Protein 2N9E (pdb70)

Organism: Homo sapiens (NCBI:txid9606)

CATH classification: 3.10.20.90

InterPro domains:
  IPR003903 Ubiquitin interacting motif [PS50330] (80-99)
  IPR003903 Ubiquitin interacting motif [SM00726] (80-99)
  IPR003903 Ubiquitin interacting motif [SM00726] (105-124)
  IPR006642 Rad18, zinc finger UBZ4-type [PS51908] (502-529)
  IPR038868 BRCA1-A complex subunit RAP80 [PTHR15932] (135-718)
  IPR040714 RAP80, N-terminal [PF18282] (72-128)

Solvent-accessible surface area: 8837 Å² total

Structure (mmCIF, N/CA/C/O backbone):
data_2N9E
#
_entry.id   2N9E
#
loop_
_entity.id
_entity.type
_entity.pdbx_description
1 polymer 'BRCA1-A complex subunit RAP80'
2 polymer 'Small ubiquitin-related modifier 2'
#
loop_
_atom_site.group_PDB
_atom_site.id
_atom_site.type_symbol
_atom_site.label_atom_id
_atom_site.label_alt_id
_atom_site.label_comp_id
_atom_site.label_asym_id
_atom_site.label_entity_id
_atom_site.label_seq_id
_atom_site.pdbx_PDB_ins_code
_atom_site.Cartn_x
_atom_site.Cartn_y
_atom_site.Cartn_z
_atom_site.occupancy
_atom_site.B_iso_or_equiv
_atom_site.auth_seq_id
_atom_site.auth_comp_id
_atom_site.auth_asym_id
_atom_site.auth_atom_id
_atom_site.pdbx_PDB_model_num
ATOM 7 N N . GLU A 1 2 ? 11.891 15.022 -46.223 1.00 0.00 37 GLU A N 1
ATOM 8 C CA . GLU A 1 2 ? 11.098 13.829 -46.498 1.00 0.00 37 GLU A CA 1
ATOM 9 C C . GLU A 1 2 ? 11.854 12.553 -45.957 1.00 0.00 37 GLU A C 1
ATOM 10 O O . GLU A 1 2 ? 11.306 11.616 -45.346 1.00 0.00 37 GLU A O 1
ATOM 22 N N . ASP A 1 3 ? 13.159 12.446 -46.143 1.00 0.00 38 ASP A N 1
ATOM 23 C CA . ASP A 1 3 ? 14.076 11.367 -45.796 1.00 0.00 38 ASP A CA 1
ATOM 24 C C . ASP A 1 3 ? 14.830 11.585 -44.384 1.00 0.00 38 ASP A C 1
ATOM 25 O O . ASP A 1 3 ? 15.964 11.131 -44.170 1.00 0.00 38 ASP A O 1
ATOM 34 N N . ALA A 1 4 ? 14.235 12.357 -43.439 1.00 0.00 39 ALA A N 1
ATOM 35 C CA . ALA A 1 4 ? 14.781 12.671 -42.102 1.00 0.00 39 ALA A CA 1
ATOM 36 C C . ALA A 1 4 ? 14.490 11.462 -41.154 1.00 0.00 39 ALA A C 1
ATOM 37 O O . ALA A 1 4 ? 13.852 11.571 -40.059 1.00 0.00 39 ALA A O 1
ATOM 44 N N . PHE A 1 5 ? 15.005 10.280 -41.485 1.00 0.00 40 PHE A N 1
ATOM 45 C CA . PHE A 1 5 ? 14.472 9.021 -40.920 1.00 0.00 40 PHE A CA 1
ATOM 46 C C . PHE A 1 5 ? 15.397 7.913 -41.267 1.00 0.00 40 PHE A C 1
ATOM 47 O O . PHE A 1 5 ? 15.755 7.846 -42.453 1.00 0.00 40 PHE A O 1
ATOM 64 N N . ILE A 1 6 ? 15.876 7.237 -40.278 1.00 0.00 41 ILE A N 1
ATOM 65 C CA . ILE A 1 6 ? 16.818 6.172 -40.417 1.00 0.00 41 ILE A CA 1
ATOM 66 C C . ILE A 1 6 ? 16.506 5.065 -39.355 1.00 0.00 41 ILE A C 1
ATOM 67 O O . ILE A 1 6 ? 16.311 5.476 -38.190 1.00 0.00 41 ILE A O 1
ATOM 83 N N . VAL A 1 7 ? 16.548 3.824 -39.681 1.00 0.00 42 VAL A N 1
ATOM 84 C CA . VAL A 1 7 ? 16.148 2.762 -38.751 1.00 0.00 42 VAL A CA 1
ATOM 85 C C . VAL A 1 7 ? 17.285 1.822 -38.465 1.00 0.00 42 VAL A C 1
ATOM 86 O O . VAL A 1 7 ? 18.018 1.348 -39.349 1.00 0.00 42 VAL A O 1
ATOM 99 N N . ILE A 1 8 ? 17.679 1.652 -37.182 1.00 0.00 43 ILE A N 1
ATOM 100 C CA . ILE A 1 8 ? 18.964 1.106 -36.736 1.00 0.00 43 ILE A CA 1
ATOM 101 C C . ILE A 1 8 ? 18.887 0.076 -35.611 1.00 0.00 43 ILE A C 1
ATOM 102 O O . ILE A 1 8 ? 18.186 0.372 -34.635 1.00 0.00 43 ILE A O 1
ATOM 132 N N . ASP A 1 10 ? 21.468 -3.455 -33.619 1.00 0.00 45 ASP A N 1
ATOM 133 C CA . ASP A 1 10 ? 22.919 -3.867 -33.411 1.00 0.00 45 ASP A CA 1
ATOM 134 C C . ASP A 1 10 ? 23.129 -5.278 -32.877 1.00 0.00 45 ASP A C 1
ATOM 135 O O . ASP A 1 10 ? 23.866 -5.489 -31.926 1.00 0.00 45 ASP A O 1
ATOM 158 N N . ASP A 1 12 ? 23.795 -8.976 -35.336 1.00 0.00 47 ASP A N 1
ATOM 159 C CA . ASP A 1 12 ? 23.933 -9.568 -36.624 1.00 0.00 47 ASP A CA 1
ATOM 160 C C . ASP A 1 12 ? 24.633 -10.970 -36.684 1.00 0.00 47 ASP A C 1
ATOM 161 O O . ASP A 1 12 ? 25.537 -11.280 -35.950 1.00 0.00 47 ASP A O 1
ATOM 170 N N . GLY A 1 13 ? 24.172 -11.831 -37.623 1.00 0.00 48 GLY A N 1
ATOM 171 C CA . GLY A 1 13 ? 24.829 -13.133 -37.732 1.00 0.00 48 GLY A CA 1
ATOM 172 C C . GLY A 1 13 ? 24.319 -13.993 -38.854 1.00 0.00 48 GLY A C 1
ATOM 173 O O . GLY A 1 13 ? 23.235 -13.850 -39.342 1.00 0.00 48 GLY A O 1
ATOM 177 N N . GLU A 1 14 ? 25.300 -14.785 -39.444 1.00 0.00 49 GLU A N 1
ATOM 178 C CA . GLU A 1 14 ? 25.037 -15.617 -40.631 1.00 0.00 49 GLU A CA 1
ATOM 179 C C . GLU A 1 14 ? 24.077 -16.829 -40.336 1.00 0.00 49 GLU A C 1
ATOM 180 O O . GLU A 1 14 ? 23.410 -17.251 -41.270 1.00 0.00 49 GLU A O 1
ATOM 195 N N . MET B 2 1 ? -8.793 -31.853 -43.309 1.00 0.00 1 MET B N 1
ATOM 196 C CA . MET B 2 1 ? -9.222 -31.268 -42.050 1.00 0.00 1 MET B CA 1
ATOM 197 C C . MET B 2 1 ? -8.136 -30.281 -41.642 1.00 0.00 1 MET B C 1
ATOM 198 O O . MET B 2 1 ? -6.985 -30.211 -42.133 1.00 0.00 1 MET B O 1
ATOM 214 N N . ALA B 2 2 ? -8.640 -29.361 -40.800 1.00 0.00 2 ALA B N 1
ATOM 215 C CA . ALA B 2 2 ? -7.846 -28.165 -40.317 1.00 0.00 2 ALA B CA 1
ATOM 216 C C . ALA B 2 2 ? -6.853 -28.527 -39.245 1.00 0.00 2 ALA B C 1
ATOM 217 O O . ALA B 2 2 ? -7.083 -29.396 -38.398 1.00 0.00 2 ALA B O 1
ATOM 224 N N . ASP B 2 3 ? -5.654 -27.995 -39.407 1.00 0.00 3 ASP B N 1
ATOM 225 C CA . ASP B 2 3 ? -4.527 -28.316 -38.571 1.00 0.00 3 ASP B CA 1
ATOM 226 C C . ASP B 2 3 ? -4.368 -27.335 -37.367 1.00 0.00 3 ASP B C 1
ATOM 227 O O . ASP B 2 3 ? -3.291 -27.039 -36.824 1.00 0.00 3 ASP B O 1
ATOM 236 N N . GLU B 2 4 ? -5.497 -26.750 -36.882 1.00 0.00 4 GLU B N 1
ATOM 237 C CA . GLU B 2 4 ? -5.589 -25.699 -35.864 1.00 0.00 4 GLU B CA 1
ATOM 238 C C . GLU B 2 4 ? -5.159 -26.116 -34.441 1.00 0.00 4 GLU B C 1
ATOM 239 O O . GLU B 2 4 ? -5.394 -27.265 -34.048 1.00 0.00 4 GLU B O 1
ATOM 251 N N . LYS B 2 5 ? -4.515 -25.188 -33.764 1.00 0.00 5 LYS B N 1
ATOM 252 C CA . LYS B 2 5 ? -4.032 -25.216 -32.365 1.00 0.00 5 LYS B CA 1
ATOM 253 C C . LYS B 2 5 ? -3.999 -23.790 -31.759 1.00 0.00 5 LYS B C 1
ATOM 254 O O . LYS B 2 5 ? -3.452 -22.891 -32.382 1.00 0.00 5 LYS B O 1
ATOM 273 N N . PRO B 2 6 ? -4.598 -23.563 -30.598 1.00 0.00 6 PRO B N 1
ATOM 274 C CA . PRO B 2 6 ? -4.238 -22.318 -29.803 1.00 0.00 6 PRO B CA 1
ATOM 275 C C . PRO B 2 6 ? -2.792 -22.159 -29.483 1.00 0.00 6 PRO B C 1
ATOM 276 O O . PRO B 2 6 ? -2.044 -23.145 -29.258 1.00 0.00 6 PRO B O 1
ATOM 287 N N . LYS B 2 7 ? -2.328 -20.885 -29.458 1.00 0.00 7 LYS B N 1
ATOM 288 C CA . LYS B 2 7 ? -0.930 -20.441 -29.217 1.00 0.00 7 LYS B CA 1
ATOM 289 C C . LYS B 2 7 ? -0.787 -19.721 -27.823 1.00 0.00 7 LYS B C 1
ATOM 290 O O . LYS B 2 7 ? -1.594 -18.831 -27.481 1.00 0.00 7 LYS B O 1
ATOM 309 N N . GLU B 2 8 ? 0.302 -20.047 -27.095 1.00 0.00 8 GLU B N 1
ATOM 310 C CA . GLU B 2 8 ? 0.395 -19.546 -25.696 1.00 0.00 8 GLU B CA 1
ATOM 311 C C . GLU B 2 8 ? 0.622 -18.013 -25.595 1.00 0.00 8 GLU B C 1
ATOM 312 O O . GLU B 2 8 ? 1.389 -17.427 -26.336 1.00 0.00 8 GLU B O 1
ATOM 324 N N . GLY B 2 9 ? -0.025 -17.329 -24.636 1.00 0.00 9 GLY B N 1
ATOM 325 C CA . GLY B 2 9 ? -0.053 -15.860 -24.527 1.00 0.00 9 GLY B CA 1
ATOM 326 C C . GLY B 2 9 ? 1.274 -15.163 -24.079 1.00 0.00 9 GLY B C 1
ATOM 327 O O . GLY B 2 9 ? 1.238 -14.114 -23.469 1.00 0.00 9 GLY B O 1
ATOM 331 N N . VAL B 2 10 ? 2.415 -15.798 -24.249 1.00 0.00 10 VAL B N 1
ATOM 332 C CA . VAL B 2 10 ? 3.824 -15.270 -24.026 1.00 0.00 10 VAL B CA 1
ATOM 333 C C . VAL B 2 10 ? 4.566 -15.030 -25.334 1.00 0.00 10 VAL B C 1
ATOM 334 O O . VAL B 2 10 ? 4.506 -15.767 -26.328 1.00 0.00 10 VAL B O 1
ATOM 347 N N . LYS B 2 11 ? 5.365 -13.948 -25.361 1.00 0.00 11 LYS B N 1
ATOM 348 C CA . LYS B 2 11 ? 6.276 -13.653 -26.469 1.00 0.00 11 LYS B CA 1
ATOM 349 C C . LYS B 2 11 ? 7.642 -13.198 -25.930 1.00 0.00 11 LYS B C 1
ATOM 350 O O . LYS B 2 11 ? 7.911 -12.008 -25.762 1.00 0.00 11 LYS B O 1
ATOM 369 N N . THR B 2 12 ? 8.513 -14.206 -25.619 1.00 0.00 12 THR B N 1
ATOM 370 C CA . THR B 2 12 ? 9.840 -13.947 -25.007 1.00 0.00 12 THR B CA 1
ATOM 371 C C . THR B 2 12 ? 10.865 -13.295 -25.950 1.00 0.00 12 THR B C 1
ATOM 372 O O . THR B 2 12 ? 11.711 -12.596 -25.402 1.00 0.00 12 THR B O 1
ATOM 383 N N . GLU B 2 13 ? 10.783 -13.411 -27.306 1.00 0.00 13 GLU B N 1
ATOM 384 C CA . GLU B 2 13 ? 11.782 -12.851 -28.137 1.00 0.00 13 GLU B CA 1
ATOM 385 C C . GLU B 2 13 ? 11.428 -11.353 -28.513 1.00 0.00 13 GLU B C 1
ATOM 386 O O . GLU B 2 13 ? 12.005 -10.873 -29.441 1.00 0.00 13 GLU B O 1
ATOM 398 N N . ASN B 2 14 ? 10.513 -10.620 -27.844 1.00 0.00 14 ASN B N 1
ATOM 399 C CA . ASN B 2 14 ? 10.488 -9.162 -27.878 1.00 0.00 14 ASN B CA 1
ATOM 400 C C . ASN B 2 14 ? 11.624 -8.341 -27.246 1.00 0.00 14 ASN B C 1
ATOM 401 O O . ASN B 2 14 ? 12.298 -8.819 -26.312 1.00 0.00 14 ASN B O 1
ATOM 412 N N . ASN B 2 15 ? 11.850 -7.103 -27.659 1.00 0.00 15 ASN B N 1
ATOM 413 C CA . ASN B 2 15 ? 12.707 -6.099 -26.991 1.00 0.00 15 ASN B CA 1
ATOM 414 C C . ASN B 2 15 ? 11.969 -4.762 -26.927 1.00 0.00 15 ASN B C 1
ATOM 415 O O . ASN B 2 15 ? 10.945 -4.562 -27.633 1.00 0.00 15 ASN B O 1
ATOM 426 N N . ASP B 2 16 ? 12.478 -3.835 -26.101 1.00 0.00 16 ASP B N 1
ATOM 427 C CA . ASP B 2 16 ? 12.057 -2.427 -26.078 1.00 0.00 16 ASP B CA 1
ATOM 428 C C . ASP B 2 16 ? 12.603 -1.542 -27.249 1.00 0.00 16 ASP B C 1
ATOM 429 O O . ASP B 2 16 ? 13.802 -1.599 -27.510 1.00 0.00 16 ASP B O 1
ATOM 438 N N . HIS B 2 17 ? 11.759 -0.717 -27.845 1.00 0.00 17 HIS B N 1
ATOM 439 C CA . HIS B 2 17 ? 12.152 0.436 -28.795 1.00 0.00 17 HIS B CA 1
ATOM 440 C C . HIS B 2 17 ? 12.061 1.876 -28.182 1.00 0.00 17 HIS B C 1
ATOM 441 O O . HIS B 2 17 ? 11.195 2.141 -27.335 1.00 0.00 17 HIS B O 1
ATOM 455 N N . ILE B 2 18 ? 12.993 2.730 -28.646 1.00 0.00 18 ILE B N 1
ATOM 456 C CA . ILE B 2 18 ? 12.995 4.169 -28.246 1.00 0.00 18 ILE B CA 1
ATOM 457 C C . ILE B 2 18 ? 13.213 5.145 -29.394 1.00 0.00 18 ILE B C 1
ATOM 458 O O . ILE B 2 18 ? 13.875 4.699 -30.347 1.00 0.00 18 ILE B O 1
ATOM 474 N N . ASN B 2 19 ? 12.628 6.321 -29.439 1.00 0.00 19 ASN B N 1
ATOM 475 C CA . ASN B 2 19 ? 12.714 7.237 -30.498 1.00 0.00 19 ASN B CA 1
ATOM 476 C C . ASN B 2 19 ? 13.737 8.368 -30.119 1.00 0.00 19 ASN B C 1
ATOM 477 O O . ASN B 2 19 ? 13.447 9.100 -29.167 1.00 0.00 19 ASN B O 1
ATOM 488 N N . LEU B 2 20 ? 14.921 8.437 -30.784 1.00 0.00 20 LEU B N 1
ATOM 489 C CA . LEU B 2 20 ? 15.891 9.541 -30.592 1.00 0.00 20 LEU B CA 1
ATOM 490 C C . LEU B 2 20 ? 16.155 10.386 -31.898 1.00 0.00 20 LEU B C 1
ATOM 491 O O . LEU B 2 20 ? 16.402 9.808 -32.975 1.00 0.00 20 LEU B O 1
ATOM 507 N N . LYS B 2 21 ? 16.251 11.703 -31.710 1.00 0.00 21 LYS B N 1
ATOM 508 C CA . LYS B 2 21 ? 16.772 12.704 -32.668 1.00 0.00 21 LYS B CA 1
ATOM 509 C C . LYS B 2 21 ? 18.274 12.948 -32.520 1.00 0.00 21 LYS B C 1
ATOM 510 O O . LYS B 2 21 ? 18.840 12.940 -31.412 1.00 0.00 21 LYS B O 1
ATOM 529 N N . VAL B 2 22 ? 18.904 13.493 -33.593 1.00 0.00 22 VAL B N 1
ATOM 530 C CA . VAL B 2 22 ? 20.222 14.080 -33.666 1.00 0.00 22 VAL B CA 1
ATOM 531 C C . VAL B 2 22 ? 20.163 15.321 -34.516 1.00 0.00 22 VAL B C 1
ATOM 532 O O . VAL B 2 22 ? 19.736 15.319 -35.671 1.00 0.00 22 VAL B O 1
ATOM 545 N N . ALA B 2 23 ? 20.486 16.379 -33.817 1.00 0.00 23 ALA B N 1
ATOM 546 C CA . ALA B 2 23 ? 20.167 17.746 -34.170 1.00 0.00 23 ALA B CA 1
ATOM 547 C C . ALA B 2 23 ? 21.340 18.650 -34.022 1.00 0.00 23 ALA B C 1
ATOM 548 O O . ALA B 2 23 ? 21.996 18.780 -32.973 1.00 0.00 23 ALA B O 1
ATOM 555 N N . GLY B 2 24 ? 21.599 19.347 -35.137 1.00 0.00 24 GLY B N 1
ATOM 556 C CA . GLY B 2 24 ? 22.548 20.426 -35.300 1.00 0.00 24 GLY B CA 1
ATOM 557 C C . GLY B 2 24 ? 21.999 21.845 -35.092 1.00 0.00 24 GLY B C 1
ATOM 558 O O . GLY B 2 24 ? 20.826 22.132 -35.012 1.00 0.00 24 GLY B O 1
ATOM 562 N N . GLN B 2 25 ? 22.891 22.804 -34.918 1.00 0.00 25 GLN B N 1
ATOM 563 C CA . GLN B 2 25 ? 22.543 24.161 -34.587 1.00 0.00 25 GLN B CA 1
ATOM 564 C C . GLN B 2 25 ? 22.346 25.057 -35.859 1.00 0.00 25 GLN B C 1
ATOM 565 O O . GLN B 2 25 ? 21.808 26.148 -35.685 1.00 0.00 25 GLN B O 1
ATOM 579 N N . ASP B 2 26 ? 22.649 24.549 -37.076 1.00 0.00 26 ASP B N 1
ATOM 580 C CA . ASP B 2 26 ? 21.969 24.902 -38.372 1.00 0.00 26 ASP B CA 1
ATOM 581 C C . ASP B 2 26 ? 20.517 24.445 -38.550 1.00 0.00 26 ASP B C 1
ATOM 582 O O . ASP B 2 26 ? 19.975 24.535 -39.681 1.00 0.00 26 ASP B O 1
ATOM 591 N N . GLY B 2 27 ? 19.921 23.785 -37.516 1.00 0.00 27 GLY B N 1
ATOM 592 C CA . GLY B 2 27 ? 18.541 23.305 -37.502 1.00 0.00 27 GLY B CA 1
ATOM 593 C C . GLY B 2 27 ? 18.304 22.053 -38.357 1.00 0.00 27 GLY B C 1
ATOM 594 O O . GLY B 2 27 ? 17.140 21.717 -38.564 1.00 0.00 27 GLY B O 1
ATOM 598 N N . SER B 2 28 ? 19.297 21.362 -38.807 1.00 0.00 28 SER B N 1
ATOM 599 C CA . SER B 2 28 ? 19.428 20.135 -39.522 1.00 0.00 28 SER B CA 1
ATOM 600 C C . SER B 2 28 ? 19.277 18.903 -38.571 1.00 0.00 28 SER B C 1
ATOM 601 O O . SER B 2 28 ? 19.657 19.024 -37.414 1.00 0.00 28 SER B O 1
ATOM 609 N N . VAL B 2 29 ? 18.464 17.824 -38.943 1.00 0.00 29 VAL B N 1
ATOM 610 C CA . VAL B 2 29 ? 17.810 16.869 -38.005 1.00 0.00 29 VAL B CA 1
ATOM 611 C C . VAL B 2 29 ? 17.693 15.521 -38.726 1.00 0.00 29 VAL B C 1
ATOM 612 O O . VAL B 2 29 ? 17.436 15.490 -39.921 1.00 0.00 29 VAL B O 1
ATOM 625 N N . VAL B 2 30 ? 17.758 14.381 -38.005 1.00 0.00 30 VAL B N 1
ATOM 626 C CA . VAL B 2 30 ? 17.283 13.024 -38.352 1.00 0.00 30 VAL B CA 1
ATOM 627 C C . VAL B 2 30 ? 16.515 12.330 -37.168 1.00 0.00 30 VAL B C 1
ATOM 628 O O . VAL B 2 30 ? 17.091 12.297 -36.134 1.00 0.00 30 VAL B O 1
ATOM 641 N N . GLN B 2 31 ? 15.264 11.889 -37.342 1.00 0.00 31 GLN B N 1
ATOM 642 C CA . GLN B 2 31 ? 14.538 11.013 -36.441 1.00 0.00 31 GLN B CA 1
ATOM 643 C C . GLN B 2 31 ? 15.079 9.565 -36.586 1.00 0.00 31 GLN B C 1
ATOM 644 O O . GLN B 2 31 ? 15.220 9.133 -37.745 1.00 0.00 31 GLN B O 1
ATOM 658 N N . PHE B 2 32 ? 15.205 8.795 -35.531 1.00 0.00 32 PHE B N 1
ATOM 659 C CA . PHE B 2 32 ? 15.599 7.321 -35.525 1.00 0.00 32 PHE B CA 1
ATOM 660 C C . PHE B 2 32 ? 14.759 6.651 -34.391 1.00 0.00 32 PHE B C 1
ATOM 661 O O . PHE B 2 32 ? 14.399 7.253 -33.354 1.00 0.00 32 PHE B O 1
ATOM 678 N N . LYS B 2 33 ? 14.643 5.348 -34.633 1.00 0.00 33 LYS B N 1
ATOM 679 C CA . LYS B 2 33 ? 14.017 4.381 -33.719 1.00 0.00 33 LYS B CA 1
ATOM 680 C C . LYS B 2 33 ? 14.737 3.023 -33.629 1.00 0.00 33 LYS B C 1
ATOM 681 O O . LYS B 2 33 ? 15.042 2.318 -34.579 1.00 0.00 33 LYS B O 1
ATOM 700 N N . ILE B 2 34 ? 15.243 2.832 -32.450 1.00 0.00 34 ILE B N 1
ATOM 701 C CA . ILE B 2 34 ? 16.344 1.854 -32.110 1.00 0.00 34 ILE B CA 1
ATOM 702 C C . ILE B 2 34 ? 15.980 1.028 -30.867 1.00 0.00 34 ILE B C 1
ATOM 703 O O . ILE B 2 34 ? 15.167 1.441 -30.051 1.00 0.00 34 ILE B O 1
ATOM 719 N N . LYS B 2 35 ? 16.585 -0.163 -30.737 1.00 0.00 35 LYS B N 1
ATOM 720 C CA . LYS B 2 35 ? 16.318 -0.996 -29.532 1.00 0.00 35 LYS B CA 1
ATOM 721 C C . LYS B 2 35 ? 16.984 -0.396 -28.269 1.00 0.00 35 LYS B C 1
ATOM 722 O O . LYS B 2 35 ? 18.020 0.339 -28.480 1.00 0.00 35 LYS B O 1
ATOM 741 N N . ARG B 2 36 ? 16.560 -0.554 -26.978 1.00 0.00 36 ARG B N 1
ATOM 742 C CA . ARG B 2 36 ? 17.094 0.270 -25.871 1.00 0.00 36 ARG B CA 1
ATOM 743 C C . ARG B 2 36 ? 18.609 0.052 -25.556 1.00 0.00 36 ARG B C 1
ATOM 744 O O . ARG B 2 36 ? 19.198 0.905 -24.867 1.00 0.00 36 ARG B O 1
ATOM 765 N N . HIS B 2 37 ? 19.222 -0.961 -26.059 1.00 0.00 37 HIS B N 1
ATOM 766 C CA . HIS B 2 37 ? 20.676 -1.202 -25.994 1.00 0.00 37 HIS B CA 1
ATOM 767 C C . HIS B 2 37 ? 21.407 -0.697 -27.254 1.00 0.00 37 HIS B C 1
ATOM 768 O O . HIS B 2 37 ? 22.651 -0.761 -27.229 1.00 0.00 37 HIS B O 1
ATOM 782 N N . THR B 2 38 ? 20.741 -0.221 -28.323 1.00 0.00 38 THR B N 1
ATOM 783 C CA . THR B 2 38 ? 21.509 -0.060 -29.573 1.00 0.00 38 THR B CA 1
ATOM 784 C C . THR B 2 38 ? 22.430 1.106 -29.456 1.00 0.00 38 THR B C 1
ATOM 785 O O . THR B 2 38 ? 21.940 2.168 -29.003 1.00 0.00 38 THR B O 1
ATOM 796 N N . PRO B 2 39 ? 23.751 1.081 -29.865 1.00 0.00 39 PRO B N 1
ATOM 797 C CA . PRO B 2 39 ? 24.667 2.157 -29.658 1.00 0.00 39 PRO B CA 1
ATOM 798 C C . PRO B 2 39 ? 24.311 3.414 -30.372 1.00 0.00 39 PRO B C 1
ATOM 799 O O . PRO B 2 39 ? 24.103 3.501 -31.560 1.00 0.00 39 PRO B O 1
ATOM 810 N N . LEU B 2 40 ? 24.492 4.508 -29.603 1.00 0.00 40 LEU B N 1
ATOM 811 C CA . LEU B 2 40 ? 24.225 5.840 -30.211 1.00 0.00 40 LEU B CA 1
ATOM 812 C C . LEU B 2 40 ? 25.125 6.272 -31.344 1.00 0.00 40 LEU B C 1
ATOM 813 O O . LEU B 2 40 ? 24.779 7.018 -32.305 1.00 0.00 40 LEU B O 1
ATOM 829 N N . SER B 2 41 ? 26.361 5.667 -31.385 1.00 0.00 41 SER B N 1
ATOM 830 C CA . SER B 2 41 ? 27.294 5.982 -32.461 1.00 0.00 41 SER B CA 1
ATOM 831 C C . SER B 2 41 ? 26.828 5.572 -33.838 1.00 0.00 41 SER B C 1
ATOM 832 O O . SER B 2 41 ? 27.191 6.114 -34.885 1.00 0.00 41 SER B O 1
ATOM 840 N N . LYS B 2 42 ? 25.907 4.550 -33.920 1.00 0.00 42 LYS B N 1
ATOM 841 C CA . LYS B 2 42 ? 25.383 4.169 -35.240 1.00 0.00 42 LYS B CA 1
ATOM 842 C C . LYS B 2 42 ? 24.480 5.290 -35.844 1.00 0.00 42 LYS B C 1
ATOM 843 O O . LYS B 2 42 ? 24.456 5.519 -37.048 1.00 0.00 42 LYS B O 1
ATOM 862 N N . LEU B 2 43 ? 23.833 6.052 -34.982 1.00 0.00 43 LEU B N 1
ATOM 863 C CA . LEU B 2 43 ? 23.035 7.199 -35.319 1.00 0.00 43 LEU B CA 1
ATOM 864 C C . LEU B 2 43 ? 23.878 8.457 -35.664 1.00 0.00 43 LEU B C 1
ATOM 865 O O . LEU B 2 43 ? 23.618 9.243 -36.604 1.00 0.00 43 LEU B O 1
ATOM 881 N N . MET B 2 44 ? 24.953 8.634 -34.883 1.00 0.00 44 MET B N 1
ATOM 882 C CA . MET B 2 44 ? 25.848 9.796 -35.013 1.00 0.00 44 MET B CA 1
ATOM 883 C C . MET B 2 44 ? 26.918 9.741 -36.137 1.00 0.00 44 MET B C 1
ATOM 884 O O . MET B 2 44 ? 27.255 10.750 -36.760 1.00 0.00 44 MET B O 1
ATOM 898 N N . LYS B 2 45 ? 27.361 8.527 -36.510 1.00 0.00 45 LYS B N 1
ATOM 899 C CA . LYS B 2 45 ? 28.048 8.284 -37.789 1.00 0.00 45 LYS B CA 1
ATOM 900 C C . LYS B 2 45 ? 27.066 8.664 -38.904 1.00 0.00 45 LYS B C 1
ATOM 901 O O . LYS B 2 45 ? 27.458 9.398 -39.805 1.00 0.00 45 LYS B O 1
ATOM 920 N N . ALA B 2 46 ? 25.825 8.125 -38.921 1.00 0.00 46 ALA B N 1
ATOM 921 C CA . ALA B 2 46 ? 24.922 8.419 -40.134 1.00 0.00 46 ALA B CA 1
ATOM 922 C C . ALA B 2 46 ? 24.535 9.899 -40.242 1.00 0.00 46 ALA B C 1
ATOM 923 O O . ALA B 2 46 ? 24.430 10.470 -41.321 1.00 0.00 46 ALA B O 1
ATOM 930 N N . TYR B 2 47 ? 24.392 10.624 -39.135 1.00 0.00 47 TYR B N 1
ATOM 931 C CA . TYR B 2 47 ? 24.147 12.052 -39.159 1.00 0.00 47 TYR B CA 1
ATOM 932 C C . TYR B 2 47 ? 25.317 12.813 -39.850 1.00 0.00 47 TYR B C 1
ATOM 933 O O . TYR B 2 47 ? 25.108 13.490 -40.851 1.00 0.00 47 TYR B O 1
ATOM 951 N N . CYS B 2 48 ? 26.527 12.465 -39.331 1.00 0.00 48 CYS B N 1
ATOM 952 C CA . CYS B 2 48 ? 27.776 13.128 -39.703 1.00 0.00 48 CYS B CA 1
ATOM 953 C C . CYS B 2 48 ? 27.986 12.884 -41.211 1.00 0.00 48 CYS B C 1
ATOM 954 O O . CYS B 2 48 ? 28.194 13.850 -41.935 1.00 0.00 48 CYS B O 1
ATOM 962 N N . GLU B 2 49 ? 27.748 11.683 -41.770 1.00 0.00 49 GLU B N 1
ATOM 963 C CA . GLU B 2 49 ? 27.842 11.386 -43.170 1.00 0.00 49 GLU B CA 1
ATOM 964 C C . GLU B 2 49 ? 26.878 12.153 -44.049 1.00 0.00 49 GLU B C 1
ATOM 965 O O . GLU B 2 49 ? 27.348 12.717 -45.043 1.00 0.00 49 GLU B O 1
ATOM 977 N N . ARG B 2 50 ? 25.610 12.310 -43.734 1.00 0.00 50 ARG B N 1
ATOM 978 C CA . ARG B 2 50 ? 24.601 13.008 -44.593 1.00 0.00 50 ARG B CA 1
ATOM 979 C C . ARG B 2 50 ? 24.916 14.488 -44.585 1.00 0.00 50 ARG B C 1
ATOM 980 O O . ARG B 2 50 ? 24.686 15.043 -45.668 1.00 0.00 50 ARG B O 1
ATOM 1001 N N . GLN B 2 51 ? 25.500 14.992 -43.453 1.00 0.00 51 GLN B N 1
ATOM 1002 C CA . GLN B 2 51 ? 26.074 16.387 -43.467 1.00 0.00 51 GLN B CA 1
ATOM 1003 C C . GLN B 2 51 ? 27.379 16.478 -44.256 1.00 0.00 51 GLN B C 1
ATOM 1004 O O . GLN B 2 51 ? 27.580 17.573 -44.767 1.00 0.00 51 GLN B O 1
ATOM 1018 N N . GLY B 2 52 ? 28.147 15.437 -44.556 1.00 0.00 52 GLY B N 1
ATOM 1019 C CA . GLY B 2 52 ? 29.400 15.496 -45.302 1.00 0.00 52 GLY B CA 1
ATOM 1020 C C . GLY B 2 52 ? 30.627 15.720 -44.504 1.00 0.00 52 GLY B C 1
ATOM 1021 O O . GLY B 2 52 ? 31.668 15.841 -45.117 1.00 0.00 52 GLY B O 1
ATOM 1025 N N . LEU B 2 53 ? 30.472 15.990 -43.174 1.00 0.00 53 LEU B N 1
ATOM 1026 C CA . LEU B 2 53 ? 31.603 16.371 -42.350 1.00 0.00 53 LEU B CA 1
ATOM 1027 C C . LEU B 2 53 ? 32.438 15.191 -41.876 1.00 0.00 53 LEU B C 1
ATOM 1028 O O . LEU B 2 53 ? 31.912 14.079 -41.961 1.00 0.00 53 LEU B O 1
ATOM 1044 N N . SER B 2 54 ? 33.664 15.392 -41.393 1.00 0.00 54 SER B N 1
ATOM 1045 C CA . SER B 2 54 ? 34.471 14.449 -40.580 1.00 0.00 54 SER B CA 1
ATOM 1046 C C . SER B 2 54 ? 34.047 14.346 -39.139 1.00 0.00 54 SER B C 1
ATOM 1047 O O . SER B 2 54 ? 33.977 15.379 -38.469 1.00 0.00 54 SER B O 1
ATOM 1055 N N . MET B 2 55 ? 33.695 13.187 -38.638 1.00 0.00 55 MET B N 1
ATOM 1056 C CA . MET B 2 55 ? 33.304 12.992 -37.231 1.00 0.00 55 MET B CA 1
ATOM 1057 C C . MET B 2 55 ? 34.274 13.591 -36.196 1.00 0.00 55 MET B C 1
ATOM 1058 O O . MET B 2 55 ? 33.844 13.926 -35.077 1.00 0.00 55 MET B O 1
ATOM 1072 N N . ARG B 2 56 ? 35.464 13.785 -36.612 1.00 0.00 56 ARG B N 1
ATOM 1073 C CA . ARG B 2 56 ? 36.538 14.440 -35.889 1.00 0.00 56 ARG B CA 1
ATOM 1074 C C . ARG B 2 56 ? 36.235 15.958 -35.573 1.00 0.00 56 ARG B C 1
ATOM 1075 O O . ARG B 2 56 ? 36.613 16.364 -34.464 1.00 0.00 56 ARG B O 1
ATOM 1096 N N . GLN B 2 57 ? 35.642 16.662 -36.517 1.00 0.00 57 GLN B N 1
ATOM 1097 C CA . GLN B 2 57 ? 35.421 18.101 -36.476 1.00 0.00 57 GLN B CA 1
ATOM 1098 C C . GLN B 2 57 ? 34.219 18.534 -35.543 1.00 0.00 57 GLN B C 1
ATOM 1099 O O . GLN B 2 57 ? 33.864 19.702 -35.461 1.00 0.00 57 GLN B O 1
ATOM 1113 N N . ILE B 2 58 ? 33.598 17.603 -34.941 1.00 0.00 58 ILE B N 1
ATOM 1114 C CA . ILE B 2 58 ? 32.319 17.723 -34.145 1.00 0.00 58 ILE B CA 1
ATOM 1115 C C . ILE B 2 58 ? 32.330 17.094 -32.754 1.00 0.00 58 ILE B C 1
ATOM 1116 O O . ILE B 2 58 ? 33.056 16.168 -32.521 1.00 0.00 58 ILE B O 1
ATOM 1132 N N . ARG B 2 59 ? 31.642 17.719 -31.794 1.00 0.00 59 ARG B N 1
ATOM 1133 C CA . ARG B 2 59 ? 31.345 17.276 -30.425 1.00 0.00 59 ARG B CA 1
ATOM 1134 C C . ARG B 2 59 ? 29.871 16.940 -30.421 1.00 0.00 59 ARG B C 1
ATOM 1135 O O . ARG B 2 59 ? 28.999 17.314 -31.264 1.00 0.00 59 ARG B O 1
ATOM 1156 N N . PHE B 2 60 ? 29.493 16.106 -29.432 1.00 0.00 60 PHE B N 1
ATOM 1157 C CA . PHE B 2 60 ? 28.086 15.624 -29.165 1.00 0.00 60 PHE B CA 1
ATOM 1158 C C . PHE B 2 60 ? 27.736 15.603 -27.679 1.00 0.00 60 PHE B C 1
ATOM 1159 O O . PHE B 2 60 ? 28.632 15.404 -26.815 1.00 0.00 60 PHE B O 1
ATOM 1176 N N . ARG B 2 61 ? 26.499 15.918 -27.332 1.00 0.00 61 ARG B N 1
ATOM 1177 C CA . ARG B 2 61 ? 26.005 16.061 -25.930 1.00 0.00 61 ARG B CA 1
ATOM 1178 C C . ARG B 2 61 ? 24.621 15.551 -25.687 1.00 0.00 61 ARG B C 1
ATOM 1179 O O . ARG B 2 61 ? 23.733 15.679 -26.605 1.00 0.00 61 ARG B O 1
ATOM 1200 N N . PHE B 2 62 ? 24.367 15.086 -24.491 1.00 0.00 62 PHE B N 1
ATOM 1201 C CA . PHE B 2 62 ? 22.998 14.827 -24.018 1.00 0.00 62 PHE B CA 1
ATOM 1202 C C . PHE B 2 62 ? 22.857 15.135 -22.523 1.00 0.00 62 PHE B C 1
ATOM 1203 O O . PHE B 2 62 ? 23.741 14.806 -21.764 1.00 0.00 62 PHE B O 1
ATOM 1220 N N . ASP B 2 63 ? 21.686 15.648 -22.129 1.00 0.00 63 ASP B N 1
ATOM 1221 C CA . ASP B 2 63 ? 21.255 15.891 -20.704 1.00 0.00 63 ASP B CA 1
ATOM 1222 C C . ASP B 2 63 ? 22.290 16.533 -19.721 1.00 0.00 63 ASP B C 1
ATOM 1223 O O . ASP B 2 63 ? 22.293 16.339 -18.540 1.00 0.00 63 ASP B O 1
ATOM 1232 N N . GLY B 2 64 ? 23.239 17.304 -20.283 1.00 0.00 64 GLY B N 1
ATOM 1233 C CA . GLY B 2 64 ? 24.399 17.898 -19.700 1.00 0.00 64 GLY B CA 1
ATOM 1234 C C . GLY B 2 64 ? 25.777 17.326 -19.872 1.00 0.00 64 GLY B C 1
ATOM 1235 O O . GLY B 2 64 ? 26.710 17.888 -19.260 1.00 0.00 64 GLY B O 1
ATOM 1239 N N . GLN B 2 65 ? 25.987 16.193 -20.589 1.00 0.00 65 GLN B N 1
ATOM 1240 C CA . GLN B 2 65 ? 27.257 15.463 -20.690 1.00 0.00 65 GLN B CA 1
ATOM 1241 C C . GLN B 2 65 ? 27.551 15.033 -22.118 1.00 0.00 65 GLN B C 1
ATOM 1242 O O . GLN B 2 65 ? 26.638 14.957 -22.923 1.00 0.00 65 GLN B O 1
ATOM 1256 N N . PRO B 2 66 ? 28.790 14.537 -22.380 1.00 0.00 66 PRO B N 1
ATOM 1257 C CA . PRO B 2 66 ? 29.179 13.967 -23.667 1.00 0.00 66 PRO B CA 1
ATOM 1258 C C . PRO B 2 66 ? 28.512 12.594 -23.881 1.00 0.00 66 PRO B C 1
ATOM 1259 O O . PRO B 2 66 ? 28.046 11.950 -22.937 1.00 0.00 66 PRO B O 1
ATOM 1270 N N . ILE B 2 67 ? 28.456 12.157 -25.139 1.00 0.00 67 ILE B N 1
ATOM 1271 C CA . ILE B 2 67 ? 28.221 10.797 -25.586 1.00 0.00 67 ILE B CA 1
ATOM 1272 C C . ILE B 2 67 ? 29.496 10.138 -26.053 1.00 0.00 67 ILE B C 1
ATOM 1273 O O . ILE B 2 67 ? 30.312 10.726 -26.798 1.00 0.00 67 ILE B O 1
ATOM 1289 N N . ASN B 2 68 ? 29.737 8.911 -25.594 1.00 0.00 68 ASN B N 1
ATOM 1290 C CA . ASN B 2 68 ? 30.859 8.007 -26.117 1.00 0.00 68 ASN B CA 1
ATOM 1291 C C . ASN B 2 68 ? 30.358 7.009 -27.189 1.00 0.00 68 ASN B C 1
ATOM 1292 O O . ASN B 2 68 ? 29.223 6.549 -27.137 1.00 0.00 68 ASN B O 1
ATOM 1303 N N . GLU B 2 69 ? 31.235 6.462 -28.071 1.00 0.00 69 GLU B N 1
ATOM 1304 C CA . GLU B 2 69 ? 30.986 5.530 -29.215 1.00 0.00 69 GLU B CA 1
ATOM 1305 C C . GLU B 2 69 ? 30.202 4.226 -28.837 1.00 0.00 69 GLU B C 1
ATOM 1306 O O . GLU B 2 69 ? 29.786 3.456 -29.728 1.00 0.00 69 GLU B O 1
ATOM 1318 N N . THR B 2 70 ? 29.909 4.019 -27.570 1.00 0.00 70 THR B N 1
ATOM 1319 C CA . THR B 2 70 ? 29.326 2.841 -26.878 1.00 0.00 70 THR B CA 1
ATOM 1320 C C . THR B 2 70 ? 28.142 3.205 -25.961 1.00 0.00 70 THR B C 1
ATOM 1321 O O . THR B 2 70 ? 27.490 2.306 -25.402 1.00 0.00 70 THR B O 1
ATOM 1332 N N . ASP B 2 71 ? 27.829 4.457 -25.679 1.00 0.00 71 ASP B N 1
ATOM 1333 C CA . ASP B 2 71 ? 26.650 4.737 -24.837 1.00 0.00 71 ASP B CA 1
ATOM 1334 C C . ASP B 2 71 ? 25.328 4.289 -25.465 1.00 0.00 71 ASP B C 1
ATOM 1335 O O . ASP B 2 71 ? 25.131 4.469 -26.649 1.00 0.00 71 ASP B O 1
ATOM 1344 N N . THR B 2 72 ? 24.397 3.815 -24.643 1.00 0.00 72 THR B N 1
ATOM 1345 C CA . THR B 2 72 ? 23.122 3.232 -25.099 1.00 0.00 72 THR B CA 1
ATOM 1346 C C . THR B 2 72 ? 21.935 3.958 -24.418 1.00 0.00 72 THR B C 1
ATOM 1347 O O . THR B 2 72 ? 22.113 4.800 -23.500 1.00 0.00 72 THR B O 1
ATOM 1358 N N . PRO B 2 73 ? 20.684 3.904 -24.936 1.00 0.00 73 PRO B N 1
ATOM 1359 C CA . PRO B 2 73 ? 19.503 4.496 -24.208 1.00 0.00 73 PRO B CA 1
ATOM 1360 C C . PRO B 2 73 ? 19.370 3.947 -22.751 1.00 0.00 73 PRO B C 1
ATOM 1361 O O . PRO B 2 73 ? 18.644 4.618 -22.007 1.00 0.00 73 PRO B O 1
ATOM 1372 N N . ALA B 2 74 ? 19.854 2.749 -22.405 1.00 0.00 74 ALA B N 1
ATOM 1373 C CA . ALA B 2 74 ? 20.064 2.233 -20.984 1.00 0.00 74 ALA B CA 1
ATOM 1374 C C . ALA B 2 74 ? 21.148 3.116 -20.333 1.00 0.00 74 ALA B C 1
ATOM 1375 O O . ALA B 2 74 ? 20.896 3.654 -19.238 1.00 0.00 74 ALA B O 1
ATOM 1382 N N . GLN B 2 75 ? 22.357 3.237 -20.877 1.00 0.00 75 GLN B N 1
ATOM 1383 C CA . GLN B 2 75 ? 23.498 3.884 -20.243 1.00 0.00 75 GLN B CA 1
ATOM 1384 C C . GLN B 2 75 ? 23.262 5.316 -19.850 1.00 0.00 75 GLN B C 1
ATOM 1385 O O . GLN B 2 75 ? 23.554 5.706 -18.704 1.00 0.00 75 GLN B O 1
ATOM 1399 N N . LEU B 2 76 ? 22.614 6.088 -20.783 1.00 0.00 76 LEU B N 1
ATOM 1400 C CA . LEU B 2 76 ? 22.253 7.481 -20.534 1.00 0.00 76 LEU B CA 1
ATOM 1401 C C . LEU B 2 76 ? 20.966 7.670 -19.666 1.00 0.00 76 LEU B C 1
ATOM 1402 O O . LEU B 2 76 ? 20.677 8.796 -19.306 1.00 0.00 76 LEU B O 1
ATOM 1418 N N . GLU B 2 77 ? 20.220 6.606 -19.320 1.00 0.00 77 GLU B N 1
ATOM 1419 C CA . GLU B 2 77 ? 18.904 6.594 -18.664 1.00 0.00 77 GLU B CA 1
ATOM 1420 C C . GLU B 2 77 ? 17.825 7.424 -19.419 1.00 0.00 77 GLU B C 1
ATOM 1421 O O . GLU B 2 77 ? 17.192 8.308 -18.828 1.00 0.00 77 GLU B O 1
ATOM 1433 N N . MET B 2 78 ? 17.665 7.169 -20.724 1.00 0.00 78 MET B N 1
ATOM 1434 C CA . MET B 2 78 ? 16.806 7.908 -21.554 1.00 0.00 78 MET B CA 1
ATOM 1435 C C . MET B 2 78 ? 15.316 7.448 -21.566 1.00 0.00 78 MET B C 1
ATOM 1436 O O . MET B 2 78 ? 15.032 6.273 -21.644 1.00 0.00 78 MET B O 1
ATOM 1450 N N . GLU B 2 79 ? 14.409 8.452 -21.376 1.00 0.00 79 GLU B N 1
ATOM 1451 C CA . GLU B 2 79 ? 12.994 8.466 -21.733 1.00 0.00 79 GLU B CA 1
ATOM 1452 C C . GLU B 2 79 ? 12.772 8.727 -23.222 1.00 0.00 79 GLU B C 1
ATOM 1453 O O . GLU B 2 79 ? 13.646 9.192 -23.978 1.00 0.00 79 GLU B O 1
ATOM 1465 N N . ASP B 2 80 ? 11.641 8.214 -23.737 1.00 0.00 80 ASP B N 1
ATOM 1466 C CA . ASP B 2 80 ? 11.367 8.261 -25.212 1.00 0.00 80 ASP B CA 1
ATOM 1467 C C . ASP B 2 80 ? 11.292 9.661 -25.830 1.00 0.00 80 ASP B C 1
ATOM 1468 O O . ASP B 2 80 ? 11.087 10.717 -25.253 1.00 0.00 80 ASP B O 1
ATOM 1477 N N . GLU B 2 81 ? 11.363 9.754 -27.197 1.00 0.00 81 GLU B N 1
ATOM 1478 C CA . GLU B 2 81 ? 11.262 10.939 -28.035 1.00 0.00 81 GLU B CA 1
ATOM 1479 C C . GLU B 2 81 ? 12.240 12.089 -27.659 1.00 0.00 81 GLU B C 1
ATOM 1480 O O . GLU B 2 81 ? 12.049 13.211 -28.172 1.00 0.00 81 GLU B O 1
ATOM 1492 N N . ASP B 2 82 ? 13.385 11.878 -27.018 1.00 0.00 82 ASP B N 1
ATOM 1493 C CA . ASP B 2 82 ? 14.375 12.964 -26.799 1.00 0.00 82 ASP B CA 1
ATOM 1494 C C . ASP B 2 82 ? 15.314 13.331 -27.941 1.00 0.00 82 ASP B C 1
ATOM 1495 O O . ASP B 2 82 ? 15.413 12.714 -29.006 1.00 0.00 82 ASP B O 1
ATOM 1504 N N . THR B 2 83 ? 16.107 14.410 -27.741 1.00 0.00 83 THR B N 1
ATOM 1505 C CA . THR B 2 83 ? 17.102 14.971 -28.691 1.00 0.00 83 THR B CA 1
ATOM 1506 C C . THR B 2 83 ? 18.538 14.760 -28.177 1.00 0.00 83 THR B C 1
ATOM 1507 O O . THR B 2 83 ? 18.778 15.116 -27.021 1.00 0.00 83 THR B O 1
ATOM 1518 N N . ILE B 2 84 ? 19.447 14.262 -28.961 1.00 0.00 84 ILE B N 1
ATOM 1519 C CA . ILE B 2 84 ? 20.903 14.479 -28.933 1.00 0.00 84 ILE B CA 1
ATOM 1520 C C . ILE B 2 84 ? 21.370 15.757 -29.705 1.00 0.00 84 ILE B C 1
ATOM 1521 O O . ILE B 2 84 ? 20.845 16.119 -30.803 1.00 0.00 84 ILE B O 1
ATOM 1537 N N . ASP B 2 85 ? 22.256 16.617 -29.052 1.00 0.00 85 ASP B N 1
ATOM 1538 C CA . ASP B 2 85 ? 22.820 17.755 -29.744 1.00 0.00 85 ASP B CA 1
ATOM 1539 C C . ASP B 2 85 ? 24.192 17.466 -30.291 1.00 0.00 85 ASP B C 1
ATOM 1540 O O . ASP B 2 85 ? 25.002 16.731 -29.704 1.00 0.00 85 ASP B O 1
ATOM 1549 N N . VAL B 2 86 ? 24.415 18.047 -31.457 1.00 0.00 86 VAL B N 1
ATOM 1550 C CA . VAL B 2 86 ? 25.649 18.183 -32.196 1.00 0.00 86 VAL B CA 1
ATOM 1551 C C . VAL B 2 86 ? 26.205 19.590 -32.163 1.00 0.00 86 VAL B C 1
ATOM 1552 O O . VAL B 2 86 ? 25.410 20.563 -32.137 1.00 0.00 86 VAL B O 1
ATOM 1565 N N . PHE B 2 87 ? 27.537 19.755 -32.235 1.00 0.00 87 PHE B N 1
ATOM 1566 C CA . PHE B 2 87 ? 28.294 21.039 -32.183 1.00 0.00 87 PHE B CA 1
ATOM 1567 C C . PHE B 2 87 ? 29.571 21.062 -33.006 1.00 0.00 87 PHE B C 1
ATOM 1568 O O . PHE B 2 87 ? 30.291 20.051 -33.097 1.00 0.00 87 PHE B O 1
ATOM 1585 N N . GLN B 2 88 ? 29.883 22.207 -33.638 1.00 0.00 88 GLN B N 1
ATOM 1586 C CA . GLN B 2 88 ? 31.118 22.545 -34.335 1.00 0.00 88 GLN B CA 1
ATOM 1587 C C . GLN B 2 88 ? 32.266 22.909 -33.388 1.00 0.00 88 GLN B C 1
ATOM 1588 O O . GLN B 2 88 ? 32.168 22.867 -32.155 1.00 0.00 88 GLN B O 1
ATOM 1602 N N . GLN B 2 89 ? 33.466 23.198 -33.886 1.00 0.00 89 GLN B N 1
ATOM 1603 C CA . GLN B 2 89 ? 34.745 23.536 -33.212 1.00 0.00 89 GLN B CA 1
ATOM 1604 C C . GLN B 2 89 ? 35.594 24.596 -34.011 1.00 0.00 89 GLN B C 1
ATOM 1605 O O . GLN B 2 89 ? 35.399 24.730 -35.191 1.00 0.00 89 GLN B O 1
ATOM 1619 N N . GLN B 2 90 ? 36.468 25.316 -33.366 1.00 0.00 90 GLN B N 1
ATOM 1620 C CA . GLN B 2 90 ? 37.120 26.504 -34.002 1.00 0.00 90 GLN B CA 1
ATOM 1621 C C . GLN B 2 90 ? 38.571 26.749 -33.542 1.00 0.00 90 GLN B C 1
ATOM 1622 O O . GLN B 2 90 ? 38.858 27.833 -33.021 1.00 0.00 90 GLN B O 1
ATOM 1636 N N . THR B 2 91 ? 39.443 25.742 -33.594 1.00 0.00 91 THR B N 1
ATOM 1637 C CA . THR B 2 91 ? 40.880 25.842 -33.297 1.00 0.00 91 T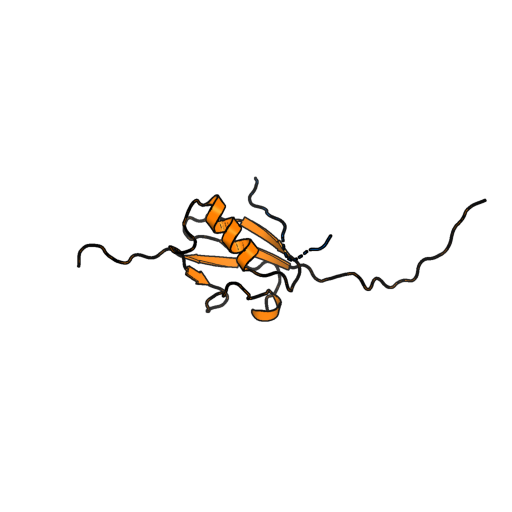HR B CA 1
ATOM 1638 C C . THR B 2 91 ? 41.638 26.435 -34.489 1.00 0.00 91 THR B C 1
ATOM 1639 O O . THR B 2 91 ? 41.127 26.625 -35.649 1.00 0.00 91 THR B O 1
ATOM 1650 N N . GLY B 2 92 ? 42.942 26.784 -34.211 1.00 0.00 92 GLY B N 1
ATOM 1651 C CA . GLY B 2 92 ? 43.808 27.458 -35.164 1.00 0.00 92 GLY B CA 1
ATOM 1652 C C . GLY B 2 92 ? 43.491 28.978 -35.350 1.00 0.00 92 GLY B C 1
ATOM 1653 O O . GLY B 2 92 ? 42.980 29.672 -34.418 1.00 0.00 92 GLY B O 1
ATOM 1657 N N . GLY B 2 93 ? 43.670 29.442 -36.561 1.00 0.00 93 GLY B N 1
ATOM 1658 C CA . GLY B 2 93 ? 43.370 30.856 -36.936 1.00 0.00 93 GLY B CA 1
ATOM 1659 C C . GLY B 2 93 ? 44.325 31.889 -36.283 1.00 0.00 93 GLY B C 1
ATOM 1660 O O . GLY B 2 93 ? 45.189 31.500 -35.435 1.00 0.00 93 GLY B O 1
ATOM 1664 N N . VAL B 2 94 ? 44.229 33.193 -36.656 1.00 0.00 94 VAL B N 1
ATOM 1665 C CA . VAL B 2 94 ? 44.977 34.351 -36.112 1.00 0.00 94 VAL B CA 1
ATOM 1666 C C . VAL B 2 94 ? 44.603 34.733 -34.682 1.00 0.00 94 VAL B C 1
ATOM 1667 O O . VAL B 2 94 ? 43.412 34.917 -34.472 1.00 0.00 94 VAL B O 1
ATOM 1680 N N . TYR B 2 95 ? 45.583 34.798 -33.754 1.00 0.00 95 TYR B N 1
ATOM 1681 C CA . TYR B 2 95 ? 45.449 35.262 -32.372 1.00 0.00 95 TYR B CA 1
ATOM 1682 C C . TYR B 2 95 ? 45.995 36.726 -32.260 1.00 0.00 95 TYR B C 1
ATOM 1683 O O . TYR B 2 95 ? 47.225 37.024 -32.158 1.00 0.00 95 TYR B O 1
ATOM 1708 N N . GLU A 1 2 ? 10.123 12.693 -46.753 1.00 0.00 37 GLU A N 2
ATOM 1709 C CA . GLU A 1 2 ? 10.090 11.477 -47.668 1.00 0.00 37 GLU A CA 2
ATOM 1710 C C . GLU A 1 2 ? 11.120 10.386 -47.259 1.00 0.00 37 GLU A C 2
ATOM 1711 O O . GLU A 1 2 ? 10.962 9.307 -47.753 1.00 0.00 37 GLU A O 2
ATOM 1723 N N . ASP A 1 3 ? 12.210 10.709 -46.530 1.00 0.00 38 ASP A N 2
ATOM 1724 C CA . ASP A 1 3 ? 13.301 9.835 -46.163 1.00 0.00 38 ASP A CA 2
ATOM 1725 C C . ASP A 1 3 ? 14.077 10.329 -44.898 1.00 0.00 38 ASP A C 2
ATOM 1726 O O . ASP A 1 3 ? 15.178 9.917 -44.631 1.00 0.00 38 ASP A O 2
ATOM 1735 N N . ALA A 1 4 ? 13.464 11.231 -44.134 1.00 0.00 39 ALA A N 2
ATOM 1736 C CA . ALA A 1 4 ? 13.923 11.831 -42.868 1.00 0.00 39 ALA A CA 2
ATOM 1737 C C . ALA A 1 4 ? 13.979 10.772 -41.663 1.00 0.00 39 ALA A C 2
ATOM 1738 O O . ALA A 1 4 ? 13.660 11.088 -40.493 1.00 0.00 39 ALA A O 2
ATOM 1745 N N . PHE A 1 5 ? 14.411 9.529 -41.946 1.00 0.00 40 PHE A N 2
ATOM 1746 C CA . PHE A 1 5 ? 14.387 8.350 -41.028 1.00 0.00 40 PHE A CA 2
ATOM 1747 C C . PHE A 1 5 ? 15.456 7.282 -41.301 1.00 0.00 40 PHE A C 2
ATOM 1748 O O . PHE A 1 5 ? 15.744 6.934 -42.458 1.00 0.00 40 PHE A O 2
ATOM 1765 N N . ILE A 1 6 ? 15.992 6.657 -40.258 1.00 0.00 41 ILE A N 2
ATOM 1766 C CA . ILE A 1 6 ? 17.118 5.681 -40.227 1.00 0.00 41 ILE A CA 2
ATOM 1767 C C . ILE A 1 6 ? 16.986 4.658 -39.093 1.00 0.00 41 ILE A C 2
ATOM 1768 O O . ILE A 1 6 ? 17.417 4.906 -37.945 1.00 0.00 41 ILE A O 2
ATOM 1784 N N . VAL A 1 7 ? 16.291 3.571 -39.354 1.00 0.00 42 VAL A N 2
ATOM 1785 C CA . VAL A 1 7 ? 15.918 2.553 -38.354 1.00 0.00 42 VAL A CA 2
ATOM 1786 C C . VAL A 1 7 ? 17.035 1.599 -38.074 1.00 0.00 42 VAL A C 2
ATOM 1787 O O . VAL A 1 7 ? 17.494 0.975 -39.094 1.00 0.00 42 VAL A O 2
ATOM 1800 N N . ILE A 1 8 ? 17.565 1.479 -36.854 1.00 0.00 43 ILE A N 2
ATOM 1801 C CA . ILE A 1 8 ? 18.854 0.752 -36.598 1.00 0.00 43 ILE A CA 2
ATOM 1802 C C . ILE A 1 8 ? 18.733 -0.187 -35.433 1.00 0.00 43 ILE A C 2
ATOM 1803 O O . ILE A 1 8 ? 17.999 0.070 -34.485 1.00 0.00 43 ILE A O 2
ATOM 1833 N N . ASP A 1 10 ? 21.361 -3.715 -33.351 1.00 0.00 45 ASP A N 2
ATOM 1834 C CA . ASP A 1 10 ? 22.720 -4.240 -33.156 1.00 0.00 45 ASP A CA 2
ATOM 1835 C C . ASP A 1 10 ? 22.970 -5.685 -33.081 1.00 0.00 45 ASP A C 2
ATOM 1836 O O . ASP A 1 10 ? 24.047 -6.176 -33.443 1.00 0.00 45 ASP A O 2
ATOM 1859 N N . ASP A 1 12 ? 23.011 -9.020 -34.505 1.00 0.00 47 ASP A N 2
ATOM 1860 C CA . ASP A 1 12 ? 23.220 -9.568 -35.878 1.00 0.00 47 ASP A CA 2
ATOM 1861 C C . ASP A 1 12 ? 24.117 -10.832 -35.885 1.00 0.00 47 ASP A C 2
ATOM 1862 O O . ASP A 1 12 ? 24.628 -11.292 -34.818 1.00 0.00 47 ASP A O 2
ATOM 1871 N N . GLY A 1 13 ? 24.292 -11.563 -37.059 1.00 0.00 48 GLY A N 2
ATOM 1872 C CA . GLY A 1 13 ? 24.870 -12.929 -37.141 1.00 0.00 48 GLY A CA 2
ATOM 1873 C C . GLY A 1 13 ? 25.353 -13.437 -38.507 1.00 0.00 48 GLY A C 2
ATOM 1874 O O . GLY A 1 13 ? 24.835 -12.974 -39.523 1.00 0.00 48 GLY A O 2
ATOM 1878 N N . GLU A 1 14 ? 26.089 -14.490 -38.568 1.00 0.00 49 GLU A N 2
ATOM 1879 C CA . GLU A 1 14 ? 26.442 -15.217 -39.779 1.00 0.00 49 GLU A CA 2
ATOM 1880 C C . GLU A 1 14 ? 26.715 -16.752 -39.405 1.00 0.00 49 GLU A C 2
ATOM 1881 O O . GLU A 1 14 ? 26.338 -17.675 -40.214 1.00 0.00 49 GLU A O 2
ATOM 1896 N N . MET B 2 1 ? -8.588 -26.718 -47.865 1.00 0.00 1 MET B N 2
ATOM 1897 C CA . MET B 2 1 ? -8.522 -27.586 -46.639 1.00 0.00 1 MET B CA 2
ATOM 1898 C C . MET B 2 1 ? -8.458 -26.741 -45.355 1.00 0.00 1 MET B C 2
ATOM 1899 O O . MET B 2 1 ? -8.270 -25.535 -45.466 1.00 0.00 1 MET B O 2
ATOM 1915 N N . ALA B 2 2 ? -8.662 -27.350 -44.192 1.00 0.00 2 ALA B N 2
ATOM 1916 C CA . ALA B 2 2 ? -8.884 -26.540 -42.997 1.00 0.00 2 ALA B CA 2
ATOM 1917 C C . ALA B 2 2 ? -7.535 -26.226 -42.379 1.00 0.00 2 ALA B C 2
ATOM 1918 O O . ALA B 2 2 ? -6.596 -27.005 -42.607 1.00 0.00 2 ALA B O 2
ATOM 1925 N N . ASP B 2 3 ? -7.446 -25.187 -41.555 1.00 0.00 3 ASP B N 2
ATOM 1926 C CA . ASP B 2 3 ? -6.218 -24.579 -41.014 1.00 0.00 3 ASP B CA 2
ATOM 1927 C C . ASP B 2 3 ? -6.241 -24.101 -39.553 1.00 0.00 3 ASP B C 2
ATOM 1928 O O . ASP B 2 3 ? -5.336 -23.342 -39.117 1.00 0.00 3 ASP B O 2
ATOM 1937 N N . GLU B 2 4 ? -7.227 -24.427 -38.700 1.00 0.00 4 GLU B N 2
ATOM 1938 C CA . GLU B 2 4 ? -7.331 -23.947 -37.303 1.00 0.00 4 GLU B CA 2
ATOM 1939 C C . GLU B 2 4 ? -6.388 -24.798 -36.417 1.00 0.00 4 GLU B C 2
ATOM 1940 O O . GLU B 2 4 ? -6.695 -25.969 -36.231 1.00 0.00 4 GLU B O 2
ATOM 1952 N N . LYS B 2 5 ? -5.381 -24.120 -35.828 1.00 0.00 5 LYS B N 2
ATOM 1953 C CA . LYS B 2 5 ? -4.286 -24.754 -35.018 1.00 0.00 5 LYS B CA 2
ATOM 1954 C C . LYS B 2 5 ? -4.087 -23.902 -33.708 1.00 0.00 5 LYS B C 2
ATOM 1955 O O . LYS B 2 5 ? -4.026 -22.665 -33.811 1.00 0.00 5 LYS B O 2
ATOM 1974 N N . PRO B 2 6 ? -4.049 -24.516 -32.475 1.00 0.00 6 PRO B N 2
ATOM 1975 C CA . PRO B 2 6 ? -3.683 -23.747 -31.296 1.00 0.00 6 PRO B CA 2
ATOM 1976 C C . PRO B 2 6 ? -2.179 -23.350 -31.355 1.00 0.00 6 PRO B C 2
ATOM 1977 O O . PRO B 2 6 ? -1.368 -23.822 -32.210 1.00 0.00 6 PRO B O 2
ATOM 1988 N N . LYS B 2 7 ? -1.842 -22.337 -30.544 1.00 0.00 7 LYS B N 2
ATOM 1989 C CA . LYS B 2 7 ? -0.470 -21.752 -30.533 1.00 0.00 7 LYS B CA 2
ATOM 1990 C C . LYS B 2 7 ? 0.249 -21.878 -29.226 1.00 0.00 7 LYS B C 2
ATOM 1991 O O . LYS B 2 7 ? -0.381 -21.915 -28.175 1.00 0.00 7 LYS B O 2
ATOM 2010 N N . GLU B 2 8 ? 1.579 -21.687 -29.240 1.00 0.00 8 GLU B N 2
ATOM 2011 C CA . GLU B 2 8 ? 2.477 -21.531 -28.132 1.00 0.00 8 GLU B CA 2
ATOM 2012 C C . GLU B 2 8 ? 2.365 -20.079 -27.524 1.00 0.00 8 GLU B C 2
ATOM 2013 O O . GLU B 2 8 ? 2.627 -19.102 -28.273 1.00 0.00 8 GLU B O 2
ATOM 2025 N N . GLY B 2 9 ? 2.198 -19.953 -26.231 1.00 0.00 9 GLY B N 2
ATOM 2026 C CA . GLY B 2 9 ? 2.166 -18.682 -25.503 1.00 0.00 9 GLY B CA 2
ATOM 2027 C C . GLY B 2 9 ? 3.503 -18.008 -25.252 1.00 0.00 9 GLY B C 2
ATOM 2028 O O . GLY B 2 9 ? 3.787 -17.592 -24.144 1.00 0.00 9 GLY B O 2
ATOM 2032 N N . VAL B 2 10 ? 4.381 -17.903 -26.289 1.00 0.00 10 VAL B N 2
ATOM 2033 C CA . VAL B 2 10 ? 5.658 -17.354 -26.149 1.00 0.00 10 VAL B CA 2
ATOM 2034 C C . VAL B 2 10 ? 6.090 -16.490 -27.323 1.00 0.00 10 VAL B C 2
ATOM 2035 O O . VAL B 2 10 ? 5.960 -16.915 -28.513 1.00 0.00 10 VAL B O 2
ATOM 2048 N N . LYS B 2 11 ? 6.704 -15.341 -27.092 1.00 0.00 11 LYS B N 2
ATOM 2049 C CA . LYS B 2 11 ? 7.319 -14.555 -28.165 1.00 0.00 11 LYS B CA 2
ATOM 2050 C C . LYS B 2 11 ? 8.397 -13.754 -27.573 1.00 0.00 11 LYS B C 2
ATOM 2051 O O . LYS B 2 11 ? 8.228 -12.562 -27.369 1.00 0.00 11 LYS B O 2
ATOM 2070 N N . THR B 2 12 ? 9.511 -14.382 -27.382 1.00 0.00 12 THR B N 2
ATOM 2071 C CA . THR B 2 12 ? 10.717 -13.672 -26.925 1.00 0.00 12 THR B CA 2
ATOM 2072 C C . THR B 2 12 ? 11.614 -13.104 -28.014 1.00 0.00 12 THR B C 2
ATOM 2073 O O . THR B 2 12 ? 12.634 -12.557 -27.687 1.00 0.00 12 THR B O 2
ATOM 2084 N N . GLU B 2 13 ? 11.175 -13.132 -29.298 1.00 0.00 13 GLU B N 2
ATOM 2085 C CA . GLU B 2 13 ? 11.613 -12.186 -30.332 1.00 0.00 13 GLU B CA 2
ATOM 2086 C C . GLU B 2 13 ? 11.253 -10.661 -30.135 1.00 0.00 13 GLU B C 2
ATOM 2087 O O . GLU B 2 13 ? 11.666 -9.834 -30.961 1.00 0.00 13 GLU B O 2
ATOM 2099 N N . ASN B 2 14 ? 10.377 -10.344 -29.115 1.00 0.00 14 ASN B N 2
ATOM 2100 C CA . ASN B 2 14 ? 9.919 -8.975 -28.838 1.00 0.00 14 ASN B CA 2
ATOM 2101 C C . ASN B 2 14 ? 11.037 -8.174 -28.151 1.00 0.00 14 ASN B C 2
ATOM 2102 O O . ASN B 2 14 ? 11.799 -8.762 -27.407 1.00 0.00 14 ASN B O 2
ATOM 2113 N N . ASN B 2 15 ? 11.045 -6.842 -28.442 1.00 0.00 15 ASN B N 2
ATOM 2114 C CA . ASN B 2 15 ? 11.714 -5.861 -27.589 1.00 0.00 15 ASN B CA 2
ATOM 2115 C C . ASN B 2 15 ? 11.166 -4.460 -27.679 1.00 0.00 15 ASN B C 2
ATOM 2116 O O . ASN B 2 15 ? 10.582 -4.163 -28.761 1.00 0.00 15 ASN B O 2
ATOM 2127 N N . ASP B 2 16 ? 11.293 -3.565 -26.659 1.00 0.00 16 ASP B N 2
ATOM 2128 C CA . ASP B 2 16 ? 10.831 -2.147 -26.707 1.00 0.00 16 ASP B CA 2
ATOM 2129 C C . ASP B 2 16 ? 11.703 -1.299 -27.678 1.00 0.00 16 ASP B C 2
ATOM 2130 O O . ASP B 2 16 ? 12.865 -1.692 -27.865 1.00 0.00 16 ASP B O 2
ATOM 2139 N N . HIS B 2 17 ? 11.250 -0.130 -28.099 1.00 0.00 17 HIS B N 2
ATOM 2140 C CA . HIS B 2 17 ? 12.004 0.794 -28.997 1.00 0.00 17 HIS B CA 2
ATOM 2141 C C . HIS B 2 17 ? 11.907 2.269 -28.558 1.00 0.00 17 HIS B C 2
ATOM 2142 O O . HIS B 2 17 ? 10.914 2.679 -28.001 1.00 0.00 17 HIS B O 2
ATOM 2156 N N . ILE B 2 18 ? 12.925 3.081 -28.861 1.00 0.00 18 ILE B N 2
ATOM 2157 C CA . ILE B 2 18 ? 12.967 4.553 -28.479 1.00 0.00 18 ILE B CA 2
ATOM 2158 C C . ILE B 2 18 ? 13.264 5.390 -29.691 1.00 0.00 18 ILE B C 2
ATOM 2159 O O . ILE B 2 18 ? 14.048 4.951 -30.495 1.00 0.00 18 ILE B O 2
ATOM 2175 N N . ASN B 2 19 ? 12.706 6.606 -29.735 1.00 0.00 19 ASN B N 2
ATOM 2176 C CA . ASN B 2 19 ? 12.831 7.517 -30.820 1.00 0.00 19 ASN B CA 2
ATOM 2177 C C . ASN B 2 19 ? 13.695 8.705 -30.398 1.00 0.00 19 ASN B C 2
ATOM 2178 O O . ASN B 2 19 ? 13.168 9.658 -29.845 1.00 0.00 19 ASN B O 2
ATOM 2189 N N . LEU B 2 20 ? 14.960 8.745 -30.906 1.00 0.00 20 LEU B N 2
ATOM 2190 C CA . LEU B 2 20 ? 15.917 9.894 -30.707 1.00 0.00 20 LEU B CA 2
ATOM 2191 C C . LEU B 2 20 ? 16.017 10.744 -31.948 1.00 0.00 20 LEU B C 2
ATOM 2192 O O . LEU B 2 20 ? 16.208 10.243 -33.036 1.00 0.00 20 LEU B O 2
ATOM 2208 N N . LYS B 2 21 ? 15.998 12.093 -31.733 1.00 0.00 21 LYS B N 2
ATOM 2209 C CA . LYS B 2 21 ? 16.471 13.002 -32.743 1.00 0.00 21 LYS B CA 2
ATOM 2210 C C . LYS B 2 21 ? 18.003 13.075 -32.597 1.00 0.00 21 LYS B C 2
ATOM 2211 O O . LYS B 2 21 ? 18.504 12.895 -31.478 1.00 0.00 21 LYS B O 2
ATOM 2230 N N . VAL B 2 22 ? 18.735 13.429 -33.640 1.00 0.00 22 VAL B N 2
ATOM 2231 C CA . VAL B 2 22 ? 20.027 14.108 -33.630 1.00 0.00 22 VAL B CA 2
ATOM 2232 C C . VAL B 2 22 ? 19.953 15.411 -34.382 1.00 0.00 22 VAL B C 2
ATOM 2233 O O . VAL B 2 22 ? 19.375 15.428 -35.463 1.00 0.00 22 VAL B O 2
ATOM 2246 N N . ALA B 2 23 ? 20.306 16.479 -33.619 1.00 0.00 23 ALA B N 2
ATOM 2247 C CA . ALA B 2 23 ? 20.230 17.842 -34.217 1.00 0.00 23 ALA B CA 2
ATOM 2248 C C . ALA B 2 23 ? 21.420 18.788 -34.330 1.00 0.00 23 ALA B C 2
ATOM 2249 O O . ALA B 2 23 ? 22.054 19.008 -33.338 1.00 0.00 23 ALA B O 2
ATOM 2256 N N . GLY B 2 24 ? 21.619 19.431 -35.425 1.00 0.00 24 GLY B N 2
ATOM 2257 C CA . GLY B 2 24 ? 22.644 20.534 -35.560 1.00 0.00 24 GLY B CA 2
ATOM 2258 C C . GLY B 2 24 ? 22.112 21.885 -35.084 1.00 0.00 24 GLY B C 2
ATOM 2259 O O . GLY B 2 24 ? 20.904 21.965 -35.044 1.00 0.00 24 GLY B O 2
ATOM 2263 N N . GLN B 2 25 ? 22.980 22.787 -34.675 1.00 0.00 25 GLN B N 2
ATOM 2264 C CA . GLN B 2 25 ? 22.513 24.152 -34.317 1.00 0.00 25 GLN B CA 2
ATOM 2265 C C . GLN B 2 25 ? 22.126 24.974 -35.560 1.00 0.00 25 GLN B C 2
ATOM 2266 O O . GLN B 2 25 ? 21.305 25.870 -35.371 1.00 0.00 25 GLN B O 2
ATOM 2280 N N . ASP B 2 26 ? 22.529 24.517 -36.737 1.00 0.00 26 ASP B N 2
ATOM 2281 C CA . ASP B 2 26 ? 21.885 24.968 -37.959 1.00 0.00 26 ASP B CA 2
ATOM 2282 C C . ASP B 2 26 ? 20.465 24.390 -38.296 1.00 0.00 26 ASP B C 2
ATOM 2283 O O . ASP B 2 26 ? 20.020 24.621 -39.407 1.00 0.00 26 ASP B O 2
ATOM 2292 N N . GLY B 2 27 ? 19.895 23.558 -37.429 1.00 0.00 27 GLY B N 2
ATOM 2293 C CA . GLY B 2 27 ? 18.517 23.155 -37.593 1.00 0.00 27 GLY B CA 2
ATOM 2294 C C . GLY B 2 27 ? 18.319 21.916 -38.558 1.00 0.00 27 GLY B C 2
ATOM 2295 O O . GLY B 2 27 ? 17.208 21.533 -38.794 1.00 0.00 27 GLY B O 2
ATOM 2299 N N . SER B 2 28 ? 19.394 21.269 -39.017 1.00 0.00 28 SER B N 2
ATOM 2300 C CA . SER B 2 28 ? 19.476 19.986 -39.679 1.00 0.00 28 SER B CA 2
ATOM 2301 C C . SER B 2 28 ? 19.314 18.815 -38.711 1.00 0.00 28 SER B C 2
ATOM 2302 O O . SER B 2 28 ? 19.836 18.788 -37.588 1.00 0.00 28 SER B O 2
ATOM 2310 N N . VAL B 2 29 ? 18.544 17.801 -39.100 1.00 0.00 29 VAL B N 2
ATOM 2311 C CA . VAL B 2 29 ? 18.045 16.727 -38.179 1.00 0.00 29 VAL B CA 2
ATOM 2312 C C . VAL B 2 29 ? 17.971 15.359 -38.854 1.00 0.00 29 VAL B C 2
ATOM 2313 O O . VAL B 2 29 ? 17.712 15.226 -40.063 1.00 0.00 29 VAL B O 2
ATOM 2326 N N . VAL B 2 30 ? 18.019 14.282 -38.014 1.00 0.00 30 VAL B N 2
ATOM 2327 C CA . VAL B 2 30 ? 17.569 12.878 -38.349 1.00 0.00 30 VAL B CA 2
ATOM 2328 C C . VAL B 2 30 ? 16.691 12.270 -37.232 1.00 0.00 30 VAL B C 2
ATOM 2329 O O . VAL B 2 30 ? 17.067 12.515 -36.065 1.00 0.00 30 VAL B O 2
ATOM 2342 N N . GLN B 2 31 ? 15.683 11.403 -37.409 1.00 0.00 31 GLN B N 2
ATOM 2343 C CA . GLN B 2 31 ? 14.986 10.605 -36.434 1.00 0.00 31 GLN B CA 2
ATOM 2344 C C . GLN B 2 31 ? 15.449 9.130 -36.572 1.00 0.00 31 GLN B C 2
ATOM 2345 O O . GLN B 2 31 ? 15.547 8.578 -37.688 1.00 0.00 31 GLN B O 2
ATOM 2359 N N . PHE B 2 32 ? 15.831 8.531 -35.398 1.00 0.00 32 PHE B N 2
ATOM 2360 C CA . PHE B 2 32 ? 16.351 7.212 -35.147 1.00 0.00 32 PHE B CA 2
ATOM 2361 C C . PHE B 2 32 ? 15.529 6.431 -34.107 1.00 0.00 32 PHE B C 2
ATOM 2362 O O . PHE B 2 32 ? 15.549 6.588 -32.905 1.00 0.00 32 PHE B O 2
ATOM 2379 N N . LYS B 2 33 ? 14.812 5.507 -34.739 1.00 0.00 33 LYS B N 2
ATOM 2380 C CA . LYS B 2 33 ? 14.143 4.412 -33.995 1.00 0.00 33 LYS B CA 2
ATOM 2381 C C . LYS B 2 33 ? 15.059 3.251 -33.795 1.00 0.00 33 LYS B C 2
ATOM 2382 O O . LYS B 2 33 ? 15.559 2.733 -34.774 1.00 0.00 33 LYS B O 2
ATOM 2401 N N . ILE B 2 34 ? 15.346 2.860 -32.512 1.00 0.00 34 ILE B N 2
ATOM 2402 C CA . ILE B 2 34 ? 16.416 1.925 -32.154 1.00 0.00 34 ILE B CA 2
ATOM 2403 C C . ILE B 2 34 ? 16.065 0.971 -31.008 1.00 0.00 34 ILE B C 2
ATOM 2404 O O . ILE B 2 34 ? 15.086 1.181 -30.337 1.00 0.00 34 ILE B O 2
ATOM 2420 N N . LYS B 2 35 ? 16.808 -0.176 -30.860 1.00 0.00 35 LYS B N 2
ATOM 2421 C CA . LYS B 2 35 ? 16.670 -0.992 -29.610 1.00 0.00 35 LYS B CA 2
ATOM 2422 C C . LYS B 2 35 ? 17.497 -0.348 -28.509 1.00 0.00 35 LYS B C 2
ATOM 2423 O O . LYS B 2 35 ? 18.374 0.480 -28.795 1.00 0.00 35 LYS B O 2
ATOM 2442 N N . ARG B 2 36 ? 17.249 -0.698 -27.248 1.00 0.00 36 ARG B N 2
ATOM 2443 C CA . ARG B 2 36 ? 17.682 0.143 -26.157 1.00 0.00 36 ARG B CA 2
ATOM 2444 C C . ARG B 2 36 ? 19.172 -0.123 -25.856 1.00 0.00 36 ARG B C 2
ATOM 2445 O O . ARG B 2 36 ? 19.711 0.788 -25.220 1.00 0.00 36 ARG B O 2
ATOM 2466 N N . HIS B 2 37 ? 19.774 -1.185 -26.325 1.00 0.00 37 HIS B N 2
ATOM 2467 C CA . HIS B 2 37 ? 21.152 -1.608 -26.090 1.00 0.00 37 HIS B CA 2
ATOM 2468 C C . HIS B 2 37 ? 22.058 -1.441 -27.322 1.00 0.00 37 HIS B C 2
ATOM 2469 O O . HIS B 2 37 ? 23.265 -1.725 -27.363 1.00 0.00 37 HIS B O 2
ATOM 2483 N N . THR B 2 38 ? 21.481 -0.767 -28.376 1.00 0.00 38 THR B N 2
ATOM 2484 C CA . THR B 2 38 ? 22.159 -0.259 -29.635 1.00 0.00 38 THR B CA 2
ATOM 2485 C C . THR B 2 38 ? 23.199 0.794 -29.309 1.00 0.00 38 THR B C 2
ATOM 2486 O O . THR B 2 38 ? 22.725 1.801 -28.764 1.00 0.00 38 THR B O 2
ATOM 2497 N N . PRO B 2 39 ? 24.515 0.678 -29.690 1.00 0.00 39 PRO B N 2
ATOM 2498 C CA . PRO B 2 39 ? 25.437 1.782 -29.506 1.00 0.00 39 PRO B CA 2
ATOM 2499 C C . PRO B 2 39 ? 25.096 3.120 -30.248 1.00 0.00 39 PRO B C 2
ATOM 2500 O O . PRO B 2 39 ? 24.693 3.156 -31.445 1.00 0.00 39 PRO B O 2
ATOM 2511 N N . LEU B 2 40 ? 25.164 4.180 -29.472 1.00 0.00 40 LEU B N 2
ATOM 2512 C CA . LEU B 2 40 ? 24.607 5.582 -29.842 1.00 0.00 40 LEU B CA 2
ATOM 2513 C C . LEU B 2 40 ? 25.515 6.244 -30.895 1.00 0.00 40 LEU B C 2
ATOM 2514 O O . LEU B 2 40 ? 25.077 7.073 -31.665 1.00 0.00 40 LEU B O 2
ATOM 2530 N N . SER B 2 41 ? 26.773 5.793 -31.022 1.00 0.00 41 SER B N 2
ATOM 2531 C CA . SER B 2 41 ? 27.635 6.047 -32.219 1.00 0.00 41 SER B CA 2
ATOM 2532 C C . SER B 2 41 ? 26.913 5.765 -33.555 1.00 0.00 41 SER B C 2
ATOM 2533 O O . SER B 2 41 ? 27.122 6.537 -34.492 1.00 0.00 41 SER B O 2
ATOM 2541 N N . LYS B 2 42 ? 26.073 4.760 -33.570 1.00 0.00 42 LYS B N 2
ATOM 2542 C CA . LYS B 2 42 ? 25.389 4.398 -34.870 1.00 0.00 42 LYS B CA 2
ATOM 2543 C C . LYS B 2 42 ? 24.561 5.545 -35.356 1.00 0.00 42 LYS B C 2
ATOM 2544 O O . LYS B 2 42 ? 24.522 5.753 -36.537 1.00 0.00 42 LYS B O 2
ATOM 2563 N N . LEU B 2 43 ? 23.960 6.350 -34.442 1.00 0.00 43 LEU B N 2
ATOM 2564 C CA . LEU B 2 43 ? 23.201 7.582 -34.741 1.00 0.00 43 LEU B CA 2
ATOM 2565 C C . LEU B 2 43 ? 24.195 8.730 -35.052 1.00 0.00 43 LEU B C 2
ATOM 2566 O O . LEU B 2 43 ? 24.124 9.374 -36.064 1.00 0.00 43 LEU B O 2
ATOM 2582 N N . MET B 2 44 ? 25.214 8.806 -34.221 1.00 0.00 44 MET B N 2
ATOM 2583 C CA . MET B 2 44 ? 26.219 9.832 -34.319 1.00 0.00 44 MET B CA 2
ATOM 2584 C C . MET B 2 44 ? 26.974 9.920 -35.668 1.00 0.00 44 MET B C 2
ATOM 2585 O O . MET B 2 44 ? 27.302 10.982 -36.224 1.00 0.00 44 MET B O 2
ATOM 2599 N N . LYS B 2 45 ? 27.285 8.765 -36.301 1.00 0.00 45 LYS B N 2
ATOM 2600 C CA . LYS B 2 45 ? 27.836 8.614 -37.621 1.00 0.00 45 LYS B CA 2
ATOM 2601 C C . LYS B 2 45 ? 26.757 8.812 -38.678 1.00 0.00 45 LYS B C 2
ATOM 2602 O O . LYS B 2 45 ? 27.079 9.422 -39.690 1.00 0.00 45 LYS B O 2
ATOM 2621 N N . ALA B 2 46 ? 25.582 8.179 -38.482 1.00 0.00 46 ALA B N 2
ATOM 2622 C CA . ALA B 2 46 ? 24.511 8.211 -39.511 1.00 0.00 46 ALA B CA 2
ATOM 2623 C C . ALA B 2 46 ? 24.082 9.628 -39.893 1.00 0.00 46 ALA B C 2
ATOM 2624 O O . ALA B 2 46 ? 24.029 9.802 -41.088 1.00 0.00 46 ALA B O 2
ATOM 2631 N N . TYR B 2 47 ? 23.864 10.539 -38.978 1.00 0.00 47 TYR B N 2
ATOM 2632 C CA . TYR B 2 47 ? 23.533 11.971 -39.179 1.00 0.00 47 TYR B CA 2
ATOM 2633 C C . TYR B 2 47 ? 24.763 12.692 -39.803 1.00 0.00 47 TYR B C 2
ATOM 2634 O O . TYR B 2 47 ? 24.650 13.349 -40.843 1.00 0.00 47 TYR B O 2
ATOM 2652 N N . CYS B 2 48 ? 25.945 12.405 -39.332 1.00 0.00 48 CYS B N 2
ATOM 2653 C CA . CYS B 2 48 ? 27.193 13.138 -39.770 1.00 0.00 48 CYS B CA 2
ATOM 2654 C C . CYS B 2 48 ? 27.481 12.918 -41.259 1.00 0.00 48 CYS B C 2
ATOM 2655 O O . CYS B 2 48 ? 27.681 13.898 -42.019 1.00 0.00 48 CYS B O 2
ATOM 2663 N N . GLU B 2 49 ? 27.285 11.676 -41.708 1.00 0.00 49 GLU B N 2
ATOM 2664 C CA . GLU B 2 49 ? 27.498 11.245 -43.063 1.00 0.00 49 GLU B CA 2
ATOM 2665 C C . GLU B 2 49 ? 26.438 11.915 -43.897 1.00 0.00 49 GLU B C 2
ATOM 2666 O O . GLU B 2 49 ? 26.787 12.330 -44.992 1.00 0.00 49 GLU B O 2
ATOM 2678 N N . ARG B 2 50 ? 25.177 12.017 -43.424 1.00 0.00 50 ARG B N 2
ATOM 2679 C CA . ARG B 2 50 ? 24.211 12.707 -44.182 1.00 0.00 50 ARG B CA 2
ATOM 2680 C C . ARG B 2 50 ? 24.425 14.241 -44.342 1.00 0.00 50 ARG B C 2
ATOM 2681 O O . ARG B 2 50 ? 24.107 14.746 -45.384 1.00 0.00 50 ARG B O 2
ATOM 2702 N N . GLN B 2 51 ? 24.996 14.918 -43.371 1.00 0.00 51 GLN B N 2
ATOM 2703 C CA . GLN B 2 51 ? 25.406 16.403 -43.500 1.00 0.00 51 GLN B CA 2
ATOM 2704 C C . GLN B 2 51 ? 26.722 16.556 -44.233 1.00 0.00 51 GLN B C 2
ATOM 2705 O O . GLN B 2 51 ? 26.978 17.656 -44.659 1.00 0.00 51 GLN B O 2
ATOM 2719 N N . GLY B 2 52 ? 27.492 15.449 -44.502 1.00 0.00 52 GLY B N 2
ATOM 2720 C CA . GLY B 2 52 ? 28.773 15.294 -45.237 1.00 0.00 52 GLY B CA 2
ATOM 2721 C C . GLY B 2 52 ? 30.106 15.679 -44.572 1.00 0.00 52 GLY B C 2
ATOM 2722 O O . GLY B 2 52 ? 31.154 15.739 -45.249 1.00 0.00 52 GLY B O 2
ATOM 2726 N N . LEU B 2 53 ? 30.019 15.839 -43.245 1.00 0.00 53 LEU B N 2
ATOM 2727 C CA . LEU B 2 53 ? 31.104 16.282 -42.423 1.00 0.00 53 LEU B CA 2
ATOM 2728 C C . LEU B 2 53 ? 32.073 15.143 -42.173 1.00 0.00 53 LEU B C 2
ATOM 2729 O O . LEU B 2 53 ? 31.811 13.993 -42.409 1.00 0.00 53 LEU B O 2
ATOM 2745 N N . SER B 2 54 ? 33.249 15.580 -41.710 1.00 0.00 54 SER B N 2
ATOM 2746 C CA . SER B 2 54 ? 34.203 14.710 -41.032 1.00 0.00 54 SER B CA 2
ATOM 2747 C C . SER B 2 54 ? 33.927 14.685 -39.455 1.00 0.00 54 SER B C 2
ATOM 2748 O O . SER B 2 54 ? 34.117 15.639 -38.725 1.00 0.00 54 SER B O 2
ATOM 2756 N N . MET B 2 55 ? 33.476 13.516 -38.989 1.00 0.00 55 MET B N 2
ATOM 2757 C CA . MET B 2 55 ? 33.055 13.278 -37.584 1.00 0.00 55 MET B CA 2
ATOM 2758 C C . MET B 2 55 ? 34.180 13.642 -36.547 1.00 0.00 55 MET B C 2
ATOM 2759 O O . MET B 2 55 ? 33.791 14.010 -35.450 1.00 0.00 55 MET B O 2
ATOM 2773 N N . ARG B 2 56 ? 35.457 13.709 -36.926 1.00 0.00 56 ARG B N 2
ATOM 2774 C CA . ARG B 2 56 ? 36.501 14.102 -35.980 1.00 0.00 56 ARG B CA 2
ATOM 2775 C C . ARG B 2 56 ? 36.491 15.575 -35.614 1.00 0.00 56 ARG B C 2
ATOM 2776 O O . ARG B 2 56 ? 37.037 15.902 -34.544 1.00 0.00 56 ARG B O 2
ATOM 2797 N N . GLN B 2 57 ? 35.759 16.461 -36.347 1.00 0.00 57 GLN B N 2
ATOM 2798 C CA . GLN B 2 57 ? 35.715 17.932 -36.151 1.00 0.00 57 GLN B CA 2
ATOM 2799 C C . GLN B 2 57 ? 34.562 18.447 -35.307 1.00 0.00 57 GLN B C 2
ATOM 2800 O O . GLN B 2 57 ? 34.488 19.670 -35.089 1.00 0.00 57 GLN B O 2
ATOM 2814 N N . ILE B 2 58 ? 33.716 17.564 -34.809 1.00 0.00 58 ILE B N 2
ATOM 2815 C CA . ILE B 2 58 ? 32.329 17.863 -34.117 1.00 0.00 58 ILE B CA 2
ATOM 2816 C C . ILE B 2 58 ? 32.163 17.067 -32.813 1.00 0.00 58 ILE B C 2
ATOM 2817 O O . ILE B 2 58 ? 32.696 15.988 -32.715 1.00 0.00 58 ILE B O 2
ATOM 2833 N N . ARG B 2 59 ? 31.295 17.586 -31.901 1.00 0.00 59 ARG B N 2
ATOM 2834 C CA . ARG B 2 59 ? 30.947 17.054 -30.558 1.00 0.00 59 ARG B CA 2
ATOM 2835 C C . ARG B 2 59 ? 29.442 16.729 -30.381 1.00 0.00 59 ARG B C 2
ATOM 2836 O O . ARG B 2 59 ? 28.544 17.438 -30.892 1.00 0.00 59 ARG B O 2
ATOM 2857 N N . PHE B 2 60 ? 29.072 15.700 -29.605 1.00 0.00 60 PHE B N 2
ATOM 2858 C CA . PHE B 2 60 ? 27.713 15.189 -29.350 1.00 0.00 60 PHE B CA 2
ATOM 2859 C C . PHE B 2 60 ? 27.383 15.352 -27.887 1.00 0.00 60 PHE B C 2
ATOM 2860 O O . PHE B 2 60 ? 28.128 14.799 -27.047 1.00 0.00 60 PHE B O 2
ATOM 2877 N N . ARG B 2 61 ? 26.199 15.935 -27.602 1.00 0.00 61 ARG B N 2
ATOM 2878 C CA . ARG B 2 61 ? 25.815 16.062 -26.182 1.00 0.00 61 ARG B CA 2
ATOM 2879 C C . ARG B 2 61 ? 24.373 15.691 -25.841 1.00 0.00 61 ARG B C 2
ATOM 2880 O O . ARG B 2 61 ? 23.451 15.993 -26.587 1.00 0.00 61 ARG B O 2
ATOM 2901 N N . PHE B 2 62 ? 24.172 15.079 -24.672 1.00 0.00 62 PHE B N 2
ATOM 2902 C CA . PHE B 2 62 ? 22.841 14.795 -24.136 1.00 0.00 62 PHE B CA 2
ATOM 2903 C C . PHE B 2 62 ? 22.833 15.037 -22.608 1.00 0.00 62 PHE B C 2
ATOM 2904 O O . PHE B 2 62 ? 23.814 14.724 -21.889 1.00 0.00 62 PHE B O 2
ATOM 2921 N N . ASP B 2 63 ? 21.707 15.611 -22.096 1.00 0.00 63 ASP B N 2
ATOM 2922 C CA . ASP B 2 63 ? 21.578 16.152 -20.695 1.00 0.00 63 ASP B CA 2
ATOM 2923 C C . ASP B 2 63 ? 22.625 17.213 -20.311 1.00 0.00 63 ASP B C 2
ATOM 2924 O O . ASP B 2 63 ? 22.966 17.344 -19.161 1.00 0.00 63 ASP B O 2
ATOM 2933 N N . GLY B 2 64 ? 23.168 17.899 -21.299 1.00 0.00 64 GLY B N 2
ATOM 2934 C CA . GLY B 2 64 ? 24.303 18.913 -21.144 1.00 0.00 64 GLY B CA 2
ATOM 2935 C C . GLY B 2 64 ? 25.687 18.319 -20.967 1.00 0.00 64 GLY B C 2
ATOM 2936 O O . GLY B 2 64 ? 26.596 19.061 -20.608 1.00 0.00 64 GLY B O 2
ATOM 2940 N N . GLN B 2 65 ? 25.862 17.027 -21.327 1.00 0.00 65 GLN B N 2
ATOM 2941 C CA . GLN B 2 65 ? 27.106 16.258 -21.087 1.00 0.00 65 GLN B CA 2
ATOM 2942 C C . GLN B 2 65 ? 27.591 15.375 -22.263 1.00 0.00 65 GLN B C 2
ATOM 2943 O O . GLN B 2 65 ? 26.883 15.297 -23.245 1.00 0.00 65 GLN B O 2
ATOM 2957 N N . PRO B 2 66 ? 28.898 14.945 -22.294 1.00 0.00 66 PRO B N 2
ATOM 2958 C CA . PRO B 2 66 ? 29.453 14.283 -23.519 1.00 0.00 66 PRO B CA 2
ATOM 2959 C C . PRO B 2 66 ? 29.003 12.830 -23.709 1.00 0.00 66 PRO B C 2
ATOM 2960 O O . PRO B 2 66 ? 28.262 12.314 -22.872 1.00 0.00 66 PRO B O 2
ATOM 2971 N N . ILE B 2 67 ? 29.405 12.217 -24.794 1.00 0.00 67 ILE B N 2
ATOM 2972 C CA . ILE B 2 67 ? 28.809 10.902 -25.155 1.00 0.00 67 ILE B CA 2
ATOM 2973 C C . ILE B 2 67 ? 29.976 10.022 -25.717 1.00 0.00 67 ILE B C 2
ATOM 2974 O O . ILE B 2 67 ? 30.681 10.562 -26.547 1.00 0.00 67 ILE B O 2
ATOM 2990 N N . ASN B 2 68 ? 30.144 8.802 -25.230 1.00 0.00 68 ASN B N 2
ATOM 2991 C CA . ASN B 2 68 ? 31.120 7.898 -25.723 1.00 0.00 68 ASN B CA 2
ATOM 2992 C C . ASN B 2 68 ? 30.546 7.061 -26.827 1.00 0.00 68 ASN B C 2
ATOM 2993 O O . ASN B 2 68 ? 29.394 6.725 -26.865 1.00 0.00 68 ASN B O 2
ATOM 3004 N N . GLU B 2 69 ? 31.452 6.550 -27.697 1.00 0.00 69 GLU B N 2
ATOM 3005 C CA . GLU B 2 69 ? 31.056 5.577 -28.722 1.00 0.00 69 GLU B CA 2
ATOM 3006 C C . GLU B 2 69 ? 30.209 4.308 -28.299 1.00 0.00 69 GLU B C 2
ATOM 3007 O O . GLU B 2 69 ? 29.254 3.906 -28.936 1.00 0.00 69 GLU B O 2
ATOM 3019 N N . THR B 2 70 ? 30.494 3.741 -27.113 1.00 0.00 70 THR B N 2
ATOM 3020 C CA . THR B 2 70 ? 29.756 2.611 -26.556 1.00 0.00 70 THR B CA 2
ATOM 3021 C C . THR B 2 70 ? 28.587 2.906 -25.672 1.00 0.00 70 THR B C 2
ATOM 3022 O O . THR B 2 70 ? 28.041 1.971 -25.153 1.00 0.00 70 THR B O 2
ATOM 3033 N N . ASP B 2 71 ? 28.218 4.161 -25.408 1.00 0.00 71 ASP B N 2
ATOM 3034 C CA . ASP B 2 71 ? 27.010 4.530 -24.596 1.00 0.00 71 ASP B CA 2
ATOM 3035 C C . ASP B 2 71 ? 25.652 4.165 -25.288 1.00 0.00 71 ASP B C 2
ATOM 3036 O O . A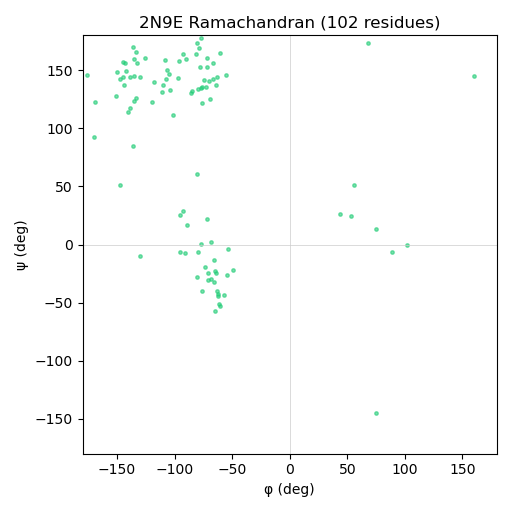SP B 2 71 ? 25.521 4.015 -26.474 1.00 0.00 71 ASP B O 2
ATOM 3045 N N . THR B 2 72 ? 24.619 3.942 -24.493 1.00 0.00 72 THR B N 2
ATOM 3046 C CA . THR B 2 72 ? 23.352 3.217 -24.801 1.00 0.00 72 THR B CA 2
ATOM 3047 C C . THR B 2 72 ? 22.162 3.849 -24.040 1.00 0.00 72 THR B C 2
ATOM 3048 O O . THR B 2 72 ? 22.425 4.332 -22.946 1.00 0.00 72 THR B O 2
ATOM 3059 N N . PRO B 2 73 ? 20.965 3.952 -24.627 1.00 0.00 73 PRO B N 2
ATOM 3060 C CA . PRO B 2 73 ? 19.744 4.330 -23.919 1.00 0.00 73 PRO B CA 2
ATOM 3061 C C . PRO B 2 73 ? 19.565 3.512 -22.652 1.00 0.00 73 PRO B C 2
ATOM 3062 O O . PRO B 2 73 ? 19.256 4.094 -21.681 1.00 0.00 73 PRO B O 2
ATOM 3073 N N . ALA B 2 74 ? 19.867 2.199 -22.590 1.00 0.00 74 ALA B N 2
ATOM 3074 C CA . ALA B 2 74 ? 19.776 1.315 -21.412 1.00 0.00 74 ALA B CA 2
ATOM 3075 C C . ALA B 2 74 ? 20.731 1.785 -20.344 1.00 0.00 74 ALA B C 2
ATOM 3076 O O . ALA B 2 74 ? 20.297 1.754 -19.185 1.00 0.00 74 ALA B O 2
ATOM 3083 N N . GLN B 2 75 ? 21.910 2.298 -20.679 1.00 0.00 75 GLN B N 2
ATOM 3084 C CA . GLN B 2 75 ? 22.831 2.609 -19.679 1.00 0.00 75 GLN B CA 2
ATOM 3085 C C . GLN B 2 75 ? 22.695 4.119 -19.229 1.00 0.00 75 GLN B C 2
ATOM 3086 O O . GLN B 2 75 ? 22.817 4.397 -18.017 1.00 0.00 75 GLN B O 2
ATOM 3100 N N . LEU B 2 76 ? 22.443 5.109 -20.139 1.00 0.00 76 LEU B N 2
ATOM 3101 C CA . LEU B 2 76 ? 22.158 6.480 -19.807 1.00 0.00 76 LEU B CA 2
ATOM 3102 C C . LEU B 2 76 ? 20.750 6.656 -19.209 1.00 0.00 76 LEU B C 2
ATOM 3103 O O . LEU B 2 76 ? 20.484 7.679 -18.522 1.00 0.00 76 LEU B O 2
ATOM 3119 N N . GLU B 2 77 ? 19.855 5.655 -19.456 1.00 0.00 77 GLU B N 2
ATOM 3120 C CA . GLU B 2 77 ? 18.485 5.723 -18.864 1.00 0.00 77 GLU B CA 2
ATOM 3121 C C . GLU B 2 77 ? 17.657 6.855 -19.503 1.00 0.00 77 GLU B C 2
ATOM 3122 O O . GLU B 2 77 ? 16.910 7.583 -18.838 1.00 0.00 77 GLU B O 2
ATOM 3134 N N . MET B 2 78 ? 17.693 7.039 -20.831 1.00 0.00 78 MET B N 2
ATOM 3135 C CA . MET B 2 78 ? 17.016 8.066 -21.636 1.00 0.00 78 MET B CA 2
ATOM 3136 C C . MET B 2 78 ? 15.519 7.757 -21.843 1.00 0.00 78 MET B C 2
ATOM 3137 O O . MET B 2 78 ? 15.061 6.603 -21.692 1.00 0.00 78 MET B O 2
ATOM 3151 N N . GLU B 2 79 ? 14.802 8.852 -21.916 1.00 0.00 79 GLU B N 2
ATOM 3152 C CA . GLU B 2 79 ? 13.374 8.864 -22.059 1.00 0.00 79 GLU B CA 2
ATOM 3153 C C . GLU B 2 79 ? 12.920 9.205 -23.485 1.00 0.00 79 GLU B C 2
ATOM 3154 O O . GLU B 2 79 ? 13.641 9.957 -24.223 1.00 0.00 79 GLU B O 2
ATOM 3166 N N . ASP B 2 80 ? 11.816 8.703 -23.971 1.00 0.00 80 ASP B N 2
ATOM 3167 C CA . ASP B 2 80 ? 11.525 8.666 -25.414 1.00 0.00 80 ASP B CA 2
ATOM 3168 C C . ASP B 2 80 ? 11.213 10.048 -26.010 1.00 0.00 80 ASP B C 2
ATOM 3169 O O . ASP B 2 80 ? 10.905 10.931 -25.205 1.00 0.00 80 ASP B O 2
ATOM 3178 N N . GLU B 2 81 ? 11.252 10.206 -27.307 1.00 0.00 81 GLU B N 2
ATOM 3179 C CA . GLU B 2 81 ? 11.130 11.488 -28.018 1.00 0.00 81 GLU B CA 2
ATOM 3180 C C . GLU B 2 81 ? 12.063 12.661 -27.443 1.00 0.00 81 GLU B C 2
ATOM 3181 O O . GLU B 2 81 ? 11.577 13.745 -27.064 1.00 0.00 81 GLU B O 2
ATOM 3193 N N . ASP B 2 82 ? 13.350 12.404 -27.207 1.00 0.00 82 ASP B N 2
ATOM 3194 C CA . ASP B 2 82 ? 14.348 13.414 -26.743 1.00 0.00 82 ASP B CA 2
ATOM 3195 C C . ASP B 2 82 ? 15.503 13.576 -27.787 1.00 0.00 82 ASP B C 2
ATOM 3196 O O . ASP B 2 82 ? 15.556 12.767 -28.793 1.00 0.00 82 ASP B O 2
ATOM 3205 N N . THR B 2 83 ? 16.284 14.660 -27.675 1.00 0.00 83 THR B N 2
ATOM 3206 C CA . THR B 2 83 ? 17.250 15.069 -28.705 1.00 0.00 83 THR B CA 2
ATOM 3207 C C . THR B 2 83 ? 18.694 15.075 -28.150 1.00 0.00 83 THR B C 2
ATOM 3208 O O . THR B 2 83 ? 18.934 15.636 -27.093 1.00 0.00 83 THR B O 2
ATOM 3219 N N . ILE B 2 84 ? 19.613 14.516 -28.988 1.00 0.00 84 ILE B N 2
ATOM 3220 C CA . ILE B 2 84 ? 21.074 14.717 -28.881 1.00 0.00 84 ILE B CA 2
ATOM 3221 C C . ILE B 2 84 ? 21.409 15.994 -29.659 1.00 0.00 84 ILE B C 2
ATOM 3222 O O . ILE B 2 84 ? 21.113 16.020 -30.845 1.00 0.00 84 ILE B O 2
ATOM 3238 N N . ASP B 2 85 ? 22.056 16.970 -29.117 1.00 0.00 85 ASP B N 2
ATOM 3239 C CA . ASP B 2 85 ? 22.705 18.027 -29.869 1.00 0.00 85 ASP B CA 2
ATOM 3240 C C . ASP B 2 85 ? 24.098 17.802 -30.381 1.00 0.00 85 ASP B C 2
ATOM 3241 O O . ASP B 2 85 ? 24.828 16.984 -29.851 1.00 0.00 85 ASP B O 2
ATOM 3250 N N . VAL B 2 86 ? 24.344 18.436 -31.526 1.00 0.00 86 VAL B N 2
ATOM 3251 C CA . VAL B 2 86 ? 25.567 18.410 -32.272 1.00 0.00 86 VAL B CA 2
ATOM 3252 C C . VAL B 2 86 ? 26.206 19.837 -32.229 1.00 0.00 86 VAL B C 2
ATOM 3253 O O . VAL B 2 86 ? 25.508 20.848 -32.337 1.00 0.00 86 VAL B O 2
ATOM 3266 N N . PHE B 2 87 ? 27.539 19.873 -32.017 1.00 0.00 87 PHE B N 2
ATOM 3267 C CA . PHE B 2 87 ? 28.305 21.123 -31.997 1.00 0.00 87 PHE B CA 2
ATOM 3268 C C . PHE B 2 87 ? 29.537 21.080 -33.017 1.00 0.00 87 PHE B C 2
ATOM 3269 O O . PHE B 2 87 ? 30.252 20.051 -33.042 1.00 0.00 87 PHE B O 2
ATOM 3286 N N . GLN B 2 88 ? 29.738 22.200 -33.708 1.00 0.00 88 GLN B N 2
ATOM 3287 C CA . GLN B 2 88 ? 31.010 22.593 -34.363 1.00 0.00 88 GLN B CA 2
ATOM 3288 C C . GLN B 2 88 ? 32.039 23.077 -33.259 1.00 0.00 88 GLN B C 2
ATOM 3289 O O . GLN B 2 88 ? 31.709 23.133 -32.102 1.00 0.00 88 GLN B O 2
ATOM 3303 N N . GLN B 2 89 ? 33.306 23.362 -33.671 1.00 0.00 89 GLN B N 2
ATOM 3304 C CA . GLN B 2 89 ? 34.472 23.658 -32.833 1.00 0.00 89 GLN B CA 2
ATOM 3305 C C . GLN B 2 89 ? 35.276 24.800 -33.389 1.00 0.00 89 GLN B C 2
ATOM 3306 O O . GLN B 2 89 ? 35.058 25.219 -34.568 1.00 0.00 89 GLN B O 2
ATOM 3320 N N . GLN B 2 90 ? 36.109 25.409 -32.571 1.00 0.00 90 GLN B N 2
ATOM 3321 C CA . GLN B 2 90 ? 36.886 26.644 -32.951 1.00 0.00 90 GLN B CA 2
ATOM 3322 C C . GLN B 2 90 ? 38.213 26.644 -32.161 1.00 0.00 90 GLN B C 2
ATOM 3323 O O . GLN B 2 90 ? 38.594 27.703 -31.596 1.00 0.00 90 GLN B O 2
ATOM 3337 N N . THR B 2 91 ? 38.825 25.535 -31.867 1.00 0.00 91 THR B N 2
ATOM 3338 C CA . THR B 2 91 ? 39.889 25.358 -30.858 1.00 0.00 91 THR B CA 2
ATOM 3339 C C . THR B 2 91 ? 41.200 26.093 -31.217 1.00 0.00 91 THR B C 2
ATOM 3340 O O . THR B 2 91 ? 41.581 26.293 -32.366 1.00 0.00 91 THR B O 2
ATOM 3351 N N . GLY B 2 92 ? 41.915 26.606 -30.204 1.00 0.00 92 GLY B N 2
ATOM 3352 C CA . GLY B 2 92 ? 42.964 27.561 -30.441 1.00 0.00 92 GLY B CA 2
ATOM 3353 C C . GLY B 2 92 ? 42.422 28.979 -30.666 1.00 0.00 92 GLY B C 2
ATOM 3354 O O . GLY B 2 92 ? 41.478 29.359 -29.947 1.00 0.00 92 GLY B O 2
ATOM 3358 N N . GLY B 2 93 ? 43.159 29.714 -31.447 1.00 0.00 93 GLY B N 2
ATOM 3359 C CA . GLY B 2 93 ? 42.794 31.138 -31.653 1.00 0.00 93 GLY B CA 2
ATOM 3360 C C . GLY B 2 93 ? 43.854 32.002 -32.309 1.00 0.00 93 GLY B C 2
ATOM 3361 O O . GLY B 2 93 ? 44.959 31.523 -32.588 1.00 0.00 93 GLY B O 2
ATOM 3365 N N . VAL B 2 94 ? 43.563 33.275 -32.386 1.00 0.00 94 VAL B N 2
ATOM 3366 C CA . VAL B 2 94 ? 44.493 34.420 -32.649 1.00 0.00 94 VAL B CA 2
ATOM 3367 C C . VAL B 2 94 ? 44.107 35.574 -31.716 1.00 0.00 94 VAL B C 2
ATOM 3368 O O . VAL B 2 94 ? 42.908 35.882 -31.545 1.00 0.00 94 VAL B O 2
ATOM 3381 N N . TYR B 2 95 ? 45.151 36.234 -31.215 1.00 0.00 95 TYR B N 2
ATOM 3382 C CA . TYR B 2 95 ? 45.058 37.327 -30.292 1.00 0.00 95 TYR B CA 2
ATOM 3383 C C . TYR B 2 95 ? 46.055 38.423 -30.613 1.00 0.00 95 TYR B C 2
ATOM 3384 O O . TYR B 2 95 ? 47.234 38.169 -30.875 1.00 0.00 95 TYR B O 2
ATOM 3409 N N . GLU A 1 2 ? 11.781 15.445 -47.093 1.00 0.00 37 GLU A N 3
ATOM 3410 C CA . GLU A 1 2 ? 11.216 14.183 -47.707 1.00 0.00 37 GLU A CA 3
ATOM 3411 C C . GLU A 1 2 ? 11.479 12.870 -46.903 1.00 0.00 37 GLU A C 3
ATOM 3412 O O . GLU A 1 2 ? 10.688 11.931 -46.863 1.00 0.00 37 GLU A O 3
ATOM 3424 N N . ASP A 1 3 ? 12.547 12.878 -46.095 1.00 0.00 38 ASP A N 3
ATOM 3425 C CA . ASP A 1 3 ? 13.046 11.642 -45.433 1.00 0.00 38 ASP A CA 3
ATOM 3426 C C . ASP A 1 3 ? 13.681 11.918 -44.056 1.00 0.00 38 ASP A C 3
ATOM 3427 O O . ASP A 1 3 ? 14.839 11.549 -43.923 1.00 0.00 38 ASP A O 3
ATOM 3436 N N . ALA A 1 4 ? 12.884 12.431 -43.193 1.00 0.00 39 ALA A N 3
ATOM 3437 C CA . ALA A 1 4 ? 13.290 12.740 -41.852 1.00 0.00 39 ALA A CA 3
ATOM 3438 C C . ALA A 1 4 ? 13.344 11.550 -40.913 1.00 0.00 39 ALA A C 3
ATOM 3439 O O . ALA A 1 4 ? 13.034 11.552 -39.744 1.00 0.00 39 ALA A O 3
ATOM 3446 N N . PHE A 1 5 ? 13.776 10.426 -41.429 1.00 0.00 40 PHE A N 3
ATOM 3447 C CA . PHE A 1 5 ? 13.810 9.106 -40.686 1.00 0.00 40 PHE A CA 3
ATOM 3448 C C . PHE A 1 5 ? 14.987 8.150 -41.129 1.00 0.00 40 PHE A C 3
ATOM 3449 O O . PHE A 1 5 ? 15.255 8.066 -42.341 1.00 0.00 40 PHE A O 3
ATOM 3466 N N . ILE A 1 6 ? 15.601 7.370 -40.240 1.00 0.00 41 ILE A N 3
ATOM 3467 C CA . ILE A 1 6 ? 16.585 6.302 -40.432 1.00 0.00 41 ILE A CA 3
ATOM 3468 C C . ILE A 1 6 ? 16.550 5.264 -39.294 1.00 0.00 41 ILE A C 3
ATOM 3469 O O . ILE A 1 6 ? 16.741 5.634 -38.133 1.00 0.00 41 ILE A O 3
ATOM 3485 N N . VAL A 1 7 ? 16.366 4.017 -39.720 1.00 0.00 42 VAL A N 3
ATOM 3486 C CA . VAL A 1 7 ? 15.952 2.979 -38.732 1.00 0.00 42 VAL A CA 3
ATOM 3487 C C . VAL A 1 7 ? 17.044 1.956 -38.556 1.00 0.00 42 VAL A C 3
ATOM 3488 O O . VAL A 1 7 ? 17.521 1.388 -39.555 1.00 0.00 42 VAL A O 3
ATOM 3501 N N . ILE A 1 8 ? 17.497 1.797 -37.303 1.00 0.00 43 ILE A N 3
ATOM 3502 C CA . ILE A 1 8 ? 18.819 1.232 -36.888 1.00 0.00 43 ILE A CA 3
ATOM 3503 C C . ILE A 1 8 ? 18.616 0.229 -35.711 1.00 0.00 43 ILE A C 3
ATOM 3504 O O . ILE A 1 8 ? 17.931 0.468 -34.723 1.00 0.00 43 ILE A O 3
ATOM 3534 N N . ASP A 1 10 ? 21.658 -3.052 -33.716 1.00 0.00 45 ASP A N 3
ATOM 3535 C CA . ASP A 1 10 ? 23.020 -3.561 -33.631 1.00 0.00 45 ASP A CA 3
ATOM 3536 C C . ASP A 1 10 ? 23.217 -5.079 -33.550 1.00 0.00 45 ASP A C 3
ATOM 3537 O O . ASP A 1 10 ? 24.098 -5.587 -32.807 1.00 0.00 45 ASP A O 3
ATOM 3560 N N . ASP A 1 12 ? 23.415 -8.440 -36.180 1.00 0.00 47 ASP A N 3
ATOM 3561 C CA . ASP A 1 12 ? 23.373 -8.778 -37.659 1.00 0.00 47 ASP A CA 3
ATOM 3562 C C . ASP A 1 12 ? 23.977 -10.161 -38.045 1.00 0.00 47 ASP A C 3
ATOM 3563 O O . ASP A 1 12 ? 24.797 -10.774 -37.289 1.00 0.00 47 ASP A O 3
ATOM 3572 N N . GLY A 1 13 ? 23.678 -10.670 -39.258 1.00 0.00 48 GLY A N 3
ATOM 3573 C CA . GLY A 1 13 ? 24.375 -11.874 -39.673 1.00 0.00 48 GLY A CA 3
ATOM 3574 C C . GLY A 1 13 ? 23.972 -12.363 -41.061 1.00 0.00 48 GLY A C 3
ATOM 3575 O O . GLY A 1 13 ? 23.145 -11.714 -41.684 1.00 0.00 48 GLY A O 3
ATOM 3579 N N . GLU A 1 14 ? 24.594 -13.487 -41.486 1.00 0.00 49 GLU A N 3
ATOM 3580 C CA . GLU A 1 14 ? 24.778 -13.956 -42.887 1.00 0.00 49 GLU A CA 3
ATOM 3581 C C . GLU A 1 14 ? 24.759 -15.510 -43.082 1.00 0.00 49 GLU A C 3
ATOM 3582 O O . GLU A 1 14 ? 23.846 -16.078 -43.734 1.00 0.00 49 GLU A O 3
ATOM 3597 N N . MET B 2 1 ? -7.421 -30.373 -46.689 1.00 0.00 1 MET B N 3
ATOM 3598 C CA . MET B 2 1 ? -7.653 -29.805 -45.348 1.00 0.00 1 MET B CA 3
ATOM 3599 C C . MET B 2 1 ? -7.363 -28.292 -45.384 1.00 0.00 1 MET B C 3
ATOM 3600 O O . MET B 2 1 ? -6.433 -27.890 -46.013 1.00 0.00 1 MET B O 3
ATOM 3616 N N . ALA B 2 2 ? -8.073 -27.435 -44.654 1.00 0.00 2 ALA B N 3
ATOM 3617 C CA . ALA B 2 2 ? -8.000 -25.974 -44.602 1.00 0.00 2 ALA B CA 3
ATOM 3618 C C . ALA B 2 2 ? -6.553 -25.500 -44.196 1.00 0.00 2 ALA B C 3
ATOM 3619 O O . ALA B 2 2 ? -5.711 -26.329 -43.746 1.00 0.00 2 ALA B O 3
ATOM 3626 N N . ASP B 2 3 ? -6.363 -24.204 -44.341 1.00 0.00 3 ASP B N 3
ATOM 3627 C CA . ASP B 2 3 ? -5.155 -23.510 -43.956 1.00 0.00 3 ASP B CA 3
ATOM 3628 C C . ASP B 2 3 ? -4.930 -23.408 -42.452 1.00 0.00 3 ASP B C 3
ATOM 3629 O O . ASP B 2 3 ? -3.795 -23.160 -41.968 1.00 0.00 3 ASP B O 3
ATOM 3638 N N . GLU B 2 4 ? -6.013 -23.537 -41.629 1.00 0.00 4 GLU B N 3
ATOM 3639 C CA . GLU B 2 4 ? -5.849 -23.484 -40.150 1.00 0.00 4 GLU B CA 3
ATOM 3640 C C . GLU B 2 4 ? -4.853 -24.396 -39.492 1.00 0.00 4 GLU B C 3
ATOM 3641 O O . GLU B 2 4 ? -4.689 -25.564 -39.800 1.00 0.00 4 GLU B O 3
ATOM 3653 N N . LYS B 2 5 ? -4.151 -23.898 -38.450 1.00 0.00 5 LYS B N 3
ATOM 3654 C CA . LYS B 2 5 ? -3.121 -24.697 -37.751 1.00 0.00 5 LYS B CA 3
ATOM 3655 C C . LYS B 2 5 ? -2.685 -24.014 -36.435 1.00 0.00 5 LYS B C 3
ATOM 3656 O O . LYS B 2 5 ? -2.460 -22.789 -36.376 1.00 0.00 5 LYS B O 3
ATOM 3675 N N . PRO B 2 6 ? -2.406 -24.827 -35.382 1.00 0.00 6 PRO B N 3
ATOM 3676 C CA . PRO B 2 6 ? -1.889 -24.258 -34.083 1.00 0.00 6 PRO B CA 3
ATOM 3677 C C . PRO B 2 6 ? -0.512 -23.558 -34.258 1.00 0.00 6 PRO B C 3
ATOM 3678 O O . PRO B 2 6 ? 0.327 -23.986 -35.073 1.00 0.00 6 PRO B O 3
ATOM 3689 N N . LYS B 2 7 ? -0.223 -22.484 -33.461 1.00 0.00 7 LYS B N 3
ATOM 3690 C CA . LYS B 2 7 ? 1.037 -21.695 -33.553 1.00 0.00 7 LYS B CA 3
ATOM 3691 C C . LYS B 2 7 ? 1.334 -21.061 -32.228 1.00 0.00 7 LYS B C 3
ATOM 3692 O O . LYS B 2 7 ? 0.501 -20.450 -31.537 1.00 0.00 7 LYS B O 3
ATOM 3711 N N . GLU B 2 8 ? 2.594 -21.165 -31.883 1.00 0.00 8 GLU B N 3
ATOM 3712 C CA . GLU B 2 8 ? 3.116 -20.551 -30.650 1.00 0.00 8 GLU B CA 3
ATOM 3713 C C . GLU B 2 8 ? 3.161 -19.016 -30.683 1.00 0.00 8 GLU B C 3
ATOM 3714 O O . GLU B 2 8 ? 3.319 -18.415 -31.738 1.00 0.00 8 GLU B O 3
ATOM 3726 N N . GLY B 2 9 ? 2.859 -18.369 -29.585 1.00 0.00 9 GLY B N 3
ATOM 3727 C CA . GLY B 2 9 ? 2.873 -16.934 -29.426 1.00 0.00 9 GLY B CA 3
ATOM 3728 C C . GLY B 2 9 ? 4.123 -16.211 -29.143 1.00 0.00 9 GLY B C 3
ATOM 3729 O O . GLY B 2 9 ? 4.076 -14.961 -29.343 1.00 0.00 9 GLY B O 3
ATOM 3733 N N . VAL B 2 10 ? 5.208 -16.881 -28.815 1.00 0.00 10 VAL B N 3
ATOM 3734 C CA . VAL B 2 10 ? 6.506 -16.292 -28.585 1.00 0.00 10 VAL B CA 3
ATOM 3735 C C . VAL B 2 10 ? 7.183 -15.849 -29.939 1.00 0.00 10 VAL B C 3
ATOM 3736 O O . VAL B 2 10 ? 7.097 -16.526 -30.970 1.00 0.00 10 VAL B O 3
ATOM 3749 N N . LYS B 2 11 ? 7.801 -14.671 -29.796 1.00 0.00 11 LYS B N 3
ATOM 3750 C CA . LYS B 2 11 ? 8.594 -13.954 -30.922 1.00 0.00 11 LYS B CA 3
ATOM 3751 C C . LYS B 2 11 ? 9.761 -13.336 -30.125 1.00 0.00 11 LYS B C 3
ATOM 3752 O O . LYS B 2 11 ? 9.661 -12.171 -29.654 1.00 0.00 11 LYS B O 3
ATOM 3771 N N . THR B 2 12 ? 10.898 -13.993 -30.218 1.00 0.00 12 THR B N 3
ATOM 3772 C CA . THR B 2 12 ? 12.196 -13.436 -29.922 1.00 0.00 12 THR B CA 3
ATOM 3773 C C . THR B 2 12 ? 12.670 -12.277 -30.748 1.00 0.00 12 THR B C 3
ATOM 3774 O O . THR B 2 12 ? 13.520 -11.442 -30.361 1.00 0.00 12 THR B O 3
ATOM 3785 N N . GLU B 2 13 ? 12.019 -12.089 -31.878 1.00 0.00 13 GLU B N 3
ATOM 3786 C CA . GLU B 2 13 ? 12.153 -10.771 -32.663 1.00 0.00 13 GLU B CA 3
ATOM 3787 C C . GLU B 2 13 ? 11.499 -9.551 -32.040 1.00 0.00 13 GLU B C 3
ATOM 3788 O O . GLU B 2 13 ? 11.670 -8.461 -32.533 1.00 0.00 13 GLU B O 3
ATOM 3800 N N . ASN B 2 14 ? 10.965 -9.668 -30.825 1.00 0.00 14 ASN B N 3
ATOM 3801 C CA . ASN B 2 14 ? 10.323 -8.583 -30.191 1.00 0.00 14 ASN B CA 3
ATOM 3802 C C . ASN B 2 14 ? 11.250 -7.882 -29.202 1.00 0.00 14 ASN B C 3
ATOM 3803 O O . ASN B 2 14 ? 11.817 -8.508 -28.275 1.00 0.00 14 ASN B O 3
ATOM 3814 N N . ASN B 2 15 ? 11.272 -6.538 -29.197 1.00 0.00 15 ASN B N 3
ATOM 3815 C CA . ASN B 2 15 ? 12.003 -5.634 -28.239 1.00 0.00 15 ASN B CA 3
ATOM 3816 C C . ASN B 2 15 ? 11.314 -4.240 -28.236 1.00 0.00 15 ASN B C 3
ATOM 3817 O O . ASN B 2 15 ? 11.138 -3.690 -29.354 1.00 0.00 15 ASN B O 3
ATOM 3828 N N . ASP B 2 16 ? 10.917 -3.745 -27.024 1.00 0.00 16 ASP B N 3
ATOM 3829 C CA . ASP B 2 16 ? 10.315 -2.377 -27.056 1.00 0.00 16 ASP B CA 3
ATOM 3830 C C . ASP B 2 16 ? 11.357 -1.206 -27.363 1.00 0.00 16 ASP B C 3
ATOM 3831 O O . ASP B 2 16 ? 12.303 -0.912 -26.710 1.00 0.00 16 ASP B O 3
ATOM 3840 N N . HIS B 2 17 ? 11.092 -0.538 -28.484 1.00 0.00 17 HIS B N 3
ATOM 3841 C CA . HIS B 2 17 ? 11.786 0.602 -29.044 1.00 0.00 17 HIS B CA 3
ATOM 3842 C C . HIS B 2 17 ? 11.685 1.931 -28.304 1.00 0.00 17 HIS B C 3
ATOM 3843 O O . HIS B 2 17 ? 10.640 2.301 -27.745 1.00 0.00 17 HIS B O 3
ATOM 3857 N N . ILE B 2 18 ? 12.721 2.759 -28.372 1.00 0.00 18 ILE B N 3
ATOM 3858 C CA . ILE B 2 18 ? 12.757 4.199 -28.015 1.00 0.00 18 ILE B CA 3
ATOM 3859 C C . ILE B 2 18 ? 12.961 5.007 -29.315 1.00 0.00 18 ILE B C 3
ATOM 3860 O O . ILE B 2 18 ? 13.661 4.538 -30.240 1.00 0.00 18 ILE B O 3
ATOM 3876 N N . ASN B 2 19 ? 12.405 6.210 -29.316 1.00 0.00 19 ASN B N 3
ATOM 3877 C CA . ASN B 2 19 ? 12.446 7.159 -30.421 1.00 0.00 19 ASN B CA 3
ATOM 3878 C C . ASN B 2 19 ? 13.493 8.183 -29.941 1.00 0.00 19 ASN B C 3
ATOM 3879 O O . ASN B 2 19 ? 13.537 8.699 -28.821 1.00 0.00 19 ASN B O 3
ATOM 3890 N N . LEU B 2 20 ? 14.373 8.543 -30.827 1.00 0.00 20 LEU B N 3
ATOM 3891 C CA . LEU B 2 20 ? 15.314 9.669 -30.666 1.00 0.00 20 LEU B CA 3
ATOM 3892 C C . LEU B 2 20 ? 15.510 10.551 -31.930 1.00 0.00 20 LEU B C 3
ATOM 3893 O O . LEU B 2 20 ? 15.068 10.197 -32.987 1.00 0.00 20 LEU B O 3
ATOM 3909 N N . LYS B 2 21 ? 16.267 11.623 -31.780 1.00 0.00 21 LYS B N 3
ATOM 3910 C CA . LYS B 2 21 ? 16.758 12.522 -32.927 1.00 0.00 21 LYS B CA 3
ATOM 3911 C C . LYS B 2 21 ? 18.132 12.870 -32.656 1.00 0.00 21 LYS B C 3
ATOM 3912 O O . LYS B 2 21 ? 18.608 12.860 -31.524 1.00 0.00 21 LYS B O 3
ATOM 3931 N N . VAL B 2 22 ? 18.814 13.375 -33.655 1.00 0.00 22 VAL B N 3
ATOM 3932 C CA . VAL B 2 22 ? 20.183 13.918 -33.611 1.00 0.00 22 VAL B CA 3
ATOM 3933 C C . VAL B 2 22 ? 20.056 15.224 -34.410 1.00 0.00 22 VAL B C 3
ATOM 3934 O O . VAL B 2 22 ? 19.671 15.192 -35.593 1.00 0.00 22 VAL B O 3
ATOM 3947 N N . ALA B 2 23 ? 20.226 16.400 -33.785 1.00 0.00 23 ALA B N 3
ATOM 3948 C CA . ALA B 2 23 ? 19.822 17.739 -34.344 1.00 0.00 23 ALA B CA 3
ATOM 3949 C C . ALA B 2 23 ? 20.980 18.720 -34.096 1.00 0.00 23 ALA B C 3
ATOM 3950 O O . ALA B 2 23 ? 21.531 18.969 -33.021 1.00 0.00 23 ALA B O 3
ATOM 3957 N N . GLY B 2 24 ? 21.456 19.351 -35.204 1.00 0.00 24 GLY B N 3
ATOM 3958 C CA . GLY B 2 24 ? 22.590 20.262 -35.187 1.00 0.00 24 GLY B CA 3
ATOM 3959 C C . GLY B 2 24 ? 22.140 21.684 -34.827 1.00 0.00 24 GLY B C 3
ATOM 3960 O O . GLY B 2 24 ? 20.995 22.122 -34.937 1.00 0.00 24 GLY B O 3
ATOM 3964 N N . GLN B 2 25 ? 23.058 22.467 -34.201 1.00 0.00 25 GLN B N 3
ATOM 3965 C CA . GLN B 2 25 ? 22.840 23.849 -33.855 1.00 0.00 25 GLN B CA 3
ATOM 3966 C C . GLN B 2 25 ? 22.670 24.692 -35.120 1.00 0.00 25 GLN B C 3
ATOM 3967 O O . GLN B 2 25 ? 21.935 25.673 -35.091 1.00 0.00 25 GLN B O 3
ATOM 3981 N N . ASP B 2 26 ? 23.113 24.249 -36.310 1.00 0.00 26 ASP B N 3
ATOM 3982 C CA . ASP B 2 26 ? 22.838 24.752 -37.650 1.00 0.00 26 ASP B CA 3
ATOM 3983 C C . ASP B 2 26 ? 21.488 24.390 -38.345 1.00 0.00 26 ASP B C 3
ATOM 3984 O O . ASP B 2 26 ? 21.244 24.821 -39.443 1.00 0.00 26 ASP B O 3
ATOM 3993 N N . GLY B 2 27 ? 20.599 23.757 -37.572 1.00 0.00 27 GLY B N 3
ATOM 3994 C CA . GLY B 2 27 ? 19.251 23.260 -37.861 1.00 0.00 27 GLY B CA 3
ATOM 3995 C C . GLY B 2 27 ? 19.020 21.990 -38.748 1.00 0.00 27 GLY B C 3
ATOM 3996 O O . GLY B 2 27 ? 17.904 21.688 -39.185 1.00 0.00 27 GLY B O 3
ATOM 4000 N N . SER B 2 28 ? 20.077 21.225 -38.908 1.00 0.00 28 SER B N 3
ATOM 4001 C CA . SER B 2 28 ? 19.979 19.840 -39.534 1.00 0.00 28 SER B CA 3
ATOM 4002 C C . SER B 2 28 ? 19.506 18.769 -38.544 1.00 0.00 28 SER B C 3
ATOM 4003 O O . SER B 2 28 ? 19.778 18.860 -37.324 1.00 0.00 28 SER B O 3
ATOM 4011 N N . VAL B 2 29 ? 18.799 17.810 -39.085 1.00 0.00 29 VAL B N 3
ATOM 4012 C CA . VAL B 2 29 ? 17.918 16.983 -38.235 1.00 0.00 29 VAL B CA 3
ATOM 4013 C C . VAL B 2 29 ? 17.702 15.591 -38.895 1.00 0.00 29 VAL B C 3
ATOM 4014 O O . VAL B 2 29 ? 17.409 15.498 -40.087 1.00 0.00 29 VAL B O 3
ATOM 4027 N N . VAL B 2 30 ? 17.630 14.487 -38.107 1.00 0.00 30 VAL B N 3
ATOM 4028 C CA . VAL B 2 30 ? 16.986 13.201 -38.443 1.00 0.00 30 VAL B CA 3
ATOM 4029 C C . VAL B 2 30 ? 16.412 12.510 -37.204 1.00 0.00 30 VAL B C 3
ATOM 4030 O O . VAL B 2 30 ? 17.019 12.509 -36.157 1.00 0.00 30 VAL B O 3
ATOM 4043 N N . GLN B 2 31 ? 15.280 11.771 -37.416 1.00 0.00 31 GLN B N 3
ATOM 4044 C CA . GLN B 2 31 ? 14.644 10.853 -36.439 1.00 0.00 31 GLN B CA 3
ATOM 4045 C C . GLN B 2 31 ? 15.037 9.370 -36.511 1.00 0.00 31 GLN B C 3
ATOM 4046 O O . GLN B 2 31 ? 15.025 8.762 -37.573 1.00 0.00 31 GLN B O 3
ATOM 4060 N N . PHE B 2 32 ? 15.211 8.715 -35.369 1.00 0.00 32 PHE B N 3
ATOM 4061 C CA . PHE B 2 32 ? 15.755 7.327 -35.212 1.00 0.00 32 PHE B CA 3
ATOM 4062 C C . PHE B 2 32 ? 14.949 6.500 -34.193 1.00 0.00 32 PHE B C 3
ATOM 4063 O O . PHE B 2 32 ? 15.037 6.720 -32.969 1.00 0.00 32 PHE B O 3
ATOM 4080 N N . LYS B 2 33 ? 14.002 5.689 -34.651 1.00 0.00 33 LYS B N 3
ATOM 4081 C CA . LYS B 2 33 ? 13.506 4.576 -33.809 1.00 0.00 33 LYS B CA 3
ATOM 4082 C C . LYS B 2 33 ? 14.640 3.521 -33.720 1.00 0.00 33 LYS B C 3
ATOM 4083 O O . LYS B 2 33 ? 14.985 2.976 -34.780 1.00 0.00 33 LYS B O 3
ATOM 4102 N N . ILE B 2 34 ? 15.067 3.157 -32.500 1.00 0.00 34 ILE B N 3
ATOM 4103 C CA . ILE B 2 34 ? 16.153 2.233 -32.177 1.00 0.00 34 ILE B CA 3
ATOM 4104 C C . ILE B 2 34 ? 15.812 1.309 -30.958 1.00 0.00 34 ILE B C 3
ATOM 4105 O O . ILE B 2 34 ? 14.978 1.687 -30.158 1.00 0.00 34 ILE B O 3
ATOM 4121 N N . LYS B 2 35 ? 16.532 0.194 -30.747 1.00 0.00 35 LYS B N 3
ATOM 4122 C CA . LYS B 2 35 ? 16.519 -0.615 -29.567 1.00 0.00 35 LYS B CA 3
ATOM 4123 C C . LYS B 2 35 ? 17.277 0.149 -28.442 1.00 0.00 35 LYS B C 3
ATOM 4124 O O . LYS B 2 35 ? 18.197 0.866 -28.771 1.00 0.00 35 LYS B O 3
ATOM 4143 N N . ARG B 2 36 ? 16.837 0.166 -27.161 1.00 0.00 36 ARG B N 3
ATOM 4144 C CA . ARG B 2 36 ? 17.489 1.003 -26.108 1.00 0.00 36 ARG B CA 3
ATOM 4145 C C . ARG B 2 36 ? 18.971 0.711 -25.801 1.00 0.00 36 ARG B C 3
ATOM 4146 O O . ARG B 2 36 ? 19.666 1.476 -25.246 1.00 0.00 36 ARG B O 3
ATOM 4167 N N . HIS B 2 37 ? 19.420 -0.456 -26.307 1.00 0.00 37 HIS B N 3
ATOM 4168 C CA . HIS B 2 37 ? 20.857 -0.831 -26.292 1.00 0.00 37 HIS B CA 3
ATOM 4169 C C . HIS B 2 37 ? 21.572 -0.566 -27.601 1.00 0.00 37 HIS B C 3
ATOM 4170 O O . HIS B 2 37 ? 22.782 -0.856 -27.745 1.00 0.00 37 HIS B O 3
ATOM 4184 N N . THR B 2 38 ? 21.050 -0.027 -28.679 1.00 0.00 38 THR B N 3
ATOM 4185 C CA . THR B 2 38 ? 21.840 0.342 -29.885 1.00 0.00 38 THR B CA 3
ATOM 4186 C C . THR B 2 38 ? 22.838 1.406 -29.531 1.00 0.00 38 THR B C 3
ATOM 4187 O O . THR B 2 38 ? 22.417 2.431 -29.060 1.00 0.00 38 THR B O 3
ATOM 4198 N N . PRO B 2 39 ? 24.130 1.213 -29.713 1.00 0.00 39 PRO B N 3
ATOM 4199 C CA . PRO B 2 39 ? 25.182 2.191 -29.457 1.00 0.00 39 PRO B CA 3
ATOM 4200 C C . PRO B 2 39 ? 24.987 3.499 -30.204 1.00 0.00 39 PRO B C 3
ATOM 4201 O O . PRO B 2 39 ? 24.768 3.504 -31.468 1.00 0.00 39 PRO B O 3
ATOM 4212 N N . LEU B 2 40 ? 25.105 4.660 -29.538 1.00 0.00 40 LEU B N 3
ATOM 4213 C CA . LEU B 2 40 ? 24.833 6.019 -30.077 1.00 0.00 40 LEU B CA 3
ATOM 4214 C C . LEU B 2 40 ? 25.883 6.378 -31.124 1.00 0.00 40 LEU B C 3
ATOM 4215 O O . LEU B 2 40 ? 25.647 7.226 -31.997 1.00 0.00 40 LEU B O 3
ATOM 4231 N N . SER B 2 41 ? 27.029 5.686 -31.220 1.00 0.00 41 SER B N 3
ATOM 4232 C CA . SER B 2 41 ? 28.010 5.644 -32.302 1.00 0.00 41 SER B CA 3
ATOM 4233 C C . SER B 2 41 ? 27.303 5.505 -33.637 1.00 0.00 41 SER B C 3
ATOM 4234 O O . SER B 2 41 ? 27.649 6.234 -34.583 1.00 0.00 41 SER B O 3
ATOM 4242 N N . LYS B 2 42 ? 26.257 4.660 -33.688 1.00 0.00 42 LYS B N 3
ATOM 4243 C CA . LYS B 2 42 ? 25.499 4.352 -34.982 1.00 0.00 42 LYS B CA 3
ATOM 4244 C C . LYS B 2 42 ? 24.803 5.617 -35.525 1.00 0.00 42 LYS B C 3
ATOM 4245 O O . LYS B 2 42 ? 24.980 5.931 -36.661 1.00 0.00 42 LYS B O 3
ATOM 4264 N N . LEU B 2 43 ? 23.994 6.233 -34.708 1.00 0.00 43 LEU B N 3
ATOM 4265 C CA . LEU B 2 43 ? 23.312 7.515 -35.004 1.00 0.00 43 LEU B CA 3
ATOM 4266 C C . LEU B 2 43 ? 24.398 8.655 -35.218 1.00 0.00 43 LEU B C 3
ATOM 4267 O O . LEU B 2 43 ? 24.229 9.535 -36.049 1.00 0.00 43 LEU B O 3
ATOM 4283 N N . MET B 2 44 ? 25.511 8.629 -34.512 1.00 0.00 44 MET B N 3
ATOM 4284 C CA . MET B 2 44 ? 26.593 9.595 -34.776 1.00 0.00 44 MET B CA 3
ATOM 4285 C C . MET B 2 44 ? 27.065 9.507 -36.241 1.00 0.00 44 MET B C 3
ATOM 4286 O O . MET B 2 44 ? 26.997 10.475 -36.966 1.00 0.00 44 MET B O 3
ATOM 4300 N N . LYS B 2 45 ? 27.379 8.252 -36.692 1.00 0.00 45 LYS B N 3
ATOM 4301 C CA . LYS B 2 45 ? 27.861 7.854 -38.032 1.00 0.00 45 LYS B CA 3
ATOM 4302 C C . LYS B 2 45 ? 26.870 8.067 -39.166 1.00 0.00 45 LYS B C 3
ATOM 4303 O O . LYS B 2 45 ? 27.229 8.463 -40.268 1.00 0.00 45 LYS B O 3
ATOM 4322 N N . ALA B 2 46 ? 25.569 7.764 -38.880 1.00 0.00 46 ALA B N 3
ATOM 4323 C CA . ALA B 2 46 ? 24.484 7.920 -39.821 1.00 0.00 46 ALA B CA 3
ATOM 4324 C C . ALA B 2 46 ? 24.384 9.432 -40.150 1.00 0.00 46 ALA B C 3
ATOM 4325 O O . ALA B 2 46 ? 24.612 9.863 -41.314 1.00 0.00 46 ALA B O 3
ATOM 4332 N N . TYR B 2 47 ? 24.126 10.298 -39.198 1.00 0.00 47 TYR B N 3
ATOM 4333 C CA . TYR B 2 47 ? 24.185 11.751 -39.250 1.00 0.00 47 TYR B CA 3
ATOM 4334 C C . TYR B 2 47 ? 25.410 12.345 -40.071 1.00 0.00 47 TYR B C 3
ATOM 4335 O O . TYR B 2 47 ? 25.242 13.120 -41.001 1.00 0.00 47 TYR B O 3
ATOM 4353 N N . CYS B 2 48 ? 26.590 11.927 -39.683 1.00 0.00 48 CYS B N 3
ATOM 4354 C CA . CYS B 2 48 ? 27.747 12.402 -40.342 1.00 0.00 48 CYS B CA 3
ATOM 4355 C C . CYS B 2 48 ? 27.933 12.106 -41.826 1.00 0.00 48 CYS B C 3
ATOM 4356 O O . CYS B 2 48 ? 28.534 12.894 -42.510 1.00 0.00 48 CYS B O 3
ATOM 4364 N N . GLU B 2 49 ? 27.491 11.002 -42.361 1.00 0.00 49 GLU B N 3
ATOM 4365 C CA . GLU B 2 49 ? 27.326 10.866 -43.827 1.00 0.00 49 GLU B CA 3
ATOM 4366 C C . GLU B 2 49 ? 26.250 11.747 -44.487 1.00 0.00 49 GLU B C 3
ATOM 4367 O O . GLU B 2 49 ? 26.634 12.472 -45.452 1.00 0.00 49 GLU B O 3
ATOM 4379 N N . ARG B 2 50 ? 25.027 11.900 -43.997 1.00 0.00 50 ARG B N 3
ATOM 4380 C CA . ARG B 2 50 ? 23.891 12.726 -44.553 1.00 0.00 50 ARG B CA 3
ATOM 4381 C C . ARG B 2 50 ? 24.169 14.269 -44.494 1.00 0.00 50 ARG B C 3
ATOM 4382 O O . ARG B 2 50 ? 23.430 15.028 -45.127 1.00 0.00 50 ARG B O 3
ATOM 4403 N N . GLN B 2 51 ? 25.183 14.630 -43.703 1.00 0.00 51 GLN B N 3
ATOM 4404 C CA . GLN B 2 51 ? 25.781 16.014 -43.710 1.00 0.00 51 GLN B CA 3
ATOM 4405 C C . GLN B 2 51 ? 27.211 16.269 -44.413 1.00 0.00 51 GLN B C 3
ATOM 4406 O O . GLN B 2 51 ? 27.609 17.443 -44.435 1.00 0.00 51 GLN B O 3
ATOM 4420 N N . GLY B 2 52 ? 27.832 15.262 -44.976 1.00 0.00 52 GLY B N 3
ATOM 4421 C CA . GLY B 2 52 ? 29.180 15.402 -45.595 1.00 0.00 52 GLY B CA 3
ATOM 4422 C C . GLY B 2 52 ? 30.209 15.967 -44.695 1.00 0.00 52 GLY B C 3
ATOM 4423 O O . GLY B 2 52 ? 30.942 16.871 -45.090 1.00 0.00 52 GLY B O 3
ATOM 4427 N N . LEU B 2 53 ? 30.279 15.585 -43.448 1.00 0.00 53 LEU B N 3
ATOM 4428 C CA . LEU B 2 53 ? 31.149 16.085 -42.406 1.00 0.00 53 LEU B CA 3
ATOM 4429 C C . LEU B 2 53 ? 32.375 15.214 -42.203 1.00 0.00 53 LEU B C 3
ATOM 4430 O O . LEU B 2 53 ? 32.249 14.018 -42.318 1.00 0.00 53 LEU B O 3
ATOM 4446 N N . SER B 2 54 ? 33.544 15.744 -41.729 1.00 0.00 54 SER B N 3
ATOM 4447 C CA . SER B 2 54 ? 34.454 14.984 -40.856 1.00 0.00 54 SER B CA 3
ATOM 4448 C C . SER B 2 54 ? 33.747 14.879 -39.443 1.00 0.00 54 SER B C 3
ATOM 4449 O O . SER B 2 54 ? 33.360 15.867 -38.799 1.00 0.00 54 SER B O 3
ATOM 4457 N N . MET B 2 55 ? 33.833 13.663 -38.811 1.00 0.00 55 MET B N 3
ATOM 4458 C CA . MET B 2 55 ? 33.212 13.436 -37.505 1.00 0.00 55 MET B CA 3
ATOM 4459 C C . MET B 2 55 ? 34.109 13.951 -36.421 1.00 0.00 55 MET B C 3
ATOM 4460 O O . MET B 2 55 ? 33.637 14.113 -35.289 1.00 0.00 55 MET B O 3
ATOM 4474 N N . ARG B 2 56 ? 35.395 14.219 -36.656 1.00 0.00 56 ARG B N 3
ATOM 4475 C CA . ARG B 2 56 ? 36.412 14.703 -35.776 1.00 0.00 56 ARG B CA 3
ATOM 4476 C C . ARG B 2 56 ? 36.232 16.192 -35.391 1.00 0.00 56 ARG B C 3
ATOM 4477 O O . ARG B 2 56 ? 36.494 16.473 -34.257 1.00 0.00 56 ARG B O 3
ATOM 4498 N N . GLN B 2 57 ? 35.506 17.067 -36.140 1.00 0.00 57 GLN B N 3
ATOM 4499 C CA . GLN B 2 57 ? 35.368 18.497 -35.772 1.00 0.00 57 GLN B CA 3
ATOM 4500 C C . GLN B 2 57 ? 34.101 18.876 -35.031 1.00 0.00 57 GLN B C 3
ATOM 4501 O O . GLN B 2 57 ? 33.792 20.008 -34.774 1.00 0.00 57 GLN B O 3
ATOM 4515 N N . ILE B 2 58 ? 33.291 17.850 -34.673 1.00 0.00 58 ILE B N 3
ATOM 4516 C CA . ILE B 2 58 ? 32.018 17.988 -33.945 1.00 0.00 58 ILE B CA 3
ATOM 4517 C C . ILE B 2 58 ? 32.083 17.223 -32.586 1.00 0.00 58 ILE B C 3
ATOM 4518 O O . ILE B 2 58 ? 32.899 16.307 -32.332 1.00 0.00 58 ILE B O 3
ATOM 4534 N N . ARG B 2 59 ? 31.147 17.584 -31.671 1.00 0.00 59 ARG B N 3
ATOM 4535 C CA . ARG B 2 59 ? 30.949 17.035 -30.309 1.00 0.00 59 ARG B CA 3
ATOM 4536 C C . ARG B 2 59 ? 29.463 16.739 -30.254 1.00 0.00 59 ARG B C 3
ATOM 4537 O O . ARG B 2 59 ? 28.635 17.648 -30.441 1.00 0.00 59 ARG B O 3
ATOM 4558 N N . PHE B 2 60 ? 29.119 15.434 -29.990 1.00 0.00 60 PHE B N 3
ATOM 4559 C CA . PHE B 2 60 ? 27.712 15.043 -29.751 1.00 0.00 60 PHE B CA 3
ATOM 4560 C C . PHE B 2 60 ? 27.571 15.035 -28.164 1.00 0.00 60 PHE B C 3
ATOM 4561 O O . PHE B 2 60 ? 28.334 14.419 -27.388 1.00 0.00 60 PHE B O 3
ATOM 4578 N N . ARG B 2 61 ? 26.528 15.725 -27.697 1.00 0.00 61 ARG B N 3
ATOM 4579 C CA . ARG B 2 61 ? 26.046 15.812 -26.263 1.00 0.00 61 ARG B CA 3
ATOM 4580 C C . ARG B 2 61 ? 24.639 15.302 -26.072 1.00 0.00 61 ARG B C 3
ATOM 4581 O O . ARG B 2 61 ? 23.763 15.338 -26.935 1.00 0.00 61 ARG B O 3
ATOM 4602 N N . PHE B 2 62 ? 24.441 14.908 -24.811 1.00 0.00 62 PHE B N 3
ATOM 4603 C CA . PHE B 2 62 ? 23.147 14.604 -24.202 1.00 0.00 62 PHE B CA 3
ATOM 4604 C C . PHE B 2 62 ? 22.982 15.073 -22.783 1.00 0.00 62 PHE B C 3
ATOM 4605 O O . PHE B 2 62 ? 23.810 14.716 -21.939 1.00 0.00 62 PHE B O 3
ATOM 4622 N N . ASP B 2 63 ? 21.945 15.861 -22.543 1.00 0.00 63 ASP B N 3
ATOM 4623 C CA . ASP B 2 63 ? 21.623 16.385 -21.178 1.00 0.00 63 ASP B CA 3
ATOM 4624 C C . ASP B 2 63 ? 22.683 17.289 -20.575 1.00 0.00 63 ASP B C 3
ATOM 4625 O O . ASP B 2 63 ? 22.925 17.352 -19.379 1.00 0.00 63 ASP B O 3
ATOM 4634 N N . GLY B 2 64 ? 23.382 17.998 -21.468 1.00 0.00 64 GLY B N 3
ATOM 4635 C CA . GLY B 2 64 ? 24.467 18.855 -21.078 1.00 0.00 64 GLY B CA 3
ATOM 4636 C C . GLY B 2 64 ? 25.730 18.119 -20.729 1.00 0.00 64 GLY B C 3
ATOM 4637 O O . GLY B 2 64 ? 26.675 18.765 -20.313 1.00 0.00 64 GLY B O 3
ATOM 4641 N N . GLN B 2 65 ? 25.745 16.791 -20.895 1.00 0.00 65 GLN B N 3
ATOM 4642 C CA . GLN B 2 65 ? 26.960 16.016 -20.820 1.00 0.00 65 GLN B CA 3
ATOM 4643 C C . GLN B 2 65 ? 27.470 15.509 -22.158 1.00 0.00 65 GLN B C 3
ATOM 4644 O O . GLN B 2 65 ? 26.675 15.429 -23.078 1.00 0.00 65 GLN B O 3
ATOM 4658 N N . PRO B 2 66 ? 28.764 15.137 -22.328 1.00 0.00 66 PRO B N 3
ATOM 4659 C CA . PRO B 2 66 ? 29.203 14.470 -23.535 1.00 0.00 66 PRO B CA 3
ATOM 4660 C C . PRO B 2 66 ? 28.530 13.085 -23.705 1.00 0.00 66 PRO B C 3
ATOM 4661 O O . PRO B 2 66 ? 27.982 12.511 -22.729 1.00 0.00 66 PRO B O 3
ATOM 4672 N N . ILE B 2 67 ? 28.524 12.539 -24.912 1.00 0.00 67 ILE B N 3
ATOM 4673 C CA . ILE B 2 67 ? 28.339 11.132 -25.214 1.00 0.00 67 ILE B CA 3
ATOM 4674 C C . ILE B 2 67 ? 29.727 10.400 -25.334 1.00 0.00 67 ILE B C 3
ATOM 4675 O O . ILE B 2 67 ? 30.634 10.905 -25.993 1.00 0.00 67 ILE B O 3
ATOM 4691 N N . ASN B 2 68 ? 29.850 9.189 -24.836 1.00 0.00 68 ASN B N 3
ATOM 4692 C CA . ASN B 2 68 ? 30.957 8.282 -25.129 1.00 0.00 68 ASN B CA 3
ATOM 4693 C C . ASN B 2 68 ? 30.552 7.419 -26.329 1.00 0.00 68 ASN B C 3
ATOM 4694 O O . ASN B 2 68 ? 29.409 7.051 -26.472 1.00 0.00 68 ASN B O 3
ATOM 4705 N N . GLU B 2 69 ? 31.532 6.917 -27.075 1.00 0.00 69 GLU B N 3
ATOM 4706 C CA . GLU B 2 69 ? 31.315 5.875 -28.181 1.00 0.00 69 GLU B CA 3
ATOM 4707 C C . GLU B 2 69 ? 30.646 4.547 -27.754 1.00 0.00 69 GLU B C 3
ATOM 4708 O O . GLU B 2 69 ? 30.051 3.899 -28.619 1.00 0.00 69 GLU B O 3
ATOM 4720 N N . THR B 2 70 ? 30.937 4.120 -26.477 1.00 0.00 70 THR B N 3
ATOM 4721 C CA . THR B 2 70 ? 30.229 3.009 -25.831 1.00 0.00 70 THR B CA 3
ATOM 4722 C C . THR B 2 70 ? 28.792 3.276 -25.274 1.00 0.00 70 THR B C 3
ATOM 4723 O O . THR B 2 70 ? 28.201 2.342 -24.860 1.00 0.00 70 THR B O 3
ATOM 4734 N N . ASP B 2 71 ? 28.292 4.548 -25.166 1.00 0.00 71 ASP B N 3
ATOM 4735 C CA . ASP B 2 71 ? 26.989 4.913 -24.642 1.00 0.00 71 ASP B CA 3
ATOM 4736 C C . ASP B 2 71 ? 25.767 4.411 -25.443 1.00 0.00 71 ASP B C 3
ATOM 4737 O O . ASP B 2 71 ? 25.586 4.684 -26.592 1.00 0.00 71 ASP B O 3
ATOM 4746 N N . THR B 2 72 ? 24.862 3.709 -24.772 1.00 0.00 72 THR B N 3
ATOM 4747 C CA . THR B 2 72 ? 23.616 3.247 -25.192 1.00 0.00 72 THR B CA 3
ATOM 4748 C C . THR B 2 72 ? 22.517 4.100 -24.559 1.00 0.00 72 THR B C 3
ATOM 4749 O O . THR B 2 72 ? 22.720 4.575 -23.382 1.00 0.00 72 THR B O 3
ATOM 4760 N N . PRO B 2 73 ? 21.328 4.247 -25.168 1.00 0.00 73 PRO B N 3
ATOM 4761 C CA . PRO B 2 73 ? 20.090 4.710 -24.400 1.00 0.00 73 PRO B CA 3
ATOM 4762 C C . PRO B 2 73 ? 19.839 4.112 -22.995 1.00 0.00 73 PRO B C 3
ATOM 4763 O O . PRO B 2 73 ? 19.222 4.733 -22.104 1.00 0.00 73 PRO B O 3
ATOM 4774 N N . ALA B 2 74 ? 20.283 2.837 -22.780 1.00 0.00 74 ALA B N 3
ATOM 4775 C CA . ALA B 2 74 ? 20.054 2.134 -21.531 1.00 0.00 74 ALA B CA 3
ATOM 4776 C C . ALA B 2 74 ? 21.218 2.325 -20.553 1.00 0.00 74 ALA B C 3
ATOM 4777 O O . ALA B 2 74 ? 20.930 2.474 -19.315 1.00 0.00 74 ALA B O 3
ATOM 4784 N N . GLN B 2 75 ? 22.442 2.509 -21.092 1.00 0.00 75 GLN B N 3
ATOM 4785 C CA . GLN B 2 75 ? 23.533 3.070 -20.293 1.00 0.00 75 GLN B CA 3
ATOM 4786 C C . GLN B 2 75 ? 23.289 4.477 -19.745 1.00 0.00 75 GLN B C 3
ATOM 4787 O O . GLN B 2 75 ? 23.604 4.666 -18.607 1.00 0.00 75 GLN B O 3
ATOM 4801 N N . LEU B 2 76 ? 22.640 5.371 -20.525 1.00 0.00 76 LEU B N 3
ATOM 4802 C CA . LEU B 2 76 ? 22.143 6.674 -20.021 1.00 0.00 76 LEU B CA 3
ATOM 4803 C C . LEU B 2 76 ? 20.779 6.610 -19.262 1.00 0.00 76 LEU B C 3
ATOM 4804 O O . LEU B 2 76 ? 20.320 7.581 -18.635 1.00 0.00 76 LEU B O 3
ATOM 4820 N N . GLU B 2 77 ? 20.091 5.445 -19.328 1.00 0.00 77 GLU B N 3
ATOM 4821 C CA . GLU B 2 77 ? 18.703 5.221 -18.720 1.00 0.00 77 GLU B CA 3
ATOM 4822 C C . GLU B 2 77 ? 17.785 6.297 -19.301 1.00 0.00 77 GLU B C 3
ATOM 4823 O O . GLU B 2 77 ? 17.075 6.970 -18.563 1.00 0.00 77 GLU B O 3
ATOM 4835 N N . MET B 2 78 ? 17.797 6.554 -20.606 1.00 0.00 78 MET B N 3
ATOM 4836 C CA . MET B 2 78 ? 16.911 7.515 -21.368 1.00 0.00 78 MET B CA 3
ATOM 4837 C C . MET B 2 78 ? 15.454 7.181 -21.106 1.00 0.00 78 MET B C 3
ATOM 4838 O O . MET B 2 78 ? 14.958 6.076 -21.215 1.00 0.00 78 MET B O 3
ATOM 4852 N N . GLU B 2 79 ? 14.729 8.266 -21.051 1.00 0.00 79 GLU B N 3
ATOM 4853 C CA . GLU B 2 79 ? 13.256 8.436 -21.279 1.00 0.00 79 GLU B CA 3
ATOM 4854 C C . GLU B 2 79 ? 13.022 8.618 -22.836 1.00 0.00 79 GLU B C 3
ATOM 4855 O O . GLU B 2 79 ? 13.781 9.226 -23.568 1.00 0.00 79 GLU B O 3
ATOM 4867 N N . ASP B 2 80 ? 11.820 8.148 -23.282 1.00 0.00 80 ASP B N 3
ATOM 4868 C CA . ASP B 2 80 ? 11.451 8.232 -24.659 1.00 0.00 80 ASP B CA 3
ATOM 4869 C C . ASP B 2 80 ? 11.210 9.614 -25.220 1.00 0.00 80 ASP B C 3
ATOM 4870 O O . ASP B 2 80 ? 11.066 10.562 -24.415 1.00 0.00 80 ASP B O 3
ATOM 4879 N N . GLU B 2 81 ? 11.193 9.823 -26.513 1.00 0.00 81 GLU B N 3
ATOM 4880 C CA . GLU B 2 81 ? 10.924 11.069 -27.311 1.00 0.00 81 GLU B CA 3
ATOM 4881 C C . GLU B 2 81 ? 11.864 12.283 -27.153 1.00 0.00 81 GLU B C 3
ATOM 4882 O O . GLU B 2 81 ? 11.491 13.468 -27.374 1.00 0.00 81 GLU B O 3
ATOM 4894 N N . ASP B 2 82 ? 13.076 12.154 -26.662 1.00 0.00 82 ASP B N 3
ATOM 4895 C CA . ASP B 2 82 ? 14.075 13.166 -26.501 1.00 0.00 82 ASP B CA 3
ATOM 4896 C C . ASP B 2 82 ? 14.849 13.470 -27.843 1.00 0.00 82 ASP B C 3
ATOM 4897 O O . ASP B 2 82 ? 14.587 12.873 -28.864 1.00 0.00 82 ASP B O 3
ATOM 4906 N N . THR B 2 83 ? 15.900 14.254 -27.718 1.00 0.00 83 THR B N 3
ATOM 4907 C CA . THR B 2 83 ? 16.898 14.672 -28.707 1.00 0.00 83 THR B CA 3
ATOM 4908 C C . THR B 2 83 ? 18.298 14.552 -28.135 1.00 0.00 83 THR B C 3
ATOM 4909 O O . THR B 2 83 ? 18.471 14.645 -26.926 1.00 0.00 83 THR B O 3
ATOM 4920 N N . ILE B 2 84 ? 19.198 14.108 -29.004 1.00 0.00 84 ILE B N 3
ATOM 4921 C CA . ILE B 2 84 ? 20.661 14.246 -28.977 1.00 0.00 84 ILE B CA 3
ATOM 4922 C C . ILE B 2 84 ? 21.112 15.629 -29.603 1.00 0.00 84 ILE B C 3
ATOM 4923 O O . ILE B 2 84 ? 20.722 15.936 -30.764 1.00 0.00 84 ILE B O 3
ATOM 4939 N N . ASP B 2 85 ? 21.923 16.459 -28.890 1.00 0.00 85 ASP B N 3
ATOM 4940 C CA . ASP B 2 85 ? 22.407 17.796 -29.407 1.00 0.00 85 ASP B CA 3
ATOM 4941 C C . ASP B 2 85 ? 23.775 17.661 -30.061 1.00 0.00 85 ASP B C 3
ATOM 4942 O O . ASP B 2 85 ? 24.817 17.181 -29.539 1.00 0.00 85 ASP B O 3
ATOM 4951 N N . VAL B 2 86 ? 23.894 18.368 -31.246 1.00 0.00 86 VAL B N 3
ATOM 4952 C CA . VAL B 2 86 ? 25.267 18.343 -32.029 1.00 0.00 86 VAL B CA 3
ATOM 4953 C C . VAL B 2 86 ? 25.899 19.779 -32.128 1.00 0.00 86 VAL B C 3
ATOM 4954 O O . VAL B 2 86 ? 25.425 20.662 -32.810 1.00 0.00 86 VAL B O 3
ATOM 4967 N N . PHE B 2 87 ? 27.101 19.947 -31.610 1.00 0.00 87 PHE B N 3
ATOM 4968 C CA . PHE B 2 87 ? 27.911 21.103 -31.725 1.00 0.00 87 PHE B CA 3
ATOM 4969 C C . PHE B 2 87 ? 29.148 20.965 -32.628 1.00 0.00 87 PHE B C 3
ATOM 4970 O O . PHE B 2 87 ? 29.856 19.850 -32.538 1.00 0.00 87 PHE B O 3
ATOM 4987 N N . GLN B 2 88 ? 29.449 22.000 -33.394 1.00 0.00 88 GLN B N 3
ATOM 4988 C CA . GLN B 2 88 ? 30.801 22.229 -33.924 1.00 0.00 88 GLN B CA 3
ATOM 4989 C C . GLN B 2 88 ? 31.801 22.767 -32.988 1.00 0.00 88 GLN B C 3
ATOM 4990 O O . GLN B 2 88 ? 31.418 23.551 -32.121 1.00 0.00 88 GLN B O 3
ATOM 5004 N N . GLN B 2 89 ? 33.059 22.352 -33.076 1.00 0.00 89 GLN B N 3
ATOM 5005 C CA . GLN B 2 89 ? 34.135 22.920 -32.317 1.00 0.00 89 GLN B CA 3
ATOM 5006 C C . GLN B 2 89 ? 34.802 24.007 -33.167 1.00 0.00 89 GLN B C 3
ATOM 5007 O O . GLN B 2 89 ? 34.788 24.017 -34.410 1.00 0.00 89 GLN B O 3
ATOM 5021 N N . GLN B 2 90 ? 35.478 24.953 -32.469 1.00 0.00 90 GLN B N 3
ATOM 5022 C CA . GLN B 2 90 ? 36.230 26.048 -32.978 1.00 0.00 90 GLN B CA 3
ATOM 5023 C C . GLN B 2 90 ? 37.653 26.239 -32.365 1.00 0.00 90 GLN B C 3
ATOM 5024 O O . GLN B 2 90 ? 38.077 27.329 -31.835 1.00 0.00 90 GLN B O 3
ATOM 5038 N N . THR B 2 91 ? 38.421 25.150 -32.355 1.00 0.00 91 THR B N 3
ATOM 5039 C CA . THR B 2 91 ? 39.823 25.132 -31.786 1.00 0.00 91 THR B CA 3
ATOM 5040 C C . THR B 2 91 ? 40.858 25.778 -32.695 1.00 0.00 91 THR B C 3
ATOM 5041 O O . THR B 2 91 ? 40.675 26.037 -33.922 1.00 0.00 91 THR B O 3
ATOM 5052 N N . GLY B 2 92 ? 41.980 26.203 -32.056 1.00 0.00 92 GLY B N 3
ATOM 5053 C CA . GLY B 2 92 ? 43.082 27.030 -32.721 1.00 0.00 92 GLY B CA 3
ATOM 5054 C C . GLY B 2 92 ? 42.706 28.507 -32.702 1.00 0.00 92 GLY B C 3
ATOM 5055 O O . GLY B 2 92 ? 41.969 28.923 -31.744 1.00 0.00 92 GLY B O 3
ATOM 5059 N N . GLY B 2 93 ? 43.097 29.326 -33.735 1.00 0.00 93 GLY B N 3
ATOM 5060 C CA . GLY B 2 93 ? 42.581 30.645 -33.817 1.00 0.00 93 GLY B CA 3
ATOM 5061 C C . GLY B 2 93 ? 43.596 31.698 -33.315 1.00 0.00 93 GLY B C 3
ATOM 5062 O O . GLY B 2 93 ? 44.364 31.426 -32.391 1.00 0.00 93 GLY B O 3
ATOM 5066 N N . VAL B 2 94 ? 43.609 32.886 -33.851 1.00 0.00 94 VAL B N 3
ATOM 5067 C CA . VAL B 2 94 ? 44.648 33.878 -33.452 1.00 0.00 94 VAL B CA 3
ATOM 5068 C C . VAL B 2 94 ? 44.268 34.665 -32.191 1.00 0.00 94 VAL B C 3
ATOM 5069 O O . VAL B 2 94 ? 43.232 35.285 -32.306 1.00 0.00 94 VAL B O 3
ATOM 5082 N N . TYR B 2 95 ? 45.036 34.456 -31.065 1.00 0.00 95 TYR B N 3
ATOM 5083 C CA . TYR B 2 95 ? 44.842 35.166 -29.783 1.00 0.00 95 TYR B CA 3
ATOM 5084 C C . TYR B 2 95 ? 45.995 36.076 -29.541 1.00 0.00 95 TYR B C 3
ATOM 5085 O O . TYR B 2 95 ? 47.162 35.615 -29.657 1.00 0.00 95 TYR B O 3
ATOM 5110 N N . GLU A 1 2 ? 13.810 14.902 -46.406 1.00 0.00 37 GLU A N 4
ATOM 5111 C CA . GLU A 1 2 ? 13.130 14.006 -47.358 1.00 0.00 37 GLU A CA 4
ATOM 5112 C C . GLU A 1 2 ? 13.024 12.547 -46.955 1.00 0.00 37 GLU A C 4
ATOM 5113 O O . GLU A 1 2 ? 12.114 11.771 -47.255 1.00 0.00 37 GLU A O 4
ATOM 5125 N N . ASP A 1 3 ? 13.952 12.145 -46.180 1.00 0.00 38 ASP A N 4
ATOM 5126 C CA . ASP A 1 3 ? 14.197 10.758 -45.755 1.00 0.00 38 ASP A CA 4
ATOM 5127 C C . ASP A 1 3 ? 14.507 10.670 -44.275 1.00 0.00 38 ASP A C 4
ATOM 5128 O O . ASP A 1 3 ? 15.536 10.099 -43.889 1.00 0.00 38 ASP A O 4
ATOM 5137 N N . ALA A 1 4 ? 13.762 11.403 -43.397 1.00 0.00 39 ALA A N 4
ATOM 5138 C CA . ALA A 1 4 ? 14.236 11.771 -42.055 1.00 0.00 39 ALA A CA 4
ATOM 5139 C C . ALA A 1 4 ? 14.155 10.632 -41.004 1.00 0.00 39 ALA A C 4
ATOM 5140 O O . ALA A 1 4 ? 13.673 10.890 -39.864 1.00 0.00 39 ALA A O 4
ATOM 5147 N N . PHE A 1 5 ? 14.448 9.415 -41.410 1.00 0.00 40 PHE A N 4
ATOM 5148 C CA . PHE A 1 5 ? 14.176 8.231 -40.655 1.00 0.00 40 PHE A CA 4
ATOM 5149 C C . PHE A 1 5 ? 15.261 7.170 -40.879 1.00 0.00 40 PHE A C 4
ATOM 5150 O O . PHE A 1 5 ? 15.583 6.866 -42.030 1.00 0.00 40 PHE A O 4
ATOM 5167 N N . ILE A 1 6 ? 15.784 6.489 -39.833 1.00 0.00 41 ILE A N 4
ATOM 5168 C CA . ILE A 1 6 ? 16.793 5.442 -39.864 1.00 0.00 41 ILE A CA 4
ATOM 5169 C C . ILE A 1 6 ? 16.672 4.437 -38.698 1.00 0.00 41 ILE A C 4
ATOM 5170 O O . ILE A 1 6 ? 16.683 4.912 -37.547 1.00 0.00 41 ILE A O 4
ATOM 5186 N N . VAL A 1 7 ? 16.479 3.182 -38.984 1.00 0.00 42 VAL A N 4
ATOM 5187 C CA . VAL A 1 7 ? 15.740 2.214 -38.121 1.00 0.00 42 VAL A CA 4
ATOM 5188 C C . VAL A 1 7 ? 16.716 1.174 -37.606 1.00 0.00 42 VAL A C 4
ATOM 5189 O O . VAL A 1 7 ? 16.591 -0.076 -37.644 1.00 0.00 42 VAL A O 4
ATOM 5202 N N . ILE A 1 8 ? 17.837 1.712 -37.038 1.00 0.00 43 ILE A N 4
ATOM 5203 C CA . ILE A 1 8 ? 19.083 0.996 -36.517 1.00 0.00 43 ILE A CA 4
ATOM 5204 C C . ILE A 1 8 ? 18.839 -0.047 -35.398 1.00 0.00 43 ILE A C 4
ATOM 5205 O O . ILE A 1 8 ? 18.124 0.174 -34.412 1.00 0.00 43 ILE A O 4
ATOM 5235 N N . ASP A 1 10 ? 21.271 -3.740 -33.061 1.00 0.00 45 ASP A N 4
ATOM 5236 C CA . ASP A 1 10 ? 22.560 -4.309 -32.820 1.00 0.00 45 ASP A CA 4
ATOM 5237 C C . ASP A 1 10 ? 22.711 -5.774 -32.558 1.00 0.00 45 ASP A C 4
ATOM 5238 O O . ASP A 1 10 ? 23.876 -6.207 -32.624 1.00 0.00 45 ASP A O 4
ATOM 5261 N N . ASP A 1 12 ? 22.338 -9.747 -33.753 1.00 0.00 47 ASP A N 4
ATOM 5262 C CA . ASP A 1 12 ? 22.557 -10.597 -34.927 1.00 0.00 47 ASP A CA 4
ATOM 5263 C C . ASP A 1 12 ? 23.558 -11.708 -34.710 1.00 0.00 47 ASP A C 4
ATOM 5264 O O . ASP A 1 12 ? 24.161 -11.806 -33.684 1.00 0.00 47 ASP A O 4
ATOM 5273 N N . GLY A 1 13 ? 23.665 -12.575 -35.736 1.00 0.00 48 GLY A N 4
ATOM 5274 C CA . GLY A 1 13 ? 24.503 -13.775 -35.787 1.00 0.00 48 GLY A CA 4
ATOM 5275 C C . GLY A 1 13 ? 24.435 -14.522 -37.074 1.00 0.00 48 GLY A C 4
ATOM 5276 O O . GLY A 1 13 ? 23.842 -13.978 -38.046 1.00 0.00 48 GLY A O 4
ATOM 5280 N N . GLU A 1 14 ? 25.177 -15.607 -37.212 1.00 0.00 49 GLU A N 4
ATOM 5281 C CA . GLU A 1 14 ? 25.258 -16.379 -38.399 1.00 0.00 49 GLU A CA 4
ATOM 5282 C C . GLU A 1 14 ? 24.879 -17.861 -38.363 1.00 0.00 49 GLU A C 4
ATOM 5283 O O . GLU A 1 14 ? 24.532 -18.445 -39.372 1.00 0.00 49 GLU A O 4
ATOM 5298 N N . MET B 2 1 ? -7.485 -35.310 -40.965 1.00 0.00 1 MET B N 4
ATOM 5299 C CA . MET B 2 1 ? -7.530 -34.686 -39.627 1.00 0.00 1 MET B CA 4
ATOM 5300 C C . MET B 2 1 ? -6.767 -33.345 -39.647 1.00 0.00 1 MET B C 4
ATOM 5301 O O . MET B 2 1 ? -5.680 -33.200 -40.203 1.00 0.00 1 MET B O 4
ATOM 5317 N N . ALA B 2 2 ? -7.269 -32.378 -38.937 1.00 0.00 2 ALA B N 4
ATOM 5318 C CA . ALA B 2 2 ? -6.811 -30.903 -38.992 1.00 0.00 2 ALA B CA 4
ATOM 5319 C C . ALA B 2 2 ? -5.322 -30.642 -38.656 1.00 0.00 2 ALA B C 4
ATOM 5320 O O . ALA B 2 2 ? -4.774 -31.142 -37.657 1.00 0.00 2 ALA B O 4
ATOM 5327 N N . ASP B 2 3 ? -4.735 -29.747 -39.462 1.00 0.00 3 ASP B N 4
ATOM 5328 C CA . ASP B 2 3 ? -3.330 -29.325 -39.350 1.00 0.00 3 ASP B CA 4
ATOM 5329 C C . ASP B 2 3 ? -3.035 -28.390 -38.108 1.00 0.00 3 ASP B C 4
ATOM 5330 O O . ASP B 2 3 ? -1.915 -27.820 -37.970 1.00 0.00 3 ASP B O 4
ATOM 5339 N N . GLU B 2 4 ? -4.030 -28.229 -37.236 1.00 0.00 4 GLU B N 4
ATOM 5340 C CA . GLU B 2 4 ? -4.095 -27.538 -35.959 1.00 0.00 4 GLU B CA 4
ATOM 5341 C C . GLU B 2 4 ? -2.935 -27.809 -35.005 1.00 0.00 4 GLU B C 4
ATOM 5342 O O . GLU B 2 4 ? -2.647 -28.948 -34.680 1.00 0.00 4 GLU B O 4
ATOM 5354 N N . LYS B 2 5 ? -2.134 -26.766 -34.737 1.00 0.00 5 LYS B N 4
ATOM 5355 C CA . LYS B 2 5 ? -0.843 -26.879 -34.008 1.00 0.00 5 LYS B CA 4
ATOM 5356 C C . LYS B 2 5 ? -0.643 -25.754 -33.050 1.00 0.00 5 LYS B C 4
ATOM 5357 O O . LYS B 2 5 ? -1.019 -24.644 -33.396 1.00 0.00 5 LYS B O 4
ATOM 5376 N N . PRO B 2 6 ? -0.034 -25.866 -31.869 1.00 0.00 6 PRO B N 4
ATOM 5377 C CA . PRO B 2 6 ? 0.126 -24.770 -30.926 1.00 0.00 6 PRO B CA 4
ATOM 5378 C C . PRO B 2 6 ? 1.190 -23.756 -31.400 1.00 0.00 6 PRO B C 4
ATOM 5379 O O . PRO B 2 6 ? 1.971 -24.087 -32.286 1.00 0.00 6 PRO B O 4
ATOM 5390 N N . LYS B 2 7 ? 1.072 -22.498 -30.926 1.00 0.00 7 LYS B N 4
ATOM 5391 C CA . LYS B 2 7 ? 2.073 -21.465 -31.200 1.00 0.00 7 LYS B CA 4
ATOM 5392 C C . LYS B 2 7 ? 2.244 -20.598 -29.913 1.00 0.00 7 LYS B C 4
ATOM 5393 O O . LYS B 2 7 ? 1.270 -20.141 -29.290 1.00 0.00 7 LYS B O 4
ATOM 5412 N N . GLU B 2 8 ? 3.502 -20.397 -29.419 1.00 0.00 8 GLU B N 4
ATOM 5413 C CA . GLU B 2 8 ? 3.820 -19.901 -28.067 1.00 0.00 8 GLU B CA 4
ATOM 5414 C C . GLU B 2 8 ? 3.347 -18.374 -27.829 1.00 0.00 8 GLU B C 4
ATOM 5415 O O . GLU B 2 8 ? 3.433 -17.555 -28.758 1.00 0.00 8 GLU B O 4
ATOM 5427 N N . GLY B 2 9 ? 3.032 -18.020 -26.596 1.00 0.00 9 GLY B N 4
ATOM 5428 C CA . GLY B 2 9 ? 2.513 -16.690 -26.169 1.00 0.00 9 GLY B CA 4
ATOM 5429 C C . GLY B 2 9 ? 3.443 -15.580 -25.995 1.00 0.00 9 GLY B C 4
ATOM 5430 O O . GLY B 2 9 ? 3.162 -14.493 -25.547 1.00 0.00 9 GLY B O 4
ATOM 5434 N N . VAL B 2 10 ? 4.703 -15.828 -26.235 1.00 0.00 10 VAL B N 4
ATOM 5435 C CA . VAL B 2 10 ? 5.896 -14.952 -26.021 1.00 0.00 10 VAL B CA 4
ATOM 5436 C C . VAL B 2 10 ? 6.737 -14.947 -27.286 1.00 0.00 10 VAL B C 4
ATOM 5437 O O . VAL B 2 10 ? 6.892 -15.989 -27.940 1.00 0.00 10 VAL B O 4
ATOM 5450 N N . LYS B 2 11 ? 7.241 -13.743 -27.602 1.00 0.00 11 LYS B N 4
ATOM 5451 C CA . LYS B 2 11 ? 8.199 -13.585 -28.634 1.00 0.00 11 LYS B CA 4
ATOM 5452 C C . LYS B 2 11 ? 9.201 -12.462 -28.268 1.00 0.00 11 LYS B C 4
ATOM 5453 O O . LYS B 2 11 ? 8.841 -11.367 -27.756 1.00 0.00 11 LYS B O 4
ATOM 5472 N N . THR B 2 12 ? 10.497 -12.685 -28.571 1.00 0.00 12 THR B N 4
ATOM 5473 C CA . THR B 2 12 ? 11.398 -11.554 -28.331 1.00 0.00 12 THR B CA 4
ATOM 5474 C C . THR B 2 12 ? 10.976 -10.323 -29.168 1.00 0.00 12 THR B C 4
ATOM 5475 O O . THR B 2 12 ? 11.511 -9.237 -28.937 1.00 0.00 12 THR B O 4
ATOM 5486 N N . GLU B 2 13 ? 10.249 -10.479 -30.263 1.00 0.00 13 GLU B N 4
ATOM 5487 C CA . GLU B 2 13 ? 9.814 -9.415 -31.209 1.00 0.00 13 GLU B CA 4
ATOM 5488 C C . GLU B 2 13 ? 8.682 -8.599 -30.563 1.00 0.00 13 GLU B C 4
ATOM 5489 O O . GLU B 2 13 ? 8.486 -7.496 -31.053 1.00 0.00 13 GLU B O 4
ATOM 5501 N N . ASN B 2 14 ? 8.044 -9.035 -29.443 1.00 0.00 14 ASN B N 4
ATOM 5502 C CA . ASN B 2 14 ? 7.112 -8.112 -28.685 1.00 0.00 14 ASN B CA 4
ATOM 5503 C C . ASN B 2 14 ? 7.797 -6.945 -27.955 1.00 0.00 14 ASN B C 4
ATOM 5504 O O . ASN B 2 14 ? 7.219 -6.179 -27.197 1.00 0.00 14 ASN B O 4
ATOM 5515 N N . ASN B 2 15 ? 9.124 -6.849 -27.935 1.00 0.00 15 ASN B N 4
ATOM 5516 C CA . ASN B 2 15 ? 9.982 -5.897 -27.198 1.00 0.00 15 ASN B CA 4
ATOM 5517 C C . ASN B 2 15 ? 9.848 -4.429 -27.772 1.00 0.00 15 ASN B C 4
ATOM 5518 O O . ASN B 2 15 ? 9.949 -4.131 -29.000 1.00 0.00 15 ASN B O 4
ATOM 5529 N N . ASP B 2 16 ? 9.674 -3.460 -26.874 1.00 0.00 16 ASP B N 4
ATOM 5530 C CA . ASP B 2 16 ? 9.548 -2.029 -27.073 1.00 0.00 16 ASP B CA 4
ATOM 5531 C C . ASP B 2 16 ? 10.816 -1.244 -27.616 1.00 0.00 16 ASP B C 4
ATOM 5532 O O . ASP B 2 16 ? 11.869 -1.380 -27.070 1.00 0.00 16 ASP B O 4
ATOM 5541 N N . HIS B 2 17 ? 10.598 -0.465 -28.680 1.00 0.00 17 HIS B N 4
ATOM 5542 C CA . HIS B 2 17 ? 11.587 0.458 -29.237 1.00 0.00 17 HIS B CA 4
ATOM 5543 C C . HIS B 2 17 ? 11.751 1.832 -28.543 1.00 0.00 17 HIS B C 4
ATOM 5544 O O . HIS B 2 17 ? 11.084 2.117 -27.584 1.00 0.00 17 HIS B O 4
ATOM 5558 N N . ILE B 2 18 ? 12.710 2.602 -28.982 1.00 0.00 18 ILE B N 4
ATOM 5559 C CA . ILE B 2 18 ? 12.938 4.009 -28.516 1.00 0.00 18 ILE B CA 4
ATOM 5560 C C . ILE B 2 18 ? 13.323 4.975 -29.692 1.00 0.00 18 ILE B C 4
ATOM 5561 O O . ILE B 2 18 ? 13.892 4.651 -30.697 1.00 0.00 18 ILE B O 4
ATOM 5577 N N . ASN B 2 19 ? 12.766 6.226 -29.645 1.00 0.00 19 ASN B N 4
ATOM 5578 C CA . ASN B 2 19 ? 12.767 7.206 -30.677 1.00 0.00 19 ASN B CA 4
ATOM 5579 C C . ASN B 2 19 ? 13.662 8.441 -30.306 1.00 0.00 19 ASN B C 4
ATOM 5580 O O . ASN B 2 19 ? 13.371 8.996 -29.236 1.00 0.00 19 ASN B O 4
ATOM 5591 N N . LEU B 2 20 ? 14.757 8.740 -31.020 1.00 0.00 20 LEU B N 4
ATOM 5592 C CA . LEU B 2 20 ? 15.561 9.901 -30.769 1.00 0.00 20 LEU B CA 4
ATOM 5593 C C . LEU B 2 20 ? 15.733 10.768 -32.008 1.00 0.00 20 LEU B C 4
ATOM 5594 O O . LEU B 2 20 ? 15.875 10.245 -33.102 1.00 0.00 20 LEU B O 4
ATOM 5610 N N . LYS B 2 21 ? 15.800 12.064 -31.927 1.00 0.00 21 LYS B N 4
ATOM 5611 C CA . LYS B 2 21 ? 16.318 12.986 -32.923 1.00 0.00 21 LYS B CA 4
ATOM 5612 C C . LYS B 2 21 ? 17.781 13.136 -32.621 1.00 0.00 21 LYS B C 4
ATOM 5613 O O . LYS B 2 21 ? 18.128 13.367 -31.472 1.00 0.00 21 LYS B O 4
ATOM 5632 N N . VAL B 2 22 ? 18.622 13.216 -33.663 1.00 0.00 22 VAL B N 4
ATOM 5633 C CA . VAL B 2 22 ? 19.980 13.703 -33.662 1.00 0.00 22 VAL B CA 4
ATOM 5634 C C . VAL B 2 22 ? 20.093 15.027 -34.510 1.00 0.00 22 VAL B C 4
ATOM 5635 O O . VAL B 2 22 ? 19.753 14.973 -35.694 1.00 0.00 22 VAL B O 4
ATOM 5648 N N . ALA B 2 23 ? 20.377 16.110 -33.775 1.00 0.00 23 ALA B N 4
ATOM 5649 C CA . ALA B 2 23 ? 20.202 17.459 -34.367 1.00 0.00 23 ALA B CA 4
ATOM 5650 C C . ALA B 2 23 ? 21.324 18.407 -34.053 1.00 0.00 23 ALA B C 4
ATOM 5651 O O . ALA B 2 23 ? 21.922 18.286 -32.971 1.00 0.00 23 ALA B O 4
ATOM 5658 N N . GLY B 2 24 ? 21.718 19.300 -34.987 1.00 0.00 24 GLY B N 4
ATOM 5659 C CA . GLY B 2 24 ? 22.644 20.357 -34.713 1.00 0.00 24 GLY B CA 4
ATOM 5660 C C . GLY B 2 24 ? 21.920 21.717 -34.534 1.00 0.00 24 GLY B C 4
ATOM 5661 O O . GLY B 2 24 ? 20.800 21.898 -34.935 1.00 0.00 24 GLY B O 4
ATOM 5665 N N . GLN B 2 25 ? 22.627 22.671 -33.883 1.00 0.00 25 GLN B N 4
ATOM 5666 C CA . GLN B 2 25 ? 22.093 24.024 -33.524 1.00 0.00 25 GLN B CA 4
ATOM 5667 C C . GLN B 2 25 ? 21.778 24.904 -34.724 1.00 0.00 25 GLN B C 4
ATOM 5668 O O . GLN B 2 25 ? 21.022 25.856 -34.589 1.00 0.00 25 GLN B O 4
ATOM 5682 N N . ASP B 2 26 ? 22.311 24.523 -35.923 1.00 0.00 26 ASP B N 4
ATOM 5683 C CA . ASP B 2 26 ? 21.960 25.108 -37.214 1.00 0.00 26 ASP B CA 4
ATOM 5684 C C . ASP B 2 26 ? 20.660 24.669 -37.758 1.00 0.00 26 ASP B C 4
ATOM 5685 O O . ASP B 2 26 ? 20.245 25.152 -38.840 1.00 0.00 26 ASP B O 4
ATOM 5694 N N . GLY B 2 27 ? 20.017 23.624 -37.175 1.00 0.00 27 GLY B N 4
ATOM 5695 C CA . GLY B 2 27 ? 18.642 23.292 -37.552 1.00 0.00 27 GLY B CA 4
ATOM 5696 C C . GLY B 2 27 ? 18.603 21.965 -38.461 1.00 0.00 27 GLY B C 4
ATOM 5697 O O . GLY B 2 27 ? 17.555 21.607 -39.007 1.00 0.00 27 GLY B O 4
ATOM 5701 N N . SER B 2 28 ? 19.803 21.311 -38.582 1.00 0.00 28 SER B N 4
ATOM 5702 C CA . SER B 2 28 ? 19.914 19.972 -39.284 1.00 0.00 28 SER B CA 4
ATOM 5703 C C . SER B 2 28 ? 19.708 18.675 -38.428 1.00 0.00 28 SER B C 4
ATOM 5704 O O . SER B 2 28 ? 20.169 18.692 -37.265 1.00 0.00 28 SER B O 4
ATOM 5712 N N . VAL B 2 29 ? 18.896 17.701 -38.979 1.00 0.00 29 VAL B N 4
ATOM 5713 C CA . VAL B 2 29 ? 18.366 16.554 -38.132 1.00 0.00 29 VAL B CA 4
ATOM 5714 C C . VAL B 2 29 ? 18.273 15.259 -38.939 1.00 0.00 29 VAL B C 4
ATOM 5715 O O . VAL B 2 29 ? 18.067 15.169 -40.160 1.00 0.00 29 VAL B O 4
ATOM 5728 N N . VAL B 2 30 ? 18.403 14.149 -38.206 1.00 0.00 30 VAL B N 4
ATOM 5729 C CA . VAL B 2 30 ? 17.729 12.855 -38.486 1.00 0.00 30 VAL B CA 4
ATOM 5730 C C . VAL B 2 30 ? 17.053 12.340 -37.114 1.00 0.00 30 VAL B C 4
ATOM 5731 O O . VAL B 2 30 ? 17.579 12.590 -36.022 1.00 0.00 30 VAL B O 4
ATOM 5744 N N . GLN B 2 31 ? 15.895 11.734 -37.250 1.00 0.00 31 GLN B N 4
ATOM 5745 C CA . GLN B 2 31 ? 15.264 10.942 -36.225 1.00 0.00 31 GLN B CA 4
ATOM 5746 C C . GLN B 2 31 ? 15.523 9.415 -36.494 1.00 0.00 31 GLN B C 4
ATOM 5747 O O . GLN B 2 31 ? 15.319 8.880 -37.572 1.00 0.00 31 GLN B O 4
ATOM 5761 N N . PHE B 2 32 ? 15.823 8.717 -35.425 1.00 0.00 32 PHE B N 4
ATOM 5762 C CA . PHE B 2 32 ? 16.179 7.300 -35.296 1.00 0.00 32 PHE B CA 4
ATOM 5763 C C . PHE B 2 32 ? 15.236 6.522 -34.352 1.00 0.00 32 PHE B C 4
ATOM 5764 O O . PHE B 2 32 ? 15.255 6.750 -33.116 1.00 0.00 32 PHE B O 4
ATOM 5781 N N . LYS B 2 33 ? 14.666 5.399 -34.810 1.00 0.00 33 LYS B N 4
ATOM 5782 C CA . LYS B 2 33 ? 13.974 4.395 -34.042 1.00 0.00 33 LYS B CA 4
ATOM 5783 C C . LYS B 2 33 ? 14.944 3.217 -33.861 1.00 0.00 33 LYS B C 4
ATOM 5784 O O . LYS B 2 33 ? 15.245 2.507 -34.854 1.00 0.00 33 LYS B O 4
ATOM 5803 N N . ILE B 2 34 ? 15.264 3.004 -32.590 1.00 0.00 34 ILE B N 4
ATOM 5804 C CA . ILE B 2 34 ? 16.257 2.028 -32.221 1.00 0.00 34 ILE B CA 4
ATOM 5805 C C . ILE B 2 34 ? 15.716 1.139 -31.097 1.00 0.00 34 ILE B C 4
ATOM 5806 O O . ILE B 2 34 ? 14.574 1.288 -30.599 1.00 0.00 34 ILE B O 4
ATOM 5822 N N . LYS B 2 35 ? 16.539 0.196 -30.612 1.00 0.00 35 LYS B N 4
ATOM 5823 C CA . LYS B 2 35 ? 16.323 -0.495 -29.352 1.00 0.00 35 LYS B CA 4
ATOM 5824 C C . LYS B 2 35 ? 17.050 0.164 -28.129 1.00 0.00 35 LYS B C 4
ATOM 5825 O O . LYS B 2 35 ? 17.883 1.029 -28.364 1.00 0.00 35 LYS B O 4
ATOM 5844 N N . ARG B 2 36 ? 16.644 -0.181 -26.944 1.00 0.00 36 ARG B N 4
ATOM 5845 C CA . ARG B 2 36 ? 17.320 0.412 -25.749 1.00 0.00 36 ARG B CA 4
ATOM 5846 C C . ARG B 2 36 ? 18.785 0.172 -25.546 1.00 0.00 36 ARG B C 4
ATOM 5847 O O . ARG B 2 36 ? 19.427 1.087 -24.933 1.00 0.00 36 ARG B O 4
ATOM 5868 N N . HIS B 2 37 ? 19.313 -0.930 -26.033 1.00 0.00 37 HIS B N 4
ATOM 5869 C CA . HIS B 2 37 ? 20.699 -1.376 -26.127 1.00 0.00 37 HIS B CA 4
ATOM 5870 C C . HIS B 2 37 ? 21.334 -1.046 -27.478 1.00 0.00 37 HIS B C 4
ATOM 5871 O O . HIS B 2 37 ? 22.517 -1.390 -27.650 1.00 0.00 37 HIS B O 4
ATOM 5885 N N . THR B 2 38 ? 20.767 -0.357 -28.471 1.00 0.00 38 THR B N 4
ATOM 5886 C CA . THR B 2 38 ? 21.485 0.003 -29.675 1.00 0.00 38 THR B CA 4
ATOM 5887 C C . THR B 2 38 ? 22.406 1.158 -29.328 1.00 0.00 38 THR B C 4
ATOM 5888 O O . THR B 2 38 ? 21.973 2.153 -28.708 1.00 0.00 38 THR B O 4
ATOM 5899 N N . PRO B 2 39 ? 23.644 1.220 -29.683 1.00 0.00 39 PRO B N 4
ATOM 5900 C CA . PRO B 2 39 ? 24.641 2.240 -29.221 1.00 0.00 39 PRO B CA 4
ATOM 5901 C C . PRO B 2 39 ? 24.528 3.495 -30.029 1.00 0.00 39 PRO B C 4
ATOM 5902 O O . PRO B 2 39 ? 24.326 3.399 -31.253 1.00 0.00 39 PRO B O 4
ATOM 5913 N N . LEU B 2 40 ? 24.718 4.709 -29.420 1.00 0.00 40 LEU B N 4
ATOM 5914 C CA . LEU B 2 40 ? 24.579 5.939 -30.151 1.00 0.00 40 LEU B CA 4
ATOM 5915 C C . LEU B 2 40 ? 25.706 6.309 -31.080 1.00 0.00 40 LEU B C 4
ATOM 5916 O O . LEU B 2 40 ? 25.573 7.091 -32.051 1.00 0.00 40 LEU B O 4
ATOM 5932 N N . SER B 2 41 ? 26.897 5.776 -30.888 1.00 0.00 41 SER B N 4
ATOM 5933 C CA . SER B 2 41 ? 28.030 5.890 -31.771 1.00 0.00 41 SER B CA 4
ATOM 5934 C C . SER B 2 41 ? 27.752 5.397 -33.233 1.00 0.00 41 SER B C 4
ATOM 5935 O O . SER B 2 41 ? 28.514 5.784 -34.142 1.00 0.00 41 SER B O 4
ATOM 5943 N N . LYS B 2 42 ? 26.681 4.599 -33.484 1.00 0.00 42 LYS B N 4
ATOM 5944 C CA . LYS B 2 42 ? 26.222 4.364 -34.851 1.00 0.00 42 LYS B CA 4
ATOM 5945 C C . LYS B 2 42 ? 25.483 5.543 -35.430 1.00 0.00 42 LYS B C 4
ATOM 5946 O O . LYS B 2 42 ? 25.538 5.830 -36.628 1.00 0.00 42 LYS B O 4
ATOM 5965 N N . LEU B 2 43 ? 24.759 6.272 -34.552 1.00 0.00 43 LEU B N 4
ATOM 5966 C CA . LEU B 2 43 ? 23.853 7.321 -34.958 1.00 0.00 43 LEU B CA 4
ATOM 5967 C C . LEU B 2 43 ? 24.648 8.620 -35.283 1.00 0.00 43 LEU B C 4
ATOM 5968 O O . LEU B 2 43 ? 24.371 9.210 -36.327 1.00 0.00 43 LEU B O 4
ATOM 5984 N N . MET B 2 44 ? 25.711 8.833 -34.487 1.00 0.00 44 MET B N 4
ATOM 5985 C CA . MET B 2 44 ? 26.885 9.705 -34.790 1.00 0.00 44 MET B CA 4
ATOM 5986 C C . MET B 2 44 ? 27.212 9.570 -36.308 1.00 0.00 44 MET B C 4
ATOM 5987 O O . MET B 2 44 ? 26.931 10.497 -37.084 1.00 0.00 44 MET B O 4
ATOM 6001 N N . LYS B 2 45 ? 27.718 8.440 -36.704 1.00 0.00 45 LYS B N 4
ATOM 6002 C CA . LYS B 2 45 ? 28.183 8.229 -38.009 1.00 0.00 45 LYS B CA 4
ATOM 6003 C C . LYS B 2 45 ? 27.035 8.295 -39.058 1.00 0.00 45 LYS B C 4
ATOM 6004 O O . LYS B 2 45 ? 27.234 8.967 -40.062 1.00 0.00 45 LYS B O 4
ATOM 6023 N N . ALA B 2 46 ? 25.866 7.672 -38.899 1.00 0.00 46 ALA B N 4
ATOM 6024 C CA . ALA B 2 46 ? 24.782 7.851 -39.898 1.00 0.00 46 ALA B CA 4
ATOM 6025 C C . ALA B 2 46 ? 24.211 9.305 -40.001 1.00 0.00 46 ALA B C 4
ATOM 6026 O O . ALA B 2 46 ? 23.769 9.690 -41.088 1.00 0.00 46 ALA B O 4
ATOM 6033 N N . TYR B 2 47 ? 24.417 10.165 -38.998 1.00 0.00 47 TYR B N 4
ATOM 6034 C CA . TYR B 2 47 ? 24.142 11.622 -39.092 1.00 0.00 47 TYR B CA 4
ATOM 6035 C C . TYR B 2 47 ? 25.241 12.255 -39.892 1.00 0.00 47 TYR B C 4
ATOM 6036 O O . TYR B 2 47 ? 24.987 12.968 -40.881 1.00 0.00 47 TYR B O 4
ATOM 6054 N N . CYS B 2 48 ? 26.508 12.051 -39.525 1.00 0.00 48 CYS B N 4
ATOM 6055 C CA . CYS B 2 48 ? 27.728 12.624 -40.064 1.00 0.00 48 CYS B CA 4
ATOM 6056 C C . CYS B 2 48 ? 27.860 12.378 -41.539 1.00 0.00 48 CYS B C 4
ATOM 6057 O O . CYS B 2 48 ? 28.268 13.245 -42.299 1.00 0.00 48 CYS B O 4
ATOM 6065 N N . GLU B 2 49 ? 27.561 11.160 -41.987 1.00 0.00 49 GLU B N 4
ATOM 6066 C CA . GLU B 2 49 ? 27.475 10.703 -43.433 1.00 0.00 49 GLU B CA 4
ATOM 6067 C C . GLU B 2 49 ? 26.491 11.543 -44.241 1.00 0.00 49 GLU B C 4
ATOM 6068 O O . GLU B 2 49 ? 26.985 12.206 -45.145 1.00 0.00 49 GLU B O 4
ATOM 6080 N N . ARG B 2 50 ? 25.232 11.638 -43.855 1.00 0.00 50 ARG B N 4
ATOM 6081 C CA . ARG B 2 50 ? 24.171 12.488 -44.559 1.00 0.00 50 ARG B CA 4
ATOM 6082 C C . ARG B 2 50 ? 24.562 13.972 -44.577 1.00 0.00 50 ARG B C 4
ATOM 6083 O O . ARG B 2 50 ? 24.457 14.543 -45.603 1.00 0.00 50 ARG B O 4
ATOM 6104 N N . GLN B 2 51 ? 25.242 14.409 -43.508 1.00 0.00 51 GLN B N 4
ATOM 6105 C CA . GLN B 2 51 ? 25.824 15.828 -43.451 1.00 0.00 51 GLN B CA 4
ATOM 6106 C C . GLN B 2 51 ? 27.138 16.047 -44.243 1.00 0.00 51 GLN B C 4
ATOM 6107 O O . GLN B 2 51 ? 27.481 17.182 -44.651 1.00 0.00 51 GLN B O 4
ATOM 6121 N N . GLY B 2 52 ? 27.910 14.970 -44.543 1.00 0.00 52 GLY B N 4
ATOM 6122 C CA . GLY B 2 52 ? 29.122 15.057 -45.345 1.00 0.00 52 GLY B CA 4
ATOM 6123 C C . GLY B 2 52 ? 30.310 15.694 -44.652 1.00 0.00 52 GLY B C 4
ATOM 6124 O O . GLY B 2 52 ? 31.116 16.401 -45.326 1.00 0.00 52 GLY B O 4
ATOM 6128 N N . LEU B 2 53 ? 30.289 15.739 -43.292 1.00 0.00 53 LEU B N 4
ATOM 6129 C CA . LEU B 2 53 ? 31.062 16.671 -42.441 1.00 0.00 53 LEU B CA 4
ATOM 6130 C C . LEU B 2 53 ? 32.154 15.796 -41.853 1.00 0.00 53 LEU B C 4
ATOM 6131 O O . LEU B 2 53 ? 31.986 14.588 -41.752 1.00 0.00 53 LEU B O 4
ATOM 6147 N N . SER B 2 54 ? 33.251 16.423 -41.384 1.00 0.00 54 SER B N 4
ATOM 6148 C CA . SER B 2 54 ? 34.210 15.610 -40.620 1.00 0.00 54 SER B CA 4
ATOM 6149 C C . SER B 2 54 ? 33.701 15.363 -39.172 1.00 0.00 54 SER B C 4
ATOM 6150 O O . SER B 2 54 ? 33.392 16.334 -38.454 1.00 0.00 54 SER B O 4
ATOM 6158 N N . MET B 2 55 ? 33.488 14.128 -38.738 1.00 0.00 55 MET B N 4
ATOM 6159 C CA . MET B 2 55 ? 33.015 13.797 -37.422 1.00 0.00 55 MET B CA 4
ATOM 6160 C C . MET B 2 55 ? 33.896 14.404 -36.293 1.00 0.00 55 MET B C 4
ATOM 6161 O O . MET B 2 55 ? 33.527 14.494 -35.132 1.00 0.00 55 MET B O 4
ATOM 6175 N N . ARG B 2 56 ? 35.159 14.769 -36.584 1.00 0.00 56 ARG B N 4
ATOM 6176 C CA . ARG B 2 56 ? 36.174 15.428 -35.770 1.00 0.00 56 ARG B CA 4
ATOM 6177 C C . ARG B 2 56 ? 35.769 16.839 -35.421 1.00 0.00 56 ARG B C 4
ATOM 6178 O O . ARG B 2 56 ? 36.198 17.415 -34.412 1.00 0.00 56 ARG B O 4
ATOM 6199 N N . GLN B 2 57 ? 34.941 17.449 -36.208 1.00 0.00 57 GLN B N 4
ATOM 6200 C CA . GLN B 2 57 ? 34.657 18.893 -36.089 1.00 0.00 57 GLN B CA 4
ATOM 6201 C C . GLN B 2 57 ? 33.438 19.164 -35.215 1.00 0.00 57 GLN B C 4
ATOM 6202 O O . GLN B 2 57 ? 33.088 20.313 -34.967 1.00 0.00 57 GLN B O 4
ATOM 6216 N N . ILE B 2 58 ? 32.724 18.112 -34.720 1.00 0.00 58 ILE B N 4
ATOM 6217 C CA . ILE B 2 58 ? 31.378 18.238 -33.992 1.00 0.00 58 ILE B CA 4
ATOM 6218 C C . ILE B 2 58 ? 31.410 17.530 -32.650 1.00 0.00 58 ILE B C 4
ATOM 6219 O O . ILE B 2 58 ? 32.115 16.527 -32.508 1.00 0.00 58 ILE B O 4
ATOM 6235 N N . ARG B 2 59 ? 30.684 18.041 -31.628 1.00 0.00 59 ARG B N 4
ATOM 6236 C CA . ARG B 2 59 ? 30.500 17.452 -30.270 1.00 0.00 59 ARG B CA 4
ATOM 6237 C C . ARG B 2 59 ? 29.043 16.941 -30.163 1.00 0.00 59 ARG B C 4
ATOM 6238 O O . ARG B 2 59 ? 28.113 17.738 -30.059 1.00 0.00 59 ARG B O 4
ATOM 6259 N N . PHE B 2 60 ? 28.944 15.656 -30.200 1.00 0.00 60 PHE B N 4
ATOM 6260 C CA . PHE B 2 60 ? 27.649 14.995 -29.966 1.00 0.00 60 PHE B CA 4
ATOM 6261 C C . PHE B 2 60 ? 27.411 14.937 -28.359 1.00 0.00 60 PHE B C 4
ATOM 6262 O O . PHE B 2 60 ? 28.343 14.492 -27.671 1.00 0.00 60 PHE B O 4
ATOM 6279 N N . ARG B 2 61 ? 26.225 15.329 -27.853 1.00 0.00 61 ARG B N 4
ATOM 6280 C CA . ARG B 2 61 ? 25.974 15.365 -26.409 1.00 0.00 61 ARG B CA 4
ATOM 6281 C C . ARG B 2 61 ? 24.580 14.984 -25.911 1.00 0.00 61 ARG B C 4
ATOM 6282 O O . ARG B 2 61 ? 23.575 14.909 -26.629 1.00 0.00 61 ARG B O 4
ATOM 6303 N N . PHE B 2 62 ? 24.512 14.786 -24.601 1.00 0.00 62 PHE B N 4
ATOM 6304 C CA . PHE B 2 62 ? 23.336 14.384 -23.820 1.00 0.00 62 PHE B CA 4
ATOM 6305 C C . PHE B 2 62 ? 23.556 14.761 -22.346 1.00 0.00 62 PHE B C 4
ATOM 6306 O O . PHE B 2 62 ? 24.624 14.543 -21.771 1.00 0.00 62 PHE B O 4
ATOM 6323 N N . ASP B 2 63 ? 22.502 15.320 -21.706 1.00 0.00 63 ASP B N 4
ATOM 6324 C CA . ASP B 2 63 ? 22.630 15.922 -20.401 1.00 0.00 63 ASP B CA 4
ATOM 6325 C C . ASP B 2 63 ? 23.711 17.083 -20.312 1.00 0.00 63 ASP B C 4
ATOM 6326 O O . ASP B 2 63 ? 24.373 17.269 -19.300 1.00 0.00 63 ASP B O 4
ATOM 6335 N N . GLY B 2 64 ? 24.009 17.778 -21.432 1.00 0.00 64 GLY B N 4
ATOM 6336 C CA . GLY B 2 64 ? 25.137 18.764 -21.498 1.00 0.00 64 GLY B CA 4
ATOM 6337 C C . GLY B 2 64 ? 26.566 18.139 -21.541 1.00 0.00 64 GLY B C 4
ATOM 6338 O O . GLY B 2 64 ? 27.555 18.757 -21.875 1.00 0.00 64 GLY B O 4
ATOM 6342 N N . GLN B 2 65 ? 26.628 16.791 -21.276 1.00 0.00 65 GLN B N 4
ATOM 6343 C CA . GLN B 2 65 ? 27.874 16.040 -21.290 1.00 0.00 65 GLN B CA 4
ATOM 6344 C C . GLN B 2 65 ? 28.139 15.345 -22.648 1.00 0.00 65 GLN B C 4
ATOM 6345 O O . GLN B 2 65 ? 27.203 15.007 -23.393 1.00 0.00 65 GLN B O 4
ATOM 6359 N N . PRO B 2 66 ? 29.403 15.133 -23.162 1.00 0.00 66 PRO B N 4
ATOM 6360 C CA . PRO B 2 66 ? 29.765 14.373 -24.368 1.00 0.00 66 PRO B CA 4
ATOM 6361 C C . PRO B 2 66 ? 29.402 12.920 -24.293 1.00 0.00 66 PRO B C 4
ATOM 6362 O O . PRO B 2 66 ? 29.435 12.306 -23.158 1.00 0.00 66 PRO B O 4
ATOM 6373 N N . ILE B 2 67 ? 29.074 12.370 -25.481 1.00 0.00 67 ILE B N 4
ATOM 6374 C CA . ILE B 2 67 ? 28.840 10.917 -25.719 1.00 0.00 67 ILE B CA 4
ATOM 6375 C C . ILE B 2 67 ? 30.145 10.209 -25.918 1.00 0.00 67 ILE B C 4
ATOM 6376 O O . ILE B 2 67 ? 31.158 10.765 -26.291 1.00 0.00 67 ILE B O 4
ATOM 6392 N N . ASN B 2 68 ? 30.135 8.958 -25.530 1.00 0.00 68 ASN B N 4
ATOM 6393 C CA . ASN B 2 68 ? 31.152 7.923 -25.789 1.00 0.00 68 ASN B CA 4
ATOM 6394 C C . ASN B 2 68 ? 30.845 6.809 -26.810 1.00 0.00 68 ASN B C 4
ATOM 6395 O O . ASN B 2 68 ? 29.623 6.516 -26.919 1.00 0.00 68 ASN B O 4
ATOM 6406 N N . GLU B 2 69 ? 31.850 6.133 -27.345 1.00 0.00 69 GLU B N 4
ATOM 6407 C CA . GLU B 2 69 ? 31.643 5.040 -28.317 1.00 0.00 69 GLU B CA 4
ATOM 6408 C C . GLU B 2 69 ? 30.809 3.847 -27.852 1.00 0.00 69 GLU B C 4
ATOM 6409 O O . GLU B 2 69 ? 30.301 3.069 -28.679 1.00 0.00 69 GLU B O 4
ATOM 6421 N N . THR B 2 70 ? 30.789 3.665 -26.520 1.00 0.00 70 THR B N 4
ATOM 6422 C CA . THR B 2 70 ? 30.040 2.566 -25.854 1.00 0.00 70 THR B CA 4
ATOM 6423 C C . THR B 2 70 ? 28.624 2.895 -25.378 1.00 0.00 70 THR B C 4
ATOM 6424 O O . THR B 2 70 ? 27.894 2.048 -24.881 1.00 0.00 70 THR B O 4
ATOM 6435 N N . ASP B 2 71 ? 28.334 4.181 -25.275 1.00 0.00 71 ASP B N 4
ATOM 6436 C CA . ASP B 2 71 ? 26.987 4.656 -24.728 1.00 0.00 71 ASP B CA 4
ATOM 6437 C C . ASP B 2 71 ? 25.735 4.149 -25.539 1.00 0.00 71 ASP B C 4
ATOM 6438 O O . ASP B 2 71 ? 25.614 4.297 -26.774 1.00 0.00 71 ASP B O 4
ATOM 6447 N N . THR B 2 72 ? 24.801 3.628 -24.744 1.00 0.00 72 THR B N 4
ATOM 6448 C CA . THR B 2 72 ? 23.429 3.272 -25.050 1.00 0.00 72 THR B CA 4
ATOM 6449 C C . THR B 2 72 ? 22.382 4.105 -24.291 1.00 0.00 72 THR B C 4
ATOM 6450 O O . THR B 2 72 ? 22.685 4.662 -23.225 1.00 0.00 72 THR B O 4
ATOM 6461 N N . PRO B 2 73 ? 21.124 4.180 -24.759 1.00 0.00 73 PRO B N 4
ATOM 6462 C CA . PRO B 2 73 ? 20.018 4.693 -24.022 1.00 0.00 73 PRO B CA 4
ATOM 6463 C C . PRO B 2 73 ? 19.740 4.049 -22.615 1.00 0.00 73 PRO B C 4
ATOM 6464 O O . PRO B 2 73 ? 19.308 4.788 -21.694 1.00 0.00 73 PRO B O 4
ATOM 6475 N N . ALA B 2 74 ? 20.047 2.782 -22.438 1.00 0.00 74 ALA B N 4
ATOM 6476 C CA . ALA B 2 74 ? 20.157 2.197 -21.094 1.00 0.00 74 ALA B CA 4
ATOM 6477 C C . ALA B 2 74 ? 21.156 2.967 -20.265 1.00 0.00 74 ALA B C 4
ATOM 6478 O O . ALA B 2 74 ? 20.799 3.560 -19.245 1.00 0.00 74 ALA B O 4
ATOM 6485 N N . GLN B 2 75 ? 22.452 2.956 -20.599 1.00 0.00 75 GLN B N 4
ATOM 6486 C CA . GLN B 2 75 ? 23.606 3.604 -19.916 1.00 0.00 75 GLN B CA 4
ATOM 6487 C C . GLN B 2 75 ? 23.413 5.044 -19.525 1.00 0.00 75 GLN B C 4
ATOM 6488 O O . GLN B 2 75 ? 23.880 5.433 -18.458 1.00 0.00 75 GLN B O 4
ATOM 6502 N N . LEU B 2 76 ? 22.674 5.792 -20.415 1.00 0.00 76 LEU B N 4
ATOM 6503 C CA . LEU B 2 76 ? 22.263 7.218 -20.212 1.00 0.00 76 LEU B CA 4
ATOM 6504 C C . LEU B 2 76 ? 20.857 7.333 -19.572 1.00 0.00 76 LEU B C 4
ATOM 6505 O O . LEU B 2 76 ? 20.354 8.428 -19.450 1.00 0.00 76 LEU B O 4
ATOM 6521 N N . GLU B 2 77 ? 20.245 6.228 -19.195 1.00 0.00 77 GLU B N 4
ATOM 6522 C CA . GLU B 2 77 ? 18.831 6.181 -18.669 1.00 0.00 77 GLU B CA 4
ATOM 6523 C C . GLU B 2 77 ? 17.756 6.918 -19.482 1.00 0.00 77 GLU B C 4
ATOM 6524 O O . GLU B 2 77 ? 16.698 7.321 -18.956 1.00 0.00 77 GLU B O 4
ATOM 6536 N N . MET B 2 78 ? 18.059 7.166 -20.777 1.00 0.00 78 MET B N 4
ATOM 6537 C CA . MET B 2 78 ? 17.106 7.893 -21.599 1.00 0.00 78 MET B CA 4
ATOM 6538 C C . MET B 2 78 ? 15.614 7.527 -21.556 1.00 0.00 78 MET B C 4
ATOM 6539 O O . MET B 2 78 ? 15.214 6.368 -21.446 1.00 0.00 78 MET B O 4
ATOM 6553 N N . GLU B 2 79 ? 14.795 8.527 -21.779 1.00 0.00 79 GLU B N 4
ATOM 6554 C CA . GLU B 2 79 ? 13.391 8.441 -22.015 1.00 0.00 79 GLU B CA 4
ATOM 6555 C C . GLU B 2 79 ? 13.100 8.383 -23.561 1.00 0.00 79 GLU B C 4
ATOM 6556 O O . GLU B 2 79 ? 13.832 8.951 -24.339 1.00 0.00 79 GLU B O 4
ATOM 6568 N N . ASP B 2 80 ? 11.891 7.987 -23.938 1.00 0.00 80 ASP B N 4
ATOM 6569 C CA . ASP B 2 80 ? 11.449 8.074 -25.339 1.00 0.00 80 ASP B CA 4
ATOM 6570 C C . ASP B 2 80 ? 11.279 9.553 -25.881 1.00 0.00 80 ASP B C 4
ATOM 6571 O O . ASP B 2 80 ? 11.024 10.533 -25.203 1.00 0.00 80 ASP B O 4
ATOM 6580 N N . GLU B 2 81 ? 11.285 9.662 -27.217 1.00 0.00 81 GLU B N 4
ATOM 6581 C CA . GLU B 2 81 ? 10.819 10.812 -27.956 1.00 0.00 81 GLU B CA 4
ATOM 6582 C C . GLU B 2 81 ? 11.451 12.111 -27.714 1.00 0.00 81 GLU B C 4
ATOM 6583 O O . GLU B 2 81 ? 10.937 13.212 -27.679 1.00 0.00 81 GLU B O 4
ATOM 6595 N N . ASP B 2 82 ? 12.788 12.096 -27.659 1.00 0.00 82 ASP B N 4
ATOM 6596 C CA . ASP B 2 82 ? 13.727 13.090 -27.109 1.00 0.00 82 ASP B CA 4
ATOM 6597 C C . ASP B 2 82 ? 14.882 13.403 -28.152 1.00 0.00 82 ASP B C 4
ATOM 6598 O O . ASP B 2 82 ? 14.962 12.783 -29.202 1.00 0.00 82 ASP B O 4
ATOM 6607 N N . THR B 2 83 ? 15.755 14.356 -27.873 1.00 0.00 83 THR B N 4
ATOM 6608 C CA . THR B 2 83 ? 16.799 14.868 -28.760 1.00 0.00 83 THR B CA 4
ATOM 6609 C C . THR B 2 83 ? 18.216 14.638 -28.171 1.00 0.00 83 THR B C 4
ATOM 6610 O O . THR B 2 83 ? 18.466 15.081 -27.060 1.00 0.00 83 THR B O 4
ATOM 6621 N N . ILE B 2 84 ? 19.130 14.295 -29.079 1.00 0.00 84 ILE B N 4
ATOM 6622 C CA . ILE B 2 84 ? 20.563 14.493 -28.994 1.00 0.00 84 ILE B CA 4
ATOM 6623 C C . ILE B 2 84 ? 21.043 15.738 -29.727 1.00 0.00 84 ILE B C 4
ATOM 6624 O O . ILE B 2 84 ? 20.809 15.926 -30.902 1.00 0.00 84 ILE B O 4
ATOM 6640 N N . ASP B 2 85 ? 21.892 16.559 -29.041 1.00 0.00 85 ASP B N 4
ATOM 6641 C CA . ASP B 2 85 ? 22.465 17.811 -29.565 1.00 0.00 85 ASP B CA 4
ATOM 6642 C C . ASP B 2 85 ? 23.895 17.677 -30.121 1.00 0.00 85 ASP B C 4
ATOM 6643 O O . ASP B 2 85 ? 24.664 16.899 -29.551 1.00 0.00 85 ASP B O 4
ATOM 6652 N N . VAL B 2 86 ? 24.181 18.393 -31.225 1.00 0.00 86 VAL B N 4
ATOM 6653 C CA . VAL B 2 86 ? 25.454 18.428 -31.969 1.00 0.00 86 VAL B CA 4
ATOM 6654 C C . VAL B 2 86 ? 25.871 19.900 -32.105 1.00 0.00 86 VAL B C 4
ATOM 6655 O O . VAL B 2 86 ? 25.052 20.756 -32.335 1.00 0.00 86 VAL B O 4
ATOM 6668 N N . PHE B 2 87 ? 27.161 20.241 -31.977 1.00 0.00 87 PHE B N 4
ATOM 6669 C CA . PHE B 2 87 ? 27.672 21.616 -31.823 1.00 0.00 87 PHE B CA 4
ATOM 6670 C C . PHE B 2 87 ? 28.898 21.723 -32.853 1.00 0.00 87 PHE B C 4
ATOM 6671 O O . PHE B 2 87 ? 29.799 20.876 -32.819 1.00 0.00 87 PHE B O 4
ATOM 6688 N N . GLN B 2 88 ? 28.993 22.748 -33.674 1.00 0.00 88 GLN B N 4
ATOM 6689 C CA . GLN B 2 88 ? 30.106 22.980 -34.551 1.00 0.00 88 GLN B CA 4
ATOM 6690 C C . GLN B 2 88 ? 31.319 23.507 -33.730 1.00 0.00 88 GLN B C 4
ATOM 6691 O O . GLN B 2 88 ? 31.113 24.135 -32.719 1.00 0.00 88 GLN B O 4
ATOM 6705 N N . GLN B 2 89 ? 32.600 23.303 -34.078 1.00 0.00 89 GLN B N 4
ATOM 6706 C CA . GLN B 2 89 ? 33.798 23.656 -33.325 1.00 0.00 89 GLN B CA 4
ATOM 6707 C C . GLN B 2 89 ? 34.627 24.676 -34.029 1.00 0.00 89 GLN B C 4
ATOM 6708 O O . GLN B 2 89 ? 35.646 24.306 -34.665 1.00 0.00 89 GLN B O 4
ATOM 6722 N N . GLN B 2 90 ? 34.396 26.009 -33.839 1.00 0.00 90 GLN B N 4
ATOM 6723 C CA . GLN B 2 90 ? 35.157 27.046 -34.578 1.00 0.00 90 GLN B CA 4
ATOM 6724 C C . GLN B 2 90 ? 36.515 27.377 -33.979 1.00 0.00 90 GLN B C 4
ATOM 6725 O O . GLN B 2 90 ? 36.777 28.515 -33.586 1.00 0.00 90 GLN B O 4
ATOM 6739 N N . THR B 2 91 ? 37.323 26.380 -33.687 1.00 0.00 91 THR B N 4
ATOM 6740 C CA . THR B 2 91 ? 38.616 26.519 -32.988 1.00 0.00 91 THR B CA 4
ATOM 6741 C C . THR B 2 91 ? 39.526 27.517 -33.625 1.00 0.00 91 THR B C 4
ATOM 6742 O O . THR B 2 91 ? 39.508 27.723 -34.779 1.00 0.00 91 THR B O 4
ATOM 6753 N N . GLY B 2 92 ? 40.422 28.106 -32.821 1.00 0.00 92 GLY B N 4
ATOM 6754 C CA . GLY B 2 92 ? 41.352 29.160 -33.239 1.00 0.00 92 GLY B CA 4
ATOM 6755 C C . GLY B 2 92 ? 40.649 30.513 -33.580 1.00 0.00 92 GLY B C 4
ATOM 6756 O O . GLY B 2 92 ? 39.468 30.711 -33.368 1.00 0.00 92 GLY B O 4
ATOM 6760 N N . GLY B 2 93 ? 41.407 31.411 -34.185 1.00 0.00 93 GLY B N 4
ATOM 6761 C CA . GLY B 2 93 ? 40.946 32.683 -34.759 1.00 0.00 93 GLY B CA 4
ATOM 6762 C C . GLY B 2 93 ? 41.971 33.488 -35.638 1.00 0.00 93 GLY B C 4
ATOM 6763 O O . GLY B 2 93 ? 43.173 33.163 -35.592 1.00 0.00 93 GLY B O 4
ATOM 6767 N N . VAL B 2 94 ? 41.452 34.585 -36.234 1.00 0.00 94 VAL B N 4
ATOM 6768 C CA . VAL B 2 94 ? 42.183 35.724 -36.763 1.00 0.00 94 VAL B CA 4
ATOM 6769 C C . VAL B 2 94 ? 42.942 36.521 -35.661 1.00 0.00 94 VAL B C 4
ATOM 6770 O O . VAL B 2 94 ? 42.564 37.644 -35.275 1.00 0.00 94 VAL B O 4
ATOM 6783 N N . TYR B 2 95 ? 43.997 35.826 -35.138 1.00 0.00 95 TYR B N 4
ATOM 6784 C CA . TYR B 2 95 ? 44.700 36.173 -33.871 1.00 0.00 95 TYR B CA 4
ATOM 6785 C C . TYR B 2 95 ? 46.229 36.198 -34.003 1.00 0.00 95 TYR B C 4
ATOM 6786 O O . TYR B 2 95 ? 46.796 35.412 -34.791 1.00 0.00 95 TYR B O 4
ATOM 6811 N N . GLU A 1 2 ? 12.423 16.198 -45.503 1.00 0.00 37 GLU A N 5
ATOM 6812 C CA . GLU A 1 2 ? 11.441 15.126 -45.640 1.00 0.00 37 GLU A CA 5
ATOM 6813 C C . GLU A 1 2 ? 11.897 13.799 -45.133 1.00 0.00 37 GLU A C 5
ATOM 6814 O O . GLU A 1 2 ? 11.092 13.119 -44.536 1.00 0.00 37 GLU A O 5
ATOM 6826 N N . ASP A 1 3 ? 13.121 13.489 -45.460 1.00 0.00 38 ASP A N 5
ATOM 6827 C CA . ASP A 1 3 ? 13.743 12.209 -45.183 1.00 0.00 38 ASP A CA 5
ATOM 6828 C C . ASP A 1 3 ? 14.304 12.087 -43.733 1.00 0.00 38 ASP A C 5
ATOM 6829 O O . ASP A 1 3 ? 15.310 11.369 -43.422 1.00 0.00 38 ASP A O 5
ATOM 6838 N N . ALA A 1 4 ? 13.602 12.703 -42.810 1.00 0.00 39 ALA A N 5
ATOM 6839 C CA . ALA A 1 4 ? 14.150 12.853 -41.431 1.00 0.00 39 ALA A CA 5
ATOM 6840 C C . ALA A 1 4 ? 14.021 11.600 -40.560 1.00 0.00 39 ALA A C 5
ATOM 6841 O O . ALA A 1 4 ? 13.755 11.727 -39.369 1.00 0.00 39 ALA A O 5
ATOM 6848 N N . PHE A 1 5 ? 14.268 10.433 -41.087 1.00 0.00 40 PHE A N 5
ATOM 6849 C CA . PHE A 1 5 ? 14.024 9.135 -40.427 1.00 0.00 40 PHE A CA 5
ATOM 6850 C C . PHE A 1 5 ? 15.200 8.175 -40.688 1.00 0.00 40 PHE A C 5
ATOM 6851 O O . PHE A 1 5 ? 15.516 8.007 -41.889 1.00 0.00 40 PHE A O 5
ATOM 6868 N N . ILE A 1 6 ? 15.810 7.528 -39.669 1.00 0.00 41 ILE A N 5
ATOM 6869 C CA . ILE A 1 6 ? 16.773 6.443 -39.759 1.00 0.00 41 ILE A CA 5
ATOM 6870 C C . ILE A 1 6 ? 16.459 5.372 -38.678 1.00 0.00 41 ILE A C 5
ATOM 6871 O O . ILE A 1 6 ? 15.958 5.714 -37.586 1.00 0.00 41 ILE A O 5
ATOM 6887 N N . VAL A 1 7 ? 16.695 4.116 -39.007 1.00 0.00 42 VAL A N 5
ATOM 6888 C CA . VAL A 1 7 ? 16.183 2.914 -38.310 1.00 0.00 42 VAL A CA 5
ATOM 6889 C C . VAL A 1 7 ? 17.339 1.980 -38.221 1.00 0.00 42 VAL A C 5
ATOM 6890 O O . VAL A 1 7 ? 17.772 1.479 -39.283 1.00 0.00 42 VAL A O 5
ATOM 6903 N N . ILE A 1 8 ? 17.981 1.819 -37.042 1.00 0.00 43 ILE A N 5
ATOM 6904 C CA . ILE A 1 8 ? 19.269 1.148 -36.879 1.00 0.00 43 ILE A CA 5
ATOM 6905 C C . ILE A 1 8 ? 19.130 0.052 -35.786 1.00 0.00 43 ILE A C 5
ATOM 6906 O O . ILE A 1 8 ? 18.470 0.377 -34.787 1.00 0.00 43 ILE A O 5
ATOM 6936 N N . ASP A 1 10 ? 22.096 -3.150 -33.579 1.00 0.00 45 ASP A N 5
ATOM 6937 C CA . ASP A 1 10 ? 23.520 -3.511 -33.270 1.00 0.00 45 ASP A CA 5
ATOM 6938 C C . ASP A 1 10 ? 23.907 -4.986 -33.785 1.00 0.00 45 ASP A C 5
ATOM 6939 O O . ASP A 1 10 ? 25.112 -5.178 -33.997 1.00 0.00 45 ASP A O 5
ATOM 6962 N N . ASP A 1 12 ? 23.677 -8.939 -35.763 1.00 0.00 47 ASP A N 5
ATOM 6963 C CA . ASP A 1 12 ? 23.410 -9.671 -36.951 1.00 0.00 47 ASP A CA 5
ATOM 6964 C C . ASP A 1 12 ? 24.059 -11.034 -36.774 1.00 0.00 47 ASP A C 5
ATOM 6965 O O . ASP A 1 12 ? 25.244 -11.187 -36.357 1.00 0.00 47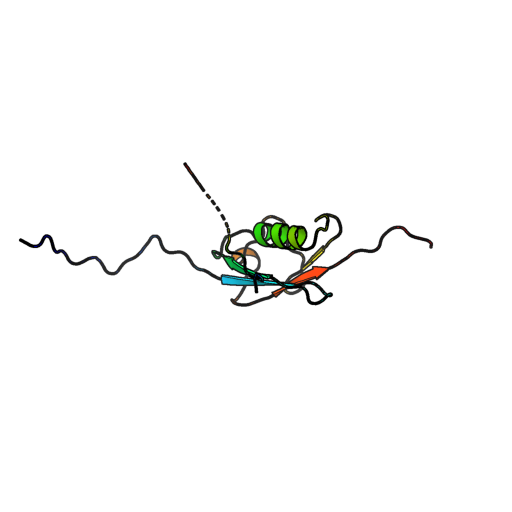 ASP A O 5
ATOM 6974 N N . GLY A 1 13 ? 23.342 -12.152 -37.152 1.00 0.00 48 GLY A N 5
ATOM 6975 C CA . GLY A 1 13 ? 23.813 -13.522 -36.892 1.00 0.00 48 GLY A CA 5
ATOM 6976 C C . GLY A 1 13 ? 24.281 -14.323 -38.157 1.00 0.00 48 GLY A C 5
ATOM 6977 O O . GLY A 1 13 ? 23.960 -13.957 -39.234 1.00 0.00 48 GLY A O 5
ATOM 6981 N N . GLU A 1 14 ? 25.113 -15.416 -37.972 1.00 0.00 49 GLU A N 5
ATOM 6982 C CA . GLU A 1 14 ? 25.694 -16.279 -39.008 1.00 0.00 49 GLU A CA 5
ATOM 6983 C C . GLU A 1 14 ? 25.154 -17.710 -38.924 1.00 0.00 49 GLU A C 5
ATOM 6984 O O . GLU A 1 14 ? 25.076 -18.317 -37.866 1.00 0.00 49 GLU A O 5
ATOM 6999 N N . MET B 2 1 ? -5.365 -36.521 -39.451 1.00 0.00 1 MET B N 5
ATOM 7000 C CA . MET B 2 1 ? -4.463 -36.047 -38.326 1.00 0.00 1 MET B CA 5
ATOM 7001 C C . MET B 2 1 ? -3.901 -34.692 -38.694 1.00 0.00 1 MET B C 5
ATOM 7002 O O . MET B 2 1 ? -2.808 -34.531 -39.250 1.00 0.00 1 MET B O 5
ATOM 7018 N N . ALA B 2 2 ? -4.634 -33.651 -38.471 1.00 0.00 2 ALA B N 5
ATOM 7019 C CA . ALA B 2 2 ? -4.368 -32.315 -39.062 1.00 0.00 2 ALA B CA 5
ATOM 7020 C C . ALA B 2 2 ? -3.218 -31.576 -38.368 1.00 0.00 2 ALA B C 5
ATOM 7021 O O . ALA B 2 2 ? -2.912 -31.837 -37.176 1.00 0.00 2 ALA B O 5
ATOM 7028 N N . ASP B 2 3 ? -2.468 -30.776 -39.134 1.00 0.00 3 ASP B N 5
ATOM 7029 C CA . ASP B 2 3 ? -1.189 -30.130 -38.756 1.00 0.00 3 ASP B CA 5
ATOM 7030 C C . ASP B 2 3 ? -1.293 -29.151 -37.643 1.00 0.00 3 ASP B C 5
ATOM 7031 O O . ASP B 2 3 ? -2.015 -28.156 -37.802 1.00 0.00 3 ASP B O 5
ATOM 7040 N N . GLU B 2 4 ? -0.683 -29.450 -36.508 1.00 0.00 4 GLU B N 5
ATOM 7041 C CA . GLU B 2 4 ? -0.881 -28.694 -35.252 1.00 0.00 4 GLU B CA 5
ATOM 7042 C C . GLU B 2 4 ? 0.144 -29.019 -34.112 1.00 0.00 4 GLU B C 5
ATOM 7043 O O . GLU B 2 4 ? 0.587 -30.124 -33.986 1.00 0.00 4 GLU B O 5
ATOM 7055 N N . LYS B 2 5 ? 0.609 -28.086 -33.287 1.00 0.00 5 LYS B N 5
ATOM 7056 C CA . LYS B 2 5 ? 1.668 -28.177 -32.197 1.00 0.00 5 LYS B CA 5
ATOM 7057 C C . LYS B 2 5 ? 1.540 -27.027 -31.195 1.00 0.00 5 LYS B C 5
ATOM 7058 O O . LYS B 2 5 ? 1.287 -25.901 -31.637 1.00 0.00 5 LYS B O 5
ATOM 7077 N N . PRO B 2 6 ? 1.819 -27.164 -29.888 1.00 0.00 6 PRO B N 5
ATOM 7078 C CA . PRO B 2 6 ? 1.770 -25.986 -29.092 1.00 0.00 6 PRO B CA 5
ATOM 7079 C C . PRO B 2 6 ? 2.710 -24.847 -29.429 1.00 0.00 6 PRO B C 5
ATOM 7080 O O . PRO B 2 6 ? 3.536 -25.081 -30.326 1.00 0.00 6 PRO B O 5
ATOM 7091 N N . LYS B 2 7 ? 2.490 -23.677 -28.818 1.00 0.00 7 LYS B N 5
ATOM 7092 C CA . LYS B 2 7 ? 3.238 -22.460 -29.201 1.00 0.00 7 LYS B CA 5
ATOM 7093 C C . LYS B 2 7 ? 3.753 -21.880 -27.775 1.00 0.00 7 LYS B C 5
ATOM 7094 O O . LYS B 2 7 ? 3.021 -21.966 -26.793 1.00 0.00 7 LYS B O 5
ATOM 7113 N N . GLU B 2 8 ? 4.901 -21.245 -27.710 1.00 0.00 8 GLU B N 5
ATOM 7114 C CA . GLU B 2 8 ? 5.239 -20.316 -26.712 1.00 0.00 8 GLU B CA 5
ATOM 7115 C C . GLU B 2 8 ? 4.921 -18.854 -27.285 1.00 0.00 8 GLU B C 5
ATOM 7116 O O . GLU B 2 8 ? 5.373 -18.562 -28.412 1.00 0.00 8 GLU B O 5
ATOM 7128 N N . GLY B 2 9 ? 4.143 -18.067 -26.544 1.00 0.00 9 GLY B N 5
ATOM 7129 C CA . GLY B 2 9 ? 3.554 -16.795 -27.013 1.00 0.00 9 GLY B CA 5
ATOM 7130 C C . GLY B 2 9 ? 4.571 -15.600 -26.924 1.00 0.00 9 GLY B C 5
ATOM 7131 O O . GLY B 2 9 ? 4.603 -14.713 -27.835 1.00 0.00 9 GLY B O 5
ATOM 7135 N N . VAL B 2 10 ? 5.283 -15.571 -25.809 1.00 0.00 10 VAL B N 5
ATOM 7136 C CA . VAL B 2 10 ? 6.392 -14.629 -25.543 1.00 0.00 10 VAL B CA 5
ATOM 7137 C C . VAL B 2 10 ? 7.437 -14.798 -26.691 1.00 0.00 10 VAL B C 5
ATOM 7138 O O . VAL B 2 10 ? 7.739 -15.932 -27.144 1.00 0.00 10 VAL B O 5
ATOM 7151 N N . LYS B 2 11 ? 8.070 -13.673 -27.160 1.00 0.00 11 LYS B N 5
ATOM 7152 C CA . LYS B 2 11 ? 9.074 -13.890 -28.248 1.00 0.00 11 LYS B CA 5
ATOM 7153 C C . LYS B 2 11 ? 10.028 -12.657 -28.359 1.00 0.00 11 LYS B C 5
ATOM 7154 O O . LYS B 2 11 ? 9.676 -11.515 -28.136 1.00 0.00 11 LYS B O 5
ATOM 7173 N N . THR B 2 12 ? 11.319 -12.903 -28.701 1.00 0.00 12 THR B N 5
ATOM 7174 C CA . THR B 2 12 ? 12.440 -11.932 -28.963 1.00 0.00 12 THR B CA 5
ATOM 7175 C C . THR B 2 12 ? 12.003 -10.820 -29.945 1.00 0.00 12 THR B C 5
ATOM 7176 O O . THR B 2 12 ? 12.574 -9.754 -29.953 1.00 0.00 12 THR B O 5
ATOM 7187 N N . GLU B 2 13 ? 10.976 -11.087 -30.778 1.00 0.00 13 GLU B N 5
ATOM 7188 C CA . GLU B 2 13 ? 10.530 -10.097 -31.799 1.00 0.00 13 GLU B CA 5
ATOM 7189 C C . GLU B 2 13 ? 9.381 -9.216 -31.405 1.00 0.00 13 GLU B C 5
ATOM 7190 O O . GLU B 2 13 ? 8.745 -8.600 -32.283 1.00 0.00 13 GLU B O 5
ATOM 7202 N N . ASN B 2 14 ? 8.956 -9.259 -30.148 1.00 0.00 14 ASN B N 5
ATOM 7203 C CA . ASN B 2 14 ? 8.017 -8.345 -29.458 1.00 0.00 14 ASN B CA 5
ATOM 7204 C C . ASN B 2 14 ? 8.665 -7.084 -28.989 1.00 0.00 14 ASN B C 5
ATOM 7205 O O . ASN B 2 14 ? 7.978 -6.216 -28.385 1.00 0.00 14 ASN B O 5
ATOM 7216 N N . ASN B 2 15 ? 9.946 -6.775 -29.184 1.00 0.00 15 ASN B N 5
ATOM 7217 C CA . ASN B 2 15 ? 10.682 -5.657 -28.476 1.00 0.00 15 ASN B CA 5
ATOM 7218 C C . ASN B 2 15 ? 10.226 -4.285 -29.057 1.00 0.00 15 ASN B C 5
ATOM 7219 O O . ASN B 2 15 ? 10.138 -4.269 -30.252 1.00 0.00 15 ASN B O 5
ATOM 7230 N N . ASP B 2 16 ? 10.153 -3.163 -28.272 1.00 0.00 16 ASP B N 5
ATOM 7231 C CA . ASP B 2 16 ? 9.761 -1.854 -28.786 1.00 0.00 16 ASP B CA 5
ATOM 7232 C C . ASP B 2 16 ? 10.937 -0.938 -28.802 1.00 0.00 16 ASP B C 5
ATOM 7233 O O . ASP B 2 16 ? 11.586 -0.776 -27.757 1.00 0.00 16 ASP B O 5
ATOM 7242 N N . HIS B 2 17 ? 11.118 -0.259 -29.932 1.00 0.00 17 HIS B N 5
ATOM 7243 C CA . HIS B 2 17 ? 12.163 0.767 -30.140 1.00 0.00 17 HIS B CA 5
ATOM 7244 C C . HIS B 2 17 ? 11.862 2.016 -29.334 1.00 0.00 17 HIS B C 5
ATOM 7245 O O . HIS B 2 17 ? 10.744 2.507 -29.049 1.00 0.00 17 HIS B O 5
ATOM 7259 N N . ILE B 2 18 ? 12.993 2.671 -28.988 1.00 0.00 18 ILE B N 5
ATOM 7260 C CA . ILE B 2 18 ? 13.095 4.021 -28.415 1.00 0.00 18 ILE B CA 5
ATOM 7261 C C . ILE B 2 18 ? 13.379 4.978 -29.546 1.00 0.00 18 ILE B C 5
ATOM 7262 O O . ILE B 2 18 ? 14.083 4.650 -30.499 1.00 0.00 18 ILE B O 5
ATOM 7278 N N . ASN B 2 19 ? 12.833 6.203 -29.514 1.00 0.00 19 ASN B N 5
ATOM 7279 C CA . ASN B 2 19 ? 12.947 7.074 -30.714 1.00 0.00 19 ASN B CA 5
ATOM 7280 C C . ASN B 2 19 ? 13.655 8.381 -30.315 1.00 0.00 19 ASN B C 5
ATOM 7281 O O . ASN B 2 19 ? 13.160 9.137 -29.524 1.00 0.00 19 ASN B O 5
ATOM 7292 N N . LEU B 2 20 ? 14.859 8.571 -30.842 1.00 0.00 20 LEU B N 5
ATOM 7293 C CA . LEU B 2 20 ? 15.844 9.508 -30.390 1.00 0.00 20 LEU B CA 5
ATOM 7294 C C . LEU B 2 20 ? 16.180 10.524 -31.590 1.00 0.00 20 LEU B C 5
ATOM 7295 O O . LEU B 2 20 ? 16.838 10.199 -32.585 1.00 0.00 20 LEU B O 5
ATOM 7311 N N . LYS B 2 21 ? 15.720 11.735 -31.446 1.00 0.00 21 LYS B N 5
ATOM 7312 C CA . LYS B 2 21 ? 16.062 12.835 -32.363 1.00 0.00 21 LYS B CA 5
ATOM 7313 C C . LYS B 2 21 ? 17.521 13.317 -32.098 1.00 0.00 21 LYS B C 5
ATOM 7314 O O . LYS B 2 21 ? 17.981 13.314 -30.956 1.00 0.00 21 LYS B O 5
ATOM 7333 N N . VAL B 2 22 ? 18.146 13.760 -33.168 1.00 0.00 22 VAL B N 5
ATOM 7334 C CA . VAL B 2 22 ? 19.520 14.293 -33.353 1.00 0.00 22 VAL B CA 5
ATOM 7335 C C . VAL B 2 22 ? 19.484 15.590 -34.172 1.00 0.00 22 VAL B C 5
ATOM 7336 O O . VAL B 2 22 ? 19.154 15.563 -35.379 1.00 0.00 22 VAL B O 5
ATOM 7349 N N . ALA B 2 23 ? 19.961 16.723 -33.528 1.00 0.00 23 ALA B N 5
ATOM 7350 C CA . ALA B 2 23 ? 19.701 18.035 -34.118 1.00 0.00 23 ALA B CA 5
ATOM 7351 C C . ALA B 2 23 ? 20.928 18.934 -34.000 1.00 0.00 23 ALA B C 5
ATOM 7352 O O . ALA B 2 23 ? 21.431 19.383 -32.943 1.00 0.00 23 ALA B O 5
ATOM 7359 N N . GLY B 2 24 ? 21.396 19.345 -35.107 1.00 0.00 24 GLY B N 5
ATOM 7360 C CA . GLY B 2 24 ? 22.466 20.395 -35.275 1.00 0.00 24 GLY B CA 5
ATOM 7361 C C . GLY B 2 24 ? 21.993 21.817 -35.101 1.00 0.00 24 GLY B C 5
ATOM 7362 O O . GLY B 2 24 ? 20.831 22.113 -35.471 1.00 0.00 24 GLY B O 5
ATOM 7366 N N . GLN B 2 25 ? 22.860 22.715 -34.768 1.00 0.00 25 GLN B N 5
ATOM 7367 C CA . GLN B 2 25 ? 22.487 24.101 -34.502 1.00 0.00 25 GLN B CA 5
ATOM 7368 C C . GLN B 2 25 ? 22.238 24.900 -35.821 1.00 0.00 25 GLN B C 5
ATOM 7369 O O . GLN B 2 25 ? 21.760 26.034 -35.776 1.00 0.00 25 GLN B O 5
ATOM 7383 N N . ASP B 2 26 ? 22.466 24.339 -36.975 1.00 0.00 26 ASP B N 5
ATOM 7384 C CA . ASP B 2 26 ? 22.324 24.744 -38.358 1.00 0.00 26 ASP B CA 5
ATOM 7385 C C . ASP B 2 26 ? 20.871 24.484 -38.823 1.00 0.00 26 ASP B C 5
ATOM 7386 O O . ASP B 2 26 ? 20.542 24.919 -39.890 1.00 0.00 26 ASP B O 5
ATOM 7395 N N . GLY B 2 27 ? 20.051 23.691 -38.160 1.00 0.00 27 GLY B N 5
ATOM 7396 C CA . GLY B 2 27 ? 18.699 23.335 -38.564 1.00 0.00 27 GLY B CA 5
ATOM 7397 C C . GLY B 2 27 ? 18.632 21.965 -39.238 1.00 0.00 27 GLY B C 5
ATOM 7398 O O . GLY B 2 27 ? 17.532 21.483 -39.421 1.00 0.00 27 GLY B O 5
ATOM 7402 N N . SER B 2 28 ? 19.670 21.238 -39.391 1.00 0.00 28 SER B N 5
ATOM 7403 C CA . SER B 2 28 ? 19.667 19.769 -39.673 1.00 0.00 28 SER B CA 5
ATOM 7404 C C . SER B 2 28 ? 18.972 19.047 -38.493 1.00 0.00 28 SER B C 5
ATOM 7405 O O . SER B 2 28 ? 19.264 19.257 -37.341 1.00 0.00 28 SER B O 5
ATOM 7413 N N . VAL B 2 29 ? 18.057 18.082 -38.812 1.00 0.00 29 VAL B N 5
ATOM 7414 C CA . VAL B 2 29 ? 17.300 17.220 -37.899 1.00 0.00 29 VAL B CA 5
ATOM 7415 C C . VAL B 2 29 ? 16.990 15.895 -38.539 1.00 0.00 29 VAL B C 5
ATOM 7416 O O . VAL B 2 29 ? 16.437 15.757 -39.621 1.00 0.00 29 VAL B O 5
ATOM 7429 N N . VAL B 2 30 ? 17.260 14.779 -37.768 1.00 0.00 30 VAL B N 5
ATOM 7430 C CA . VAL B 2 30 ? 16.843 13.422 -37.975 1.00 0.00 30 VAL B CA 5
ATOM 7431 C C . VAL B 2 30 ? 16.358 12.805 -36.668 1.00 0.00 30 VAL B C 5
ATOM 7432 O O . VAL B 2 30 ? 16.780 13.166 -35.581 1.00 0.00 30 VAL B O 5
ATOM 7445 N N . GLN B 2 31 ? 15.500 11.747 -36.822 1.00 0.00 31 GLN B N 5
ATOM 7446 C CA . GLN B 2 31 ? 14.877 11.055 -35.749 1.00 0.00 31 GLN B CA 5
ATOM 7447 C C . GLN B 2 31 ? 15.303 9.542 -35.919 1.00 0.00 31 GLN B C 5
ATOM 7448 O O . GLN B 2 31 ? 14.963 8.949 -36.936 1.00 0.00 31 GLN B O 5
ATOM 7462 N N . PHE B 2 32 ? 16.023 8.943 -34.974 1.00 0.00 32 PHE B N 5
ATOM 7463 C CA . PHE B 2 32 ? 16.413 7.483 -34.955 1.00 0.00 32 PHE B CA 5
ATOM 7464 C C . PHE B 2 32 ? 15.445 6.577 -34.258 1.00 0.00 32 PHE B C 5
ATOM 7465 O O . PHE B 2 32 ? 15.117 6.749 -33.053 1.00 0.00 32 PHE B O 5
ATOM 7482 N N . LYS B 2 33 ? 15.026 5.502 -34.937 1.00 0.00 33 LYS B N 5
ATOM 7483 C CA . LYS B 2 33 ? 14.192 4.399 -34.368 1.00 0.00 33 LYS B CA 5
ATOM 7484 C C . LYS B 2 33 ? 15.104 3.183 -34.080 1.00 0.00 33 LYS B C 5
ATOM 7485 O O . LYS B 2 33 ? 15.462 2.404 -34.953 1.00 0.00 33 LYS B O 5
ATOM 7504 N N . ILE B 2 34 ? 15.650 3.157 -32.871 1.00 0.00 34 ILE B N 5
ATOM 7505 C CA . ILE B 2 34 ? 16.587 2.121 -32.404 1.00 0.00 34 ILE B CA 5
ATOM 7506 C C . ILE B 2 34 ? 16.057 1.317 -31.189 1.00 0.00 34 ILE B C 5
ATOM 7507 O O . ILE B 2 34 ? 14.957 1.512 -30.833 1.00 0.00 34 ILE B O 5
ATOM 7523 N N . LYS B 2 35 ? 16.735 0.335 -30.615 1.00 0.00 35 LYS B N 5
ATOM 7524 C CA . LYS B 2 35 ? 16.321 -0.481 -29.487 1.00 0.00 35 LYS B CA 5
ATOM 7525 C C . LYS B 2 35 ? 17.103 0.001 -28.288 1.00 0.00 35 LYS B C 5
ATOM 7526 O O . LYS B 2 35 ? 18.128 0.663 -28.442 1.00 0.00 35 LYS B O 5
ATOM 7545 N N . ARG B 2 36 ? 16.600 -0.234 -27.105 1.00 0.00 36 ARG B N 5
ATOM 7546 C CA . ARG B 2 36 ? 17.092 0.469 -25.830 1.00 0.00 36 ARG B CA 5
ATOM 7547 C C . ARG B 2 36 ? 18.595 0.153 -25.477 1.00 0.00 36 ARG B C 5
ATOM 7548 O O . ARG B 2 36 ? 19.251 0.978 -24.847 1.00 0.00 36 ARG B O 5
ATOM 7569 N N . HIS B 2 37 ? 19.146 -0.959 -26.061 1.00 0.00 37 HIS B N 5
ATOM 7570 C CA . HIS B 2 37 ? 20.556 -1.425 -26.060 1.00 0.00 37 HIS B CA 5
ATOM 7571 C C . HIS B 2 37 ? 21.425 -1.129 -27.347 1.00 0.00 37 HIS B C 5
ATOM 7572 O O . HIS B 2 37 ? 22.569 -1.544 -27.445 1.00 0.00 37 HIS B O 5
ATOM 7586 N N . THR B 2 38 ? 20.860 -0.549 -28.373 1.00 0.00 38 THR B N 5
ATOM 7587 C CA . THR B 2 38 ? 21.634 -0.096 -29.615 1.00 0.00 38 THR B CA 5
ATOM 7588 C C . THR B 2 38 ? 22.485 1.037 -29.226 1.00 0.00 38 THR B C 5
ATOM 7589 O O . THR B 2 38 ? 22.016 1.835 -28.415 1.00 0.00 38 THR B O 5
ATOM 7600 N N . PRO B 2 39 ? 23.761 1.121 -29.587 1.00 0.00 39 PRO B N 5
ATOM 7601 C CA . PRO B 2 39 ? 24.730 2.189 -29.137 1.00 0.00 39 PRO B CA 5
ATOM 7602 C C . PRO B 2 39 ? 24.591 3.525 -29.922 1.00 0.00 39 PRO B C 5
ATOM 7603 O O . PRO B 2 39 ? 24.303 3.451 -31.116 1.00 0.00 39 PRO B O 5
ATOM 7614 N N . LEU B 2 40 ? 24.956 4.670 -29.346 1.00 0.00 40 LEU B N 5
ATOM 7615 C CA . LEU B 2 40 ? 24.727 6.030 -29.881 1.00 0.00 40 LEU B CA 5
ATOM 7616 C C . LEU B 2 40 ? 25.828 6.464 -30.899 1.00 0.00 40 LEU B C 5
ATOM 7617 O O . LEU B 2 40 ? 25.527 7.224 -31.780 1.00 0.00 40 LEU B O 5
ATOM 7633 N N . SER B 2 41 ? 27.026 5.918 -30.913 1.00 0.00 41 SER B N 5
ATOM 7634 C CA . SER B 2 41 ? 28.017 5.958 -31.995 1.00 0.00 41 SER B CA 5
ATOM 7635 C C . SER B 2 41 ? 27.407 5.769 -33.373 1.00 0.00 41 SER B C 5
ATOM 7636 O O . SER B 2 41 ? 27.803 6.565 -34.287 1.00 0.00 41 SER B O 5
ATOM 7644 N N . LYS B 2 42 ? 26.569 4.790 -33.455 1.00 0.00 42 LYS B N 5
ATOM 7645 C CA . LYS B 2 42 ? 25.861 4.453 -34.695 1.00 0.00 42 LYS B CA 5
ATOM 7646 C C . LYS B 2 42 ? 24.980 5.525 -35.292 1.00 0.00 42 LYS B C 5
ATOM 7647 O O . LYS B 2 42 ? 24.858 5.631 -36.520 1.00 0.00 42 LYS B O 5
ATOM 7666 N N . LEU B 2 43 ? 24.272 6.262 -34.417 1.00 0.00 43 LEU B N 5
ATOM 7667 C CA . LEU B 2 43 ? 23.392 7.384 -34.665 1.00 0.00 43 LEU B CA 5
ATOM 7668 C C . LEU B 2 43 ? 24.251 8.607 -35.018 1.00 0.00 43 LEU B C 5
ATOM 7669 O O . LEU B 2 43 ? 24.063 9.217 -36.042 1.00 0.00 43 LEU B O 5
ATOM 7685 N N . MET B 2 44 ? 25.302 8.869 -34.169 1.00 0.00 44 MET B N 5
ATOM 7686 C CA . MET B 2 44 ? 26.226 10.012 -34.301 1.00 0.00 44 MET B CA 5
ATOM 7687 C C . MET B 2 44 ? 27.029 9.910 -35.659 1.00 0.00 44 MET B C 5
ATOM 7688 O O . MET B 2 44 ? 27.072 10.905 -36.446 1.00 0.00 44 MET B O 5
ATOM 7702 N N . LYS B 2 45 ? 27.606 8.749 -35.948 1.00 0.00 45 LYS B N 5
ATOM 7703 C CA . LYS B 2 45 ? 28.193 8.458 -37.260 1.00 0.00 45 LYS B CA 5
ATOM 7704 C C . LYS B 2 45 ? 27.143 8.588 -38.403 1.00 0.00 45 LYS B C 5
ATOM 7705 O O . LYS B 2 45 ? 27.419 9.183 -39.411 1.00 0.00 45 LYS B O 5
ATOM 7724 N N . ALA B 2 46 ? 25.910 8.052 -38.263 1.00 0.00 46 ALA B N 5
ATOM 7725 C CA . ALA B 2 46 ? 24.850 8.045 -39.328 1.00 0.00 46 ALA B CA 5
ATOM 7726 C C . ALA B 2 46 ? 24.363 9.423 -39.696 1.00 0.00 46 ALA B C 5
ATOM 7727 O O . ALA B 2 46 ? 24.375 9.822 -40.882 1.00 0.00 46 ALA B O 5
ATOM 7734 N N . TYR B 2 47 ? 24.190 10.278 -38.740 1.00 0.00 47 TYR B N 5
ATOM 7735 C CA . TYR B 2 47 ? 24.040 11.729 -38.991 1.00 0.00 47 TYR B CA 5
ATOM 7736 C C . TYR B 2 47 ? 25.162 12.409 -39.816 1.00 0.00 47 TYR B C 5
ATOM 7737 O O . TYR B 2 47 ? 24.940 13.111 -40.826 1.00 0.00 47 TYR B O 5
ATOM 7755 N N . CYS B 2 48 ? 26.339 12.153 -39.352 1.00 0.00 48 CYS B N 5
ATOM 7756 C CA . CYS B 2 48 ? 27.580 12.736 -39.861 1.00 0.00 48 CYS B CA 5
ATOM 7757 C C . CYS B 2 48 ? 27.882 12.280 -41.289 1.00 0.00 48 CYS B C 5
ATOM 7758 O O . CYS B 2 48 ? 28.371 13.049 -42.095 1.00 0.00 48 CYS B O 5
ATOM 7766 N N . GLU B 2 49 ? 27.696 10.959 -41.568 1.00 0.00 49 GLU B N 5
ATOM 7767 C CA . GLU B 2 49 ? 27.778 10.407 -42.914 1.00 0.00 49 GLU B CA 5
ATOM 7768 C C . GLU B 2 49 ? 26.789 11.110 -43.887 1.00 0.00 49 GLU B C 5
ATOM 7769 O O . GLU B 2 49 ? 27.181 11.503 -45.002 1.00 0.00 49 GLU B O 5
ATOM 7781 N N . ARG B 2 50 ? 25.522 11.215 -43.494 1.00 0.00 50 ARG B N 5
ATOM 7782 C CA . ARG B 2 50 ? 24.473 11.922 -44.296 1.00 0.00 50 ARG B CA 5
ATOM 7783 C C . ARG B 2 50 ? 24.698 13.357 -44.725 1.00 0.00 50 ARG B C 5
ATOM 7784 O O . ARG B 2 50 ? 24.500 13.755 -45.871 1.00 0.00 50 ARG B O 5
ATOM 7805 N N . GLN B 2 51 ? 25.301 14.061 -43.725 1.00 0.00 51 GLN B N 5
ATOM 7806 C CA . GLN B 2 51 ? 25.648 15.472 -43.834 1.00 0.00 51 GLN B CA 5
ATOM 7807 C C . GLN B 2 51 ? 26.941 15.795 -44.523 1.00 0.00 51 GLN B C 5
ATOM 7808 O O . GLN B 2 51 ? 27.292 16.914 -44.791 1.00 0.00 51 GLN B O 5
ATOM 7822 N N . GLY B 2 52 ? 27.751 14.751 -44.850 1.00 0.00 52 GLY B N 5
ATOM 7823 C CA . GLY B 2 52 ? 29.103 14.772 -45.381 1.00 0.00 52 GLY B CA 5
ATOM 7824 C C . GLY B 2 52 ? 30.171 15.480 -44.451 1.00 0.00 52 GLY B C 5
ATOM 7825 O O . GLY B 2 52 ? 30.968 16.291 -44.981 1.00 0.00 52 GLY B O 5
ATOM 7829 N N . LEU B 2 53 ? 30.097 15.285 -43.077 1.00 0.00 53 LEU B N 5
ATOM 7830 C CA . LEU B 2 53 ? 30.972 16.009 -42.089 1.00 0.00 53 LEU B CA 5
ATOM 7831 C C . LEU B 2 53 ? 32.137 15.120 -41.810 1.00 0.00 53 LEU B C 5
ATOM 7832 O O . LEU B 2 53 ? 31.996 13.903 -41.811 1.00 0.00 53 LEU B O 5
ATOM 7848 N N . SER B 2 54 ? 33.330 15.726 -41.559 1.00 0.00 54 SER B N 5
ATOM 7849 C CA . SER B 2 54 ? 34.312 14.952 -40.849 1.00 0.00 54 SER B CA 5
ATOM 7850 C C . SER B 2 54 ? 33.994 14.884 -39.387 1.00 0.00 54 SER B C 5
ATOM 7851 O O . SER B 2 54 ? 33.724 15.945 -38.737 1.00 0.00 54 SER B O 5
ATOM 7859 N N . MET B 2 55 ? 34.070 13.703 -38.825 1.00 0.00 55 MET B N 5
ATOM 7860 C CA . MET B 2 55 ? 33.567 13.569 -37.457 1.00 0.00 55 MET B CA 5
ATOM 7861 C C . MET B 2 55 ? 34.413 14.306 -36.391 1.00 0.00 55 MET B C 5
ATOM 7862 O O . MET B 2 55 ? 33.872 14.729 -35.362 1.00 0.00 55 MET B O 5
ATOM 7876 N N . ARG B 2 56 ? 35.732 14.364 -36.665 1.00 0.00 56 ARG B N 5
ATOM 7877 C CA . ARG B 2 56 ? 36.627 15.135 -35.790 1.00 0.00 56 ARG B CA 5
ATOM 7878 C C . ARG B 2 56 ? 36.106 16.585 -35.561 1.00 0.00 56 ARG B C 5
ATOM 7879 O O . ARG B 2 56 ? 36.418 17.206 -34.513 1.00 0.00 56 ARG B O 5
ATOM 7900 N N . GLN B 2 57 ? 35.453 17.201 -36.523 1.00 0.00 57 GLN B N 5
ATOM 7901 C CA . GLN B 2 57 ? 35.190 18.733 -36.463 1.00 0.00 57 GLN B CA 5
ATOM 7902 C C . GLN B 2 57 ? 33.919 19.023 -35.616 1.00 0.00 57 GLN B C 5
ATOM 7903 O O . GLN B 2 57 ? 33.703 20.187 -35.262 1.00 0.00 57 GLN B O 5
ATOM 7917 N N . ILE B 2 58 ? 33.038 18.058 -35.254 1.00 0.00 58 ILE B N 5
ATOM 7918 C CA . ILE B 2 58 ? 31.930 18.203 -34.366 1.00 0.00 58 ILE B CA 5
ATOM 7919 C C . ILE B 2 58 ? 32.127 17.447 -32.987 1.00 0.00 58 ILE B C 5
ATOM 7920 O O . ILE B 2 58 ? 33.085 16.735 -32.818 1.00 0.00 58 ILE B O 5
ATOM 7936 N N . ARG B 2 59 ? 31.153 17.621 -32.078 1.00 0.00 59 ARG B N 5
ATOM 7937 C CA . ARG B 2 59 ? 30.991 16.978 -30.787 1.00 0.00 59 ARG B CA 5
ATOM 7938 C C . ARG B 2 59 ? 29.503 16.853 -30.577 1.00 0.00 59 ARG B C 5
ATOM 7939 O O . ARG B 2 59 ? 28.733 17.638 -31.181 1.00 0.00 59 ARG B O 5
ATOM 7960 N N . PHE B 2 60 ? 29.180 15.903 -29.762 1.00 0.00 60 PHE B N 5
ATOM 7961 C CA . PHE B 2 60 ? 27.786 15.492 -29.533 1.00 0.00 60 PHE B CA 5
ATOM 7962 C C . PHE B 2 60 ? 27.641 15.730 -28.022 1.00 0.00 60 PHE B C 5
ATOM 7963 O O . PHE B 2 60 ? 28.541 15.309 -27.283 1.00 0.00 60 PHE B O 5
ATOM 7980 N N . ARG B 2 61 ? 26.427 16.259 -27.666 1.00 0.00 61 ARG B N 5
ATOM 7981 C CA . ARG B 2 61 ? 26.093 16.379 -26.224 1.00 0.00 61 ARG B CA 5
ATOM 7982 C C . ARG B 2 61 ? 24.755 15.675 -25.994 1.00 0.00 61 ARG B C 5
ATOM 7983 O O . ARG B 2 61 ? 23.825 15.696 -26.818 1.00 0.00 61 ARG B O 5
ATOM 8004 N N . PHE B 2 62 ? 24.585 15.221 -24.777 1.00 0.00 62 PHE B N 5
ATOM 8005 C CA . PHE B 2 62 ? 23.351 15.012 -24.172 1.00 0.00 62 PHE B CA 5
ATOM 8006 C C . PHE B 2 62 ? 23.350 15.324 -22.617 1.00 0.00 62 PHE B C 5
ATOM 8007 O O . PHE B 2 62 ? 24.389 15.025 -22.034 1.00 0.00 62 PHE B O 5
ATOM 8024 N N . ASP B 2 63 ? 22.262 15.867 -21.941 1.00 0.00 63 ASP B N 5
ATOM 8025 C CA . ASP B 2 63 ? 22.181 16.348 -20.530 1.00 0.00 63 ASP B CA 5
ATOM 8026 C C . ASP B 2 63 ? 23.306 17.364 -20.179 1.00 0.00 63 ASP B C 5
ATOM 8027 O O . ASP B 2 63 ? 23.832 17.303 -19.093 1.00 0.00 63 ASP B O 5
ATOM 8036 N N . GLY B 2 64 ? 23.873 18.110 -21.139 1.00 0.00 64 GLY B N 5
ATOM 8037 C CA . GLY B 2 64 ? 24.987 19.017 -21.027 1.00 0.00 64 GLY B CA 5
ATOM 8038 C C . GLY B 2 64 ? 26.339 18.272 -21.254 1.00 0.00 64 GLY B C 5
ATOM 8039 O O . GLY B 2 64 ? 27.338 19.004 -21.335 1.00 0.00 64 GLY B O 5
ATOM 8043 N N . GLN B 2 65 ? 26.381 16.931 -21.292 1.00 0.00 65 GLN B N 5
ATOM 8044 C CA . GLN B 2 65 ? 27.576 16.051 -21.155 1.00 0.00 65 GLN B CA 5
ATOM 8045 C C . GLN B 2 65 ? 27.948 15.161 -22.430 1.00 0.00 65 GLN B C 5
ATOM 8046 O O . GLN B 2 65 ? 27.037 14.865 -23.219 1.00 0.00 65 GLN B O 5
ATOM 8060 N N . PRO B 2 66 ? 29.251 14.890 -22.697 1.00 0.00 66 PRO B N 5
ATOM 8061 C CA . PRO B 2 66 ? 29.731 14.300 -23.933 1.00 0.00 66 PRO B CA 5
ATOM 8062 C C . PRO B 2 66 ? 29.461 12.760 -24.081 1.00 0.00 66 PRO B C 5
ATOM 8063 O O . PRO B 2 66 ? 29.595 12.003 -23.124 1.00 0.00 66 PRO B O 5
ATOM 8074 N N . ILE B 2 67 ? 29.116 12.383 -25.344 1.00 0.00 67 ILE B N 5
ATOM 8075 C CA . ILE B 2 67 ? 28.653 10.977 -25.616 1.00 0.00 67 ILE B CA 5
ATOM 8076 C C . ILE B 2 67 ? 29.934 10.093 -25.876 1.00 0.00 67 ILE B C 5
ATOM 8077 O O . ILE B 2 67 ? 30.822 10.493 -26.673 1.00 0.00 67 ILE B O 5
ATOM 8093 N N . ASN B 2 68 ? 30.015 8.954 -25.337 1.00 0.00 68 ASN B N 5
ATOM 8094 C CA . ASN B 2 68 ? 30.987 7.892 -25.652 1.00 0.00 68 ASN B CA 5
ATOM 8095 C C . ASN B 2 68 ? 30.609 7.036 -26.917 1.00 0.00 68 ASN B C 5
ATOM 8096 O O . ASN B 2 68 ? 29.442 6.730 -27.200 1.00 0.00 68 ASN B O 5
ATOM 8107 N N . GLU B 2 69 ? 31.627 6.466 -27.521 1.00 0.00 69 GLU B N 5
ATOM 8108 C CA . GLU B 2 69 ? 31.536 5.406 -28.548 1.00 0.00 69 GLU B CA 5
ATOM 8109 C C . GLU B 2 69 ? 30.934 4.082 -28.078 1.00 0.00 69 GLU B C 5
ATOM 8110 O O . GLU B 2 69 ? 30.576 3.240 -28.918 1.00 0.00 69 GLU B O 5
ATOM 8122 N N . THR B 2 70 ? 30.724 3.936 -26.794 1.00 0.00 70 THR B N 5
ATOM 8123 C CA . THR B 2 70 ? 29.941 2.761 -26.222 1.00 0.00 70 THR B CA 5
ATOM 8124 C C . THR B 2 70 ? 28.535 3.034 -25.693 1.00 0.00 70 THR B C 5
ATOM 8125 O O . THR B 2 70 ? 27.825 2.064 -25.379 1.00 0.00 70 THR B O 5
ATOM 8136 N N . ASP B 2 71 ? 28.053 4.260 -25.620 1.00 0.00 71 ASP B N 5
ATOM 8137 C CA . ASP B 2 71 ? 26.863 4.537 -24.854 1.00 0.00 71 ASP B CA 5
ATOM 8138 C C . ASP B 2 71 ? 25.612 3.915 -25.483 1.00 0.00 71 ASP B C 5
ATOM 8139 O O . ASP B 2 71 ? 25.328 4.103 -26.662 1.00 0.00 71 ASP B O 5
ATOM 8148 N N . THR B 2 72 ? 24.881 3.244 -24.690 1.00 0.00 72 THR B N 5
ATOM 8149 C CA . THR B 2 72 ? 23.525 2.825 -24.925 1.00 0.00 72 THR B CA 5
ATOM 8150 C C . THR B 2 72 ? 22.528 3.681 -24.275 1.00 0.00 72 THR B C 5
ATOM 8151 O O . THR B 2 72 ? 22.817 4.224 -23.185 1.00 0.00 72 THR B O 5
ATOM 8162 N N . PRO B 2 73 ? 21.257 3.743 -24.855 1.00 0.00 73 PRO B N 5
ATOM 8163 C CA . PRO B 2 73 ? 20.125 4.407 -24.238 1.00 0.00 73 PRO B CA 5
ATOM 8164 C C . PRO B 2 73 ? 19.826 3.796 -22.905 1.00 0.00 73 PRO B C 5
ATOM 8165 O O . PRO B 2 73 ? 19.348 4.592 -22.034 1.00 0.00 73 PRO B O 5
ATOM 8176 N N . ALA B 2 74 ? 20.050 2.520 -22.532 1.00 0.00 74 ALA B N 5
ATOM 8177 C CA . ALA B 2 74 ? 20.004 1.938 -21.141 1.00 0.00 74 ALA B CA 5
ATOM 8178 C C . ALA B 2 74 ? 20.996 2.649 -20.252 1.00 0.00 74 ALA B C 5
ATOM 8179 O O . ALA B 2 74 ? 20.589 3.229 -19.212 1.00 0.00 74 ALA B O 5
ATOM 8186 N N . GLN B 2 75 ? 22.241 2.777 -20.654 1.00 0.00 75 GLN B N 5
ATOM 8187 C CA . GLN B 2 75 ? 23.337 3.265 -19.811 1.00 0.00 75 GLN B CA 5
ATOM 8188 C C . GLN B 2 75 ? 23.165 4.775 -19.423 1.00 0.00 75 GLN B C 5
ATOM 8189 O O . GLN B 2 75 ? 23.375 5.150 -18.267 1.00 0.00 75 GLN B O 5
ATOM 8203 N N . LEU B 2 76 ? 22.590 5.611 -20.286 1.00 0.00 76 LEU B N 5
ATOM 8204 C CA . LEU B 2 76 ? 22.298 7.077 -20.058 1.00 0.00 76 LEU B CA 5
ATOM 8205 C C . LEU B 2 76 ? 20.949 7.277 -19.394 1.00 0.00 76 LEU B C 5
ATOM 8206 O O . LEU B 2 76 ? 20.715 8.299 -18.836 1.00 0.00 76 LEU B O 5
ATOM 8222 N N . GLU B 2 77 ? 20.183 6.140 -19.257 1.00 0.00 77 GLU B N 5
ATOM 8223 C CA . GLU B 2 77 ? 18.822 5.956 -18.696 1.00 0.00 77 GLU B CA 5
ATOM 8224 C C . GLU B 2 77 ? 17.815 6.825 -19.478 1.00 0.00 77 GLU B C 5
ATOM 8225 O O . GLU B 2 77 ? 16.797 7.337 -18.958 1.00 0.00 77 GLU B O 5
ATOM 8237 N N . MET B 2 78 ? 17.970 6.999 -20.805 1.00 0.00 78 MET B N 5
ATOM 8238 C CA . MET B 2 78 ? 17.190 7.808 -21.688 1.00 0.00 78 MET B CA 5
ATOM 8239 C C . MET B 2 78 ? 15.727 7.292 -21.727 1.00 0.00 78 MET B C 5
ATOM 8240 O O . MET B 2 78 ? 15.477 6.076 -21.801 1.00 0.00 78 MET B O 5
ATOM 8254 N N . GLU B 2 79 ? 14.747 8.195 -21.885 1.00 0.00 79 GLU B N 5
ATOM 8255 C CA . GLU B 2 79 ? 13.339 7.777 -22.202 1.00 0.00 79 GLU B CA 5
ATOM 8256 C C . GLU B 2 79 ? 13.067 8.061 -23.645 1.00 0.00 79 GLU B C 5
ATOM 8257 O O . GLU B 2 79 ? 13.814 8.743 -24.352 1.00 0.00 79 GLU B O 5
ATOM 8269 N N . ASP B 2 80 ? 11.932 7.529 -24.109 1.00 0.00 80 ASP B N 5
ATOM 8270 C CA . ASP B 2 80 ? 11.371 7.818 -25.440 1.00 0.00 80 ASP B CA 5
ATOM 8271 C C . ASP B 2 80 ? 10.947 9.236 -25.699 1.00 0.00 80 ASP B C 5
ATOM 8272 O O . ASP B 2 80 ? 10.461 9.793 -24.723 1.00 0.00 80 ASP B O 5
ATOM 8281 N N . GLU B 2 81 ? 11.209 9.746 -26.848 1.00 0.00 81 GLU B N 5
ATOM 8282 C CA . GLU B 2 81 ? 11.073 11.203 -27.198 1.00 0.00 81 GLU B CA 5
ATOM 8283 C C . GLU B 2 81 ? 12.146 12.218 -26.664 1.00 0.00 81 GLU B C 5
ATOM 8284 O O . GLU B 2 81 ? 12.109 13.408 -27.100 1.00 0.00 81 GLU B O 5
ATOM 8296 N N . ASP B 2 82 ? 13.085 11.790 -25.853 1.00 0.00 82 ASP B N 5
ATOM 8297 C CA . ASP B 2 82 ? 14.283 12.575 -25.493 1.00 0.00 82 ASP B CA 5
ATOM 8298 C C . ASP B 2 82 ? 15.212 12.827 -26.714 1.00 0.00 82 ASP B C 5
ATOM 8299 O O . ASP B 2 82 ? 15.192 12.104 -27.725 1.00 0.00 82 ASP B O 5
ATOM 8308 N N . THR B 2 83 ? 15.951 13.925 -26.626 1.00 0.00 83 THR B N 5
ATOM 8309 C CA . THR B 2 83 ? 16.617 14.586 -27.809 1.00 0.00 83 THR B CA 5
ATOM 8310 C C . THR B 2 83 ? 18.160 14.946 -27.636 1.00 0.00 83 THR B C 5
ATOM 8311 O O . THR B 2 83 ? 18.544 15.629 -26.738 1.00 0.00 83 THR B O 5
ATOM 8322 N N . ILE B 2 84 ? 18.966 14.551 -28.566 1.00 0.00 84 ILE B N 5
ATOM 8323 C CA . ILE B 2 84 ? 20.388 14.516 -28.670 1.00 0.00 84 ILE B CA 5
ATOM 8324 C C . ILE B 2 84 ? 20.819 15.735 -29.508 1.00 0.00 84 ILE B C 5
ATOM 8325 O O . ILE B 2 84 ? 20.199 16.027 -30.547 1.00 0.00 84 ILE B O 5
ATOM 8341 N N . ASP B 2 85 ? 21.922 16.386 -29.171 1.00 0.00 85 ASP B N 5
ATOM 8342 C CA . ASP B 2 85 ? 22.323 17.614 -29.929 1.00 0.00 85 ASP B CA 5
ATOM 8343 C C . ASP B 2 85 ? 23.728 17.524 -30.629 1.00 0.00 85 ASP B C 5
ATOM 8344 O O . ASP B 2 85 ? 24.595 16.800 -30.128 1.00 0.00 85 ASP B O 5
ATOM 8353 N N . VAL B 2 86 ? 23.975 18.320 -31.689 1.00 0.00 86 VAL B N 5
ATOM 8354 C CA . VAL B 2 86 ? 25.215 18.332 -32.401 1.00 0.00 86 VAL B CA 5
ATOM 8355 C C . VAL B 2 86 ? 25.831 19.685 -32.447 1.00 0.00 86 VAL B C 5
ATOM 8356 O O . VAL B 2 86 ? 25.136 20.635 -32.695 1.00 0.00 86 VAL B O 5
ATOM 8369 N N . PHE B 2 87 ? 27.157 19.783 -32.286 1.00 0.00 87 PHE B N 5
ATOM 8370 C CA . PHE B 2 87 ? 27.880 21.069 -32.048 1.00 0.00 87 PHE B CA 5
ATOM 8371 C C . PHE B 2 87 ? 29.248 21.124 -32.790 1.00 0.00 87 PHE B C 5
ATOM 8372 O O . PHE B 2 87 ? 30.018 20.107 -32.631 1.00 0.00 87 PHE B O 5
ATOM 8389 N N . GLN B 2 88 ? 29.421 22.147 -33.605 1.00 0.00 88 GLN B N 5
ATOM 8390 C CA . GLN B 2 88 ? 30.666 22.575 -34.261 1.00 0.00 88 GLN B CA 5
ATOM 8391 C C . GLN B 2 88 ? 31.747 23.146 -33.411 1.00 0.00 88 GLN B C 5
ATOM 8392 O O . GLN B 2 88 ? 31.503 23.403 -32.218 1.00 0.00 88 GLN B O 5
ATOM 8406 N N . GLN B 2 89 ? 32.999 23.251 -33.872 1.00 0.00 89 GLN B N 5
ATOM 8407 C CA . GLN B 2 89 ? 34.196 23.614 -33.019 1.00 0.00 89 GLN B CA 5
ATOM 8408 C C . GLN B 2 89 ? 35.212 24.573 -33.610 1.00 0.00 89 GLN B C 5
ATOM 8409 O O . GLN B 2 89 ? 35.745 24.362 -34.671 1.00 0.00 89 GLN B O 5
ATOM 8423 N N . GLN B 2 90 ? 35.388 25.696 -32.972 1.00 0.00 90 GLN B N 5
ATOM 8424 C CA . GLN B 2 90 ? 35.977 26.920 -33.570 1.00 0.00 90 GLN B CA 5
ATOM 8425 C C . GLN B 2 90 ? 37.512 26.930 -33.249 1.00 0.00 90 GLN B C 5
ATOM 8426 O O . GLN B 2 90 ? 38.054 27.918 -32.814 1.00 0.00 90 GLN B O 5
ATOM 8440 N N . THR B 2 91 ? 38.198 25.854 -33.561 1.00 0.00 91 THR B N 5
ATOM 8441 C CA . THR B 2 91 ? 39.621 25.666 -33.692 1.00 0.00 91 THR B CA 5
ATOM 8442 C C . THR B 2 91 ? 40.100 26.549 -34.892 1.00 0.00 91 THR B C 5
ATOM 8443 O O . THR B 2 91 ? 39.419 26.770 -35.906 1.00 0.00 91 THR B O 5
ATOM 8454 N N . GLY B 2 92 ? 41.315 27.097 -34.756 1.00 0.00 92 GLY B N 5
ATOM 8455 C CA . GLY B 2 92 ? 41.876 28.082 -35.658 1.00 0.00 92 GLY B CA 5
ATOM 8456 C C . GLY B 2 92 ? 41.304 29.494 -35.627 1.00 0.00 92 GLY B C 5
ATOM 8457 O O . GLY B 2 92 ? 40.414 29.827 -34.840 1.00 0.00 92 GLY B O 5
ATOM 8461 N N . GLY B 2 93 ? 41.852 30.232 -36.575 1.00 0.00 93 GLY B N 5
ATOM 8462 C CA . GLY B 2 93 ? 41.435 31.545 -36.836 1.00 0.00 93 GLY B CA 5
ATOM 8463 C C . GLY B 2 93 ? 42.547 32.406 -37.549 1.00 0.00 93 GLY B C 5
ATOM 8464 O O . GLY B 2 93 ? 43.510 31.767 -38.095 1.00 0.00 93 GLY B O 5
ATOM 8468 N N . VAL B 2 94 ? 42.462 33.736 -37.545 1.00 0.00 94 VAL B N 5
ATOM 8469 C CA . VAL B 2 94 ? 43.482 34.671 -38.010 1.00 0.00 94 VAL B CA 5
ATOM 8470 C C . VAL B 2 94 ? 44.327 35.228 -36.884 1.00 0.00 94 VAL B C 5
ATOM 8471 O O . VAL B 2 94 ? 44.104 36.258 -36.334 1.00 0.00 94 VAL B O 5
ATOM 8484 N N . TYR B 2 95 ? 45.433 34.540 -36.449 1.00 0.00 95 TYR B N 5
ATOM 8485 C CA . TYR B 2 95 ? 46.027 34.765 -35.153 1.00 0.00 95 TYR B CA 5
ATOM 8486 C C . TYR B 2 95 ? 47.500 34.988 -35.261 1.00 0.00 95 TYR B C 5
ATOM 8487 O O . TYR B 2 95 ? 48.075 34.382 -36.177 1.00 0.00 95 TYR B O 5
ATOM 8512 N N . GLU A 1 2 ? 12.417 16.985 -44.370 1.00 0.00 37 GLU A N 6
ATOM 8513 C CA . GLU A 1 2 ? 11.413 16.086 -44.919 1.00 0.00 37 GLU A CA 6
ATOM 8514 C C . GLU A 1 2 ? 11.711 14.625 -44.646 1.00 0.00 37 GLU A C 6
ATOM 8515 O O . GLU A 1 2 ? 10.826 13.881 -44.347 1.00 0.00 37 GLU A O 6
ATOM 8527 N N . ASP A 1 3 ? 13.018 14.342 -44.698 1.00 0.00 38 ASP A N 6
ATOM 8528 C CA . ASP A 1 3 ? 13.556 12.971 -44.622 1.00 0.00 38 ASP A CA 6
ATOM 8529 C C . ASP A 1 3 ? 13.711 12.547 -43.194 1.00 0.00 38 ASP A C 6
ATOM 8530 O O . ASP A 1 3 ? 14.754 12.017 -42.837 1.00 0.00 38 ASP A O 6
ATOM 8539 N N . ALA A 1 4 ? 12.721 12.811 -42.358 1.00 0.00 39 ALA A N 6
ATOM 8540 C CA . ALA A 1 4 ? 12.716 12.597 -40.871 1.00 0.00 39 ALA A CA 6
ATOM 8541 C C . ALA A 1 4 ? 12.648 11.155 -40.351 1.00 0.00 39 ALA A C 6
ATOM 8542 O O . ALA A 1 4 ? 11.787 10.809 -39.526 1.00 0.00 39 ALA A O 6
ATOM 8549 N N . PHE A 1 5 ? 13.579 10.301 -40.811 1.00 0.00 40 PHE A N 6
ATOM 8550 C CA . PHE A 1 5 ? 13.552 8.893 -40.339 1.00 0.00 40 PHE A CA 6
ATOM 8551 C C . PHE A 1 5 ? 14.941 8.109 -40.622 1.00 0.00 40 PHE A C 6
ATOM 8552 O O . PHE A 1 5 ? 15.431 8.136 -41.728 1.00 0.00 40 PHE A O 6
ATOM 8569 N N . ILE A 1 6 ? 15.424 7.361 -39.649 1.00 0.00 41 ILE A N 6
ATOM 8570 C CA . ILE A 1 6 ? 16.595 6.458 -39.685 1.00 0.00 41 ILE A CA 6
ATOM 8571 C C . ILE A 1 6 ? 16.225 5.270 -38.760 1.00 0.00 41 ILE A C 6
ATOM 8572 O O . ILE A 1 6 ? 15.559 5.437 -37.722 1.00 0.00 41 ILE A O 6
ATOM 8588 N N . VAL A 1 7 ? 16.709 4.041 -39.013 1.00 0.00 42 VAL A N 6
ATOM 8589 C CA . VAL A 1 7 ? 16.202 2.771 -38.392 1.00 0.00 42 VAL A CA 6
ATOM 8590 C C . VAL A 1 7 ? 17.348 1.795 -38.335 1.00 0.00 42 VAL A C 6
ATOM 8591 O O . VAL A 1 7 ? 17.883 1.401 -39.400 1.00 0.00 42 VAL A O 6
ATOM 8604 N N . ILE A 1 8 ? 17.905 1.537 -37.150 1.00 0.00 43 ILE A N 6
ATOM 8605 C CA . ILE A 1 8 ? 19.160 0.800 -36.820 1.00 0.00 43 ILE A CA 6
ATOM 8606 C C . ILE A 1 8 ? 18.866 -0.222 -35.706 1.00 0.00 43 ILE A C 6
ATOM 8607 O O . ILE A 1 8 ? 18.254 0.045 -34.695 1.00 0.00 43 ILE A O 6
ATOM 8637 N N . ASP A 1 10 ? 21.615 -3.268 -33.589 1.00 0.00 45 ASP A N 6
ATOM 8638 C CA . ASP A 1 10 ? 23.046 -3.535 -33.560 1.00 0.00 45 ASP A CA 6
ATOM 8639 C C . ASP A 1 10 ? 23.399 -4.826 -34.270 1.00 0.00 45 ASP A C 6
ATOM 8640 O O . ASP A 1 10 ? 24.392 -4.852 -35.016 1.00 0.00 45 ASP A O 6
ATOM 8663 N N . ASP A 1 12 ? 23.656 -8.704 -35.893 1.00 0.00 47 ASP A N 6
ATOM 8664 C CA . ASP A 1 12 ? 23.569 -9.242 -37.279 1.00 0.00 47 ASP A CA 6
ATOM 8665 C C . ASP A 1 12 ? 24.645 -10.395 -37.408 1.00 0.00 47 ASP A C 6
ATOM 8666 O O . ASP A 1 12 ? 25.624 -10.479 -36.625 1.00 0.00 47 ASP A O 6
ATOM 8675 N N . GLY A 1 13 ? 24.395 -11.381 -38.282 1.00 0.00 48 GLY A N 6
ATOM 8676 C CA . GLY A 1 13 ? 25.168 -12.620 -38.392 1.00 0.00 48 GLY A CA 6
ATOM 8677 C C . GLY A 1 13 ? 24.428 -13.864 -38.869 1.00 0.00 48 GLY A C 6
ATOM 8678 O O . GLY A 1 13 ? 23.307 -13.788 -39.353 1.00 0.00 48 GLY A O 6
ATOM 8682 N N . GLU A 1 14 ? 25.050 -15.016 -38.707 1.00 0.00 49 GLU A N 6
ATOM 8683 C CA . GLU A 1 14 ? 24.642 -16.384 -39.072 1.00 0.00 49 GLU A CA 6
ATOM 8684 C C . GLU A 1 14 ? 23.153 -16.710 -38.848 1.00 0.00 49 GLU A C 6
ATOM 8685 O O . GLU A 1 14 ? 22.676 -17.066 -37.771 1.00 0.00 49 GLU A O 6
ATOM 8700 N N . MET B 2 1 ? -3.197 -36.825 -39.831 1.00 0.00 1 MET B N 6
ATOM 8701 C CA . MET B 2 1 ? -3.046 -35.703 -38.827 1.00 0.00 1 MET B CA 6
ATOM 8702 C C . MET B 2 1 ? -2.461 -34.513 -39.548 1.00 0.00 1 MET B C 6
ATOM 8703 O O . MET B 2 1 ? -1.241 -34.478 -39.863 1.00 0.00 1 MET B O 6
ATOM 8719 N N . ALA B 2 2 ? -3.207 -33.446 -39.652 1.00 0.00 2 ALA B N 6
ATOM 8720 C CA . ALA B 2 2 ? -2.744 -32.016 -39.792 1.00 0.00 2 ALA B CA 6
ATOM 8721 C C . ALA B 2 2 ? -1.687 -31.609 -38.789 1.00 0.00 2 ALA B C 6
ATOM 8722 O O . ALA B 2 2 ? -1.542 -32.228 -37.750 1.00 0.00 2 ALA B O 6
ATOM 8729 N N . ASP B 2 3 ? -0.956 -30.583 -39.131 1.00 0.00 3 ASP B N 6
ATOM 8730 C CA . ASP B 2 3 ? 0.192 -29.965 -38.373 1.00 0.00 3 ASP B CA 6
ATOM 8731 C C . ASP B 2 3 ? -0.358 -29.113 -37.189 1.00 0.00 3 ASP B C 6
ATOM 8732 O O . ASP B 2 3 ? -1.405 -28.488 -37.239 1.00 0.00 3 ASP B O 6
ATOM 8741 N N . GLU B 2 4 ? 0.446 -29.006 -36.137 1.00 0.00 4 GLU B N 6
ATOM 8742 C CA . GLU B 2 4 ? 0.142 -28.373 -34.869 1.00 0.00 4 GLU B CA 6
ATOM 8743 C C . GLU B 2 4 ? 1.349 -27.846 -34.153 1.00 0.00 4 GLU B C 6
ATOM 8744 O O . GLU B 2 4 ? 2.274 -28.601 -33.783 1.00 0.00 4 GLU B O 6
ATOM 8756 N N . LYS B 2 5 ? 1.249 -26.549 -33.855 1.00 0.00 5 LYS B N 6
ATOM 8757 C CA . LYS B 2 5 ? 2.142 -25.734 -33.017 1.00 0.00 5 LYS B CA 6
ATOM 8758 C C . LYS B 2 5 ? 1.512 -24.586 -32.197 1.00 0.00 5 LYS B C 6
ATOM 8759 O O . LYS B 2 5 ? 1.064 -23.593 -32.785 1.00 0.00 5 LYS B O 6
ATOM 8778 N N . PRO B 2 6 ? 1.523 -24.559 -30.816 1.00 0.00 6 PRO B N 6
ATOM 8779 C CA . PRO B 2 6 ? 1.072 -23.439 -29.971 1.00 0.00 6 PRO B CA 6
ATOM 8780 C C . PRO B 2 6 ? 2.065 -22.192 -29.986 1.00 0.00 6 PRO B C 6
ATOM 8781 O O . PRO B 2 6 ? 3.237 -22.344 -30.265 1.00 0.00 6 PRO B O 6
ATOM 8792 N N . LYS B 2 7 ? 1.544 -20.987 -29.562 1.00 0.00 7 LYS B N 6
ATOM 8793 C CA . LYS B 2 7 ? 2.372 -19.745 -29.462 1.00 0.00 7 LYS B CA 6
ATOM 8794 C C . LYS B 2 7 ? 3.324 -19.689 -28.255 1.00 0.00 7 LYS B C 6
ATOM 8795 O O . LYS B 2 7 ? 2.969 -19.978 -27.129 1.00 0.00 7 LYS B O 6
ATOM 8814 N N . GLU B 2 8 ? 4.529 -19.245 -28.556 1.00 0.00 8 GLU B N 6
ATOM 8815 C CA . GLU B 2 8 ? 5.695 -19.090 -27.708 1.00 0.00 8 GLU B CA 6
ATOM 8816 C C . GLU B 2 8 ? 5.723 -17.926 -26.663 1.00 0.00 8 GLU B C 6
ATOM 8817 O O . GLU B 2 8 ? 5.029 -16.946 -26.900 1.00 0.00 8 GLU B O 6
ATOM 8829 N N . GLY B 2 9 ? 6.416 -18.113 -25.519 1.00 0.00 9 GLY B N 6
ATOM 8830 C CA . GLY B 2 9 ? 6.182 -17.479 -24.219 1.00 0.00 9 GLY B CA 6
ATOM 8831 C C . GLY B 2 9 ? 6.513 -16.040 -24.317 1.00 0.00 9 GLY B C 6
ATOM 8832 O O . GLY B 2 9 ? 5.648 -15.220 -23.995 1.00 0.00 9 GLY B O 6
ATOM 8836 N N . VAL B 2 10 ? 7.727 -15.720 -24.816 1.00 0.00 10 VAL B N 6
ATOM 8837 C CA . VAL B 2 10 ? 8.356 -14.403 -25.109 1.00 0.00 10 VAL B CA 6
ATOM 8838 C C . VAL B 2 10 ? 9.174 -14.387 -26.360 1.00 0.00 10 VAL B C 6
ATOM 8839 O O . VAL B 2 10 ? 10.000 -15.243 -26.560 1.00 0.00 10 VAL B O 6
ATOM 8852 N N . LYS B 2 11 ? 8.834 -13.485 -27.295 1.00 0.00 11 LYS B N 6
ATOM 8853 C CA . LYS B 2 11 ? 9.549 -13.244 -28.553 1.00 0.00 11 LYS B CA 6
ATOM 8854 C C . LYS B 2 11 ? 10.845 -12.441 -28.338 1.00 0.00 11 LYS B C 6
ATOM 8855 O O . LYS B 2 11 ? 10.854 -11.563 -27.459 1.00 0.00 11 LYS B O 6
ATOM 8874 N N . THR B 2 12 ? 11.901 -12.749 -29.128 1.00 0.00 12 THR B N 6
ATOM 8875 C CA . THR B 2 12 ? 13.128 -11.934 -29.191 1.00 0.00 12 THR B CA 6
ATOM 8876 C C . THR B 2 12 ? 12.884 -10.423 -29.338 1.00 0.00 12 THR B C 6
ATOM 8877 O O . THR B 2 12 ? 13.712 -9.575 -28.958 1.00 0.00 12 THR B O 6
ATOM 8888 N N . GLU B 2 13 ? 11.699 -10.068 -29.898 1.00 0.00 13 GLU B N 6
ATOM 8889 C CA . GLU B 2 13 ? 11.327 -8.701 -30.189 1.00 0.00 13 GLU B CA 6
ATOM 8890 C C . GLU B 2 13 ? 10.601 -8.007 -29.068 1.00 0.00 13 GLU B C 6
ATOM 8891 O O . GLU B 2 13 ? 10.261 -6.823 -29.200 1.00 0.00 13 GLU B O 6
ATOM 8903 N N . ASN B 2 14 ? 10.245 -8.710 -27.963 1.00 0.00 14 ASN B N 6
ATOM 8904 C CA . ASN B 2 14 ? 9.333 -8.300 -26.872 1.00 0.00 14 ASN B CA 6
ATOM 8905 C C . ASN B 2 14 ? 9.864 -7.123 -26.106 1.00 0.00 14 ASN B C 6
ATOM 8906 O O . ASN B 2 14 ? 9.011 -6.381 -25.684 1.00 0.00 14 ASN B O 6
ATOM 8917 N N . ASN B 2 15 ? 11.172 -6.892 -26.034 1.00 0.00 15 ASN B N 6
ATOM 8918 C CA . ASN B 2 15 ? 12.042 -5.747 -25.671 1.00 0.00 15 ASN B CA 6
ATOM 8919 C C . ASN B 2 15 ? 11.885 -4.562 -26.703 1.00 0.00 15 ASN B C 6
ATOM 8920 O O . ASN B 2 15 ? 12.745 -4.377 -27.588 1.00 0.00 15 ASN B O 6
ATOM 8931 N N . ASP B 2 16 ? 10.871 -3.728 -26.621 1.00 0.00 16 ASP B N 6
ATOM 8932 C CA . ASP B 2 16 ? 10.409 -2.767 -27.686 1.00 0.00 16 ASP B CA 6
ATOM 8933 C C . ASP B 2 16 ? 11.365 -1.553 -28.058 1.00 0.00 16 ASP B C 6
ATOM 8934 O O . ASP B 2 16 ? 12.168 -1.102 -27.261 1.00 0.00 16 ASP B O 6
ATOM 8943 N N . HIS B 2 17 ? 11.246 -0.924 -29.254 1.00 0.00 17 HIS B N 6
ATOM 8944 C CA . HIS B 2 17 ? 12.008 0.260 -29.661 1.00 0.00 17 HIS B CA 6
ATOM 8945 C C . HIS B 2 17 ? 11.885 1.578 -28.892 1.00 0.00 17 HIS B C 6
ATOM 8946 O O . HIS B 2 17 ? 10.979 1.882 -28.101 1.00 0.00 17 HIS B O 6
ATOM 8960 N N . ILE B 2 18 ? 12.859 2.421 -29.096 1.00 0.00 18 ILE B N 6
ATOM 8961 C CA . ILE B 2 18 ? 12.958 3.784 -28.632 1.00 0.00 18 ILE B CA 6
ATOM 8962 C C . ILE B 2 18 ? 13.115 4.794 -29.779 1.00 0.00 18 ILE B C 6
ATOM 8963 O O . ILE B 2 18 ? 13.593 4.472 -30.897 1.00 0.00 18 ILE B O 6
ATOM 8979 N N . ASN B 2 19 ? 12.553 5.971 -29.641 1.00 0.00 19 ASN B N 6
ATOM 8980 C CA . ASN B 2 19 ? 12.271 6.857 -30.736 1.00 0.00 19 ASN B CA 6
ATOM 8981 C C . ASN B 2 19 ? 12.971 8.238 -30.470 1.00 0.00 19 ASN B C 6
ATOM 8982 O O . ASN B 2 19 ? 12.323 9.231 -30.111 1.00 0.00 19 ASN B O 6
ATOM 8993 N N . LEU B 2 20 ? 14.319 8.221 -30.675 1.00 0.00 20 LEU B N 6
ATOM 8994 C CA . LEU B 2 20 ? 15.186 9.397 -30.323 1.00 0.00 20 LEU B CA 6
ATOM 8995 C C . LEU B 2 20 ? 15.271 10.406 -31.464 1.00 0.00 20 LEU B C 6
ATOM 8996 O O . LEU B 2 20 ? 14.742 10.193 -32.562 1.00 0.00 20 LEU B O 6
ATOM 9012 N N . LYS B 2 21 ? 16.012 11.467 -31.279 1.00 0.00 21 LYS B N 6
ATOM 9013 C CA . LYS B 2 21 ? 16.239 12.531 -32.287 1.00 0.00 21 LYS B CA 6
ATOM 9014 C C . LYS B 2 21 ? 17.708 12.909 -32.213 1.00 0.00 21 LYS B C 6
ATOM 9015 O O . LYS B 2 21 ? 18.278 12.883 -31.119 1.00 0.00 21 LYS B O 6
ATOM 9034 N N . VAL B 2 22 ? 18.207 13.487 -33.268 1.00 0.00 22 VAL B N 6
ATOM 9035 C CA . VAL B 2 22 ? 19.577 14.057 -33.397 1.00 0.00 22 VAL B CA 6
ATOM 9036 C C . VAL B 2 22 ? 19.458 15.402 -34.118 1.00 0.00 22 VAL B C 6
ATOM 9037 O O . VAL B 2 22 ? 19.073 15.519 -35.261 1.00 0.00 22 VAL B O 6
ATOM 9050 N N . ALA B 2 23 ? 20.062 16.429 -33.467 1.00 0.00 23 ALA B N 6
ATOM 9051 C CA . ALA B 2 23 ? 19.876 17.841 -33.872 1.00 0.00 23 ALA B CA 6
ATOM 9052 C C . ALA B 2 23 ? 21.070 18.872 -33.728 1.00 0.00 23 ALA B C 6
ATOM 9053 O O . ALA B 2 23 ? 21.833 18.708 -32.759 1.00 0.00 23 ALA B O 6
ATOM 9060 N N . GLY B 2 24 ? 21.184 19.842 -34.647 1.00 0.00 24 GLY B N 6
ATOM 9061 C CA . GLY B 2 24 ? 22.253 20.814 -34.685 1.00 0.00 24 GLY B CA 6
ATOM 9062 C C . GLY B 2 24 ? 22.050 22.282 -35.213 1.00 0.00 24 GLY B C 6
ATOM 9063 O O . GLY B 2 24 ? 20.888 22.750 -35.478 1.00 0.00 24 GLY B O 6
ATOM 9067 N N . GLN B 2 25 ? 23.146 23.061 -35.096 1.00 0.00 25 GLN B N 6
ATOM 9068 C CA . GLN B 2 25 ? 23.107 24.489 -35.057 1.00 0.00 25 GLN B CA 6
ATOM 9069 C C . GLN B 2 25 ? 22.838 25.227 -36.410 1.00 0.00 25 GLN B C 6
ATOM 9070 O O . GLN B 2 25 ? 22.435 26.399 -36.523 1.00 0.00 25 GLN B O 6
ATOM 9084 N N . ASP B 2 26 ? 22.948 24.499 -37.548 1.00 0.00 26 ASP B N 6
ATOM 9085 C CA . ASP B 2 26 ? 22.496 24.957 -38.811 1.00 0.00 26 ASP B CA 6
ATOM 9086 C C . ASP B 2 26 ? 20.943 24.869 -38.943 1.00 0.00 26 ASP B C 6
ATOM 9087 O O . ASP B 2 26 ? 20.466 25.337 -39.956 1.00 0.00 26 ASP B O 6
ATOM 9096 N N . GLY B 2 27 ? 20.234 24.230 -38.007 1.00 0.00 27 GLY B N 6
ATOM 9097 C CA . GLY B 2 27 ? 18.821 24.096 -38.065 1.00 0.00 27 GLY B CA 6
ATOM 9098 C C . GLY B 2 27 ? 18.356 22.688 -38.466 1.00 0.00 27 GLY B C 6
ATOM 9099 O O . GLY B 2 27 ? 17.165 22.389 -38.378 1.00 0.00 27 GLY B O 6
ATOM 9103 N N . SER B 2 28 ? 19.339 21.811 -38.880 1.00 0.00 28 SER B N 6
ATOM 9104 C CA . SER B 2 28 ? 19.049 20.409 -39.205 1.00 0.00 28 SER B CA 6
ATOM 9105 C C . SER B 2 28 ? 18.582 19.678 -37.912 1.00 0.00 28 SER B C 6
ATOM 9106 O O . SER B 2 28 ? 19.104 20.026 -36.792 1.00 0.00 28 SER B O 6
ATOM 9114 N N . VAL B 2 29 ? 17.720 18.643 -38.068 1.00 0.00 29 VAL B N 6
ATOM 9115 C CA . VAL B 2 29 ? 17.181 17.641 -37.102 1.00 0.00 29 VAL B CA 6
ATOM 9116 C C . VAL B 2 29 ? 16.663 16.337 -37.794 1.00 0.00 29 VAL B C 6
ATOM 9117 O O . VAL B 2 29 ? 16.130 16.405 -38.860 1.00 0.00 29 VAL B O 6
ATOM 9130 N N . VAL B 2 30 ? 16.804 15.127 -37.162 1.00 0.00 30 VAL B N 6
ATOM 9131 C CA . VAL B 2 30 ? 16.278 13.794 -37.659 1.00 0.00 30 VAL B CA 6
ATOM 9132 C C . VAL B 2 30 ? 15.882 12.870 -36.554 1.00 0.00 30 VAL B C 6
ATOM 9133 O O . VAL B 2 30 ? 16.447 12.903 -35.490 1.00 0.00 30 VAL B O 6
ATOM 9146 N N . GLN B 2 31 ? 14.927 11.932 -36.812 1.00 0.00 31 GLN B N 6
ATOM 9147 C CA . GLN B 2 31 ? 14.536 10.904 -35.899 1.00 0.00 31 GLN B CA 6
ATOM 9148 C C . GLN B 2 31 ? 15.219 9.556 -36.158 1.00 0.00 31 GLN B C 6
ATOM 9149 O O . GLN B 2 31 ? 15.229 9.056 -37.316 1.00 0.00 31 GLN B O 6
ATOM 9163 N N . PHE B 2 32 ? 15.769 8.876 -35.130 1.00 0.00 32 PHE B N 6
ATOM 9164 C CA . PHE B 2 32 ? 16.206 7.460 -35.133 1.00 0.00 32 PHE B CA 6
ATOM 9165 C C . PHE B 2 32 ? 15.238 6.531 -34.362 1.00 0.00 32 PHE B C 6
ATOM 9166 O O . PHE B 2 32 ? 14.843 6.811 -33.223 1.00 0.00 32 PHE B O 6
ATOM 9183 N N . LYS B 2 33 ? 15.039 5.255 -34.851 1.00 0.00 33 LYS B N 6
ATOM 9184 C CA . LYS B 2 33 ? 14.407 4.083 -34.188 1.00 0.00 33 LYS B CA 6
ATOM 9185 C C . LYS B 2 33 ? 15.428 2.908 -33.944 1.00 0.00 33 LYS B C 6
ATOM 9186 O O . LYS B 2 33 ? 16.037 2.377 -34.814 1.00 0.00 33 LYS B O 6
ATOM 9205 N N . ILE B 2 34 ? 15.629 2.601 -32.660 1.00 0.00 34 ILE B N 6
ATOM 9206 C CA . ILE B 2 34 ? 16.665 1.770 -32.108 1.00 0.00 34 ILE B CA 6
ATOM 9207 C C . ILE B 2 34 ? 16.080 0.874 -30.944 1.00 0.00 34 ILE B C 6
ATOM 9208 O O . ILE B 2 34 ? 14.932 1.078 -30.539 1.00 0.00 34 ILE B O 6
ATOM 9224 N N . LYS B 2 35 ? 16.890 0.050 -30.341 1.00 0.00 35 LYS B N 6
ATOM 9225 C CA . LYS B 2 35 ? 16.627 -0.784 -29.203 1.00 0.00 35 LYS B CA 6
ATOM 9226 C C . LYS B 2 35 ? 17.383 -0.125 -27.992 1.00 0.00 35 LYS B C 6
ATOM 9227 O O . LYS B 2 35 ? 18.340 0.598 -28.210 1.00 0.00 35 LYS B O 6
ATOM 9246 N N . ARG B 2 36 ? 16.980 -0.389 -26.738 1.00 0.00 36 ARG B N 6
ATOM 9247 C CA . ARG B 2 36 ? 17.661 0.081 -25.502 1.00 0.00 36 ARG B CA 6
ATOM 9248 C C . ARG B 2 36 ? 19.184 -0.148 -25.613 1.00 0.00 36 ARG B C 6
ATOM 9249 O O . ARG B 2 36 ? 19.857 0.664 -25.018 1.00 0.00 36 ARG B O 6
ATOM 9270 N N . HIS B 2 37 ? 19.667 -1.182 -26.271 1.00 0.00 37 HIS B N 6
ATOM 9271 C CA . HIS B 2 37 ? 21.083 -1.633 -26.172 1.00 0.00 37 HIS B CA 6
ATOM 9272 C C . HIS B 2 37 ? 21.897 -1.374 -27.409 1.00 0.00 37 HIS B C 6
ATOM 9273 O O . HIS B 2 37 ? 23.055 -1.867 -27.530 1.00 0.00 37 HIS B O 6
ATOM 9287 N N . THR B 2 38 ? 21.390 -0.507 -28.282 1.00 0.00 38 THR B N 6
ATOM 9288 C CA . THR B 2 38 ? 22.072 -0.059 -29.523 1.00 0.00 38 THR B CA 6
ATOM 9289 C C . THR B 2 38 ? 22.936 1.131 -29.143 1.00 0.00 38 THR B C 6
ATOM 9290 O O . THR B 2 38 ? 22.406 2.080 -28.528 1.00 0.00 38 THR B O 6
ATOM 9301 N N . PRO B 2 39 ? 24.263 1.151 -29.404 1.00 0.00 39 PRO B N 6
ATOM 9302 C CA . PRO B 2 39 ? 25.089 2.296 -28.949 1.00 0.00 39 PRO B CA 6
ATOM 9303 C C . PRO B 2 39 ? 24.915 3.488 -29.832 1.00 0.00 39 PRO B C 6
ATOM 9304 O O . PRO B 2 39 ? 24.516 3.387 -31.015 1.00 0.00 39 PRO B O 6
ATOM 9315 N N . LEU B 2 40 ? 25.228 4.622 -29.212 1.00 0.00 40 LEU B N 6
ATOM 9316 C CA . LEU B 2 40 ? 24.889 5.919 -29.783 1.00 0.00 40 LEU B CA 6
ATOM 9317 C C . LEU B 2 40 ? 25.946 6.325 -30.859 1.00 0.00 40 LEU B C 6
ATOM 9318 O O . LEU B 2 40 ? 25.681 7.139 -31.773 1.00 0.00 40 LEU B O 6
ATOM 9334 N N . SER B 2 41 ? 27.133 5.701 -30.873 1.00 0.00 41 SER B N 6
ATOM 9335 C CA . SER B 2 41 ? 28.089 5.652 -32.012 1.00 0.00 41 SER B CA 6
ATOM 9336 C C . SER B 2 41 ? 27.615 5.399 -33.411 1.00 0.00 41 SER B C 6
ATOM 9337 O O . SER B 2 41 ? 28.065 6.078 -34.355 1.00 0.00 41 SER B O 6
ATOM 9345 N N . LYS B 2 42 ? 26.584 4.478 -33.530 1.00 0.00 42 LYS B N 6
ATOM 9346 C CA . LYS B 2 42 ? 25.847 4.264 -34.797 1.00 0.00 42 LYS B CA 6
ATOM 9347 C C . LYS B 2 42 ? 25.104 5.493 -35.184 1.00 0.00 42 LYS B C 6
ATOM 9348 O O . LYS B 2 42 ? 25.061 5.778 -36.438 1.00 0.00 42 LYS B O 6
ATOM 9367 N N . LEU B 2 43 ? 24.509 6.150 -34.192 1.00 0.00 43 LEU B N 6
ATOM 9368 C CA . LEU B 2 43 ? 23.808 7.390 -34.469 1.00 0.00 43 LEU B CA 6
ATOM 9369 C C . LEU B 2 43 ? 24.751 8.593 -34.827 1.00 0.00 43 LEU B C 6
ATOM 9370 O O . LEU B 2 43 ? 24.482 9.275 -35.777 1.00 0.00 43 LEU B O 6
ATOM 9386 N N . MET B 2 44 ? 25.817 8.741 -34.071 1.00 0.00 44 MET B N 6
ATOM 9387 C CA . MET B 2 44 ? 26.836 9.767 -34.317 1.00 0.00 44 MET B CA 6
ATOM 9388 C C . MET B 2 44 ? 27.429 9.544 -35.749 1.00 0.00 44 MET B C 6
ATOM 9389 O O . MET B 2 44 ? 27.588 10.478 -36.532 1.00 0.00 44 MET B O 6
ATOM 9403 N N . LYS B 2 45 ? 27.601 8.273 -36.191 1.00 0.00 45 LYS B N 6
ATOM 9404 C CA . LYS B 2 45 ? 28.139 8.001 -37.580 1.00 0.00 45 LYS B CA 6
ATOM 9405 C C . LYS B 2 45 ? 27.230 8.467 -38.703 1.00 0.00 45 LYS B C 6
ATOM 9406 O O . LYS B 2 45 ? 27.681 9.217 -39.609 1.00 0.00 45 LYS B O 6
ATOM 9425 N N . ALA B 2 46 ? 26.065 7.940 -38.574 1.00 0.00 46 ALA B N 6
ATOM 9426 C CA . ALA B 2 46 ? 25.055 8.153 -39.564 1.00 0.00 46 ALA B CA 6
ATOM 9427 C C . ALA B 2 46 ? 24.684 9.638 -39.836 1.00 0.00 46 ALA B C 6
ATOM 9428 O O . ALA B 2 46 ? 24.419 10.069 -40.947 1.00 0.00 46 ALA B O 6
ATOM 9435 N N . TYR B 2 47 ? 24.628 10.416 -38.764 1.00 0.00 47 TYR B N 6
ATOM 9436 C CA . TYR B 2 47 ? 24.399 11.853 -38.735 1.00 0.00 47 TYR B CA 6
ATOM 9437 C C . TYR B 2 47 ? 25.534 12.637 -39.448 1.00 0.00 47 TYR B C 6
ATOM 9438 O O . TYR B 2 47 ? 25.256 13.544 -40.194 1.00 0.00 47 TYR B O 6
ATOM 9456 N N . CYS B 2 48 ? 26.796 12.178 -39.280 1.00 0.00 48 CYS B N 6
ATOM 9457 C CA . CYS B 2 48 ? 27.877 12.847 -39.888 1.00 0.00 48 CYS B CA 6
ATOM 9458 C C . CYS B 2 48 ? 27.930 12.586 -41.438 1.00 0.00 48 CYS B C 6
ATOM 9459 O O . CYS B 2 48 ? 28.184 13.444 -42.269 1.00 0.00 48 CYS B O 6
ATOM 9467 N N . GLU B 2 49 ? 27.621 11.395 -41.899 1.00 0.00 49 GLU B N 6
ATOM 9468 C CA . GLU B 2 49 ? 27.436 11.057 -43.316 1.00 0.00 49 GLU B CA 6
ATOM 9469 C C . GLU B 2 49 ? 26.254 11.840 -43.854 1.00 0.00 49 GLU B C 6
ATOM 9470 O O . GLU B 2 49 ? 26.402 12.457 -44.893 1.00 0.00 49 GLU B O 6
ATOM 9482 N N . ARG B 2 50 ? 25.066 11.868 -43.174 1.00 0.00 50 ARG B N 6
ATOM 9483 C CA . ARG B 2 50 ? 23.891 12.630 -43.656 1.00 0.00 50 ARG B CA 6
ATOM 9484 C C . ARG B 2 50 ? 24.263 14.116 -43.928 1.00 0.00 50 ARG B C 6
ATOM 9485 O O . ARG B 2 50 ? 23.740 14.731 -44.849 1.00 0.00 50 ARG B O 6
ATOM 9506 N N . GLN B 2 51 ? 25.055 14.700 -42.973 1.00 0.00 51 GLN B N 6
ATOM 9507 C CA . GLN B 2 51 ? 25.429 16.134 -43.138 1.00 0.00 51 GLN B CA 6
ATOM 9508 C C . GLN B 2 51 ? 26.623 16.371 -44.149 1.00 0.00 51 GLN B C 6
ATOM 9509 O O . GLN B 2 51 ? 26.844 17.509 -44.485 1.00 0.00 51 GLN B O 6
ATOM 9523 N N . GLY B 2 52 ? 27.287 15.323 -44.645 1.00 0.00 52 GLY B N 6
ATOM 9524 C CA . GLY B 2 52 ? 28.396 15.470 -45.553 1.00 0.00 52 GLY B CA 6
ATOM 9525 C C . GLY B 2 52 ? 29.818 15.888 -44.957 1.00 0.00 52 GLY B C 6
ATOM 9526 O O . GLY B 2 52 ? 30.604 16.438 -45.675 1.00 0.00 52 GLY B O 6
ATOM 9530 N N . LEU B 2 53 ? 30.149 15.542 -43.716 1.00 0.00 53 LEU B N 6
ATOM 9531 C CA . LEU B 2 53 ? 31.154 16.153 -42.917 1.00 0.00 53 LEU B CA 6
ATOM 9532 C C . LEU B 2 53 ? 32.199 15.122 -42.343 1.00 0.00 53 LEU B C 6
ATOM 9533 O O . LEU B 2 53 ? 31.964 13.875 -42.363 1.00 0.00 53 LEU B O 6
ATOM 9549 N N . SER B 2 54 ? 33.396 15.479 -41.951 1.00 0.00 54 SER B N 6
ATOM 9550 C CA . SER B 2 54 ? 34.220 14.708 -41.059 1.00 0.00 54 SER B CA 6
ATOM 9551 C C . SER B 2 54 ? 33.730 14.764 -39.560 1.00 0.00 54 SER B C 6
ATOM 9552 O O . SER B 2 54 ? 33.471 15.799 -38.955 1.00 0.00 54 SER B O 6
ATOM 9560 N N . MET B 2 55 ? 33.795 13.575 -38.857 1.00 0.00 55 MET B N 6
ATOM 9561 C CA . MET B 2 55 ? 33.385 13.398 -37.403 1.00 0.00 55 MET B CA 6
ATOM 9562 C C . MET B 2 55 ? 34.178 14.336 -36.490 1.00 0.00 55 MET B C 6
ATOM 9563 O O . MET B 2 55 ? 33.663 14.855 -35.504 1.00 0.00 55 MET B O 6
ATOM 9577 N N . ARG B 2 56 ? 35.491 14.486 -36.794 1.00 0.00 56 ARG B N 6
ATOM 9578 C CA . ARG B 2 56 ? 36.517 15.146 -36.011 1.00 0.00 56 ARG B CA 6
ATOM 9579 C C . ARG B 2 56 ? 36.195 16.681 -35.849 1.00 0.00 56 ARG B C 6
ATOM 9580 O O . ARG B 2 56 ? 36.552 17.242 -34.794 1.00 0.00 56 ARG B O 6
ATOM 9601 N N . GLN B 2 57 ? 35.426 17.268 -36.717 1.00 0.00 57 GLN B N 6
ATOM 9602 C CA . GLN B 2 57 ? 35.075 18.722 -36.596 1.00 0.00 57 GLN B CA 6
ATOM 9603 C C . GLN B 2 57 ? 33.767 19.092 -35.790 1.00 0.00 57 GLN B C 6
ATOM 9604 O O . GLN B 2 57 ? 33.353 20.256 -35.637 1.00 0.00 57 GLN B O 6
ATOM 9618 N N . ILE B 2 58 ? 33.054 18.104 -35.194 1.00 0.00 58 ILE B N 6
ATOM 9619 C CA . ILE B 2 58 ? 31.850 18.252 -34.395 1.00 0.00 58 ILE B CA 6
ATOM 9620 C C . ILE B 2 58 ? 31.900 17.417 -33.074 1.00 0.00 58 ILE B C 6
ATOM 9621 O O . ILE B 2 58 ? 32.661 16.438 -32.970 1.00 0.00 58 ILE B O 6
ATOM 9637 N N . ARG B 2 59 ? 31.088 17.764 -32.062 1.00 0.00 59 ARG B N 6
ATOM 9638 C CA . ARG B 2 59 ? 30.913 17.074 -30.787 1.00 0.00 59 ARG B CA 6
ATOM 9639 C C . ARG B 2 59 ? 29.426 16.855 -30.472 1.00 0.00 59 ARG B C 6
ATOM 9640 O O . ARG B 2 59 ? 28.704 17.857 -30.394 1.00 0.00 59 ARG B O 6
ATOM 9661 N N . PHE B 2 60 ? 29.067 15.602 -30.311 1.00 0.00 60 PHE B N 6
ATOM 9662 C CA . PHE B 2 60 ? 27.723 15.077 -29.997 1.00 0.00 60 PHE B CA 6
ATOM 9663 C C . PHE B 2 60 ? 27.533 14.900 -28.458 1.00 0.00 60 PHE B C 6
ATOM 9664 O O . PHE B 2 60 ? 28.276 14.241 -27.696 1.00 0.00 60 PHE B O 6
ATOM 9681 N N . ARG B 2 61 ? 26.441 15.488 -27.944 1.00 0.00 61 ARG B N 6
ATOM 9682 C CA . ARG B 2 61 ? 26.126 15.715 -26.513 1.00 0.00 61 ARG B CA 6
ATOM 9683 C C . ARG B 2 61 ? 24.766 15.193 -26.129 1.00 0.00 61 ARG B C 6
ATOM 9684 O O . ARG B 2 61 ? 23.793 15.270 -26.877 1.00 0.00 61 ARG B O 6
ATOM 9705 N N . PHE B 2 62 ? 24.712 14.766 -24.874 1.00 0.00 62 PHE B N 6
ATOM 9706 C CA . PHE B 2 62 ? 23.500 14.541 -24.097 1.00 0.00 62 PHE B CA 6
ATOM 9707 C C . PHE B 2 62 ? 23.685 14.728 -22.589 1.00 0.00 62 PHE B C 6
ATOM 9708 O O . PHE B 2 62 ? 24.711 14.307 -22.058 1.00 0.00 62 PHE B O 6
ATOM 9725 N N . ASP B 2 63 ? 22.653 15.142 -21.919 1.00 0.00 63 ASP B N 6
ATOM 9726 C CA . ASP B 2 63 ? 22.694 15.364 -20.437 1.00 0.00 63 ASP B CA 6
ATOM 9727 C C . ASP B 2 63 ? 23.729 16.388 -19.903 1.00 0.00 63 ASP B C 6
ATOM 9728 O O . ASP B 2 63 ? 24.121 16.397 -18.735 1.00 0.00 63 ASP B O 6
ATOM 9737 N N . GLY B 2 64 ? 24.243 17.256 -20.815 1.00 0.00 64 GLY B N 6
ATOM 9738 C CA . GLY B 2 64 ? 25.377 18.155 -20.585 1.00 0.00 64 GLY B CA 6
ATOM 9739 C C . GLY B 2 64 ? 26.775 17.579 -20.782 1.00 0.00 64 GLY B C 6
ATOM 9740 O O . GLY B 2 64 ? 27.798 18.210 -20.351 1.00 0.00 64 GLY B O 6
ATOM 9744 N N . GLN B 2 65 ? 26.792 16.427 -21.433 1.00 0.00 65 GLN B N 6
ATOM 9745 C CA . GLN B 2 65 ? 27.994 15.576 -21.378 1.00 0.00 65 GLN B CA 6
ATOM 9746 C C . GLN B 2 65 ? 28.322 15.034 -22.769 1.00 0.00 65 GLN B C 6
ATOM 9747 O O . GLN B 2 65 ? 27.379 14.735 -23.499 1.00 0.00 65 GLN B O 6
ATOM 9761 N N . PRO B 2 66 ? 29.602 14.804 -23.080 1.00 0.00 66 PRO B N 6
ATOM 9762 C CA . PRO B 2 66 ? 29.997 13.973 -24.209 1.00 0.00 66 PRO B CA 6
ATOM 9763 C C . PRO B 2 66 ? 29.481 12.462 -24.207 1.00 0.00 66 PRO B C 6
ATOM 9764 O O . PRO B 2 66 ? 29.364 11.888 -23.097 1.00 0.00 66 PRO B O 6
ATOM 9775 N N . ILE B 2 67 ? 29.102 11.935 -25.365 1.00 0.00 67 ILE B N 6
ATOM 9776 C CA . ILE B 2 67 ? 28.704 10.510 -25.603 1.00 0.00 67 ILE B CA 6
ATOM 9777 C C . ILE B 2 67 ? 30.035 9.712 -25.682 1.00 0.00 67 ILE B C 6
ATOM 9778 O O . ILE B 2 67 ? 30.970 10.137 -26.387 1.00 0.00 67 ILE B O 6
ATOM 9794 N N . ASN B 2 68 ? 30.160 8.566 -25.022 1.00 0.00 68 ASN B N 6
ATOM 9795 C CA . ASN B 2 68 ? 31.250 7.591 -25.270 1.00 0.00 68 ASN B CA 6
ATOM 9796 C C . ASN B 2 68 ? 30.880 6.436 -26.247 1.00 0.00 68 ASN B C 6
ATOM 9797 O O . ASN B 2 68 ? 29.691 6.034 -26.110 1.00 0.00 68 ASN B O 6
ATOM 9808 N N . GLU B 2 69 ? 31.730 5.890 -27.115 1.00 0.00 69 GLU B N 6
ATOM 9809 C CA . GLU B 2 69 ? 31.290 4.827 -28.080 1.00 0.00 69 GLU B CA 6
ATOM 9810 C C . GLU B 2 69 ? 30.684 3.589 -27.430 1.00 0.00 69 GLU B C 6
ATOM 9811 O O . GLU B 2 69 ? 30.048 2.849 -28.207 1.00 0.00 69 GLU B O 6
ATOM 9823 N N . THR B 2 70 ? 30.722 3.374 -26.130 1.00 0.00 70 THR B N 6
ATOM 9824 C CA . THR B 2 70 ? 29.986 2.309 -25.408 1.00 0.00 70 THR B CA 6
ATOM 9825 C C . THR B 2 70 ? 28.659 2.748 -24.757 1.00 0.00 70 THR B C 6
ATOM 9826 O O . THR B 2 70 ? 27.923 1.956 -24.125 1.00 0.00 70 THR B O 6
ATOM 9837 N N . ASP B 2 71 ? 28.293 4.021 -24.688 1.00 0.00 71 ASP B N 6
ATOM 9838 C CA . ASP B 2 71 ? 26.990 4.456 -24.230 1.00 0.00 71 ASP B CA 6
ATOM 9839 C C . ASP B 2 71 ? 25.731 4.032 -25.092 1.00 0.00 71 ASP B C 6
ATOM 9840 O O . ASP B 2 71 ? 25.764 4.025 -26.335 1.00 0.00 71 ASP B O 6
ATOM 9849 N N . THR B 2 72 ? 24.553 3.730 -24.561 1.00 0.00 72 THR B N 6
ATOM 9850 C CA . THR B 2 72 ? 23.314 3.265 -25.183 1.00 0.00 72 THR B CA 6
ATOM 9851 C C . THR B 2 72 ? 22.150 4.005 -24.530 1.00 0.00 72 THR B C 6
ATOM 9852 O O . THR B 2 72 ? 22.275 4.584 -23.427 1.00 0.00 72 THR B O 6
ATOM 9863 N N . PRO B 2 73 ? 20.957 4.079 -25.184 1.00 0.00 73 PRO B N 6
ATOM 9864 C CA . PRO B 2 73 ? 19.726 4.696 -24.687 1.00 0.00 73 PRO B CA 6
ATOM 9865 C C . PRO B 2 73 ? 19.361 4.164 -23.283 1.00 0.00 73 PRO B C 6
ATOM 9866 O O . PRO B 2 73 ? 19.000 4.960 -22.397 1.00 0.00 73 PRO B O 6
ATOM 9877 N N . ALA B 2 74 ? 19.563 2.870 -22.963 1.00 0.00 74 ALA B N 6
ATOM 9878 C CA . ALA B 2 74 ? 19.468 2.308 -21.629 1.00 0.00 74 ALA B CA 6
ATOM 9879 C C . ALA B 2 74 ? 20.552 2.885 -20.632 1.00 0.00 74 ALA B C 6
ATOM 9880 O O . ALA B 2 74 ? 20.138 3.099 -19.490 1.00 0.00 74 ALA B O 6
ATOM 9887 N N . GLN B 2 75 ? 21.794 3.061 -21.059 1.00 0.00 75 GLN B N 6
ATOM 9888 C CA . GLN B 2 75 ? 22.843 3.529 -20.189 1.00 0.00 75 GLN B CA 6
ATOM 9889 C C . GLN B 2 75 ? 22.519 4.950 -19.672 1.00 0.00 75 GLN B C 6
ATOM 9890 O O . GLN B 2 75 ? 22.876 5.330 -18.600 1.00 0.00 75 GLN B O 6
ATOM 9904 N N . LEU B 2 76 ? 21.810 5.714 -20.533 1.00 0.00 76 LEU B N 6
ATOM 9905 C CA . LEU B 2 76 ? 21.581 7.199 -20.150 1.00 0.00 76 LEU B CA 6
ATOM 9906 C C . LEU B 2 76 ? 20.088 7.507 -20.012 1.00 0.00 76 LEU B C 6
ATOM 9907 O O . LEU B 2 76 ? 19.692 8.621 -20.126 1.00 0.00 76 LEU B O 6
ATOM 9923 N N . GLU B 2 77 ? 19.216 6.543 -19.739 1.00 0.00 77 GLU B N 6
ATOM 9924 C CA . GLU B 2 77 ? 17.822 6.692 -19.246 1.00 0.00 77 GLU B CA 6
ATOM 9925 C C . GLU B 2 77 ? 16.792 7.316 -20.188 1.00 0.00 77 GLU B C 6
ATOM 9926 O O . GLU B 2 77 ? 15.822 7.935 -19.784 1.00 0.00 77 GLU B O 6
ATOM 9938 N N . MET B 2 78 ? 16.983 7.137 -21.469 1.00 0.00 78 MET B N 6
ATOM 9939 C CA . MET B 2 78 ? 16.312 7.860 -22.500 1.00 0.00 78 MET B CA 6
ATOM 9940 C C . MET B 2 78 ? 14.916 7.367 -22.777 1.00 0.00 78 MET B C 6
ATOM 9941 O O . MET B 2 78 ? 14.529 6.231 -22.505 1.00 0.00 78 MET B O 6
ATOM 9955 N N . GLU B 2 79 ? 14.098 8.260 -23.311 1.00 0.00 79 GLU B N 6
ATOM 9956 C CA . GLU B 2 79 ? 12.707 8.017 -23.728 1.00 0.00 79 GLU B CA 6
ATOM 9957 C C . GLU B 2 79 ? 12.473 8.473 -25.236 1.00 0.00 79 GLU B C 6
ATOM 9958 O O . GLU B 2 79 ? 13.291 9.203 -25.856 1.00 0.00 79 GLU B O 6
ATOM 9970 N N . ASP B 2 80 ? 11.316 8.199 -25.781 1.00 0.00 80 ASP B N 6
ATOM 9971 C CA . ASP B 2 80 ? 10.833 8.762 -27.029 1.00 0.00 80 ASP B CA 6
ATOM 9972 C C . ASP B 2 80 ? 10.841 10.288 -27.016 1.00 0.00 80 ASP B C 6
ATOM 9973 O O . ASP B 2 80 ? 10.442 10.952 -26.101 1.00 0.00 80 ASP B O 6
ATOM 9982 N N . GLU B 2 81 ? 11.070 10.880 -28.161 1.00 0.00 81 GLU B N 6
ATOM 9983 C CA . GLU B 2 81 ? 11.270 12.335 -28.325 1.00 0.00 81 GLU B CA 6
ATOM 9984 C C . GLU B 2 81 ? 12.461 12.979 -27.622 1.00 0.00 81 GLU B C 6
ATOM 9985 O O . GLU B 2 81 ? 12.611 14.224 -27.684 1.00 0.00 81 GLU B O 6
ATOM 9997 N N . ASP B 2 82 ? 13.307 12.212 -26.953 1.00 0.00 82 ASP B N 6
ATOM 9998 C CA . ASP B 2 82 ? 14.509 12.787 -26.322 1.00 0.00 82 ASP B CA 6
ATOM 9999 C C . ASP B 2 82 ? 15.548 13.078 -27.387 1.00 0.00 82 ASP B C 6
ATOM 10000 O O . ASP B 2 82 ? 15.623 12.333 -28.343 1.00 0.00 82 ASP B O 6
ATOM 10009 N N . THR B 2 83 ? 16.334 14.150 -27.215 1.00 0.00 83 THR B N 6
ATOM 10010 C CA . THR B 2 83 ? 17.028 14.809 -28.369 1.00 0.00 83 THR B CA 6
ATOM 10011 C C . THR B 2 83 ? 18.443 15.098 -27.929 1.00 0.00 83 THR B C 6
ATOM 10012 O O . THR B 2 83 ? 18.790 15.798 -26.976 1.00 0.00 83 THR B O 6
ATOM 10023 N N . ILE B 2 84 ? 19.325 14.475 -28.649 1.00 0.00 84 ILE B N 6
ATOM 10024 C CA . ILE B 2 84 ? 20.799 14.630 -28.610 1.00 0.00 84 ILE B CA 6
ATOM 10025 C C . ILE B 2 84 ? 21.215 15.996 -29.379 1.00 0.00 84 ILE B C 6
ATOM 10026 O O . ILE B 2 84 ? 20.803 16.204 -30.531 1.00 0.00 84 ILE B O 6
ATOM 10042 N N . ASP B 2 85 ? 22.045 16.794 -28.764 1.00 0.00 85 ASP B N 6
ATOM 10043 C CA . ASP B 2 85 ? 22.543 18.041 -29.365 1.00 0.00 85 ASP B CA 6
ATOM 10044 C C . ASP B 2 85 ? 23.960 17.896 -29.934 1.00 0.00 85 ASP B C 6
ATOM 10045 O O . ASP B 2 85 ? 24.874 17.591 -29.236 1.00 0.00 85 ASP B O 6
ATOM 10054 N N . VAL B 2 86 ? 24.091 18.229 -31.226 1.00 0.00 86 VAL B N 6
ATOM 10055 C CA . VAL B 2 86 ? 25.423 18.567 -31.938 1.00 0.00 86 VAL B CA 6
ATOM 10056 C C . VAL B 2 86 ? 25.795 20.001 -31.728 1.00 0.00 86 VAL B C 6
ATOM 10057 O O . VAL B 2 86 ? 25.153 20.945 -32.124 1.00 0.00 86 VAL B O 6
ATOM 10070 N N . PHE B 2 87 ? 26.989 20.139 -31.185 1.00 0.00 87 PHE B N 6
ATOM 10071 C CA . PHE B 2 87 ? 27.798 21.399 -31.112 1.00 0.00 87 PHE B CA 6
ATOM 10072 C C . PHE B 2 87 ? 28.995 21.435 -32.058 1.00 0.00 87 PHE B C 6
ATOM 10073 O O . PHE B 2 87 ? 29.653 20.350 -32.290 1.00 0.00 87 PHE B O 6
ATOM 10090 N N . GLN B 2 88 ? 29.307 22.660 -32.528 1.00 0.00 88 GLN B N 6
ATOM 10091 C CA . GLN B 2 88 ? 30.523 22.946 -33.242 1.00 0.00 88 GLN B CA 6
ATOM 10092 C C . GLN B 2 88 ? 31.824 23.055 -32.453 1.00 0.00 88 GLN B C 6
ATOM 10093 O O . GLN B 2 88 ? 31.902 23.103 -31.264 1.00 0.00 88 GLN B O 6
ATOM 10107 N N . GLN B 2 89 ? 32.973 22.953 -33.131 1.00 0.00 89 GLN B N 6
ATOM 10108 C CA . GLN B 2 89 ? 34.283 23.246 -32.524 1.00 0.00 89 GLN B CA 6
ATOM 10109 C C . GLN B 2 89 ? 34.920 24.330 -33.422 1.00 0.00 89 GLN B C 6
ATOM 10110 O O . GLN B 2 89 ? 34.608 24.383 -34.636 1.00 0.00 89 GLN B O 6
ATOM 10124 N N . GLN B 2 90 ? 35.679 25.215 -32.762 1.00 0.00 90 GLN B N 6
ATOM 10125 C CA . GLN B 2 90 ? 35.996 26.541 -33.279 1.00 0.00 90 GLN B CA 6
ATOM 10126 C C . GLN B 2 90 ? 37.522 26.739 -33.603 1.00 0.00 90 GLN B C 6
ATOM 10127 O O . GLN B 2 90 ? 38.075 27.856 -33.579 1.00 0.00 90 GLN B O 6
ATOM 10141 N N . THR B 2 91 ? 38.222 25.618 -33.880 1.00 0.00 91 THR B N 6
ATOM 10142 C CA . THR B 2 91 ? 39.660 25.650 -34.253 1.00 0.00 91 THR B CA 6
ATOM 10143 C C . THR B 2 91 ? 39.993 26.683 -35.317 1.00 0.00 91 THR B C 6
ATOM 10144 O O . THR B 2 91 ? 39.202 26.989 -36.157 1.00 0.00 91 THR B O 6
ATOM 10155 N N . GLY B 2 92 ? 41.164 27.265 -35.178 1.00 0.00 92 GLY B N 6
ATOM 10156 C CA . GLY B 2 92 ? 41.720 28.351 -36.009 1.00 0.00 92 GLY B CA 6
ATOM 10157 C C . GLY B 2 92 ? 41.614 29.704 -35.317 1.00 0.00 92 GLY B C 6
ATOM 10158 O O . GLY B 2 92 ? 41.449 29.777 -34.096 1.00 0.00 92 GLY B O 6
ATOM 10162 N N . GLY B 2 93 ? 41.627 30.777 -36.092 1.00 0.00 93 GLY B N 6
ATOM 10163 C CA . GLY B 2 93 ? 41.515 32.157 -35.679 1.00 0.00 93 GLY B CA 6
ATOM 10164 C C . GLY B 2 93 ? 42.371 33.134 -36.522 1.00 0.00 93 GLY B C 6
ATOM 10165 O O . GLY B 2 93 ? 43.370 32.734 -37.225 1.00 0.00 93 GLY B O 6
ATOM 10169 N N . VAL B 2 94 ? 41.988 34.425 -36.462 1.00 0.00 94 VAL B N 6
ATOM 10170 C CA . VAL B 2 94 ? 42.602 35.532 -37.224 1.00 0.00 94 VAL B CA 6
ATOM 10171 C C . VAL B 2 94 ? 43.812 35.999 -36.486 1.00 0.00 94 VAL B C 6
ATOM 10172 O O . VAL B 2 94 ? 43.639 36.676 -35.500 1.00 0.00 94 VAL B O 6
ATOM 10185 N N . TYR B 2 95 ? 45.007 35.602 -37.039 1.00 0.00 95 TYR B N 6
ATOM 10186 C CA . TYR B 2 95 ? 46.230 35.779 -36.296 1.00 0.00 95 TYR B CA 6
ATOM 10187 C C . TYR B 2 95 ? 47.457 36.097 -37.145 1.00 0.00 95 TYR B C 6
ATOM 10188 O O . TYR B 2 95 ? 47.851 35.191 -37.927 1.00 0.00 95 TYR B O 6
ATOM 10213 N N . GLU A 1 2 ? 12.585 14.902 -47.392 1.00 0.00 37 GLU A N 7
ATOM 10214 C CA . GLU A 1 2 ? 11.441 14.039 -46.758 1.00 0.00 37 GLU A CA 7
ATOM 10215 C C . GLU A 1 2 ? 11.952 12.737 -46.022 1.00 0.00 37 GLU A C 7
ATOM 10216 O O . GLU A 1 2 ? 11.070 12.025 -45.491 1.00 0.00 37 GLU A O 7
ATOM 10228 N N . ASP A 1 3 ? 13.258 12.427 -46.076 1.00 0.00 38 ASP A N 7
ATOM 10229 C CA . ASP A 1 3 ? 13.863 11.155 -45.658 1.00 0.00 38 ASP A CA 7
ATOM 10230 C C . ASP A 1 3 ? 14.252 11.094 -44.121 1.00 0.00 38 ASP A C 7
ATOM 10231 O O . ASP A 1 3 ? 15.385 10.739 -43.669 1.00 0.00 38 ASP A O 7
ATOM 10240 N N . ALA A 1 4 ? 13.305 11.607 -43.284 1.00 0.00 39 ALA A N 7
ATOM 10241 C CA . ALA A 1 4 ? 13.550 11.867 -41.924 1.00 0.00 39 ALA A CA 7
ATOM 10242 C C . ALA A 1 4 ? 13.431 10.670 -40.946 1.00 0.00 39 ALA A C 7
ATOM 10243 O O . ALA A 1 4 ? 12.826 10.697 -39.873 1.00 0.00 39 ALA A O 7
ATOM 10250 N N . PHE A 1 5 ? 14.158 9.585 -41.295 1.00 0.00 40 PHE A N 7
ATOM 10251 C CA . PHE A 1 5 ? 13.973 8.339 -40.661 1.00 0.00 40 PHE A CA 7
ATOM 10252 C C . PHE A 1 5 ? 15.254 7.534 -40.869 1.00 0.00 40 PHE A C 7
ATOM 10253 O O . PHE A 1 5 ? 15.867 7.497 -41.935 1.00 0.00 40 PHE A O 7
ATOM 10270 N N . ILE A 1 6 ? 15.750 6.896 -39.853 1.00 0.00 41 ILE A N 7
ATOM 10271 C CA . ILE A 1 6 ? 16.946 6.048 -39.848 1.00 0.00 41 ILE A CA 7
ATOM 10272 C C . ILE A 1 6 ? 16.642 4.887 -38.859 1.00 0.00 41 ILE A C 7
ATOM 10273 O O . ILE A 1 6 ? 16.007 5.117 -37.804 1.00 0.00 41 ILE A O 7
ATOM 10289 N N . VAL A 1 7 ? 17.011 3.721 -39.291 1.00 0.00 42 VAL A N 7
ATOM 10290 C CA . VAL A 1 7 ? 16.596 2.489 -38.622 1.00 0.00 42 VAL A CA 7
ATOM 10291 C C . VAL A 1 7 ? 17.717 1.519 -38.397 1.00 0.00 42 VAL A C 7
ATOM 10292 O O . VAL A 1 7 ? 18.337 1.011 -39.364 1.00 0.00 42 VAL A O 7
ATOM 10305 N N . ILE A 1 8 ? 18.068 1.378 -37.143 1.00 0.00 43 ILE A N 7
ATOM 10306 C CA . ILE A 1 8 ? 19.354 0.709 -36.715 1.00 0.00 43 ILE A CA 7
ATOM 10307 C C . ILE A 1 8 ? 19.137 -0.201 -35.506 1.00 0.00 43 ILE A C 7
ATOM 10308 O O . ILE A 1 8 ? 18.440 0.221 -34.548 1.00 0.00 43 ILE A O 7
ATOM 10338 N N . ASP A 1 10 ? 21.402 -3.604 -32.908 1.00 0.00 45 ASP A N 7
ATOM 10339 C CA . ASP A 1 10 ? 22.729 -4.102 -32.581 1.00 0.00 45 ASP A CA 7
ATOM 10340 C C . ASP A 1 10 ? 22.927 -5.594 -33.047 1.00 0.00 45 ASP A C 7
ATOM 10341 O O . ASP A 1 10 ? 23.943 -5.910 -33.729 1.00 0.00 45 ASP A O 7
ATOM 10364 N N . ASP A 1 12 ? 22.947 -9.734 -34.400 1.00 0.00 47 ASP A N 7
ATOM 10365 C CA . ASP A 1 12 ? 23.096 -10.349 -35.686 1.00 0.00 47 ASP A CA 7
ATOM 10366 C C . ASP A 1 12 ? 23.670 -11.737 -35.441 1.00 0.00 47 ASP A C 7
ATOM 10367 O O . ASP A 1 12 ? 24.521 -11.938 -34.585 1.00 0.00 47 ASP A O 7
ATOM 10376 N N . GLY A 1 13 ? 23.091 -12.680 -36.270 1.00 0.00 48 GLY A N 7
ATOM 10377 C CA . GLY A 1 13 ? 23.318 -14.124 -36.232 1.00 0.00 48 GLY A CA 7
ATOM 10378 C C . GLY A 1 13 ? 22.119 -15.025 -36.513 1.00 0.00 48 GLY A C 7
ATOM 10379 O O . GLY A 1 13 ? 21.184 -14.540 -37.214 1.00 0.00 48 GLY A O 7
ATOM 10383 N N . GLU A 1 14 ? 22.059 -16.273 -35.977 1.00 0.00 49 GLU A N 7
ATOM 10384 C CA . GLU A 1 14 ? 20.980 -17.288 -36.324 1.00 0.00 49 GLU A CA 7
ATOM 10385 C C . GLU A 1 14 ? 19.514 -16.695 -36.145 1.00 0.00 49 GLU A C 7
ATOM 10386 O O . GLU A 1 14 ? 19.206 -16.064 -35.127 1.00 0.00 49 GLU A O 7
ATOM 10401 N N . MET B 2 1 ? -8.351 -33.325 -38.574 1.00 0.00 1 MET B N 7
ATOM 10402 C CA . MET B 2 1 ? -8.706 -31.990 -38.063 1.00 0.00 1 MET B CA 7
ATOM 10403 C C . MET B 2 1 ? -8.040 -31.125 -39.088 1.00 0.00 1 MET B C 7
ATOM 10404 O O . MET B 2 1 ? -6.858 -31.227 -39.383 1.00 0.00 1 MET B O 7
ATOM 10420 N N . ALA B 2 2 ? -8.690 -30.079 -39.623 1.00 0.00 2 ALA B N 7
ATOM 10421 C CA . ALA B 2 2 ? -8.115 -29.037 -40.443 1.00 0.00 2 ALA B CA 7
ATOM 10422 C C . ALA B 2 2 ? -7.458 -27.897 -39.622 1.00 0.00 2 ALA B C 7
ATOM 10423 O O . ALA B 2 2 ? -7.745 -27.792 -38.361 1.00 0.00 2 ALA B O 7
ATOM 10430 N N . ASP B 2 3 ? -6.624 -27.104 -40.289 1.00 0.00 3 ASP B N 7
ATOM 10431 C CA . ASP B 2 3 ? -5.636 -26.237 -39.658 1.00 0.00 3 ASP B CA 7
ATOM 10432 C C . ASP B 2 3 ? -6.196 -24.942 -39.046 1.00 0.00 3 ASP B C 7
ATOM 10433 O O . ASP B 2 3 ? -6.555 -24.013 -39.753 1.00 0.00 3 ASP B O 7
ATOM 10442 N N . GLU B 2 4 ? -6.168 -24.876 -37.705 1.00 0.00 4 GLU B N 7
ATOM 10443 C CA . GLU B 2 4 ? -6.448 -23.767 -36.871 1.00 0.00 4 GLU B CA 7
ATOM 10444 C C . GLU B 2 4 ? -5.356 -23.697 -35.743 1.00 0.00 4 GLU B C 7
ATOM 10445 O O . GLU B 2 4 ? -5.656 -23.728 -34.539 1.00 0.00 4 GLU B O 7
ATOM 10457 N N . LYS B 2 5 ? -4.052 -23.705 -36.125 1.00 0.00 5 LYS B N 7
ATOM 10458 C CA . LYS B 2 5 ? -2.946 -23.788 -35.210 1.00 0.00 5 LYS B CA 7
ATOM 10459 C C . LYS B 2 5 ? -3.019 -22.666 -34.179 1.00 0.00 5 LYS B C 7
ATOM 10460 O O . LYS B 2 5 ? -3.217 -21.537 -34.666 1.00 0.00 5 LYS B O 7
ATOM 10479 N N . PRO B 2 6 ? -2.745 -22.875 -32.859 1.00 0.00 6 PRO B N 7
ATOM 10480 C CA . PRO B 2 6 ? -2.451 -21.803 -31.875 1.00 0.00 6 PRO B CA 7
ATOM 10481 C C . PRO B 2 6 ? -1.278 -20.901 -32.239 1.00 0.00 6 PRO B C 7
ATOM 10482 O O . PRO B 2 6 ? -0.198 -21.294 -32.555 1.00 0.00 6 PRO B O 7
ATOM 10493 N N . LYS B 2 7 ? -1.442 -19.586 -32.032 1.00 0.00 7 LYS B N 7
ATOM 10494 C CA . LYS B 2 7 ? -0.394 -18.536 -32.190 1.00 0.00 7 LYS B CA 7
ATOM 10495 C C . LYS B 2 7 ? 0.712 -18.696 -31.124 1.00 0.00 7 LYS B C 7
ATOM 10496 O O . LYS B 2 7 ? 0.324 -19.214 -30.117 1.00 0.00 7 LYS B O 7
ATOM 10515 N N . GLU B 2 8 ? 1.971 -18.315 -31.380 1.00 0.00 8 GLU B N 7
ATOM 10516 C CA . GLU B 2 8 ? 3.055 -18.628 -30.400 1.00 0.00 8 GLU B CA 7
ATOM 10517 C C . GLU B 2 8 ? 2.939 -17.756 -29.034 1.00 0.00 8 GLU B C 7
ATOM 10518 O O . GLU B 2 8 ? 2.468 -16.605 -29.069 1.00 0.00 8 GLU B O 7
ATOM 10530 N N . GLY B 2 9 ? 3.234 -18.384 -27.909 1.00 0.00 9 GLY B N 7
ATOM 10531 C CA . GLY B 2 9 ? 3.105 -17.662 -26.646 1.00 0.00 9 GLY B CA 7
ATOM 10532 C C . GLY B 2 9 ? 4.346 -16.819 -26.313 1.00 0.00 9 GLY B C 7
ATOM 10533 O O . GLY B 2 9 ? 4.231 -15.571 -26.354 1.00 0.00 9 GLY B O 7
ATOM 10537 N N . VAL B 2 10 ? 5.542 -17.480 -26.107 1.00 0.00 10 VAL B N 7
ATOM 10538 C CA . VAL B 2 10 ? 6.794 -16.771 -25.897 1.00 0.00 10 VAL B CA 7
ATOM 10539 C C . VAL B 2 10 ? 7.706 -16.955 -27.089 1.00 0.00 10 VAL B C 7
ATOM 10540 O O . VAL B 2 10 ? 7.629 -18.014 -27.679 1.00 0.00 10 VAL B O 7
ATOM 10553 N N . LYS B 2 11 ? 8.443 -15.924 -27.492 1.00 0.00 11 LYS B N 7
ATOM 10554 C CA . LYS B 2 11 ? 9.124 -15.859 -28.807 1.00 0.00 11 LYS B CA 7
ATOM 10555 C C . LYS B 2 11 ? 10.437 -15.107 -28.798 1.00 0.00 11 LYS B C 7
ATOM 10556 O O . LYS B 2 11 ? 11.115 -15.004 -27.817 1.00 0.00 11 LYS B O 7
ATOM 10575 N N . THR B 2 12 ? 10.954 -14.564 -29.863 1.00 0.00 12 THR B N 7
ATOM 10576 C CA . THR B 2 12 ? 12.177 -13.671 -29.927 1.00 0.00 12 THR B CA 7
ATOM 10577 C C . THR B 2 12 ? 11.938 -12.294 -30.413 1.00 0.00 12 THR B C 7
ATOM 10578 O O . THR B 2 12 ? 12.920 -11.574 -30.613 1.00 0.00 12 THR B O 7
ATOM 10589 N N . GLU B 2 13 ? 10.724 -11.740 -30.677 1.00 0.00 13 GLU B N 7
ATOM 10590 C CA . GLU B 2 13 ? 10.389 -10.375 -31.320 1.00 0.00 13 GLU B CA 7
ATOM 10591 C C . GLU B 2 13 ? 9.748 -9.309 -30.333 1.00 0.00 13 GLU B C 7
ATOM 10592 O O . GLU B 2 13 ? 9.088 -8.360 -30.816 1.00 0.00 13 GLU B O 7
ATOM 10604 N N . ASN B 2 14 ? 9.998 -9.455 -29.045 1.00 0.00 14 ASN B N 7
ATOM 10605 C CA . ASN B 2 14 ? 9.272 -8.762 -28.032 1.00 0.00 14 ASN B CA 7
ATOM 10606 C C . ASN B 2 14 ? 9.910 -7.478 -27.517 1.00 0.00 14 ASN B C 7
ATOM 10607 O O . ASN B 2 14 ? 9.355 -6.768 -26.678 1.00 0.00 14 ASN B O 7
ATOM 10618 N N . ASN B 2 15 ? 10.981 -7.052 -28.111 1.00 0.00 15 ASN B N 7
ATOM 10619 C CA . ASN B 2 15 ? 11.522 -5.694 -27.792 1.00 0.00 15 ASN B CA 7
ATOM 10620 C C . ASN B 2 15 ? 10.654 -4.676 -28.478 1.00 0.00 15 ASN B C 7
ATOM 10621 O O . ASN B 2 15 ? 10.340 -4.829 -29.645 1.00 0.00 15 ASN B O 7
ATOM 10632 N N . ASP B 2 16 ? 10.411 -3.578 -27.821 1.00 0.00 16 ASP B N 7
ATOM 10633 C CA . ASP B 2 16 ? 9.689 -2.394 -28.274 1.00 0.00 16 ASP B CA 7
ATOM 10634 C C . ASP B 2 16 ? 10.545 -1.189 -28.509 1.00 0.00 16 ASP B C 7
ATOM 10635 O O . ASP B 2 16 ? 11.204 -0.777 -27.551 1.00 0.00 16 ASP B O 7
ATOM 10644 N N . HIS B 2 17 ? 10.607 -0.541 -29.666 1.00 0.00 17 HIS B N 7
ATOM 10645 C CA . HIS B 2 17 ? 11.631 0.399 -30.073 1.00 0.00 17 HIS B CA 7
ATOM 10646 C C . HIS B 2 17 ? 11.649 1.713 -29.302 1.00 0.00 17 HIS B C 7
ATOM 10647 O O . HIS B 2 17 ? 10.597 2.213 -28.894 1.00 0.00 17 HIS B O 7
ATOM 10661 N N . ILE B 2 18 ? 12.830 2.197 -28.956 1.00 0.00 18 ILE B N 7
ATOM 10662 C CA . ILE B 2 18 ? 13.015 3.570 -28.439 1.00 0.00 18 ILE B CA 7
ATOM 10663 C C . ILE B 2 18 ? 13.460 4.504 -29.598 1.00 0.00 18 ILE B C 7
ATOM 10664 O O . ILE B 2 18 ? 14.098 4.145 -30.574 1.00 0.00 18 ILE B O 7
ATOM 10680 N N . ASN B 2 19 ? 12.895 5.713 -29.500 1.00 0.00 19 ASN B N 7
ATOM 10681 C CA . ASN B 2 19 ? 12.879 6.667 -30.671 1.00 0.00 19 ASN B CA 7
ATOM 10682 C C . ASN B 2 19 ? 13.445 7.989 -30.212 1.00 0.00 19 ASN B C 7
ATOM 10683 O O . ASN B 2 19 ? 12.743 8.903 -29.685 1.00 0.00 19 ASN B O 7
ATOM 10694 N N . LEU B 2 20 ? 14.701 8.148 -30.612 1.00 0.00 20 LEU B N 7
ATOM 10695 C CA . LEU B 2 20 ? 15.504 9.258 -30.172 1.00 0.00 20 LEU B CA 7
ATOM 10696 C C . LEU B 2 20 ? 15.624 10.221 -31.374 1.00 0.00 20 LEU B C 7
ATOM 10697 O O . LEU B 2 20 ? 15.409 9.878 -32.536 1.00 0.00 20 LEU B O 7
ATOM 10713 N N . LYS B 2 21 ? 16.062 11.405 -31.051 1.00 0.00 21 LYS B N 7
ATOM 10714 C CA . LYS B 2 21 ? 16.136 12.453 -32.066 1.00 0.00 21 LYS B CA 7
ATOM 10715 C C . LYS B 2 21 ? 17.615 12.968 -32.095 1.00 0.00 21 LYS B C 7
ATOM 10716 O O . LYS B 2 21 ? 18.328 12.804 -31.064 1.00 0.00 21 LYS B O 7
ATOM 10735 N N . VAL B 2 22 ? 18.009 13.575 -33.196 1.00 0.00 22 VAL B N 7
ATOM 10736 C CA . VAL B 2 22 ? 19.302 14.181 -33.334 1.00 0.00 22 VAL B CA 7
ATOM 10737 C C . VAL B 2 22 ? 19.258 15.550 -34.071 1.00 0.00 22 VAL B C 7
ATOM 10738 O O . VAL B 2 22 ? 18.609 15.604 -35.161 1.00 0.00 22 VAL B O 7
ATOM 10751 N N . ALA B 2 23 ? 19.830 16.591 -33.518 1.00 0.00 23 ALA B N 7
ATOM 10752 C CA . ALA B 2 23 ? 19.557 18.006 -33.891 1.00 0.00 23 ALA B CA 7
ATOM 10753 C C . ALA B 2 23 ? 20.830 18.778 -34.047 1.00 0.00 23 ALA B C 7
ATOM 10754 O O . ALA B 2 23 ? 21.587 18.872 -33.074 1.00 0.00 23 ALA B O 7
ATOM 10761 N N . GLY B 2 24 ? 20.922 19.563 -35.128 1.00 0.00 24 GLY B N 7
ATOM 10762 C CA . GLY B 2 24 ? 22.029 20.513 -35.243 1.00 0.00 24 GLY B CA 7
ATOM 10763 C C . GLY B 2 24 ? 22.003 21.750 -34.267 1.00 0.00 24 GLY B C 7
ATOM 10764 O O . GLY B 2 24 ? 20.946 22.031 -33.703 1.00 0.00 24 GLY B O 7
ATOM 10768 N N . GLN B 2 25 ? 22.951 22.681 -34.483 1.00 0.00 25 GLN B N 7
ATOM 10769 C CA . GLN B 2 25 ? 22.961 24.117 -34.173 1.00 0.00 25 GLN B CA 7
ATOM 10770 C C . GLN B 2 25 ? 22.266 24.929 -35.336 1.00 0.00 25 GLN B C 7
ATOM 10771 O O . GLN B 2 25 ? 21.761 26.050 -35.023 1.00 0.00 25 GLN B O 7
ATOM 10785 N N . ASP B 2 26 ? 22.029 24.440 -36.562 1.00 0.00 26 ASP B N 7
ATOM 10786 C CA . ASP B 2 26 ? 21.264 25.233 -37.527 1.00 0.00 26 ASP B CA 7
ATOM 10787 C C . ASP B 2 26 ? 19.712 25.187 -37.239 1.00 0.00 26 ASP B C 7
ATOM 10788 O O . ASP B 2 26 ? 18.877 26.050 -37.524 1.00 0.00 26 ASP B O 7
ATOM 10797 N N . GLY B 2 27 ? 19.206 24.086 -36.686 1.00 0.00 27 GLY B N 7
ATOM 10798 C CA . GLY B 2 27 ? 17.827 23.824 -36.304 1.00 0.00 27 GLY B CA 7
ATOM 10799 C C . GLY B 2 27 ? 17.222 22.675 -37.166 1.00 0.00 27 GLY B C 7
ATOM 10800 O O . GLY B 2 27 ? 16.021 22.482 -37.032 1.00 0.00 27 GLY B O 7
ATOM 10804 N N . SER B 2 28 ? 18.050 21.990 -37.989 1.00 0.00 28 SER B N 7
ATOM 10805 C CA . SER B 2 28 ? 17.514 20.694 -38.644 1.00 0.00 28 SER B CA 7
ATOM 10806 C C . SER B 2 28 ? 17.494 19.501 -37.733 1.00 0.00 28 SER B C 7
ATOM 10807 O O . SER B 2 28 ? 18.471 19.286 -37.033 1.00 0.00 28 SER B O 7
ATOM 10815 N N . VAL B 2 29 ? 16.459 18.651 -37.758 1.00 0.00 29 VAL B N 7
ATOM 10816 C CA . VAL B 2 29 ? 16.334 17.494 -36.804 1.00 0.00 29 VAL B CA 7
ATOM 10817 C C . VAL B 2 29 ? 15.826 16.223 -37.548 1.00 0.00 29 VAL B C 7
ATOM 10818 O O . VAL B 2 29 ? 14.942 16.301 -38.408 1.00 0.00 29 VAL B O 7
ATOM 10831 N N . VAL B 2 30 ? 16.407 15.065 -37.256 1.00 0.00 30 VAL B N 7
ATOM 10832 C CA . VAL B 2 30 ? 15.830 13.771 -37.633 1.00 0.00 30 VAL B CA 7
ATOM 10833 C C . VAL B 2 30 ? 15.353 12.926 -36.423 1.00 0.00 30 VAL B C 7
ATOM 10834 O O . VAL B 2 30 ? 15.867 13.149 -35.282 1.00 0.00 30 VAL B O 7
ATOM 10847 N N . GLN B 2 31 ? 14.723 11.851 -36.675 1.00 0.00 31 GLN B N 7
ATOM 10848 C CA . GLN B 2 31 ? 14.282 10.829 -35.764 1.00 0.00 31 GLN B CA 7
ATOM 10849 C C . GLN B 2 31 ? 14.889 9.444 -36.140 1.00 0.00 31 GLN B C 7
ATOM 10850 O O . GLN B 2 31 ? 14.953 9.111 -37.288 1.00 0.00 31 GLN B O 7
ATOM 10864 N N . PHE B 2 32 ? 15.324 8.823 -35.089 1.00 0.00 32 PHE B N 7
ATOM 10865 C CA . PHE B 2 32 ? 15.978 7.506 -35.023 1.00 0.00 32 PHE B CA 7
ATOM 10866 C C . PHE B 2 32 ? 15.147 6.477 -34.374 1.00 0.00 32 PHE B C 7
ATOM 10867 O O . PHE B 2 32 ? 14.952 6.495 -33.205 1.00 0.00 32 PHE B O 7
ATOM 10884 N N . LYS B 2 33 ? 14.733 5.462 -35.178 1.00 0.00 33 LYS B N 7
ATOM 10885 C CA . LYS B 2 33 ? 14.168 4.248 -34.592 1.00 0.00 33 LYS B CA 7
ATOM 10886 C C . LYS B 2 33 ? 15.265 3.215 -34.246 1.00 0.00 33 LYS B C 7
ATOM 10887 O O . LYS B 2 33 ? 15.991 2.723 -35.117 1.00 0.00 33 LYS B O 7
ATOM 10906 N N . ILE B 2 34 ? 15.486 2.903 -32.971 1.00 0.00 34 ILE B N 7
ATOM 10907 C CA . ILE B 2 34 ? 16.493 2.087 -32.360 1.00 0.00 34 ILE B CA 7
ATOM 10908 C C . ILE B 2 34 ? 15.929 1.270 -31.159 1.00 0.00 34 ILE B C 7
ATOM 10909 O O . ILE B 2 34 ? 14.699 1.263 -30.893 1.00 0.00 34 ILE B O 7
ATOM 10925 N N . LYS B 2 35 ? 16.760 0.466 -30.494 1.00 0.00 35 LYS B N 7
ATOM 10926 C CA . LYS B 2 35 ? 16.346 -0.262 -29.318 1.00 0.00 35 LYS B CA 7
ATOM 10927 C C . LYS B 2 35 ? 17.122 0.311 -28.146 1.00 0.00 35 LYS B C 7
ATOM 10928 O O . LYS B 2 35 ? 18.145 0.963 -28.307 1.00 0.00 35 LYS B O 7
ATOM 10947 N N . ARG B 2 36 ? 16.629 0.081 -26.927 1.00 0.00 36 ARG B N 7
ATOM 10948 C CA . ARG B 2 36 ? 17.256 0.562 -25.619 1.00 0.00 36 ARG B CA 7
ATOM 10949 C C . ARG B 2 36 ? 18.724 0.273 -25.518 1.00 0.00 36 ARG B C 7
ATOM 10950 O O . ARG B 2 36 ? 19.507 1.104 -25.017 1.00 0.00 36 ARG B O 7
ATOM 10971 N N . HIS B 2 37 ? 19.211 -0.890 -26.035 1.00 0.00 37 HIS B N 7
ATOM 10972 C CA . HIS B 2 37 ? 20.564 -1.328 -26.154 1.00 0.00 37 HIS B CA 7
ATOM 10973 C C . HIS B 2 37 ? 21.257 -1.215 -27.567 1.00 0.00 37 HIS B C 7
ATOM 10974 O O . HIS B 2 37 ? 22.354 -1.772 -27.702 1.00 0.00 37 HIS B O 7
ATOM 10988 N N . THR B 2 38 ? 20.803 -0.409 -28.512 1.00 0.00 38 THR B N 7
ATOM 10989 C CA . THR B 2 38 ? 21.647 0.092 -29.670 1.00 0.00 38 THR B CA 7
ATOM 10990 C C . THR B 2 38 ? 22.837 1.011 -29.368 1.00 0.00 38 THR B C 7
ATOM 10991 O O . THR B 2 38 ? 22.636 2.056 -28.785 1.00 0.00 38 THR B O 7
ATOM 11002 N N . PRO B 2 39 ? 24.160 0.683 -29.626 1.00 0.00 39 PRO B N 7
ATOM 11003 C CA . PRO B 2 39 ? 25.219 1.645 -29.365 1.00 0.00 39 PRO B CA 7
ATOM 11004 C C . PRO B 2 39 ? 25.065 2.876 -30.202 1.00 0.00 39 PRO B C 7
ATOM 11005 O O . PRO B 2 39 ? 24.909 2.765 -31.423 1.00 0.00 39 PRO B O 7
ATOM 11016 N N . LEU B 2 40 ? 25.308 4.069 -29.581 1.00 0.00 40 LEU B N 7
ATOM 11017 C CA . LEU B 2 40 ? 25.167 5.406 -30.206 1.00 0.00 40 LEU B CA 7
ATOM 11018 C C . LEU B 2 40 ? 26.280 5.610 -31.311 1.00 0.00 40 LEU B C 7
ATOM 11019 O O . LEU B 2 40 ? 26.136 6.439 -32.230 1.00 0.00 40 LEU B O 7
ATOM 11035 N N . SER B 2 41 ? 27.333 4.845 -31.334 1.00 0.00 41 SER B N 7
ATOM 11036 C CA . SER B 2 41 ? 28.392 4.984 -32.371 1.00 0.00 41 SER B CA 7
ATOM 11037 C C . SER B 2 41 ? 27.800 4.941 -33.780 1.00 0.00 41 SER B C 7
ATOM 11038 O O . SER B 2 41 ? 28.246 5.677 -34.679 1.00 0.00 41 SER B O 7
ATOM 11046 N N . LYS B 2 42 ? 26.825 4.057 -33.980 1.00 0.00 42 LYS B N 7
ATOM 11047 C CA . LYS B 2 42 ? 26.160 3.793 -35.245 1.00 0.00 42 LYS B CA 7
ATOM 11048 C C . LYS B 2 42 ? 25.271 5.052 -35.650 1.00 0.00 42 LYS B C 7
ATOM 11049 O O . LYS B 2 42 ? 25.184 5.326 -36.824 1.00 0.00 42 LYS B O 7
ATOM 11068 N N . LEU B 2 43 ? 24.705 5.780 -34.669 1.00 0.00 43 LEU B N 7
ATOM 11069 C CA . LEU B 2 43 ? 23.952 7.014 -34.785 1.00 0.00 43 LEU B CA 7
ATOM 11070 C C . LEU B 2 43 ? 24.887 8.170 -35.083 1.00 0.00 43 LEU B C 7
ATOM 11071 O O . LEU B 2 43 ? 24.634 9.097 -35.862 1.00 0.00 43 LEU B O 7
ATOM 11087 N N . MET B 2 44 ? 25.975 8.276 -34.308 1.00 0.00 44 MET B N 7
ATOM 11088 C CA . MET B 2 44 ? 27.083 9.280 -34.584 1.00 0.00 44 MET B CA 7
ATOM 11089 C C . MET B 2 44 ? 27.600 9.170 -36.013 1.00 0.00 44 MET B C 7
ATOM 11090 O O . MET B 2 44 ? 27.500 10.128 -36.807 1.00 0.00 44 MET B O 7
ATOM 11104 N N . LYS B 2 45 ? 28.055 7.980 -36.400 1.00 0.00 45 LYS B N 7
ATOM 11105 C CA . LYS B 2 45 ? 28.354 7.552 -37.813 1.00 0.00 45 LYS B CA 7
ATOM 11106 C C . LYS B 2 45 ? 27.252 8.016 -38.787 1.00 0.00 45 LYS B C 7
ATOM 11107 O O . LYS B 2 45 ? 27.494 8.681 -39.815 1.00 0.00 45 LYS B O 7
ATOM 11126 N N . ALA B 2 46 ? 26.003 7.585 -38.461 1.00 0.00 46 ALA B N 7
ATOM 11127 C CA . ALA B 2 46 ? 24.821 7.858 -39.342 1.00 0.00 46 ALA B CA 7
ATOM 11128 C C . ALA B 2 46 ? 24.508 9.359 -39.560 1.00 0.00 46 ALA B C 7
ATOM 11129 O O . ALA B 2 46 ? 24.228 9.762 -40.716 1.00 0.00 46 ALA B O 7
ATOM 11136 N N . TYR B 2 47 ? 24.436 10.192 -38.500 1.00 0.00 47 TYR B N 7
ATOM 11137 C CA . TYR B 2 47 ? 24.273 11.659 -38.777 1.00 0.00 47 TYR B CA 7
ATOM 11138 C C . TYR B 2 47 ? 25.427 12.394 -39.342 1.00 0.00 47 TYR B C 7
ATOM 11139 O O . TYR B 2 47 ? 25.281 13.250 -40.142 1.00 0.00 47 TYR B O 7
ATOM 11157 N N . CYS B 2 48 ? 26.635 12.031 -39.000 1.00 0.00 48 CYS B N 7
ATOM 11158 C CA . CYS B 2 48 ? 27.824 12.751 -39.470 1.00 0.00 48 CYS B CA 7
ATOM 11159 C C . CYS B 2 48 ? 27.976 12.527 -40.955 1.00 0.00 48 CYS B C 7
ATOM 11160 O O . CYS B 2 48 ? 28.529 13.386 -41.625 1.00 0.00 48 CYS B O 7
ATOM 11168 N N . GLU B 2 49 ? 27.508 11.367 -41.506 1.00 0.00 49 GLU B N 7
ATOM 11169 C CA . GLU B 2 49 ? 27.518 10.957 -42.898 1.00 0.00 49 GLU B CA 7
ATOM 11170 C C . GLU B 2 49 ? 26.427 11.708 -43.684 1.00 0.00 49 GLU B C 7
ATOM 11171 O O . GLU B 2 49 ? 26.701 12.264 -44.733 1.00 0.00 49 GLU B O 7
ATOM 11183 N N . ARG B 2 50 ? 25.276 12.023 -43.066 1.00 0.00 50 ARG B N 7
ATOM 11184 C CA . ARG B 2 50 ? 24.216 12.891 -43.625 1.00 0.00 50 ARG B CA 7
ATOM 11185 C C . ARG B 2 50 ? 24.645 14.321 -43.730 1.00 0.00 50 ARG B C 7
ATOM 11186 O O . ARG B 2 50 ? 24.105 15.086 -44.518 1.00 0.00 50 ARG B O 7
ATOM 11207 N N . GLN B 2 51 ? 25.686 14.755 -42.944 1.00 0.00 51 GLN B N 7
ATOM 11208 C CA . GLN B 2 51 ? 26.415 16.041 -43.134 1.00 0.00 51 GLN B CA 7
ATOM 11209 C C . GLN B 2 51 ? 27.627 15.976 -43.996 1.00 0.00 51 GLN B C 7
ATOM 11210 O O . GLN B 2 51 ? 27.931 16.907 -44.687 1.00 0.00 51 GLN B O 7
ATOM 11224 N N . GLY B 2 52 ? 28.294 14.829 -44.052 1.00 0.00 52 GLY B N 7
ATOM 11225 C CA . GLY B 2 52 ? 29.424 14.514 -44.972 1.00 0.00 52 GLY B CA 7
ATOM 11226 C C . GLY B 2 52 ? 30.733 15.089 -44.463 1.00 0.00 52 GLY B C 7
ATOM 11227 O O . GLY B 2 52 ? 31.558 15.718 -45.162 1.00 0.00 52 GLY B O 7
ATOM 11231 N N . LEU B 2 53 ? 30.905 14.942 -43.114 1.00 0.00 53 LEU B N 7
ATOM 11232 C CA . LEU B 2 53 ? 32.005 15.483 -42.300 1.00 0.00 53 LEU B CA 7
ATOM 11233 C C . LEU B 2 53 ? 32.906 14.328 -41.768 1.00 0.00 53 LEU B C 7
ATOM 11234 O O . LEU B 2 53 ? 32.480 13.161 -41.744 1.00 0.00 53 LEU B O 7
ATOM 11250 N N . SER B 2 54 ? 34.080 14.670 -41.195 1.00 0.00 54 SER B N 7
ATOM 11251 C CA . SER B 2 54 ? 34.874 13.757 -40.386 1.00 0.00 54 SER B CA 7
ATOM 11252 C C . SER B 2 54 ? 34.330 13.933 -38.941 1.00 0.00 54 SER B C 7
ATOM 11253 O O . SER B 2 54 ? 33.838 14.992 -38.516 1.00 0.00 54 SER B O 7
ATOM 11261 N N . MET B 2 55 ? 34.314 12.878 -38.140 1.00 0.00 55 MET B N 7
ATOM 11262 C CA . MET B 2 55 ? 33.756 12.931 -36.788 1.00 0.00 55 MET B CA 7
ATOM 11263 C C . MET B 2 55 ? 34.692 13.758 -35.886 1.00 0.00 55 MET B C 7
ATOM 11264 O O . MET B 2 55 ? 34.268 14.250 -34.903 1.00 0.00 55 MET B O 7
ATOM 11278 N N . ARG B 2 56 ? 35.954 14.022 -36.307 1.00 0.00 56 ARG B N 7
ATOM 11279 C CA . ARG B 2 56 ? 36.873 14.881 -35.597 1.00 0.00 56 ARG B CA 7
ATOM 11280 C C . ARG B 2 56 ? 36.376 16.278 -35.384 1.00 0.00 56 ARG B C 7
ATOM 11281 O O . ARG B 2 56 ? 36.633 16.882 -34.312 1.00 0.00 56 ARG B O 7
ATOM 11302 N N . GLN B 2 57 ? 35.629 16.771 -36.347 1.00 0.00 57 GLN B N 7
ATOM 11303 C CA . GLN B 2 57 ? 35.302 18.198 -36.390 1.00 0.00 57 GLN B CA 7
ATOM 11304 C C . GLN B 2 57 ? 33.898 18.541 -35.856 1.00 0.00 57 GLN B C 7
ATOM 11305 O O . GLN B 2 57 ? 33.438 19.704 -35.923 1.00 0.00 57 GLN B O 7
ATOM 11319 N N . ILE B 2 58 ? 33.230 17.549 -35.301 1.00 0.00 58 ILE B N 7
ATOM 11320 C CA . ILE B 2 58 ? 31.909 17.718 -34.578 1.00 0.00 58 ILE B CA 7
ATOM 11321 C C . ILE B 2 58 ? 31.934 16.990 -33.230 1.00 0.00 58 ILE B C 7
ATOM 11322 O O . ILE B 2 58 ? 32.957 16.377 -32.891 1.00 0.00 58 ILE B O 7
ATOM 11338 N N . ARG B 2 59 ? 30.846 17.248 -32.422 1.00 0.00 59 ARG B N 7
ATOM 11339 C CA . ARG B 2 59 ? 30.461 16.500 -31.150 1.00 0.00 59 ARG B CA 7
ATOM 11340 C C . ARG B 2 59 ? 28.965 16.296 -31.023 1.00 0.00 59 ARG B C 7
ATOM 11341 O O . ARG B 2 59 ? 28.191 17.165 -31.382 1.00 0.00 59 ARG B O 7
ATOM 11362 N N . PHE B 2 60 ? 28.630 15.166 -30.413 1.00 0.00 60 PHE B N 7
ATOM 11363 C CA . PHE B 2 60 ? 27.295 14.837 -29.963 1.00 0.00 60 PHE B CA 7
ATOM 11364 C C . PHE B 2 60 ? 27.166 14.953 -28.489 1.00 0.00 60 PHE B C 7
ATOM 11365 O O . PHE B 2 60 ? 27.967 14.278 -27.852 1.00 0.00 60 PHE B O 7
ATOM 11382 N N . ARG B 2 61 ? 26.143 15.640 -27.956 1.00 0.00 61 ARG B N 7
ATOM 11383 C CA . ARG B 2 61 ? 25.972 16.053 -26.512 1.00 0.00 61 ARG B CA 7
ATOM 11384 C C . ARG B 2 61 ? 24.597 15.704 -26.081 1.00 0.00 61 ARG B C 7
ATOM 11385 O O . ARG B 2 61 ? 23.636 15.728 -26.868 1.00 0.00 61 ARG B O 7
ATOM 11406 N N . PHE B 2 62 ? 24.480 15.448 -24.773 1.00 0.00 62 PHE B N 7
ATOM 11407 C CA . PHE B 2 62 ? 23.153 15.381 -24.144 1.00 0.00 62 PHE B CA 7
ATOM 11408 C C . PHE B 2 62 ? 23.352 15.732 -22.685 1.00 0.00 62 PHE B C 7
ATOM 11409 O O . PHE B 2 62 ? 23.973 14.980 -21.953 1.00 0.00 62 PHE B O 7
ATOM 11426 N N . ASP B 2 63 ? 22.542 16.684 -22.113 1.00 0.00 63 ASP B N 7
ATOM 11427 C CA . ASP B 2 63 ? 22.595 17.155 -20.701 1.00 0.00 63 ASP B CA 7
ATOM 11428 C C . ASP B 2 63 ? 23.916 17.935 -20.405 1.00 0.00 63 ASP B C 7
ATOM 11429 O O . ASP B 2 63 ? 24.557 17.819 -19.396 1.00 0.00 63 ASP B O 7
ATOM 11438 N N . GLY B 2 64 ? 24.393 18.570 -21.478 1.00 0.00 64 GLY B N 7
ATOM 11439 C CA . GLY B 2 64 ? 25.736 19.101 -21.576 1.00 0.00 64 GLY B CA 7
ATOM 11440 C C . GLY B 2 64 ? 26.831 18.061 -21.509 1.00 0.00 64 GLY B C 7
ATOM 11441 O O . GLY B 2 64 ? 27.927 18.418 -21.786 1.00 0.00 64 GLY B O 7
ATOM 11445 N N . GLN B 2 65 ? 26.597 16.794 -21.159 1.00 0.00 65 GLN B N 7
ATOM 11446 C CA . GLN B 2 65 ? 27.591 15.681 -21.143 1.00 0.00 65 GLN B CA 7
ATOM 11447 C C . GLN B 2 65 ? 27.860 15.223 -22.525 1.00 0.00 65 GLN B C 7
ATOM 11448 O O . GLN B 2 65 ? 26.897 14.802 -23.174 1.00 0.00 65 GLN B O 7
ATOM 11462 N N . PRO B 2 66 ? 29.053 15.293 -23.113 1.00 0.00 66 PRO B N 7
ATOM 11463 C CA . PRO B 2 66 ? 29.304 14.742 -24.431 1.00 0.00 66 PRO B CA 7
ATOM 11464 C C . PRO B 2 66 ? 29.126 13.205 -24.436 1.00 0.00 66 PRO B C 7
ATOM 11465 O O . PRO B 2 66 ? 29.276 12.509 -23.430 1.00 0.00 66 PRO B O 7
ATOM 11476 N N . ILE B 2 67 ? 28.821 12.671 -25.628 1.00 0.00 67 ILE B N 7
ATOM 11477 C CA . ILE B 2 67 ? 28.482 11.248 -25.808 1.00 0.00 67 ILE B CA 7
ATOM 11478 C C . ILE B 2 67 ? 29.784 10.466 -26.159 1.00 0.00 67 ILE B C 7
ATOM 11479 O O . ILE B 2 67 ? 30.402 10.808 -27.180 1.00 0.00 67 ILE B O 7
ATOM 11495 N N . ASN B 2 68 ? 30.016 9.309 -25.534 1.00 0.00 68 ASN B N 7
ATOM 11496 C CA . ASN B 2 68 ? 31.059 8.333 -25.895 1.00 0.00 68 ASN B CA 7
ATOM 11497 C C . ASN B 2 68 ? 30.584 7.206 -26.818 1.00 0.00 68 ASN B C 7
ATOM 11498 O O . ASN B 2 68 ? 29.418 6.916 -26.936 1.00 0.00 68 ASN B O 7
ATOM 11509 N N . GLU B 2 69 ? 31.482 6.586 -27.543 1.00 0.00 69 GLU B N 7
ATOM 11510 C CA . GLU B 2 69 ? 31.000 5.598 -28.540 1.00 0.00 69 GLU B CA 7
ATOM 11511 C C . GLU B 2 69 ? 30.315 4.402 -27.746 1.00 0.00 69 GLU B C 7
ATOM 11512 O O . GLU B 2 69 ? 29.308 3.866 -28.201 1.00 0.00 69 GLU B O 7
ATOM 11524 N N . THR B 2 70 ? 30.935 4.015 -26.592 1.00 0.00 70 THR B N 7
ATOM 11525 C CA . THR B 2 70 ? 30.407 3.048 -25.550 1.00 0.00 70 THR B CA 7
ATOM 11526 C C . THR B 2 70 ? 29.102 3.495 -24.972 1.00 0.00 70 THR B C 7
ATOM 11527 O O . THR B 2 70 ? 28.515 2.668 -24.269 1.00 0.00 70 THR B O 7
ATOM 11538 N N . ASP B 2 71 ? 28.533 4.700 -25.139 1.00 0.00 71 ASP B N 7
ATOM 11539 C CA . ASP B 2 71 ? 27.187 4.931 -24.530 1.00 0.00 71 ASP B CA 7
ATOM 11540 C C . ASP B 2 71 ? 25.986 4.305 -25.405 1.00 0.00 71 ASP B C 7
ATOM 11541 O O . ASP B 2 71 ? 26.080 4.201 -26.620 1.00 0.00 71 ASP B O 7
ATOM 11550 N N . THR B 2 72 ? 24.904 3.990 -24.684 1.00 0.00 72 THR B N 7
ATOM 11551 C CA . THR B 2 72 ? 23.590 3.526 -25.278 1.00 0.00 72 THR B CA 7
ATOM 11552 C C . THR B 2 72 ? 22.446 4.363 -24.645 1.00 0.00 72 THR B C 7
ATOM 11553 O O . THR B 2 72 ? 22.662 5.062 -23.636 1.00 0.00 72 THR B O 7
ATOM 11564 N N . PRO B 2 73 ? 21.219 4.277 -25.101 1.00 0.00 73 PRO B N 7
ATOM 11565 C CA . PRO B 2 73 ? 20.035 4.763 -24.456 1.00 0.00 73 PRO B CA 7
ATOM 11566 C C . PRO B 2 73 ? 19.860 4.199 -23.019 1.00 0.00 73 PRO B C 7
ATOM 11567 O O . PRO B 2 73 ? 19.502 4.903 -22.091 1.00 0.00 73 PRO B O 7
ATOM 11578 N N . ALA B 2 74 ? 20.323 2.898 -22.815 1.00 0.00 74 ALA B N 7
ATOM 11579 C CA . ALA B 2 74 ? 20.318 2.297 -21.511 1.00 0.00 74 ALA B CA 7
ATOM 11580 C C . ALA B 2 74 ? 21.280 3.064 -20.506 1.00 0.00 74 ALA B C 7
ATOM 11581 O O . ALA B 2 74 ? 20.873 3.459 -19.398 1.00 0.00 74 ALA B O 7
ATOM 11588 N N . GLN B 2 75 ? 22.529 3.322 -20.888 1.00 0.00 75 GLN B N 7
ATOM 11589 C CA . GLN B 2 75 ? 23.508 4.048 -20.080 1.00 0.00 75 GLN B CA 7
ATOM 11590 C C . GLN B 2 75 ? 23.085 5.469 -19.786 1.00 0.00 75 GLN B C 7
ATOM 11591 O O . GLN B 2 75 ? 23.515 5.970 -18.751 1.00 0.00 75 GLN B O 7
ATOM 11605 N N . LEU B 2 76 ? 22.452 6.174 -20.694 1.00 0.00 76 LEU B N 7
ATOM 11606 C CA . LEU B 2 76 ? 22.082 7.587 -20.514 1.00 0.00 76 LEU B CA 7
ATOM 11607 C C . LEU B 2 76 ? 20.707 7.735 -19.776 1.00 0.00 76 LEU B C 7
ATOM 11608 O O . LEU B 2 76 ? 20.494 8.926 -19.347 1.00 0.00 76 LEU B O 7
ATOM 11624 N N . GLU B 2 77 ? 19.903 6.693 -19.655 1.00 0.00 77 GLU B N 7
ATOM 11625 C CA . GLU B 2 77 ? 18.517 6.735 -19.213 1.00 0.00 77 GLU B CA 7
ATOM 11626 C C . GLU B 2 77 ? 17.668 7.788 -20.050 1.00 0.00 77 GLU B C 7
ATOM 11627 O O . GLU B 2 77 ? 16.994 8.632 -19.511 1.00 0.00 77 GLU B O 7
ATOM 11639 N N . MET B 2 78 ? 17.796 7.605 -21.400 1.00 0.00 78 MET B N 7
ATOM 11640 C CA . MET B 2 78 ? 16.992 8.368 -22.447 1.00 0.00 78 MET B CA 7
ATOM 11641 C C . MET B 2 78 ? 15.644 7.677 -22.682 1.00 0.00 78 MET B C 7
ATOM 11642 O O . MET B 2 78 ? 15.510 6.514 -22.368 1.00 0.00 78 MET B O 7
ATOM 11656 N N . GLU B 2 79 ? 14.579 8.388 -23.186 1.00 0.00 79 GLU B N 7
ATOM 11657 C CA . GLU B 2 79 ? 13.291 7.760 -23.490 1.00 0.00 79 GLU B CA 7
ATOM 11658 C C . GLU B 2 79 ? 12.818 8.309 -24.842 1.00 0.00 79 GLU B C 7
ATOM 11659 O O . GLU B 2 79 ? 13.506 9.122 -25.457 1.00 0.00 79 GLU B O 7
ATOM 11671 N N . ASP B 2 80 ? 11.651 7.815 -25.405 1.00 0.00 80 ASP B N 7
ATOM 11672 C CA . ASP B 2 80 ? 11.104 8.331 -26.672 1.00 0.00 80 ASP B CA 7
ATOM 11673 C C . ASP B 2 80 ? 10.898 9.924 -26.611 1.00 0.00 80 ASP B C 7
ATOM 11674 O O . ASP B 2 80 ? 10.446 10.467 -25.616 1.00 0.00 80 ASP B O 7
ATOM 11683 N N . GLU B 2 81 ? 11.318 10.526 -27.715 1.00 0.00 81 GLU B N 7
ATOM 11684 C CA . GLU B 2 81 ? 11.469 11.961 -27.872 1.00 0.00 81 GLU B CA 7
ATOM 11685 C C . GLU B 2 81 ? 12.645 12.696 -27.181 1.00 0.00 81 GLU B C 7
ATOM 11686 O O . GLU B 2 81 ? 12.681 13.951 -27.362 1.00 0.00 81 GLU B O 7
ATOM 11698 N N . ASP B 2 82 ? 13.565 12.021 -26.522 1.00 0.00 82 ASP B N 7
ATOM 11699 C CA . ASP B 2 82 ? 14.829 12.707 -26.092 1.00 0.00 82 ASP B CA 7
ATOM 11700 C C . ASP B 2 82 ? 15.767 12.927 -27.330 1.00 0.00 82 ASP B C 7
ATOM 11701 O O . ASP B 2 82 ? 15.882 12.148 -28.265 1.00 0.00 82 ASP B O 7
ATOM 11710 N N . THR B 2 83 ? 16.450 14.085 -27.364 1.00 0.00 83 THR B N 7
ATOM 11711 C CA . THR B 2 83 ? 17.233 14.663 -28.476 1.00 0.00 83 THR B CA 7
ATOM 11712 C C . THR B 2 83 ? 18.728 14.710 -28.195 1.00 0.00 83 THR B C 7
ATOM 11713 O O . THR B 2 83 ? 19.092 15.458 -27.294 1.00 0.00 83 THR B O 7
ATOM 11724 N N . ILE B 2 84 ? 19.534 14.118 -29.015 1.00 0.00 84 ILE B N 7
ATOM 11725 C CA . ILE B 2 84 ? 20.953 14.335 -29.139 1.00 0.00 84 ILE B CA 7
ATOM 11726 C C . ILE B 2 84 ? 21.345 15.602 -29.914 1.00 0.00 84 ILE B C 7
ATOM 11727 O O . ILE B 2 84 ? 20.889 15.772 -31.019 1.00 0.00 84 ILE B O 7
ATOM 11743 N N . ASP B 2 85 ? 22.005 16.520 -29.174 1.00 0.00 85 ASP B N 7
ATOM 11744 C CA . ASP B 2 85 ? 22.485 17.852 -29.705 1.00 0.00 85 ASP B CA 7
ATOM 11745 C C . ASP B 2 85 ? 23.908 17.732 -30.396 1.00 0.00 85 ASP B C 7
ATOM 11746 O O . ASP B 2 85 ? 24.838 17.240 -29.775 1.00 0.00 85 ASP B O 7
ATOM 11755 N N . VAL B 2 86 ? 23.962 18.171 -31.627 1.00 0.00 86 VAL B N 7
ATOM 11756 C CA . VAL B 2 86 ? 25.209 18.104 -32.366 1.00 0.00 86 VAL B CA 7
ATOM 11757 C C . VAL B 2 86 ? 25.830 19.440 -32.615 1.00 0.00 86 VAL B C 7
ATOM 11758 O O . VAL B 2 86 ? 25.149 20.332 -33.146 1.00 0.00 86 VAL B O 7
ATOM 11771 N N . PHE B 2 87 ? 27.126 19.696 -32.267 1.00 0.00 87 PHE B N 7
ATOM 11772 C CA . PHE B 2 87 ? 27.888 20.910 -32.428 1.00 0.00 87 PHE B CA 7
ATOM 11773 C C . PHE B 2 87 ? 29.031 20.795 -33.348 1.00 0.00 87 PHE B C 7
ATOM 11774 O O . PHE B 2 87 ? 29.542 19.655 -33.475 1.00 0.00 87 PHE B O 7
ATOM 11791 N N . GLN B 2 88 ? 29.428 21.852 -34.035 1.00 0.00 88 GLN B N 7
ATOM 11792 C CA . GLN B 2 88 ? 30.728 21.997 -34.710 1.00 0.00 88 GLN B CA 7
ATOM 11793 C C . GLN B 2 88 ? 31.870 22.095 -33.709 1.00 0.00 88 GLN B C 7
ATOM 11794 O O . GLN B 2 88 ? 31.649 22.398 -32.499 1.00 0.00 88 GLN B O 7
ATOM 11808 N N . GLN B 2 89 ? 33.091 21.846 -34.149 1.00 0.00 89 GLN B N 7
ATOM 11809 C CA . GLN B 2 89 ? 34.384 22.018 -33.414 1.00 0.00 89 GLN B CA 7
ATOM 11810 C C . GLN B 2 89 ? 35.428 22.792 -34.182 1.00 0.00 89 GLN B C 7
ATOM 11811 O O . GLN B 2 89 ? 35.568 22.758 -35.374 1.00 0.00 89 GLN B O 7
ATOM 11825 N N . GLN B 2 90 ? 36.275 23.529 -33.462 1.00 0.00 90 GLN B N 7
ATOM 11826 C CA . GLN B 2 90 ? 37.223 24.510 -34.028 1.00 0.00 90 GLN B CA 7
ATOM 11827 C C . GLN B 2 90 ? 38.641 24.425 -33.463 1.00 0.00 90 GLN B C 7
ATOM 11828 O O . GLN B 2 90 ? 38.857 24.284 -32.244 1.00 0.00 90 GLN B O 7
ATOM 11842 N N . THR B 2 91 ? 39.619 24.234 -34.316 1.00 0.00 91 THR B N 7
ATOM 11843 C CA . THR B 2 91 ? 40.980 23.709 -33.977 1.00 0.00 91 THR B CA 7
ATOM 11844 C C . THR B 2 91 ? 41.935 24.611 -34.619 1.00 0.00 91 THR B C 7
ATOM 11845 O O . THR B 2 91 ? 41.740 24.944 -35.787 1.00 0.00 91 THR B O 7
ATOM 11856 N N . GLY B 2 92 ? 42.977 25.088 -33.859 1.00 0.00 92 GLY B N 7
ATOM 11857 C CA . GLY B 2 92 ? 43.917 26.096 -34.417 1.00 0.00 92 GLY B CA 7
ATOM 11858 C C . GLY B 2 92 ? 43.326 27.452 -34.913 1.00 0.00 92 GLY B C 7
ATOM 11859 O O . GLY B 2 92 ? 42.202 27.867 -34.596 1.00 0.00 92 GLY B O 7
ATOM 11863 N N . GLY B 2 93 ? 44.120 28.211 -35.741 1.00 0.00 93 GLY B N 7
ATOM 11864 C CA . GLY B 2 93 ? 43.716 29.500 -36.223 1.00 0.00 93 GLY B CA 7
ATOM 11865 C C . GLY B 2 93 ? 44.872 30.147 -37.003 1.00 0.00 93 GLY B C 7
ATOM 11866 O O . GLY B 2 93 ? 45.836 29.480 -37.342 1.00 0.00 93 GLY B O 7
ATOM 11870 N N . VAL B 2 94 ? 44.712 31.447 -37.212 1.00 0.00 94 VAL B N 7
ATOM 11871 C CA . VAL B 2 94 ? 45.773 32.269 -37.988 1.00 0.00 94 VAL B CA 7
ATOM 11872 C C . VAL B 2 94 ? 46.934 32.618 -37.023 1.00 0.00 94 VAL B C 7
ATOM 11873 O O . VAL B 2 94 ? 46.647 33.021 -35.893 1.00 0.00 94 VAL B O 7
ATOM 11886 N N . TYR B 2 95 ? 48.226 32.458 -37.374 1.00 0.00 95 TYR B N 7
ATOM 11887 C CA . TYR B 2 95 ? 49.391 32.511 -36.585 1.00 0.00 95 TYR B CA 7
ATOM 11888 C C . TYR B 2 95 ? 50.251 33.536 -37.275 1.00 0.00 95 TYR B C 7
ATOM 11889 O O . TYR B 2 95 ? 50.543 33.355 -38.487 1.00 0.00 95 TYR B O 7
ATOM 11914 N N . GLU A 1 2 ? 11.064 13.695 -46.549 1.00 0.00 37 GLU A N 8
ATOM 11915 C CA . GLU A 1 2 ? 10.680 12.365 -46.032 1.00 0.00 37 GLU A CA 8
ATOM 11916 C C . GLU A 1 2 ? 11.909 11.562 -45.492 1.00 0.00 37 GLU A C 8
ATOM 11917 O O . GLU A 1 2 ? 11.679 10.734 -44.620 1.00 0.00 37 GLU A O 8
ATOM 11929 N N . ASP A 1 3 ? 13.137 11.871 -45.859 1.00 0.00 38 ASP A N 8
ATOM 11930 C CA . ASP A 1 3 ? 14.436 11.279 -45.539 1.00 0.00 38 ASP A CA 8
ATOM 11931 C C . ASP A 1 3 ? 14.861 11.598 -44.109 1.00 0.00 38 ASP A C 8
ATOM 11932 O O . ASP A 1 3 ? 16.042 11.467 -43.802 1.00 0.00 38 ASP A O 8
ATOM 11941 N N . ALA A 1 4 ? 13.965 12.015 -43.242 1.00 0.00 39 ALA A N 8
ATOM 11942 C CA . ALA A 1 4 ? 14.299 12.367 -41.872 1.00 0.00 39 ALA A CA 8
ATOM 11943 C C . ALA A 1 4 ? 14.248 11.164 -40.954 1.00 0.00 39 ALA A C 8
ATOM 11944 O O . ALA A 1 4 ? 13.939 11.344 -39.773 1.00 0.00 39 ALA A O 8
ATOM 11951 N N . PHE A 1 5 ? 14.593 9.975 -41.483 1.00 0.00 40 PHE A N 8
ATOM 11952 C CA . PHE A 1 5 ? 14.256 8.669 -40.896 1.00 0.00 40 PHE A CA 8
ATOM 11953 C C . PHE A 1 5 ? 15.427 7.679 -41.043 1.00 0.00 40 PHE A C 8
ATOM 11954 O O . PHE A 1 5 ? 15.717 7.238 -42.185 1.00 0.00 40 PHE A O 8
ATOM 11971 N N . ILE A 1 6 ? 16.008 7.294 -39.931 1.00 0.00 41 ILE A N 8
ATOM 11972 C CA . ILE A 1 6 ? 17.119 6.325 -39.840 1.00 0.00 41 ILE A CA 8
ATOM 11973 C C . ILE A 1 6 ? 16.736 5.248 -38.821 1.00 0.00 41 ILE A C 8
ATOM 11974 O O . ILE A 1 6 ? 15.939 5.620 -37.940 1.00 0.00 41 ILE A O 8
ATOM 11990 N N . VAL A 1 7 ? 17.272 4.013 -38.881 1.00 0.00 42 VAL A N 8
ATOM 11991 C CA . VAL A 1 7 ? 16.711 2.915 -38.081 1.00 0.00 42 VAL A CA 8
ATOM 11992 C C . VAL A 1 7 ? 17.827 1.867 -37.756 1.00 0.00 42 VAL A C 8
ATOM 11993 O O . VAL A 1 7 ? 18.421 1.256 -38.695 1.00 0.00 42 VAL A O 8
ATOM 12006 N N . ILE A 1 8 ? 18.239 1.798 -36.501 1.00 0.00 43 ILE A N 8
ATOM 12007 C CA . ILE A 1 8 ? 19.506 1.154 -36.096 1.00 0.00 43 ILE A CA 8
ATOM 12008 C C . ILE A 1 8 ? 19.386 0.085 -34.963 1.00 0.00 43 ILE A C 8
ATOM 12009 O O . ILE A 1 8 ? 18.823 0.247 -33.888 1.00 0.00 43 ILE A O 8
ATOM 12039 N N . ASP A 1 10 ? 22.240 -3.456 -33.406 1.00 0.00 45 ASP A N 8
ATOM 12040 C CA . ASP A 1 10 ? 23.704 -3.870 -33.338 1.00 0.00 45 ASP A CA 8
ATOM 12041 C C . ASP A 1 10 ? 23.853 -5.402 -33.493 1.00 0.00 45 ASP A C 8
ATOM 12042 O O . ASP A 1 10 ? 24.978 -5.916 -33.583 1.00 0.00 45 ASP A O 8
ATOM 12065 N N . ASP A 1 12 ? 23.761 -9.263 -35.089 1.00 0.00 47 ASP A N 8
ATOM 12066 C CA . ASP A 1 12 ? 23.617 -10.158 -36.267 1.00 0.00 47 ASP A CA 8
ATOM 12067 C C . ASP A 1 12 ? 23.991 -11.650 -36.026 1.00 0.00 47 ASP A C 8
ATOM 12068 O O . ASP A 1 12 ? 25.020 -12.000 -35.369 1.00 0.00 47 ASP A O 8
ATOM 12077 N N . GLY A 1 13 ? 23.127 -12.624 -36.336 1.00 0.00 48 GLY A N 8
ATOM 12078 C CA . GLY A 1 13 ? 23.013 -13.940 -35.609 1.00 0.00 48 GLY A CA 8
ATOM 12079 C C . GLY A 1 13 ? 21.726 -14.743 -35.992 1.00 0.00 48 GLY A C 8
ATOM 12080 O O . GLY A 1 13 ? 21.272 -14.457 -37.112 1.00 0.00 48 GLY A O 8
ATOM 12084 N N . GLU A 1 14 ? 21.118 -15.655 -35.229 1.00 0.00 49 GLU A N 8
ATOM 12085 C CA . GLU A 1 14 ? 19.801 -16.282 -35.517 1.00 0.00 49 GLU A CA 8
ATOM 12086 C C . GLU A 1 14 ? 18.646 -15.377 -35.041 1.00 0.00 49 GLU A C 8
ATOM 12087 O O . GLU A 1 14 ? 18.831 -14.400 -34.420 1.00 0.00 49 GLU A O 8
ATOM 12102 N N . MET B 2 1 ? -14.023 -31.586 -34.911 1.00 0.00 1 MET B N 8
ATOM 12103 C CA . MET B 2 1 ? -12.691 -31.101 -34.464 1.00 0.00 1 MET B CA 8
ATOM 12104 C C . MET B 2 1 ? -12.115 -30.266 -35.553 1.00 0.00 1 MET B C 8
ATOM 12105 O O . MET B 2 1 ? -11.423 -30.661 -36.481 1.00 0.00 1 MET B O 8
ATOM 12121 N N . ALA B 2 2 ? -12.344 -28.986 -35.349 1.00 0.00 2 ALA B N 8
ATOM 12122 C CA . ALA B 2 2 ? -11.758 -27.897 -36.112 1.00 0.00 2 ALA B CA 8
ATOM 12123 C C . ALA B 2 2 ? -10.272 -27.755 -35.856 1.00 0.00 2 ALA B C 8
ATOM 12124 O O . ALA B 2 2 ? -9.786 -28.187 -34.825 1.00 0.00 2 ALA B O 8
ATOM 12131 N N . ASP B 2 3 ? -9.574 -26.986 -36.708 1.00 0.00 3 ASP B N 8
ATOM 12132 C CA . ASP B 2 3 ? -8.198 -26.490 -36.452 1.00 0.00 3 ASP B CA 8
ATOM 12133 C C . ASP B 2 3 ? -8.165 -25.267 -35.654 1.00 0.00 3 ASP B C 8
ATOM 12134 O O . ASP B 2 3 ? -8.936 -24.356 -35.843 1.00 0.00 3 ASP B O 8
ATOM 12143 N N . GLU B 2 4 ? -7.276 -25.217 -34.639 1.00 0.00 4 GLU B N 8
ATOM 12144 C CA . GLU B 2 4 ? -7.224 -24.078 -33.694 1.00 0.00 4 GLU B CA 8
ATOM 12145 C C . GLU B 2 4 ? -5.792 -23.869 -33.247 1.00 0.00 4 GLU B C 8
ATOM 12146 O O . GLU B 2 4 ? -5.120 -24.730 -32.694 1.00 0.00 4 GLU B O 8
ATOM 12158 N N . LYS B 2 5 ? -5.418 -22.595 -33.379 1.00 0.00 5 LYS B N 8
ATOM 12159 C CA . LYS B 2 5 ? -4.256 -21.926 -32.722 1.00 0.00 5 LYS B CA 8
ATOM 12160 C C . LYS B 2 5 ? -4.561 -20.643 -31.912 1.00 0.00 5 LYS B C 8
ATOM 12161 O O . LYS B 2 5 ? -4.830 -19.640 -32.594 1.00 0.00 5 LYS B O 8
ATOM 12180 N N . PRO B 2 6 ? -4.350 -20.642 -30.589 1.00 0.00 6 PRO B N 8
ATOM 12181 C CA . PRO B 2 6 ? -4.290 -19.376 -29.820 1.00 0.00 6 PRO B CA 8
ATOM 12182 C C . PRO B 2 6 ? -3.156 -18.500 -30.267 1.00 0.00 6 PRO B C 8
ATOM 12183 O O . PRO B 2 6 ? -2.084 -18.992 -30.607 1.00 0.00 6 PRO B O 8
ATOM 12194 N N . LYS B 2 7 ? -3.226 -17.160 -30.061 1.00 0.00 7 LYS B N 8
ATOM 12195 C CA . LYS B 2 7 ? -2.159 -16.120 -30.378 1.00 0.00 7 LYS B CA 8
ATOM 12196 C C . LYS B 2 7 ? -0.741 -16.593 -29.935 1.00 0.00 7 LYS B C 8
ATOM 12197 O O . LYS B 2 7 ? -0.536 -17.113 -28.826 1.00 0.00 7 LYS B O 8
ATOM 12216 N N . GLU B 2 8 ? 0.255 -16.244 -30.777 1.00 0.00 8 GLU B N 8
ATOM 12217 C CA . GLU B 2 8 ? 1.676 -16.318 -30.299 1.00 0.00 8 GLU B CA 8
ATOM 12218 C C . GLU B 2 8 ? 1.939 -15.401 -29.048 1.00 0.00 8 GLU B C 8
ATOM 12219 O O . GLU B 2 8 ? 1.724 -14.185 -28.990 1.00 0.00 8 GLU B O 8
ATOM 12231 N N . GLY B 2 9 ? 2.494 -16.064 -28.049 1.00 0.00 9 GLY B N 8
ATOM 12232 C CA . GLY B 2 9 ? 2.813 -15.424 -26.754 1.00 0.00 9 GLY B CA 8
ATOM 12233 C C . GLY B 2 9 ? 4.273 -14.992 -26.632 1.00 0.00 9 GLY B C 8
ATOM 12234 O O . GLY B 2 9 ? 4.446 -13.868 -26.158 1.00 0.00 9 GLY B O 8
ATOM 12238 N N . VAL B 2 10 ? 5.264 -15.611 -27.274 1.00 0.00 10 VAL B N 8
ATOM 12239 C CA . VAL B 2 10 ? 6.685 -15.232 -27.083 1.00 0.00 10 VAL B CA 8
ATOM 12240 C C . VAL B 2 10 ? 7.454 -15.282 -28.412 1.00 0.00 10 VAL B C 8
ATOM 12241 O O . VAL B 2 10 ? 7.597 -16.373 -28.991 1.00 0.00 10 VAL B O 8
ATOM 12254 N N . LYS B 2 11 ? 8.115 -14.168 -28.733 1.00 0.00 11 LYS B N 8
ATOM 12255 C CA . LYS B 2 11 ? 9.119 -14.122 -29.786 1.00 0.00 11 LYS B CA 8
ATOM 12256 C C . LYS B 2 11 ? 10.137 -12.985 -29.491 1.00 0.00 11 LYS B C 8
ATOM 12257 O O . LYS B 2 11 ? 9.754 -11.882 -29.026 1.00 0.00 11 LYS B O 8
ATOM 12276 N N . THR B 2 12 ? 11.408 -13.105 -29.951 1.00 0.00 12 THR B N 8
ATOM 12277 C CA . THR B 2 12 ? 12.411 -11.986 -30.029 1.00 0.00 12 THR B CA 8
ATOM 12278 C C . THR B 2 12 ? 11.972 -10.616 -30.516 1.00 0.00 12 THR B C 8
ATOM 12279 O O . THR B 2 12 ? 12.308 -9.570 -29.954 1.00 0.00 12 THR B O 8
ATOM 12290 N N . GLU B 2 13 ? 11.141 -10.557 -31.535 1.00 0.00 13 GLU B N 8
ATOM 12291 C CA . GLU B 2 13 ? 10.620 -9.335 -32.085 1.00 0.00 13 GLU B CA 8
ATOM 12292 C C . GLU B 2 13 ? 9.523 -8.568 -31.187 1.00 0.00 13 GLU B C 8
ATOM 12293 O O . GLU B 2 13 ? 9.372 -7.375 -31.444 1.00 0.00 13 GLU B O 8
ATOM 12305 N N . ASN B 2 14 ? 9.012 -9.140 -30.099 1.00 0.00 14 ASN B N 8
ATOM 12306 C CA . ASN B 2 14 ? 7.992 -8.458 -29.209 1.00 0.00 14 ASN B CA 8
ATOM 12307 C C . ASN B 2 14 ? 8.674 -7.334 -28.333 1.00 0.00 14 ASN B C 8
ATOM 12308 O O . ASN B 2 14 ? 8.024 -6.612 -27.564 1.00 0.00 14 ASN B O 8
ATOM 12319 N N . ASN B 2 15 ? 9.962 -7.203 -28.577 1.00 0.00 15 ASN B N 8
ATOM 12320 C CA . ASN B 2 15 ? 10.756 -6.190 -27.777 1.00 0.00 15 ASN B CA 8
ATOM 12321 C C . ASN B 2 15 ? 10.560 -4.709 -28.235 1.00 0.00 15 ASN B C 8
ATOM 12322 O O . ASN B 2 15 ? 10.532 -4.451 -29.441 1.00 0.00 15 ASN B O 8
ATOM 12333 N N . ASP B 2 16 ? 10.368 -3.752 -27.311 1.00 0.00 16 ASP B N 8
ATOM 12334 C CA . ASP B 2 16 ? 10.018 -2.381 -27.637 1.00 0.00 16 ASP B CA 8
ATOM 12335 C C . ASP B 2 16 ? 11.190 -1.558 -28.269 1.00 0.00 16 ASP B C 8
ATOM 12336 O O . ASP B 2 16 ? 12.293 -1.509 -27.744 1.00 0.00 16 ASP B O 8
ATOM 12345 N N . HIS B 2 17 ? 10.892 -0.853 -29.350 1.00 0.00 17 HIS B N 8
ATOM 12346 C CA . HIS B 2 17 ? 11.705 0.219 -29.824 1.00 0.00 17 HIS B CA 8
ATOM 12347 C C . HIS B 2 17 ? 11.602 1.502 -28.962 1.00 0.00 17 HIS B C 8
ATOM 12348 O O . HIS B 2 17 ? 10.543 1.816 -28.337 1.00 0.00 17 HIS B O 8
ATOM 12362 N N . ILE B 2 18 ? 12.736 2.278 -28.963 1.00 0.00 18 ILE B N 8
ATOM 12363 C CA . ILE B 2 18 ? 12.683 3.695 -28.573 1.00 0.00 18 ILE B CA 8
ATOM 12364 C C . ILE B 2 18 ? 12.982 4.652 -29.829 1.00 0.00 18 ILE B C 8
ATOM 12365 O O . ILE B 2 18 ? 13.810 4.302 -30.672 1.00 0.00 18 ILE B O 8
ATOM 12381 N N . ASN B 2 19 ? 12.253 5.771 -29.881 1.00 0.00 19 ASN B N 8
ATOM 12382 C CA . ASN B 2 19 ? 12.536 6.839 -30.848 1.00 0.00 19 ASN B CA 8
ATOM 12383 C C . ASN B 2 19 ? 13.199 8.077 -30.201 1.00 0.00 19 ASN B C 8
ATOM 12384 O O . ASN B 2 19 ? 12.641 8.680 -29.272 1.00 0.00 19 ASN B O 8
ATOM 12395 N N . LEU B 2 20 ? 14.345 8.469 -30.735 1.00 0.00 20 LEU B N 8
ATOM 12396 C CA . LEU B 2 20 ? 15.238 9.559 -30.318 1.00 0.00 20 LEU B CA 8
ATOM 12397 C C . LEU B 2 20 ? 15.542 10.520 -31.485 1.00 0.00 20 LEU B C 8
ATOM 12398 O O . LEU B 2 20 ? 15.504 10.113 -32.650 1.00 0.00 20 LEU B O 8
ATOM 12414 N N . LYS B 2 21 ? 15.872 11.773 -31.238 1.00 0.00 21 LYS B N 8
ATOM 12415 C CA . LYS B 2 21 ? 16.185 12.850 -32.270 1.00 0.00 21 LYS B CA 8
ATOM 12416 C C . LYS B 2 21 ? 17.644 13.340 -32.110 1.00 0.00 21 LYS B C 8
ATOM 12417 O O . LYS B 2 21 ? 18.283 13.194 -31.076 1.00 0.00 21 LYS B O 8
ATOM 12436 N N . VAL B 2 22 ? 18.123 13.926 -33.164 1.00 0.00 22 VAL B N 8
ATOM 12437 C CA . VAL B 2 22 ? 19.396 14.579 -33.262 1.00 0.00 22 VAL B CA 8
ATOM 12438 C C . VAL B 2 22 ? 19.231 15.936 -33.961 1.00 0.00 22 VAL B C 8
ATOM 12439 O O . VAL B 2 22 ? 18.530 16.007 -34.961 1.00 0.00 22 VAL B O 8
ATOM 12452 N N . ALA B 2 23 ? 19.771 17.041 -33.398 1.00 0.00 23 ALA B N 8
ATOM 12453 C CA . ALA B 2 23 ? 19.508 18.461 -33.866 1.00 0.00 23 ALA B CA 8
ATOM 12454 C C . ALA B 2 23 ? 20.768 19.190 -34.281 1.00 0.00 23 ALA B C 8
ATOM 12455 O O . ALA B 2 23 ? 21.783 19.156 -33.565 1.00 0.00 23 ALA B O 8
ATOM 12462 N N . GLY B 2 24 ? 20.789 19.930 -35.465 1.00 0.00 24 GLY B N 8
ATOM 12463 C CA . GLY B 2 24 ? 21.804 20.897 -35.886 1.00 0.00 24 GLY B CA 8
ATOM 12464 C C . GLY B 2 24 ? 21.518 22.305 -35.368 1.00 0.00 24 GLY B C 8
ATOM 12465 O O . GLY B 2 24 ? 20.475 22.641 -34.771 1.00 0.00 24 GLY B O 8
ATOM 12469 N N . GLN B 2 25 ? 22.541 23.143 -35.562 1.00 0.00 25 GLN B N 8
ATOM 12470 C CA . GLN B 2 25 ? 22.691 24.600 -35.244 1.00 0.00 25 GLN B CA 8
ATOM 12471 C C . GLN B 2 25 ? 22.199 25.492 -36.352 1.00 0.00 25 GLN B C 8
ATOM 12472 O O . GLN B 2 25 ? 22.128 26.706 -36.185 1.00 0.00 25 GLN B O 8
ATOM 12486 N N . ASP B 2 26 ? 21.825 24.893 -37.485 1.00 0.00 26 ASP B N 8
ATOM 12487 C CA . ASP B 2 26 ? 20.847 25.437 -38.391 1.00 0.00 26 ASP B CA 8
ATOM 12488 C C . ASP B 2 26 ? 19.369 25.345 -37.980 1.00 0.00 26 ASP B C 8
ATOM 12489 O O . ASP B 2 26 ? 18.502 25.681 -38.742 1.00 0.00 26 ASP B O 8
ATOM 12498 N N . GLY B 2 27 ? 19.104 24.730 -36.853 1.00 0.00 27 GLY B N 8
ATOM 12499 C CA . GLY B 2 27 ? 17.786 24.453 -36.389 1.00 0.00 27 GLY B CA 8
ATOM 12500 C C . GLY B 2 27 ? 17.210 23.142 -36.977 1.00 0.00 27 GLY B C 8
ATOM 12501 O O . GLY B 2 27 ? 16.161 22.673 -36.492 1.00 0.00 27 GLY B O 8
ATOM 12505 N N . SER B 2 28 ? 17.763 22.558 -38.045 1.00 0.00 28 SER B N 8
ATOM 12506 C CA . SER B 2 28 ? 17.358 21.271 -38.701 1.00 0.00 28 SER B CA 8
ATOM 12507 C C . SER B 2 28 ? 17.475 20.061 -37.841 1.00 0.00 28 SER B C 8
ATOM 12508 O O . SER B 2 28 ? 18.187 19.994 -36.863 1.00 0.00 28 SER B O 8
ATOM 12516 N N . VAL B 2 29 ? 16.739 19.022 -38.108 1.00 0.00 29 VAL B N 8
ATOM 12517 C CA . VAL B 2 29 ? 16.528 17.879 -37.143 1.00 0.00 29 VAL B CA 8
ATOM 12518 C C . VAL B 2 29 ? 16.321 16.516 -37.855 1.00 0.00 29 VAL B C 8
ATOM 12519 O O . VAL B 2 29 ? 15.716 16.420 -38.887 1.00 0.00 29 VAL B O 8
ATOM 12532 N N . VAL B 2 30 ? 16.820 15.296 -37.326 1.00 0.00 30 VAL B N 8
ATOM 12533 C CA . VAL B 2 30 ? 16.374 13.937 -37.766 1.00 0.00 30 VAL B CA 8
ATOM 12534 C C . VAL B 2 30 ? 15.931 13.093 -36.505 1.00 0.00 30 VAL B C 8
ATOM 12535 O O . VAL B 2 30 ? 16.483 13.258 -35.395 1.00 0.00 30 VAL B O 8
ATOM 12548 N N . GLN B 2 31 ? 15.173 12.019 -36.724 1.00 0.00 31 GLN B N 8
ATOM 12549 C CA . GLN B 2 31 ? 14.558 10.979 -35.915 1.00 0.00 31 GLN B CA 8
ATOM 12550 C C . GLN B 2 31 ? 15.302 9.617 -36.181 1.00 0.00 31 GLN B C 8
ATOM 12551 O O . GLN B 2 31 ? 15.313 9.133 -37.306 1.00 0.00 31 GLN B O 8
ATOM 12565 N N . PHE B 2 32 ? 15.691 8.979 -35.110 1.00 0.00 32 PHE B N 8
ATOM 12566 C CA . PHE B 2 32 ? 16.170 7.543 -35.074 1.00 0.00 32 PHE B CA 8
ATOM 12567 C C . PHE B 2 32 ? 15.167 6.650 -34.377 1.00 0.00 32 PHE B C 8
ATOM 12568 O O . PHE B 2 32 ? 14.732 6.895 -33.208 1.00 0.00 32 PHE B O 8
ATOM 12585 N N . LYS B 2 33 ? 14.899 5.524 -34.981 1.00 0.00 33 LYS B N 8
ATOM 12586 C CA . LYS B 2 33 ? 14.216 4.349 -34.429 1.00 0.00 33 LYS B CA 8
ATOM 12587 C C . LYS B 2 33 ? 15.253 3.250 -34.142 1.00 0.00 33 LYS B C 8
ATOM 12588 O O . LYS B 2 33 ? 15.976 2.905 -35.062 1.00 0.00 33 LYS B O 8
ATOM 12607 N N . ILE B 2 34 ? 15.470 2.873 -32.857 1.00 0.00 34 ILE B N 8
ATOM 12608 C CA . ILE B 2 34 ? 16.609 2.063 -32.294 1.00 0.00 34 ILE B CA 8
ATOM 12609 C C . ILE B 2 34 ? 16.284 1.153 -31.106 1.00 0.00 34 ILE B C 8
ATOM 12610 O O . ILE B 2 34 ? 15.279 1.339 -30.366 1.00 0.00 34 ILE B O 8
ATOM 12626 N N . LYS B 2 35 ? 17.095 0.117 -30.997 1.00 0.00 35 LYS B N 8
ATOM 12627 C CA . LYS B 2 35 ? 16.967 -0.746 -29.808 1.00 0.00 35 LYS B CA 8
ATOM 12628 C C . LYS B 2 35 ? 17.708 -0.045 -28.624 1.00 0.00 35 LYS B C 8
ATOM 12629 O O . LYS B 2 35 ? 18.757 0.626 -28.729 1.00 0.00 35 LYS B O 8
ATOM 12648 N N . ARG B 2 36 ? 17.122 -0.232 -27.463 1.00 0.00 36 ARG B N 8
ATOM 12649 C CA . ARG B 2 36 ? 17.418 0.545 -26.186 1.00 0.00 36 ARG B CA 8
ATOM 12650 C C . ARG B 2 36 ? 18.857 0.360 -25.723 1.00 0.00 36 ARG B C 8
ATOM 12651 O O . ARG B 2 36 ? 19.420 1.266 -25.160 1.00 0.00 36 ARG B O 8
ATOM 12672 N N . HIS B 2 37 ? 19.472 -0.780 -26.014 1.00 0.00 37 HIS B N 8
ATOM 12673 C CA . HIS B 2 37 ? 20.896 -1.189 -25.738 1.00 0.00 37 HIS B CA 8
ATOM 12674 C C . HIS B 2 37 ? 21.888 -1.078 -26.917 1.00 0.00 37 HIS B C 8
ATOM 12675 O O . HIS B 2 37 ? 23.088 -1.360 -26.730 1.00 0.00 37 HIS B O 8
ATOM 12689 N N . THR B 2 38 ? 21.441 -0.650 -28.102 1.00 0.00 38 THR B N 8
ATOM 12690 C CA . THR B 2 38 ? 22.355 -0.250 -29.185 1.00 0.00 38 THR B CA 8
ATOM 12691 C C . THR B 2 38 ? 23.350 0.841 -28.709 1.00 0.00 38 THR B C 8
ATOM 12692 O O . THR B 2 38 ? 22.861 1.812 -28.055 1.00 0.00 38 THR B O 8
ATOM 12703 N N . PRO B 2 39 ? 24.646 0.811 -29.027 1.00 0.00 39 PRO B N 8
ATOM 12704 C CA . PRO B 2 39 ? 25.611 1.949 -28.794 1.00 0.00 39 PRO B CA 8
ATOM 12705 C C . PRO B 2 39 ? 25.327 3.159 -29.707 1.00 0.00 39 PRO B C 8
ATOM 12706 O O . PRO B 2 39 ? 25.031 3.001 -30.848 1.00 0.00 39 PRO B O 8
ATOM 12717 N N . LEU B 2 40 ? 25.438 4.369 -29.101 1.00 0.00 40 LEU B N 8
ATOM 12718 C CA . LEU B 2 40 ? 25.163 5.614 -29.823 1.00 0.00 40 LEU B CA 8
ATOM 12719 C C . LEU B 2 40 ? 26.216 5.987 -30.886 1.00 0.00 40 LEU B C 8
ATOM 12720 O O . LEU B 2 40 ? 26.003 6.886 -31.607 1.00 0.00 40 LEU B O 8
ATOM 12736 N N . SER B 2 41 ? 27.259 5.134 -31.117 1.00 0.00 41 SER B N 8
ATOM 12737 C CA . SER B 2 41 ? 28.350 5.280 -32.1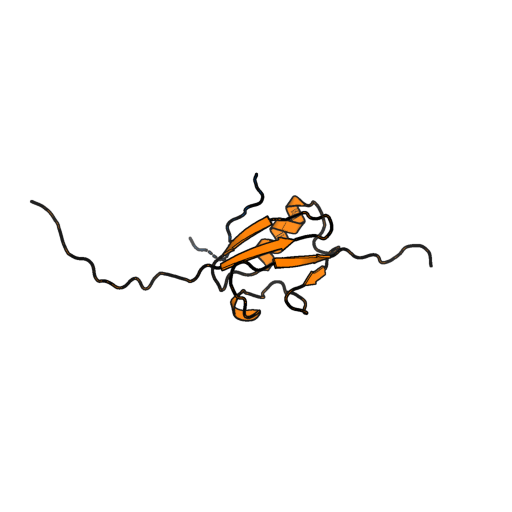25 1.00 0.00 41 SER B CA 8
ATOM 12738 C C . SER B 2 41 ? 27.724 5.151 -33.518 1.00 0.00 41 SER B C 8
ATOM 12739 O O . SER B 2 41 ? 27.858 6.068 -34.319 1.00 0.00 41 SER B O 8
ATOM 12747 N N . LYS B 2 42 ? 26.830 4.119 -33.741 1.00 0.00 42 LYS B N 8
ATOM 12748 C CA . LYS B 2 42 ? 26.052 3.827 -35.004 1.00 0.00 42 LYS B CA 8
ATOM 12749 C C . LYS B 2 42 ? 25.317 5.025 -35.435 1.00 0.00 42 LYS B C 8
ATOM 12750 O O . LYS B 2 42 ? 25.349 5.355 -36.632 1.00 0.00 42 LYS B O 8
ATOM 12769 N N . LEU B 2 43 ? 24.679 5.742 -34.502 1.00 0.00 43 LEU B N 8
ATOM 12770 C CA . LEU B 2 43 ? 23.839 6.951 -34.793 1.00 0.00 43 LEU B CA 8
ATOM 12771 C C . LEU B 2 43 ? 24.713 8.107 -35.176 1.00 0.00 43 LEU B C 8
ATOM 12772 O O . LEU B 2 43 ? 24.514 8.911 -36.117 1.00 0.00 43 LEU B O 8
ATOM 12788 N N . MET B 2 44 ? 25.745 8.296 -34.385 1.00 0.00 44 MET B N 8
ATOM 12789 C CA . MET B 2 44 ? 26.671 9.397 -34.497 1.00 0.00 44 MET B CA 8
ATOM 12790 C C . MET B 2 44 ? 27.395 9.443 -35.852 1.00 0.00 44 MET B C 8
ATOM 12791 O O . MET B 2 44 ? 27.727 10.467 -36.450 1.00 0.00 44 MET B O 8
ATOM 12805 N N . LYS B 2 45 ? 27.683 8.224 -36.375 1.00 0.00 45 LYS B N 8
ATOM 12806 C CA . LYS B 2 45 ? 28.340 8.032 -37.677 1.00 0.00 45 LYS B CA 8
ATOM 12807 C C . LYS B 2 45 ? 27.337 8.292 -38.801 1.00 0.00 45 LYS B C 8
ATOM 12808 O O . LYS B 2 45 ? 27.627 9.054 -39.708 1.00 0.00 45 LYS B O 8
ATOM 12827 N N . ALA B 2 46 ? 26.129 7.645 -38.662 1.00 0.00 46 ALA B N 8
ATOM 12828 C CA . ALA B 2 46 ? 25.139 7.663 -39.802 1.00 0.00 46 ALA B CA 8
ATOM 12829 C C . ALA B 2 46 ? 24.688 9.071 -40.174 1.00 0.00 46 ALA B C 8
ATOM 12830 O O . ALA B 2 46 ? 24.504 9.464 -41.307 1.00 0.00 46 ALA B O 8
ATOM 12837 N N . TYR B 2 47 ? 24.629 9.899 -39.114 1.00 0.00 47 TYR B N 8
ATOM 12838 C CA . TYR B 2 47 ? 24.510 11.378 -39.217 1.00 0.00 47 TYR B CA 8
ATOM 12839 C C . TYR B 2 47 ? 25.742 12.097 -39.785 1.00 0.00 47 TYR B C 8
ATOM 12840 O O . TYR B 2 47 ? 25.551 12.946 -40.682 1.00 0.00 47 TYR B O 8
ATOM 12858 N N . CYS B 2 48 ? 26.941 11.735 -39.372 1.00 0.00 48 CYS B N 8
ATOM 12859 C CA . CYS B 2 48 ? 28.197 12.311 -39.915 1.00 0.00 48 CYS B CA 8
ATOM 12860 C C . CYS B 2 48 ? 28.365 12.021 -41.377 1.00 0.00 48 CYS B C 8
ATOM 12861 O O . CYS B 2 48 ? 28.559 12.942 -42.154 1.00 0.00 48 CYS B O 8
ATOM 12869 N N . GLU B 2 49 ? 28.235 10.769 -41.789 1.00 0.00 49 GLU B N 8
ATOM 12870 C CA . GLU B 2 49 ? 28.106 10.280 -43.192 1.00 0.00 49 GLU B CA 8
ATOM 12871 C C . GLU B 2 49 ? 27.053 11.070 -43.897 1.00 0.00 49 GLU B C 8
ATOM 12872 O O . GLU B 2 49 ? 27.396 11.604 -44.968 1.00 0.00 49 GLU B O 8
ATOM 12884 N N . ARG B 2 50 ? 25.779 11.198 -43.438 1.00 0.00 50 ARG B N 8
ATOM 12885 C CA . ARG B 2 50 ? 24.798 12.095 -44.148 1.00 0.00 50 ARG B CA 8
ATOM 12886 C C . ARG B 2 50 ? 25.246 13.570 -44.372 1.00 0.00 50 ARG B C 8
ATOM 12887 O O . ARG B 2 50 ? 25.219 13.976 -45.497 1.00 0.00 50 ARG B O 8
ATOM 12908 N N . GLN B 2 51 ? 25.784 14.165 -43.328 1.00 0.00 51 GLN B N 8
ATOM 12909 C CA . GLN B 2 51 ? 26.284 15.561 -43.461 1.00 0.00 51 GLN B CA 8
ATOM 12910 C C . GLN B 2 51 ? 27.574 15.657 -44.180 1.00 0.00 51 GLN B C 8
ATOM 12911 O O . GLN B 2 51 ? 27.955 16.715 -44.695 1.00 0.00 51 GLN B O 8
ATOM 12925 N N . GLY B 2 52 ? 28.260 14.498 -44.377 1.00 0.00 52 GLY B N 8
ATOM 12926 C CA . GLY B 2 52 ? 29.465 14.467 -45.153 1.00 0.00 52 GLY B CA 8
ATOM 12927 C C . GLY B 2 52 ? 30.606 15.171 -44.415 1.00 0.00 52 GLY B C 8
ATOM 12928 O O . GLY B 2 52 ? 31.695 15.233 -44.979 1.00 0.00 52 GLY B O 8
ATOM 12932 N N . LEU B 2 53 ? 30.454 15.594 -43.154 1.00 0.00 53 LEU B N 8
ATOM 12933 C CA . LEU B 2 53 ? 31.356 16.242 -42.195 1.00 0.00 53 LEU B CA 8
ATOM 12934 C C . LEU B 2 53 ? 32.445 15.139 -41.741 1.00 0.00 53 LEU B C 8
ATOM 12935 O O . LEU B 2 53 ? 32.143 13.940 -41.720 1.00 0.00 53 LEU B O 8
ATOM 12951 N N . SER B 2 54 ? 33.564 15.517 -41.258 1.00 0.00 54 SER B N 8
ATOM 12952 C CA . SER B 2 54 ? 34.468 14.686 -40.448 1.00 0.00 54 SER B CA 8
ATOM 12953 C C . SER B 2 54 ? 33.997 14.610 -38.991 1.00 0.00 54 SER B C 8
ATOM 12954 O O . SER B 2 54 ? 33.690 15.605 -38.416 1.00 0.00 54 SER B O 8
ATOM 12962 N N . MET B 2 55 ? 34.111 13.482 -38.241 1.00 0.00 55 MET B N 8
ATOM 12963 C CA . MET B 2 55 ? 33.896 13.434 -36.754 1.00 0.00 55 MET B CA 8
ATOM 12964 C C . MET B 2 55 ? 34.902 14.290 -36.064 1.00 0.00 55 MET B C 8
ATOM 12965 O O . MET B 2 55 ? 34.698 14.759 -34.968 1.00 0.00 55 MET B O 8
ATOM 12979 N N . ARG B 2 56 ? 36.032 14.550 -36.689 1.00 0.00 56 ARG B N 8
ATOM 12980 C CA . ARG B 2 56 ? 37.061 15.457 -36.117 1.00 0.00 56 ARG B CA 8
ATOM 12981 C C . ARG B 2 56 ? 36.537 16.857 -36.024 1.00 0.00 56 ARG B C 8
ATOM 12982 O O . ARG B 2 56 ? 37.203 17.608 -35.299 1.00 0.00 56 ARG B O 8
ATOM 13003 N N . GLN B 2 57 ? 35.451 17.171 -36.738 1.00 0.00 57 GLN B N 8
ATOM 13004 C CA . GLN B 2 57 ? 34.898 18.485 -36.795 1.00 0.00 57 GLN B CA 8
ATOM 13005 C C . GLN B 2 57 ? 33.860 18.736 -35.687 1.00 0.00 57 GLN B C 8
ATOM 13006 O O . GLN B 2 57 ? 33.580 19.894 -35.426 1.00 0.00 57 GLN B O 8
ATOM 13020 N N . ILE B 2 58 ? 33.199 17.670 -35.331 1.00 0.00 58 ILE B N 8
ATOM 13021 C CA . ILE B 2 58 ? 31.977 17.744 -34.451 1.00 0.00 58 ILE B CA 8
ATOM 13022 C C . ILE B 2 58 ? 32.112 16.976 -33.149 1.00 0.00 58 ILE B C 8
ATOM 13023 O O . ILE B 2 58 ? 33.061 16.299 -32.896 1.00 0.00 58 ILE B O 8
ATOM 13039 N N . ARG B 2 59 ? 31.071 17.091 -32.264 1.00 0.00 59 ARG B N 8
ATOM 13040 C CA . ARG B 2 59 ? 30.828 16.241 -31.150 1.00 0.00 59 ARG B CA 8
ATOM 13041 C C . ARG B 2 59 ? 29.276 16.150 -30.968 1.00 0.00 59 ARG B C 8
ATOM 13042 O O . ARG B 2 59 ? 28.566 17.104 -31.263 1.00 0.00 59 ARG B O 8
ATOM 13063 N N . PHE B 2 60 ? 28.786 15.069 -30.379 1.00 0.00 60 PHE B N 8
ATOM 13064 C CA . PHE B 2 60 ? 27.363 14.920 -30.030 1.00 0.00 60 PHE B CA 8
ATOM 13065 C C . PHE B 2 60 ? 27.238 14.929 -28.513 1.00 0.00 60 PHE B C 8
ATOM 13066 O O . PHE B 2 60 ? 28.217 14.716 -27.771 1.00 0.00 60 PHE B O 8
ATOM 13083 N N . ARG B 2 61 ? 26.129 15.388 -27.992 1.00 0.00 61 ARG B N 8
ATOM 13084 C CA . ARG B 2 61 ? 26.004 15.865 -26.586 1.00 0.00 61 ARG B CA 8
ATOM 13085 C C . ARG B 2 61 ? 24.579 15.674 -25.994 1.00 0.00 61 ARG B C 8
ATOM 13086 O O . ARG B 2 61 ? 23.538 15.974 -26.630 1.00 0.00 61 ARG B O 8
ATOM 13107 N N . PHE B 2 62 ? 24.509 15.010 -24.828 1.00 0.00 62 PHE B N 8
ATOM 13108 C CA . PHE B 2 62 ? 23.265 14.712 -24.043 1.00 0.00 62 PHE B CA 8
ATOM 13109 C C . PHE B 2 62 ? 23.630 14.876 -22.572 1.00 0.00 62 PHE B C 8
ATOM 13110 O O . PHE B 2 62 ? 24.652 14.482 -22.065 1.00 0.00 62 PHE B O 8
ATOM 13127 N N . ASP B 2 63 ? 22.693 15.614 -21.859 1.00 0.00 63 ASP B N 8
ATOM 13128 C CA . ASP B 2 63 ? 22.849 15.858 -20.369 1.00 0.00 63 ASP B CA 8
ATOM 13129 C C . ASP B 2 63 ? 24.029 16.775 -20.062 1.00 0.00 63 ASP B C 8
ATOM 13130 O O . ASP B 2 63 ? 24.721 16.685 -19.097 1.00 0.00 63 ASP B O 8
ATOM 13139 N N . GLY B 2 64 ? 24.345 17.668 -21.034 1.00 0.00 64 GLY B N 8
ATOM 13140 C CA . GLY B 2 64 ? 25.571 18.470 -20.978 1.00 0.00 64 GLY B CA 8
ATOM 13141 C C . GLY B 2 64 ? 26.890 17.758 -21.170 1.00 0.00 64 GLY B C 8
ATOM 13142 O O . GLY B 2 64 ? 27.909 18.445 -21.458 1.00 0.00 64 GLY B O 8
ATOM 13146 N N . GLN B 2 65 ? 26.900 16.433 -21.212 1.00 0.00 65 GLN B N 8
ATOM 13147 C CA . GLN B 2 65 ? 28.132 15.623 -21.376 1.00 0.00 65 GLN B CA 8
ATOM 13148 C C . GLN B 2 65 ? 28.349 15.151 -22.860 1.00 0.00 65 GLN B C 8
ATOM 13149 O O . GLN B 2 65 ? 27.364 14.757 -23.522 1.00 0.00 65 GLN B O 8
ATOM 13163 N N . PRO B 2 66 ? 29.618 15.118 -23.378 1.00 0.00 66 PRO B N 8
ATOM 13164 C CA . PRO B 2 66 ? 29.915 14.454 -24.637 1.00 0.00 66 PRO B CA 8
ATOM 13165 C C . PRO B 2 66 ? 29.416 13.027 -24.512 1.00 0.00 66 PRO B C 8
ATOM 13166 O O . PRO B 2 66 ? 29.491 12.376 -23.477 1.00 0.00 66 PRO B O 8
ATOM 13177 N N . ILE B 2 67 ? 28.903 12.471 -25.655 1.00 0.00 67 ILE B N 8
ATOM 13178 C CA . ILE B 2 67 ? 28.540 11.010 -25.909 1.00 0.00 67 ILE B CA 8
ATOM 13179 C C . ILE B 2 67 ? 29.653 10.183 -26.388 1.00 0.00 67 ILE B C 8
ATOM 13180 O O . ILE B 2 67 ? 30.368 10.506 -27.318 1.00 0.00 67 ILE B O 8
ATOM 13196 N N . ASN B 2 68 ? 29.851 9.056 -25.697 1.00 0.00 68 ASN B N 8
ATOM 13197 C CA . ASN B 2 68 ? 30.884 8.086 -25.915 1.00 0.00 68 ASN B CA 8
ATOM 13198 C C . ASN B 2 68 ? 30.435 6.881 -26.790 1.00 0.00 68 ASN B C 8
ATOM 13199 O O . ASN B 2 68 ? 29.260 6.522 -26.785 1.00 0.00 68 ASN B O 8
ATOM 13210 N N . GLU B 2 69 ? 31.348 6.167 -27.458 1.00 0.00 69 GLU B N 8
ATOM 13211 C CA . GLU B 2 69 ? 31.004 5.037 -28.382 1.00 0.00 69 GLU B CA 8
ATOM 13212 C C . GLU B 2 69 ? 30.345 3.773 -27.629 1.00 0.00 69 GLU B C 8
ATOM 13213 O O . GLU B 2 69 ? 29.648 3.013 -28.259 1.00 0.00 69 GLU B O 8
ATOM 13225 N N . THR B 2 70 ? 30.702 3.606 -26.328 1.00 0.00 70 THR B N 8
ATOM 13226 C CA . THR B 2 70 ? 30.076 2.711 -25.390 1.00 0.00 70 THR B CA 8
ATOM 13227 C C . THR B 2 70 ? 28.743 3.124 -24.787 1.00 0.00 70 THR B C 8
ATOM 13228 O O . THR B 2 70 ? 28.068 2.254 -24.176 1.00 0.00 70 THR B O 8
ATOM 13239 N N . ASP B 2 71 ? 28.316 4.368 -24.779 1.00 0.00 71 ASP B N 8
ATOM 13240 C CA . ASP B 2 71 ? 27.039 4.779 -24.107 1.00 0.00 71 ASP B CA 8
ATOM 13241 C C . ASP B 2 71 ? 25.877 4.314 -24.994 1.00 0.00 71 ASP B C 8
ATOM 13242 O O . ASP B 2 71 ? 25.842 4.455 -26.245 1.00 0.00 71 ASP B O 8
ATOM 13251 N N . THR B 2 72 ? 24.911 3.721 -24.370 1.00 0.00 72 THR B N 8
ATOM 13252 C CA . THR B 2 72 ? 23.572 3.297 -24.963 1.00 0.00 72 THR B CA 8
ATOM 13253 C C . THR B 2 72 ? 22.384 4.106 -24.305 1.00 0.00 72 THR B C 8
ATOM 13254 O O . THR B 2 72 ? 22.605 4.638 -23.174 1.00 0.00 72 THR B O 8
ATOM 13265 N N . PRO B 2 73 ? 21.162 4.228 -24.854 1.00 0.00 73 PRO B N 8
ATOM 13266 C CA . PRO B 2 73 ? 20.035 4.834 -24.155 1.00 0.00 73 PRO B CA 8
ATOM 13267 C C . PRO B 2 73 ? 19.754 4.161 -22.808 1.00 0.00 73 PRO B C 8
ATOM 13268 O O . PRO B 2 73 ? 19.494 4.753 -21.774 1.00 0.00 73 PRO B O 8
ATOM 13279 N N . ALA B 2 74 ? 19.734 2.780 -22.789 1.00 0.00 74 ALA B N 8
ATOM 13280 C CA . ALA B 2 74 ? 19.702 1.947 -21.571 1.00 0.00 74 ALA B CA 8
ATOM 13281 C C . ALA B 2 74 ? 20.885 2.329 -20.594 1.00 0.00 74 ALA B C 8
ATOM 13282 O O . ALA B 2 74 ? 20.720 2.339 -19.363 1.00 0.00 74 ALA B O 8
ATOM 13289 N N . GLN B 2 75 ? 22.041 2.819 -21.021 1.00 0.00 75 GLN B N 8
ATOM 13290 C CA . GLN B 2 75 ? 23.089 3.466 -20.249 1.00 0.00 75 GLN B CA 8
ATOM 13291 C C . GLN B 2 75 ? 22.702 4.879 -19.794 1.00 0.00 75 GLN B C 8
ATOM 13292 O O . GLN B 2 75 ? 23.075 5.145 -18.657 1.00 0.00 75 GLN B O 8
ATOM 13306 N N . LEU B 2 76 ? 21.967 5.715 -20.529 1.00 0.00 76 LEU B N 8
ATOM 13307 C CA . LEU B 2 76 ? 21.677 7.143 -20.189 1.00 0.00 76 LEU B CA 8
ATOM 13308 C C . LEU B 2 76 ? 20.318 7.283 -19.572 1.00 0.00 76 LEU B C 8
ATOM 13309 O O . LEU B 2 76 ? 19.896 8.364 -19.197 1.00 0.00 76 LEU B O 8
ATOM 13325 N N . GLU B 2 77 ? 19.502 6.243 -19.344 1.00 0.00 77 GLU B N 8
ATOM 13326 C CA . GLU B 2 77 ? 18.129 6.301 -18.721 1.00 0.00 77 GLU B CA 8
ATOM 13327 C C . GLU B 2 77 ? 17.055 7.101 -19.488 1.00 0.00 77 GLU B C 8
ATOM 13328 O O . GLU B 2 77 ? 16.283 7.844 -18.953 1.00 0.00 77 GLU B O 8
ATOM 13340 N N . MET B 2 78 ? 17.294 7.217 -20.759 1.00 0.00 78 MET B N 8
ATOM 13341 C CA . MET B 2 78 ? 16.680 8.161 -21.703 1.00 0.00 78 MET B CA 8
ATOM 13342 C C . MET B 2 78 ? 15.264 7.716 -21.953 1.00 0.00 78 MET B C 8
ATOM 13343 O O . MET B 2 78 ? 14.906 6.532 -21.864 1.00 0.00 78 MET B O 8
ATOM 13357 N N . GLU B 2 79 ? 14.372 8.615 -22.348 1.00 0.00 79 GLU B N 8
ATOM 13358 C CA . GLU B 2 79 ? 12.953 8.343 -22.733 1.00 0.00 79 GLU B CA 8
ATOM 13359 C C . GLU B 2 79 ? 12.818 8.585 -24.278 1.00 0.00 79 GLU B C 8
ATOM 13360 O O . GLU B 2 79 ? 13.746 9.100 -24.900 1.00 0.00 79 GLU B O 8
ATOM 13372 N N . ASP B 2 80 ? 11.656 8.200 -24.904 1.00 0.00 80 ASP B N 8
ATOM 13373 C CA . ASP B 2 80 ? 11.222 8.631 -26.236 1.00 0.00 80 ASP B CA 8
ATOM 13374 C C . ASP B 2 80 ? 11.101 10.131 -26.355 1.00 0.00 80 ASP B C 8
ATOM 13375 O O . ASP B 2 80 ? 10.989 10.906 -25.340 1.00 0.00 80 ASP B O 8
ATOM 13384 N N . GLU B 2 81 ? 11.268 10.643 -27.578 1.00 0.00 81 GLU B N 8
ATOM 13385 C CA . GLU B 2 81 ? 11.427 12.049 -27.905 1.00 0.00 81 GLU B CA 8
ATOM 13386 C C . GLU B 2 81 ? 12.596 12.814 -27.303 1.00 0.00 81 GLU B C 8
ATOM 13387 O O . GLU B 2 81 ? 12.743 13.954 -27.663 1.00 0.00 81 GLU B O 8
ATOM 13399 N N . ASP B 2 82 ? 13.509 12.248 -26.522 1.00 0.00 82 ASP B N 8
ATOM 13400 C CA . ASP B 2 82 ? 14.774 12.890 -26.109 1.00 0.00 82 ASP B CA 8
ATOM 13401 C C . ASP B 2 82 ? 15.682 13.267 -27.315 1.00 0.00 82 ASP B C 8
ATOM 13402 O O . ASP B 2 82 ? 15.855 12.523 -28.295 1.00 0.00 82 ASP B O 8
ATOM 13411 N N . THR B 2 83 ? 16.267 14.539 -27.293 1.00 0.00 83 THR B N 8
ATOM 13412 C CA . THR B 2 83 ? 16.941 15.175 -28.443 1.00 0.00 83 THR B CA 8
ATOM 13413 C C . THR B 2 83 ? 18.416 15.316 -28.120 1.00 0.00 83 THR B C 8
ATOM 13414 O O . THR B 2 83 ? 18.714 16.166 -27.258 1.00 0.00 83 THR B O 8
ATOM 13425 N N . ILE B 2 84 ? 19.327 14.595 -28.764 1.00 0.00 84 ILE B N 8
ATOM 13426 C CA . ILE B 2 84 ? 20.794 14.716 -28.746 1.00 0.00 84 ILE B CA 8
ATOM 13427 C C . ILE B 2 84 ? 21.208 15.955 -29.546 1.00 0.00 84 ILE B C 8
ATOM 13428 O O . ILE B 2 84 ? 20.892 16.125 -30.714 1.00 0.00 84 ILE B O 8
ATOM 13444 N N . ASP B 2 85 ? 21.931 16.743 -28.834 1.00 0.00 85 ASP B N 8
ATOM 13445 C CA . ASP B 2 85 ? 22.507 17.984 -29.393 1.00 0.00 85 ASP B CA 8
ATOM 13446 C C . ASP B 2 85 ? 23.757 17.696 -30.276 1.00 0.00 85 ASP B C 8
ATOM 13447 O O . ASP B 2 85 ? 24.434 16.674 -30.157 1.00 0.00 85 ASP B O 8
ATOM 13456 N N . VAL B 2 86 ? 24.087 18.700 -31.098 1.00 0.00 86 VAL B N 8
ATOM 13457 C CA . VAL B 2 86 ? 25.356 18.726 -31.860 1.00 0.00 86 VAL B CA 8
ATOM 13458 C C . VAL B 2 86 ? 26.030 20.066 -31.967 1.00 0.00 86 VAL B C 8
ATOM 13459 O O . VAL B 2 86 ? 25.365 21.043 -32.265 1.00 0.00 86 VAL B O 8
ATOM 13472 N N . PHE B 2 87 ? 27.364 20.085 -31.735 1.00 0.00 87 PHE B N 8
ATOM 13473 C CA . PHE B 2 87 ? 28.273 21.247 -31.900 1.00 0.00 87 PHE B CA 8
ATOM 13474 C C . PHE B 2 87 ? 29.544 20.849 -32.689 1.00 0.00 87 PHE B C 8
ATOM 13475 O O . PHE B 2 87 ? 29.929 19.658 -32.852 1.00 0.00 87 PHE B O 8
ATOM 13492 N N . GLN B 2 88 ? 30.254 21.874 -33.197 1.00 0.00 88 GLN B N 8
ATOM 13493 C CA . GLN B 2 88 ? 31.623 21.840 -33.778 1.00 0.00 88 GLN B CA 8
ATOM 13494 C C . GLN B 2 88 ? 32.803 21.898 -32.769 1.00 0.00 88 GLN B C 8
ATOM 13495 O O . GLN B 2 88 ? 32.633 22.109 -31.561 1.00 0.00 88 GLN B O 8
ATOM 13509 N N . GLN B 2 89 ? 34.011 21.669 -33.183 1.00 0.00 89 GLN B N 8
ATOM 13510 C CA . GLN B 2 89 ? 35.295 21.743 -32.446 1.00 0.00 89 GLN B CA 8
ATOM 13511 C C . GLN B 2 89 ? 36.307 22.513 -33.313 1.00 0.00 89 GLN B C 8
ATOM 13512 O O . GLN B 2 89 ? 36.434 22.391 -34.544 1.00 0.00 89 GLN B O 8
ATOM 13526 N N . GLN B 2 90 ? 37.204 23.241 -32.637 1.00 0.00 90 GLN B N 8
ATOM 13527 C CA . GLN B 2 90 ? 38.339 23.876 -33.262 1.00 0.00 90 GLN B CA 8
ATOM 13528 C C . GLN B 2 90 ? 39.539 23.589 -32.383 1.00 0.00 90 GLN B C 8
ATOM 13529 O O . GLN B 2 90 ? 39.452 23.422 -31.134 1.00 0.00 90 GLN B O 8
ATOM 13543 N N . THR B 2 91 ? 40.664 23.563 -33.084 1.00 0.00 91 THR B N 8
ATOM 13544 C CA . THR B 2 91 ? 42.038 23.468 -32.531 1.00 0.00 91 THR B CA 8
ATOM 13545 C C . THR B 2 91 ? 42.894 24.670 -33.026 1.00 0.00 91 THR B C 8
ATOM 13546 O O . THR B 2 91 ? 42.852 25.089 -34.193 1.00 0.00 91 THR B O 8
ATOM 13557 N N . GLY B 2 92 ? 43.640 25.269 -32.113 1.00 0.00 92 GLY B N 8
ATOM 13558 C CA . GLY B 2 92 ? 44.250 26.558 -32.216 1.00 0.00 92 GLY B CA 8
ATOM 13559 C C . GLY B 2 92 ? 43.320 27.697 -32.785 1.00 0.00 92 GLY B C 8
ATOM 13560 O O . GLY B 2 92 ? 42.225 27.952 -32.251 1.00 0.00 92 GLY B O 8
ATOM 13564 N N . GLY B 2 93 ? 43.816 28.515 -33.792 1.00 0.00 93 GLY B N 8
ATOM 13565 C CA . GLY B 2 93 ? 43.014 29.645 -34.250 1.00 0.00 93 GLY B CA 8
ATOM 13566 C C . GLY B 2 93 ? 43.856 30.485 -35.248 1.00 0.00 93 GLY B C 8
ATOM 13567 O O . GLY B 2 93 ? 44.917 30.171 -35.762 1.00 0.00 93 GLY B O 8
ATOM 13571 N N . VAL B 2 94 ? 43.369 31.722 -35.484 1.00 0.00 94 VAL B N 8
ATOM 13572 C CA . VAL B 2 94 ? 44.134 32.673 -36.298 1.00 0.00 94 VAL B CA 8
ATOM 13573 C C . VAL B 2 94 ? 44.703 33.743 -35.391 1.00 0.00 94 VAL B C 8
ATOM 13574 O O . VAL B 2 94 ? 43.965 34.689 -35.087 1.00 0.00 94 VAL B O 8
ATOM 13587 N N . TYR B 2 95 ? 45.878 33.573 -34.803 1.00 0.00 95 TYR B N 8
ATOM 13588 C CA . TYR B 2 95 ? 46.548 34.516 -33.859 1.00 0.00 95 TYR B CA 8
ATOM 13589 C C . TYR B 2 95 ? 47.326 35.659 -34.511 1.00 0.00 95 TYR B C 8
ATOM 13590 O O . TYR B 2 95 ? 48.158 35.328 -35.414 1.00 0.00 95 TYR B O 8
ATOM 13615 N N . GLU A 1 2 ? 10.480 13.015 -45.594 1.00 0.00 37 GLU A N 9
ATOM 13616 C CA . GLU A 1 2 ? 10.293 11.545 -45.577 1.00 0.00 37 GLU A CA 9
ATOM 13617 C C . GLU A 1 2 ? 11.647 10.827 -45.347 1.00 0.00 37 GLU A C 9
ATOM 13618 O O . GLU A 1 2 ? 11.732 9.800 -44.729 1.00 0.00 37 GLU A O 9
ATOM 13630 N N . ASP A 1 3 ? 12.739 11.538 -45.762 1.00 0.00 38 ASP A N 9
ATOM 13631 C CA . ASP A 1 3 ? 14.132 11.282 -45.325 1.00 0.00 38 ASP A CA 9
ATOM 13632 C C . ASP A 1 3 ? 14.601 11.587 -43.863 1.00 0.00 38 ASP A C 9
ATOM 13633 O O . ASP A 1 3 ? 15.697 11.243 -43.420 1.00 0.00 38 ASP A O 9
ATOM 13642 N N . ALA A 1 4 ? 13.711 12.065 -43.054 1.00 0.00 39 ALA A N 9
ATOM 13643 C CA . ALA A 1 4 ? 13.889 12.384 -41.642 1.00 0.00 39 ALA A CA 9
ATOM 13644 C C . ALA A 1 4 ? 14.088 11.207 -40.635 1.00 0.00 39 ALA A C 9
ATOM 13645 O O . ALA A 1 4 ? 13.717 11.267 -39.485 1.00 0.00 39 ALA A O 9
ATOM 13652 N N . PHE A 1 5 ? 14.566 10.109 -41.131 1.00 0.00 40 PHE A N 9
ATOM 13653 C CA . PHE A 1 5 ? 14.401 8.718 -40.548 1.00 0.00 40 PHE A CA 9
ATOM 13654 C C . PHE A 1 5 ? 15.593 7.753 -40.900 1.00 0.00 40 PHE A C 9
ATOM 13655 O O . PHE A 1 5 ? 16.070 7.721 -42.000 1.00 0.00 40 PHE A O 9
ATOM 13672 N N . ILE A 1 6 ? 16.022 7.026 -39.915 1.00 0.00 41 ILE A N 9
ATOM 13673 C CA . ILE A 1 6 ? 17.184 6.127 -39.950 1.00 0.00 41 ILE A CA 9
ATOM 13674 C C . ILE A 1 6 ? 16.943 4.896 -39.002 1.00 0.00 41 ILE A C 9
ATOM 13675 O O . ILE A 1 6 ? 16.578 5.214 -37.862 1.00 0.00 41 ILE A O 9
ATOM 13691 N N . VAL A 1 7 ? 17.111 3.602 -39.392 1.00 0.00 42 VAL A N 9
ATOM 13692 C CA . VAL A 1 7 ? 16.558 2.478 -38.544 1.00 0.00 42 VAL A CA 9
ATOM 13693 C C . VAL A 1 7 ? 17.740 1.553 -38.329 1.00 0.00 42 VAL A C 9
ATOM 13694 O O . VAL A 1 7 ? 18.517 1.233 -39.254 1.00 0.00 42 VAL A O 9
ATOM 13707 N N . ILE A 1 8 ? 18.063 1.088 -37.089 1.00 0.00 43 ILE A N 9
ATOM 13708 C CA . ILE A 1 8 ? 19.368 0.494 -36.632 1.00 0.00 43 ILE A CA 9
ATOM 13709 C C . ILE A 1 8 ? 19.162 -0.570 -35.544 1.00 0.00 43 ILE A C 9
ATOM 13710 O O . ILE A 1 8 ? 18.236 -0.502 -34.754 1.00 0.00 43 ILE A O 9
ATOM 13740 N N . ASP A 1 10 ? 21.891 -4.022 -33.311 1.00 0.00 45 ASP A N 9
ATOM 13741 C CA . ASP A 1 10 ? 23.236 -4.563 -33.091 1.00 0.00 45 ASP A CA 9
ATOM 13742 C C . ASP A 1 10 ? 23.067 -5.962 -32.526 1.00 0.00 45 ASP A C 9
ATOM 13743 O O . ASP A 1 10 ? 23.374 -6.298 -31.424 1.00 0.00 45 ASP A O 9
ATOM 13766 N N . ASP A 1 12 ? 23.029 -10.267 -34.300 1.00 0.00 47 ASP A N 9
ATOM 13767 C CA . ASP A 1 12 ? 23.292 -11.214 -35.358 1.00 0.00 47 ASP A CA 9
ATOM 13768 C C . ASP A 1 12 ? 23.372 -12.648 -34.863 1.00 0.00 47 ASP A C 9
ATOM 13769 O O . ASP A 1 12 ? 23.588 -12.875 -33.655 1.00 0.00 47 ASP A O 9
ATOM 13778 N N . GLY A 1 13 ? 23.317 -13.610 -35.727 1.00 0.00 48 GLY A N 9
ATOM 13779 C CA . GLY A 1 13 ? 22.945 -14.986 -35.410 1.00 0.00 48 GLY A CA 9
ATOM 13780 C C . GLY A 1 13 ? 21.446 -15.204 -35.532 1.00 0.00 48 GLY A C 9
ATOM 13781 O O . GLY A 1 13 ? 20.542 -14.436 -35.202 1.00 0.00 48 GLY A O 9
ATOM 13785 N N . GLU A 1 14 ? 21.118 -16.474 -35.865 1.00 0.00 49 GLU A N 9
ATOM 13786 C CA . GLU A 1 14 ? 19.728 -16.930 -35.981 1.00 0.00 49 GLU A CA 9
ATOM 13787 C C . GLU A 1 14 ? 19.220 -17.115 -34.551 1.00 0.00 49 GLU A C 9
ATOM 13788 O O . GLU A 1 14 ? 19.918 -17.564 -33.596 1.00 0.00 49 GLU A O 9
ATOM 13803 N N . MET B 2 1 ? -12.986 -26.803 -39.453 1.00 0.00 1 MET B N 9
ATOM 13804 C CA . MET B 2 1 ? -12.055 -26.115 -38.536 1.00 0.00 1 MET B CA 9
ATOM 13805 C C . MET B 2 1 ? -11.140 -25.254 -39.384 1.00 0.00 1 MET B C 9
ATOM 13806 O O . MET B 2 1 ? -10.802 -25.596 -40.490 1.00 0.00 1 MET B O 9
ATOM 13822 N N . ALA B 2 2 ? -10.744 -24.181 -38.752 1.00 0.00 2 ALA B N 9
ATOM 13823 C CA . ALA B 2 2 ? -9.701 -23.294 -39.133 1.00 0.00 2 ALA B CA 9
ATOM 13824 C C . ALA B 2 2 ? -8.352 -23.963 -38.996 1.00 0.00 2 ALA B C 9
ATOM 13825 O O . ALA B 2 2 ? -8.132 -24.857 -38.150 1.00 0.00 2 ALA B O 9
ATOM 13832 N N . ASP B 2 3 ? -7.387 -23.573 -39.857 1.00 0.00 3 ASP B N 9
ATOM 13833 C CA . ASP B 2 3 ? -5.961 -23.809 -39.558 1.00 0.00 3 ASP B CA 9
ATOM 13834 C C . ASP B 2 3 ? -5.534 -22.697 -38.478 1.00 0.00 3 ASP B C 9
ATOM 13835 O O . ASP B 2 3 ? -5.483 -21.493 -38.669 1.00 0.00 3 ASP B O 9
ATOM 13844 N N . GLU B 2 4 ? -5.175 -23.130 -37.246 1.00 0.00 4 GLU B N 9
ATOM 13845 C CA . GLU B 2 4 ? -5.055 -22.176 -36.100 1.00 0.00 4 GLU B CA 9
ATOM 13846 C C . GLU B 2 4 ? -3.841 -22.531 -35.196 1.00 0.00 4 GLU B C 9
ATOM 13847 O O . GLU B 2 4 ? -3.823 -23.705 -34.815 1.00 0.00 4 GLU B O 9
ATOM 13859 N N . LYS B 2 5 ? -3.006 -21.665 -34.756 1.00 0.00 5 LYS B N 9
ATOM 13860 C CA . LYS B 2 5 ? -2.013 -21.792 -33.691 1.00 0.00 5 LYS B CA 9
ATOM 13861 C C . LYS B 2 5 ? -1.684 -20.370 -33.109 1.00 0.00 5 LYS B C 9
ATOM 13862 O O . LYS B 2 5 ? -1.054 -19.594 -33.815 1.00 0.00 5 LYS B O 9
ATOM 13881 N N . PRO B 2 6 ? -2.190 -20.031 -31.934 1.00 0.00 6 PRO B N 9
ATOM 13882 C CA . PRO B 2 6 ? -2.314 -18.657 -31.465 1.00 0.00 6 PRO B CA 9
ATOM 13883 C C . PRO B 2 6 ? -1.013 -17.883 -31.255 1.00 0.00 6 PRO B C 9
ATOM 13884 O O . PRO B 2 6 ? 0.047 -18.507 -31.001 1.00 0.00 6 PRO B O 9
ATOM 13895 N N . LYS B 2 7 ? -0.986 -16.531 -31.294 1.00 0.00 7 LYS B N 9
ATOM 13896 C CA . LYS B 2 7 ? 0.201 -15.655 -31.000 1.00 0.00 7 LYS B CA 9
ATOM 13897 C C . LYS B 2 7 ? 0.360 -15.497 -29.512 1.00 0.00 7 LYS B C 9
ATOM 13898 O O . LYS B 2 7 ? -0.552 -15.106 -28.788 1.00 0.00 7 LYS B O 9
ATOM 13917 N N . GLU B 2 8 ? 1.512 -15.871 -28.967 1.00 0.00 8 GLU B N 9
ATOM 13918 C CA . GLU B 2 8 ? 1.783 -15.693 -27.530 1.00 0.00 8 GLU B CA 9
ATOM 13919 C C . GLU B 2 8 ? 2.312 -14.263 -27.289 1.00 0.00 8 GLU B C 9
ATOM 13920 O O . GLU B 2 8 ? 3.029 -13.703 -28.129 1.00 0.00 8 GLU B O 9
ATOM 13932 N N . GLY B 2 9 ? 2.098 -13.739 -26.057 1.00 0.00 9 GLY B N 9
ATOM 13933 C CA . GLY B 2 9 ? 2.374 -12.268 -25.845 1.00 0.00 9 GLY B CA 9
ATOM 13934 C C . GLY B 2 9 ? 3.875 -11.847 -25.790 1.00 0.00 9 GLY B C 9
ATOM 13935 O O . GLY B 2 9 ? 4.134 -10.745 -25.291 1.00 0.00 9 GLY B O 9
ATOM 13939 N N . VAL B 2 10 ? 4.847 -12.727 -26.126 1.00 0.00 10 VAL B N 9
ATOM 13940 C CA . VAL B 2 10 ? 6.297 -12.505 -26.122 1.00 0.00 10 VAL B CA 9
ATOM 13941 C C . VAL B 2 10 ? 6.999 -12.949 -27.378 1.00 0.00 10 VAL B C 9
ATOM 13942 O O . VAL B 2 10 ? 7.181 -14.126 -27.654 1.00 0.00 10 VAL B O 9
ATOM 13955 N N . LYS B 2 11 ? 7.550 -12.018 -28.142 1.00 0.00 11 LYS B N 9
ATOM 13956 C CA . LYS B 2 11 ? 8.355 -12.105 -29.425 1.00 0.00 11 LYS B CA 9
ATOM 13957 C C . LYS B 2 11 ? 9.236 -10.897 -29.660 1.00 0.00 11 LYS B C 9
ATOM 13958 O O . LYS B 2 11 ? 8.723 -9.822 -29.646 1.00 0.00 11 LYS B O 9
ATOM 13977 N N . THR B 2 12 ? 10.520 -11.017 -30.103 1.00 0.00 12 THR B N 9
ATOM 13978 C CA . THR B 2 12 ? 11.521 -9.910 -30.079 1.00 0.00 12 THR B CA 9
ATOM 13979 C C . THR B 2 12 ? 11.109 -8.835 -31.062 1.00 0.00 12 THR B C 9
ATOM 13980 O O . THR B 2 12 ? 11.424 -7.689 -30.821 1.00 0.00 12 THR B O 9
ATOM 13991 N N . GLU B 2 13 ? 10.453 -9.227 -32.106 1.00 0.00 13 GLU B N 9
ATOM 13992 C CA . GLU B 2 13 ? 10.197 -8.422 -33.297 1.00 0.00 13 GLU B CA 9
ATOM 13993 C C . GLU B 2 13 ? 9.154 -7.330 -32.988 1.00 0.00 13 GLU B C 9
ATOM 13994 O O . GLU B 2 13 ? 9.265 -6.265 -33.577 1.00 0.00 13 GLU B O 9
ATOM 14006 N N . ASN B 2 14 ? 8.115 -7.633 -32.210 1.00 0.00 14 ASN B N 9
ATOM 14007 C CA . ASN B 2 14 ? 6.958 -6.813 -31.976 1.00 0.00 14 ASN B CA 9
ATOM 14008 C C . ASN B 2 14 ? 7.048 -5.842 -30.728 1.00 0.00 14 ASN B C 9
ATOM 14009 O O . ASN B 2 14 ? 6.152 -5.052 -30.360 1.00 0.00 14 ASN B O 9
ATOM 14020 N N . ASN B 2 15 ? 8.193 -5.864 -30.047 1.00 0.00 15 ASN B N 9
ATOM 14021 C CA . ASN B 2 15 ? 8.629 -5.024 -28.955 1.00 0.00 15 ASN B CA 9
ATOM 14022 C C . ASN B 2 15 ? 8.798 -3.560 -29.418 1.00 0.00 15 ASN B C 9
ATOM 14023 O O . ASN B 2 15 ? 9.174 -3.358 -30.559 1.00 0.00 15 ASN B O 9
ATOM 14034 N N . ASP B 2 16 ? 8.630 -2.576 -28.538 1.00 0.00 16 ASP B N 9
ATOM 14035 C CA . ASP B 2 16 ? 8.719 -1.165 -28.828 1.00 0.00 16 ASP B CA 9
ATOM 14036 C C . ASP B 2 16 ? 10.169 -0.676 -29.037 1.00 0.00 16 ASP B C 9
ATOM 14037 O O . ASP B 2 16 ? 10.974 -0.883 -28.136 1.00 0.00 16 ASP B O 9
ATOM 14046 N N . HIS B 2 17 ? 10.535 -0.129 -30.210 1.00 0.00 17 HIS B N 9
ATOM 14047 C CA . HIS B 2 17 ? 11.815 0.647 -30.294 1.00 0.00 17 HIS B CA 9
ATOM 14048 C C . HIS B 2 17 ? 11.783 1.806 -29.364 1.00 0.00 17 HIS B C 9
ATOM 14049 O O . HIS B 2 17 ? 10.750 2.301 -28.981 1.00 0.00 17 HIS B O 9
ATOM 14063 N N . ILE B 2 18 ? 12.955 2.407 -29.027 1.00 0.00 18 ILE B N 9
ATOM 14064 C CA . ILE B 2 18 ? 13.198 3.773 -28.493 1.00 0.00 18 ILE B CA 9
ATOM 14065 C C . ILE B 2 18 ? 13.417 4.681 -29.686 1.00 0.00 18 ILE B C 9
ATOM 14066 O O . ILE B 2 18 ? 14.262 4.402 -30.544 1.00 0.00 18 ILE B O 9
ATOM 14082 N N . ASN B 2 19 ? 12.646 5.797 -29.859 1.00 0.00 19 ASN B N 9
ATOM 14083 C CA . ASN B 2 19 ? 12.799 6.896 -30.852 1.00 0.00 19 ASN B CA 9
ATOM 14084 C C . ASN B 2 19 ? 13.498 8.104 -30.204 1.00 0.00 19 ASN B C 9
ATOM 14085 O O . ASN B 2 19 ? 12.908 8.749 -29.346 1.00 0.00 19 ASN B O 9
ATOM 14096 N N . LEU B 2 20 ? 14.634 8.521 -30.823 1.00 0.00 20 LEU B N 9
ATOM 14097 C CA . LEU B 2 20 ? 15.575 9.511 -30.401 1.00 0.00 20 LEU B CA 9
ATOM 14098 C C . LEU B 2 20 ? 15.752 10.522 -31.624 1.00 0.00 20 LEU B C 9
ATOM 14099 O O . LEU B 2 20 ? 15.754 10.072 -32.814 1.00 0.00 20 LEU B O 9
ATOM 14115 N N . LYS B 2 21 ? 15.814 11.850 -31.410 1.00 0.00 21 LYS B N 9
ATOM 14116 C CA . LYS B 2 21 ? 16.267 12.792 -32.451 1.00 0.00 21 LYS B CA 9
ATOM 14117 C C . LYS B 2 21 ? 17.677 13.229 -32.303 1.00 0.00 21 LYS B C 9
ATOM 14118 O O . LYS B 2 21 ? 18.305 13.129 -31.261 1.00 0.00 21 LYS B O 9
ATOM 14137 N N . VAL B 2 22 ? 18.325 13.806 -33.345 1.00 0.00 22 VAL B N 9
ATOM 14138 C CA . VAL B 2 22 ? 19.668 14.328 -33.349 1.00 0.00 22 VAL B CA 9
ATOM 14139 C C . VAL B 2 22 ? 19.660 15.536 -34.250 1.00 0.00 22 VAL B C 9
ATOM 14140 O O . VAL B 2 22 ? 19.194 15.516 -35.398 1.00 0.00 22 VAL B O 9
ATOM 14153 N N . ALA B 2 23 ? 20.161 16.668 -33.682 1.00 0.00 23 ALA B N 9
ATOM 14154 C CA . ALA B 2 23 ? 19.764 17.997 -34.025 1.00 0.00 23 ALA B CA 9
ATOM 14155 C C . ALA B 2 23 ? 20.975 19.010 -34.102 1.00 0.00 23 ALA B C 9
ATOM 14156 O O . ALA B 2 23 ? 21.608 19.263 -33.105 1.00 0.00 23 ALA B O 9
ATOM 14163 N N . GLY B 2 24 ? 21.168 19.639 -35.244 1.00 0.00 24 GLY B N 9
ATOM 14164 C CA . GLY B 2 24 ? 22.191 20.633 -35.585 1.00 0.00 24 GLY B CA 9
ATOM 14165 C C . GLY B 2 24 ? 21.575 21.930 -35.053 1.00 0.00 24 GLY B C 9
ATOM 14166 O O . GLY B 2 24 ? 20.433 22.003 -34.568 1.00 0.00 24 GLY B O 9
ATOM 14170 N N . GLN B 2 25 ? 22.420 22.981 -35.036 1.00 0.00 25 GLN B N 9
ATOM 14171 C CA . GLN B 2 25 ? 22.117 24.298 -34.383 1.00 0.00 25 GLN B CA 9
ATOM 14172 C C . GLN B 2 25 ? 21.336 25.262 -35.250 1.00 0.00 25 GLN B C 9
ATOM 14173 O O . GLN B 2 25 ? 20.839 26.301 -34.794 1.00 0.00 25 GLN B O 9
ATOM 14187 N N . ASP B 2 26 ? 21.115 24.951 -36.507 1.00 0.00 26 ASP B N 9
ATOM 14188 C CA . ASP B 2 26 ? 20.102 25.594 -37.310 1.00 0.00 26 ASP B CA 9
ATOM 14189 C C . ASP B 2 26 ? 18.643 25.263 -36.992 1.00 0.00 26 ASP B C 9
ATOM 14190 O O . ASP B 2 26 ? 17.743 25.805 -37.635 1.00 0.00 26 ASP B O 9
ATOM 14199 N N . GLY B 2 27 ? 18.432 24.198 -36.194 1.00 0.00 27 GLY B N 9
ATOM 14200 C CA . GLY B 2 27 ? 17.155 23.397 -36.053 1.00 0.00 27 GLY B CA 9
ATOM 14201 C C . GLY B 2 27 ? 16.713 22.462 -37.205 1.00 0.00 27 GLY B C 9
ATOM 14202 O O . GLY B 2 27 ? 15.559 21.966 -37.228 1.00 0.00 27 GLY B O 9
ATOM 14206 N N . SER B 2 28 ? 17.654 22.100 -38.052 1.00 0.00 28 SER B N 9
ATOM 14207 C CA . SER B 2 28 ? 17.516 20.875 -38.954 1.00 0.00 28 SER B CA 9
ATOM 14208 C C . SER B 2 28 ? 17.892 19.607 -38.251 1.00 0.00 28 SER B C 9
ATOM 14209 O O . SER B 2 28 ? 18.885 19.499 -37.531 1.00 0.00 28 SER B O 9
ATOM 14217 N N . VAL B 2 29 ? 17.002 18.604 -38.313 1.00 0.00 29 VAL B N 9
ATOM 14218 C CA . VAL B 2 29 ? 16.916 17.507 -37.292 1.00 0.00 29 VAL B CA 9
ATOM 14219 C C . VAL B 2 29 ? 16.461 16.230 -37.967 1.00 0.00 29 VAL B C 9
ATOM 14220 O O . VAL B 2 29 ? 15.545 16.183 -38.807 1.00 0.00 29 VAL B O 9
ATOM 14233 N N . VAL B 2 30 ? 17.201 15.174 -37.652 1.00 0.00 30 VAL B N 9
ATOM 14234 C CA . VAL B 2 30 ? 16.889 13.818 -38.116 1.00 0.00 30 VAL B CA 9
ATOM 14235 C C . VAL B 2 30 ? 16.446 12.938 -36.934 1.00 0.00 30 VAL B C 9
ATOM 14236 O O . VAL B 2 30 ? 16.719 13.246 -35.776 1.00 0.00 30 VAL B O 9
ATOM 14249 N N . GLN B 2 31 ? 15.828 11.785 -37.263 1.00 0.00 31 GLN B N 9
ATOM 14250 C CA . GLN B 2 31 ? 15.273 10.889 -36.208 1.00 0.00 31 GLN B CA 9
ATOM 14251 C C . GLN B 2 31 ? 15.762 9.430 -36.440 1.00 0.00 31 GLN B C 9
ATOM 14252 O O . GLN B 2 31 ? 15.911 8.935 -37.559 1.00 0.00 31 GLN B O 9
ATOM 14266 N N . PHE B 2 32 ? 16.149 8.832 -35.317 1.00 0.00 32 PHE B N 9
ATOM 14267 C CA . PHE B 2 32 ? 16.708 7.523 -35.164 1.00 0.00 32 PHE B CA 9
ATOM 14268 C C . PHE B 2 32 ? 15.843 6.593 -34.220 1.00 0.00 32 PHE B C 9
ATOM 14269 O O . PHE B 2 32 ? 15.604 6.855 -33.088 1.00 0.00 32 PHE B O 9
ATOM 14286 N N . LYS B 2 33 ? 15.424 5.462 -34.819 1.00 0.00 33 LYS B N 9
ATOM 14287 C CA . LYS B 2 33 ? 14.562 4.433 -34.199 1.00 0.00 33 LYS B CA 9
ATOM 14288 C C . LYS B 2 33 ? 15.354 3.131 -33.947 1.00 0.00 33 LYS B C 9
ATOM 14289 O O . LYS B 2 33 ? 15.810 2.509 -34.902 1.00 0.00 33 LYS B O 9
ATOM 14308 N N . ILE B 2 34 ? 15.523 2.779 -32.678 1.00 0.00 34 ILE B N 9
ATOM 14309 C CA . ILE B 2 34 ? 16.571 1.800 -32.288 1.00 0.00 34 ILE B CA 9
ATOM 14310 C C . ILE B 2 34 ? 16.142 0.913 -31.069 1.00 0.00 34 ILE B C 9
ATOM 14311 O O . ILE B 2 34 ? 15.094 1.166 -30.490 1.00 0.00 34 ILE B O 9
ATOM 14327 N N . LYS B 2 35 ? 16.867 -0.226 -30.775 1.00 0.00 35 LYS B N 9
ATOM 14328 C CA . LYS B 2 35 ? 16.664 -0.974 -29.547 1.00 0.00 35 LYS B CA 9
ATOM 14329 C C . LYS B 2 35 ? 17.383 -0.281 -28.399 1.00 0.00 35 LYS B C 9
ATOM 14330 O O . LYS B 2 35 ? 18.460 0.207 -28.551 1.00 0.00 35 LYS B O 9
ATOM 14349 N N . ARG B 2 36 ? 16.797 -0.258 -27.165 1.00 0.00 36 ARG B N 9
ATOM 14350 C CA . ARG B 2 36 ? 17.344 0.627 -26.120 1.00 0.00 36 ARG B CA 9
ATOM 14351 C C . ARG B 2 36 ? 18.829 0.358 -25.760 1.00 0.00 36 ARG B C 9
ATOM 14352 O O . ARG B 2 36 ? 19.436 1.404 -25.442 1.00 0.00 36 ARG B O 9
ATOM 14373 N N . HIS B 2 37 ? 19.326 -0.880 -25.964 1.00 0.00 37 HIS B N 9
ATOM 14374 C CA . HIS B 2 37 ? 20.779 -1.170 -25.830 1.00 0.00 37 HIS B CA 9
ATOM 14375 C C . HIS B 2 37 ? 21.632 -1.004 -27.060 1.00 0.00 37 HIS B C 9
ATOM 14376 O O . HIS B 2 37 ? 22.810 -1.450 -26.995 1.00 0.00 37 HIS B O 9
ATOM 14390 N N . THR B 2 38 ? 21.115 -0.469 -28.168 1.00 0.00 38 THR B N 9
ATOM 14391 C CA . THR B 2 38 ? 21.893 -0.085 -29.379 1.00 0.00 38 THR B CA 9
ATOM 14392 C C . THR B 2 38 ? 22.980 1.026 -29.141 1.00 0.00 38 THR B C 9
ATOM 14393 O O . THR B 2 38 ? 22.634 2.148 -28.679 1.00 0.00 38 THR B O 9
ATOM 14404 N N . PRO B 2 39 ? 24.298 0.791 -29.404 1.00 0.00 39 PRO B N 9
ATOM 14405 C CA . PRO B 2 39 ? 25.302 1.718 -29.026 1.00 0.00 39 PRO B CA 9
ATOM 14406 C C . PRO B 2 39 ? 25.220 3.029 -29.873 1.00 0.00 39 PRO B C 9
ATOM 14407 O O . PRO B 2 39 ? 24.889 3.018 -31.074 1.00 0.00 39 PRO B O 9
ATOM 14418 N N . LEU B 2 40 ? 25.551 4.174 -29.228 1.00 0.00 40 LEU B N 9
ATOM 14419 C CA . LEU B 2 40 ? 25.457 5.554 -29.887 1.00 0.00 40 LEU B CA 9
ATOM 14420 C C . LEU B 2 40 ? 26.538 5.757 -30.954 1.00 0.00 40 LEU B C 9
ATOM 14421 O O . LEU B 2 40 ? 26.314 6.581 -31.850 1.00 0.00 40 LEU B O 9
ATOM 14437 N N . SER B 2 41 ? 27.589 4.932 -31.034 1.00 0.00 41 SER B N 9
ATOM 14438 C CA . SER B 2 41 ? 28.539 4.850 -32.127 1.00 0.00 41 SER B CA 9
ATOM 14439 C C . SER B 2 41 ? 27.867 4.627 -33.474 1.00 0.00 41 SER B C 9
ATOM 14440 O O . SER B 2 41 ? 28.148 5.407 -34.383 1.00 0.00 41 SER B O 9
ATOM 14448 N N . LYS B 2 42 ? 26.828 3.773 -33.588 1.00 0.00 42 LYS B N 9
ATOM 14449 C CA . LYS B 2 42 ? 26.181 3.687 -34.874 1.00 0.00 42 LYS B CA 9
ATOM 14450 C C . LYS B 2 42 ? 25.397 5.007 -35.278 1.00 0.00 42 LYS B C 9
ATOM 14451 O O . LYS B 2 42 ? 25.550 5.442 -36.447 1.00 0.00 42 LYS B O 9
ATOM 14470 N N . LEU B 2 43 ? 24.888 5.748 -34.313 1.00 0.00 43 LEU B N 9
ATOM 14471 C CA . LEU B 2 43 ? 24.051 6.855 -34.568 1.00 0.00 43 LEU B CA 9
ATOM 14472 C C . LEU B 2 43 ? 24.930 8.038 -34.948 1.00 0.00 43 LEU B C 9
ATOM 14473 O O . LEU B 2 43 ? 24.535 8.775 -35.868 1.00 0.00 43 LEU B O 9
ATOM 14489 N N . MET B 2 44 ? 26.010 8.380 -34.230 1.00 0.00 44 MET B N 9
ATOM 14490 C CA . MET B 2 44 ? 27.028 9.447 -34.630 1.00 0.00 44 MET B CA 9
ATOM 14491 C C . MET B 2 44 ? 27.532 9.239 -36.051 1.00 0.00 44 MET B C 9
ATOM 14492 O O . MET B 2 44 ? 27.403 10.122 -36.892 1.00 0.00 44 MET B O 9
ATOM 14506 N N . LYS B 2 45 ? 27.996 8.086 -36.415 1.00 0.00 45 LYS B N 9
ATOM 14507 C CA . LYS B 2 45 ? 28.374 7.729 -37.818 1.00 0.00 45 LYS B CA 9
ATOM 14508 C C . LYS B 2 45 ? 27.284 8.118 -38.862 1.00 0.00 45 LYS B C 9
ATOM 14509 O O . LYS B 2 45 ? 27.498 9.027 -39.717 1.00 0.00 45 LYS B O 9
ATOM 14528 N N . ALA B 2 46 ? 26.045 7.538 -38.790 1.00 0.00 46 ALA B N 9
ATOM 14529 C CA . ALA B 2 46 ? 24.908 7.816 -39.702 1.00 0.00 46 ALA B CA 9
ATOM 14530 C C . ALA B 2 46 ? 24.572 9.238 -39.792 1.00 0.00 46 ALA B C 9
ATOM 14531 O O . ALA B 2 46 ? 24.224 9.704 -40.887 1.00 0.00 46 ALA B O 9
ATOM 14538 N N . TYR B 2 47 ? 24.617 10.036 -38.702 1.00 0.00 47 TYR B N 9
ATOM 14539 C CA . TYR B 2 47 ? 24.285 11.438 -38.715 1.00 0.00 47 TYR B CA 9
ATOM 14540 C C . TYR B 2 47 ? 25.494 12.114 -39.494 1.00 0.00 47 TYR B C 9
ATOM 14541 O O . TYR B 2 47 ? 25.342 12.691 -40.554 1.00 0.00 47 TYR B O 9
ATOM 14559 N N . CYS B 2 48 ? 26.701 11.858 -39.097 1.00 0.00 48 CYS B N 9
ATOM 14560 C CA . CYS B 2 48 ? 27.902 12.436 -39.703 1.00 0.00 48 CYS B CA 9
ATOM 14561 C C . CYS B 2 48 ? 28.133 12.166 -41.162 1.00 0.00 48 CYS B C 9
ATOM 14562 O O . CYS B 2 48 ? 28.441 13.079 -41.857 1.00 0.00 48 CYS B O 9
ATOM 14570 N N . GLU B 2 49 ? 27.712 11.048 -41.640 1.00 0.00 49 GLU B N 9
ATOM 14571 C CA . GLU B 2 49 ? 27.595 10.633 -43.060 1.00 0.00 49 GLU B CA 9
ATOM 14572 C C . GLU B 2 49 ? 26.566 11.348 -43.983 1.00 0.00 49 GLU B C 9
ATOM 14573 O O . GLU B 2 49 ? 26.816 11.697 -45.137 1.00 0.00 49 GLU B O 9
ATOM 14585 N N . ARG B 2 50 ? 25.418 11.630 -43.361 1.00 0.00 50 ARG B N 9
ATOM 14586 C CA . ARG B 2 50 ? 24.345 12.473 -43.920 1.00 0.00 50 ARG B CA 9
ATOM 14587 C C . ARG B 2 50 ? 24.818 13.980 -43.951 1.00 0.00 50 ARG B C 9
ATOM 14588 O O . ARG B 2 50 ? 24.506 14.629 -44.948 1.00 0.00 50 ARG B O 9
ATOM 14609 N N . GLN B 2 51 ? 25.539 14.426 -42.981 1.00 0.00 51 GLN B N 9
ATOM 14610 C CA . GLN B 2 51 ? 26.270 15.700 -43.028 1.00 0.00 51 GLN B CA 9
ATOM 14611 C C . GLN B 2 51 ? 27.350 15.656 -44.050 1.00 0.00 51 GLN B C 9
ATOM 14612 O O . GLN B 2 51 ? 27.495 16.663 -44.758 1.00 0.00 51 GLN B O 9
ATOM 14626 N N . GLY B 2 52 ? 28.040 14.506 -44.200 1.00 0.00 52 GLY B N 9
ATOM 14627 C CA . GLY B 2 52 ? 29.203 14.331 -45.096 1.00 0.00 52 GLY B CA 9
ATOM 14628 C C . GLY B 2 52 ? 30.489 14.786 -44.560 1.00 0.00 52 GLY B C 9
ATOM 14629 O O . GLY B 2 52 ? 31.405 15.150 -45.267 1.00 0.00 52 GLY B O 9
ATOM 14633 N N . LEU B 2 53 ? 30.600 14.808 -43.205 1.00 0.00 53 LEU B N 9
ATOM 14634 C CA . LEU B 2 53 ? 31.764 15.272 -42.379 1.00 0.00 53 LEU B CA 9
ATOM 14635 C C . LEU B 2 53 ? 32.547 14.100 -41.681 1.00 0.00 53 LEU B C 9
ATOM 14636 O O . LEU B 2 53 ? 32.145 12.928 -41.719 1.00 0.00 53 LEU B O 9
ATOM 14652 N N . SER B 2 54 ? 33.604 14.421 -40.873 1.00 0.00 54 SER B N 9
ATOM 14653 C CA . SER B 2 54 ? 34.170 13.462 -39.898 1.00 0.00 54 SER B CA 9
ATOM 14654 C C . SER B 2 54 ? 33.785 13.754 -38.479 1.00 0.00 54 SER B C 9
ATOM 14655 O O . SER B 2 54 ? 33.676 14.902 -38.093 1.00 0.00 54 SER B O 9
ATOM 14663 N N . MET B 2 55 ? 33.570 12.712 -37.672 1.00 0.00 55 MET B N 9
ATOM 14664 C CA . MET B 2 55 ? 33.256 12.766 -36.230 1.00 0.00 55 MET B CA 9
ATOM 14665 C C . MET B 2 55 ? 34.350 13.535 -35.376 1.00 0.00 55 MET B C 9
ATOM 14666 O O . MET B 2 55 ? 34.030 13.767 -34.192 1.00 0.00 55 MET B O 9
ATOM 14680 N N . ARG B 2 56 ? 35.578 13.900 -35.968 1.00 0.00 56 ARG B N 9
ATOM 14681 C CA . ARG B 2 56 ? 36.494 14.853 -35.482 1.00 0.00 56 ARG B CA 9
ATOM 14682 C C . ARG B 2 56 ? 36.061 16.333 -35.650 1.00 0.00 56 ARG B C 9
ATOM 14683 O O . ARG B 2 56 ? 36.285 17.098 -34.737 1.00 0.00 56 ARG B O 9
ATOM 14704 N N . GLN B 2 57 ? 35.429 16.753 -36.766 1.00 0.00 57 GLN B N 9
ATOM 14705 C CA . GLN B 2 57 ? 34.838 18.129 -36.958 1.00 0.00 57 GLN B CA 9
ATOM 14706 C C . GLN B 2 57 ? 33.567 18.399 -36.137 1.00 0.00 57 GLN B C 9
ATOM 14707 O O . GLN B 2 57 ? 33.245 19.562 -35.910 1.00 0.00 57 GLN B O 9
ATOM 14721 N N . ILE B 2 58 ? 32.879 17.480 -35.520 1.00 0.00 58 ILE B N 9
ATOM 14722 C CA . ILE B 2 58 ? 31.610 17.668 -34.831 1.00 0.00 58 ILE B CA 9
ATOM 14723 C C . ILE B 2 58 ? 31.550 16.834 -33.591 1.00 0.00 58 ILE B C 9
ATOM 14724 O O . ILE B 2 58 ? 32.344 15.932 -33.343 1.00 0.00 58 ILE B O 9
ATOM 14740 N N . ARG B 2 59 ? 30.665 17.213 -32.661 1.00 0.00 59 ARG B N 9
ATOM 14741 C CA . ARG B 2 59 ? 30.488 16.526 -31.369 1.00 0.00 59 ARG B CA 9
ATOM 14742 C C . ARG B 2 59 ? 29.042 16.533 -30.985 1.00 0.00 59 ARG B C 9
ATOM 14743 O O . ARG B 2 59 ? 28.346 17.443 -31.293 1.00 0.00 59 ARG B O 9
ATOM 14764 N N . PHE B 2 60 ? 28.574 15.423 -30.381 1.00 0.00 60 PHE B N 9
ATOM 14765 C CA . PHE B 2 60 ? 27.225 15.003 -29.995 1.00 0.00 60 PHE B CA 9
ATOM 14766 C C . PHE B 2 60 ? 27.103 15.133 -28.451 1.00 0.00 60 PHE B C 9
ATOM 14767 O O . PHE B 2 60 ? 28.013 14.649 -27.731 1.00 0.00 60 PHE B O 9
ATOM 14784 N N . ARG B 2 61 ? 26.027 15.812 -27.987 1.00 0.00 61 ARG B N 9
ATOM 14785 C CA . ARG B 2 61 ? 25.798 16.166 -26.611 1.00 0.00 61 ARG B CA 9
ATOM 14786 C C . ARG B 2 61 ? 24.296 15.772 -26.182 1.00 0.00 61 ARG B C 9
ATOM 14787 O O . ARG B 2 61 ? 23.353 15.785 -26.978 1.00 0.00 61 ARG B O 9
ATOM 14808 N N . PHE B 2 62 ? 24.112 15.449 -24.895 1.00 0.00 62 PHE B N 9
ATOM 14809 C CA . PHE B 2 62 ? 22.925 15.188 -24.176 1.00 0.00 62 PHE B CA 9
ATOM 14810 C C . PHE B 2 62 ? 23.034 15.536 -22.761 1.00 0.00 62 PHE B C 9
ATOM 14811 O O . PHE B 2 62 ? 24.022 15.280 -22.098 1.00 0.00 62 PHE B O 9
ATOM 14828 N N . ASP B 2 63 ? 21.971 16.100 -22.252 1.00 0.00 63 ASP B N 9
ATOM 14829 C CA . ASP B 2 63 ? 21.746 16.551 -20.843 1.00 0.00 63 ASP B CA 9
ATOM 14830 C C . ASP B 2 63 ? 22.872 17.547 -20.369 1.00 0.00 63 ASP B C 9
ATOM 14831 O O . ASP B 2 63 ? 23.179 17.566 -19.177 1.00 0.00 63 ASP B O 9
ATOM 14840 N N . GLY B 2 64 ? 23.596 18.211 -21.335 1.00 0.00 64 GLY B N 9
ATOM 14841 C CA . GLY B 2 64 ? 24.760 19.048 -21.043 1.00 0.00 64 GLY B CA 9
ATOM 14842 C C . GLY B 2 64 ? 26.089 18.329 -20.786 1.00 0.00 64 GLY B C 9
ATOM 14843 O O . GLY B 2 64 ? 27.041 19.009 -20.489 1.00 0.00 64 GLY B O 9
ATOM 14847 N N . GLN B 2 65 ? 26.199 17.041 -21.061 1.00 0.00 65 GLN B N 9
ATOM 14848 C CA . GLN B 2 65 ? 27.440 16.175 -21.082 1.00 0.00 65 GLN B CA 9
ATOM 14849 C C . GLN B 2 65 ? 27.823 15.652 -22.539 1.00 0.00 65 GLN B C 9
ATOM 14850 O O . GLN B 2 65 ? 26.942 15.491 -23.405 1.00 0.00 65 GLN B O 9
ATOM 14864 N N . PRO B 2 66 ? 29.128 15.438 -22.874 1.00 0.00 66 PRO B N 9
ATOM 14865 C CA . PRO B 2 66 ? 29.628 14.745 -24.103 1.00 0.00 66 PRO B CA 9
ATOM 14866 C C . PRO B 2 66 ? 29.224 13.234 -24.072 1.00 0.00 66 PRO B C 9
ATOM 14867 O O . PRO B 2 66 ? 29.417 12.535 -23.081 1.00 0.00 66 PRO B O 9
ATOM 14878 N N . ILE B 2 67 ? 28.654 12.804 -25.243 1.00 0.00 67 ILE B N 9
ATOM 14879 C CA . ILE B 2 67 ? 28.351 11.356 -25.535 1.00 0.00 67 ILE B CA 9
ATOM 14880 C C . ILE B 2 67 ? 29.643 10.649 -26.031 1.00 0.00 67 ILE B C 9
ATOM 14881 O O . ILE B 2 67 ? 30.330 11.064 -26.947 1.00 0.00 67 ILE B O 9
ATOM 14897 N N . ASN B 2 68 ? 29.918 9.462 -25.503 1.00 0.00 68 ASN B N 9
ATOM 14898 C CA . ASN B 2 68 ? 31.048 8.598 -25.887 1.00 0.00 68 ASN B CA 9
ATOM 14899 C C . ASN B 2 68 ? 30.511 7.515 -26.844 1.00 0.00 68 ASN B C 9
ATOM 14900 O O . ASN B 2 68 ? 29.327 7.272 -26.903 1.00 0.00 68 ASN B O 9
ATOM 14911 N N . GLU B 2 69 ? 31.464 6.896 -27.585 1.00 0.00 69 GLU B N 9
ATOM 14912 C CA . GLU B 2 69 ? 31.235 5.800 -28.489 1.00 0.00 69 GLU B CA 9
ATOM 14913 C C . GLU B 2 69 ? 30.893 4.386 -27.787 1.00 0.00 69 GLU B C 9
ATOM 14914 O O . GLU B 2 69 ? 30.352 3.473 -28.361 1.00 0.00 69 GLU B O 9
ATOM 14926 N N . THR B 2 70 ? 31.190 4.226 -26.420 1.00 0.00 70 THR B N 9
ATOM 14927 C CA . THR B 2 70 ? 30.790 3.091 -25.553 1.00 0.00 70 THR B CA 9
ATOM 14928 C C . THR B 2 70 ? 29.424 3.289 -24.843 1.00 0.00 70 THR B C 9
ATOM 14929 O O . THR B 2 70 ? 28.934 2.326 -24.325 1.00 0.00 70 THR B O 9
ATOM 14940 N N . ASP B 2 71 ? 28.866 4.503 -24.930 1.00 0.00 71 ASP B N 9
ATOM 14941 C CA . ASP B 2 71 ? 27.509 4.796 -24.364 1.00 0.00 71 ASP B CA 9
ATOM 14942 C C . ASP B 2 71 ? 26.411 4.099 -25.208 1.00 0.00 71 ASP B C 9
ATOM 14943 O O . ASP B 2 71 ? 26.581 4.072 -26.452 1.00 0.00 71 ASP B O 9
ATOM 14952 N N . THR B 2 72 ? 25.299 3.600 -24.573 1.00 0.00 72 THR B N 9
ATOM 14953 C CA . THR B 2 72 ? 24.115 3.182 -25.285 1.00 0.00 72 THR B CA 9
ATOM 14954 C C . THR B 2 72 ? 23.033 4.158 -24.735 1.00 0.00 72 THR B C 9
ATOM 14955 O O . THR B 2 72 ? 23.228 4.874 -23.758 1.00 0.00 72 THR B O 9
ATOM 14966 N N . PRO B 2 73 ? 21.797 4.221 -25.295 1.00 0.00 73 PRO B N 9
ATOM 14967 C CA . PRO B 2 73 ? 20.659 4.820 -24.601 1.00 0.00 73 PRO B CA 9
ATOM 14968 C C . PRO B 2 73 ? 20.349 4.177 -23.280 1.00 0.00 73 PRO B C 9
ATOM 14969 O O . PRO B 2 73 ? 20.010 4.855 -22.284 1.00 0.00 73 PRO B O 9
ATOM 14980 N N . ALA B 2 74 ? 20.555 2.879 -23.200 1.00 0.00 74 ALA B N 9
ATOM 14981 C CA . ALA B 2 74 ? 20.291 2.072 -21.926 1.00 0.00 74 ALA B CA 9
ATOM 14982 C C . ALA B 2 74 ? 21.259 2.397 -20.765 1.00 0.00 74 ALA B C 9
ATOM 14983 O O . ALA B 2 74 ? 20.905 2.568 -19.608 1.00 0.00 74 ALA B O 9
ATOM 14990 N N . GLN B 2 75 ? 22.544 2.531 -21.131 1.00 0.00 75 GLN B N 9
ATOM 14991 C CA . GLN B 2 75 ? 23.601 3.081 -20.273 1.00 0.00 75 GLN B CA 9
ATOM 14992 C C . GLN B 2 75 ? 23.220 4.540 -19.774 1.00 0.00 75 GLN B C 9
ATOM 14993 O O . GLN B 2 75 ? 23.184 4.739 -18.551 1.00 0.00 75 GLN B O 9
ATOM 15007 N N . LEU B 2 76 ? 22.948 5.508 -20.656 1.00 0.00 76 LEU B N 9
ATOM 15008 C CA . LEU B 2 76 ? 22.544 6.861 -20.249 1.00 0.00 76 LEU B CA 9
ATOM 15009 C C . LEU B 2 76 ? 21.089 6.998 -19.747 1.00 0.00 76 LEU B C 9
ATOM 15010 O O . LEU B 2 76 ? 20.740 8.089 -19.312 1.00 0.00 76 LEU B O 9
ATOM 15026 N N . GLU B 2 77 ? 20.273 5.943 -19.696 1.00 0.00 77 GLU B N 9
ATOM 15027 C CA . GLU B 2 77 ? 18.865 5.963 -19.244 1.00 0.00 77 GLU B CA 9
ATOM 15028 C C . GLU B 2 77 ? 17.977 7.051 -19.900 1.00 0.00 77 GLU B C 9
ATOM 15029 O O . GLU B 2 77 ? 16.970 7.519 -19.275 1.00 0.00 77 GLU B O 9
ATOM 15041 N N . MET B 2 78 ? 18.252 7.377 -21.169 1.00 0.00 78 MET B N 9
ATOM 15042 C CA . MET B 2 78 ? 17.484 8.371 -21.977 1.00 0.00 78 MET B CA 9
ATOM 15043 C C . MET B 2 78 ? 16.011 7.911 -21.962 1.00 0.00 78 MET B C 9
ATOM 15044 O O . MET B 2 78 ? 15.684 6.737 -22.037 1.00 0.00 78 MET B O 9
ATOM 15058 N N . GLU B 2 79 ? 15.110 8.899 -21.882 1.00 0.00 79 GLU B N 9
ATOM 15059 C CA . GLU B 2 79 ? 13.722 8.573 -22.210 1.00 0.00 79 GLU B CA 9
ATOM 15060 C C . GLU B 2 79 ? 13.388 8.681 -23.625 1.00 0.00 79 GLU B C 9
ATOM 15061 O O . GLU B 2 79 ? 14.005 9.276 -24.426 1.00 0.00 79 GLU B O 9
ATOM 15073 N N . ASP B 2 80 ? 12.327 7.981 -24.018 1.00 0.00 80 ASP B N 9
ATOM 15074 C CA . ASP B 2 80 ? 11.802 8.207 -25.405 1.00 0.00 80 ASP B CA 9
ATOM 15075 C C . ASP B 2 80 ? 11.561 9.718 -25.644 1.00 0.00 80 ASP B C 9
ATOM 15076 O O . ASP B 2 80 ? 11.141 10.500 -24.806 1.00 0.00 80 ASP B O 9
ATOM 15085 N N . GLU B 2 81 ? 11.763 10.112 -26.888 1.00 0.00 81 GLU B N 9
ATOM 15086 C CA . GLU B 2 81 ? 11.624 11.545 -27.460 1.00 0.00 81 GLU B CA 9
ATOM 15087 C C . GLU B 2 81 ? 12.697 12.545 -26.829 1.00 0.00 81 GLU B C 9
ATOM 15088 O O . GLU B 2 81 ? 12.470 13.769 -26.975 1.00 0.00 81 GLU B O 9
ATOM 15100 N N . ASP B 2 82 ? 13.754 12.040 -26.279 1.00 0.00 82 ASP B N 9
ATOM 15101 C CA . ASP B 2 82 ? 14.969 12.816 -25.940 1.00 0.00 82 ASP B CA 9
ATOM 15102 C C . ASP B 2 82 ? 15.747 13.279 -27.260 1.00 0.00 82 ASP B C 9
ATOM 15103 O O . ASP B 2 82 ? 15.790 12.535 -28.253 1.00 0.00 82 ASP B O 9
ATOM 15112 N N . THR B 2 83 ? 16.435 14.425 -27.197 1.00 0.00 83 THR B N 9
ATOM 15113 C CA . THR B 2 83 ? 17.157 14.995 -28.382 1.00 0.00 83 THR B CA 9
ATOM 15114 C C . THR B 2 83 ? 18.622 15.258 -28.082 1.00 0.00 83 THR B C 9
ATOM 15115 O O . THR B 2 83 ? 19.041 15.807 -27.094 1.00 0.00 83 THR B O 9
ATOM 15126 N N . ILE B 2 84 ? 19.525 14.795 -28.969 1.00 0.00 84 ILE B N 9
ATOM 15127 C CA . ILE B 2 84 ? 20.988 14.934 -29.011 1.00 0.00 84 ILE B CA 9
ATOM 15128 C C . ILE B 2 84 ? 21.416 16.140 -29.817 1.00 0.00 84 ILE B C 9
ATOM 15129 O O . ILE B 2 84 ? 21.185 16.210 -30.989 1.00 0.00 84 ILE B O 9
ATOM 15145 N N . ASP B 2 85 ? 22.010 17.163 -29.210 1.00 0.00 85 ASP B N 9
ATOM 15146 C CA . ASP B 2 85 ? 22.517 18.330 -29.952 1.00 0.00 85 ASP B CA 9
ATOM 15147 C C . ASP B 2 85 ? 23.861 17.982 -30.624 1.00 0.00 85 ASP B C 9
ATOM 15148 O O . ASP B 2 85 ? 24.641 17.213 -30.058 1.00 0.00 85 ASP B O 9
ATOM 15157 N N . VAL B 2 86 ? 24.185 18.672 -31.745 1.00 0.00 86 VAL B N 9
ATOM 15158 C CA . VAL B 2 86 ? 25.427 18.497 -32.385 1.00 0.00 86 VAL B CA 9
ATOM 15159 C C . VAL B 2 86 ? 26.145 19.834 -32.677 1.00 0.00 86 VAL B C 9
ATOM 15160 O O . VAL B 2 86 ? 25.453 20.766 -33.114 1.00 0.00 86 VAL B O 9
ATOM 15173 N N . PHE B 2 87 ? 27.446 19.867 -32.427 1.00 0.00 87 PHE B N 9
ATOM 15174 C CA . PHE B 2 87 ? 28.287 21.044 -32.377 1.00 0.00 87 PHE B CA 9
ATOM 15175 C C . PHE B 2 87 ? 29.580 20.952 -33.127 1.00 0.00 87 PHE B C 9
ATOM 15176 O O . PHE B 2 87 ? 30.256 19.950 -32.976 1.00 0.00 87 PHE B O 9
ATOM 15193 N N . GLN B 2 88 ? 29.959 21.989 -33.894 1.00 0.00 88 GLN B N 9
ATOM 15194 C CA . GLN B 2 88 ? 31.200 21.952 -34.661 1.00 0.00 88 GLN B CA 9
ATOM 15195 C C . GLN B 2 88 ? 32.445 22.106 -33.711 1.00 0.00 88 GLN B C 9
ATOM 15196 O O . GLN B 2 88 ? 32.284 22.561 -32.576 1.00 0.00 88 GLN B O 9
ATOM 15210 N N . GLN B 2 89 ? 33.648 21.676 -34.099 1.00 0.00 89 GLN B N 9
ATOM 15211 C CA . GLN B 2 89 ? 34.902 21.995 -33.408 1.00 0.00 89 GLN B CA 9
ATOM 15212 C C . GLN B 2 89 ? 35.565 23.217 -34.101 1.00 0.00 89 GLN B C 9
ATOM 15213 O O . GLN B 2 89 ? 35.276 23.488 -35.298 1.00 0.00 89 GLN B O 9
ATOM 15227 N N . GLN B 2 90 ? 36.448 23.931 -33.395 1.00 0.00 90 GLN B N 9
ATOM 15228 C CA . GLN B 2 90 ? 37.406 24.954 -33.881 1.00 0.00 90 GLN B CA 9
ATOM 15229 C C . GLN B 2 90 ? 38.737 25.012 -33.080 1.00 0.00 90 GLN B C 9
ATOM 15230 O O . GLN B 2 90 ? 38.802 24.856 -31.841 1.00 0.00 90 GLN B O 9
ATOM 15244 N N . THR B 2 91 ? 39.840 25.264 -33.816 1.00 0.00 91 THR B N 9
ATOM 15245 C CA . THR B 2 91 ? 41.124 25.594 -33.245 1.00 0.00 91 THR B CA 9
ATOM 15246 C C . THR B 2 91 ? 41.916 26.542 -34.154 1.00 0.00 91 THR B C 9
ATOM 15247 O O . THR B 2 91 ? 41.846 26.383 -35.395 1.00 0.00 91 THR B O 9
ATOM 15258 N N . GLY B 2 92 ? 42.709 27.399 -33.563 1.00 0.00 92 GLY B N 9
ATOM 15259 C CA . GLY B 2 92 ? 43.444 28.481 -34.174 1.00 0.00 92 GLY B CA 9
ATOM 15260 C C . GLY B 2 92 ? 42.676 29.796 -34.024 1.00 0.00 92 GLY B C 9
ATOM 15261 O O . GLY B 2 92 ? 41.486 29.856 -34.363 1.00 0.00 92 GLY B O 9
ATOM 15265 N N . GLY B 2 93 ? 43.350 30.897 -33.743 1.00 0.00 93 GLY B N 9
ATOM 15266 C CA . GLY B 2 93 ? 43.038 32.225 -34.131 1.00 0.00 93 GLY B CA 9
ATOM 15267 C C . GLY B 2 93 ? 44.242 33.112 -34.072 1.00 0.00 93 GLY B C 9
ATOM 15268 O O . GLY B 2 93 ? 45.338 32.691 -33.747 1.00 0.00 93 GLY B O 9
ATOM 15272 N N . VAL B 2 94 ? 44.106 34.442 -34.358 1.00 0.00 94 VAL B N 9
ATOM 15273 C CA . VAL B 2 94 ? 45.121 35.491 -34.171 1.00 0.00 94 VAL B CA 9
ATOM 15274 C C . VAL B 2 94 ? 45.090 36.047 -32.722 1.00 0.00 94 VAL B C 9
ATOM 15275 O O . VAL B 2 94 ? 44.013 36.136 -32.167 1.00 0.00 94 VAL B O 9
ATOM 15288 N N . TYR B 2 95 ? 46.230 36.301 -32.113 1.00 0.00 95 TYR B N 9
ATOM 15289 C CA . TYR B 2 95 ? 46.391 36.992 -30.774 1.00 0.00 95 TYR B CA 9
ATOM 15290 C C . TYR B 2 95 ? 47.515 38.003 -30.773 1.00 0.00 95 TYR B C 9
ATOM 15291 O O . TYR B 2 95 ? 48.699 37.639 -30.770 1.00 0.00 95 TYR B O 9
ATOM 15316 N N . GLU A 1 2 ? 9.994 11.924 -45.218 1.00 0.00 37 GLU A N 10
ATOM 15317 C CA . GLU A 1 2 ? 10.200 10.449 -45.189 1.00 0.00 37 GLU A CA 10
ATOM 15318 C C . GLU A 1 2 ? 11.647 10.083 -44.819 1.00 0.00 37 GLU A C 10
ATOM 15319 O O . GLU A 1 2 ? 11.860 9.100 -44.148 1.00 0.00 37 GLU A O 10
ATOM 15331 N N . ASP A 1 3 ? 12.588 10.892 -45.250 1.00 0.00 38 ASP A N 10
ATOM 15332 C CA . ASP A 1 3 ? 13.995 10.688 -44.935 1.00 0.00 38 ASP A CA 10
ATOM 15333 C C . ASP A 1 3 ? 14.431 11.194 -43.545 1.00 0.00 38 ASP A C 10
ATOM 15334 O O . ASP A 1 3 ? 15.639 11.172 -43.233 1.00 0.00 38 ASP A O 10
ATOM 15343 N N . ALA A 1 4 ? 13.523 11.909 -42.830 1.00 0.00 39 ALA A N 10
ATOM 15344 C CA . ALA A 1 4 ? 13.810 12.417 -41.432 1.00 0.00 39 ALA A CA 10
ATOM 15345 C C . ALA A 1 4 ? 13.687 11.326 -40.363 1.00 0.00 39 ALA A C 10
ATOM 15346 O O . ALA A 1 4 ? 13.120 11.503 -39.271 1.00 0.00 39 ALA A O 10
ATOM 15353 N N . PHE A 1 5 ? 14.089 10.072 -40.714 1.00 0.00 40 PHE A N 10
ATOM 15354 C CA . PHE A 1 5 ? 13.739 8.749 -40.149 1.00 0.00 40 PHE A CA 10
ATOM 15355 C C . PHE A 1 5 ? 14.871 7.724 -40.496 1.00 0.00 40 PHE A C 10
ATOM 15356 O O . PHE A 1 5 ? 15.008 7.387 -41.681 1.00 0.00 40 PHE A O 10
ATOM 15373 N N . ILE A 1 6 ? 15.662 7.396 -39.471 1.00 0.00 41 ILE A N 10
ATOM 15374 C CA . ILE A 1 6 ? 16.806 6.472 -39.565 1.00 0.00 41 ILE A CA 10
ATOM 15375 C C . ILE A 1 6 ? 16.369 5.207 -38.717 1.00 0.00 41 ILE A C 10
ATOM 15376 O O . ILE A 1 6 ? 15.958 5.297 -37.535 1.00 0.00 41 ILE A O 10
ATOM 15392 N N . VAL A 1 7 ? 16.601 3.989 -39.181 1.00 0.00 42 VAL A N 10
ATOM 15393 C CA . VAL A 1 7 ? 16.104 2.756 -38.542 1.00 0.00 42 VAL A CA 10
ATOM 15394 C C . VAL A 1 7 ? 17.215 1.692 -38.579 1.00 0.00 42 VAL A C 10
ATOM 15395 O O . VAL A 1 7 ? 17.783 1.317 -39.607 1.00 0.00 42 VAL A O 10
ATOM 15408 N N . ILE A 1 8 ? 17.672 1.264 -37.408 1.00 0.00 43 ILE A N 10
ATOM 15409 C CA . ILE A 1 8 ? 18.926 0.482 -37.121 1.00 0.00 43 ILE A CA 10
ATOM 15410 C C . ILE A 1 8 ? 18.609 -0.456 -36.011 1.00 0.00 43 ILE A C 10
ATOM 15411 O O . ILE A 1 8 ? 17.844 -0.092 -35.143 1.00 0.00 43 ILE A O 10
ATOM 15441 N N . ASP A 1 10 ? 21.188 -4.151 -34.184 1.00 0.00 45 ASP A N 10
ATOM 15442 C CA . ASP A 1 10 ? 22.557 -4.590 -34.045 1.00 0.00 45 ASP A CA 10
ATOM 15443 C C . ASP A 1 10 ? 22.806 -6.030 -33.591 1.00 0.00 45 ASP A C 10
ATOM 15444 O O . ASP A 1 10 ? 23.846 -6.301 -33.055 1.00 0.00 45 ASP A O 10
ATOM 15467 N N . ASP A 1 12 ? 22.692 -10.493 -35.289 1.00 0.00 47 ASP A N 10
ATOM 15468 C CA . ASP A 1 12 ? 22.735 -11.375 -36.392 1.00 0.00 47 ASP A CA 10
ATOM 15469 C C . ASP A 1 12 ? 22.357 -12.808 -35.881 1.00 0.00 47 ASP A C 10
ATOM 15470 O O . ASP A 1 12 ? 22.893 -13.333 -34.903 1.00 0.00 47 ASP A O 10
ATOM 15479 N N . GLY A 1 13 ? 21.367 -13.419 -36.542 1.00 0.00 48 GLY A N 10
ATOM 15480 C CA . GLY A 1 13 ? 20.889 -14.777 -36.108 1.00 0.00 48 GLY A CA 10
ATOM 15481 C C . GLY A 1 13 ? 19.754 -15.312 -36.998 1.00 0.00 48 GLY A C 10
ATOM 15482 O O . GLY A 1 13 ? 19.172 -14.605 -37.830 1.00 0.00 48 GLY A O 10
ATOM 15486 N N . GLU A 1 14 ? 19.461 -16.547 -36.822 1.00 0.00 49 GLU A N 10
ATOM 15487 C CA . GLU A 1 14 ? 18.136 -17.138 -36.862 1.00 0.00 49 GLU A CA 10
ATOM 15488 C C . GLU A 1 14 ? 17.927 -17.937 -35.599 1.00 0.00 49 GLU A C 10
ATOM 15489 O O . GLU A 1 14 ? 18.853 -18.279 -34.830 1.00 0.00 49 GLU A O 10
ATOM 15504 N N . MET B 2 1 ? -10.608 -27.883 -37.355 1.00 0.00 1 MET B N 10
ATOM 15505 C CA . MET B 2 1 ? -10.310 -26.525 -36.889 1.00 0.00 1 MET B CA 10
ATOM 15506 C C . MET B 2 1 ? -9.232 -25.885 -37.696 1.00 0.00 1 MET B C 10
ATOM 15507 O O . MET B 2 1 ? -8.300 -26.525 -38.015 1.00 0.00 1 MET B O 10
ATOM 15523 N N . ALA B 2 2 ? -9.304 -24.608 -38.077 1.00 0.00 2 ALA B N 10
ATOM 15524 C CA . ALA B 2 2 ? -8.205 -23.899 -38.809 1.00 0.00 2 ALA B CA 10
ATOM 15525 C C . ALA B 2 2 ? -6.928 -23.805 -37.976 1.00 0.00 2 ALA B C 10
ATOM 15526 O O . ALA B 2 2 ? -6.995 -23.887 -36.749 1.00 0.00 2 ALA B O 10
ATOM 15533 N N . ASP B 2 3 ? -5.720 -23.654 -38.536 1.00 0.00 3 ASP B N 10
ATOM 15534 C CA . ASP B 2 3 ? -4.425 -23.354 -37.947 1.00 0.00 3 ASP B CA 10
ATOM 15535 C C . ASP B 2 3 ? -4.351 -22.078 -37.056 1.00 0.00 3 ASP B C 10
ATOM 15536 O O . ASP B 2 3 ? -3.268 -21.475 -37.019 1.00 0.00 3 ASP B O 10
ATOM 15545 N N . GLU B 2 4 ? -5.335 -21.690 -36.347 1.00 0.00 4 GLU B N 10
ATOM 15546 C CA . GLU B 2 4 ? -5.534 -20.442 -35.597 1.00 0.00 4 GLU B CA 10
ATOM 15547 C C . GLU B 2 4 ? -4.767 -20.540 -34.243 1.00 0.00 4 GLU B C 10
ATOM 15548 O O . GLU B 2 4 ? -4.777 -21.566 -33.590 1.00 0.00 4 GLU B O 10
ATOM 15560 N N . LYS B 2 5 ? -4.125 -19.388 -33.866 1.00 0.00 5 LYS B N 10
ATOM 15561 C CA . LYS B 2 5 ? -3.441 -19.217 -32.553 1.00 0.00 5 LYS B CA 10
ATOM 15562 C C . LYS B 2 5 ? -3.393 -17.828 -31.880 1.00 0.00 5 LYS B C 10
ATOM 15563 O O . LYS B 2 5 ? -3.273 -16.879 -32.632 1.00 0.00 5 LYS B O 10
ATOM 15582 N N . PRO B 2 6 ? -3.432 -17.648 -30.564 1.00 0.00 6 PRO B N 10
ATOM 15583 C CA . PRO B 2 6 ? -3.413 -16.325 -29.969 1.00 0.00 6 PRO B CA 10
ATOM 15584 C C . PRO B 2 6 ? -2.035 -15.718 -30.032 1.00 0.00 6 PRO B C 10
ATOM 15585 O O . PRO B 2 6 ? -1.119 -16.481 -29.664 1.00 0.00 6 PRO B O 10
ATOM 15596 N N . LYS B 2 7 ? -1.816 -14.501 -30.357 1.00 0.00 7 LYS B N 10
ATOM 15597 C CA . LYS B 2 7 ? -0.650 -13.636 -30.390 1.00 0.00 7 LYS B CA 10
ATOM 15598 C C . LYS B 2 7 ? -0.588 -12.580 -29.257 1.00 0.00 7 LYS B C 10
ATOM 15599 O O . LYS B 2 7 ? -1.660 -12.213 -28.794 1.00 0.00 7 LYS B O 10
ATOM 15618 N N . GLU B 2 8 ? 0.552 -12.353 -28.684 1.00 0.00 8 GLU B N 10
ATOM 15619 C CA . GLU B 2 8 ? 0.768 -11.317 -27.602 1.00 0.00 8 GLU B CA 10
ATOM 15620 C C . GLU B 2 8 ? 2.093 -10.552 -27.703 1.00 0.00 8 GLU B C 10
ATOM 15621 O O . GLU B 2 8 ? 3.024 -11.109 -28.344 1.00 0.00 8 GLU B O 10
ATOM 15633 N N . GLY B 2 9 ? 2.233 -9.361 -27.096 1.00 0.00 9 GLY B N 10
ATOM 15634 C CA . GLY B 2 9 ? 3.526 -8.651 -27.135 1.00 0.00 9 GLY B CA 10
ATOM 15635 C C . GLY B 2 9 ? 4.727 -9.247 -26.481 1.00 0.00 9 GLY B C 10
ATOM 15636 O O . GLY B 2 9 ? 5.813 -8.702 -26.443 1.00 0.00 9 GLY B O 10
ATOM 15640 N N . VAL B 2 10 ? 4.508 -10.421 -25.951 1.00 0.00 10 VAL B N 10
ATOM 15641 C CA . VAL B 2 10 ? 5.540 -11.307 -25.381 1.00 0.00 10 VAL B CA 10
ATOM 15642 C C . VAL B 2 10 ? 6.490 -11.989 -26.388 1.00 0.00 10 VAL B C 10
ATOM 15643 O O . VAL B 2 10 ? 6.558 -13.245 -26.503 1.00 0.00 10 VAL B O 10
ATOM 15656 N N . LYS B 2 11 ? 7.058 -11.144 -27.354 1.00 0.00 11 LYS B N 10
ATOM 15657 C CA . LYS B 2 11 ? 7.886 -11.725 -28.335 1.00 0.00 11 LYS B CA 10
ATOM 15658 C C . LYS B 2 11 ? 9.011 -10.772 -28.696 1.00 0.00 11 LYS B C 10
ATOM 15659 O O . LYS B 2 11 ? 8.864 -9.520 -28.717 1.00 0.00 11 LYS B O 10
ATOM 15678 N N . THR B 2 12 ? 10.155 -11.347 -29.086 1.00 0.00 12 THR B N 10
ATOM 15679 C CA . THR B 2 12 ? 11.287 -10.558 -29.702 1.00 0.00 12 THR B CA 10
ATOM 15680 C C . THR B 2 12 ? 10.819 -9.682 -30.947 1.00 0.00 12 THR B C 10
ATOM 15681 O O . THR B 2 12 ? 11.002 -8.436 -31.074 1.00 0.00 12 THR B O 10
ATOM 15692 N N . GLU B 2 13 ? 10.130 -10.384 -31.858 1.00 0.00 13 GLU B N 10
ATOM 15693 C CA . GLU B 2 13 ? 9.672 -9.830 -33.122 1.00 0.00 13 GLU B CA 10
ATOM 15694 C C . GLU B 2 13 ? 8.527 -8.826 -32.999 1.00 0.00 13 GLU B C 10
ATOM 15695 O O . GLU B 2 13 ? 7.862 -8.525 -34.008 1.00 0.00 13 GLU B O 10
ATOM 15707 N N . ASN B 2 14 ? 8.144 -8.451 -31.719 1.00 0.00 14 ASN B N 10
ATOM 15708 C CA . ASN B 2 14 ? 7.173 -7.417 -31.316 1.00 0.00 14 ASN B CA 10
ATOM 15709 C C . ASN B 2 14 ? 7.654 -6.578 -30.105 1.00 0.00 14 ASN B C 10
ATOM 15710 O O . ASN B 2 14 ? 6.840 -5.937 -29.463 1.00 0.00 14 ASN B O 10
ATOM 15721 N N . ASN B 2 15 ? 8.957 -6.453 -29.751 1.00 0.00 15 ASN B N 10
ATOM 15722 C CA . ASN B 2 15 ? 9.489 -5.709 -28.624 1.00 0.00 15 ASN B CA 10
ATOM 15723 C C . ASN B 2 15 ? 9.773 -4.237 -29.038 1.00 0.00 15 ASN B C 10
ATOM 15724 O O . ASN B 2 15 ? 10.129 -3.890 -30.171 1.00 0.00 15 ASN B O 10
ATOM 15735 N N . ASP B 2 16 ? 9.697 -3.408 -27.978 1.00 0.00 16 ASP B N 10
ATOM 15736 C CA . ASP B 2 16 ? 9.699 -1.915 -28.147 1.00 0.00 16 ASP B CA 10
ATOM 15737 C C . ASP B 2 16 ? 11.135 -1.410 -28.570 1.00 0.00 16 ASP B C 10
ATOM 15738 O O . ASP B 2 16 ? 12.097 -1.675 -27.829 1.00 0.00 16 ASP B O 10
ATOM 15747 N N . HIS B 2 17 ? 11.239 -0.653 -29.621 1.00 0.00 17 HIS B N 10
ATOM 15748 C CA . HIS B 2 17 ? 12.302 0.358 -29.888 1.00 0.00 17 HIS B CA 10
ATOM 15749 C C . HIS B 2 17 ? 12.174 1.703 -29.133 1.00 0.00 17 HIS B C 10
ATOM 15750 O O . HIS B 2 17 ? 11.081 1.945 -28.654 1.00 0.00 17 HIS B O 10
ATOM 15764 N N . ILE B 2 18 ? 13.327 2.442 -29.063 1.00 0.00 18 ILE B N 10
ATOM 15765 C CA . ILE B 2 18 ? 13.329 3.863 -28.472 1.00 0.00 18 ILE B CA 10
ATOM 15766 C C . ILE B 2 18 ? 13.266 4.912 -29.590 1.00 0.00 18 ILE B C 10
ATOM 15767 O O . ILE B 2 18 ? 13.852 4.681 -30.635 1.00 0.00 18 ILE B O 10
ATOM 15783 N N . ASN B 2 19 ? 12.662 6.056 -29.380 1.00 0.00 19 ASN B N 10
ATOM 15784 C CA . ASN B 2 19 ? 12.347 7.064 -30.420 1.00 0.00 19 ASN B CA 10
ATOM 15785 C C . ASN B 2 19 ? 13.055 8.371 -29.977 1.00 0.00 19 ASN B C 10
ATOM 15786 O O . ASN B 2 19 ? 12.563 9.257 -29.254 1.00 0.00 19 ASN B O 10
ATOM 15797 N N . LEU B 2 20 ? 14.252 8.499 -30.572 1.00 0.00 20 LEU B N 10
ATOM 15798 C CA . LEU B 2 20 ? 15.138 9.673 -30.312 1.00 0.00 20 LEU B CA 10
ATOM 15799 C C . LEU B 2 20 ? 15.256 10.656 -31.546 1.00 0.00 20 LEU B C 10
ATOM 15800 O O . LEU B 2 20 ? 15.027 10.204 -32.660 1.00 0.00 20 LEU B O 10
ATOM 15816 N N . LYS B 2 21 ? 15.696 11.913 -31.366 1.00 0.00 21 LYS B N 10
ATOM 15817 C CA . LYS B 2 21 ? 16.035 12.829 -32.417 1.00 0.00 21 LYS B CA 10
ATOM 15818 C C . LYS B 2 21 ? 17.398 13.392 -32.348 1.00 0.00 21 LYS B C 10
ATOM 15819 O O . LYS B 2 21 ? 18.046 13.456 -31.291 1.00 0.00 21 LYS B O 10
ATOM 15838 N N . VAL B 2 22 ? 17.944 13.971 -33.455 1.00 0.00 22 VAL B N 10
ATOM 15839 C CA . VAL B 2 22 ? 19.282 14.555 -33.569 1.00 0.00 22 VAL B CA 10
ATOM 15840 C C . VAL B 2 22 ? 19.218 15.956 -34.198 1.00 0.00 22 VAL B C 10
ATOM 15841 O O . VAL B 2 22 ? 19.170 16.057 -35.446 1.00 0.00 22 VAL B O 10
ATOM 15854 N N . ALA B 2 23 ? 19.247 16.986 -33.302 1.00 0.00 23 ALA B N 10
ATOM 15855 C CA . ALA B 2 23 ? 19.122 18.438 -33.619 1.00 0.00 23 ALA B CA 10
ATOM 15856 C C . ALA B 2 23 ? 20.297 19.386 -33.323 1.00 0.00 23 ALA B C 10
ATOM 15857 O O . ALA B 2 23 ? 21.096 19.135 -32.465 1.00 0.00 23 ALA B O 10
ATOM 15864 N N . GLY B 2 24 ? 20.288 20.552 -34.004 1.00 0.00 24 GLY B N 10
ATOM 15865 C CA . GLY B 2 24 ? 21.503 21.361 -34.077 1.00 0.00 24 GLY B CA 10
ATOM 15866 C C . GLY B 2 24 ? 21.283 22.858 -34.020 1.00 0.00 24 GLY B C 10
ATOM 15867 O O . GLY B 2 24 ? 20.208 23.333 -33.844 1.00 0.00 24 GLY B O 10
ATOM 15871 N N . GLN B 2 25 ? 22.393 23.567 -34.029 1.00 0.00 25 GLN B N 10
ATOM 15872 C CA . GLN B 2 25 ? 22.375 25.039 -33.849 1.00 0.00 25 GLN B CA 10
ATOM 15873 C C . GLN B 2 25 ? 21.955 25.746 -35.152 1.00 0.00 25 GLN B C 10
ATOM 15874 O O . GLN B 2 25 ? 21.578 26.940 -35.171 1.00 0.00 25 GLN B O 10
ATOM 15888 N N . ASP B 2 26 ? 21.955 24.973 -36.273 1.00 0.00 26 ASP B N 10
ATOM 15889 C CA . ASP B 2 26 ? 21.414 25.322 -37.574 1.00 0.00 26 ASP B CA 10
ATOM 15890 C C . ASP B 2 26 ? 19.859 25.187 -37.700 1.00 0.00 26 ASP B C 10
ATOM 15891 O O . ASP B 2 26 ? 19.262 25.500 -38.705 1.00 0.00 26 ASP B O 10
ATOM 15900 N N . GLY B 2 27 ? 19.287 24.616 -36.660 1.00 0.00 27 GLY B N 10
ATOM 15901 C CA . GLY B 2 27 ? 17.819 24.295 -36.670 1.00 0.00 27 GLY B CA 10
ATOM 15902 C C . GLY B 2 27 ? 17.466 22.971 -37.360 1.00 0.00 27 GLY B C 10
ATOM 15903 O O . GLY B 2 27 ? 16.289 22.663 -37.574 1.00 0.00 27 GLY B O 10
ATOM 15907 N N . SER B 2 28 ? 18.409 22.112 -37.674 1.00 0.00 28 SER B N 10
ATOM 15908 C CA . SER B 2 28 ? 18.141 20.882 -38.337 1.00 0.00 28 SER B CA 10
ATOM 15909 C C . SER B 2 28 ? 17.402 19.896 -37.405 1.00 0.00 28 SER B C 10
ATOM 15910 O O . SER B 2 28 ? 17.706 19.878 -36.188 1.00 0.00 28 SER B O 10
ATOM 15918 N N . VAL B 2 29 ? 16.608 18.912 -37.936 1.00 0.00 29 VAL B N 10
ATOM 15919 C CA . VAL B 2 29 ? 16.034 17.756 -37.222 1.00 0.00 29 VAL B CA 10
ATOM 15920 C C . VAL B 2 29 ? 16.017 16.447 -38.005 1.00 0.00 29 VAL B C 10
ATOM 15921 O O . VAL B 2 29 ? 15.743 16.464 -39.165 1.00 0.00 29 VAL B O 10
ATOM 15934 N N . VAL B 2 30 ? 16.325 15.331 -37.369 1.00 0.00 30 VAL B N 10
ATOM 15935 C CA . VAL B 2 30 ? 16.014 13.965 -37.864 1.00 0.00 30 VAL B CA 10
ATOM 15936 C C . VAL B 2 30 ? 15.472 13.086 -36.708 1.00 0.00 30 VAL B C 10
ATOM 15937 O O . VAL B 2 30 ? 15.983 13.237 -35.606 1.00 0.00 30 VAL B O 10
ATOM 15950 N N . GLN B 2 31 ? 14.599 12.103 -36.988 1.00 0.00 31 GLN B N 10
ATOM 15951 C CA . GLN B 2 31 ? 14.219 11.043 -36.029 1.00 0.00 31 GLN B CA 10
ATOM 15952 C C . GLN B 2 31 ? 14.925 9.662 -36.248 1.00 0.00 31 GLN B C 10
ATOM 15953 O O . GLN B 2 31 ? 15.434 9.235 -37.289 1.00 0.00 31 GLN B O 10
ATOM 15967 N N . PHE B 2 32 ? 15.128 8.878 -35.189 1.00 0.00 32 PHE B N 10
ATOM 15968 C CA . PHE B 2 32 ? 15.648 7.525 -35.059 1.00 0.00 32 PHE B CA 10
ATOM 15969 C C . PHE B 2 32 ? 14.615 6.612 -34.424 1.00 0.00 32 PHE B C 10
ATOM 15970 O O . PHE B 2 32 ? 13.720 7.028 -33.671 1.00 0.00 32 PHE B O 10
ATOM 15987 N N . LYS B 2 33 ? 14.897 5.343 -34.660 1.00 0.00 33 LYS B N 10
ATOM 15988 C CA . LYS B 2 33 ? 14.165 4.162 -34.038 1.00 0.00 33 LYS B CA 10
ATOM 15989 C C . LYS B 2 33 ? 15.072 2.940 -33.955 1.00 0.00 33 LYS B C 10
ATOM 15990 O O . LYS B 2 33 ? 15.517 2.330 -34.963 1.00 0.00 33 LYS B O 10
ATOM 16009 N N . ILE B 2 34 ? 15.382 2.599 -32.690 1.00 0.00 34 ILE B N 10
ATOM 16010 C CA . ILE B 2 34 ? 16.515 1.695 -32.435 1.00 0.00 34 ILE B CA 10
ATOM 16011 C C . ILE B 2 34 ? 16.202 0.762 -31.231 1.00 0.00 34 ILE B C 10
ATOM 16012 O O . ILE B 2 34 ? 15.271 0.962 -30.472 1.00 0.00 34 ILE B O 10
ATOM 16028 N N . LYS B 2 35 ? 16.930 -0.393 -31.115 1.00 0.00 35 LYS B N 10
ATOM 16029 C CA . LYS B 2 35 ? 17.036 -1.205 -29.912 1.00 0.00 35 LYS B CA 10
ATOM 16030 C C . LYS B 2 35 ? 17.641 -0.289 -28.823 1.00 0.00 35 LYS B C 10
ATOM 16031 O O . LYS B 2 35 ? 18.591 0.457 -29.094 1.00 0.00 35 LYS B O 10
ATOM 16050 N N . ARG B 2 36 ? 17.154 -0.254 -27.603 1.00 0.00 36 ARG B N 10
ATOM 16051 C CA . ARG B 2 36 ? 17.636 0.602 -26.473 1.00 0.00 36 ARG B CA 10
ATOM 16052 C C . ARG B 2 36 ? 19.100 0.312 -26.088 1.00 0.00 36 ARG B C 10
ATOM 16053 O O . ARG B 2 36 ? 19.605 1.163 -25.364 1.00 0.00 36 ARG B O 10
ATOM 16074 N N . HIS B 2 37 ? 19.720 -0.793 -26.436 1.00 0.00 37 HIS B N 10
ATOM 16075 C CA . HIS B 2 37 ? 21.127 -1.128 -26.110 1.00 0.00 37 HIS B CA 10
ATOM 16076 C C . HIS B 2 37 ? 22.131 -1.088 -27.265 1.00 0.00 37 HIS B C 10
ATOM 16077 O O . HIS B 2 37 ? 23.284 -1.275 -27.034 1.00 0.00 37 HIS B O 10
ATOM 16091 N N . THR B 2 38 ? 21.693 -0.652 -28.481 1.00 0.00 38 THR B N 10
ATOM 16092 C CA . THR B 2 38 ? 22.578 -0.202 -29.620 1.00 0.00 38 THR B CA 10
ATOM 16093 C C . THR B 2 38 ? 23.598 0.952 -29.220 1.00 0.00 38 THR B C 10
ATOM 16094 O O . THR B 2 38 ? 23.153 1.908 -28.561 1.00 0.00 38 THR B O 10
ATOM 16105 N N . PRO B 2 39 ? 24.926 0.863 -29.527 1.00 0.00 39 PRO B N 10
ATOM 16106 C CA . PRO B 2 39 ? 25.842 1.997 -29.204 1.00 0.00 39 PRO B CA 10
ATOM 16107 C C . PRO B 2 39 ? 25.566 3.303 -30.027 1.00 0.00 39 PRO B C 10
ATOM 16108 O O . PRO B 2 39 ? 25.245 3.358 -31.217 1.00 0.00 39 PRO B O 10
ATOM 16119 N N . LEU B 2 40 ? 25.796 4.415 -29.282 1.00 0.00 40 LEU B N 10
ATOM 16120 C CA . LEU B 2 40 ? 25.598 5.716 -29.825 1.00 0.00 40 LEU B CA 10
ATOM 16121 C C . LEU B 2 40 ? 26.544 5.937 -30.918 1.00 0.00 40 LEU B C 10
ATOM 16122 O O . LEU B 2 40 ? 26.249 6.740 -31.850 1.00 0.00 40 LEU B O 10
ATOM 16138 N N . SER B 2 41 ? 27.696 5.287 -31.017 1.00 0.00 41 SER B N 10
ATOM 16139 C CA . SER B 2 41 ? 28.558 5.194 -32.226 1.00 0.00 41 SER B CA 10
ATOM 16140 C C . SER B 2 41 ? 27.873 5.092 -33.598 1.00 0.00 41 SER B C 10
ATOM 16141 O O . SER B 2 41 ? 28.158 5.933 -34.466 1.00 0.00 41 SER B O 10
ATOM 16149 N N . LYS B 2 42 ? 26.965 4.096 -33.734 1.00 0.00 42 LYS B N 10
ATOM 16150 C CA . LYS B 2 42 ? 26.168 3.831 -34.877 1.00 0.00 42 LYS B CA 10
ATOM 16151 C C . LYS B 2 42 ? 25.265 5.082 -35.187 1.00 0.00 42 LYS B C 10
ATOM 16152 O O . LYS B 2 42 ? 25.074 5.359 -36.339 1.00 0.00 42 LYS B O 10
ATOM 16171 N N . LEU B 2 43 ? 24.742 5.805 -34.186 1.00 0.00 43 LEU B N 10
ATOM 16172 C CA . LEU B 2 43 ? 23.945 7.043 -34.388 1.00 0.00 43 LEU B CA 10
ATOM 16173 C C . LEU B 2 43 ? 24.782 8.228 -34.780 1.00 0.00 43 LEU B C 10
ATOM 16174 O O . LEU B 2 43 ? 24.562 8.877 -35.799 1.00 0.00 43 LEU B O 10
ATOM 16190 N N . MET B 2 44 ? 25.905 8.436 -34.090 1.00 0.00 44 MET B N 10
ATOM 16191 C CA . MET B 2 44 ? 26.925 9.407 -34.488 1.00 0.00 44 MET B CA 10
ATOM 16192 C C . MET B 2 44 ? 27.426 9.176 -35.923 1.00 0.00 44 MET B C 10
ATOM 16193 O O . MET B 2 44 ? 27.462 10.134 -36.730 1.00 0.00 44 MET B O 10
ATOM 16207 N N . LYS B 2 45 ? 27.778 7.936 -36.344 1.00 0.00 45 LYS B N 10
ATOM 16208 C CA . LYS B 2 45 ? 28.208 7.625 -37.721 1.00 0.00 45 LYS B CA 10
ATOM 16209 C C . LYS B 2 45 ? 27.088 7.802 -38.803 1.00 0.00 45 LYS B C 10
ATOM 16210 O O . LYS B 2 45 ? 27.350 8.350 -39.872 1.00 0.00 45 LYS B O 10
ATOM 16229 N N . ALA B 2 46 ? 25.830 7.429 -38.546 1.00 0.00 46 ALA B N 10
ATOM 16230 C CA . ALA B 2 46 ? 24.815 7.807 -39.520 1.00 0.00 46 ALA B CA 10
ATOM 16231 C C . ALA B 2 46 ? 24.663 9.290 -39.714 1.00 0.00 46 ALA B C 10
ATOM 16232 O O . ALA B 2 46 ? 24.409 9.742 -40.849 1.00 0.00 46 ALA B O 10
ATOM 16239 N N . TYR B 2 47 ? 24.722 10.039 -38.658 1.00 0.00 47 TYR B N 10
ATOM 16240 C CA . TYR B 2 47 ? 24.556 11.495 -38.752 1.00 0.00 47 TYR B CA 10
ATOM 16241 C C . TYR B 2 47 ? 25.716 12.149 -39.567 1.00 0.00 47 TYR B C 10
ATOM 16242 O O . TYR B 2 47 ? 25.466 12.925 -40.503 1.00 0.00 47 TYR B O 10
ATOM 16260 N N . CYS B 2 48 ? 26.958 11.782 -39.245 1.00 0.00 48 CYS B N 10
ATOM 16261 C CA . CYS B 2 48 ? 28.178 12.246 -39.842 1.00 0.00 48 CYS B CA 10
ATOM 16262 C C . CYS B 2 48 ? 28.315 11.848 -41.318 1.00 0.00 48 CYS B C 10
ATOM 16263 O O . CYS B 2 48 ? 28.843 12.643 -42.077 1.00 0.00 48 CYS B O 10
ATOM 16271 N N . GLU B 2 49 ? 27.788 10.663 -41.749 1.00 0.00 49 GLU B N 10
ATOM 16272 C CA . GLU B 2 49 ? 27.694 10.212 -43.197 1.00 0.00 49 GLU B CA 10
ATOM 16273 C C . GLU B 2 49 ? 26.589 10.896 -43.937 1.00 0.00 49 GLU B C 10
ATOM 16274 O O . GLU B 2 49 ? 26.815 11.186 -45.104 1.00 0.00 49 GLU B O 10
ATOM 16286 N N . ARG B 2 50 ? 25.429 11.108 -43.341 1.00 0.00 50 ARG B N 10
ATOM 16287 C CA . ARG B 2 50 ? 24.386 11.950 -44.009 1.00 0.00 50 ARG B CA 10
ATOM 16288 C C . ARG B 2 50 ? 24.828 13.370 -44.179 1.00 0.00 50 ARG B C 10
ATOM 16289 O O . ARG B 2 50 ? 24.371 14.022 -45.131 1.00 0.00 50 ARG B O 10
ATOM 16310 N N . GLN B 2 51 ? 25.721 13.899 -43.323 1.00 0.00 51 GLN B N 10
ATOM 16311 C CA . GLN B 2 51 ? 26.356 15.221 -43.471 1.00 0.00 51 GLN B CA 10
ATOM 16312 C C . GLN B 2 51 ? 27.607 15.140 -44.408 1.00 0.00 51 GLN B C 10
ATOM 16313 O O . GLN B 2 51 ? 28.002 16.167 -44.977 1.00 0.00 51 GLN B O 10
ATOM 16327 N N . GLY B 2 52 ? 28.345 14.001 -44.491 1.00 0.00 52 GLY B N 10
ATOM 16328 C CA . GLY B 2 52 ? 29.518 13.715 -45.284 1.00 0.00 52 GLY B CA 10
ATOM 16329 C C . GLY B 2 52 ? 30.749 14.424 -44.692 1.00 0.00 52 GLY B C 10
ATOM 16330 O O . GLY B 2 52 ? 31.462 15.120 -45.372 1.00 0.00 52 GLY B O 10
ATOM 16334 N N . LEU B 2 53 ? 30.954 14.224 -43.409 1.00 0.00 53 LEU B N 10
ATOM 16335 C CA . LEU B 2 53 ? 31.913 14.942 -42.604 1.00 0.00 53 LEU B CA 10
ATOM 16336 C C . LEU B 2 53 ? 32.787 13.896 -41.796 1.00 0.00 53 LEU B C 10
ATOM 16337 O O . LEU B 2 53 ? 32.680 12.651 -42.043 1.00 0.00 53 LEU B O 10
ATOM 16353 N N . SER B 2 54 ? 33.509 14.287 -40.772 1.00 0.00 54 SER B N 10
ATOM 16354 C CA . SER B 2 54 ? 34.106 13.298 -39.775 1.00 0.00 54 SER B CA 10
ATOM 16355 C C . SER B 2 54 ? 33.724 13.643 -38.330 1.00 0.00 54 SER B C 10
ATOM 16356 O O . SER B 2 54 ? 33.771 14.828 -37.946 1.00 0.00 54 SER B O 10
ATOM 16364 N N . MET B 2 55 ? 33.450 12.640 -37.526 1.00 0.00 55 MET B N 10
ATOM 16365 C CA . MET B 2 55 ? 33.211 12.837 -36.054 1.00 0.00 55 MET B CA 10
ATOM 16366 C C . MET B 2 55 ? 34.382 13.470 -35.331 1.00 0.00 55 MET B C 10
ATOM 16367 O O . MET B 2 55 ? 34.147 14.055 -34.289 1.00 0.00 55 MET B O 10
ATOM 16381 N N . ARG B 2 56 ? 35.571 13.402 -35.924 1.00 0.00 56 ARG B N 10
ATOM 16382 C CA . ARG B 2 56 ? 36.807 14.011 -35.452 1.00 0.00 56 ARG B CA 10
ATOM 16383 C C . ARG B 2 56 ? 36.747 15.552 -35.314 1.00 0.00 56 ARG B C 10
ATOM 16384 O O . ARG B 2 56 ? 37.187 16.048 -34.245 1.00 0.00 56 ARG B O 10
ATOM 16405 N N . GLN B 2 57 ? 36.080 16.247 -36.261 1.00 0.00 57 GLN B N 10
ATOM 16406 C CA . GLN B 2 57 ? 35.766 17.724 -36.184 1.00 0.00 57 GLN B CA 10
ATOM 16407 C C . GLN B 2 57 ? 34.546 18.055 -35.416 1.00 0.00 57 GLN B C 10
ATOM 16408 O O . GLN B 2 57 ? 34.508 19.045 -34.684 1.00 0.00 57 GLN B O 10
ATOM 16422 N N . ILE B 2 58 ? 33.447 17.284 -35.520 1.00 0.00 58 ILE B N 10
ATOM 16423 C CA . ILE B 2 58 ? 32.153 17.598 -34.926 1.00 0.00 58 ILE B CA 10
ATOM 16424 C C . ILE B 2 58 ? 32.028 16.963 -33.568 1.00 0.00 58 ILE B C 10
ATOM 16425 O O . ILE B 2 58 ? 32.798 16.187 -33.083 1.00 0.00 58 ILE B O 10
ATOM 16441 N N . ARG B 2 59 ? 30.992 17.420 -32.860 1.00 0.00 59 ARG B N 10
ATOM 16442 C CA . ARG B 2 59 ? 30.743 17.052 -31.441 1.00 0.00 59 ARG B CA 10
ATOM 16443 C C . ARG B 2 59 ? 29.243 16.745 -31.158 1.00 0.00 59 ARG B C 10
ATOM 16444 O O . ARG B 2 59 ? 28.367 17.390 -31.714 1.00 0.00 59 ARG B O 10
ATOM 16465 N N . PHE B 2 60 ? 28.865 15.835 -30.180 1.00 0.00 60 PHE B N 10
ATOM 16466 C CA . PHE B 2 60 ? 27.496 15.365 -30.001 1.00 0.00 60 PHE B CA 10
ATOM 16467 C C . PHE B 2 60 ? 27.202 15.333 -28.485 1.00 0.00 60 PHE B C 10
ATOM 16468 O O . PHE B 2 60 ? 28.026 14.965 -27.604 1.00 0.00 60 PHE B O 10
ATOM 16485 N N . ARG B 2 61 ? 26.024 15.798 -28.107 1.00 0.00 61 ARG B N 10
ATOM 16486 C CA . ARG B 2 61 ? 25.627 16.056 -26.689 1.00 0.00 61 ARG B CA 10
ATOM 16487 C C . ARG B 2 61 ? 24.228 15.545 -26.271 1.00 0.00 61 ARG B C 10
ATOM 16488 O O . ARG B 2 61 ? 23.282 15.583 -27.006 1.00 0.00 61 ARG B O 10
ATOM 16509 N N . PHE B 2 62 ? 24.086 15.438 -24.959 1.00 0.00 62 PHE B N 10
ATOM 16510 C CA . PHE B 2 62 ? 22.897 15.310 -24.162 1.00 0.00 62 PHE B CA 10
ATOM 16511 C C . PHE B 2 62 ? 23.090 15.795 -22.746 1.00 0.00 62 PHE B C 10
ATOM 16512 O O . PHE B 2 62 ? 24.071 15.519 -22.137 1.00 0.00 62 PHE B O 10
ATOM 16529 N N . ASP B 2 63 ? 22.078 16.558 -22.252 1.00 0.00 63 ASP B N 10
ATOM 16530 C CA . ASP B 2 63 ? 22.044 17.098 -20.851 1.00 0.00 63 ASP B CA 10
ATOM 16531 C C . ASP B 2 63 ? 23.353 17.789 -20.430 1.00 0.00 63 ASP B C 10
ATOM 16532 O O . ASP B 2 63 ? 23.746 17.714 -19.229 1.00 0.00 63 ASP B O 10
ATOM 16541 N N . GLY B 2 64 ? 23.980 18.550 -21.352 1.00 0.00 64 GLY B N 10
ATOM 16542 C CA . GLY B 2 64 ? 25.114 19.372 -21.082 1.00 0.00 64 GLY B CA 10
ATOM 16543 C C . GLY B 2 64 ? 26.454 18.567 -21.064 1.00 0.00 64 GLY B C 10
ATOM 16544 O O . GLY B 2 64 ? 27.487 19.202 -20.987 1.00 0.00 64 GLY B O 10
ATOM 16548 N N . GLN B 2 65 ? 26.437 17.260 -21.268 1.00 0.00 65 GLN B N 10
ATOM 16549 C CA . GLN B 2 65 ? 27.519 16.346 -21.392 1.00 0.00 65 GLN B CA 10
ATOM 16550 C C . GLN B 2 65 ? 27.906 15.913 -22.792 1.00 0.00 65 GLN B C 10
ATOM 16551 O O . GLN B 2 65 ? 27.064 15.849 -23.641 1.00 0.00 65 GLN B O 10
ATOM 16565 N N . PRO B 2 66 ? 29.174 15.626 -23.036 1.00 0.00 66 PRO B N 10
ATOM 16566 C CA . PRO B 2 66 ? 29.666 14.870 -24.283 1.00 0.00 66 PRO B CA 10
ATOM 16567 C C . PRO B 2 66 ? 29.174 13.448 -24.433 1.00 0.00 66 PRO B C 10
ATOM 16568 O O . PRO B 2 66 ? 29.337 12.726 -23.463 1.00 0.00 66 PRO B O 10
ATOM 16579 N N . ILE B 2 67 ? 28.682 12.994 -25.588 1.00 0.00 67 ILE B N 10
ATOM 16580 C CA . ILE B 2 67 ? 28.361 11.586 -25.923 1.00 0.00 67 ILE B CA 10
ATOM 16581 C C . ILE B 2 67 ? 29.565 10.709 -26.352 1.00 0.00 67 ILE B C 10
ATOM 16582 O O . ILE B 2 67 ? 30.362 11.160 -27.113 1.00 0.00 67 ILE B O 10
ATOM 16598 N N . ASN B 2 68 ? 29.684 9.481 -25.853 1.00 0.00 68 ASN B N 10
ATOM 16599 C CA . ASN B 2 68 ? 30.773 8.508 -26.113 1.00 0.00 68 ASN B CA 10
ATOM 16600 C C . ASN B 2 68 ? 30.294 7.418 -27.093 1.00 0.00 68 ASN B C 10
ATOM 16601 O O . ASN B 2 68 ? 29.188 6.937 -27.023 1.00 0.00 68 ASN B O 10
ATOM 16612 N N . GLU B 2 69 ? 31.234 6.927 -27.897 1.00 0.00 69 GLU B N 10
ATOM 16613 C CA . GLU B 2 69 ? 31.138 5.696 -28.752 1.00 0.00 69 GLU B CA 10
ATOM 16614 C C . GLU B 2 69 ? 30.658 4.420 -27.942 1.00 0.00 69 GLU B C 10
ATOM 16615 O O . GLU B 2 69 ? 29.861 3.652 -28.491 1.00 0.00 69 GLU B O 10
ATOM 16627 N N . THR B 2 70 ? 31.108 4.319 -26.684 1.00 0.00 70 THR B N 10
ATOM 16628 C CA . THR B 2 70 ? 30.714 3.241 -25.809 1.00 0.00 70 THR B CA 10
ATOM 16629 C C . THR B 2 70 ? 29.361 3.497 -25.061 1.00 0.00 70 THR B C 10
ATOM 16630 O O . THR B 2 70 ? 28.905 2.600 -24.356 1.00 0.00 70 THR B O 10
ATOM 16641 N N . ASP B 2 71 ? 28.753 4.678 -25.111 1.00 0.00 71 ASP B N 10
ATOM 16642 C CA . ASP B 2 71 ? 27.484 4.906 -24.493 1.00 0.00 71 ASP B CA 10
ATOM 16643 C C . ASP B 2 71 ? 26.407 4.155 -25.262 1.00 0.00 71 ASP B C 10
ATOM 16644 O O . ASP B 2 71 ? 26.503 3.902 -26.487 1.00 0.00 71 ASP B O 10
ATOM 16653 N N . THR B 2 72 ? 25.375 3.857 -24.526 1.00 0.00 72 THR B N 10
ATOM 16654 C CA . THR B 2 72 ? 24.119 3.377 -25.072 1.00 0.00 72 THR B CA 10
ATOM 16655 C C . THR B 2 72 ? 22.932 4.116 -24.462 1.00 0.00 72 THR B C 10
ATOM 16656 O O . THR B 2 72 ? 23.030 4.647 -23.291 1.00 0.00 72 THR B O 10
ATOM 16667 N N . PRO B 2 73 ? 21.748 4.047 -25.232 1.00 0.00 73 PRO B N 10
ATOM 16668 C CA . PRO B 2 73 ? 20.559 4.675 -24.742 1.00 0.00 73 PRO B CA 10
ATOM 16669 C C . PRO B 2 73 ? 20.156 4.008 -23.383 1.00 0.00 73 PRO B C 10
ATOM 16670 O O . PRO B 2 73 ? 19.484 4.722 -22.626 1.00 0.00 73 PRO B O 10
ATOM 16681 N N . ALA B 2 74 ? 20.615 2.815 -23.039 1.00 0.00 74 ALA B N 10
ATOM 16682 C CA . ALA B 2 74 ? 20.419 2.231 -21.688 1.00 0.00 74 ALA B CA 10
ATOM 16683 C C . ALA B 2 74 ? 21.496 2.668 -20.687 1.00 0.00 74 ALA B C 10
ATOM 16684 O O . ALA B 2 74 ? 21.123 2.913 -19.555 1.00 0.00 74 ALA B O 10
ATOM 16691 N N . GLN B 2 75 ? 22.786 2.969 -21.019 1.00 0.00 75 GLN B N 10
ATOM 16692 C CA . GLN B 2 75 ? 23.716 3.508 -19.982 1.00 0.00 75 GLN B CA 10
ATOM 16693 C C . GLN B 2 75 ? 23.306 4.870 -19.545 1.00 0.00 75 GLN B C 10
ATOM 16694 O O . GLN B 2 75 ? 23.546 5.224 -18.343 1.00 0.00 75 GLN B O 10
ATOM 16708 N N . LEU B 2 76 ? 22.724 5.647 -20.508 1.00 0.00 76 LEU B N 10
ATOM 16709 C CA . LEU B 2 76 ? 22.061 6.952 -20.238 1.00 0.00 76 LEU B CA 10
ATOM 16710 C C . LEU B 2 76 ? 20.601 6.882 -19.849 1.00 0.00 76 LEU B C 10
ATOM 16711 O O . LEU B 2 76 ? 20.016 7.889 -19.583 1.00 0.00 76 LEU B O 10
ATOM 16727 N N . GLU B 2 77 ? 19.976 5.669 -19.812 1.00 0.00 77 GLU B N 10
ATOM 16728 C CA . GLU B 2 77 ? 18.606 5.360 -19.350 1.00 0.00 77 GLU B CA 10
ATOM 16729 C C . GLU B 2 77 ? 17.636 6.296 -20.097 1.00 0.00 77 GLU B C 10
ATOM 16730 O O . GLU B 2 77 ? 16.770 6.898 -19.439 1.00 0.00 77 GLU B O 10
ATOM 16742 N N . MET B 2 78 ? 17.900 6.585 -21.357 1.00 0.00 78 MET B N 10
ATOM 16743 C CA . MET B 2 78 ? 17.141 7.482 -22.272 1.00 0.00 78 MET B CA 10
ATOM 16744 C C . MET B 2 78 ? 15.660 7.182 -22.400 1.00 0.00 78 MET B C 10
ATOM 16745 O O . MET B 2 78 ? 15.284 5.991 -22.364 1.00 0.00 78 MET B O 10
ATOM 16759 N N . GLU B 2 79 ? 14.912 8.207 -22.755 1.00 0.00 79 GLU B N 10
ATOM 16760 C CA . GLU B 2 79 ? 13.429 8.146 -23.068 1.00 0.00 79 GLU B CA 10
ATOM 16761 C C . GLU B 2 79 ? 13.016 8.426 -24.527 1.00 0.00 79 GLU B C 10
ATOM 16762 O O . GLU B 2 79 ? 13.801 8.996 -25.338 1.00 0.00 79 GLU B O 10
ATOM 16774 N N . ASP B 2 80 ? 11.729 8.035 -24.853 1.00 0.00 80 ASP B N 10
ATOM 16775 C CA . ASP B 2 80 ? 11.199 8.496 -26.105 1.00 0.00 80 ASP B CA 10
ATOM 16776 C C . ASP B 2 80 ? 10.912 10.065 -26.168 1.00 0.00 80 ASP B C 10
ATOM 16777 O O . ASP B 2 80 ? 10.426 10.565 -25.165 1.00 0.00 80 ASP B O 10
ATOM 16786 N N . GLU B 2 81 ? 11.130 10.719 -27.283 1.00 0.00 81 GLU B N 10
ATOM 16787 C CA . GLU B 2 81 ? 11.025 12.175 -27.373 1.00 0.00 81 GLU B CA 10
ATOM 16788 C C . GLU B 2 81 ? 12.189 12.957 -26.623 1.00 0.00 81 GLU B C 10
ATOM 16789 O O . GLU B 2 81 ? 12.118 14.191 -26.349 1.00 0.00 81 GLU B O 10
ATOM 16801 N N . ASP B 2 82 ? 13.280 12.319 -26.259 1.00 0.00 82 ASP B N 10
ATOM 16802 C CA . ASP B 2 82 ? 14.556 12.999 -25.988 1.00 0.00 82 ASP B CA 10
ATOM 16803 C C . ASP B 2 82 ? 15.331 13.280 -27.269 1.00 0.00 82 ASP B C 10
ATOM 16804 O O . ASP B 2 82 ? 15.221 12.633 -28.276 1.00 0.00 82 ASP B O 10
ATOM 16813 N N . THR B 2 83 ? 16.183 14.360 -27.095 1.00 0.00 83 THR B N 10
ATOM 16814 C CA . THR B 2 83 ? 16.867 14.937 -28.314 1.00 0.00 83 THR B CA 10
ATOM 16815 C C . THR B 2 83 ? 18.379 15.114 -28.095 1.00 0.00 83 THR B C 10
ATOM 16816 O O . THR B 2 83 ? 18.743 15.830 -27.177 1.00 0.00 83 THR B O 10
ATOM 16827 N N . ILE B 2 84 ? 19.194 14.608 -29.027 1.00 0.00 84 ILE B N 10
ATOM 16828 C CA . ILE B 2 84 ? 20.632 14.856 -29.112 1.00 0.00 84 ILE B CA 10
ATOM 16829 C C . ILE B 2 84 ? 20.992 16.152 -29.907 1.00 0.00 84 ILE B C 10
ATOM 16830 O O . ILE B 2 84 ? 20.339 16.520 -30.845 1.00 0.00 84 ILE B O 10
ATOM 16846 N N . ASP B 2 85 ? 21.995 16.857 -29.330 1.00 0.00 85 ASP B N 10
ATOM 16847 C CA . ASP B 2 85 ? 22.579 18.121 -29.809 1.00 0.00 85 ASP B CA 10
ATOM 16848 C C . ASP B 2 85 ? 23.821 17.838 -30.606 1.00 0.00 85 ASP B C 10
ATOM 16849 O O . ASP B 2 85 ? 24.605 16.872 -30.344 1.00 0.00 85 ASP B O 10
ATOM 16858 N N . VAL B 2 86 ? 24.035 18.723 -31.617 1.00 0.00 86 VAL B N 10
ATOM 16859 C CA . VAL B 2 86 ? 25.194 18.825 -32.533 1.00 0.00 86 VAL B CA 10
ATOM 16860 C C . VAL B 2 86 ? 25.895 20.223 -32.505 1.00 0.00 86 VAL B C 10
ATOM 16861 O O . VAL B 2 86 ? 25.162 21.245 -32.501 1.00 0.00 86 VAL B O 10
ATOM 16874 N N . PHE B 2 87 ? 27.232 20.178 -32.495 1.00 0.00 87 PHE B N 10
ATOM 16875 C CA . PHE B 2 87 ? 28.199 21.262 -32.381 1.00 0.00 87 PHE B CA 10
ATOM 16876 C C . PHE B 2 87 ? 29.440 20.989 -33.177 1.00 0.00 87 PHE B C 10
ATOM 16877 O O . PHE B 2 87 ? 29.749 19.838 -33.410 1.00 0.00 87 PHE B O 10
ATOM 16894 N N . GLN B 2 88 ? 30.318 21.978 -33.511 1.00 0.00 88 GLN B N 10
ATOM 16895 C CA . GLN B 2 88 ? 31.642 21.809 -34.004 1.00 0.00 88 GLN B CA 10
ATOM 16896 C C . GLN B 2 88 ? 32.776 22.226 -33.092 1.00 0.00 88 GLN B C 10
ATOM 16897 O O . GLN B 2 88 ? 32.563 23.121 -32.209 1.00 0.00 88 GLN B O 10
ATOM 16911 N N . GLN B 2 89 ? 33.963 21.709 -33.313 1.00 0.00 89 GLN B N 10
ATOM 16912 C CA . GLN B 2 89 ? 35.213 22.315 -32.871 1.00 0.00 89 GLN B CA 10
ATOM 16913 C C . GLN B 2 89 ? 36.205 22.563 -34.013 1.00 0.00 89 GLN B C 10
ATOM 16914 O O . GLN B 2 89 ? 36.130 21.819 -34.986 1.00 0.00 89 GLN B O 10
ATOM 16928 N N . GLN B 2 90 ? 37.092 23.533 -33.966 1.00 0.00 90 GLN B N 10
ATOM 16929 C CA . GLN B 2 90 ? 38.086 23.789 -35.021 1.00 0.00 90 GLN B CA 10
ATOM 16930 C C . GLN B 2 90 ? 39.513 23.190 -34.718 1.00 0.00 90 GLN B C 10
ATOM 16931 O O . GLN B 2 90 ? 39.821 22.771 -33.659 1.00 0.00 90 GLN B O 10
ATOM 16945 N N . THR B 2 91 ? 40.414 23.164 -35.692 1.00 0.00 91 THR B N 10
ATOM 16946 C CA . THR B 2 91 ? 41.847 22.997 -35.505 1.00 0.00 91 THR B CA 10
ATOM 16947 C C . THR B 2 91 ? 42.659 24.344 -35.495 1.00 0.00 91 THR B C 10
ATOM 16948 O O . THR B 2 91 ? 43.700 24.343 -35.003 1.00 0.00 91 THR B O 10
ATOM 16959 N N . GLY B 2 92 ? 42.100 25.442 -36.054 1.00 0.00 92 GLY B N 10
ATOM 16960 C CA . GLY B 2 92 ? 42.487 26.812 -35.732 1.00 0.00 92 GLY B CA 10
ATOM 16961 C C . GLY B 2 92 ? 43.294 27.581 -36.797 1.00 0.00 92 GLY B C 10
ATOM 16962 O O . GLY B 2 92 ? 43.651 26.993 -37.804 1.00 0.00 92 GLY B O 10
ATOM 16966 N N . GLY B 2 93 ? 43.639 28.850 -36.579 1.00 0.00 93 GLY B N 10
ATOM 16967 C CA . GLY B 2 93 ? 44.127 29.718 -37.627 1.00 0.00 93 GLY B CA 10
ATOM 16968 C C . GLY B 2 93 ? 45.286 30.581 -37.118 1.00 0.00 93 GLY B C 10
ATOM 16969 O O . GLY B 2 93 ? 46.276 30.029 -36.693 1.00 0.00 93 GLY B O 10
ATOM 16973 N N . VAL B 2 94 ? 45.209 31.911 -37.162 1.00 0.00 94 VAL B N 10
ATOM 16974 C CA . VAL B 2 94 ? 46.295 32.672 -36.621 1.00 0.00 94 VAL B CA 10
ATOM 16975 C C . VAL B 2 94 ? 46.305 32.697 -35.098 1.00 0.00 94 VAL B C 10
ATOM 16976 O O . VAL B 2 94 ? 45.198 32.820 -34.473 1.00 0.00 94 VAL B O 10
ATOM 16989 N N . TYR B 2 95 ? 47.554 32.596 -34.492 1.00 0.00 95 TYR B N 10
ATOM 16990 C CA . TYR B 2 95 ? 47.800 32.676 -33.035 1.00 0.00 95 TYR B CA 10
ATOM 16991 C C . TYR B 2 95 ? 48.639 33.917 -32.693 1.00 0.00 95 TYR B C 10
ATOM 16992 O O . TYR B 2 95 ? 49.825 34.009 -33.092 1.00 0.00 95 TYR B O 10
ATOM 17017 N N . GLU A 1 2 ? 10.446 11.892 -45.955 1.00 0.00 37 GLU A N 11
ATOM 17018 C CA . GLU A 1 2 ? 10.526 10.470 -46.219 1.00 0.00 37 GLU A CA 11
ATOM 17019 C C . GLU A 1 2 ? 11.846 9.780 -45.798 1.00 0.00 37 GLU A C 11
ATOM 17020 O O . GLU A 1 2 ? 11.879 8.680 -45.252 1.00 0.00 37 GLU A O 11
ATOM 17032 N N . ASP A 1 3 ? 12.946 10.513 -45.930 1.00 0.00 38 ASP A N 11
ATOM 17033 C CA . ASP A 1 3 ? 14.334 10.108 -45.718 1.00 0.00 38 ASP A CA 11
ATOM 17034 C C . ASP A 1 3 ? 14.903 10.793 -44.469 1.00 0.00 38 ASP A C 11
ATOM 17035 O O . ASP A 1 3 ? 16.122 10.828 -44.193 1.00 0.00 38 ASP A O 11
ATOM 17044 N N . ALA A 1 4 ? 14.084 11.387 -43.555 1.00 0.00 39 ALA A N 11
ATOM 17045 C CA . ALA A 1 4 ? 14.467 12.025 -42.324 1.00 0.00 39 ALA A CA 11
ATOM 17046 C C . ALA A 1 4 ? 14.624 11.034 -41.244 1.00 0.00 39 ALA A C 11
ATOM 17047 O O . ALA A 1 4 ? 14.464 11.311 -40.054 1.00 0.00 39 ALA A O 11
ATOM 17054 N N . PHE A 1 5 ? 14.825 9.763 -41.602 1.00 0.00 40 PHE A N 11
ATOM 17055 C CA . PHE A 1 5 ? 14.409 8.621 -40.750 1.00 0.00 40 PHE A CA 11
ATOM 17056 C C . PHE A 1 5 ? 15.467 7.535 -40.886 1.00 0.00 40 PHE A C 11
ATOM 17057 O O . PHE A 1 5 ? 15.453 6.768 -41.877 1.00 0.00 40 PHE A O 11
ATOM 17074 N N . ILE A 1 6 ? 16.345 7.403 -39.884 1.00 0.00 41 ILE A N 11
ATOM 17075 C CA . ILE A 1 6 ? 17.467 6.512 -39.825 1.00 0.00 41 ILE A CA 11
ATOM 17076 C C . ILE A 1 6 ? 17.258 5.325 -38.887 1.00 0.00 41 ILE A C 11
ATOM 17077 O O . ILE A 1 6 ? 16.705 5.542 -37.827 1.00 0.00 41 ILE A O 11
ATOM 17093 N N . VAL A 1 7 ? 17.479 4.061 -39.297 1.00 0.00 42 VAL A N 11
ATOM 17094 C CA . VAL A 1 7 ? 16.840 2.874 -38.660 1.00 0.00 42 VAL A CA 11
ATOM 17095 C C . VAL A 1 7 ? 17.863 1.759 -38.315 1.00 0.00 42 VAL A C 11
ATOM 17096 O O . VAL A 1 7 ? 18.327 1.020 -39.208 1.00 0.00 42 VAL A O 11
ATOM 17109 N N . ILE A 1 8 ? 18.237 1.632 -37.021 1.00 0.00 43 ILE A N 11
ATOM 17110 C CA . ILE A 1 8 ? 19.512 1.011 -36.676 1.00 0.00 43 ILE A CA 11
ATOM 17111 C C . ILE A 1 8 ? 19.419 0.091 -35.493 1.00 0.00 43 ILE A C 11
ATOM 17112 O O . ILE A 1 8 ? 18.582 0.375 -34.598 1.00 0.00 43 ILE A O 11
ATOM 17142 N N . ASP A 1 10 ? 21.510 -3.675 -33.052 1.00 0.00 45 ASP A N 11
ATOM 17143 C CA . ASP A 1 10 ? 22.759 -4.313 -32.620 1.00 0.00 45 ASP A CA 11
ATOM 17144 C C . ASP A 1 10 ? 22.684 -5.859 -32.658 1.00 0.00 45 ASP A C 11
ATOM 17145 O O . ASP A 1 10 ? 23.652 -6.382 -33.249 1.00 0.00 45 ASP A O 11
ATOM 17168 N N . ASP A 1 12 ? 22.971 -9.598 -33.445 1.00 0.00 47 ASP A N 11
ATOM 17169 C CA . ASP A 1 12 ? 23.139 -10.483 -34.605 1.00 0.00 47 ASP A CA 11
ATOM 17170 C C . ASP A 1 12 ? 23.687 -11.852 -34.013 1.00 0.00 47 ASP A C 11
ATOM 17171 O O . ASP A 1 12 ? 24.630 -11.839 -33.218 1.00 0.00 47 ASP A O 11
ATOM 17180 N N . GLY A 1 13 ? 23.046 -12.950 -34.492 1.00 0.00 48 GLY A N 11
ATOM 17181 C CA . GLY A 1 13 ? 23.552 -14.285 -34.279 1.00 0.00 48 GLY A CA 11
ATOM 17182 C C . GLY A 1 13 ? 22.381 -15.232 -34.307 1.00 0.00 48 GLY A C 11
ATOM 17183 O O . GLY A 1 13 ? 21.388 -15.058 -35.029 1.00 0.00 48 GLY A O 11
ATOM 17187 N N . GLU A 1 14 ? 22.759 -16.370 -33.746 1.00 0.00 49 GLU A N 11
ATOM 17188 C CA . GLU A 1 14 ? 22.035 -17.629 -33.767 1.00 0.00 49 GLU A CA 11
ATOM 17189 C C . GLU A 1 14 ? 22.344 -18.535 -32.578 1.00 0.00 49 GLU A C 11
ATOM 17190 O O . GLU A 1 14 ? 23.473 -19.061 -32.413 1.00 0.00 49 GLU A O 11
ATOM 17205 N N . MET B 2 1 ? -10.203 -28.951 -39.266 1.00 0.00 1 MET B N 11
ATOM 17206 C CA . MET B 2 1 ? -10.008 -27.498 -38.949 1.00 0.00 1 MET B CA 11
ATOM 17207 C C . MET B 2 1 ? -8.652 -26.974 -39.374 1.00 0.00 1 MET B C 11
ATOM 17208 O O . MET B 2 1 ? -7.672 -27.742 -39.458 1.00 0.00 1 MET B O 11
ATOM 17224 N N . ALA B 2 2 ? -8.575 -25.635 -39.578 1.00 0.00 2 ALA B N 11
ATOM 17225 C CA . ALA B 2 2 ? -7.250 -24.992 -39.823 1.00 0.00 2 ALA B CA 11
ATOM 17226 C C . ALA B 2 2 ? -6.322 -25.085 -38.615 1.00 0.00 2 ALA B C 11
ATOM 17227 O O . ALA B 2 2 ? -6.594 -25.400 -37.429 1.00 0.00 2 ALA B O 11
ATOM 17234 N N . ASP B 2 3 ? -5.074 -24.787 -38.908 1.00 0.00 3 ASP B N 11
ATOM 17235 C CA . ASP B 2 3 ? -4.021 -24.457 -37.994 1.00 0.00 3 ASP B CA 11
ATOM 17236 C C . ASP B 2 3 ? -4.125 -22.969 -37.479 1.00 0.00 3 ASP B C 11
ATOM 17237 O O . ASP B 2 3 ? -3.922 -22.028 -38.248 1.00 0.00 3 ASP B O 11
ATOM 17246 N N . GLU B 2 4 ? -4.345 -22.832 -36.159 1.00 0.00 4 GLU B N 11
ATOM 17247 C CA . GLU B 2 4 ? -4.592 -21.576 -35.456 1.00 0.00 4 GLU B CA 11
ATOM 17248 C C . GLU B 2 4 ? -3.971 -21.599 -34.031 1.00 0.00 4 GLU B C 11
ATOM 17249 O O . GLU B 2 4 ? -3.657 -22.604 -33.427 1.00 0.00 4 GLU B O 11
ATOM 17261 N N . LYS B 2 5 ? -3.744 -20.408 -33.460 1.00 0.00 5 LYS B N 11
ATOM 17262 C CA . LYS B 2 5 ? -3.191 -19.975 -32.178 1.00 0.00 5 LYS B CA 11
ATOM 17263 C C . LYS B 2 5 ? -3.941 -18.763 -31.617 1.00 0.00 5 LYS B C 11
ATOM 17264 O O . LYS B 2 5 ? -4.051 -17.838 -32.387 1.00 0.00 5 LYS B O 11
ATOM 17283 N N . PRO B 2 6 ? -4.130 -18.616 -30.300 1.00 0.00 6 PRO B N 11
ATOM 17284 C CA . PRO B 2 6 ? -4.506 -17.322 -29.687 1.00 0.00 6 PRO B CA 11
ATOM 17285 C C . PRO B 2 6 ? -3.517 -16.235 -30.021 1.00 0.00 6 PRO B C 11
ATOM 17286 O O . PRO B 2 6 ? -2.259 -16.422 -29.900 1.00 0.00 6 PRO B O 11
ATOM 17297 N N . LYS B 2 7 ? -3.925 -15.022 -30.359 1.00 0.00 7 LYS B N 11
ATOM 17298 C CA . LYS B 2 7 ? -3.133 -13.829 -30.834 1.00 0.00 7 LYS B CA 11
ATOM 17299 C C . LYS B 2 7 ? -2.614 -13.065 -29.706 1.00 0.00 7 LYS B C 11
ATOM 17300 O O . LYS B 2 7 ? -3.396 -12.572 -28.897 1.00 0.00 7 LYS B O 11
ATOM 17319 N N . GLU B 2 8 ? -1.318 -12.962 -29.478 1.00 0.00 8 GLU B N 11
ATOM 17320 C CA . GLU B 2 8 ? -0.737 -12.130 -28.385 1.00 0.00 8 GLU B CA 11
ATOM 17321 C C . GLU B 2 8 ? 0.739 -11.819 -28.579 1.00 0.00 8 GLU B C 11
ATOM 17322 O O . GLU B 2 8 ? 1.604 -12.669 -28.829 1.00 0.00 8 GLU B O 11
ATOM 17334 N N . GLY B 2 9 ? 1.043 -10.550 -28.314 1.00 0.00 9 GLY B N 11
ATOM 17335 C CA . GLY B 2 9 ? 2.373 -10.074 -28.538 1.00 0.00 9 GLY B CA 11
ATOM 17336 C C . GLY B 2 9 ? 3.494 -10.348 -27.484 1.00 0.00 9 GLY B C 11
ATOM 17337 O O . GLY B 2 9 ? 4.468 -9.553 -27.340 1.00 0.00 9 GLY B O 11
ATOM 17341 N N . VAL B 2 10 ? 3.338 -11.442 -26.756 1.00 0.00 10 VAL B N 11
ATOM 17342 C CA . VAL B 2 10 ? 4.165 -11.776 -25.597 1.00 0.00 10 VAL B CA 11
ATOM 17343 C C . VAL B 2 10 ? 5.555 -12.366 -25.978 1.00 0.00 10 VAL B C 11
ATOM 17344 O O . VAL B 2 10 ? 5.763 -13.533 -25.837 1.00 0.00 10 VAL B O 11
ATOM 17357 N N . LYS B 2 11 ? 6.309 -11.565 -26.664 1.00 0.00 11 LYS B N 11
ATOM 17358 C CA . LYS B 2 11 ? 7.606 -11.936 -27.313 1.00 0.00 11 LYS B CA 11
ATOM 17359 C C . LYS B 2 11 ? 8.540 -10.709 -27.458 1.00 0.00 11 LYS B C 11
ATOM 17360 O O . LYS B 2 11 ? 8.003 -9.709 -27.884 1.00 0.00 11 LYS B O 11
ATOM 17379 N N . THR B 2 12 ? 9.872 -10.847 -27.352 1.00 0.00 12 THR B N 11
ATOM 17380 C CA . THR B 2 12 ? 10.924 -9.788 -27.534 1.00 0.00 12 THR B CA 11
ATOM 17381 C C . THR B 2 12 ? 10.883 -9.043 -28.899 1.00 0.00 12 THR B C 11
ATOM 17382 O O . THR B 2 12 ? 11.218 -7.889 -29.074 1.00 0.00 12 THR B O 11
ATOM 17393 N N . GLU B 2 13 ? 10.439 -9.771 -29.959 1.00 0.00 13 GLU B N 11
ATOM 17394 C CA . GLU B 2 13 ? 10.341 -9.374 -31.336 1.00 0.00 13 GLU B CA 11
ATOM 17395 C C . GLU B 2 13 ? 9.243 -8.357 -31.505 1.00 0.00 13 GLU B C 11
ATOM 17396 O O . GLU B 2 13 ? 9.080 -7.741 -32.552 1.00 0.00 13 GLU B O 11
ATOM 17408 N N . ASN B 2 14 ? 8.369 -8.211 -30.525 1.00 0.00 14 ASN B N 11
ATOM 17409 C CA . ASN B 2 14 ? 7.305 -7.212 -30.588 1.00 0.00 14 ASN B CA 11
ATOM 17410 C C . ASN B 2 14 ? 7.566 -5.966 -29.671 1.00 0.00 14 ASN B C 11
ATOM 17411 O O . ASN B 2 14 ? 6.860 -4.976 -29.799 1.00 0.00 14 ASN B O 11
ATOM 17422 N N . ASN B 2 15 ? 8.582 -5.910 -28.733 1.00 0.00 15 ASN B N 11
ATOM 17423 C CA . ASN B 2 15 ? 8.734 -4.805 -27.824 1.00 0.00 15 ASN B CA 11
ATOM 17424 C C . ASN B 2 15 ? 9.114 -3.488 -28.515 1.00 0.00 15 ASN B C 11
ATOM 17425 O O . ASN B 2 15 ? 9.631 -3.569 -29.650 1.00 0.00 15 ASN B O 11
ATOM 17436 N N . ASP B 2 16 ? 8.784 -2.327 -27.929 1.00 0.00 16 ASP B N 11
ATOM 17437 C CA . ASP B 2 16 ? 8.923 -1.018 -28.567 1.00 0.00 16 ASP B CA 11
ATOM 17438 C C . ASP B 2 16 ? 10.406 -0.780 -28.782 1.00 0.00 16 ASP B C 11
ATOM 17439 O O . ASP B 2 16 ? 11.178 -0.929 -27.831 1.00 0.00 16 ASP B O 11
ATOM 17448 N N . HIS B 2 17 ? 10.703 -0.289 -29.952 1.00 0.00 17 HIS B N 11
ATOM 17449 C CA . HIS B 2 17 ? 11.939 0.456 -30.151 1.00 0.00 17 HIS B CA 11
ATOM 17450 C C . HIS B 2 17 ? 11.825 1.835 -29.325 1.00 0.00 17 HIS B C 11
ATOM 17451 O O . HIS B 2 17 ? 10.809 2.258 -28.818 1.00 0.00 17 HIS B O 11
ATOM 17465 N N . ILE B 2 18 ? 12.985 2.508 -29.242 1.00 0.00 18 ILE B N 11
ATOM 17466 C CA . ILE B 2 18 ? 13.127 3.825 -28.481 1.00 0.00 18 ILE B CA 11
ATOM 17467 C C . ILE B 2 18 ? 13.281 5.008 -29.398 1.00 0.00 18 ILE B C 11
ATOM 17468 O O . ILE B 2 18 ? 14.232 5.130 -30.234 1.00 0.00 18 ILE B O 11
ATOM 17484 N N . ASN B 2 19 ? 12.445 6.023 -29.184 1.00 0.00 19 ASN B N 11
ATOM 17485 C CA . ASN B 2 19 ? 12.310 7.140 -30.132 1.00 0.00 19 ASN B CA 11
ATOM 17486 C C . ASN B 2 19 ? 13.180 8.383 -29.912 1.00 0.00 19 ASN B C 11
ATOM 17487 O O . ASN B 2 19 ? 12.737 9.320 -29.307 1.00 0.00 19 ASN B O 11
ATOM 17498 N N . LEU B 2 20 ? 14.405 8.362 -30.462 1.00 0.00 20 LEU B N 11
ATOM 17499 C CA . LEU B 2 20 ? 15.389 9.490 -30.349 1.00 0.00 20 LEU B CA 11
ATOM 17500 C C . LEU B 2 20 ? 15.388 10.392 -31.648 1.00 0.00 20 LEU B C 11
ATOM 17501 O O . LEU B 2 20 ? 15.022 9.901 -32.699 1.00 0.00 20 LEU B O 11
ATOM 17517 N N . LYS B 2 21 ? 15.751 11.671 -31.503 1.00 0.00 21 LYS B N 11
ATOM 17518 C CA . LYS B 2 21 ? 16.125 12.495 -32.679 1.00 0.00 21 LYS B CA 11
ATOM 17519 C C . LYS B 2 21 ? 17.551 13.026 -32.458 1.00 0.00 21 LYS B C 11
ATOM 17520 O O . LYS B 2 21 ? 18.206 12.990 -31.354 1.00 0.00 21 LYS B O 11
ATOM 17539 N N . VAL B 2 22 ? 18.122 13.582 -33.563 1.00 0.00 22 VAL B N 11
ATOM 17540 C CA . VAL B 2 22 ? 19.437 14.240 -33.514 1.00 0.00 22 VAL B CA 11
ATOM 17541 C C . VAL B 2 22 ? 19.297 15.588 -34.256 1.00 0.00 22 VAL B C 11
ATOM 17542 O O . VAL B 2 22 ? 18.707 15.659 -35.337 1.00 0.00 22 VAL B O 11
ATOM 17555 N N . ALA B 2 23 ? 19.760 16.659 -33.624 1.00 0.00 23 ALA B N 11
ATOM 17556 C CA . ALA B 2 23 ? 19.584 18.016 -34.212 1.00 0.00 23 ALA B CA 11
ATOM 17557 C C . ALA B 2 23 ? 20.893 18.872 -34.138 1.00 0.00 23 ALA B C 11
ATOM 17558 O O . ALA B 2 23 ? 21.692 18.838 -33.161 1.00 0.00 23 ALA B O 11
ATOM 17565 N N . GLY B 2 24 ? 21.122 19.653 -35.193 1.00 0.00 24 GLY B N 11
ATOM 17566 C CA . GLY B 2 24 ? 22.117 20.755 -35.244 1.00 0.00 24 GLY B CA 11
ATOM 17567 C C . GLY B 2 24 ? 21.673 22.139 -34.707 1.00 0.00 24 GLY B C 11
ATOM 17568 O O . GLY B 2 24 ? 20.478 22.447 -34.509 1.00 0.00 24 GLY B O 11
ATOM 17572 N N . GLN B 2 25 ? 22.631 23.043 -34.600 1.00 0.00 25 GLN B N 11
ATOM 17573 C CA . GLN B 2 25 ? 22.364 24.434 -34.111 1.00 0.00 25 GLN B CA 11
ATOM 17574 C C . GLN B 2 25 ? 21.672 25.256 -35.191 1.00 0.00 25 GLN B C 11
ATOM 17575 O O . GLN B 2 25 ? 21.168 26.371 -34.902 1.00 0.00 25 GLN B O 11
ATOM 17589 N N . ASP B 2 26 ? 21.663 24.716 -36.444 1.00 0.00 26 ASP B N 11
ATOM 17590 C CA . ASP B 2 26 ? 21.064 25.304 -37.639 1.00 0.00 26 ASP B CA 11
ATOM 17591 C C . ASP B 2 26 ? 19.557 25.099 -37.611 1.00 0.00 26 ASP B C 11
ATOM 17592 O O . ASP B 2 26 ? 18.875 25.723 -38.420 1.00 0.00 26 ASP B O 11
ATOM 17601 N N . GLY B 2 27 ? 19.055 24.193 -36.782 1.00 0.00 27 GLY B N 11
ATOM 17602 C CA . GLY B 2 27 ? 17.676 23.870 -36.546 1.00 0.00 27 GLY B CA 11
ATOM 17603 C C . GLY B 2 27 ? 17.153 22.680 -37.311 1.00 0.00 27 GLY B C 11
ATOM 17604 O O . GLY B 2 27 ? 15.970 22.520 -37.409 1.00 0.00 27 GLY B O 11
ATOM 17608 N N . SER B 2 28 ? 18.027 21.984 -38.075 1.00 0.00 28 SER B N 11
ATOM 17609 C CA . SER B 2 28 ? 17.649 20.771 -38.795 1.00 0.00 28 SER B CA 11
ATOM 17610 C C . SER B 2 28 ? 17.328 19.621 -37.872 1.00 0.00 28 SER B C 11
ATOM 17611 O O . SER B 2 28 ? 18.060 19.437 -36.920 1.00 0.00 28 SER B O 11
ATOM 17619 N N . VAL B 2 29 ? 16.422 18.703 -38.320 1.00 0.00 29 VAL B N 11
ATOM 17620 C CA . VAL B 2 29 ? 15.906 17.656 -37.444 1.00 0.00 29 VAL B CA 11
ATOM 17621 C C . VAL B 2 29 ? 15.645 16.360 -38.211 1.00 0.00 29 VAL B C 11
ATOM 17622 O O . VAL B 2 29 ? 14.986 16.404 -39.238 1.00 0.00 29 VAL B O 11
ATOM 17635 N N . VAL B 2 30 ? 16.070 15.192 -37.683 1.00 0.00 30 VAL B N 11
ATOM 17636 C CA . VAL B 2 30 ? 15.824 13.819 -38.155 1.00 0.00 30 VAL B CA 11
ATOM 17637 C C . VAL B 2 30 ? 15.586 12.805 -36.990 1.00 0.00 30 VAL B C 11
ATOM 17638 O O . VAL B 2 30 ? 16.159 12.947 -35.897 1.00 0.00 30 VAL B O 11
ATOM 17651 N N . GLN B 2 31 ? 14.723 11.829 -37.301 1.00 0.00 31 GLN B N 11
ATOM 17652 C CA . GLN B 2 31 ? 14.288 10.719 -36.366 1.00 0.00 31 GLN B CA 11
ATOM 17653 C C . GLN B 2 31 ? 15.109 9.400 -36.489 1.00 0.00 31 GLN B C 11
ATOM 17654 O O . GLN B 2 31 ? 15.414 8.943 -37.633 1.00 0.00 31 GLN B O 11
ATOM 17668 N N . PHE B 2 32 ? 15.513 8.842 -35.329 1.00 0.00 32 PHE B N 11
ATOM 17669 C CA . PHE B 2 32 ? 16.409 7.669 -35.263 1.00 0.00 32 PHE B CA 11
ATOM 17670 C C . PHE B 2 32 ? 15.683 6.594 -34.542 1.00 0.00 32 PHE B C 11
ATOM 17671 O O . PHE B 2 32 ? 15.270 6.779 -33.371 1.00 0.00 32 PHE B O 11
ATOM 17688 N N . LYS B 2 33 ? 15.431 5.441 -35.165 1.00 0.00 33 LYS B N 11
ATOM 17689 C CA . LYS B 2 33 ? 14.633 4.261 -34.538 1.00 0.00 33 LYS B CA 11
ATOM 17690 C C . LYS B 2 33 ? 15.718 3.213 -34.124 1.00 0.00 33 LYS B C 11
ATOM 17691 O O . LYS B 2 33 ? 16.399 2.685 -34.993 1.00 0.00 33 LYS B O 11
ATOM 17710 N N . ILE B 2 34 ? 15.820 3.019 -32.830 1.00 0.00 34 ILE B N 11
ATOM 17711 C CA . ILE B 2 34 ? 16.813 2.150 -32.230 1.00 0.00 34 ILE B CA 11
ATOM 17712 C C . ILE B 2 34 ? 16.233 1.356 -31.063 1.00 0.00 34 ILE B C 11
ATOM 17713 O O . ILE B 2 34 ? 15.083 1.490 -30.642 1.00 0.00 34 ILE B O 11
ATOM 17729 N N . LYS B 2 35 ? 17.027 0.427 -30.548 1.00 0.00 35 LYS B N 11
ATOM 17730 C CA . LYS B 2 35 ? 16.625 -0.314 -29.337 1.00 0.00 35 LYS B CA 11
ATOM 17731 C C . LYS B 2 35 ? 17.457 0.182 -28.131 1.00 0.00 35 LYS B C 11
ATOM 17732 O O . LYS B 2 35 ? 18.448 0.887 -28.294 1.00 0.00 35 LYS B O 11
ATOM 17751 N N . ARG B 2 36 ? 17.141 -0.192 -26.883 1.00 0.00 36 ARG B N 11
ATOM 17752 C CA . ARG B 2 36 ? 17.633 0.387 -25.591 1.00 0.00 36 ARG B CA 11
ATOM 17753 C C . ARG B 2 36 ? 19.171 0.103 -25.334 1.00 0.00 36 ARG B C 11
ATOM 17754 O O . ARG B 2 36 ? 19.815 0.910 -24.701 1.00 0.00 36 ARG B O 11
ATOM 17775 N N . HIS B 2 37 ? 19.653 -0.975 -25.900 1.00 0.00 37 HIS B N 11
ATOM 17776 C CA . HIS B 2 37 ? 21.024 -1.487 -25.893 1.00 0.00 37 HIS B CA 11
ATOM 17777 C C . HIS B 2 37 ? 21.856 -1.015 -27.110 1.00 0.00 37 HIS B C 11
ATOM 17778 O O . HIS B 2 37 ? 23.047 -1.365 -27.220 1.00 0.00 37 HIS B O 11
ATOM 17792 N N . THR B 2 38 ? 21.250 -0.287 -28.092 1.00 0.00 38 THR B N 11
ATOM 17793 C CA . THR B 2 38 ? 21.906 0.083 -29.347 1.00 0.00 38 THR B CA 11
ATOM 17794 C C . THR B 2 38 ? 23.131 0.912 -29.114 1.00 0.00 38 THR B C 11
ATOM 17795 O O . THR B 2 38 ? 23.034 2.079 -28.693 1.00 0.00 38 THR B O 11
ATOM 17806 N N . PRO B 2 39 ? 24.332 0.458 -29.479 1.00 0.00 39 PRO B N 11
ATOM 17807 C CA . PRO B 2 39 ? 25.535 1.317 -29.254 1.00 0.00 39 PRO B CA 11
ATOM 17808 C C . PRO B 2 39 ? 25.450 2.628 -30.076 1.00 0.00 39 PRO B C 11
ATOM 17809 O O . PRO B 2 39 ? 25.348 2.523 -31.339 1.00 0.00 39 PRO B O 11
ATOM 17820 N N . LEU B 2 40 ? 25.516 3.751 -29.414 1.00 0.00 40 LEU B N 11
ATOM 17821 C CA . LEU B 2 40 ? 25.350 5.080 -30.037 1.00 0.00 40 LEU B CA 11
ATOM 17822 C C . LEU B 2 40 ? 26.361 5.458 -31.123 1.00 0.00 40 LEU B C 11
ATOM 17823 O O . LEU B 2 40 ? 26.138 6.405 -31.871 1.00 0.00 40 LEU B O 11
ATOM 17839 N N . SER B 2 41 ? 27.528 4.758 -31.222 1.00 0.00 41 SER B N 11
ATOM 17840 C CA . SER B 2 41 ? 28.507 4.912 -32.316 1.00 0.00 41 SER B CA 11
ATOM 17841 C C . SER B 2 41 ? 27.924 4.594 -33.750 1.00 0.00 41 SER B C 11
ATOM 17842 O O . SER B 2 41 ? 28.337 5.178 -34.755 1.00 0.00 41 SER B O 11
ATOM 17850 N N . LYS B 2 42 ? 26.976 3.626 -33.756 1.00 0.00 42 LYS B N 11
ATOM 17851 C CA . LYS B 2 42 ? 26.216 3.316 -34.926 1.00 0.00 42 LYS B CA 11
ATOM 17852 C C . LYS B 2 42 ? 25.355 4.509 -35.445 1.00 0.00 42 LYS B C 11
ATOM 17853 O O . LYS B 2 42 ? 25.216 4.548 -36.667 1.00 0.00 42 LYS B O 11
ATOM 17872 N N . LEU B 2 43 ? 24.920 5.433 -34.513 1.00 0.00 43 LEU B N 11
ATOM 17873 C CA . LEU B 2 43 ? 24.287 6.677 -34.872 1.00 0.00 43 LEU B CA 11
ATOM 17874 C C . LEU B 2 43 ? 25.263 7.740 -35.319 1.00 0.00 43 LEU B C 11
ATOM 17875 O O . LEU B 2 43 ? 25.075 8.415 -36.384 1.00 0.00 43 LEU B O 11
ATOM 17891 N N . MET B 2 44 ? 26.348 7.906 -34.532 1.00 0.00 44 MET B N 11
ATOM 17892 C CA . MET B 2 44 ? 27.255 8.975 -34.782 1.00 0.00 44 MET B CA 11
ATOM 17893 C C . MET B 2 44 ? 27.935 8.973 -36.132 1.00 0.00 44 MET B C 11
ATOM 17894 O O . MET B 2 44 ? 27.926 9.883 -36.945 1.00 0.00 44 MET B O 11
ATOM 17908 N N . LYS B 2 45 ? 28.535 7.833 -36.516 1.00 0.00 45 LYS B N 11
ATOM 17909 C CA . LYS B 2 45 ? 29.092 7.533 -37.848 1.00 0.00 45 LYS B CA 11
ATOM 17910 C C . LYS B 2 45 ? 27.983 7.586 -38.978 1.00 0.00 45 LYS B C 11
ATOM 17911 O O . LYS B 2 45 ? 28.393 7.718 -40.089 1.00 0.00 45 LYS B O 11
ATOM 17930 N N . ALA B 2 46 ? 26.690 7.459 -38.665 1.00 0.00 46 ALA B N 11
ATOM 17931 C CA . ALA B 2 46 ? 25.678 7.545 -39.676 1.00 0.00 46 ALA B CA 11
ATOM 17932 C C . ALA B 2 46 ? 25.294 8.991 -39.953 1.00 0.00 46 ALA B C 11
ATOM 17933 O O . ALA B 2 46 ? 25.154 9.361 -41.103 1.00 0.00 46 ALA B O 11
ATOM 17940 N N . TYR B 2 47 ? 25.290 9.772 -38.927 1.00 0.00 47 TYR B N 11
ATOM 17941 C CA . TYR B 2 47 ? 25.145 11.168 -39.127 1.00 0.00 47 TYR B CA 11
ATOM 17942 C C . TYR B 2 47 ? 26.302 11.834 -39.976 1.00 0.00 47 TYR B C 11
ATOM 17943 O O . TYR B 2 47 ? 26.039 12.685 -40.772 1.00 0.00 47 TYR B O 11
ATOM 17961 N N . CYS B 2 48 ? 27.546 11.394 -39.709 1.00 0.00 48 CYS B N 11
ATOM 17962 C CA . CYS B 2 48 ? 28.671 11.767 -40.545 1.00 0.00 48 CYS B CA 11
ATOM 17963 C C . CYS B 2 48 ? 28.375 11.776 -42.066 1.00 0.00 48 CYS B C 11
ATOM 17964 O O . CYS B 2 48 ? 28.534 12.753 -42.828 1.00 0.00 48 CYS B O 11
ATOM 17972 N N . GLU B 2 49 ? 27.960 10.578 -42.581 1.00 0.00 49 GLU B N 11
ATOM 17973 C CA . GLU B 2 49 ? 27.604 10.364 -44.001 1.00 0.00 49 GLU B CA 11
ATOM 17974 C C . GLU B 2 49 ? 26.437 11.242 -44.455 1.00 0.00 49 GLU B C 11
ATOM 17975 O O . GLU B 2 49 ? 26.503 11.714 -45.611 1.00 0.00 49 GLU B O 11
ATOM 17987 N N . ARG B 2 50 ? 25.441 11.442 -43.584 1.00 0.00 50 ARG B N 11
ATOM 17988 C CA . ARG B 2 50 ? 24.329 12.376 -43.910 1.00 0.00 50 ARG B CA 11
ATOM 17989 C C . ARG B 2 50 ? 24.750 13.862 -43.867 1.00 0.00 50 ARG B C 11
ATOM 17990 O O . ARG B 2 50 ? 24.120 14.663 -44.586 1.00 0.00 50 ARG B O 11
ATOM 18011 N N . GLN B 2 51 ? 25.696 14.304 -43.041 1.00 0.00 51 GLN B N 11
ATOM 18012 C CA . GLN B 2 51 ? 26.225 15.704 -43.048 1.00 0.00 51 GLN B CA 11
ATOM 18013 C C . GLN B 2 51 ? 27.118 16.017 -44.216 1.00 0.00 51 GLN B C 11
ATOM 18014 O O . GLN B 2 51 ? 27.037 17.096 -44.799 1.00 0.00 51 GLN B O 11
ATOM 18028 N N . GLY B 2 52 ? 28.079 15.135 -44.517 1.00 0.00 52 GLY B N 11
ATOM 18029 C CA . GLY B 2 52 ? 29.268 15.437 -45.363 1.00 0.00 52 GLY B CA 11
ATOM 18030 C C . GLY B 2 52 ? 30.299 16.233 -44.531 1.00 0.00 52 GLY B C 11
ATOM 18031 O O . GLY B 2 52 ? 31.297 16.694 -45.126 1.00 0.00 52 GLY B O 11
ATOM 18035 N N . LEU B 2 53 ? 30.136 16.387 -43.221 1.00 0.00 53 LEU B N 11
ATOM 18036 C CA . LEU B 2 53 ? 31.129 16.803 -42.246 1.00 0.00 53 LEU B CA 11
ATOM 18037 C C . LEU B 2 53 ? 31.844 15.705 -41.468 1.00 0.00 53 LEU B C 11
ATOM 18038 O O . LEU B 2 53 ? 31.221 14.645 -41.252 1.00 0.00 53 LEU B O 11
ATOM 18054 N N . SER B 2 54 ? 33.026 16.025 -40.911 1.00 0.00 54 SER B N 11
ATOM 18055 C CA . SER B 2 54 ? 33.929 15.126 -40.285 1.00 0.00 54 SER B CA 11
ATOM 18056 C C . SER B 2 54 ? 33.639 14.858 -38.770 1.00 0.00 54 SER B C 11
ATOM 18057 O O . SER B 2 54 ? 33.450 15.822 -38.053 1.00 0.00 54 SER B O 11
ATOM 18065 N N . MET B 2 55 ? 33.627 13.680 -38.238 1.00 0.00 55 MET B N 11
ATOM 18066 C CA . MET B 2 55 ? 33.611 13.358 -36.768 1.00 0.00 55 MET B CA 11
ATOM 18067 C C . MET B 2 55 ? 34.762 13.956 -36.059 1.00 0.00 55 MET B C 11
ATOM 18068 O O . MET B 2 55 ? 34.683 14.131 -34.803 1.00 0.00 55 MET B O 11
ATOM 18082 N N . ARG B 2 56 ? 35.928 14.246 -36.654 1.00 0.00 56 ARG B N 11
ATOM 18083 C CA . ARG B 2 56 ? 37.069 14.842 -35.925 1.00 0.00 56 ARG B CA 11
ATOM 18084 C C . ARG B 2 56 ? 36.802 16.308 -35.465 1.00 0.00 56 ARG B C 11
ATOM 18085 O O . ARG B 2 56 ? 37.405 16.927 -34.606 1.00 0.00 56 ARG B O 11
ATOM 18106 N N . GLN B 2 57 ? 35.750 16.934 -36.073 1.00 0.00 57 GLN B N 11
ATOM 18107 C CA . GLN B 2 57 ? 35.252 18.318 -36.056 1.00 0.00 57 GLN B CA 11
ATOM 18108 C C . GLN B 2 57 ? 33.954 18.381 -35.339 1.00 0.00 57 GLN B C 11
ATOM 18109 O O . GLN B 2 57 ? 33.764 19.249 -34.480 1.00 0.00 57 GLN B O 11
ATOM 18123 N N . ILE B 2 58 ? 32.915 17.527 -35.598 1.00 0.00 58 ILE B N 11
ATOM 18124 C CA . ILE B 2 58 ? 31.587 17.502 -34.881 1.00 0.00 58 ILE B CA 11
ATOM 18125 C C . ILE B 2 58 ? 31.695 16.781 -33.527 1.00 0.00 58 ILE B C 11
ATOM 18126 O O . ILE B 2 58 ? 32.475 15.898 -33.301 1.00 0.00 58 ILE B O 11
ATOM 18142 N N . ARG B 2 59 ? 30.797 17.142 -32.568 1.00 0.00 59 ARG B N 11
ATOM 18143 C CA . ARG B 2 59 ? 30.682 16.637 -31.141 1.00 0.00 59 ARG B CA 11
ATOM 18144 C C . ARG B 2 59 ? 29.229 16.399 -30.781 1.00 0.00 59 ARG B C 11
ATOM 18145 O O . ARG B 2 59 ? 28.475 17.357 -31.093 1.00 0.00 59 ARG B O 11
ATOM 18166 N N . PHE B 2 60 ? 28.884 15.275 -30.288 1.00 0.00 60 PHE B N 11
ATOM 18167 C CA . PHE B 2 60 ? 27.501 14.949 -29.796 1.00 0.00 60 PHE B CA 11
ATOM 18168 C C . PHE B 2 60 ? 27.388 14.912 -28.264 1.00 0.00 60 PHE B C 11
ATOM 18169 O O . PHE B 2 60 ? 28.272 14.350 -27.586 1.00 0.00 60 PHE B O 11
ATOM 18186 N N . ARG B 2 61 ? 26.361 15.604 -27.711 1.00 0.00 61 ARG B N 11
ATOM 18187 C CA . ARG B 2 61 ? 26.112 15.637 -26.261 1.00 0.00 61 ARG B CA 11
ATOM 18188 C C . ARG B 2 61 ? 24.718 15.235 -25.881 1.00 0.00 61 ARG B C 11
ATOM 18189 O O . ARG B 2 61 ? 23.809 15.209 -26.705 1.00 0.00 61 ARG B O 11
ATOM 18210 N N . PHE B 2 62 ? 24.401 15.064 -24.592 1.00 0.00 62 PHE B N 11
ATOM 18211 C CA . PHE B 2 62 ? 23.045 14.910 -24.091 1.00 0.00 62 PHE B CA 11
ATOM 18212 C C . PHE B 2 62 ? 22.980 15.264 -22.609 1.00 0.00 62 PHE B C 11
ATOM 18213 O O . PHE B 2 62 ? 23.934 15.017 -21.892 1.00 0.00 62 PHE B O 11
ATOM 18230 N N . ASP B 2 63 ? 21.921 15.873 -22.040 1.00 0.00 63 ASP B N 11
ATOM 18231 C CA . ASP B 2 63 ? 21.900 16.301 -20.652 1.00 0.00 63 ASP B CA 11
ATOM 18232 C C . ASP B 2 63 ? 23.025 17.225 -20.190 1.00 0.00 63 ASP B C 11
ATOM 18233 O O . ASP B 2 63 ? 23.409 17.038 -19.033 1.00 0.00 63 ASP B O 11
ATOM 18242 N N . GLY B 2 64 ? 23.669 17.976 -21.064 1.00 0.00 64 GLY B N 11
ATOM 18243 C CA . GLY B 2 64 ? 24.919 18.719 -20.864 1.00 0.00 64 GLY B CA 11
ATOM 18244 C C . GLY B 2 64 ? 26.249 17.870 -21.073 1.00 0.00 64 GLY B C 11
ATOM 18245 O O . GLY B 2 64 ? 27.294 18.455 -21.316 1.00 0.00 64 GLY B O 11
ATOM 18249 N N . GLN B 2 65 ? 26.184 16.549 -20.937 1.00 0.00 65 GLN B N 11
ATOM 18250 C CA . GLN B 2 65 ? 27.275 15.647 -21.051 1.00 0.00 65 GLN B CA 11
ATOM 18251 C C . GLN B 2 65 ? 27.667 15.206 -22.487 1.00 0.00 65 GLN B C 11
ATOM 18252 O O . GLN B 2 65 ? 26.803 14.858 -23.279 1.00 0.00 65 GLN B O 11
ATOM 18266 N N . PRO B 2 66 ? 29.014 15.186 -22.802 1.00 0.00 66 PRO B N 11
ATOM 18267 C CA . PRO B 2 66 ? 29.564 14.534 -23.947 1.00 0.00 66 PRO B CA 11
ATOM 18268 C C . PRO B 2 66 ? 29.218 13.055 -23.892 1.00 0.00 66 PRO B C 11
ATOM 18269 O O . PRO B 2 66 ? 29.278 12.350 -22.858 1.00 0.00 66 PRO B O 11
ATOM 18280 N N . ILE B 2 67 ? 28.942 12.469 -25.079 1.00 0.00 67 ILE B N 11
ATOM 18281 C CA . ILE B 2 67 ? 28.613 11.106 -25.289 1.00 0.00 67 ILE B CA 11
ATOM 18282 C C . ILE B 2 67 ? 29.752 10.246 -25.790 1.00 0.00 67 ILE B C 11
ATOM 18283 O O . ILE B 2 67 ? 30.520 10.806 -26.608 1.00 0.00 67 ILE B O 11
ATOM 18299 N N . ASN B 2 68 ? 29.966 9.055 -25.338 1.00 0.00 68 ASN B N 11
ATOM 18300 C CA . ASN B 2 68 ? 31.088 8.172 -25.729 1.00 0.00 68 ASN B CA 11
ATOM 18301 C C . ASN B 2 68 ? 30.629 7.299 -26.888 1.00 0.00 68 ASN B C 11
ATOM 18302 O O . ASN B 2 68 ? 29.428 7.156 -27.044 1.00 0.00 68 ASN B O 11
ATOM 18313 N N . GLU B 2 69 ? 31.502 6.608 -27.640 1.00 0.00 69 GLU B N 11
ATOM 18314 C CA . GLU B 2 69 ? 31.199 5.558 -28.690 1.00 0.00 69 GLU B CA 11
ATOM 18315 C C . GLU B 2 69 ? 30.576 4.263 -28.046 1.00 0.00 69 GLU B C 11
ATOM 18316 O O . GLU B 2 69 ? 29.790 3.574 -28.758 1.00 0.00 69 GLU B O 11
ATOM 18328 N N . THR B 2 70 ? 30.899 3.882 -26.785 1.00 0.00 70 THR B N 11
ATOM 18329 C CA . THR B 2 70 ? 30.437 2.709 -26.100 1.00 0.00 70 THR B CA 11
ATOM 18330 C C . THR B 2 70 ? 29.095 2.943 -25.350 1.00 0.00 70 THR B C 11
ATOM 18331 O O . THR B 2 70 ? 28.504 2.003 -24.834 1.00 0.00 70 THR B O 11
ATOM 18342 N N . ASP B 2 71 ? 28.686 4.207 -25.243 1.00 0.00 71 ASP B N 11
ATOM 18343 C CA . ASP B 2 71 ? 27.445 4.645 -24.591 1.00 0.00 71 ASP B CA 11
ATOM 18344 C C . ASP B 2 71 ? 26.145 4.071 -25.349 1.00 0.00 71 ASP B C 11
ATOM 18345 O O . ASP B 2 71 ? 26.080 3.804 -26.521 1.00 0.00 71 ASP B O 11
ATOM 18354 N N . THR B 2 72 ? 25.048 3.843 -24.623 1.00 0.00 72 THR B N 11
ATOM 18355 C CA . THR B 2 72 ? 23.745 3.367 -25.167 1.00 0.00 72 THR B CA 11
ATOM 18356 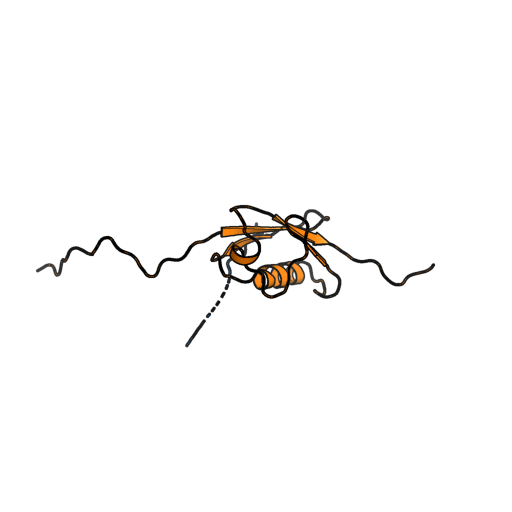C C . THR B 2 72 ? 22.613 4.080 -24.491 1.00 0.00 72 THR B C 11
ATOM 18357 O O . THR B 2 72 ? 22.857 4.851 -23.546 1.00 0.00 72 THR B O 11
ATOM 18368 N N . PRO B 2 73 ? 21.397 3.918 -25.029 1.00 0.00 73 PRO B N 11
ATOM 18369 C CA . PRO B 2 73 ? 20.346 4.605 -24.285 1.00 0.00 73 PRO B CA 11
ATOM 18370 C C . PRO B 2 73 ? 20.220 4.176 -22.798 1.00 0.00 73 PRO B C 11
ATOM 18371 O O . PRO B 2 73 ? 19.988 4.985 -21.914 1.00 0.00 73 PRO B O 11
ATOM 18382 N N . ALA B 2 74 ? 20.455 2.905 -22.519 1.00 0.00 74 ALA B N 11
ATOM 18383 C CA . ALA B 2 74 ? 20.390 2.394 -21.139 1.00 0.00 74 ALA B CA 11
ATOM 18384 C C . ALA B 2 74 ? 21.416 2.946 -20.138 1.00 0.00 74 ALA B C 11
ATOM 18385 O O . ALA B 2 74 ? 21.008 3.371 -19.068 1.00 0.00 74 ALA B O 11
ATOM 18392 N N . GLN B 2 75 ? 22.607 3.154 -20.610 1.00 0.00 75 GLN B N 11
ATOM 18393 C CA . GLN B 2 75 ? 23.625 3.914 -19.868 1.00 0.00 75 GLN B CA 11
ATOM 18394 C C . GLN B 2 75 ? 23.219 5.337 -19.633 1.00 0.00 75 GLN B C 11
ATOM 18395 O O . GLN B 2 75 ? 23.600 5.845 -18.549 1.00 0.00 75 GLN B O 11
ATOM 18409 N N . LEU B 2 76 ? 22.535 6.039 -20.516 1.00 0.00 76 LEU B N 11
ATOM 18410 C CA . LEU B 2 76 ? 22.314 7.490 -20.310 1.00 0.00 76 LEU B CA 11
ATOM 18411 C C . LEU B 2 76 ? 20.929 7.901 -19.840 1.00 0.00 76 LEU B C 11
ATOM 18412 O O . LEU B 2 76 ? 20.691 9.085 -19.777 1.00 0.00 76 LEU B O 11
ATOM 18428 N N . GLU B 2 77 ? 20.062 7.018 -19.299 1.00 0.00 77 GLU B N 11
ATOM 18429 C CA . GLU B 2 77 ? 18.817 7.498 -18.598 1.00 0.00 77 GLU B CA 11
ATOM 18430 C C . GLU B 2 77 ? 17.846 8.260 -19.559 1.00 0.00 77 GLU B C 11
ATOM 18431 O O . GLU B 2 77 ? 17.023 9.124 -19.178 1.00 0.00 77 GLU B O 11
ATOM 18443 N N . MET B 2 78 ? 17.748 7.869 -20.829 1.00 0.00 78 MET B N 11
ATOM 18444 C CA . MET B 2 78 ? 16.926 8.372 -21.958 1.00 0.00 78 MET B CA 11
ATOM 18445 C C . MET B 2 78 ? 15.552 7.737 -22.039 1.00 0.00 78 MET B C 11
ATOM 18446 O O . MET B 2 78 ? 15.369 6.581 -21.765 1.00 0.00 78 MET B O 11
ATOM 18460 N N . GLU B 2 79 ? 14.491 8.511 -22.447 1.00 0.00 79 GLU B N 11
ATOM 18461 C CA . GLU B 2 79 ? 13.182 8.004 -22.916 1.00 0.00 79 GLU B CA 11
ATOM 18462 C C . GLU B 2 79 ? 12.926 8.410 -24.359 1.00 0.00 79 GLU B C 11
ATOM 18463 O O . GLU B 2 79 ? 13.612 9.166 -24.980 1.00 0.00 79 GLU B O 11
ATOM 18475 N N . ASP B 2 80 ? 11.710 7.948 -24.898 1.00 0.00 80 ASP B N 11
ATOM 18476 C CA . ASP B 2 80 ? 11.141 8.428 -26.173 1.00 0.00 80 ASP B CA 11
ATOM 18477 C C . ASP B 2 80 ? 11.103 9.969 -26.083 1.00 0.00 80 ASP B C 11
ATOM 18478 O O . ASP B 2 80 ? 10.773 10.552 -25.023 1.00 0.00 80 ASP B O 11
ATOM 18487 N N . GLU B 2 81 ? 11.404 10.584 -27.158 1.00 0.00 81 GLU B N 11
ATOM 18488 C CA . GLU B 2 81 ? 11.428 12.066 -27.457 1.00 0.00 81 GLU B CA 11
ATOM 18489 C C . GLU B 2 81 ? 12.523 12.803 -26.658 1.00 0.00 81 GLU B C 11
ATOM 18490 O O . GLU B 2 81 ? 12.537 13.966 -26.712 1.00 0.00 81 GLU B O 11
ATOM 18502 N N . ASP B 2 82 ? 13.541 12.145 -26.117 1.00 0.00 82 ASP B N 11
ATOM 18503 C CA . ASP B 2 82 ? 14.861 12.703 -25.990 1.00 0.00 82 ASP B CA 11
ATOM 18504 C C . ASP B 2 82 ? 15.600 12.977 -27.282 1.00 0.00 82 ASP B C 11
ATOM 18505 O O . ASP B 2 82 ? 15.318 12.404 -28.293 1.00 0.00 82 ASP B O 11
ATOM 18514 N N . THR B 2 83 ? 16.397 14.052 -27.226 1.00 0.00 83 THR B N 11
ATOM 18515 C CA . THR B 2 83 ? 17.043 14.597 -28.418 1.00 0.00 83 THR B CA 11
ATOM 18516 C C . THR B 2 83 ? 18.550 14.722 -28.142 1.00 0.00 83 THR B C 11
ATOM 18517 O O . THR B 2 83 ? 19.008 15.321 -27.161 1.00 0.00 83 THR B O 11
ATOM 18528 N N . ILE B 2 84 ? 19.373 13.958 -28.855 1.00 0.00 84 ILE B N 11
ATOM 18529 C CA . ILE B 2 84 ? 20.851 14.262 -28.944 1.00 0.00 84 ILE B CA 11
ATOM 18530 C C . ILE B 2 84 ? 21.189 15.531 -29.758 1.00 0.00 84 ILE B C 11
ATOM 18531 O O . ILE B 2 84 ? 20.771 15.853 -30.940 1.00 0.00 84 ILE B O 11
ATOM 18547 N N . ASP B 2 85 ? 21.984 16.278 -29.040 1.00 0.00 85 ASP B N 11
ATOM 18548 C CA . ASP B 2 85 ? 22.471 17.585 -29.459 1.00 0.00 85 ASP B CA 11
ATOM 18549 C C . ASP B 2 85 ? 23.824 17.540 -30.239 1.00 0.00 85 ASP B C 11
ATOM 18550 O O . ASP B 2 85 ? 24.872 17.214 -29.616 1.00 0.00 85 ASP B O 11
ATOM 18559 N N . VAL B 2 86 ? 23.907 18.058 -31.513 1.00 0.00 86 VAL B N 11
ATOM 18560 C CA . VAL B 2 86 ? 25.185 18.185 -32.377 1.00 0.00 86 VAL B CA 11
ATOM 18561 C C . VAL B 2 86 ? 25.671 19.586 -32.309 1.00 0.00 86 VAL B C 11
ATOM 18562 O O . VAL B 2 86 ? 25.100 20.533 -32.871 1.00 0.00 86 VAL B O 11
ATOM 18575 N N . PHE B 2 87 ? 26.878 19.689 -31.778 1.00 0.00 87 PHE B N 11
ATOM 18576 C CA . PHE B 2 87 ? 27.811 20.851 -31.736 1.00 0.00 87 PHE B CA 11
ATOM 18577 C C . PHE B 2 87 ? 29.026 20.508 -32.654 1.00 0.00 87 PHE B C 11
ATOM 18578 O O . PHE B 2 87 ? 29.092 19.414 -33.275 1.00 0.00 87 PHE B O 11
ATOM 18595 N N . GLN B 2 88 ? 30.012 21.375 -32.664 1.00 0.00 88 GLN B N 11
ATOM 18596 C CA . GLN B 2 88 ? 31.344 21.191 -33.217 1.00 0.00 88 GLN B CA 11
ATOM 18597 C C . GLN B 2 88 ? 32.548 21.666 -32.323 1.00 0.00 88 GLN B C 11
ATOM 18598 O O . GLN B 2 88 ? 32.319 22.341 -31.362 1.00 0.00 88 GLN B O 11
ATOM 18612 N N . GLN B 2 89 ? 33.792 21.308 -32.5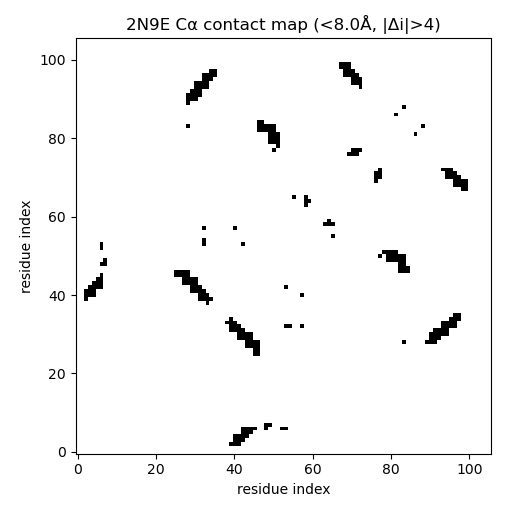97 1.00 0.00 89 GLN B N 11
ATOM 18613 C CA . GLN B 2 89 ? 34.995 22.025 -32.019 1.00 0.00 89 GLN B CA 11
ATOM 18614 C C . GLN B 2 89 ? 35.869 22.478 -33.127 1.00 0.00 89 GLN B C 11
ATOM 18615 O O . GLN B 2 89 ? 36.002 21.683 -34.074 1.00 0.00 89 GLN B O 11
ATOM 18629 N N . GLN B 2 90 ? 36.361 23.667 -33.016 1.00 0.00 90 GLN B N 11
ATOM 18630 C CA . GLN B 2 90 ? 37.281 24.365 -33.897 1.00 0.00 90 GLN B CA 11
ATOM 18631 C C . GLN B 2 90 ? 38.716 24.139 -33.365 1.00 0.00 90 GLN B C 11
ATOM 18632 O O . GLN B 2 90 ? 38.870 23.841 -32.134 1.00 0.00 90 GLN B O 11
ATOM 18646 N N . THR B 2 91 ? 39.744 24.297 -34.208 1.00 0.00 91 THR B N 11
ATOM 18647 C CA . THR B 2 91 ? 41.149 24.012 -33.805 1.00 0.00 91 THR B CA 11
ATOM 18648 C C . THR B 2 91 ? 41.896 25.339 -33.417 1.00 0.00 91 THR B C 11
ATOM 18649 O O . THR B 2 91 ? 43.144 25.344 -33.435 1.00 0.00 91 THR B O 11
ATOM 18660 N N . GLY B 2 92 ? 41.181 26.442 -33.103 1.00 0.00 92 GLY B N 11
ATOM 18661 C CA . GLY B 2 92 ? 41.824 27.664 -32.598 1.00 0.00 92 GLY B CA 11
ATOM 18662 C C . GLY B 2 92 ? 42.011 28.743 -33.678 1.00 0.00 92 GLY B C 11
ATOM 18663 O O . GLY B 2 92 ? 41.279 28.637 -34.667 1.00 0.00 92 GLY B O 11
ATOM 18667 N N . GLY B 2 93 ? 42.770 29.763 -33.371 1.00 0.00 93 GLY B N 11
ATOM 18668 C CA . GLY B 2 93 ? 42.769 30.981 -34.096 1.00 0.00 93 GLY B CA 11
ATOM 18669 C C . GLY B 2 93 ? 44.061 31.150 -34.874 1.00 0.00 93 GLY B C 11
ATOM 18670 O O . GLY B 2 93 ? 45.043 30.521 -34.486 1.00 0.00 93 GLY B O 11
ATOM 18674 N N . VAL B 2 94 ? 44.089 32.090 -35.813 1.00 0.00 94 VAL B N 11
ATOM 18675 C CA . VAL B 2 94 ? 45.308 32.562 -36.495 1.00 0.00 94 VAL B CA 11
ATOM 18676 C C . VAL B 2 94 ? 46.137 33.509 -35.527 1.00 0.00 94 VAL B C 11
ATOM 18677 O O . VAL B 2 94 ? 45.668 34.578 -35.149 1.00 0.00 94 VAL B O 11
ATOM 18690 N N . TYR B 2 95 ? 47.277 33.019 -35.168 1.00 0.00 95 TYR B N 11
ATOM 18691 C CA . TYR B 2 95 ? 48.229 33.636 -34.176 1.00 0.00 95 TYR B CA 11
ATOM 18692 C C . TYR B 2 95 ? 49.393 34.366 -34.871 1.00 0.00 95 TYR B C 11
ATOM 18693 O O . TYR B 2 95 ? 50.045 33.683 -35.620 1.00 0.00 95 TYR B O 11
ATOM 18718 N N . GLU A 1 2 ? 10.965 13.575 -46.331 1.00 0.00 37 GLU A N 12
ATOM 18719 C CA . GLU A 1 2 ? 11.232 12.906 -47.592 1.00 0.00 37 GLU A CA 12
ATOM 18720 C C . GLU A 1 2 ? 12.347 11.840 -47.382 1.00 0.00 37 GLU A C 12
ATOM 18721 O O . GLU A 1 2 ? 12.162 10.703 -47.781 1.00 0.00 37 GLU A O 12
ATOM 18733 N N . ASP A 1 3 ? 13.401 12.241 -46.609 1.00 0.00 38 ASP A N 12
ATOM 18734 C CA . ASP A 1 3 ? 14.574 11.436 -46.182 1.00 0.00 38 ASP A CA 12
ATOM 18735 C C . ASP A 1 3 ? 15.013 11.595 -44.684 1.00 0.00 38 ASP A C 12
ATOM 18736 O O . ASP A 1 3 ? 16.184 11.861 -44.517 1.00 0.00 38 ASP A O 12
ATOM 18745 N N . ALA A 1 4 ? 14.189 11.121 -43.715 1.00 0.00 39 ALA A N 12
ATOM 18746 C CA . ALA A 1 4 ? 14.482 11.314 -42.286 1.00 0.00 39 ALA A CA 12
ATOM 18747 C C . ALA A 1 4 ? 13.992 10.211 -41.334 1.00 0.00 39 ALA A C 12
ATOM 18748 O O . ALA A 1 4 ? 13.490 10.483 -40.159 1.00 0.00 39 ALA A O 12
ATOM 18755 N N . PHE A 1 5 ? 14.249 8.989 -41.791 1.00 0.00 40 PHE A N 12
ATOM 18756 C CA . PHE A 1 5 ? 14.061 7.837 -40.905 1.00 0.00 40 PHE A CA 12
ATOM 18757 C C . PHE A 1 5 ? 15.165 6.774 -41.111 1.00 0.00 40 PHE A C 12
ATOM 18758 O O . PHE A 1 5 ? 15.418 6.214 -42.195 1.00 0.00 40 PHE A O 12
ATOM 18775 N N . ILE A 1 6 ? 15.887 6.406 -40.007 1.00 0.00 41 ILE A N 12
ATOM 18776 C CA . ILE A 1 6 ? 17.038 5.482 -39.935 1.00 0.00 41 ILE A CA 12
ATOM 18777 C C . ILE A 1 6 ? 16.801 4.388 -38.888 1.00 0.00 41 ILE A C 12
ATOM 18778 O O . ILE A 1 6 ? 17.170 4.473 -37.723 1.00 0.00 41 ILE A O 12
ATOM 18794 N N . VAL A 1 7 ? 16.280 3.173 -39.363 1.00 0.00 42 VAL A N 12
ATOM 18795 C CA . VAL A 1 7 ? 15.879 2.033 -38.485 1.00 0.00 42 VAL A CA 12
ATOM 18796 C C . VAL A 1 7 ? 16.967 1.010 -38.222 1.00 0.00 42 VAL A C 12
ATOM 18797 O O . VAL A 1 7 ? 17.357 0.337 -39.134 1.00 0.00 42 VAL A O 12
ATOM 18810 N N . ILE A 1 8 ? 17.418 0.877 -36.955 1.00 0.00 43 ILE A N 12
ATOM 18811 C CA . ILE A 1 8 ? 18.651 0.165 -36.543 1.00 0.00 43 ILE A CA 12
ATOM 18812 C C . ILE A 1 8 ? 18.388 -0.856 -35.422 1.00 0.00 43 ILE A C 12
ATOM 18813 O O . ILE A 1 8 ? 17.692 -0.426 -34.436 1.00 0.00 43 ILE A O 12
ATOM 18843 N N . ASP A 1 10 ? 20.971 -4.051 -33.061 1.00 0.00 45 ASP A N 12
ATOM 18844 C CA . ASP A 1 10 ? 22.354 -4.496 -33.002 1.00 0.00 45 ASP A CA 12
ATOM 18845 C C . ASP A 1 10 ? 22.546 -5.988 -33.412 1.00 0.00 45 ASP A C 12
ATOM 18846 O O . ASP A 1 10 ? 23.629 -6.529 -33.368 1.00 0.00 45 ASP A O 12
ATOM 18869 N N . ASP A 1 12 ? 21.417 -9.630 -35.614 1.00 0.00 47 ASP A N 12
ATOM 18870 C CA . ASP A 1 12 ? 20.933 -10.252 -36.817 1.00 0.00 47 ASP A CA 12
ATOM 18871 C C . ASP A 1 12 ? 20.720 -11.754 -36.647 1.00 0.00 47 ASP A C 12
ATOM 18872 O O . ASP A 1 12 ? 21.293 -12.341 -35.715 1.00 0.00 47 ASP A O 12
ATOM 18881 N N . GLY A 1 13 ? 20.019 -12.408 -37.545 1.00 0.00 48 GLY A N 12
ATOM 18882 C CA . GLY A 1 13 ? 19.725 -13.789 -37.415 1.00 0.00 48 GLY A CA 12
ATOM 18883 C C . GLY A 1 13 ? 18.563 -14.154 -36.492 1.00 0.00 48 GLY A C 12
ATOM 18884 O O . GLY A 1 13 ? 17.912 -13.269 -35.935 1.00 0.00 48 GLY A O 12
ATOM 18888 N N . GLU A 1 14 ? 18.381 -15.453 -36.270 1.00 0.00 49 GLU A N 12
ATOM 18889 C CA . GLU A 1 14 ? 17.393 -15.989 -35.341 1.00 0.00 49 GLU A CA 12
ATOM 18890 C C . GLU A 1 14 ? 17.858 -15.889 -33.881 1.00 0.00 49 GLU A C 12
ATOM 18891 O O . GLU A 1 14 ? 19.008 -15.739 -33.485 1.00 0.00 49 GLU A O 12
ATOM 18906 N N . MET B 2 1 ? -11.973 -26.811 -35.344 1.00 0.00 1 MET B N 12
ATOM 18907 C CA . MET B 2 1 ? -11.590 -25.542 -34.656 1.00 0.00 1 MET B CA 12
ATOM 18908 C C . MET B 2 1 ? -10.184 -25.133 -35.084 1.00 0.00 1 MET B C 12
ATOM 18909 O O . MET B 2 1 ? -9.399 -26.002 -35.428 1.00 0.00 1 MET B O 12
ATOM 18925 N N . ALA B 2 2 ? -9.816 -23.875 -35.123 1.00 0.00 2 ALA B N 12
ATOM 18926 C CA . ALA B 2 2 ? -8.544 -23.591 -35.727 1.00 0.00 2 ALA B CA 12
ATOM 18927 C C . ALA B 2 2 ? -7.260 -23.938 -34.887 1.00 0.00 2 ALA B C 12
ATOM 18928 O O . ALA B 2 2 ? -7.330 -23.953 -33.608 1.00 0.00 2 ALA B O 12
ATOM 18935 N N . ASP B 2 3 ? -6.173 -24.120 -35.555 1.00 0.00 3 ASP B N 12
ATOM 18936 C CA . ASP B 2 3 ? -4.866 -24.031 -34.979 1.00 0.00 3 ASP B CA 12
ATOM 18937 C C . ASP B 2 3 ? -4.434 -22.574 -34.796 1.00 0.00 3 ASP B C 12
ATOM 18938 O O . ASP B 2 3 ? -3.434 -22.156 -35.379 1.00 0.00 3 ASP B O 12
ATOM 18947 N N . GLU B 2 4 ? -5.132 -21.869 -33.875 1.00 0.00 4 GLU B N 12
ATOM 18948 C CA . GLU B 2 4 ? -4.830 -20.543 -33.511 1.00 0.00 4 GLU B CA 12
ATOM 18949 C C . GLU B 2 4 ? -4.948 -20.337 -31.948 1.00 0.00 4 GLU B C 12
ATOM 18950 O O . GLU B 2 4 ? -6.028 -20.398 -31.309 1.00 0.00 4 GLU B O 12
ATOM 18962 N N . LYS B 2 5 ? -3.751 -20.071 -31.293 1.00 0.00 5 LYS B N 12
ATOM 18963 C CA . LYS B 2 5 ? -3.537 -19.782 -29.879 1.00 0.00 5 LYS B CA 12
ATOM 18964 C C . LYS B 2 5 ? -4.053 -18.389 -29.635 1.00 0.00 5 LYS B C 12
ATOM 18965 O O . LYS B 2 5 ? -3.536 -17.394 -30.212 1.00 0.00 5 LYS B O 12
ATOM 18984 N N . PRO B 2 6 ? -4.984 -18.180 -28.655 1.00 0.00 6 PRO B N 12
ATOM 18985 C CA . PRO B 2 6 ? -5.424 -16.882 -28.304 1.00 0.00 6 PRO B CA 12
ATOM 18986 C C . PRO B 2 6 ? -4.286 -15.970 -27.704 1.00 0.00 6 PRO B C 12
ATOM 18987 O O . PRO B 2 6 ? -3.289 -16.463 -27.128 1.00 0.00 6 PRO B O 12
ATOM 18998 N N . LYS B 2 7 ? -4.396 -14.669 -27.947 1.00 0.00 7 LYS B N 12
ATOM 18999 C CA . LYS B 2 7 ? -3.375 -13.680 -27.787 1.00 0.00 7 LYS B CA 12
ATOM 19000 C C . LYS B 2 7 ? -3.086 -13.517 -26.332 1.00 0.00 7 LYS B C 12
ATOM 19001 O O . LYS B 2 7 ? -3.995 -13.274 -25.534 1.00 0.00 7 LYS B O 12
ATOM 19020 N N . GLU B 2 8 ? -1.791 -13.516 -26.019 1.00 0.00 8 GLU B N 12
ATOM 19021 C CA . GLU B 2 8 ? -1.017 -13.367 -24.736 1.00 0.00 8 GLU B CA 12
ATOM 19022 C C . GLU B 2 8 ? 0.380 -12.782 -24.997 1.00 0.00 8 GLU B C 12
ATOM 19023 O O . GLU B 2 8 ? 1.049 -13.279 -25.918 1.00 0.00 8 GLU B O 12
ATOM 19035 N N . GLY B 2 9 ? 0.837 -11.764 -24.282 1.00 0.00 9 GLY B N 12
ATOM 19036 C CA . GLY B 2 9 ? 1.915 -11.009 -24.787 1.00 0.00 9 GLY B CA 12
ATOM 19037 C C . GLY B 2 9 ? 3.274 -11.630 -24.586 1.00 0.00 9 GLY B C 12
ATOM 19038 O O . GLY B 2 9 ? 4.284 -10.949 -24.707 1.00 0.00 9 GLY B O 12
ATOM 19042 N N . VAL B 2 10 ? 3.344 -12.972 -24.255 1.00 0.00 10 VAL B N 12
ATOM 19043 C CA . VAL B 2 10 ? 4.575 -13.581 -23.609 1.00 0.00 10 VAL B CA 12
ATOM 19044 C C . VAL B 2 10 ? 5.638 -13.860 -24.628 1.00 0.00 10 VAL B C 12
ATOM 19045 O O . VAL B 2 10 ? 5.883 -15.036 -24.907 1.00 0.00 10 VAL B O 12
ATOM 19058 N N . LYS B 2 11 ? 6.380 -12.791 -25.075 1.00 0.00 11 LYS B N 12
ATOM 19059 C CA . LYS B 2 11 ? 7.623 -12.891 -25.828 1.00 0.00 11 LYS B CA 12
ATOM 19060 C C . LYS B 2 11 ? 8.478 -11.690 -25.599 1.00 0.00 11 LYS B C 12
ATOM 19061 O O . LYS B 2 11 ? 7.989 -10.563 -25.450 1.00 0.00 11 LYS B O 12
ATOM 19080 N N . THR B 2 12 ? 9.811 -11.826 -25.676 1.00 0.00 12 THR B N 12
ATOM 19081 C CA . THR B 2 12 ? 10.879 -10.840 -25.638 1.00 0.00 12 THR B CA 12
ATOM 19082 C C . THR B 2 12 ? 11.061 -9.971 -26.878 1.00 0.00 12 THR B C 12
ATOM 19083 O O . THR B 2 12 ? 11.293 -8.755 -26.738 1.00 0.00 12 THR B O 12
ATOM 19094 N N . GLU B 2 13 ? 10.650 -10.515 -28.033 1.00 0.00 13 GLU B N 12
ATOM 19095 C CA . GLU B 2 13 ? 10.510 -9.753 -29.293 1.00 0.00 13 GLU B CA 12
ATOM 19096 C C . GLU B 2 13 ? 9.459 -8.575 -29.144 1.00 0.00 13 GLU B C 12
ATOM 19097 O O . GLU B 2 13 ? 9.615 -7.476 -29.745 1.00 0.00 13 GLU B O 12
ATOM 19109 N N . ASN B 2 14 ? 8.506 -8.766 -28.245 1.00 0.00 14 ASN B N 12
ATOM 19110 C CA . ASN B 2 14 ? 7.363 -7.819 -28.120 1.00 0.00 14 ASN B CA 12
ATOM 19111 C C . ASN B 2 14 ? 7.638 -6.480 -27.342 1.00 0.00 14 ASN B C 12
ATOM 19112 O O . ASN B 2 14 ? 6.779 -5.580 -27.186 1.00 0.00 14 ASN B O 12
ATOM 19123 N N . ASN B 2 15 ? 8.836 -6.331 -26.766 1.00 0.00 15 ASN B N 12
ATOM 19124 C CA . ASN B 2 15 ? 9.246 -5.192 -25.939 1.00 0.00 15 ASN B CA 12
ATOM 19125 C C . ASN B 2 15 ? 9.295 -3.888 -26.860 1.00 0.00 15 ASN B C 12
ATOM 19126 O O . ASN B 2 15 ? 9.797 -3.969 -27.979 1.00 0.00 15 ASN B O 12
ATOM 19137 N N . ASP B 2 16 ? 8.773 -2.717 -26.471 1.00 0.00 16 ASP B N 12
ATOM 19138 C CA . ASP B 2 16 ? 8.754 -1.493 -27.352 1.00 0.00 16 ASP B CA 12
ATOM 19139 C C . ASP B 2 16 ? 10.110 -0.969 -27.649 1.00 0.00 16 ASP B C 12
ATOM 19140 O O . ASP B 2 16 ? 10.884 -0.762 -26.733 1.00 0.00 16 ASP B O 12
ATOM 19149 N N . HIS B 2 17 ? 10.317 -0.571 -28.947 1.00 0.00 17 HIS B N 12
ATOM 19150 C CA . HIS B 2 17 ? 11.460 0.305 -29.299 1.00 0.00 17 HIS B CA 12
ATOM 19151 C C . HIS B 2 17 ? 11.519 1.653 -28.528 1.00 0.00 17 HIS B C 12
ATOM 19152 O O . HIS B 2 17 ? 10.559 2.187 -27.986 1.00 0.00 17 HIS B O 12
ATOM 19166 N N . ILE B 2 18 ? 12.721 2.267 -28.645 1.00 0.00 18 ILE B N 12
ATOM 19167 C CA . ILE B 2 18 ? 12.993 3.676 -28.328 1.00 0.00 18 ILE B CA 12
ATOM 19168 C C . ILE B 2 18 ? 13.173 4.627 -29.588 1.00 0.00 18 ILE B C 12
ATOM 19169 O O . ILE B 2 18 ? 13.682 4.222 -30.642 1.00 0.00 18 ILE B O 12
ATOM 19185 N N . ASN B 2 19 ? 12.805 5.951 -29.422 1.00 0.00 19 ASN B N 12
ATOM 19186 C CA . ASN B 2 19 ? 12.656 6.968 -30.518 1.00 0.00 19 ASN B CA 12
ATOM 19187 C C . ASN B 2 19 ? 13.494 8.222 -30.184 1.00 0.00 19 ASN B C 12
ATOM 19188 O O . ASN B 2 19 ? 13.103 8.957 -29.301 1.00 0.00 19 ASN B O 12
ATOM 19199 N N . LEU B 2 20 ? 14.600 8.482 -30.920 1.00 0.00 20 LEU B N 12
ATOM 19200 C CA . LEU B 2 20 ? 15.571 9.489 -30.583 1.00 0.00 20 LEU B CA 12
ATOM 19201 C C . LEU B 2 20 ? 15.972 10.333 -31.807 1.00 0.00 20 LEU B C 12
ATOM 19202 O O . LEU B 2 20 ? 16.212 9.786 -32.848 1.00 0.00 20 LEU B O 12
ATOM 19218 N N . LYS B 2 21 ? 16.102 11.602 -31.655 1.00 0.00 21 LYS B N 12
ATOM 19219 C CA . LYS B 2 21 ? 16.469 12.610 -32.641 1.00 0.00 21 LYS B CA 12
ATOM 19220 C C . LYS B 2 21 ? 17.886 13.008 -32.477 1.00 0.00 21 LYS B C 12
ATOM 19221 O O . LYS B 2 21 ? 18.476 12.895 -31.424 1.00 0.00 21 LYS B O 12
ATOM 19240 N N . VAL B 2 22 ? 18.472 13.540 -33.580 1.00 0.00 22 VAL B N 12
ATOM 19241 C CA . VAL B 2 22 ? 19.762 14.242 -33.584 1.00 0.00 22 VAL B CA 12
ATOM 19242 C C . VAL B 2 22 ? 19.479 15.587 -34.252 1.00 0.00 22 VAL B C 12
ATOM 19243 O O . VAL B 2 22 ? 18.880 15.563 -35.311 1.00 0.00 22 VAL B O 12
ATOM 19256 N N . ALA B 2 23 ? 20.016 16.668 -33.698 1.00 0.00 23 ALA B N 12
ATOM 19257 C CA . ALA B 2 23 ? 19.545 18.007 -34.100 1.00 0.00 23 ALA B CA 12
ATOM 19258 C C . ALA B 2 23 ? 20.557 19.084 -34.059 1.00 0.00 23 ALA B C 12
ATOM 19259 O O . ALA B 2 23 ? 21.293 19.215 -33.080 1.00 0.00 23 ALA B O 12
ATOM 19266 N N . GLY B 2 24 ? 20.619 19.809 -35.196 1.00 0.00 24 GLY B N 12
ATOM 19267 C CA . GLY B 2 24 ? 21.827 20.633 -35.485 1.00 0.00 24 GLY B CA 12
ATOM 19268 C C . GLY B 2 24 ? 21.465 22.189 -35.442 1.00 0.00 24 GLY B C 12
ATOM 19269 O O . GLY B 2 24 ? 20.245 22.601 -35.458 1.00 0.00 24 GLY B O 12
ATOM 19273 N N . GLN B 2 25 ? 22.528 22.971 -35.472 1.00 0.00 25 GLN B N 12
ATOM 19274 C CA . GLN B 2 25 ? 22.501 24.427 -35.377 1.00 0.00 25 GLN B CA 12
ATOM 19275 C C . GLN B 2 25 ? 21.898 25.228 -36.567 1.00 0.00 25 GLN B C 12
ATOM 19276 O O . GLN B 2 25 ? 21.240 26.246 -36.352 1.00 0.00 25 GLN B O 12
ATOM 19290 N N . ASP B 2 26 ? 21.979 24.629 -37.753 1.00 0.00 26 ASP B N 12
ATOM 19291 C CA . ASP B 2 26 ? 21.196 25.008 -38.942 1.00 0.00 26 ASP B CA 12
ATOM 19292 C C . ASP B 2 26 ? 19.633 24.941 -38.898 1.00 0.00 26 ASP B C 12
ATOM 19293 O O . ASP B 2 26 ? 19.011 25.492 -39.763 1.00 0.00 26 ASP B O 12
ATOM 19302 N N . GLY B 2 27 ? 19.045 24.250 -37.925 1.00 0.00 27 GLY B N 12
ATOM 19303 C CA . GLY B 2 27 ? 17.645 24.046 -37.656 1.00 0.00 27 GLY B CA 12
ATOM 19304 C C . GLY B 2 27 ? 17.063 22.682 -38.051 1.00 0.00 27 GLY B C 12
ATOM 19305 O O . GLY B 2 27 ? 15.834 22.549 -38.179 1.00 0.00 27 GLY B O 12
ATOM 19309 N N . SER B 2 28 ? 17.940 21.654 -38.329 1.00 0.00 28 SER B N 12
ATOM 19310 C CA . SER B 2 28 ? 17.438 20.362 -38.948 1.00 0.00 28 SER B CA 12
ATOM 19311 C C . SER B 2 28 ? 17.282 19.290 -37.856 1.00 0.00 28 SER B C 12
ATOM 19312 O O . SER B 2 28 ? 17.886 19.313 -36.815 1.00 0.00 28 SER B O 12
ATOM 19320 N N . VAL B 2 29 ? 16.499 18.294 -38.194 1.00 0.00 29 VAL B N 12
ATOM 19321 C CA . VAL B 2 29 ? 16.244 17.052 -37.412 1.00 0.00 29 VAL B CA 12
ATOM 19322 C C . VAL B 2 29 ? 16.158 15.797 -38.340 1.00 0.00 29 VAL B C 12
ATOM 19323 O O . VAL B 2 29 ? 15.437 15.803 -39.288 1.00 0.00 29 VAL B O 12
ATOM 19336 N N . VAL B 2 30 ? 16.842 14.728 -37.917 1.00 0.00 30 VAL B N 12
ATOM 19337 C CA . VAL B 2 30 ? 16.424 13.269 -38.249 1.00 0.00 30 VAL B CA 12
ATOM 19338 C C . VAL B 2 30 ? 16.058 12.450 -36.937 1.00 0.00 30 VAL B C 12
ATOM 19339 O O . VAL B 2 30 ? 16.516 12.793 -35.836 1.00 0.00 30 VAL B O 12
ATOM 19352 N N . GLN B 2 31 ? 15.276 11.383 -37.148 1.00 0.00 31 GLN B N 12
ATOM 19353 C CA . GLN B 2 31 ? 14.817 10.550 -36.053 1.00 0.00 31 GLN B CA 12
ATOM 19354 C C . GLN B 2 31 ? 15.237 9.031 -36.271 1.00 0.00 31 GLN B C 12
ATOM 19355 O O . GLN B 2 31 ? 15.087 8.452 -37.357 1.00 0.00 31 GLN B O 12
ATOM 19369 N N . PHE B 2 32 ? 15.667 8.295 -35.225 1.00 0.00 32 PHE B N 12
ATOM 19370 C CA . PHE B 2 32 ? 15.992 6.832 -35.223 1.00 0.00 32 PHE B CA 12
ATOM 19371 C C . PHE B 2 32 ? 15.053 6.070 -34.358 1.00 0.00 32 PHE B C 12
ATOM 19372 O O . PHE B 2 32 ? 14.626 6.535 -33.338 1.00 0.00 32 PHE B O 12
ATOM 19389 N N . LYS B 2 33 ? 14.660 4.889 -34.814 1.00 0.00 33 LYS B N 12
ATOM 19390 C CA . LYS B 2 33 ? 13.847 3.903 -33.977 1.00 0.00 33 LYS B CA 12
ATOM 19391 C C . LYS B 2 33 ? 14.719 2.709 -33.759 1.00 0.00 33 LYS B C 12
ATOM 19392 O O . LYS B 2 33 ? 15.107 2.097 -34.727 1.00 0.00 33 LYS B O 12
ATOM 19411 N N . ILE B 2 34 ? 15.152 2.478 -32.535 1.00 0.00 34 ILE B N 12
ATOM 19412 C CA . ILE B 2 34 ? 16.136 1.498 -32.080 1.00 0.00 34 ILE B CA 12
ATOM 19413 C C . ILE B 2 34 ? 15.625 0.811 -30.756 1.00 0.00 34 ILE B C 12
ATOM 19414 O O . ILE B 2 34 ? 14.493 1.028 -30.334 1.00 0.00 34 ILE B O 12
ATOM 19430 N N . LYS B 2 35 ? 16.464 -0.066 -30.228 1.00 0.00 35 LYS B N 12
ATOM 19431 C CA . LYS B 2 35 ? 16.365 -0.880 -29.042 1.00 0.00 35 LYS B CA 12
ATOM 19432 C C . LYS B 2 35 ? 17.202 -0.286 -27.893 1.00 0.00 35 LYS B C 12
ATOM 19433 O O . LYS B 2 35 ? 17.980 0.607 -28.103 1.00 0.00 35 LYS B O 12
ATOM 19452 N N . ARG B 2 36 ? 17.016 -0.812 -26.696 1.00 0.00 36 ARG B N 12
ATOM 19453 C CA . ARG B 2 36 ? 17.644 -0.181 -25.487 1.00 0.00 36 ARG B CA 12
ATOM 19454 C C . ARG B 2 36 ? 19.160 -0.174 -25.319 1.00 0.00 36 ARG B C 12
ATOM 19455 O O . ARG B 2 36 ? 19.623 0.767 -24.645 1.00 0.00 36 ARG B O 12
ATOM 19476 N N . HIS B 2 37 ? 19.804 -1.210 -25.847 1.00 0.00 37 HIS B N 12
ATOM 19477 C CA . HIS B 2 37 ? 21.172 -1.580 -25.673 1.00 0.00 37 HIS B CA 12
ATOM 19478 C C . HIS B 2 37 ? 22.028 -1.333 -26.972 1.00 0.00 37 HIS B C 12
ATOM 19479 O O . HIS B 2 37 ? 23.178 -1.742 -27.097 1.00 0.00 37 HIS B O 12
ATOM 19493 N N . THR B 2 38 ? 21.481 -0.638 -27.990 1.00 0.00 38 THR B N 12
ATOM 19494 C CA . THR B 2 38 ? 22.073 -0.293 -29.265 1.00 0.00 38 THR B CA 12
ATOM 19495 C C . THR B 2 38 ? 23.179 0.703 -29.149 1.00 0.00 38 THR B C 12
ATOM 19496 O O . THR B 2 38 ? 23.008 1.788 -28.577 1.00 0.00 38 THR B O 12
ATOM 19507 N N . PRO B 2 39 ? 24.382 0.396 -29.624 1.00 0.00 39 PRO B N 12
ATOM 19508 C CA . PRO B 2 39 ? 25.547 1.251 -29.483 1.00 0.00 39 PRO B CA 12
ATOM 19509 C C . PRO B 2 39 ? 25.502 2.533 -30.283 1.00 0.00 39 PRO B C 12
ATOM 19510 O O . PRO B 2 39 ? 25.377 2.502 -31.538 1.00 0.00 39 PRO B O 12
ATOM 19521 N N . LEU B 2 40 ? 25.426 3.655 -29.558 1.00 0.00 40 LEU B N 12
ATOM 19522 C CA . LEU B 2 40 ? 25.206 5.029 -30.133 1.00 0.00 40 LEU B CA 12
ATOM 19523 C C . LEU B 2 40 ? 26.257 5.411 -31.177 1.00 0.00 40 LEU B C 12
ATOM 19524 O O . LEU B 2 40 ? 25.951 6.355 -31.945 1.00 0.00 40 LEU B O 12
ATOM 19540 N N . SER B 2 41 ? 27.367 4.714 -31.293 1.00 0.00 41 SER B N 12
ATOM 19541 C CA . SER B 2 41 ? 28.351 5.024 -32.301 1.00 0.00 41 SER B CA 12
ATOM 19542 C C . SER B 2 41 ? 27.841 4.864 -33.712 1.00 0.00 41 SER B C 12
ATOM 19543 O O . SER B 2 41 ? 28.245 5.591 -34.589 1.00 0.00 41 SER B O 12
ATOM 19551 N N . LYS B 2 42 ? 26.942 3.884 -33.863 1.00 0.00 42 LYS B N 12
ATOM 19552 C CA . LYS B 2 42 ? 26.167 3.595 -35.089 1.00 0.00 42 LYS B CA 12
ATOM 19553 C C . LYS B 2 42 ? 25.323 4.723 -35.628 1.00 0.00 42 LYS B C 12
ATOM 19554 O O . LYS B 2 42 ? 25.249 4.941 -36.877 1.00 0.00 42 LYS B O 12
ATOM 19573 N N . LEU B 2 43 ? 24.645 5.417 -34.738 1.00 0.00 43 LEU B N 12
ATOM 19574 C CA . LEU B 2 43 ? 23.892 6.681 -34.935 1.00 0.00 43 LEU B CA 12
ATOM 19575 C C . LEU B 2 43 ? 24.845 7.840 -35.322 1.00 0.00 43 LEU B C 12
ATOM 19576 O O . LEU B 2 43 ? 24.506 8.571 -36.294 1.00 0.00 43 LEU B O 12
ATOM 19592 N N . MET B 2 44 ? 25.848 8.100 -34.571 1.00 0.00 44 MET B N 12
ATOM 19593 C CA . MET B 2 44 ? 26.692 9.321 -34.688 1.00 0.00 44 MET B CA 12
ATOM 19594 C C . MET B 2 44 ? 27.444 9.376 -36.029 1.00 0.00 44 MET B C 12
ATOM 19595 O O . MET B 2 44 ? 27.312 10.349 -36.779 1.00 0.00 44 MET B O 12
ATOM 19609 N N . LYS B 2 45 ? 28.064 8.243 -36.463 1.00 0.00 45 LYS B N 12
ATOM 19610 C CA . LYS B 2 45 ? 28.559 8.093 -37.807 1.00 0.00 45 LYS B CA 12
ATOM 19611 C C . LYS B 2 45 ? 27.584 8.279 -38.947 1.00 0.00 45 LYS B C 12
ATOM 19612 O O . LYS B 2 45 ? 27.857 8.972 -39.970 1.00 0.00 45 LYS B O 12
ATOM 19631 N N . ALA B 2 46 ? 26.392 7.800 -38.707 1.00 0.00 46 ALA B N 12
ATOM 19632 C CA . ALA B 2 46 ? 25.248 7.972 -39.654 1.00 0.00 46 ALA B CA 12
ATOM 19633 C C . ALA B 2 46 ? 24.840 9.432 -39.808 1.00 0.00 46 ALA B C 12
ATOM 19634 O O . ALA B 2 46 ? 24.438 9.819 -40.946 1.00 0.00 46 ALA B O 12
ATOM 19641 N N . TYR B 2 47 ? 24.945 10.264 -38.745 1.00 0.00 47 TYR B N 12
ATOM 19642 C CA . TYR B 2 47 ? 24.567 11.602 -38.736 1.00 0.00 47 TYR B CA 12
ATOM 19643 C C . TYR B 2 47 ? 25.735 12.518 -39.125 1.00 0.00 47 TYR B C 12
ATOM 19644 O O . TYR B 2 47 ? 25.492 13.540 -39.843 1.00 0.00 47 TYR B O 12
ATOM 19662 N N . CYS B 2 48 ? 26.977 12.087 -38.928 1.00 0.00 48 CYS B N 12
ATOM 19663 C CA . CYS B 2 48 ? 28.156 12.871 -39.365 1.00 0.00 48 CYS B CA 12
ATOM 19664 C C . CYS B 2 48 ? 28.227 12.952 -40.914 1.00 0.00 48 CYS B C 12
ATOM 19665 O O . CYS B 2 48 ? 28.489 14.017 -41.426 1.00 0.00 48 CYS B O 12
ATOM 19673 N N . GLU B 2 49 ? 27.822 11.904 -41.632 1.00 0.00 49 GLU B N 12
ATOM 19674 C CA . GLU B 2 49 ? 27.859 11.949 -43.149 1.00 0.00 49 GLU B CA 12
ATOM 19675 C C . GLU B 2 49 ? 26.646 12.703 -43.750 1.00 0.00 49 GLU B C 12
ATOM 19676 O O . GLU B 2 49 ? 26.604 13.206 -44.873 1.00 0.00 49 GLU B O 12
ATOM 19688 N N . ARG B 2 50 ? 25.663 12.902 -42.880 1.00 0.00 50 ARG B N 12
ATOM 19689 C CA . ARG B 2 50 ? 24.544 13.805 -43.141 1.00 0.00 50 ARG B CA 12
ATOM 19690 C C . ARG B 2 50 ? 24.705 15.336 -42.948 1.00 0.00 50 ARG B C 12
ATOM 19691 O O . ARG B 2 50 ? 23.948 16.097 -43.563 1.00 0.00 50 ARG B O 12
ATOM 19712 N N . GLN B 2 51 ? 25.727 15.761 -42.280 1.00 0.00 51 GLN B N 12
ATOM 19713 C CA . GLN B 2 51 ? 26.377 17.111 -42.227 1.00 0.00 51 GLN B CA 12
ATOM 19714 C C . GLN B 2 51 ? 27.490 17.237 -43.279 1.00 0.00 51 GLN B C 12
ATOM 19715 O O . GLN B 2 51 ? 27.869 18.309 -43.705 1.00 0.00 51 GLN B O 12
ATOM 19729 N N . GLY B 2 52 ? 28.024 16.150 -43.838 1.00 0.00 52 GLY B N 12
ATOM 19730 C CA . GLY B 2 52 ? 29.233 16.055 -44.711 1.00 0.00 52 GLY B CA 12
ATOM 19731 C C . GLY B 2 52 ? 30.573 16.493 -44.070 1.00 0.00 52 GLY B C 12
ATOM 19732 O O . GLY B 2 52 ? 31.578 16.615 -44.768 1.00 0.00 52 GLY B O 12
ATOM 19736 N N . LEU B 2 53 ? 30.520 16.771 -42.766 1.00 0.00 53 LEU B N 12
ATOM 19737 C CA . LEU B 2 53 ? 31.658 17.086 -41.843 1.00 0.00 53 LEU B CA 12
ATOM 19738 C C . LEU B 2 53 ? 32.297 15.759 -41.472 1.00 0.00 53 LEU B C 12
ATOM 19739 O O . LEU B 2 53 ? 31.848 14.673 -41.881 1.00 0.00 53 LEU B O 12
ATOM 19755 N N . SER B 2 54 ? 33.323 15.847 -40.631 1.00 0.00 54 SER B N 12
ATOM 19756 C CA . SER B 2 54 ? 34.047 14.782 -39.966 1.00 0.00 54 SER B CA 12
ATOM 19757 C C . SER B 2 54 ? 33.819 14.696 -38.421 1.00 0.00 54 SER B C 12
ATOM 19758 O O . SER B 2 54 ? 33.764 15.802 -37.858 1.00 0.00 54 SER B O 12
ATOM 19766 N N . MET B 2 55 ? 33.750 13.547 -37.704 1.00 0.00 55 MET B N 12
ATOM 19767 C CA . MET B 2 55 ? 33.706 13.476 -36.281 1.00 0.00 55 MET B CA 12
ATOM 19768 C C . MET B 2 55 ? 35.015 14.028 -35.608 1.00 0.00 55 MET B C 12
ATOM 19769 O O . MET B 2 55 ? 35.061 14.197 -34.455 1.00 0.00 55 MET B O 12
ATOM 19783 N N . ARG B 2 56 ? 36.040 14.322 -36.384 1.00 0.00 56 ARG B N 12
ATOM 19784 C CA . ARG B 2 56 ? 37.242 15.126 -35.961 1.00 0.00 56 ARG B CA 12
ATOM 19785 C C . ARG B 2 56 ? 36.913 16.519 -35.392 1.00 0.00 56 ARG B C 12
ATOM 19786 O O . ARG B 2 56 ? 37.516 16.921 -34.391 1.00 0.00 56 ARG B O 12
ATOM 19807 N N . GLN B 2 57 ? 35.982 17.259 -36.044 1.00 0.00 57 GLN B N 12
ATOM 19808 C CA . GLN B 2 57 ? 35.565 18.611 -35.839 1.00 0.00 57 GLN B CA 12
ATOM 19809 C C . GLN B 2 57 ? 34.217 18.782 -35.229 1.00 0.00 57 GLN B C 12
ATOM 19810 O O . GLN B 2 57 ? 34.089 19.656 -34.361 1.00 0.00 57 GLN B O 12
ATOM 19824 N N . ILE B 2 58 ? 33.282 17.871 -35.510 1.00 0.00 58 ILE B N 12
ATOM 19825 C CA . ILE B 2 58 ? 31.998 17.931 -34.775 1.00 0.00 58 ILE B CA 12
ATOM 19826 C C . ILE B 2 58 ? 32.017 17.080 -33.468 1.00 0.00 58 ILE B C 12
ATOM 19827 O O . ILE B 2 58 ? 32.971 16.311 -33.281 1.00 0.00 58 ILE B O 12
ATOM 19843 N N . ARG B 2 59 ? 31.035 17.289 -32.613 1.00 0.00 59 ARG B N 12
ATOM 19844 C CA . ARG B 2 59 ? 30.830 16.697 -31.264 1.00 0.00 59 ARG B CA 12
ATOM 19845 C C . ARG B 2 59 ? 29.353 16.332 -31.042 1.00 0.00 59 ARG B C 12
ATOM 19846 O O . ARG B 2 59 ? 28.524 17.064 -31.482 1.00 0.00 59 ARG B O 12
ATOM 19867 N N . PHE B 2 60 ? 28.988 15.380 -30.230 1.00 0.00 60 PHE B N 12
ATOM 19868 C CA . PHE B 2 60 ? 27.579 14.957 -29.871 1.00 0.00 60 PHE B CA 12
ATOM 19869 C C . PHE B 2 60 ? 27.449 14.785 -28.381 1.00 0.00 60 PHE B C 12
ATOM 19870 O O . PHE B 2 60 ? 28.359 14.385 -27.633 1.00 0.00 60 PHE B O 12
ATOM 19887 N N . ARG B 2 61 ? 26.331 15.353 -27.879 1.00 0.00 61 ARG B N 12
ATOM 19888 C CA . ARG B 2 61 ? 25.992 15.437 -26.465 1.00 0.00 61 ARG B CA 12
ATOM 19889 C C . ARG B 2 61 ? 24.478 15.332 -26.135 1.00 0.00 61 ARG B C 12
ATOM 19890 O O . ARG B 2 61 ? 23.682 15.643 -26.999 1.00 0.00 61 ARG B O 12
ATOM 19911 N N . PHE B 2 62 ? 24.197 14.830 -24.959 1.00 0.00 62 PHE B N 12
ATOM 19912 C CA . PHE B 2 62 ? 22.812 14.718 -24.448 1.00 0.00 62 PHE B CA 12
ATOM 19913 C C . PHE B 2 62 ? 22.824 15.063 -22.947 1.00 0.00 62 PHE B C 12
ATOM 19914 O O . PHE B 2 62 ? 23.569 14.379 -22.208 1.00 0.00 62 PHE B O 12
ATOM 19931 N N . ASP B 2 63 ? 22.036 16.063 -22.520 1.00 0.00 63 ASP B N 12
ATOM 19932 C CA . ASP B 2 63 ? 22.061 16.805 -21.323 1.00 0.00 63 ASP B CA 12
ATOM 19933 C C . ASP B 2 63 ? 23.394 17.512 -21.149 1.00 0.00 63 ASP B C 12
ATOM 19934 O O . ASP B 2 63 ? 23.941 17.588 -20.037 1.00 0.00 63 ASP B O 12
ATOM 19943 N N . GLY B 2 64 ? 23.940 17.936 -22.266 1.00 0.00 64 GLY B N 12
ATOM 19944 C CA . GLY B 2 64 ? 25.327 18.483 -22.364 1.00 0.00 64 GLY B CA 12
ATOM 19945 C C . GLY B 2 64 ? 26.456 17.518 -22.019 1.00 0.00 64 GLY B C 12
ATOM 19946 O O . GLY B 2 64 ? 27.649 17.897 -22.088 1.00 0.00 64 GLY B O 12
ATOM 19950 N N . GLN B 2 65 ? 26.239 16.311 -21.639 1.00 0.00 65 GLN B N 12
ATOM 19951 C CA . GLN B 2 65 ? 27.287 15.282 -21.404 1.00 0.00 65 GLN B CA 12
ATOM 19952 C C . GLN B 2 65 ? 27.924 14.789 -22.690 1.00 0.00 65 GLN B C 12
ATOM 19953 O O . GLN B 2 65 ? 27.119 14.661 -23.626 1.00 0.00 65 GLN B O 12
ATOM 19967 N N . PRO B 2 66 ? 29.200 14.472 -22.823 1.00 0.00 66 PRO B N 12
ATOM 19968 C CA . PRO B 2 66 ? 29.812 13.913 -24.056 1.00 0.00 66 PRO B CA 12
ATOM 19969 C C . PRO B 2 66 ? 29.504 12.447 -24.173 1.00 0.00 66 PRO B C 12
ATOM 19970 O O . PRO B 2 66 ? 29.392 11.741 -23.181 1.00 0.00 66 PRO B O 12
ATOM 19981 N N . ILE B 2 67 ? 29.102 12.087 -25.362 1.00 0.00 67 ILE B N 12
ATOM 19982 C CA . ILE B 2 67 ? 28.693 10.737 -25.802 1.00 0.00 67 ILE B CA 12
ATOM 19983 C C . ILE B 2 67 ? 29.874 9.856 -26.222 1.00 0.00 67 ILE B C 12
ATOM 19984 O O . ILE B 2 67 ? 30.467 10.279 -27.247 1.00 0.00 67 ILE B O 12
ATOM 20000 N N . ASN B 2 68 ? 30.055 8.766 -25.485 1.00 0.00 68 ASN B N 12
ATOM 20001 C CA . ASN B 2 68 ? 31.035 7.720 -25.764 1.00 0.00 68 ASN B CA 12
ATOM 20002 C C . ASN B 2 68 ? 30.589 6.790 -26.903 1.00 0.00 68 ASN B C 12
ATOM 20003 O O . ASN B 2 68 ? 29.409 6.638 -27.039 1.00 0.00 68 ASN B O 12
ATOM 20014 N N . GLU B 2 69 ? 31.474 6.019 -27.551 1.00 0.00 69 GLU B N 12
ATOM 20015 C CA . GLU B 2 69 ? 31.016 5.069 -28.610 1.00 0.00 69 GLU B CA 12
ATOM 20016 C C . GLU B 2 69 ? 30.240 3.843 -28.019 1.00 0.00 69 GLU B C 12
ATOM 20017 O O . GLU B 2 69 ? 29.489 3.109 -28.707 1.00 0.00 69 GLU B O 12
ATOM 20029 N N . THR B 2 70 ? 30.564 3.549 -26.739 1.00 0.00 70 THR B N 12
ATOM 20030 C CA . THR B 2 70 ? 30.036 2.479 -25.906 1.00 0.00 70 THR B CA 12
ATOM 20031 C C . THR B 2 70 ? 28.738 2.797 -25.140 1.00 0.00 70 THR B C 12
ATOM 20032 O O . THR B 2 70 ? 28.224 1.873 -24.544 1.00 0.00 70 THR B O 12
ATOM 20043 N N . ASP B 2 71 ? 28.252 4.004 -25.232 1.00 0.00 71 ASP B N 12
ATOM 20044 C CA . ASP B 2 71 ? 26.984 4.416 -24.579 1.00 0.00 71 ASP B CA 12
ATOM 20045 C C . ASP B 2 71 ? 25.798 3.861 -25.410 1.00 0.00 71 ASP B C 12
ATOM 20046 O O . ASP B 2 71 ? 25.765 3.768 -26.674 1.00 0.00 71 ASP B O 12
ATOM 20055 N N . THR B 2 72 ? 24.730 3.571 -24.632 1.00 0.00 72 THR B N 12
ATOM 20056 C CA . THR B 2 72 ? 23.422 3.062 -25.113 1.00 0.00 72 THR B CA 12
ATOM 20057 C C . THR B 2 72 ? 22.263 3.871 -24.505 1.00 0.00 72 THR B C 12
ATOM 20058 O O . THR B 2 72 ? 22.434 4.438 -23.403 1.00 0.00 72 THR B O 12
ATOM 20069 N N . PRO B 2 73 ? 21.058 3.868 -25.126 1.00 0.00 73 PRO B N 12
ATOM 20070 C CA . PRO B 2 73 ? 19.927 4.516 -24.492 1.00 0.00 73 PRO B CA 12
ATOM 20071 C C . PRO B 2 73 ? 19.694 4.108 -23.014 1.00 0.00 73 PRO B C 12
ATOM 20072 O O . PRO B 2 73 ? 19.340 4.903 -22.142 1.00 0.00 73 PRO B O 12
ATOM 20083 N N . ALA B 2 74 ? 20.032 2.814 -22.656 1.00 0.00 74 ALA B N 12
ATOM 20084 C CA . ALA B 2 74 ? 20.100 2.395 -21.264 1.00 0.00 74 ALA B CA 12
ATOM 20085 C C . ALA B 2 74 ? 21.140 3.054 -20.335 1.00 0.00 74 ALA B C 12
ATOM 20086 O O . ALA B 2 74 ? 20.780 3.604 -19.293 1.00 0.00 74 ALA B O 12
ATOM 20093 N N . GLN B 2 75 ? 22.392 3.072 -20.776 1.00 0.00 75 GLN B N 12
ATOM 20094 C CA . GLN B 2 75 ? 23.457 3.759 -20.105 1.00 0.00 75 GLN B CA 12
ATOM 20095 C C . GLN B 2 75 ? 23.226 5.261 -20.026 1.00 0.00 75 GLN B C 12
ATOM 20096 O O . GLN B 2 75 ? 23.469 5.863 -18.987 1.00 0.00 75 GLN B O 12
ATOM 20110 N N . LEU B 2 76 ? 22.520 5.870 -20.945 1.00 0.00 76 LEU B N 12
ATOM 20111 C CA . LEU B 2 76 ? 22.185 7.294 -20.853 1.00 0.00 76 LEU B CA 12
ATOM 20112 C C . LEU B 2 76 ? 20.918 7.652 -20.098 1.00 0.00 76 LEU B C 12
ATOM 20113 O O . LEU B 2 76 ? 20.583 8.837 -19.795 1.00 0.00 76 LEU B O 12
ATOM 20129 N N . GLU B 2 77 ? 20.063 6.686 -19.825 1.00 0.00 77 GLU B N 12
ATOM 20130 C CA . GLU B 2 77 ? 18.693 6.874 -19.245 1.00 0.00 77 GLU B CA 12
ATOM 20131 C C . GLU B 2 77 ? 17.721 7.623 -20.184 1.00 0.00 77 GLU B C 12
ATOM 20132 O O . GLU B 2 77 ? 16.854 8.264 -19.636 1.00 0.00 77 GLU B O 12
ATOM 20144 N N . MET B 2 78 ? 18.046 7.639 -21.493 1.00 0.00 78 MET B N 12
ATOM 20145 C CA . MET B 2 78 ? 17.192 8.253 -22.437 1.00 0.00 78 MET B CA 12
ATOM 20146 C C . MET B 2 78 ? 15.788 7.652 -22.438 1.00 0.00 78 MET B C 12
ATOM 20147 O O . MET B 2 78 ? 15.584 6.486 -22.034 1.00 0.00 78 MET B O 12
ATOM 20161 N N . GLU B 2 79 ? 14.888 8.383 -23.085 1.00 0.00 79 GLU B N 12
ATOM 20162 C CA . GLU B 2 79 ? 13.480 8.005 -23.395 1.00 0.00 79 GLU B CA 12
ATOM 20163 C C . GLU B 2 79 ? 13.027 8.520 -24.761 1.00 0.00 79 GLU B C 12
ATOM 20164 O O . GLU B 2 79 ? 13.792 9.212 -25.360 1.00 0.00 79 GLU B O 12
ATOM 20176 N N . ASP B 2 80 ? 11.781 8.283 -25.237 1.00 0.00 80 ASP B N 12
ATOM 20177 C CA . ASP B 2 80 ? 11.285 8.840 -26.429 1.00 0.00 80 ASP B CA 12
ATOM 20178 C C . ASP B 2 80 ? 11.305 10.404 -26.320 1.00 0.00 80 ASP B C 12
ATOM 20179 O O . ASP B 2 80 ? 10.987 10.909 -25.268 1.00 0.00 80 ASP B O 12
ATOM 20188 N N . GLU B 2 81 ? 11.591 11.104 -27.435 1.00 0.00 81 GLU B N 12
ATOM 20189 C CA . GLU B 2 81 ? 11.733 12.590 -27.523 1.00 0.00 81 GLU B CA 12
ATOM 20190 C C . GLU B 2 81 ? 13.012 13.183 -26.867 1.00 0.00 81 GLU B C 12
ATOM 20191 O O . GLU B 2 81 ? 13.298 14.332 -27.066 1.00 0.00 81 GLU B O 12
ATOM 20203 N N . ASP B 2 82 ? 13.857 12.383 -26.193 1.00 0.00 82 ASP B N 12
ATOM 20204 C CA . ASP B 2 82 ? 15.192 12.862 -25.761 1.00 0.00 82 ASP B CA 12
ATOM 20205 C C . ASP B 2 82 ? 16.104 13.103 -27.043 1.00 0.00 82 ASP B C 12
ATOM 20206 O O . ASP B 2 82 ? 16.159 12.267 -27.992 1.00 0.00 82 ASP B O 12
ATOM 20215 N N . THR B 2 83 ? 16.826 14.161 -27.085 1.00 0.00 83 THR B N 12
ATOM 20216 C CA . THR B 2 83 ? 17.358 14.619 -28.349 1.00 0.00 83 THR B CA 12
ATOM 20217 C C . THR B 2 83 ? 18.829 14.928 -28.201 1.00 0.00 83 THR B C 12
ATOM 20218 O O . THR B 2 83 ? 19.195 15.940 -27.580 1.00 0.00 83 THR B O 12
ATOM 20229 N N . ILE B 2 84 ? 19.610 14.265 -28.962 1.00 0.00 84 ILE B N 12
ATOM 20230 C CA . ILE B 2 84 ? 21.086 14.500 -28.986 1.00 0.00 84 ILE B CA 12
ATOM 20231 C C . ILE B 2 84 ? 21.397 15.719 -29.703 1.00 0.00 84 ILE B C 12
ATOM 20232 O O . ILE B 2 84 ? 20.926 15.868 -30.811 1.00 0.00 84 ILE B O 12
ATOM 20248 N N . ASP B 2 85 ? 22.323 16.548 -29.148 1.00 0.00 85 ASP B N 12
ATOM 20249 C CA . ASP B 2 85 ? 22.692 17.820 -29.845 1.00 0.00 85 ASP B CA 12
ATOM 20250 C C . ASP B 2 85 ? 23.989 17.606 -30.598 1.00 0.00 85 ASP B C 12
ATOM 20251 O O . ASP B 2 85 ? 24.871 16.894 -30.044 1.00 0.00 85 ASP B O 12
ATOM 20260 N N . VAL B 2 86 ? 24.188 18.365 -31.680 1.00 0.00 86 VAL B N 12
ATOM 20261 C CA . VAL B 2 86 ? 25.490 18.434 -32.339 1.00 0.00 86 VAL B CA 12
ATOM 20262 C C . VAL B 2 86 ? 26.097 19.814 -32.151 1.00 0.00 86 VAL B C 12
ATOM 20263 O O . VAL B 2 86 ? 25.326 20.713 -32.460 1.00 0.00 86 VAL B O 12
ATOM 20276 N N . PHE B 2 87 ? 27.427 19.955 -31.938 1.00 0.00 87 PHE B N 12
ATOM 20277 C CA . PHE B 2 87 ? 28.164 21.170 -32.097 1.00 0.00 87 PHE B CA 12
ATOM 20278 C C . PHE B 2 87 ? 29.548 20.952 -32.728 1.00 0.00 87 PHE B C 12
ATOM 20279 O O . PHE B 2 87 ? 29.938 19.797 -33.010 1.00 0.00 87 PHE B O 12
ATOM 20296 N N . GLN B 2 88 ? 30.406 21.990 -32.786 1.00 0.00 88 GLN B N 12
ATOM 20297 C CA . GLN B 2 88 ? 31.782 21.865 -33.144 1.00 0.00 88 GLN B CA 12
ATOM 20298 C C . GLN B 2 88 ? 32.757 22.222 -32.014 1.00 0.00 88 GLN B C 12
ATOM 20299 O O . GLN B 2 88 ? 32.444 22.974 -31.092 1.00 0.00 88 GLN B O 12
ATOM 20313 N N . GLN B 2 89 ? 34.009 21.686 -32.105 1.00 0.00 89 GLN B N 12
ATOM 20314 C CA . GLN B 2 89 ? 35.233 22.168 -31.418 1.00 0.00 89 GLN B CA 12
ATOM 20315 C C . GLN B 2 89 ? 36.312 22.319 -32.449 1.00 0.00 89 GLN B C 12
ATOM 20316 O O . GLN B 2 89 ? 36.425 21.450 -33.352 1.00 0.00 89 GLN B O 12
ATOM 20330 N N . GLN B 2 90 ? 37.128 23.276 -32.164 1.00 0.00 90 GLN B N 12
ATOM 20331 C CA . GLN B 2 90 ? 38.336 23.556 -32.915 1.00 0.00 90 GLN B CA 12
ATOM 20332 C C . GLN B 2 90 ? 39.511 23.336 -32.036 1.00 0.00 90 GLN B C 12
ATOM 20333 O O . GLN B 2 90 ? 39.454 23.378 -30.821 1.00 0.00 90 GLN B O 12
ATOM 20347 N N . THR B 2 91 ? 40.682 23.321 -32.614 1.00 0.00 91 THR B N 12
ATOM 20348 C CA . THR B 2 91 ? 42.051 23.146 -31.972 1.00 0.00 91 THR B CA 12
ATOM 20349 C C . THR B 2 91 ? 42.420 24.413 -31.155 1.00 0.00 91 THR B C 12
ATOM 20350 O O . THR B 2 91 ? 42.943 24.243 -30.016 1.00 0.00 91 THR B O 12
ATOM 20361 N N . GLY B 2 92 ? 42.211 25.647 -31.674 1.00 0.00 92 GLY B N 12
ATOM 20362 C CA . GLY B 2 92 ? 42.763 26.833 -30.995 1.00 0.00 92 GLY B CA 12
ATOM 20363 C C . GLY B 2 92 ? 43.002 28.080 -31.891 1.00 0.00 92 GLY B C 12
ATOM 20364 O O . GLY B 2 92 ? 42.544 28.071 -33.014 1.00 0.00 92 GLY B O 12
ATOM 20368 N N . GLY B 2 93 ? 43.660 29.165 -31.422 1.00 0.00 93 GLY B N 12
ATOM 20369 C CA . GLY B 2 93 ? 44.027 30.407 -32.226 1.00 0.00 93 GLY B CA 12
ATOM 20370 C C . GLY B 2 93 ? 45.015 30.129 -33.339 1.00 0.00 93 GLY B C 12
ATOM 20371 O O . GLY B 2 93 ? 45.700 29.128 -33.407 1.00 0.00 93 GLY B O 12
ATOM 20375 N N . VAL B 2 94 ? 45.017 31.063 -34.357 1.00 0.00 94 VAL B N 12
ATOM 20376 C CA . VAL B 2 94 ? 45.816 30.925 -35.636 1.00 0.00 94 VAL B CA 12
ATOM 20377 C C . VAL B 2 94 ? 47.261 31.240 -35.400 1.00 0.00 94 VAL B C 12
ATOM 20378 O O . VAL B 2 94 ? 47.607 32.329 -34.998 1.00 0.00 94 VAL B O 12
ATOM 20391 N N . TYR B 2 95 ? 48.203 30.321 -35.629 1.00 0.00 95 TYR B N 12
ATOM 20392 C CA . TYR B 2 95 ? 49.568 30.478 -35.108 1.00 0.00 95 TYR B CA 12
ATOM 20393 C C . TYR B 2 95 ? 50.384 31.405 -36.043 1.00 0.00 95 TYR B C 12
ATOM 20394 O O . TYR B 2 95 ? 50.167 31.437 -37.220 1.00 0.00 95 TYR B O 12
ATOM 20419 N N . GLU A 1 2 ? 10.078 13.882 -45.267 1.00 0.00 37 GLU A N 13
ATOM 20420 C CA . GLU A 1 2 ? 9.989 12.730 -46.213 1.00 0.00 37 GLU A CA 13
ATOM 20421 C C . GLU A 1 2 ? 11.163 11.765 -46.280 1.00 0.00 37 GLU A C 13
ATOM 20422 O O . GLU A 1 2 ? 10.990 10.560 -46.494 1.00 0.00 37 GLU A O 13
ATOM 20434 N N . ASP A 1 3 ? 12.362 12.210 -45.863 1.00 0.00 38 ASP A N 13
ATOM 20435 C CA . ASP A 1 3 ? 13.594 11.448 -45.717 1.00 0.00 38 ASP A CA 13
ATOM 20436 C C . ASP A 1 3 ? 14.155 11.475 -44.241 1.00 0.00 38 ASP A C 13
ATOM 20437 O O . ASP A 1 3 ? 15.188 10.881 -43.884 1.00 0.00 38 ASP A O 13
ATOM 20446 N N . ALA A 1 4 ? 13.417 12.089 -43.259 1.00 0.00 39 ALA A N 13
ATOM 20447 C CA . ALA A 1 4 ? 13.928 12.278 -41.873 1.00 0.00 39 ALA A CA 13
ATOM 20448 C C . ALA A 1 4 ? 13.974 11.038 -40.906 1.00 0.00 39 ALA A C 13
ATOM 20449 O O . ALA A 1 4 ? 13.719 11.185 -39.693 1.00 0.00 39 ALA A O 13
ATOM 20456 N N . PHE A 1 5 ? 14.279 9.899 -41.480 1.00 0.00 40 PHE A N 13
ATOM 20457 C CA . PHE A 1 5 ? 14.217 8.641 -40.785 1.00 0.00 40 PHE A CA 13
ATOM 20458 C C . PHE A 1 5 ? 15.370 7.652 -41.173 1.00 0.00 40 PHE A C 13
ATOM 20459 O O . PHE A 1 5 ? 15.716 7.494 -42.389 1.00 0.00 40 PHE A O 13
ATOM 20476 N N . ILE A 1 6 ? 15.877 6.990 -40.131 1.00 0.00 41 ILE A N 13
ATOM 20477 C CA . ILE A 1 6 ? 16.958 5.986 -40.060 1.00 0.00 41 ILE A CA 13
ATOM 20478 C C . ILE A 1 6 ? 16.557 4.983 -39.006 1.00 0.00 41 ILE A C 13
ATOM 20479 O O . ILE A 1 6 ? 15.813 5.371 -38.089 1.00 0.00 41 ILE A O 13
ATOM 20495 N N . VAL A 1 7 ? 16.894 3.747 -39.236 1.00 0.00 42 VAL A N 13
ATOM 20496 C CA . VAL A 1 7 ? 16.620 2.591 -38.351 1.00 0.00 42 VAL A CA 13
ATOM 20497 C C . VAL A 1 7 ? 17.876 1.798 -38.159 1.00 0.00 42 VAL A C 13
ATOM 20498 O O . VAL A 1 7 ? 18.535 1.389 -39.111 1.00 0.00 42 VAL A O 13
ATOM 20511 N N . ILE A 1 8 ? 18.233 1.347 -36.966 1.00 0.00 43 ILE A N 13
ATOM 20512 C CA . ILE A 1 8 ? 19.367 0.380 -36.656 1.00 0.00 43 ILE A CA 13
ATOM 20513 C C . ILE A 1 8 ? 18.909 -0.704 -35.666 1.00 0.00 43 ILE A C 13
ATOM 20514 O O . ILE A 1 8 ? 18.209 -0.321 -34.726 1.00 0.00 43 ILE A O 13
ATOM 20544 N N . ASP A 1 10 ? 21.269 -3.877 -33.562 1.00 0.00 45 ASP A N 13
ATOM 20545 C CA . ASP A 1 10 ? 22.727 -4.201 -33.350 1.00 0.00 45 ASP A CA 13
ATOM 20546 C C . ASP A 1 10 ? 22.954 -5.672 -33.516 1.00 0.00 45 ASP A C 13
ATOM 20547 O O . ASP A 1 10 ? 24.077 -6.186 -33.261 1.00 0.00 45 ASP A O 13
ATOM 20570 N N . ASP A 1 12 ? 22.607 -9.329 -35.958 1.00 0.00 47 ASP A N 13
ATOM 20571 C CA . ASP A 1 12 ? 22.375 -10.041 -37.144 1.00 0.00 47 ASP A CA 13
ATOM 20572 C C . ASP A 1 12 ? 22.525 -11.544 -36.863 1.00 0.00 47 ASP A C 13
ATOM 20573 O O . ASP A 1 12 ? 23.220 -11.932 -35.881 1.00 0.00 47 ASP A O 13
ATOM 20582 N N . GLY A 1 13 ? 21.977 -12.461 -37.701 1.00 0.00 48 GLY A N 13
ATOM 20583 C CA . GLY A 1 13 ? 22.162 -13.941 -37.666 1.00 0.00 48 GLY A CA 13
ATOM 20584 C C . GLY A 1 13 ? 21.209 -14.585 -36.705 1.00 0.00 48 GLY A C 13
ATOM 20585 O O . GLY A 1 13 ? 20.087 -14.195 -36.565 1.00 0.00 48 GLY A O 13
ATOM 20589 N N . GLU A 1 14 ? 21.615 -15.675 -36.071 1.00 0.00 49 GLU A N 13
ATOM 20590 C CA . GLU A 1 14 ? 20.933 -16.379 -34.975 1.00 0.00 49 GLU A CA 13
ATOM 20591 C C . GLU A 1 14 ? 20.605 -15.576 -33.780 1.00 0.00 49 GLU A C 13
ATOM 20592 O O . GLU A 1 14 ? 21.481 -14.933 -33.177 1.00 0.00 49 GLU A O 13
ATOM 20607 N N . MET B 2 1 ? -10.313 -29.917 -39.993 1.00 0.00 1 MET B N 13
ATOM 20608 C CA . MET B 2 1 ? -10.024 -28.494 -39.705 1.00 0.00 1 MET B CA 13
ATOM 20609 C C . MET B 2 1 ? -8.612 -28.386 -39.194 1.00 0.00 1 MET B C 13
ATOM 20610 O O . MET B 2 1 ? -8.165 -29.208 -38.428 1.00 0.00 1 MET B O 13
ATOM 20626 N N . ALA B 2 2 ? -7.886 -27.308 -39.562 1.00 0.00 2 ALA B N 13
ATOM 20627 C CA . ALA B 2 2 ? -6.512 -27.009 -39.139 1.00 0.00 2 ALA B CA 13
ATOM 20628 C C . ALA B 2 2 ? -6.387 -26.851 -37.629 1.00 0.00 2 ALA B C 13
ATOM 20629 O O . ALA B 2 2 ? -7.220 -26.260 -36.869 1.00 0.00 2 ALA B O 13
ATOM 20636 N N . ASP B 2 3 ? -5.262 -27.293 -37.138 1.00 0.00 3 ASP B N 13
ATOM 20637 C CA . ASP B 2 3 ? -4.931 -27.347 -35.710 1.00 0.00 3 ASP B CA 13
ATOM 20638 C C . ASP B 2 3 ? -4.108 -26.098 -35.311 1.00 0.00 3 ASP B C 13
ATOM 20639 O O . ASP B 2 3 ? -3.044 -26.139 -34.832 1.00 0.00 3 ASP B O 13
ATOM 20648 N N . GLU B 2 4 ? -4.680 -24.961 -35.703 1.00 0.00 4 GLU B N 13
ATOM 20649 C CA . GLU B 2 4 ? -3.906 -23.717 -35.668 1.00 0.00 4 GLU B CA 13
ATOM 20650 C C . GLU B 2 4 ? -3.716 -23.189 -34.292 1.00 0.00 4 GLU B C 13
ATOM 20651 O O . GLU B 2 4 ? -4.735 -22.972 -33.661 1.00 0.00 4 GLU B O 13
ATOM 20663 N N . LYS B 2 5 ? -2.493 -22.912 -33.850 1.00 0.00 5 LYS B N 13
ATOM 20664 C CA . LYS B 2 5 ? -2.254 -22.190 -32.616 1.00 0.00 5 LYS B CA 13
ATOM 20665 C C . LYS B 2 5 ? -2.724 -20.697 -32.745 1.00 0.00 5 LYS B C 13
ATOM 20666 O O . LYS B 2 5 ? -2.419 -20.116 -33.810 1.00 0.00 5 LYS B O 13
ATOM 20685 N N . PRO B 2 6 ? -3.419 -20.126 -31.773 1.00 0.00 6 PRO B N 13
ATOM 20686 C CA . PRO B 2 6 ? -3.700 -18.644 -31.705 1.00 0.00 6 PRO B CA 13
ATOM 20687 C C . PRO B 2 6 ? -2.404 -17.854 -31.456 1.00 0.00 6 PRO B C 13
ATOM 20688 O O . PRO B 2 6 ? -1.651 -18.089 -30.538 1.00 0.00 6 PRO B O 13
ATOM 20699 N N . LYS B 2 7 ? -2.176 -16.871 -32.259 1.00 0.00 7 LYS B N 13
ATOM 20700 C CA . LYS B 2 7 ? -1.111 -15.853 -32.149 1.00 0.00 7 LYS B CA 13
ATOM 20701 C C . LYS B 2 7 ? -1.320 -14.829 -30.995 1.00 0.00 7 LYS B C 13
ATOM 20702 O O . LYS B 2 7 ? -2.434 -14.271 -30.833 1.00 0.00 7 LYS B O 13
ATOM 20721 N N . GLU B 2 8 ? -0.277 -14.753 -30.203 1.00 0.00 8 GLU B N 13
ATOM 20722 C CA . GLU B 2 8 ? -0.067 -13.821 -29.103 1.00 0.00 8 GLU B CA 13
ATOM 20723 C C . GLU B 2 8 ? 1.280 -13.147 -29.096 1.00 0.00 8 GLU B C 13
ATOM 20724 O O . GLU B 2 8 ? 2.259 -13.669 -29.535 1.00 0.00 8 GLU B O 13
ATOM 20736 N N . GLY B 2 9 ? 1.374 -12.033 -28.471 1.00 0.00 9 GLY B N 13
ATOM 20737 C CA . GLY B 2 9 ? 2.494 -11.059 -28.430 1.00 0.00 9 GLY B CA 13
ATOM 20738 C C . GLY B 2 9 ? 3.625 -11.487 -27.635 1.00 0.00 9 GLY B C 13
ATOM 20739 O O . GLY B 2 9 ? 4.596 -10.658 -27.605 1.00 0.00 9 GLY B O 13
ATOM 20743 N N . VAL B 2 10 ? 3.637 -12.709 -27.089 1.00 0.00 10 VAL B N 13
ATOM 20744 C CA . VAL B 2 10 ? 4.613 -13.132 -26.108 1.00 0.00 10 VAL B CA 13
ATOM 20745 C C . VAL B 2 10 ? 5.848 -13.636 -26.868 1.00 0.00 10 VAL B C 13
ATOM 20746 O O . VAL B 2 10 ? 6.223 -14.786 -26.681 1.00 0.00 10 VAL B O 13
ATOM 20759 N N . LYS B 2 11 ? 6.414 -12.790 -27.741 1.00 0.00 11 LYS B N 13
ATOM 20760 C CA . LYS B 2 11 ? 7.664 -12.956 -28.550 1.00 0.00 11 LYS B CA 13
ATOM 20761 C C . LYS B 2 11 ? 8.520 -11.753 -28.574 1.00 0.00 11 LYS B C 13
ATOM 20762 O O . LYS B 2 11 ? 8.021 -10.655 -28.809 1.00 0.00 11 LYS B O 13
ATOM 20781 N N . THR B 2 12 ? 9.819 -11.822 -28.123 1.00 0.00 12 THR B N 13
ATOM 20782 C CA . THR B 2 12 ? 10.723 -10.710 -27.904 1.00 0.00 12 THR B CA 13
ATOM 20783 C C . THR B 2 12 ? 10.757 -9.655 -29.052 1.00 0.00 12 THR B C 13
ATOM 20784 O O . THR B 2 12 ? 10.963 -8.485 -28.751 1.00 0.00 12 THR B O 13
ATOM 20795 N N . GLU B 2 13 ? 10.490 -9.932 -30.332 1.00 0.00 13 GLU B N 13
ATOM 20796 C CA . GLU B 2 13 ? 10.389 -8.792 -31.288 1.00 0.00 13 GLU B CA 13
ATOM 20797 C C . GLU B 2 13 ? 9.242 -7.743 -31.012 1.00 0.00 13 GLU B C 13
ATOM 20798 O O . GLU B 2 13 ? 9.178 -6.775 -31.791 1.00 0.00 13 GLU B O 13
ATOM 20810 N N . ASN B 2 14 ? 8.372 -7.984 -30.043 1.00 0.00 14 ASN B N 13
ATOM 20811 C CA . ASN B 2 14 ? 7.178 -7.136 -29.737 1.00 0.00 14 ASN B CA 13
ATOM 20812 C C . ASN B 2 14 ? 7.420 -6.117 -28.626 1.00 0.00 14 ASN B C 13
ATOM 20813 O O . ASN B 2 14 ? 6.538 -5.456 -28.119 1.00 0.00 14 ASN B O 13
ATOM 20824 N N . ASN B 2 15 ? 8.685 -6.054 -28.158 1.00 0.00 15 ASN B N 13
ATOM 20825 C CA . ASN B 2 15 ? 9.165 -5.019 -27.147 1.00 0.00 15 ASN B CA 13
ATOM 20826 C C . ASN B 2 15 ? 9.362 -3.683 -27.917 1.00 0.00 15 ASN B C 13
ATOM 20827 O O . ASN B 2 15 ? 9.877 -3.575 -29.017 1.00 0.00 15 ASN B O 13
ATOM 20838 N N . ASP B 2 16 ? 9.054 -2.603 -27.252 1.00 0.00 16 ASP B N 13
ATOM 20839 C CA . ASP B 2 16 ? 8.915 -1.330 -27.932 1.00 0.00 16 ASP B CA 13
ATOM 20840 C C . ASP B 2 16 ? 10.282 -0.839 -28.287 1.00 0.00 16 ASP B C 13
ATOM 20841 O O . ASP B 2 16 ? 11.167 -0.737 -27.442 1.00 0.00 16 ASP B O 13
ATOM 20850 N N . HIS B 2 17 ? 10.434 -0.352 -29.548 1.00 0.00 17 HIS B N 13
ATOM 20851 C CA . HIS B 2 17 ? 11.598 0.426 -29.916 1.00 0.00 17 HIS B CA 13
ATOM 20852 C C . HIS B 2 17 ? 11.533 1.847 -29.225 1.00 0.00 17 HIS B C 13
ATOM 20853 O O . HIS B 2 17 ? 10.448 2.346 -28.984 1.00 0.00 17 HIS B O 13
ATOM 20867 N N . ILE B 2 18 ? 12.705 2.361 -28.826 1.00 0.00 18 ILE B N 13
ATOM 20868 C CA . ILE B 2 18 ? 12.896 3.711 -28.363 1.00 0.00 18 ILE B CA 13
ATOM 20869 C C . ILE B 2 18 ? 13.115 4.640 -29.607 1.00 0.00 18 ILE B C 13
ATOM 20870 O O . ILE B 2 18 ? 13.902 4.362 -30.540 1.00 0.00 18 ILE B O 13
ATOM 20886 N N . ASN B 2 19 ? 12.416 5.770 -29.643 1.00 0.00 19 ASN B N 13
ATOM 20887 C CA . ASN B 2 19 ? 12.450 6.677 -30.801 1.00 0.00 19 ASN B CA 13
ATOM 20888 C C . ASN B 2 19 ? 13.234 7.892 -30.368 1.00 0.00 19 ASN B C 13
ATOM 20889 O O . ASN B 2 19 ? 12.878 8.573 -29.410 1.00 0.00 19 ASN B O 13
ATOM 20900 N N . LEU B 2 20 ? 14.322 8.220 -31.071 1.00 0.00 20 LEU B N 13
ATOM 20901 C CA . LEU B 2 20 ? 15.322 9.305 -30.700 1.00 0.00 20 LEU B CA 13
ATOM 20902 C C . LEU B 2 20 ? 15.598 10.205 -31.858 1.00 0.00 20 LEU B C 13
ATOM 20903 O O . LEU B 2 20 ? 15.506 9.834 -33.022 1.00 0.00 20 LEU B O 13
ATOM 20919 N N . LYS B 2 21 ? 15.908 11.450 -31.528 1.00 0.00 21 LYS B N 13
ATOM 20920 C CA . LYS B 2 21 ? 16.507 12.443 -32.461 1.00 0.00 21 LYS B CA 13
ATOM 20921 C C . LYS B 2 21 ? 17.978 12.763 -32.168 1.00 0.00 21 LYS B C 13
ATOM 20922 O O . LYS B 2 21 ? 18.449 12.820 -31.019 1.00 0.00 21 LYS B O 13
ATOM 20941 N N . VAL B 2 22 ? 18.621 13.219 -33.307 1.00 0.00 22 VAL B N 13
ATOM 20942 C CA . VAL B 2 22 ? 19.800 14.086 -33.352 1.00 0.00 22 VAL B CA 13
ATOM 20943 C C . VAL B 2 22 ? 19.350 15.461 -33.878 1.00 0.00 22 VAL B C 13
ATOM 20944 O O . VAL B 2 22 ? 18.705 15.504 -34.929 1.00 0.00 22 VAL B O 13
ATOM 20957 N N . ALA B 2 23 ? 19.808 16.538 -33.318 1.00 0.00 23 ALA B N 13
ATOM 20958 C CA . ALA B 2 23 ? 19.572 17.901 -33.814 1.00 0.00 23 ALA B CA 13
ATOM 20959 C C . ALA B 2 23 ? 20.858 18.771 -33.682 1.00 0.00 23 ALA B C 13
ATOM 20960 O O . ALA B 2 23 ? 21.718 18.850 -32.818 1.00 0.00 23 ALA B O 13
ATOM 20967 N N . GLY B 2 24 ? 20.921 19.694 -34.695 1.00 0.00 24 GLY B N 13
ATOM 20968 C CA . GLY B 2 24 ? 22.003 20.597 -34.896 1.00 0.00 24 GLY B CA 13
ATOM 20969 C C . GLY B 2 24 ? 21.521 22.003 -34.419 1.00 0.00 24 GLY B C 13
ATOM 20970 O O . GLY B 2 24 ? 20.289 22.299 -34.312 1.00 0.00 24 GLY B O 13
ATOM 20974 N N . GLN B 2 25 ? 22.450 22.959 -34.217 1.00 0.00 25 GLN B N 13
ATOM 20975 C CA . GLN B 2 25 ? 22.163 24.311 -33.746 1.00 0.00 25 GLN B CA 13
ATOM 20976 C C . GLN B 2 25 ? 21.608 25.262 -34.856 1.00 0.00 25 GLN B C 13
ATOM 20977 O O . GLN B 2 25 ? 20.840 26.198 -34.532 1.00 0.00 25 GLN B O 13
ATOM 20991 N N . ASP B 2 26 ? 21.783 24.921 -36.126 1.00 0.00 26 ASP B N 13
ATOM 20992 C CA . ASP B 2 26 ? 21.132 25.588 -37.263 1.00 0.00 26 ASP B CA 13
ATOM 20993 C C . ASP B 2 26 ? 19.687 25.248 -37.463 1.00 0.00 26 ASP B C 13
ATOM 20994 O O . ASP B 2 26 ? 18.921 25.952 -38.100 1.00 0.00 26 ASP B O 13
ATOM 21003 N N . GLY B 2 27 ? 19.209 24.158 -36.781 1.00 0.00 27 GLY B N 13
ATOM 21004 C CA . GLY B 2 27 ? 17.859 23.616 -36.661 1.00 0.00 27 GLY B CA 13
ATOM 21005 C C . GLY B 2 27 ? 17.579 22.365 -37.512 1.00 0.00 27 GLY B C 13
ATOM 21006 O O . GLY B 2 27 ? 16.474 21.818 -37.568 1.00 0.00 27 GLY B O 13
ATOM 21010 N N . SER B 2 28 ? 18.532 21.881 -38.297 1.00 0.00 28 SER B N 13
ATOM 21011 C CA . SER B 2 28 ? 18.566 20.568 -38.982 1.00 0.00 28 SER B CA 13
ATOM 21012 C C . SER B 2 28 ? 18.378 19.445 -37.987 1.00 0.00 28 SER B C 13
ATOM 21013 O O . SER B 2 28 ? 18.957 19.486 -36.874 1.00 0.00 28 SER B O 13
ATOM 21021 N N . VAL B 2 29 ? 17.523 18.446 -38.293 1.00 0.00 29 VAL B N 13
ATOM 21022 C CA . VAL B 2 29 ? 17.167 17.330 -37.372 1.00 0.00 29 VAL B CA 13
ATOM 21023 C C . VAL B 2 29 ? 16.985 16.097 -38.110 1.00 0.00 29 VAL B C 13
ATOM 21024 O O . VAL B 2 29 ? 16.592 16.154 -39.304 1.00 0.00 29 VAL B O 13
ATOM 21037 N N . VAL B 2 30 ? 17.264 14.917 -37.540 1.00 0.00 30 VAL B N 13
ATOM 21038 C CA . VAL B 2 30 ? 17.022 13.620 -38.132 1.00 0.00 30 VAL B CA 13
ATOM 21039 C C . VAL B 2 30 ? 16.492 12.730 -37.029 1.00 0.00 30 VAL B C 13
ATOM 21040 O O . VAL B 2 30 ? 17.009 12.847 -35.905 1.00 0.00 30 VAL B O 13
ATOM 21053 N N . GLN B 2 31 ? 15.485 11.948 -37.298 1.00 0.00 31 GLN B N 13
ATOM 21054 C CA . GLN B 2 31 ? 15.013 10.913 -36.406 1.00 0.00 31 GLN B CA 13
ATOM 21055 C C . GLN B 2 31 ? 15.554 9.501 -36.651 1.00 0.00 31 GLN B C 13
ATOM 21056 O O . GLN B 2 31 ? 15.801 9.047 -37.769 1.00 0.00 31 GLN B O 13
ATOM 21070 N N . PHE B 2 32 ? 15.664 8.763 -35.564 1.00 0.00 32 PHE B N 13
ATOM 21071 C CA . PHE B 2 32 ? 16.272 7.428 -35.327 1.00 0.00 32 PHE B CA 13
ATOM 21072 C C . PHE B 2 32 ? 15.214 6.432 -34.643 1.00 0.00 32 PHE B C 13
ATOM 21073 O O . PHE B 2 32 ? 14.382 6.904 -33.756 1.00 0.00 32 PHE B O 13
ATOM 21090 N N . LYS B 2 33 ? 15.247 5.143 -34.938 1.00 0.00 33 LYS B N 13
ATOM 21091 C CA . LYS B 2 33 ? 14.473 4.130 -34.213 1.00 0.00 33 LYS B CA 13
ATOM 21092 C C . LYS B 2 33 ? 15.497 2.995 -33.872 1.00 0.00 33 LYS B C 13
ATOM 21093 O O . LYS B 2 33 ? 15.968 2.385 -34.806 1.00 0.00 33 LYS B O 13
ATOM 21112 N N . ILE B 2 34 ? 15.769 2.726 -32.600 1.00 0.00 34 ILE B N 13
ATOM 21113 C CA . ILE B 2 34 ? 16.869 1.819 -32.109 1.00 0.00 34 ILE B CA 13
ATOM 21114 C C . ILE B 2 34 ? 16.296 0.920 -31.053 1.00 0.00 34 ILE B C 13
ATOM 21115 O O . ILE B 2 34 ? 15.262 1.282 -30.496 1.00 0.00 34 ILE B O 13
ATOM 21131 N N . LYS B 2 35 ? 16.974 -0.143 -30.612 1.00 0.00 35 LYS B N 13
ATOM 21132 C CA . LYS B 2 35 ? 16.668 -0.864 -29.378 1.00 0.00 35 LYS B CA 13
ATOM 21133 C C . LYS B 2 35 ? 17.526 -0.283 -28.192 1.00 0.00 35 LYS B C 13
ATOM 21134 O O . LYS B 2 35 ? 18.558 0.276 -28.357 1.00 0.00 35 LYS B O 13
ATOM 21153 N N . ARG B 2 36 ? 17.030 -0.376 -26.965 1.00 0.00 36 ARG B N 13
ATOM 21154 C CA . ARG B 2 36 ? 17.620 0.319 -25.754 1.00 0.00 36 ARG B CA 13
ATOM 21155 C C . ARG B 2 36 ? 19.091 0.014 -25.467 1.00 0.00 36 ARG B C 13
ATOM 21156 O O . ARG B 2 36 ? 19.881 0.751 -24.837 1.00 0.00 36 ARG B O 13
ATOM 21177 N N . HIS B 2 37 ? 19.594 -1.244 -25.816 1.00 0.00 37 HIS B N 13
ATOM 21178 C CA . HIS B 2 37 ? 20.969 -1.601 -25.801 1.00 0.00 37 HIS B CA 13
ATOM 21179 C C . HIS B 2 37 ? 21.815 -1.154 -27.010 1.00 0.00 37 HIS B C 13
ATOM 21180 O O . HIS B 2 37 ? 22.987 -1.481 -27.043 1.00 0.00 37 HIS B O 13
ATOM 21194 N N . THR B 2 38 ? 21.261 -0.557 -28.039 1.00 0.00 38 THR B N 13
ATOM 21195 C CA . THR B 2 38 ? 22.113 -0.200 -29.187 1.00 0.00 38 THR B CA 13
ATOM 21196 C C . THR B 2 38 ? 23.168 0.923 -28.919 1.00 0.00 38 THR B C 13
ATOM 21197 O O . THR B 2 38 ? 22.852 1.984 -28.356 1.00 0.00 38 THR B O 13
ATOM 21208 N N . PRO B 2 39 ? 24.480 0.707 -29.330 1.00 0.00 39 PRO B N 13
ATOM 21209 C CA . PRO B 2 39 ? 25.670 1.535 -29.053 1.00 0.00 39 PRO B CA 13
ATOM 21210 C C . PRO B 2 39 ? 25.813 2.668 -30.090 1.00 0.00 39 PRO B C 13
ATOM 21211 O O . PRO B 2 39 ? 25.549 2.602 -31.320 1.00 0.00 39 PRO B O 13
ATOM 21222 N N . LEU B 2 40 ? 25.786 3.869 -29.477 1.00 0.00 40 LEU B N 13
ATOM 21223 C CA . LEU B 2 40 ? 25.368 5.097 -30.173 1.00 0.00 40 LEU B CA 13
ATOM 21224 C C . LEU B 2 40 ? 26.408 5.603 -31.163 1.00 0.00 40 LEU B C 13
ATOM 21225 O O . LEU B 2 40 ? 26.094 6.484 -32.008 1.00 0.00 40 LEU B O 13
ATOM 21241 N N . SER B 2 41 ? 27.639 4.981 -31.253 1.00 0.00 41 SER B N 13
ATOM 21242 C CA . SER B 2 41 ? 28.662 5.146 -32.294 1.00 0.00 41 SER B CA 13
ATOM 21243 C C . SER B 2 41 ? 28.014 4.969 -33.729 1.00 0.00 41 SER B C 13
ATOM 21244 O O . SER B 2 41 ? 28.370 5.747 -34.595 1.00 0.00 41 SER B O 13
ATOM 21252 N N . LYS B 2 42 ? 27.094 3.990 -33.925 1.00 0.00 42 LYS B N 13
ATOM 21253 C CA . LYS B 2 42 ? 26.448 3.759 -35.233 1.00 0.00 42 LYS B CA 13
ATOM 21254 C C . LYS B 2 42 ? 25.403 4.796 -35.515 1.00 0.00 42 LYS B C 13
ATOM 21255 O O . LYS B 2 42 ? 25.160 5.075 -36.679 1.00 0.00 42 LYS B O 13
ATOM 21274 N N . LEU B 2 43 ? 24.773 5.536 -34.516 1.00 0.00 43 LEU B N 13
ATOM 21275 C CA . LEU B 2 43 ? 23.955 6.794 -34.668 1.00 0.00 43 LEU B CA 13
ATOM 21276 C C . LEU B 2 43 ? 24.832 8.021 -35.079 1.00 0.00 43 LEU B C 13
ATOM 21277 O O . LEU B 2 43 ? 24.449 8.905 -35.867 1.00 0.00 43 LEU B O 13
ATOM 21293 N N . MET B 2 44 ? 25.974 8.101 -34.454 1.00 0.00 44 MET B N 13
ATOM 21294 C CA . MET B 2 44 ? 26.988 9.166 -34.574 1.00 0.00 44 MET B CA 13
ATOM 21295 C C . MET B 2 44 ? 27.738 9.096 -35.922 1.00 0.00 44 MET B C 13
ATOM 21296 O O . MET B 2 44 ? 27.853 10.184 -36.603 1.00 0.00 44 MET B O 13
ATOM 21310 N N . LYS B 2 45 ? 28.137 7.861 -36.347 1.00 0.00 45 LYS B N 13
ATOM 21311 C CA . LYS B 2 45 ? 28.625 7.593 -37.686 1.00 0.00 45 LYS B CA 13
ATOM 21312 C C . LYS B 2 45 ? 27.581 7.822 -38.784 1.00 0.00 45 LYS B C 13
ATOM 21313 O O . LYS B 2 45 ? 27.961 8.511 -39.721 1.00 0.00 45 LYS B O 13
ATOM 21332 N N . ALA B 2 46 ? 26.332 7.329 -38.675 1.00 0.00 46 ALA B N 13
ATOM 21333 C CA . ALA B 2 46 ? 25.272 7.521 -39.671 1.00 0.00 46 ALA B CA 13
ATOM 21334 C C . ALA B 2 46 ? 24.823 9.014 -39.721 1.00 0.00 46 ALA B C 13
ATOM 21335 O O . ALA B 2 46 ? 24.595 9.534 -40.819 1.00 0.00 46 ALA B O 13
ATOM 21342 N N . TYR B 2 47 ? 24.733 9.712 -38.639 1.00 0.00 47 TYR B N 13
ATOM 21343 C CA . TYR B 2 47 ? 24.698 11.168 -38.735 1.00 0.00 47 TYR B CA 13
ATOM 21344 C C . TYR B 2 47 ? 25.817 11.779 -39.599 1.00 0.00 47 TYR B C 13
ATOM 21345 O O . TYR B 2 47 ? 25.527 12.658 -40.401 1.00 0.00 47 TYR B O 13
ATOM 21363 N N . CYS B 2 48 ? 27.092 11.494 -39.312 1.00 0.00 48 CYS B N 13
ATOM 21364 C CA . CYS B 2 48 ? 28.218 12.109 -40.089 1.00 0.00 48 CYS B CA 13
ATOM 21365 C C . CYS B 2 48 ? 28.164 11.776 -41.583 1.00 0.00 48 CYS B C 13
ATOM 21366 O O . CYS B 2 48 ? 28.457 12.688 -42.349 1.00 0.00 48 CYS B O 13
ATOM 21374 N N . GLU B 2 49 ? 27.559 10.658 -41.985 1.00 0.00 49 GLU B N 13
ATOM 21375 C CA . GLU B 2 49 ? 27.202 10.434 -43.437 1.00 0.00 49 GLU B CA 13
ATOM 21376 C C . GLU B 2 49 ? 26.304 11.453 -44.085 1.00 0.00 49 GLU B C 13
ATOM 21377 O O . GLU B 2 49 ? 26.562 11.996 -45.128 1.00 0.00 49 GLU B O 13
ATOM 21389 N N . ARG B 2 50 ? 25.090 11.589 -43.465 1.00 0.00 50 ARG B N 13
ATOM 21390 C CA . ARG B 2 50 ? 24.080 12.584 -43.942 1.00 0.00 50 ARG B CA 13
ATOM 21391 C C . ARG B 2 50 ? 24.632 14.020 -43.982 1.00 0.00 50 ARG B C 13
ATOM 21392 O O . ARG B 2 50 ? 24.511 14.672 -44.972 1.00 0.00 50 ARG B O 13
ATOM 21413 N N . GLN B 2 51 ? 25.444 14.383 -42.943 1.00 0.00 51 GLN B N 13
ATOM 21414 C CA . GLN B 2 51 ? 26.001 15.789 -42.952 1.00 0.00 51 GLN B CA 13
ATOM 21415 C C . GLN B 2 51 ? 27.140 16.125 -43.924 1.00 0.00 51 GLN B C 13
ATOM 21416 O O . GLN B 2 51 ? 27.301 17.289 -44.170 1.00 0.00 51 GLN B O 13
ATOM 21430 N N . GLY B 2 52 ? 28.029 15.172 -44.139 1.00 0.00 52 GLY B N 13
ATOM 21431 C CA . GLY B 2 52 ? 29.283 15.361 -44.830 1.00 0.00 52 GLY B CA 13
ATOM 21432 C C . GLY B 2 52 ? 30.458 15.994 -44.027 1.00 0.00 52 GLY B C 13
ATOM 21433 O O . GLY B 2 52 ? 31.652 15.784 -44.352 1.00 0.00 52 GLY B O 13
ATOM 21437 N N . LEU B 2 53 ? 30.206 16.775 -42.976 1.00 0.00 53 LEU B N 13
ATOM 21438 C CA . LEU B 2 53 ? 31.195 17.156 -42.011 1.00 0.00 53 LEU B CA 13
ATOM 21439 C C . LEU B 2 53 ? 31.805 15.936 -41.370 1.00 0.00 53 LEU B C 13
ATOM 21440 O O . LEU B 2 53 ? 31.150 14.913 -41.026 1.00 0.00 53 LEU B O 13
ATOM 21456 N N . SER B 2 54 ? 33.057 16.156 -40.927 1.00 0.00 54 SER B N 13
ATOM 21457 C CA . SER B 2 54 ? 33.854 15.108 -40.274 1.00 0.00 54 SER B CA 13
ATOM 21458 C C . SER B 2 54 ? 33.406 14.875 -38.819 1.00 0.00 54 SER B C 13
ATOM 21459 O O . SER B 2 54 ? 33.022 15.834 -38.057 1.00 0.00 54 SER B O 13
ATOM 21467 N N . MET B 2 55 ? 33.571 13.647 -38.339 1.00 0.00 55 MET B N 13
ATOM 21468 C CA . MET B 2 55 ? 33.463 13.425 -36.896 1.00 0.00 55 MET B CA 13
ATOM 21469 C C . MET B 2 55 ? 34.522 14.069 -36.050 1.00 0.00 55 MET B C 13
ATOM 21470 O O . MET B 2 55 ? 34.342 14.390 -34.849 1.00 0.00 55 MET B O 13
ATOM 21484 N N . ARG B 2 56 ? 35.710 14.463 -36.627 1.00 0.00 56 ARG B N 13
ATOM 21485 C CA . ARG B 2 56 ? 36.704 15.420 -36.035 1.00 0.00 56 ARG B CA 13
ATOM 21486 C C . ARG B 2 56 ? 36.166 16.891 -35.866 1.00 0.00 56 ARG B C 13
ATOM 21487 O O . ARG B 2 56 ? 36.499 17.489 -34.865 1.00 0.00 56 ARG B O 13
ATOM 21508 N N . GLN B 2 57 ? 35.355 17.454 -36.760 1.00 0.00 57 GLN B N 13
ATOM 21509 C CA . GLN B 2 57 ? 34.878 18.836 -36.620 1.00 0.00 57 GLN B CA 13
ATOM 21510 C C . GLN B 2 57 ? 33.645 18.894 -35.636 1.00 0.00 57 GLN B C 13
ATOM 21511 O O . GLN B 2 57 ? 33.585 19.838 -34.866 1.00 0.00 57 GLN B O 13
ATOM 21525 N N . ILE B 2 58 ? 32.704 17.933 -35.744 1.00 0.00 58 ILE B N 13
ATOM 21526 C CA . ILE B 2 58 ? 31.468 18.015 -34.955 1.00 0.00 58 ILE B CA 13
ATOM 21527 C C . ILE B 2 58 ? 31.528 17.251 -33.582 1.00 0.00 58 ILE B C 13
ATOM 21528 O O . ILE B 2 58 ? 32.352 16.350 -33.359 1.00 0.00 58 ILE B O 13
ATOM 21544 N N . ARG B 2 59 ? 30.685 17.694 -32.665 1.00 0.00 59 ARG B N 13
ATOM 21545 C CA . ARG B 2 59 ? 30.592 17.143 -31.324 1.00 0.00 59 ARG B CA 13
ATOM 21546 C C . ARG B 2 59 ? 29.175 16.748 -30.860 1.00 0.00 59 ARG B C 13
ATOM 21547 O O . ARG B 2 59 ? 28.282 17.528 -30.972 1.00 0.00 59 ARG B O 13
ATOM 21568 N N . PHE B 2 60 ? 28.960 15.568 -30.341 1.00 0.00 60 PHE B N 13
ATOM 21569 C CA . PHE B 2 60 ? 27.678 15.055 -29.838 1.00 0.00 60 PHE B CA 13
ATOM 21570 C C . PHE B 2 60 ? 27.447 15.031 -28.343 1.00 0.00 60 PHE B C 13
ATOM 21571 O O . PHE B 2 60 ? 28.322 14.503 -27.650 1.00 0.00 60 PHE B O 13
ATOM 21588 N N . ARG B 2 61 ? 26.343 15.538 -27.776 1.00 0.00 61 ARG B N 13
ATOM 21589 C CA . ARG B 2 61 ? 26.083 15.746 -26.371 1.00 0.00 61 ARG B CA 13
ATOM 21590 C C . ARG B 2 61 ? 24.652 15.416 -25.975 1.00 0.00 61 ARG B C 13
ATOM 21591 O O . ARG B 2 61 ? 23.734 15.552 -26.748 1.00 0.00 61 ARG B O 13
ATOM 21612 N N . PHE B 2 62 ? 24.500 14.900 -24.787 1.00 0.00 62 PHE B N 13
ATOM 21613 C CA . PHE B 2 62 ? 23.220 14.805 -24.100 1.00 0.00 62 PHE B CA 13
ATOM 21614 C C . PHE B 2 62 ? 23.444 15.382 -22.715 1.00 0.00 62 PHE B C 13
ATOM 21615 O O . PHE B 2 62 ? 24.523 15.228 -22.122 1.00 0.00 62 PHE B O 13
ATOM 21632 N N . ASP B 2 63 ? 22.417 16.066 -22.137 1.00 0.00 63 ASP B N 13
ATOM 21633 C CA . ASP B 2 63 ? 22.532 16.781 -20.874 1.00 0.00 63 ASP B CA 13
ATOM 21634 C C . ASP B 2 63 ? 23.871 17.551 -20.664 1.00 0.00 63 ASP B C 13
ATOM 21635 O O . ASP B 2 63 ? 24.555 17.393 -19.673 1.00 0.00 63 ASP B O 13
ATOM 21644 N N . GLY B 2 64 ? 24.273 18.320 -21.659 1.00 0.00 64 GLY B N 13
ATOM 21645 C CA . GLY B 2 64 ? 25.603 18.964 -21.656 1.00 0.00 64 GLY B CA 13
ATOM 21646 C C . GLY B 2 64 ? 26.792 18.102 -21.929 1.00 0.00 64 GLY B C 13
ATOM 21647 O O . GLY B 2 64 ? 27.710 18.537 -22.673 1.00 0.00 64 GLY B O 13
ATOM 21651 N N . GLN B 2 65 ? 26.917 16.864 -21.427 1.00 0.00 65 GLN B N 13
ATOM 21652 C CA . GLN B 2 65 ? 28.119 16.051 -21.597 1.00 0.00 65 GLN B CA 13
ATOM 21653 C C . GLN B 2 65 ? 28.322 15.339 -22.991 1.00 0.00 65 GLN B C 13
ATOM 21654 O O . GLN B 2 65 ? 27.334 14.984 -23.634 1.00 0.00 65 GLN B O 13
ATOM 21668 N N . PRO B 2 66 ? 29.576 15.077 -23.417 1.00 0.00 66 PRO B N 13
ATOM 21669 C CA . PRO B 2 66 ? 29.965 14.212 -24.536 1.00 0.00 66 PRO B CA 13
ATOM 21670 C C . PRO B 2 66 ? 29.430 12.833 -24.484 1.00 0.00 66 PRO B C 13
ATOM 21671 O O . PRO B 2 66 ? 29.086 12.317 -23.404 1.00 0.00 66 PRO B O 13
ATOM 21682 N N . ILE B 2 67 ? 29.250 12.201 -25.616 1.00 0.00 67 ILE B N 13
ATOM 21683 C CA . ILE B 2 67 ? 28.725 10.792 -25.614 1.00 0.00 67 ILE B CA 13
ATOM 21684 C C . ILE B 2 67 ? 29.854 9.849 -26.096 1.00 0.00 67 ILE B C 13
ATOM 21685 O O . ILE B 2 67 ? 30.532 10.136 -27.134 1.00 0.00 67 ILE B O 13
ATOM 21701 N N . ASN B 2 68 ? 30.105 8.784 -25.354 1.00 0.00 68 ASN B N 13
ATOM 21702 C CA . ASN B 2 68 ? 31.129 7.789 -25.726 1.00 0.00 68 ASN B CA 13
ATOM 21703 C C . ASN B 2 68 ? 30.585 6.775 -26.685 1.00 0.00 68 ASN B C 13
ATOM 21704 O O . ASN B 2 68 ? 29.385 6.563 -26.693 1.00 0.00 68 ASN B O 13
ATOM 21715 N N . GLU B 2 69 ? 31.379 6.191 -27.604 1.00 0.00 69 GLU B N 13
ATOM 21716 C CA . GLU B 2 69 ? 30.954 5.181 -28.503 1.00 0.00 69 GLU B CA 13
ATOM 21717 C C . GLU B 2 69 ? 30.488 3.936 -27.684 1.00 0.00 69 GLU B C 13
ATOM 21718 O O . GLU B 2 69 ? 30.196 2.880 -28.300 1.00 0.00 69 GLU B O 13
ATOM 21730 N N . THR B 2 70 ? 30.573 3.875 -26.385 1.00 0.00 70 THR B N 13
ATOM 21731 C CA . THR B 2 70 ? 30.170 2.665 -25.618 1.00 0.00 70 THR B CA 13
ATOM 21732 C C . THR B 2 70 ? 28.920 3.041 -24.773 1.00 0.00 70 THR B C 13
ATOM 21733 O O . THR B 2 70 ? 28.476 2.225 -24.005 1.00 0.00 70 THR B O 13
ATOM 21744 N N . ASP B 2 71 ? 28.395 4.236 -24.920 1.00 0.00 71 ASP B N 13
ATOM 21745 C CA . ASP B 2 71 ? 27.143 4.656 -24.362 1.00 0.00 71 ASP B CA 13
ATOM 21746 C C . ASP B 2 71 ? 25.931 4.132 -25.170 1.00 0.00 71 ASP B C 13
ATOM 21747 O O . ASP B 2 71 ? 26.026 3.873 -26.372 1.00 0.00 71 ASP B O 13
ATOM 21756 N N . THR B 2 72 ? 24.790 3.830 -24.438 1.00 0.00 72 THR B N 13
ATOM 21757 C CA . THR B 2 72 ? 23.564 3.245 -25.049 1.00 0.00 72 THR B CA 13
ATOM 21758 C C . THR B 2 72 ? 22.340 4.053 -24.587 1.00 0.00 72 THR B C 13
ATOM 21759 O O . THR B 2 72 ? 22.571 4.755 -23.622 1.00 0.00 72 THR B O 13
ATOM 21770 N N . PRO B 2 73 ? 21.156 4.010 -25.168 1.00 0.00 73 PRO B N 13
ATOM 21771 C CA . PRO B 2 73 ? 19.980 4.585 -24.551 1.00 0.00 73 PRO B CA 13
ATOM 21772 C C . PRO B 2 73 ? 19.643 4.157 -23.103 1.00 0.00 73 PRO B C 13
ATOM 21773 O O . PRO B 2 73 ? 19.285 4.958 -22.222 1.00 0.00 73 PRO B O 13
ATOM 21784 N N . ALA B 2 74 ? 19.857 2.883 -22.835 1.00 0.00 74 ALA B N 13
ATOM 21785 C CA . ALA B 2 74 ? 19.767 2.342 -21.454 1.00 0.00 74 ALA B CA 13
ATOM 21786 C C . ALA B 2 74 ? 20.712 2.970 -20.495 1.00 0.00 74 ALA B C 13
ATOM 21787 O O . ALA B 2 74 ? 20.304 3.481 -19.433 1.00 0.00 74 ALA B O 13
ATOM 21794 N N . GLN B 2 75 ? 21.999 3.119 -20.928 1.00 0.00 75 GLN B N 13
ATOM 21795 C CA . GLN B 2 75 ? 23.020 3.760 -20.102 1.00 0.00 75 GLN B CA 13
ATOM 21796 C C . GLN B 2 75 ? 22.834 5.241 -19.827 1.00 0.00 75 GLN B C 13
ATOM 21797 O O . GLN B 2 75 ? 23.059 5.617 -18.686 1.00 0.00 75 GLN B O 13
ATOM 21811 N N . LEU B 2 76 ? 22.392 6.094 -20.776 1.00 0.00 76 LEU B N 13
ATOM 21812 C CA . LEU B 2 76 ? 21.922 7.540 -20.600 1.00 0.00 76 LEU B CA 13
ATOM 21813 C C . LEU B 2 76 ? 20.545 7.718 -20.028 1.00 0.00 76 LEU B C 13
ATOM 21814 O O . LEU B 2 76 ? 20.222 8.900 -19.779 1.00 0.00 76 LEU B O 13
ATOM 21830 N N . GLU B 2 77 ? 19.828 6.628 -19.796 1.00 0.00 77 GLU B N 13
ATOM 21831 C CA . GLU B 2 77 ? 18.503 6.613 -19.123 1.00 0.00 77 GLU B CA 13
ATOM 21832 C C . GLU B 2 77 ? 17.522 7.572 -19.852 1.00 0.00 77 GLU B C 13
ATOM 21833 O O . GLU B 2 77 ? 16.860 8.432 -19.299 1.00 0.00 77 GLU B O 13
ATOM 21845 N N . MET B 2 78 ? 17.469 7.477 -21.217 1.00 0.00 78 MET B N 13
ATOM 21846 C CA . MET B 2 78 ? 16.726 8.391 -22.177 1.00 0.00 78 MET B CA 13
ATOM 21847 C C . MET B 2 78 ? 15.325 7.864 -22.256 1.00 0.00 78 MET B C 13
ATOM 21848 O O . MET B 2 78 ? 15.060 6.653 -22.167 1.00 0.00 78 MET B O 13
ATOM 21862 N N . GLU B 2 79 ? 14.346 8.791 -22.359 1.00 0.00 79 GLU B N 13
ATOM 21863 C CA . GLU B 2 79 ? 12.970 8.578 -22.761 1.00 0.00 79 GLU B CA 13
ATOM 21864 C C . GLU B 2 79 ? 12.766 8.687 -24.296 1.00 0.00 79 GLU B C 13
ATOM 21865 O O . GLU B 2 79 ? 13.548 9.430 -24.932 1.00 0.00 79 GLU B O 13
ATOM 21877 N N . ASP B 2 80 ? 11.667 8.086 -24.920 1.00 0.00 80 ASP B N 13
ATOM 21878 C CA . ASP B 2 80 ? 11.400 8.289 -26.332 1.00 0.00 80 ASP B CA 13
ATOM 21879 C C . ASP B 2 80 ? 10.925 9.800 -26.437 1.00 0.00 80 ASP B C 13
ATOM 21880 O O . ASP B 2 80 ? 10.194 10.303 -25.593 1.00 0.00 80 ASP B O 13
ATOM 21889 N N . GLU B 2 81 ? 11.265 10.389 -27.589 1.00 0.00 81 GLU B N 13
ATOM 21890 C CA . GLU B 2 81 ? 11.238 11.841 -27.890 1.00 0.00 81 GLU B CA 13
ATOM 21891 C C . GLU B 2 81 ? 12.325 12.682 -27.165 1.00 0.00 81 GLU B C 13
ATOM 21892 O O . GLU B 2 81 ? 12.293 13.903 -27.207 1.00 0.00 81 GLU B O 13
ATOM 21904 N N . ASP B 2 82 ? 13.377 12.118 -26.516 1.00 0.00 82 ASP B N 13
ATOM 21905 C CA . ASP B 2 82 ? 14.569 12.888 -26.240 1.00 0.00 82 ASP B CA 13
ATOM 21906 C C . ASP B 2 82 ? 15.498 13.245 -27.432 1.00 0.00 82 ASP B C 13
ATOM 21907 O O . ASP B 2 82 ? 15.378 12.676 -28.525 1.00 0.00 82 ASP B O 13
ATOM 21916 N N . THR B 2 83 ? 16.448 14.187 -27.287 1.00 0.00 83 THR B N 13
ATOM 21917 C CA . THR B 2 83 ? 17.322 14.681 -28.403 1.00 0.00 83 THR B CA 13
ATOM 21918 C C . THR B 2 83 ? 18.754 14.939 -28.019 1.00 0.00 83 THR B C 13
ATOM 21919 O O . THR B 2 83 ? 19.068 15.506 -26.953 1.00 0.00 83 THR B O 13
ATOM 21930 N N . ILE B 2 84 ? 19.620 14.295 -28.835 1.00 0.00 84 ILE B N 13
ATOM 21931 C CA . ILE B 2 84 ? 21.060 14.517 -28.882 1.00 0.00 84 ILE B CA 13
ATOM 21932 C C . ILE B 2 84 ? 21.316 15.898 -29.567 1.00 0.00 84 ILE B C 13
ATOM 21933 O O . ILE B 2 84 ? 20.761 16.208 -30.632 1.00 0.00 84 ILE B O 13
ATOM 21949 N N . ASP B 2 85 ? 22.055 16.758 -28.875 1.00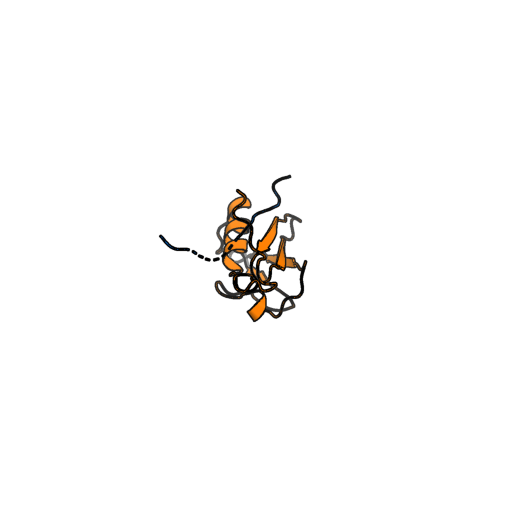 0.00 85 ASP B N 13
ATOM 21950 C CA . ASP B 2 85 ? 22.646 18.005 -29.493 1.00 0.00 85 ASP B CA 13
ATOM 21951 C C . ASP B 2 85 ? 23.919 17.765 -30.224 1.00 0.00 85 ASP B C 13
ATOM 21952 O O . ASP B 2 85 ? 24.744 16.930 -29.781 1.00 0.00 85 ASP B O 13
ATOM 21961 N N . VAL B 2 86 ? 24.135 18.558 -31.253 1.00 0.00 86 VAL B N 13
ATOM 21962 C CA . VAL B 2 86 ? 25.380 18.548 -31.997 1.00 0.00 86 VAL B CA 13
ATOM 21963 C C . VAL B 2 86 ? 26.080 19.965 -32.063 1.00 0.00 86 VAL B C 13
ATOM 21964 O O . VAL B 2 86 ? 25.387 20.851 -32.554 1.00 0.00 86 VAL B O 13
ATOM 21977 N N . PHE B 2 87 ? 27.327 20.116 -31.626 1.00 0.00 87 PHE B N 13
ATOM 21978 C CA . PHE B 2 87 ? 28.094 21.322 -31.628 1.00 0.00 87 PHE B CA 13
ATOM 21979 C C . PHE B 2 87 ? 29.370 21.182 -32.454 1.00 0.00 87 PHE B C 13
ATOM 21980 O O . PHE B 2 87 ? 29.591 20.121 -32.942 1.00 0.00 87 PHE B O 13
ATOM 21997 N N . GLN B 2 88 ? 30.179 22.216 -32.615 1.00 0.00 88 GLN B N 13
ATOM 21998 C CA . GLN B 2 88 ? 31.487 22.168 -33.342 1.00 0.00 88 GLN B CA 13
ATOM 21999 C C . GLN B 2 88 ? 32.735 22.542 -32.497 1.00 0.00 88 GLN B C 13
ATOM 22000 O O . GLN B 2 88 ? 32.646 23.272 -31.449 1.00 0.00 88 GLN B O 13
ATOM 22014 N N . GLN B 2 89 ? 33.898 21.987 -32.940 1.00 0.00 89 GLN B N 13
ATOM 22015 C CA . GLN B 2 89 ? 35.143 22.376 -32.362 1.00 0.00 89 GLN B CA 13
ATOM 22016 C C . GLN B 2 89 ? 36.038 23.159 -33.362 1.00 0.00 89 GLN B C 13
ATOM 22017 O O . GLN B 2 89 ? 36.604 22.682 -34.329 1.00 0.00 89 GLN B O 13
ATOM 22031 N N . GLN B 2 90 ? 36.232 24.412 -32.977 1.00 0.00 90 GLN B N 13
ATOM 22032 C CA . GLN B 2 90 ? 36.849 25.444 -33.814 1.00 0.00 90 GLN B CA 13
ATOM 22033 C C . GLN B 2 90 ? 38.357 25.590 -33.428 1.00 0.00 90 GLN B C 13
ATOM 22034 O O . GLN B 2 90 ? 38.765 25.316 -32.336 1.00 0.00 90 GLN B O 13
ATOM 22048 N N . THR B 2 91 ? 39.155 26.056 -34.440 1.00 0.00 91 THR B N 13
ATOM 22049 C CA . THR B 2 91 ? 40.608 26.394 -34.220 1.00 0.00 91 THR B CA 13
ATOM 22050 C C . THR B 2 91 ? 40.915 27.528 -33.325 1.00 0.00 91 THR B C 13
ATOM 22051 O O . THR B 2 91 ? 42.027 27.622 -32.780 1.00 0.00 91 THR B O 13
ATOM 22062 N N . GLY B 2 92 ? 39.994 28.443 -33.015 1.00 0.00 92 GLY B N 13
ATOM 22063 C CA . GLY B 2 92 ? 40.333 29.738 -32.325 1.00 0.00 92 GLY B CA 13
ATOM 22064 C C . GLY B 2 92 ? 41.189 30.654 -33.212 1.00 0.00 92 GLY B C 13
ATOM 22065 O O . GLY B 2 92 ? 41.485 30.339 -34.388 1.00 0.00 92 GLY B O 13
ATOM 22069 N N . GLY B 2 93 ? 41.615 31.776 -32.639 1.00 0.00 93 GLY B N 13
ATOM 22070 C CA . GLY B 2 93 ? 42.214 32.825 -33.373 1.00 0.00 93 GLY B CA 13
ATOM 22071 C C . GLY B 2 93 ? 43.669 32.563 -33.802 1.00 0.00 93 GLY B C 13
ATOM 22072 O O . GLY B 2 93 ? 44.515 31.995 -33.151 1.00 0.00 93 GLY B O 13
ATOM 22076 N N . VAL B 2 94 ? 44.055 33.201 -34.999 1.00 0.00 94 VAL B N 13
ATOM 22077 C CA . VAL B 2 94 ? 45.426 33.472 -35.385 1.00 0.00 94 VAL B CA 13
ATOM 22078 C C . VAL B 2 94 ? 46.023 34.575 -34.513 1.00 0.00 94 VAL B C 13
ATOM 22079 O O . VAL B 2 94 ? 45.395 35.550 -34.200 1.00 0.00 94 VAL B O 13
ATOM 22092 N N . TYR B 2 95 ? 47.230 34.262 -34.064 1.00 0.00 95 TYR B N 13
ATOM 22093 C CA . TYR B 2 95 ? 48.103 35.023 -33.054 1.00 0.00 95 TYR B CA 13
ATOM 22094 C C . TYR B 2 95 ? 48.806 36.207 -33.707 1.00 0.00 95 TYR B C 13
ATOM 22095 O O . TYR B 2 95 ? 49.835 35.986 -34.412 1.00 0.00 95 TYR B O 13
ATOM 22120 N N . GLU A 1 2 ? 10.104 14.608 -44.434 1.00 0.00 37 GLU A N 14
ATOM 22121 C CA . GLU A 1 2 ? 9.944 13.695 -45.608 1.00 0.00 37 GLU A CA 14
ATOM 22122 C C . GLU A 1 2 ? 11.102 12.664 -45.886 1.00 0.00 37 GLU A C 14
ATOM 22123 O O . GLU A 1 2 ? 10.897 11.645 -46.567 1.00 0.00 37 GLU A O 14
ATOM 22135 N N . ASP A 1 3 ? 12.196 12.881 -45.144 1.00 0.00 38 ASP A N 14
ATOM 22136 C CA . ASP A 1 3 ? 13.381 12.026 -45.077 1.00 0.00 38 ASP A CA 14
ATOM 22137 C C . ASP A 1 3 ? 14.052 12.018 -43.682 1.00 0.00 38 ASP A C 14
ATOM 22138 O O . ASP A 1 3 ? 15.217 11.661 -43.448 1.00 0.00 38 ASP A O 14
ATOM 22147 N N . ALA A 1 4 ? 13.364 12.443 -42.642 1.00 0.00 39 ALA A N 14
ATOM 22148 C CA . ALA A 1 4 ? 13.862 12.713 -41.308 1.00 0.00 39 ALA A CA 14
ATOM 22149 C C . ALA A 1 4 ? 13.935 11.509 -40.487 1.00 0.00 39 ALA A C 14
ATOM 22150 O O . ALA A 1 4 ? 13.539 11.424 -39.333 1.00 0.00 39 ALA A O 14
ATOM 22157 N N . PHE A 1 5 ? 14.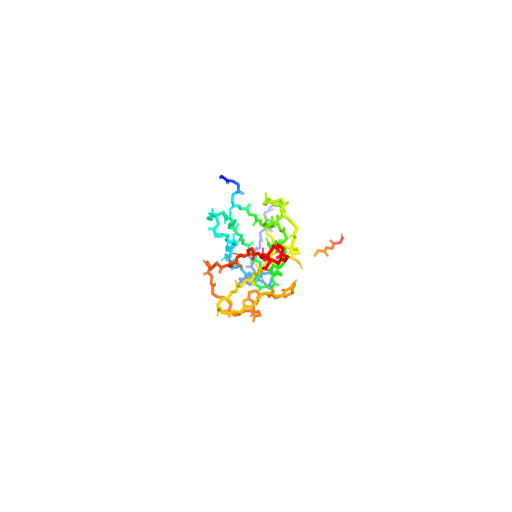410 10.376 -41.060 1.00 0.00 40 PHE A N 14
ATOM 22158 C CA . PHE A 1 5 ? 14.253 9.046 -40.492 1.00 0.00 40 PHE A CA 14
ATOM 22159 C C . PHE A 1 5 ? 15.470 8.161 -40.790 1.00 0.00 40 PHE A C 14
ATOM 22160 O O . PHE A 1 5 ? 15.848 8.118 -41.965 1.00 0.00 40 PHE A O 14
ATOM 22177 N N . ILE A 1 6 ? 16.065 7.584 -39.755 1.00 0.00 41 ILE A N 14
ATOM 22178 C CA . ILE A 1 6 ? 17.263 6.666 -39.790 1.00 0.00 41 ILE A CA 14
ATOM 22179 C C . ILE A 1 6 ? 16.905 5.494 -38.852 1.00 0.00 41 ILE A C 14
ATOM 22180 O O . ILE A 1 6 ? 16.309 5.601 -37.792 1.00 0.00 41 ILE A O 14
ATOM 22196 N N . VAL A 1 7 ? 17.402 4.348 -39.188 1.00 0.00 42 VAL A N 14
ATOM 22197 C CA . VAL A 1 7 ? 17.006 3.055 -38.576 1.00 0.00 42 VAL A CA 14
ATOM 22198 C C . VAL A 1 7 ? 18.169 2.116 -38.504 1.00 0.00 42 VAL A C 14
ATOM 22199 O O . VAL A 1 7 ? 18.862 1.862 -39.483 1.00 0.00 42 VAL A O 14
ATOM 22212 N N . ILE A 1 8 ? 18.464 1.533 -37.317 1.00 0.00 43 ILE A N 14
ATOM 22213 C CA . ILE A 1 8 ? 19.686 0.695 -36.977 1.00 0.00 43 ILE A CA 14
ATOM 22214 C C . ILE A 1 8 ? 19.312 -0.403 -35.961 1.00 0.00 43 ILE A C 14
ATOM 22215 O O . ILE A 1 8 ? 18.499 -0.213 -35.045 1.00 0.00 43 ILE A O 14
ATOM 22245 N N . ASP A 1 10 ? 21.641 -3.499 -33.693 1.00 0.00 45 ASP A N 14
ATOM 22246 C CA . ASP A 1 10 ? 23.007 -3.916 -33.431 1.00 0.00 45 ASP A CA 14
ATOM 22247 C C . ASP A 1 10 ? 23.271 -5.448 -33.593 1.00 0.00 45 ASP A C 14
ATOM 22248 O O . ASP A 1 10 ? 24.391 -5.819 -33.573 1.00 0.00 45 ASP A O 14
ATOM 22271 N N . ASP A 1 12 ? 22.752 -9.270 -35.615 1.00 0.00 47 ASP A N 14
ATOM 22272 C CA . ASP A 1 12 ? 22.740 -9.618 -37.070 1.00 0.00 47 ASP A CA 14
ATOM 22273 C C . ASP A 1 12 ? 22.662 -11.178 -37.258 1.00 0.00 47 ASP A C 14
ATOM 22274 O O . ASP A 1 12 ? 23.386 -12.015 -36.694 1.00 0.00 47 ASP A O 14
ATOM 22283 N N . GLY A 1 13 ? 21.811 -11.664 -38.133 1.00 0.00 48 GLY A N 14
ATOM 22284 C CA . GLY A 1 13 ? 21.721 -13.088 -38.577 1.00 0.00 48 GLY A CA 14
ATOM 22285 C C . GLY A 1 13 ? 21.329 -14.016 -37.396 1.00 0.00 48 GLY A C 14
ATOM 22286 O O . GLY A 1 13 ? 20.332 -13.812 -36.726 1.00 0.00 48 GLY A O 14
ATOM 22290 N N . GLU A 1 14 ? 22.195 -15.034 -37.156 1.00 0.00 49 GLU A N 14
ATOM 22291 C CA . GLU A 1 14 ? 22.136 -15.972 -36.052 1.00 0.00 49 GLU A CA 14
ATOM 22292 C C . GLU A 1 14 ? 22.169 -15.259 -34.674 1.00 0.00 49 GLU A C 14
ATOM 22293 O O . GLU A 1 14 ? 23.073 -14.500 -34.326 1.00 0.00 49 GLU A O 14
ATOM 22308 N N . MET B 2 1 ? -10.213 -34.481 -39.394 1.00 0.00 1 MET B N 14
ATOM 22309 C CA . MET B 2 1 ? -10.788 -33.392 -38.691 1.00 0.00 1 MET B CA 14
ATOM 22310 C C . MET B 2 1 ? -9.711 -32.677 -37.820 1.00 0.00 1 MET B C 14
ATOM 22311 O O . MET B 2 1 ? -9.020 -33.445 -37.129 1.00 0.00 1 MET B O 14
ATOM 22327 N N . ALA B 2 2 ? -9.628 -31.358 -37.844 1.00 0.00 2 ALA B N 14
ATOM 22328 C CA . ALA B 2 2 ? -8.556 -30.443 -37.384 1.00 0.00 2 ALA B CA 14
ATOM 22329 C C . ALA B 2 2 ? -8.502 -30.069 -35.886 1.00 0.00 2 ALA B C 14
ATOM 22330 O O . ALA B 2 2 ? -9.474 -30.219 -35.146 1.00 0.00 2 ALA B O 14
ATOM 22337 N N . ASP B 2 3 ? -7.382 -29.473 -35.413 1.00 0.00 3 ASP B N 14
ATOM 22338 C CA . ASP B 2 3 ? -7.188 -28.958 -34.043 1.00 0.00 3 ASP B CA 14
ATOM 22339 C C . ASP B 2 3 ? -5.917 -28.061 -33.958 1.00 0.00 3 ASP B C 14
ATOM 22340 O O . ASP B 2 3 ? -4.958 -28.249 -33.179 1.00 0.00 3 ASP B O 14
ATOM 22349 N N . GLU B 2 4 ? -5.729 -27.133 -34.873 1.00 0.00 4 GLU B N 14
ATOM 22350 C CA . GLU B 2 4 ? -4.615 -26.297 -35.049 1.00 0.00 4 GLU B CA 14
ATOM 22351 C C . GLU B 2 4 ? -4.384 -25.470 -33.749 1.00 0.00 4 GLU B C 14
ATOM 22352 O O . GLU B 2 4 ? -5.328 -25.022 -33.083 1.00 0.00 4 GLU B O 14
ATOM 22364 N N . LYS B 2 5 ? -3.133 -25.345 -33.358 1.00 0.00 5 LYS B N 14
ATOM 22365 C CA . LYS B 2 5 ? -2.701 -24.623 -32.083 1.00 0.00 5 LYS B CA 14
ATOM 22366 C C . LYS B 2 5 ? -2.903 -23.106 -32.348 1.00 0.00 5 LYS B C 14
ATOM 22367 O O . LYS B 2 5 ? -2.285 -22.621 -33.350 1.00 0.00 5 LYS B O 14
ATOM 22386 N N . PRO B 2 6 ? -3.741 -22.348 -31.568 1.00 0.00 6 PRO B N 14
ATOM 22387 C CA . PRO B 2 6 ? -4.089 -20.976 -31.898 1.00 0.00 6 PRO B CA 14
ATOM 22388 C C . PRO B 2 6 ? -2.995 -20.002 -31.539 1.00 0.00 6 PRO B C 14
ATOM 22389 O O . PRO B 2 6 ? -2.275 -20.116 -30.587 1.00 0.00 6 PRO B O 14
ATOM 22400 N N . LYS B 2 7 ? -2.879 -19.012 -32.394 1.00 0.00 7 LYS B N 14
ATOM 22401 C CA . LYS B 2 7 ? -1.840 -17.903 -32.313 1.00 0.00 7 LYS B CA 14
ATOM 22402 C C . LYS B 2 7 ? -1.829 -17.136 -30.956 1.00 0.00 7 LYS B C 14
ATOM 22403 O O . LYS B 2 7 ? -2.846 -16.665 -30.520 1.00 0.00 7 LYS B O 14
ATOM 22422 N N . GLU B 2 8 ? -0.664 -17.017 -30.297 1.00 0.00 8 GLU B N 14
ATOM 22423 C CA . GLU B 2 8 ? -0.343 -15.859 -29.404 1.00 0.00 8 GLU B CA 14
ATOM 22424 C C . GLU B 2 8 ? 0.636 -14.806 -30.003 1.00 0.00 8 GLU B C 14
ATOM 22425 O O . GLU B 2 8 ? 1.472 -15.081 -30.885 1.00 0.00 8 GLU B O 14
ATOM 22437 N N . GLY B 2 9 ? 0.426 -13.619 -29.557 1.00 0.00 9 GLY B N 14
ATOM 22438 C CA . GLY B 2 9 ? 1.100 -12.452 -30.035 1.00 0.00 9 GLY B CA 14
ATOM 22439 C C . GLY B 2 9 ? 1.997 -11.811 -29.085 1.00 0.00 9 GLY B C 14
ATOM 22440 O O . GLY B 2 9 ? 2.584 -10.820 -29.407 1.00 0.00 9 GLY B O 14
ATOM 22444 N N . VAL B 2 10 ? 2.048 -12.407 -27.888 1.00 0.00 10 VAL B N 14
ATOM 22445 C CA . VAL B 2 10 ? 3.220 -12.115 -26.981 1.00 0.00 10 VAL B CA 14
ATOM 22446 C C . VAL B 2 10 ? 4.358 -12.951 -27.489 1.00 0.00 10 VAL B C 14
ATOM 22447 O O . VAL B 2 10 ? 4.124 -14.138 -27.746 1.00 0.00 10 VAL B O 14
ATOM 22460 N N . LYS B 2 11 ? 5.531 -12.385 -27.730 1.00 0.00 11 LYS B N 14
ATOM 22461 C CA . LYS B 2 11 ? 6.695 -13.041 -28.391 1.00 0.00 11 LYS B CA 14
ATOM 22462 C C . LYS B 2 11 ? 7.908 -12.158 -28.121 1.00 0.00 11 LYS B C 14
ATOM 22463 O O . LYS B 2 11 ? 7.727 -10.934 -28.005 1.00 0.00 11 LYS B O 14
ATOM 22482 N N . THR B 2 12 ? 9.113 -12.688 -28.116 1.00 0.00 12 THR B N 14
ATOM 22483 C CA . THR B 2 12 ? 10.323 -11.837 -27.832 1.00 0.00 12 THR B CA 14
ATOM 22484 C C . THR B 2 12 ? 10.631 -10.809 -28.892 1.00 0.00 12 THR B C 14
ATOM 22485 O O . THR B 2 12 ? 10.989 -9.685 -28.591 1.00 0.00 12 THR B O 14
ATOM 22496 N N . GLU B 2 13 ? 10.451 -11.218 -30.161 1.00 0.00 13 GLU B N 14
ATOM 22497 C CA . GLU B 2 13 ? 10.544 -10.379 -31.323 1.00 0.00 13 GLU B CA 14
ATOM 22498 C C . GLU B 2 13 ? 9.560 -9.193 -31.291 1.00 0.00 13 GLU B C 14
ATOM 22499 O O . GLU B 2 13 ? 10.025 -8.152 -31.728 1.00 0.00 13 GLU B O 14
ATOM 22511 N N . ASN B 2 14 ? 8.362 -9.269 -30.722 1.00 0.00 14 ASN B N 14
ATOM 22512 C CA . ASN B 2 14 ? 7.353 -8.204 -30.576 1.00 0.00 14 ASN B CA 14
ATOM 22513 C C . ASN B 2 14 ? 7.578 -7.119 -29.483 1.00 0.00 14 ASN B C 14
ATOM 22514 O O . ASN B 2 14 ? 6.682 -6.366 -29.087 1.00 0.00 14 ASN B O 14
ATOM 22525 N N . ASN B 2 15 ? 8.836 -7.140 -28.937 1.00 0.00 15 ASN B N 14
ATOM 22526 C CA . ASN B 2 15 ? 9.336 -6.119 -28.138 1.00 0.00 15 ASN B CA 14
ATOM 22527 C C . ASN B 2 15 ? 9.573 -4.773 -28.867 1.00 0.00 15 ASN B C 14
ATOM 22528 O O . ASN B 2 15 ? 9.830 -4.771 -30.072 1.00 0.00 15 ASN B O 14
ATOM 22539 N N . ASP B 2 16 ? 9.583 -3.680 -28.156 1.00 0.00 16 ASP B N 14
ATOM 22540 C CA . ASP B 2 16 ? 9.368 -2.336 -28.656 1.00 0.00 16 ASP B CA 14
ATOM 22541 C C . ASP B 2 16 ? 10.683 -1.645 -28.747 1.00 0.00 16 ASP B C 14
ATOM 22542 O O . ASP B 2 16 ? 11.504 -1.784 -27.804 1.00 0.00 16 ASP B O 14
ATOM 22551 N N . HIS B 2 17 ? 10.791 -0.755 -29.739 1.00 0.00 17 HIS B N 14
ATOM 22552 C CA . HIS B 2 17 ? 11.930 0.101 -30.028 1.00 0.00 17 HIS B CA 14
ATOM 22553 C C . HIS B 2 17 ? 11.942 1.448 -29.206 1.00 0.00 17 HIS B C 14
ATOM 22554 O O . HIS B 2 17 ? 10.897 1.856 -28.778 1.00 0.00 17 HIS B O 14
ATOM 22568 N N . ILE B 2 18 ? 13.136 2.002 -29.117 1.00 0.00 18 ILE B N 14
ATOM 22569 C CA . ILE B 2 18 ? 13.272 3.345 -28.735 1.00 0.00 18 ILE B CA 14
ATOM 22570 C C . ILE B 2 18 ? 13.496 4.316 -29.903 1.00 0.00 18 ILE B C 14
ATOM 22571 O O . ILE B 2 18 ? 14.063 3.963 -30.952 1.00 0.00 18 ILE B O 14
ATOM 22587 N N . ASN B 2 19 ? 12.894 5.507 -29.785 1.00 0.00 19 ASN B N 14
ATOM 22588 C CA . ASN B 2 19 ? 12.893 6.561 -30.780 1.00 0.00 19 ASN B CA 14
ATOM 22589 C C . ASN B 2 19 ? 13.482 7.986 -30.359 1.00 0.00 19 ASN B C 14
ATOM 22590 O O . ASN B 2 19 ? 12.911 8.592 -29.433 1.00 0.00 19 ASN B O 14
ATOM 22601 N N . LEU B 2 20 ? 14.675 8.322 -30.817 1.00 0.00 20 LEU B N 14
ATOM 22602 C CA . LEU B 2 20 ? 15.505 9.420 -30.331 1.00 0.00 20 LEU B CA 14
ATOM 22603 C C . LEU B 2 20 ? 15.697 10.374 -31.431 1.00 0.00 20 LEU B C 14
ATOM 22604 O O . LEU B 2 20 ? 15.686 9.995 -32.588 1.00 0.00 20 LEU B O 14
ATOM 22620 N N . LYS B 2 21 ? 15.887 11.656 -31.089 1.00 0.00 21 LYS B N 14
ATOM 22621 C CA . LYS B 2 21 ? 15.961 12.793 -31.967 1.00 0.00 21 LYS B CA 14
ATOM 22622 C C . LYS B 2 21 ? 17.308 13.392 -31.846 1.00 0.00 21 LYS B C 14
ATOM 22623 O O . LYS B 2 21 ? 17.951 13.356 -30.836 1.00 0.00 21 LYS B O 14
ATOM 22642 N N . VAL B 2 22 ? 17.839 13.987 -32.902 1.00 0.00 22 VAL B N 14
ATOM 22643 C CA . VAL B 2 22 ? 19.178 14.623 -33.068 1.00 0.00 22 VAL B CA 14
ATOM 22644 C C . VAL B 2 22 ? 19.012 15.886 -33.951 1.00 0.00 22 VAL B C 14
ATOM 22645 O O . VAL B 2 22 ? 18.400 15.837 -34.997 1.00 0.00 22 VAL B O 14
ATOM 22658 N N . ALA B 2 23 ? 19.615 16.999 -33.537 1.00 0.00 23 ALA B N 14
ATOM 22659 C CA . ALA B 2 23 ? 19.690 18.233 -34.254 1.00 0.00 23 ALA B CA 14
ATOM 22660 C C . ALA B 2 23 ? 21.098 18.907 -34.040 1.00 0.00 23 ALA B C 14
ATOM 22661 O O . ALA B 2 23 ? 21.588 19.116 -32.928 1.00 0.00 23 ALA B O 14
ATOM 22668 N N . GLY B 2 24 ? 21.736 19.329 -35.145 1.00 0.00 24 GLY B N 14
ATOM 22669 C CA . GLY B 2 24 ? 22.928 20.209 -35.117 1.00 0.00 24 GLY B CA 14
ATOM 22670 C C . GLY B 2 24 ? 22.502 21.687 -35.034 1.00 0.00 24 GLY B C 14
ATOM 22671 O O . GLY B 2 24 ? 21.351 22.003 -34.737 1.00 0.00 24 GLY B O 14
ATOM 22675 N N . GLN B 2 25 ? 23.458 22.604 -35.214 1.00 0.00 25 GLN B N 14
ATOM 22676 C CA . GLN B 2 25 ? 23.157 23.992 -34.883 1.00 0.00 25 GLN B CA 14
ATOM 22677 C C . GLN B 2 25 ? 22.423 24.766 -35.982 1.00 0.00 25 GLN B C 14
ATOM 22678 O O . GLN B 2 25 ? 22.052 25.931 -35.824 1.00 0.00 25 GLN B O 14
ATOM 22692 N N . ASP B 2 26 ? 22.010 24.089 -37.044 1.00 0.00 26 ASP B N 14
ATOM 22693 C CA . ASP B 2 26 ? 20.978 24.525 -37.954 1.00 0.00 26 ASP B CA 14
ATOM 22694 C C . ASP B 2 26 ? 19.546 24.357 -37.410 1.00 0.00 26 ASP B C 14
ATOM 22695 O O . ASP B 2 26 ? 18.657 24.792 -38.133 1.00 0.00 26 ASP B O 14
ATOM 22704 N N . GLY B 2 27 ? 19.310 23.669 -36.272 1.00 0.00 27 GLY B N 14
ATOM 22705 C CA . GLY B 2 27 ? 17.978 23.577 -35.690 1.00 0.00 27 GLY B CA 14
ATOM 22706 C C . GLY B 2 27 ? 16.915 22.623 -36.371 1.00 0.00 27 GLY B C 14
ATOM 22707 O O . GLY B 2 27 ? 15.967 22.229 -35.712 1.00 0.00 27 GLY B O 14
ATOM 22711 N N . SER B 2 28 ? 17.152 22.128 -37.600 1.00 0.00 28 SER B N 14
ATOM 22712 C CA . SER B 2 28 ? 16.450 20.917 -38.100 1.00 0.00 28 SER B CA 14
ATOM 22713 C C . SER B 2 28 ? 16.784 19.607 -37.306 1.00 0.00 28 SER B C 14
ATOM 22714 O O . SER B 2 28 ? 17.900 19.305 -36.987 1.00 0.00 28 SER B O 14
ATOM 22722 N N . VAL B 2 29 ? 15.775 18.741 -37.324 1.00 0.00 29 VAL B N 14
ATOM 22723 C CA . VAL B 2 29 ? 15.729 17.452 -36.521 1.00 0.00 29 VAL B CA 14
ATOM 22724 C C . VAL B 2 29 ? 15.707 16.156 -37.462 1.00 0.00 29 VAL B C 14
ATOM 22725 O O . VAL B 2 29 ? 15.014 16.228 -38.485 1.00 0.00 29 VAL B O 14
ATOM 22738 N N . VAL B 2 30 ? 16.351 15.094 -36.999 1.00 0.00 30 VAL B N 14
ATOM 22739 C CA . VAL B 2 30 ? 16.092 13.792 -37.599 1.00 0.00 30 VAL B CA 14
ATOM 22740 C C . VAL B 2 30 ? 15.718 12.850 -36.369 1.00 0.00 30 VAL B C 14
ATOM 22741 O O . VAL B 2 30 ? 16.256 13.043 -35.288 1.00 0.00 30 VAL B O 14
ATOM 22754 N N . GLN B 2 31 ? 14.825 11.902 -36.596 1.00 0.00 31 GLN B N 14
ATOM 22755 C CA . GLN B 2 31 ? 14.518 10.796 -35.680 1.00 0.00 31 GLN B CA 14
ATOM 22756 C C . GLN B 2 31 ? 15.273 9.505 -36.122 1.00 0.00 31 GLN B C 14
ATOM 22757 O O . GLN B 2 31 ? 15.151 8.971 -37.255 1.00 0.00 31 GLN B O 14
ATOM 22771 N N . PHE B 2 32 ? 15.962 8.889 -35.179 1.00 0.00 32 PHE B N 14
ATOM 22772 C CA . PHE B 2 32 ? 16.517 7.483 -35.182 1.00 0.00 32 PHE B CA 14
ATOM 22773 C C . PHE B 2 32 ? 15.473 6.622 -34.475 1.00 0.00 32 PHE B C 14
ATOM 22774 O O . PHE B 2 32 ? 15.065 6.905 -33.381 1.00 0.00 32 PHE B O 14
ATOM 22791 N N . LYS B 2 33 ? 15.389 5.437 -35.080 1.00 0.00 33 LYS B N 14
ATOM 22792 C CA . LYS B 2 33 ? 14.821 4.156 -34.434 1.00 0.00 33 LYS B CA 14
ATOM 22793 C C . LYS B 2 33 ? 15.950 3.155 -34.098 1.00 0.00 33 LYS B C 14
ATOM 22794 O O . LYS B 2 33 ? 16.726 2.820 -35.011 1.00 0.00 33 LYS B O 14
ATOM 22813 N N . ILE B 2 34 ? 16.026 2.722 -32.889 1.00 0.00 34 ILE B N 14
ATOM 22814 C CA . ILE B 2 34 ? 16.994 1.685 -32.474 1.00 0.00 34 ILE B CA 14
ATOM 22815 C C . ILE B 2 34 ? 16.431 0.890 -31.347 1.00 0.00 34 ILE B C 14
ATOM 22816 O O . ILE B 2 34 ? 15.378 1.106 -30.777 1.00 0.00 34 ILE B O 14
ATOM 22832 N N . LYS B 2 35 ? 17.215 -0.118 -30.914 1.00 0.00 35 LYS B N 14
ATOM 22833 C CA . LYS B 2 35 ? 16.944 -0.915 -29.659 1.00 0.00 35 LYS B CA 14
ATOM 22834 C C . LYS B 2 35 ? 17.532 -0.283 -28.426 1.00 0.00 35 LYS B C 14
ATOM 22835 O O . LYS B 2 35 ? 18.533 0.455 -28.533 1.00 0.00 35 LYS B O 14
ATOM 22854 N N . ARG B 2 36 ? 16.942 -0.587 -27.260 1.00 0.00 36 ARG B N 14
ATOM 22855 C CA . ARG B 2 36 ? 17.356 0.131 -26.025 1.00 0.00 36 ARG B CA 14
ATOM 22856 C C . ARG B 2 36 ? 18.846 -0.089 -25.681 1.00 0.00 36 ARG B C 14
ATOM 22857 O O . ARG B 2 36 ? 19.414 0.848 -25.114 1.00 0.00 36 ARG B O 14
ATOM 22878 N N . HIS B 2 37 ? 19.438 -1.177 -26.149 1.00 0.00 37 HIS B N 14
ATOM 22879 C CA . HIS B 2 37 ? 20.889 -1.436 -26.042 1.00 0.00 37 HIS B CA 14
ATOM 22880 C C . HIS B 2 37 ? 21.848 -1.036 -27.137 1.00 0.00 37 HIS B C 14
ATOM 22881 O O . HIS B 2 37 ? 23.036 -1.248 -26.944 1.00 0.00 37 HIS B O 14
ATOM 22895 N N . THR B 2 38 ? 21.366 -0.516 -28.291 1.00 0.00 38 THR B N 14
ATOM 22896 C CA . THR B 2 38 ? 22.188 -0.275 -29.514 1.00 0.00 38 THR B CA 14
ATOM 22897 C C . THR B 2 38 ? 23.211 0.764 -29.076 1.00 0.00 38 THR B C 14
ATOM 22898 O O . THR B 2 38 ? 22.801 1.862 -28.675 1.00 0.00 38 THR B O 14
ATOM 22909 N N . PRO B 2 39 ? 24.544 0.616 -29.429 1.00 0.00 39 PRO B N 14
ATOM 22910 C CA . PRO B 2 39 ? 25.564 1.612 -29.141 1.00 0.00 39 PRO B CA 14
ATOM 22911 C C . PRO B 2 39 ? 25.324 2.885 -29.952 1.00 0.00 39 PRO B C 14
ATOM 22912 O O . PRO B 2 39 ? 25.056 2.847 -31.158 1.00 0.00 39 PRO B O 14
ATOM 22923 N N . LEU B 2 40 ? 25.361 3.982 -29.259 1.00 0.00 40 LEU B N 14
ATOM 22924 C CA . LEU B 2 40 ? 25.210 5.340 -29.816 1.00 0.00 40 LEU B CA 14
ATOM 22925 C C . LEU B 2 40 ? 26.391 5.730 -30.790 1.00 0.00 40 LEU B C 14
ATOM 22926 O O . LEU B 2 40 ? 26.306 6.638 -31.551 1.00 0.00 40 LEU B O 14
ATOM 22942 N N . SER B 2 41 ? 27.414 4.901 -30.797 1.00 0.00 41 SER B N 14
ATOM 22943 C CA . SER B 2 41 ? 28.484 5.038 -31.758 1.00 0.00 41 SER B CA 14
ATOM 22944 C C . SER B 2 41 ? 27.856 5.117 -33.233 1.00 0.00 41 SER B C 14
ATOM 22945 O O . SER B 2 41 ? 28.245 5.916 -34.053 1.00 0.00 41 SER B O 14
ATOM 22953 N N . LYS B 2 42 ? 26.983 4.143 -33.468 1.00 0.00 42 LYS B N 14
ATOM 22954 C CA . LYS B 2 42 ? 26.256 3.888 -34.768 1.00 0.00 42 LYS B CA 14
ATOM 22955 C C . LYS B 2 42 ? 25.307 5.068 -35.140 1.00 0.00 42 LYS B C 14
ATOM 22956 O O . LYS B 2 42 ? 25.295 5.637 -36.252 1.00 0.00 42 LYS B O 14
ATOM 22975 N N . LEU B 2 43 ? 24.652 5.611 -34.125 1.00 0.00 43 LEU B N 14
ATOM 22976 C CA . LEU B 2 43 ? 23.873 6.830 -34.300 1.00 0.00 43 LEU B CA 14
ATOM 22977 C C . LEU B 2 43 ? 24.745 8.120 -34.634 1.00 0.00 43 LEU B C 14
ATOM 22978 O O . LEU B 2 43 ? 24.353 8.979 -35.415 1.00 0.00 43 LEU B O 14
ATOM 22994 N N . MET B 2 44 ? 25.999 8.187 -34.058 1.00 0.00 44 MET B N 14
ATOM 22995 C CA . MET B 2 44 ? 26.870 9.310 -34.248 1.00 0.00 44 MET B CA 14
ATOM 22996 C C . MET B 2 44 ? 27.505 9.219 -35.628 1.00 0.00 44 MET B C 14
ATOM 22997 O O . MET B 2 44 ? 27.733 10.167 -36.452 1.00 0.00 44 MET B O 14
ATOM 23011 N N . LYS B 2 45 ? 27.869 8.052 -35.972 1.00 0.00 45 LYS B N 14
ATOM 23012 C CA . LYS B 2 45 ? 28.297 7.665 -37.288 1.00 0.00 45 LYS B CA 14
ATOM 23013 C C . LYS B 2 45 ? 27.248 8.010 -38.322 1.00 0.00 45 LYS B C 14
ATOM 23014 O O . LYS B 2 45 ? 27.548 8.837 -39.201 1.00 0.00 45 LYS B O 14
ATOM 23033 N N . ALA B 2 46 ? 26.032 7.549 -38.156 1.00 0.00 46 ALA B N 14
ATOM 23034 C CA . ALA B 2 46 ? 25.032 7.600 -39.205 1.00 0.00 46 ALA B CA 14
ATOM 23035 C C . ALA B 2 46 ? 24.552 9.065 -39.453 1.00 0.00 46 ALA B C 14
ATOM 23036 O O . ALA B 2 46 ? 24.198 9.463 -40.572 1.00 0.00 46 ALA B O 14
ATOM 23043 N N . TYR B 2 47 ? 24.515 9.876 -38.327 1.00 0.00 47 TYR B N 14
ATOM 23044 C CA . TYR B 2 47 ? 24.173 11.298 -38.477 1.00 0.00 47 TYR B CA 14
ATOM 23045 C C . TYR B 2 47 ? 25.296 11.949 -39.280 1.00 0.00 47 TYR B C 14
ATOM 23046 O O . TYR B 2 47 ? 24.957 12.801 -40.037 1.00 0.00 47 TYR B O 14
ATOM 23064 N N . CYS B 2 48 ? 26.555 11.570 -39.138 1.00 0.00 48 CYS B N 14
ATOM 23065 C CA . CYS B 2 48 ? 27.678 12.235 -39.845 1.00 0.00 48 CYS B CA 14
ATOM 23066 C C . CYS B 2 48 ? 27.626 11.904 -41.357 1.00 0.00 48 CYS B C 14
ATOM 23067 O O . CYS B 2 48 ? 27.969 12.833 -42.123 1.00 0.00 48 CYS B O 14
ATOM 23075 N N . GLU B 2 49 ? 27.057 10.828 -41.854 1.00 0.00 49 GLU B N 14
ATOM 23076 C CA . GLU B 2 49 ? 26.824 10.477 -43.217 1.00 0.00 49 GLU B CA 14
ATOM 23077 C C . GLU B 2 49 ? 25.649 11.208 -43.824 1.00 0.00 49 GLU B C 14
ATOM 23078 O O . GLU B 2 49 ? 25.473 11.117 -45.039 1.00 0.00 49 GLU B O 14
ATOM 23090 N N . ARG B 2 50 ? 24.898 12.006 -43.050 1.00 0.00 50 ARG B N 14
ATOM 23091 C CA . ARG B 2 50 ? 23.914 13.038 -43.449 1.00 0.00 50 ARG B CA 14
ATOM 23092 C C . ARG B 2 50 ? 24.501 14.398 -43.419 1.00 0.00 50 ARG B C 14
ATOM 23093 O O . ARG B 2 50 ? 23.988 15.293 -44.109 1.00 0.00 50 ARG B O 14
ATOM 23114 N N . GLN B 2 51 ? 25.599 14.660 -42.702 1.00 0.00 51 GLN B N 14
ATOM 23115 C CA . GLN B 2 51 ? 26.297 15.983 -42.715 1.00 0.00 51 GLN B CA 14
ATOM 23116 C C . GLN B 2 51 ? 27.620 16.118 -43.513 1.00 0.00 51 GLN B C 14
ATOM 23117 O O . GLN B 2 51 ? 28.025 17.219 -43.724 1.00 0.00 51 GLN B O 14
ATOM 23131 N N . GLY B 2 52 ? 28.187 15.058 -44.016 1.00 0.00 52 GLY B N 14
ATOM 23132 C CA . GLY B 2 52 ? 29.264 15.110 -45.034 1.00 0.00 52 GLY B CA 14
ATOM 23133 C C . GLY B 2 52 ? 30.552 15.620 -44.539 1.00 0.00 52 GLY B C 14
ATOM 23134 O O . GLY B 2 52 ? 31.416 15.871 -45.330 1.00 0.00 52 GLY B O 14
ATOM 23138 N N . LEU B 2 53 ? 30.743 15.799 -43.204 1.00 0.00 53 LEU B N 14
ATOM 23139 C CA . LEU B 2 53 ? 32.012 16.338 -42.585 1.00 0.00 53 LEU B CA 14
ATOM 23140 C C . LEU B 2 53 ? 33.026 15.207 -42.257 1.00 0.00 53 LEU B C 14
ATOM 23141 O O . LEU B 2 53 ? 32.597 14.124 -41.916 1.00 0.00 53 LEU B O 14
ATOM 23157 N N . SER B 2 54 ? 34.351 15.569 -42.215 1.00 0.00 54 SER B N 14
ATOM 23158 C CA . SER B 2 54 ? 35.220 14.833 -41.326 1.00 0.00 54 SER B CA 14
ATOM 23159 C C . SER B 2 54 ? 34.785 14.676 -39.849 1.00 0.00 54 SER B C 14
ATOM 23160 O O . SER B 2 54 ? 34.648 15.714 -39.138 1.00 0.00 54 SER B O 14
ATOM 23168 N N . MET B 2 55 ? 34.292 13.453 -39.550 1.00 0.00 55 MET B N 14
ATOM 23169 C CA . MET B 2 55 ? 33.645 13.096 -38.240 1.00 0.00 55 MET B CA 14
ATOM 23170 C C . MET B 2 55 ? 34.469 13.591 -37.047 1.00 0.00 55 MET B C 14
ATOM 23171 O O . MET B 2 55 ? 33.848 13.983 -36.059 1.00 0.00 55 MET B O 14
ATOM 23185 N N . ARG B 2 56 ? 35.825 13.684 -37.142 1.00 0.00 56 ARG B N 14
ATOM 23186 C CA . ARG B 2 56 ? 36.757 14.233 -36.177 1.00 0.00 56 ARG B CA 14
ATOM 23187 C C . ARG B 2 56 ? 36.359 15.698 -35.709 1.00 0.00 56 ARG B C 14
ATOM 23188 O O . ARG B 2 56 ? 36.613 15.881 -34.531 1.00 0.00 56 ARG B O 14
ATOM 23209 N N . GLN B 2 57 ? 35.753 16.623 -36.504 1.00 0.00 57 GLN B N 14
ATOM 23210 C CA . GLN B 2 57 ? 35.442 18.006 -36.235 1.00 0.00 57 GLN B CA 14
ATOM 23211 C C . GLN B 2 57 ? 34.249 18.230 -35.247 1.00 0.00 57 GLN B C 14
ATOM 23212 O O . GLN B 2 57 ? 34.207 19.276 -34.544 1.00 0.00 57 GLN B O 14
ATOM 23226 N N . ILE B 2 58 ? 33.384 17.234 -35.068 1.00 0.00 58 ILE B N 14
ATOM 23227 C CA . ILE B 2 58 ? 32.003 17.475 -34.501 1.00 0.00 58 ILE B CA 14
ATOM 23228 C C . ILE B 2 58 ? 31.909 16.767 -33.113 1.00 0.00 58 ILE B C 14
ATOM 23229 O O . ILE B 2 58 ? 32.727 15.915 -32.751 1.00 0.00 58 ILE B O 14
ATOM 23245 N N . ARG B 2 59 ? 31.036 17.216 -32.232 1.00 0.00 59 ARG B N 14
ATOM 23246 C CA . ARG B 2 59 ? 30.916 16.742 -30.822 1.00 0.00 59 ARG B CA 14
ATOM 23247 C C . ARG B 2 59 ? 29.446 16.644 -30.412 1.00 0.00 59 ARG B C 14
ATOM 23248 O O . ARG B 2 59 ? 28.773 17.687 -30.460 1.00 0.00 59 ARG B O 14
ATOM 23269 N N . PHE B 2 60 ? 28.971 15.471 -30.145 1.00 0.00 60 PHE B N 14
ATOM 23270 C CA . PHE B 2 60 ? 27.614 15.139 -29.753 1.00 0.00 60 PHE B CA 14
ATOM 23271 C C . PHE B 2 60 ? 27.480 15.272 -28.222 1.00 0.00 60 PHE B C 14
ATOM 23272 O O . PHE B 2 60 ? 28.358 14.777 -27.416 1.00 0.00 60 PHE B O 14
ATOM 23289 N N . ARG B 2 61 ? 26.386 15.932 -27.725 1.00 0.00 61 ARG B N 14
ATOM 23290 C CA . ARG B 2 61 ? 26.063 16.253 -26.331 1.00 0.00 61 ARG B CA 14
ATOM 23291 C C . ARG B 2 61 ? 24.597 15.893 -25.991 1.00 0.00 61 ARG B C 14
ATOM 23292 O O . ARG B 2 61 ? 23.662 16.021 -26.793 1.00 0.00 61 ARG B O 14
ATOM 23313 N N . PHE B 2 62 ? 24.383 15.650 -24.722 1.00 0.00 62 PHE B N 14
ATOM 23314 C CA . PHE B 2 62 ? 23.067 15.520 -24.115 1.00 0.00 62 PHE B CA 14
ATOM 23315 C C . PHE B 2 62 ? 23.081 15.895 -22.582 1.00 0.00 62 PHE B C 14
ATOM 23316 O O . PHE B 2 62 ? 23.958 15.457 -21.839 1.00 0.00 62 PHE B O 14
ATOM 23333 N N . ASP B 2 63 ? 22.119 16.800 -22.258 1.00 0.00 63 ASP B N 14
ATOM 23334 C CA . ASP B 2 63 ? 22.221 17.541 -20.989 1.00 0.00 63 ASP B CA 14
ATOM 23335 C C . ASP B 2 63 ? 23.572 18.321 -20.874 1.00 0.00 63 ASP B C 14
ATOM 23336 O O . ASP B 2 63 ? 23.950 18.636 -19.730 1.00 0.00 63 ASP B O 14
ATOM 23345 N N . GLY B 2 64 ? 24.259 18.837 -21.945 1.00 0.00 64 GLY B N 14
ATOM 23346 C CA . GLY B 2 64 ? 25.551 19.447 -21.929 1.00 0.00 64 GLY B CA 14
ATOM 23347 C C . GLY B 2 64 ? 26.785 18.524 -21.709 1.00 0.00 64 GLY B C 14
ATOM 23348 O O . GLY B 2 64 ? 27.881 19.003 -21.550 1.00 0.00 64 GLY B O 14
ATOM 23352 N N . GLN B 2 65 ? 26.542 17.256 -21.701 1.00 0.00 65 GLN B N 14
ATOM 23353 C CA . GLN B 2 65 ? 27.524 16.208 -21.457 1.00 0.00 65 GLN B CA 14
ATOM 23354 C C . GLN B 2 65 ? 27.915 15.387 -22.715 1.00 0.00 65 GLN B C 14
ATOM 23355 O O . GLN B 2 65 ? 26.999 14.918 -23.395 1.00 0.00 65 GLN B O 14
ATOM 23369 N N . PRO B 2 66 ? 29.222 15.084 -22.794 1.00 0.00 66 PRO B N 14
ATOM 23370 C CA . PRO B 2 66 ? 29.756 14.383 -23.935 1.00 0.00 66 PRO B CA 14
ATOM 23371 C C . PRO B 2 66 ? 29.217 12.959 -24.064 1.00 0.00 66 PRO B C 14
ATOM 23372 O O . PRO B 2 66 ? 29.050 12.279 -23.089 1.00 0.00 66 PRO B O 14
ATOM 23383 N N . ILE B 2 67 ? 28.987 12.455 -25.316 1.00 0.00 67 ILE B N 14
ATOM 23384 C CA . ILE B 2 67 ? 28.531 11.113 -25.613 1.00 0.00 67 ILE B CA 14
ATOM 23385 C C . ILE B 2 67 ? 29.739 10.191 -25.930 1.00 0.00 67 ILE B C 14
ATOM 23386 O O . ILE B 2 67 ? 30.605 10.490 -26.800 1.00 0.00 67 ILE B O 14
ATOM 23402 N N . ASN B 2 68 ? 29.813 9.030 -25.335 1.00 0.00 68 ASN B N 14
ATOM 23403 C CA . ASN B 2 68 ? 30.745 7.943 -25.725 1.00 0.00 68 ASN B CA 14
ATOM 23404 C C . ASN B 2 68 ? 30.309 7.005 -26.890 1.00 0.00 68 ASN B C 14
ATOM 23405 O O . ASN B 2 68 ? 29.138 6.694 -27.116 1.00 0.00 68 ASN B O 14
ATOM 23416 N N . GLU B 2 69 ? 31.336 6.451 -27.609 1.00 0.00 69 GLU B N 14
ATOM 23417 C CA . GLU B 2 69 ? 31.065 5.214 -28.443 1.00 0.00 69 GLU B CA 14
ATOM 23418 C C . GLU B 2 69 ? 30.539 4.054 -27.599 1.00 0.00 69 GLU B C 14
ATOM 23419 O O . GLU B 2 69 ? 29.722 3.297 -28.110 1.00 0.00 69 GLU B O 14
ATOM 23431 N N . THR B 2 70 ? 30.844 3.981 -26.326 1.00 0.00 70 THR B N 14
ATOM 23432 C CA . THR B 2 70 ? 30.338 2.981 -25.414 1.00 0.00 70 THR B CA 14
ATOM 23433 C C . THR B 2 70 ? 28.898 3.337 -24.778 1.00 0.00 70 THR B C 14
ATOM 23434 O O . THR B 2 70 ? 28.276 2.469 -24.126 1.00 0.00 70 THR B O 14
ATOM 23445 N N . ASP B 2 71 ? 28.384 4.568 -24.989 1.00 0.00 71 ASP B N 14
ATOM 23446 C CA . ASP B 2 71 ? 27.068 4.843 -24.471 1.00 0.00 71 ASP B CA 14
ATOM 23447 C C . ASP B 2 71 ? 25.958 4.213 -25.307 1.00 0.00 71 ASP B C 14
ATOM 23448 O O . ASP B 2 71 ? 26.142 3.966 -26.516 1.00 0.00 71 ASP B O 14
ATOM 23457 N N . THR B 2 72 ? 24.776 3.987 -24.664 1.00 0.00 72 THR B N 14
ATOM 23458 C CA . THR B 2 72 ? 23.540 3.423 -25.297 1.00 0.00 72 THR B CA 14
ATOM 23459 C C . THR B 2 72 ? 22.383 4.290 -24.797 1.00 0.00 72 THR B C 14
ATOM 23460 O O . THR B 2 72 ? 22.548 5.001 -23.772 1.00 0.00 72 THR B O 14
ATOM 23471 N N . PRO B 2 73 ? 21.197 4.252 -25.489 1.00 0.00 73 PRO B N 14
ATOM 23472 C CA . PRO B 2 73 ? 19.911 4.704 -24.876 1.00 0.00 73 PRO B CA 14
ATOM 23473 C C . PRO B 2 73 ? 19.708 4.312 -23.373 1.00 0.00 73 PRO B C 14
ATOM 23474 O O . PRO B 2 73 ? 19.275 5.131 -22.563 1.00 0.00 73 PRO B O 14
ATOM 23485 N N . ALA B 2 74 ? 20.045 3.045 -23.000 1.00 0.00 74 ALA B N 14
ATOM 23486 C CA . ALA B 2 74 ? 19.843 2.512 -21.635 1.00 0.00 74 ALA B CA 14
ATOM 23487 C C . ALA B 2 74 ? 20.935 2.910 -20.582 1.00 0.00 74 ALA B C 14
ATOM 23488 O O . ALA B 2 74 ? 20.626 2.910 -19.399 1.00 0.00 74 ALA B O 14
ATOM 23495 N N . GLN B 2 75 ? 22.035 3.477 -21.116 1.00 0.00 75 GLN B N 14
ATOM 23496 C CA . GLN B 2 75 ? 23.162 3.945 -20.389 1.00 0.00 75 GLN B CA 14
ATOM 23497 C C . GLN B 2 75 ? 23.017 5.401 -19.956 1.00 0.00 75 GLN B C 14
ATOM 23498 O O . GLN B 2 75 ? 23.388 5.762 -18.882 1.00 0.00 75 GLN B O 14
ATOM 23512 N N . LEU B 2 76 ? 22.301 6.192 -20.724 1.00 0.00 76 LEU B N 14
ATOM 23513 C CA . LEU B 2 76 ? 21.984 7.615 -20.489 1.00 0.00 76 LEU B CA 14
ATOM 23514 C C . LEU B 2 76 ? 20.586 7.813 -19.826 1.00 0.00 76 LEU B C 14
ATOM 23515 O O . LEU B 2 76 ? 20.158 8.931 -19.737 1.00 0.00 76 LEU B O 14
ATOM 23531 N N . GLU B 2 77 ? 19.864 6.719 -19.443 1.00 0.00 77 GLU B N 14
ATOM 23532 C CA . GLU B 2 77 ? 18.410 6.690 -19.023 1.00 0.00 77 GLU B CA 14
ATOM 23533 C C . GLU B 2 77 ? 17.485 7.439 -20.022 1.00 0.00 77 GLU B C 14
ATOM 23534 O O . GLU B 2 77 ? 16.680 8.292 -19.627 1.00 0.00 77 GLU B O 14
ATOM 23546 N N . MET B 2 78 ? 17.642 7.268 -21.319 1.00 0.00 78 MET B N 14
ATOM 23547 C CA . MET B 2 78 ? 16.838 7.903 -22.379 1.00 0.00 78 MET B CA 14
ATOM 23548 C C . MET B 2 78 ? 15.508 7.262 -22.602 1.00 0.00 78 MET B C 14
ATOM 23549 O O . MET B 2 78 ? 15.303 6.050 -22.465 1.00 0.00 78 MET B O 14
ATOM 23563 N N . GLU B 2 79 ? 14.611 8.189 -23.010 1.00 0.00 79 GLU B N 14
ATOM 23564 C CA . GLU B 2 79 ? 13.212 8.081 -23.330 1.00 0.00 79 GLU B CA 14
ATOM 23565 C C . GLU B 2 79 ? 13.006 8.610 -24.751 1.00 0.00 79 GLU B C 14
ATOM 23566 O O . GLU B 2 79 ? 13.678 9.547 -25.293 1.00 0.00 79 GLU B O 14
ATOM 23578 N N . ASP B 2 80 ? 11.962 8.144 -25.313 1.00 0.00 80 ASP B N 14
ATOM 23579 C CA . ASP B 2 80 ? 11.651 8.622 -26.647 1.00 0.00 80 ASP B CA 14
ATOM 23580 C C . ASP B 2 80 ? 11.348 10.135 -26.780 1.00 0.00 80 ASP B C 14
ATOM 23581 O O . ASP B 2 80 ? 10.921 10.737 -25.798 1.00 0.00 80 ASP B O 14
ATOM 23590 N N . GLU B 2 81 ? 11.710 10.662 -27.935 1.00 0.00 81 GLU B N 14
ATOM 23591 C CA . GLU B 2 81 ? 11.730 12.074 -28.301 1.00 0.00 81 GLU B CA 14
ATOM 23592 C C . GLU B 2 81 ? 12.714 12.950 -27.442 1.00 0.00 81 GLU B C 14
ATOM 23593 O O . GLU B 2 81 ? 12.666 14.192 -27.581 1.00 0.00 81 GLU B O 14
ATOM 23605 N N . ASP B 2 82 ? 13.609 12.367 -26.621 1.00 0.00 82 ASP B N 14
ATOM 23606 C CA . ASP B 2 82 ? 14.817 12.999 -26.030 1.00 0.00 82 ASP B CA 14
ATOM 23607 C C . ASP B 2 82 ? 15.768 13.443 -27.185 1.00 0.00 82 ASP B C 14
ATOM 23608 O O . ASP B 2 82 ? 15.926 12.703 -28.197 1.00 0.00 82 ASP B O 14
ATOM 23617 N N . THR B 2 83 ? 16.290 14.682 -27.158 1.00 0.00 83 THR B N 14
ATOM 23618 C CA . THR B 2 83 ? 17.108 15.265 -28.293 1.00 0.00 83 THR B CA 14
ATOM 23619 C C . THR B 2 83 ? 18.571 15.274 -27.922 1.00 0.00 83 THR B C 14
ATOM 23620 O O . THR B 2 83 ? 19.042 15.894 -26.965 1.00 0.00 83 THR B O 14
ATOM 23631 N N . ILE B 2 84 ? 19.422 14.698 -28.819 1.00 0.00 84 ILE B N 14
ATOM 23632 C CA . ILE B 2 84 ? 20.884 14.872 -28.761 1.00 0.00 84 ILE B CA 14
ATOM 23633 C C . ILE B 2 84 ? 21.357 16.066 -29.697 1.00 0.00 84 ILE B C 14
ATOM 23634 O O . ILE B 2 84 ? 20.964 16.284 -30.885 1.00 0.00 84 ILE B O 14
ATOM 23650 N N . ASP B 2 85 ? 22.052 17.011 -29.003 1.00 0.00 85 ASP B N 14
ATOM 23651 C CA . ASP B 2 85 ? 22.662 18.184 -29.641 1.00 0.00 85 ASP B CA 14
ATOM 23652 C C . ASP B 2 85 ? 24.027 17.905 -30.264 1.00 0.00 85 ASP B C 14
ATOM 23653 O O . ASP B 2 85 ? 24.865 17.210 -29.667 1.00 0.00 85 ASP B O 14
ATOM 23662 N N . VAL B 2 86 ? 24.398 18.635 -31.307 1.00 0.00 86 VAL B N 14
ATOM 23663 C CA . VAL B 2 86 ? 25.755 18.551 -31.929 1.00 0.00 86 VAL B CA 14
ATOM 23664 C C . VAL B 2 86 ? 26.323 19.968 -31.957 1.00 0.00 86 VAL B C 14
ATOM 23665 O O . VAL B 2 86 ? 25.653 20.962 -32.316 1.00 0.00 86 VAL B O 14
ATOM 23678 N N . PHE B 2 87 ? 27.562 20.109 -31.492 1.00 0.00 87 PHE B N 14
ATOM 23679 C CA . PHE B 2 87 ? 28.438 21.273 -31.745 1.00 0.00 87 PHE B CA 14
ATOM 23680 C C . PHE B 2 87 ? 29.605 20.936 -32.653 1.00 0.00 87 PHE B C 14
ATOM 23681 O O . PHE B 2 87 ? 29.732 19.737 -32.980 1.00 0.00 87 PHE B O 14
ATOM 23698 N N . GLN B 2 88 ? 30.454 21.788 -32.997 1.00 0.00 88 GLN B N 14
ATOM 23699 C CA . GLN B 2 88 ? 31.817 21.478 -33.454 1.00 0.00 88 GLN B CA 14
ATOM 23700 C C . GLN B 2 88 ? 32.907 21.875 -32.402 1.00 0.00 88 GLN B C 14
ATOM 23701 O O . GLN B 2 88 ? 32.693 22.746 -31.542 1.00 0.00 88 GLN B O 14
ATOM 23715 N N . GLN B 2 89 ? 34.110 21.412 -32.614 1.00 0.00 89 GLN B N 14
ATOM 23716 C CA . GLN B 2 89 ? 35.394 21.827 -32.037 1.00 0.00 89 GLN B CA 14
ATOM 23717 C C . GLN B 2 89 ? 35.853 23.067 -32.822 1.00 0.00 89 GLN B C 14
ATOM 23718 O O . GLN B 2 89 ? 35.622 23.236 -34.023 1.00 0.00 89 GLN B O 14
ATOM 23732 N N . GLN B 2 90 ? 36.546 23.981 -32.129 1.00 0.00 90 GLN B N 14
ATOM 23733 C CA . GLN B 2 90 ? 37.379 25.026 -32.757 1.00 0.00 90 GLN B CA 14
ATOM 23734 C C . GLN B 2 90 ? 38.823 24.945 -32.244 1.00 0.00 90 GLN B C 14
ATOM 23735 O O . GLN B 2 90 ? 39.086 24.515 -31.167 1.00 0.00 90 GLN B O 14
ATOM 23749 N N . THR B 2 91 ? 39.756 25.546 -33.003 1.00 0.00 91 THR B N 14
ATOM 23750 C CA . THR B 2 91 ? 41.247 25.633 -32.778 1.00 0.00 91 THR B CA 14
ATOM 23751 C C . THR B 2 91 ? 41.635 27.031 -32.260 1.00 0.00 91 THR B C 14
ATOM 23752 O O . THR B 2 91 ? 42.599 27.176 -31.528 1.00 0.00 91 THR B O 14
ATOM 23763 N N . GLY B 2 92 ? 41.004 28.082 -32.830 1.00 0.00 92 GLY B N 14
ATOM 23764 C CA . GLY B 2 92 ? 41.352 29.531 -32.521 1.00 0.00 92 GLY B CA 14
ATOM 23765 C C . GLY B 2 92 ? 42.053 30.272 -33.635 1.00 0.00 92 GLY B C 14
ATOM 23766 O O . GLY B 2 92 ? 42.811 29.731 -34.457 1.00 0.00 92 GLY B O 14
ATOM 23770 N N . GLY B 2 93 ? 41.791 31.569 -33.816 1.00 0.00 93 GLY B N 14
ATOM 23771 C CA . GLY B 2 93 ? 42.438 32.412 -34.885 1.00 0.00 93 GLY B CA 14
ATOM 23772 C C . GLY B 2 93 ? 43.938 32.515 -34.761 1.00 0.00 93 GLY B C 14
ATOM 23773 O O . GLY B 2 93 ? 44.428 32.904 -33.722 1.00 0.00 93 GLY B O 14
ATOM 23777 N N . VAL B 2 94 ? 44.626 32.194 -35.825 1.00 0.00 94 VAL B N 14
ATOM 23778 C CA . VAL B 2 94 ? 46.123 32.052 -35.963 1.00 0.00 94 VAL B CA 14
ATOM 23779 C C . VAL B 2 94 ? 46.958 33.233 -35.393 1.00 0.00 94 VAL B C 14
ATOM 23780 O O . VAL B 2 94 ? 46.848 34.342 -35.929 1.00 0.00 94 VAL B O 14
ATOM 23793 N N . TYR B 2 95 ? 47.736 32.884 -34.396 1.00 0.00 95 TYR B N 14
ATOM 23794 C CA . TYR B 2 95 ? 48.882 33.630 -33.864 1.00 0.00 95 TYR B CA 14
ATOM 23795 C C . TYR B 2 95 ? 50.008 33.828 -34.869 1.00 0.00 95 TYR B C 14
ATOM 23796 O O . TYR B 2 95 ? 50.545 32.909 -35.487 1.00 0.00 95 TYR B O 14
ATOM 23821 N N . GLU A 1 2 ? 11.135 14.532 -45.806 1.00 0.00 37 GLU A N 15
ATOM 23822 C CA . GLU A 1 2 ? 11.276 13.632 -46.937 1.00 0.00 37 GLU A CA 15
ATOM 23823 C C . GLU A 1 2 ? 12.421 12.596 -46.718 1.00 0.00 37 GLU A C 15
ATOM 23824 O O . GLU A 1 2 ? 12.304 11.458 -47.201 1.00 0.00 37 GLU A O 15
ATOM 23836 N N . ASP A 1 3 ? 13.333 12.944 -45.834 1.00 0.00 38 ASP A N 15
ATOM 23837 C CA . ASP A 1 3 ? 14.613 12.252 -45.567 1.00 0.00 38 ASP A CA 15
ATOM 23838 C C . ASP A 1 3 ? 15.210 12.469 -44.162 1.00 0.00 38 ASP A C 15
ATOM 23839 O O . ASP A 1 3 ? 16.374 12.919 -44.005 1.00 0.00 38 ASP A O 15
ATOM 23848 N N . ALA A 1 4 ? 14.377 12.471 -43.182 1.00 0.00 39 ALA A N 15
ATOM 23849 C CA . ALA A 1 4 ? 14.664 12.901 -41.792 1.00 0.00 39 ALA A CA 15
ATOM 23850 C C . ALA A 1 4 ? 14.655 11.738 -40.795 1.00 0.00 39 ALA A C 15
ATOM 23851 O O . ALA A 1 4 ? 14.146 11.962 -39.666 1.00 0.00 39 ALA A O 15
ATOM 23858 N N . PHE A 1 5 ? 15.088 10.557 -41.271 1.00 0.00 40 PHE A N 15
ATOM 23859 C CA . PHE A 1 5 ? 14.870 9.359 -40.482 1.00 0.00 40 PHE A CA 15
ATOM 23860 C C . PHE A 1 5 ? 16.009 8.416 -40.651 1.00 0.00 40 PHE A C 15
ATOM 23861 O O . PHE A 1 5 ? 16.635 8.315 -41.735 1.00 0.00 40 PHE A O 15
ATOM 23878 N N . ILE A 1 6 ? 16.340 7.615 -39.584 1.00 0.00 41 ILE A N 15
ATOM 23879 C CA . ILE A 1 6 ? 17.488 6.737 -39.519 1.00 0.00 41 ILE A CA 15
ATOM 23880 C C . ILE A 1 6 ? 17.130 5.563 -38.613 1.00 0.00 41 ILE A C 15
ATOM 23881 O O . ILE A 1 6 ? 16.556 5.781 -37.537 1.00 0.00 41 ILE A O 15
ATOM 23897 N N . VAL A 1 7 ? 17.390 4.289 -39.008 1.00 0.00 42 VAL A N 15
ATOM 23898 C CA . VAL A 1 7 ? 16.844 3.018 -38.493 1.00 0.00 42 VAL A CA 15
ATOM 23899 C C . VAL A 1 7 ? 18.084 2.168 -38.221 1.00 0.00 42 VAL A C 15
ATOM 23900 O O . VAL A 1 7 ? 18.801 1.788 -39.148 1.00 0.00 42 VAL A O 15
ATOM 23913 N N . ILE A 1 8 ? 18.232 1.660 -37.055 1.00 0.00 43 ILE A N 15
ATOM 23914 C CA . ILE A 1 8 ? 19.426 0.850 -36.571 1.00 0.00 43 ILE A CA 15
ATOM 23915 C C . ILE A 1 8 ? 19.036 -0.135 -35.465 1.00 0.00 43 ILE A C 15
ATOM 23916 O O . ILE A 1 8 ? 18.732 0.273 -34.357 1.00 0.00 43 ILE A O 15
ATOM 23946 N N . ASP A 1 10 ? 21.240 -3.725 -33.441 1.00 0.00 45 ASP A N 15
ATOM 23947 C CA . ASP A 1 10 ? 22.613 -4.259 -33.376 1.00 0.00 45 ASP A CA 15
ATOM 23948 C C . ASP A 1 10 ? 22.750 -5.851 -33.652 1.00 0.00 45 ASP A C 15
ATOM 23949 O O . ASP A 1 10 ? 23.783 -6.402 -33.344 1.00 0.00 45 ASP A O 15
ATOM 23972 N N . ASP A 1 12 ? 22.453 -8.421 -36.644 1.00 0.00 47 ASP A N 15
ATOM 23973 C CA . ASP A 1 12 ? 22.281 -8.948 -38.044 1.00 0.00 47 ASP A CA 15
ATOM 23974 C C . ASP A 1 12 ? 21.897 -10.400 -38.032 1.00 0.00 47 ASP A C 15
ATOM 23975 O O . ASP A 1 12 ? 22.427 -11.205 -37.216 1.00 0.00 47 ASP A O 15
ATOM 23984 N N . GLY A 1 13 ? 21.066 -10.962 -38.904 1.00 0.00 48 GLY A N 15
ATOM 23985 C CA . GLY A 1 13 ? 21.098 -12.436 -39.234 1.00 0.00 48 GLY A CA 15
ATOM 23986 C C . GLY A 1 13 ? 20.121 -13.267 -38.455 1.00 0.00 48 GLY A C 15
ATOM 23987 O O . GLY A 1 13 ? 19.715 -12.855 -37.366 1.00 0.00 48 GLY A O 15
ATOM 23991 N N . GLU A 1 14 ? 19.913 -14.476 -39.017 1.00 0.00 49 GLU A N 15
ATOM 23992 C CA . GLU A 1 14 ? 19.377 -15.701 -38.411 1.00 0.00 49 GLU A CA 15
ATOM 23993 C C . GLU A 1 14 ? 20.228 -16.141 -37.186 1.00 0.00 49 GLU A C 15
ATOM 23994 O O . GLU A 1 14 ? 21.423 -15.791 -37.004 1.00 0.00 49 GLU A O 15
ATOM 24009 N N . MET B 2 1 ? -12.480 -32.419 -37.511 1.00 0.00 1 MET B N 15
ATOM 24010 C CA . MET B 2 1 ? -12.559 -30.940 -37.242 1.00 0.00 1 MET B CA 15
ATOM 24011 C C . MET B 2 1 ? -11.082 -30.401 -36.975 1.00 0.00 1 MET B C 15
ATOM 24012 O O . MET B 2 1 ? -10.246 -31.152 -36.417 1.00 0.00 1 MET B O 15
ATOM 24028 N N . ALA B 2 2 ? -10.886 -29.152 -37.345 1.00 0.00 2 ALA B N 15
ATOM 24029 C CA . ALA B 2 2 ? -9.600 -28.452 -37.291 1.00 0.00 2 ALA B CA 15
ATOM 24030 C C . ALA B 2 2 ? -9.170 -27.849 -35.954 1.00 0.00 2 ALA B C 15
ATOM 24031 O O . ALA B 2 2 ? -9.985 -27.574 -35.044 1.00 0.00 2 ALA B O 15
ATOM 24038 N N . ASP B 2 3 ? -7.875 -27.606 -35.777 1.00 0.00 3 ASP B N 15
ATOM 24039 C CA . ASP B 2 3 ? -7.285 -26.810 -34.665 1.00 0.00 3 ASP B CA 15
ATOM 24040 C C . ASP B 2 3 ? -5.851 -26.363 -34.874 1.00 0.00 3 ASP B C 15
ATOM 24041 O O . ASP B 2 3 ? -5.036 -27.053 -35.441 1.00 0.00 3 ASP B O 15
ATOM 24050 N N . GLU B 2 4 ? -5.491 -25.204 -34.227 1.00 0.00 4 GLU B N 15
ATOM 24051 C CA . GLU B 2 4 ? -4.244 -24.486 -34.468 1.00 0.00 4 GLU B CA 15
ATOM 24052 C C . GLU B 2 4 ? -3.820 -23.736 -33.195 1.00 0.00 4 GLU B C 15
ATOM 24053 O O . GLU B 2 4 ? -4.683 -23.314 -32.418 1.00 0.00 4 GLU B O 15
ATOM 24065 N N . LYS B 2 5 ? -2.525 -23.705 -32.918 1.00 0.00 5 LYS B N 15
ATOM 24066 C CA . LYS B 2 5 ? -1.948 -23.063 -31.681 1.00 0.00 5 LYS B CA 15
ATOM 24067 C C . LYS B 2 5 ? -2.412 -21.678 -31.291 1.00 0.00 5 LYS B C 15
ATOM 24068 O O . LYS B 2 5 ? -2.524 -20.797 -32.163 1.00 0.00 5 LYS B O 15
ATOM 24087 N N . PRO B 2 6 ? -2.792 -21.453 -30.031 1.00 0.00 6 PRO B N 15
ATOM 24088 C CA . PRO B 2 6 ? -3.369 -20.199 -29.612 1.00 0.00 6 PRO B CA 15
ATOM 24089 C C . PRO B 2 6 ? -2.330 -19.084 -29.686 1.00 0.00 6 PRO B C 15
ATOM 24090 O O . PRO B 2 6 ? -1.134 -19.301 -29.472 1.00 0.00 6 PRO B O 15
ATOM 24101 N N . LYS B 2 7 ? -2.725 -17.876 -30.102 1.00 0.00 7 LYS B N 15
ATOM 24102 C CA . LYS B 2 7 ? -1.841 -16.709 -30.150 1.00 0.00 7 LYS B CA 15
ATOM 24103 C C . LYS B 2 7 ? -1.349 -16.403 -28.749 1.00 0.00 7 LYS B C 15
ATOM 24104 O O . LYS B 2 7 ? -2.079 -15.998 -27.824 1.00 0.00 7 LYS B O 15
ATOM 24123 N N . GLU B 2 8 ? -0.025 -16.222 -28.708 1.00 0.00 8 GLU B N 15
ATOM 24124 C CA . GLU B 2 8 ? 0.802 -15.655 -27.654 1.00 0.00 8 GLU B CA 15
ATOM 24125 C C . GLU B 2 8 ? 1.420 -14.277 -28.147 1.00 0.00 8 GLU B C 15
ATOM 24126 O O . GLU B 2 8 ? 1.639 -14.072 -29.323 1.00 0.00 8 GLU B O 15
ATOM 24138 N N . GLY B 2 9 ? 1.612 -13.430 -27.165 1.00 0.00 9 GLY B N 15
ATOM 24139 C CA . GLY B 2 9 ? 2.099 -12.069 -27.308 1.00 0.00 9 GLY B CA 15
ATOM 24140 C C . GLY B 2 9 ? 3.434 -11.735 -26.567 1.00 0.00 9 GLY B C 15
ATOM 24141 O O . GLY B 2 9 ? 4.175 -10.787 -26.915 1.00 0.00 9 GLY B O 15
ATOM 24145 N N . VAL B 2 10 ? 3.725 -12.528 -25.561 1.00 0.00 10 VAL B N 15
ATOM 24146 C CA . VAL B 2 10 ? 4.974 -12.455 -24.784 1.00 0.00 10 VAL B CA 15
ATOM 24147 C C . VAL B 2 10 ? 6.049 -13.210 -25.585 1.00 0.00 10 VAL B C 15
ATOM 24148 O O . VAL B 2 10 ? 5.987 -14.488 -25.639 1.00 0.00 10 VAL B O 15
ATOM 24161 N N . LYS B 2 11 ? 6.915 -12.407 -26.275 1.00 0.00 11 LYS B N 15
ATOM 24162 C CA . LYS B 2 11 ? 8.212 -12.894 -26.914 1.00 0.00 11 LYS B CA 15
ATOM 24163 C C . LYS B 2 11 ? 9.317 -11.793 -26.992 1.00 0.00 11 LYS B C 15
ATOM 24164 O O . LYS B 2 11 ? 8.975 -10.629 -27.170 1.00 0.00 11 LYS B O 15
ATOM 24183 N N . THR B 2 12 ? 10.598 -12.202 -26.923 1.00 0.00 12 THR B N 15
ATOM 24184 C CA . THR B 2 12 ? 11.723 -11.244 -26.953 1.00 0.00 12 THR B CA 15
ATOM 24185 C C . THR B 2 12 ? 11.614 -10.240 -28.094 1.00 0.00 12 THR B C 15
ATOM 24186 O O . THR B 2 12 ? 11.844 -9.023 -27.872 1.00 0.00 12 THR B O 15
ATOM 24197 N N . GLU B 2 13 ? 11.174 -10.685 -29.300 1.00 0.00 13 GLU B N 15
ATOM 24198 C CA . GLU B 2 13 ? 10.919 -9.910 -30.489 1.00 0.00 13 GLU B CA 15
ATOM 24199 C C . GLU B 2 13 ? 9.853 -8.775 -30.388 1.00 0.00 13 GLU B C 15
ATOM 24200 O O . GLU B 2 13 ? 9.800 -7.877 -31.250 1.00 0.00 13 GLU B O 15
ATOM 24212 N N . ASN B 2 14 ? 8.951 -8.738 -29.426 1.00 0.00 14 ASN B N 15
ATOM 24213 C CA . ASN B 2 14 ? 7.918 -7.780 -29.258 1.00 0.00 14 ASN B CA 15
ATOM 24214 C C . ASN B 2 14 ? 8.273 -6.646 -28.274 1.00 0.00 14 ASN B C 15
ATOM 24215 O O . ASN B 2 14 ? 7.414 -5.856 -27.890 1.00 0.00 14 ASN B O 15
ATOM 24226 N N . ASN B 2 15 ? 9.526 -6.479 -27.861 1.00 0.00 15 ASN B N 15
ATOM 24227 C CA . ASN B 2 15 ? 10.009 -5.290 -27.238 1.00 0.00 15 ASN B CA 15
ATOM 24228 C C . ASN B 2 15 ? 9.920 -4.158 -28.255 1.00 0.00 15 ASN B C 15
ATOM 24229 O O . ASN B 2 15 ? 10.265 -4.310 -29.457 1.00 0.00 15 ASN B O 15
ATOM 24240 N N . ASP B 2 16 ? 9.490 -2.968 -27.837 1.00 0.00 16 ASP B N 15
ATOM 24241 C CA . ASP B 2 16 ? 9.338 -1.650 -28.497 1.00 0.00 16 ASP B CA 15
ATOM 24242 C C . ASP B 2 16 ? 10.734 -0.983 -28.624 1.00 0.00 16 ASP B C 15
ATOM 24243 O O . ASP B 2 16 ? 11.619 -0.983 -27.776 1.00 0.00 16 ASP B O 15
ATOM 24252 N N . HIS B 2 17 ? 10.898 -0.285 -29.770 1.00 0.00 17 HIS B N 15
ATOM 24253 C CA . HIS B 2 17 ? 12.095 0.526 -30.022 1.00 0.00 17 HIS B CA 15
ATOM 24254 C C . HIS B 2 17 ? 12.068 1.789 -29.169 1.00 0.00 17 HIS B C 15
ATOM 24255 O O . HIS B 2 17 ? 10.988 2.196 -28.683 1.00 0.00 17 HIS B O 15
ATOM 24269 N N . ILE B 2 18 ? 13.249 2.448 -28.991 1.00 0.00 18 ILE B N 15
ATOM 24270 C CA . ILE B 2 18 ? 13.323 3.826 -28.545 1.00 0.00 18 ILE B CA 15
ATOM 24271 C C . ILE B 2 18 ? 13.547 4.796 -29.764 1.00 0.00 18 ILE B C 15
ATOM 24272 O O . ILE B 2 18 ? 14.549 4.629 -30.464 1.00 0.00 18 ILE B O 15
ATOM 24288 N N . ASN B 2 19 ? 12.679 5.774 -29.934 1.00 0.00 19 ASN B N 15
ATOM 24289 C CA . ASN B 2 19 ? 12.755 6.816 -30.952 1.00 0.00 19 ASN B CA 15
ATOM 24290 C C . ASN B 2 19 ? 13.437 8.073 -30.465 1.00 0.00 19 ASN B C 15
ATOM 24291 O O . ASN B 2 19 ? 12.706 8.828 -29.916 1.00 0.00 19 ASN B O 15
ATOM 24302 N N . LEU B 2 20 ? 14.762 8.247 -30.674 1.00 0.00 20 LEU B N 15
ATOM 24303 C CA . LEU B 2 20 ? 15.391 9.490 -30.417 1.00 0.00 20 LEU B CA 15
ATOM 24304 C C . LEU B 2 20 ? 15.153 10.556 -31.464 1.00 0.00 20 LEU B C 15
ATOM 24305 O O . LEU B 2 20 ? 15.005 10.280 -32.668 1.00 0.00 20 LEU B O 15
ATOM 24321 N N . LYS B 2 21 ? 15.453 11.766 -31.143 1.00 0.00 21 LYS B N 15
ATOM 24322 C CA . LYS B 2 21 ? 15.722 12.883 -32.098 1.00 0.00 21 LYS B CA 15
ATOM 24323 C C . LYS B 2 21 ? 17.176 13.348 -32.045 1.00 0.00 21 LYS B C 15
ATOM 24324 O O . LYS B 2 21 ? 17.923 13.019 -31.149 1.00 0.00 21 LYS B O 15
ATOM 24343 N N . VAL B 2 22 ? 17.702 14.090 -33.069 1.00 0.00 22 VAL B N 15
ATOM 24344 C CA . VAL B 2 22 ? 19.094 14.748 -33.069 1.00 0.00 22 VAL B CA 15
ATOM 24345 C C . VAL B 2 22 ? 18.991 16.023 -33.834 1.00 0.00 22 VAL B C 15
ATOM 24346 O O . VAL B 2 22 ? 18.447 16.019 -34.925 1.00 0.00 22 VAL B O 15
ATOM 24359 N N . ALA B 2 23 ? 19.558 17.134 -33.383 1.00 0.00 23 ALA B N 15
ATOM 24360 C CA . ALA B 2 23 ? 19.761 18.307 -34.260 1.00 0.00 23 ALA B CA 15
ATOM 24361 C C . ALA B 2 23 ? 21.097 19.043 -33.981 1.00 0.00 23 ALA B C 15
ATOM 24362 O O . ALA B 2 23 ? 21.655 19.137 -32.836 1.00 0.00 23 ALA B O 15
ATOM 24369 N N . GLY B 2 24 ? 21.471 19.815 -35.009 1.00 0.00 24 GLY B N 15
ATOM 24370 C CA . GLY B 2 24 ? 22.531 20.770 -34.870 1.00 0.00 24 GLY B CA 15
ATOM 24371 C C . GLY B 2 24 ? 22.022 22.174 -34.631 1.00 0.00 24 GLY B C 15
ATOM 24372 O O . GLY B 2 24 ? 20.830 22.418 -34.541 1.00 0.00 24 GLY B O 15
ATOM 24376 N N . GLN B 2 25 ? 22.931 23.185 -34.649 1.00 0.00 25 GLN B N 15
ATOM 24377 C CA . GLN B 2 25 ? 22.567 24.599 -34.304 1.00 0.00 25 GLN B CA 15
ATOM 24378 C C . GLN B 2 25 ? 21.993 25.401 -35.522 1.00 0.00 25 GLN B C 15
ATOM 24379 O O . GLN B 2 25 ? 21.414 26.475 -35.338 1.00 0.00 25 GLN B O 15
ATOM 24393 N N . ASP B 2 26 ? 22.070 24.899 -36.795 1.00 0.00 26 ASP B N 15
ATOM 24394 C CA . ASP B 2 26 ? 21.124 25.291 -37.915 1.00 0.00 26 ASP B CA 15
ATOM 24395 C C . ASP B 2 26 ? 19.601 25.027 -37.689 1.00 0.00 26 ASP B C 15
ATOM 24396 O O . ASP B 2 26 ? 18.730 25.651 -38.360 1.00 0.00 26 ASP B O 15
ATOM 24405 N N . GLY B 2 27 ? 19.343 24.059 -36.767 1.00 0.00 27 GLY B N 15
ATOM 24406 C CA . GLY B 2 27 ? 18.030 23.748 -36.240 1.00 0.00 27 GLY B CA 15
ATOM 24407 C C . GLY B 2 27 ? 17.389 22.459 -36.685 1.00 0.00 27 GLY B C 15
ATOM 24408 O O . GLY B 2 27 ? 16.617 21.831 -35.924 1.00 0.00 27 GLY B O 15
ATOM 24412 N N . SER B 2 28 ? 17.700 21.956 -37.888 1.00 0.00 28 SER B N 15
ATOM 24413 C CA . SER B 2 28 ? 17.054 20.788 -38.455 1.00 0.00 28 SER B CA 15
ATOM 24414 C C . SER B 2 28 ? 17.219 19.476 -37.647 1.00 0.00 28 SER B C 15
ATOM 24415 O O . SER B 2 28 ? 18.337 19.245 -37.139 1.00 0.00 28 SER B O 15
ATOM 24423 N N . VAL B 2 29 ? 16.119 18.707 -37.502 1.00 0.00 29 VAL B N 15
ATOM 24424 C CA . VAL B 2 29 ? 16.019 17.539 -36.603 1.00 0.00 29 VAL B CA 15
ATOM 24425 C C . VAL B 2 29 ? 15.807 16.304 -37.495 1.00 0.00 29 VAL B C 15
ATOM 24426 O O . VAL B 2 29 ? 15.128 16.413 -38.543 1.00 0.00 29 VAL B O 15
ATOM 24439 N N . VAL B 2 30 ? 16.390 15.200 -37.046 1.00 0.00 30 VAL B N 15
ATOM 24440 C CA . VAL B 2 30 ? 15.989 13.880 -37.600 1.00 0.00 30 VAL B CA 15
ATOM 24441 C C . VAL B 2 30 ? 15.557 12.914 -36.529 1.00 0.00 30 VAL B C 15
ATOM 24442 O O . VAL B 2 30 ? 16.006 13.008 -35.423 1.00 0.00 30 VAL B O 15
ATOM 24455 N N . GLN B 2 31 ? 14.669 11.955 -36.853 1.00 0.00 31 GLN B N 15
ATOM 24456 C CA . GLN B 2 31 ? 14.393 10.920 -35.762 1.00 0.00 31 GLN B CA 15
ATOM 24457 C C . GLN B 2 31 ? 15.165 9.617 -36.069 1.00 0.00 31 GLN B C 15
ATOM 24458 O O . GLN B 2 31 ? 15.113 9.107 -37.173 1.00 0.00 31 GLN B O 15
ATOM 24472 N N . PHE B 2 32 ? 15.895 9.084 -35.067 1.00 0.00 32 PHE B N 15
ATOM 24473 C CA . PHE B 2 32 ? 16.480 7.802 -34.935 1.00 0.00 32 PHE B CA 15
ATOM 24474 C C . PHE B 2 32 ? 15.559 6.799 -34.233 1.00 0.00 32 PHE B C 15
ATOM 24475 O O . PHE B 2 32 ? 15.399 6.845 -32.987 1.00 0.00 32 PHE B O 15
ATOM 24492 N N . LYS B 2 33 ? 14.982 5.806 -34.960 1.00 0.00 33 LYS B N 15
ATOM 24493 C CA . LYS B 2 33 ? 14.374 4.706 -34.260 1.00 0.00 33 LYS B CA 15
ATOM 24494 C C . LYS B 2 33 ? 15.343 3.632 -33.991 1.00 0.00 33 LYS B C 15
ATOM 24495 O O . LYS B 2 33 ? 15.651 2.908 -34.916 1.00 0.00 33 LYS B O 15
ATOM 24514 N N . ILE B 2 34 ? 15.834 3.480 -32.795 1.00 0.00 34 ILE B N 15
ATOM 24515 C CA . ILE B 2 34 ? 16.885 2.461 -32.381 1.00 0.00 34 ILE B CA 15
ATOM 24516 C C . ILE B 2 34 ? 16.393 1.555 -31.346 1.00 0.00 34 ILE B C 15
ATOM 24517 O O . ILE B 2 34 ? 15.453 1.902 -30.634 1.00 0.00 34 ILE B O 15
ATOM 24533 N N . LYS B 2 35 ? 16.942 0.372 -31.054 1.00 0.00 35 LYS B N 15
ATOM 24534 C CA . LYS B 2 35 ? 16.714 -0.404 -29.846 1.00 0.00 35 LYS B CA 15
ATOM 24535 C C . LYS B 2 35 ? 17.493 0.144 -28.654 1.00 0.00 35 LYS B C 15
ATOM 24536 O O . LYS B 2 35 ? 18.502 0.848 -28.770 1.00 0.00 35 LYS B O 15
ATOM 24555 N N . ARG B 2 36 ? 16.945 -0.122 -27.443 1.00 0.00 36 ARG B N 15
ATOM 24556 C CA . ARG B 2 36 ? 17.480 0.490 -26.197 1.00 0.00 36 ARG B CA 15
ATOM 24557 C C . ARG B 2 36 ? 18.821 0.000 -25.751 1.00 0.00 36 ARG B C 15
ATOM 24558 O O . ARG B 2 36 ? 19.574 0.642 -25.005 1.00 0.00 36 ARG B O 15
ATOM 24579 N N . HIS B 2 37 ? 19.269 -1.085 -26.435 1.00 0.00 37 HIS B N 15
ATOM 24580 C CA . HIS B 2 37 ? 20.644 -1.626 -26.240 1.00 0.00 37 HIS B CA 15
ATOM 24581 C C . HIS B 2 37 ? 21.686 -1.535 -27.391 1.00 0.00 37 HIS B C 15
ATOM 24582 O O . HIS B 2 37 ? 22.730 -2.172 -27.309 1.00 0.00 37 HIS B O 15
ATOM 24596 N N . THR B 2 38 ? 21.469 -0.661 -28.441 1.00 0.00 38 THR B N 15
ATOM 24597 C CA . THR B 2 38 ? 22.360 -0.336 -29.583 1.00 0.00 38 THR B CA 15
ATOM 24598 C C . THR B 2 38 ? 23.317 0.804 -29.228 1.00 0.00 38 THR B C 15
ATOM 24599 O O . THR B 2 38 ? 22.890 1.775 -28.609 1.00 0.00 38 THR B O 15
ATOM 24610 N N . PRO B 2 39 ? 24.591 0.710 -29.537 1.00 0.00 39 PRO B N 15
ATOM 24611 C CA . PRO B 2 39 ? 25.529 1.813 -29.303 1.00 0.00 39 PRO B CA 15
ATOM 24612 C C . PRO B 2 39 ? 25.078 3.106 -29.904 1.00 0.00 39 PRO B C 15
ATOM 24613 O O . PRO B 2 39 ? 24.615 3.181 -31.072 1.00 0.00 39 PRO B O 15
ATOM 24624 N N . LEU B 2 40 ? 25.445 4.166 -29.116 1.00 0.00 40 LEU B N 15
ATOM 24625 C CA . LEU B 2 40 ? 25.417 5.633 -29.623 1.00 0.00 40 LEU B CA 15
ATOM 24626 C C . LEU B 2 40 ? 26.570 5.946 -30.615 1.00 0.00 40 LEU B C 15
ATOM 24627 O O . LEU B 2 40 ? 26.396 6.852 -31.461 1.00 0.00 40 LEU B O 15
ATOM 24643 N N . SER B 2 41 ? 27.638 5.088 -30.600 1.00 0.00 41 SER B N 15
ATOM 24644 C CA . SER B 2 41 ? 28.641 4.959 -31.701 1.00 0.00 41 SER B CA 15
ATOM 24645 C C . SER B 2 41 ? 28.035 4.931 -33.082 1.00 0.00 41 SER B C 15
ATOM 24646 O O . SER B 2 41 ? 28.291 5.758 -33.986 1.00 0.00 41 SER B O 15
ATOM 24654 N N . LYS B 2 42 ? 26.969 4.114 -33.262 1.00 0.00 42 LYS B N 15
ATOM 24655 C CA . LYS B 2 42 ? 26.216 3.911 -34.478 1.00 0.00 42 LYS B CA 15
ATOM 24656 C C . LYS B 2 42 ? 25.437 5.135 -34.898 1.00 0.00 42 LYS B C 15
ATOM 24657 O O . LYS B 2 42 ? 25.391 5.469 -36.093 1.00 0.00 42 LYS B O 15
ATOM 24676 N N . LEU B 2 43 ? 24.905 5.844 -33.883 1.00 0.00 43 LEU B N 15
ATOM 24677 C CA . LEU B 2 43 ? 24.086 7.039 -34.190 1.00 0.00 43 LEU B CA 15
ATOM 24678 C C . LEU B 2 43 ? 24.962 8.216 -34.557 1.00 0.00 43 LEU B C 15
ATOM 24679 O O . LEU B 2 43 ? 24.662 8.765 -35.586 1.00 0.00 43 LEU B O 15
ATOM 24695 N N . MET B 2 44 ? 26.175 8.387 -34.015 1.00 0.00 44 MET B N 15
ATOM 24696 C CA . MET B 2 44 ? 27.081 9.582 -34.371 1.00 0.00 44 MET B CA 15
ATOM 24697 C C . MET B 2 44 ? 27.736 9.324 -35.750 1.00 0.00 44 MET B C 15
ATOM 24698 O O . MET B 2 44 ? 27.872 10.306 -36.441 1.00 0.00 44 MET B O 15
ATOM 24712 N N . LYS B 2 45 ? 28.085 8.073 -36.108 1.00 0.00 45 LYS B N 15
ATOM 24713 C CA . LYS B 2 45 ? 28.667 7.838 -37.427 1.00 0.00 45 LYS B CA 15
ATOM 24714 C C . LYS B 2 45 ? 27.676 7.999 -38.567 1.00 0.00 45 LYS B C 15
ATOM 24715 O O . LYS B 2 45 ? 28.091 8.639 -39.575 1.00 0.00 45 LYS B O 15
ATOM 24734 N N . ALA B 2 46 ? 26.429 7.557 -38.357 1.00 0.00 46 ALA B N 15
ATOM 24735 C CA . ALA B 2 46 ? 25.432 7.736 -39.427 1.00 0.00 46 ALA B CA 15
ATOM 24736 C C . ALA B 2 46 ? 24.933 9.095 -39.541 1.00 0.00 46 ALA B C 15
ATOM 24737 O O . ALA B 2 46 ? 24.676 9.578 -40.641 1.00 0.00 46 ALA B O 15
ATOM 24744 N N . TYR B 2 47 ? 24.904 9.925 -38.472 1.00 0.00 47 TYR B N 15
ATOM 24745 C CA . TYR B 2 47 ? 24.666 11.382 -38.511 1.00 0.00 47 TYR B CA 15
ATOM 24746 C C . TYR B 2 47 ? 25.730 12.140 -39.388 1.00 0.00 47 TYR B C 15
ATOM 24747 O O . TYR B 2 47 ? 25.339 12.930 -40.284 1.00 0.00 47 TYR B O 15
ATOM 24765 N N . CYS B 2 48 ? 26.990 11.791 -39.144 1.00 0.00 48 CYS B N 15
ATOM 24766 C CA . CYS B 2 48 ? 28.079 12.466 -39.877 1.00 0.00 48 CYS B CA 15
ATOM 24767 C C . CYS B 2 48 ? 28.244 12.206 -41.349 1.00 0.00 48 CYS B C 15
ATOM 24768 O O . CYS B 2 48 ? 28.576 13.085 -42.175 1.00 0.00 48 CYS B O 15
ATOM 24776 N N . GLU B 2 49 ? 27.955 10.943 -41.736 1.00 0.00 49 GLU B N 15
ATOM 24777 C CA . GLU B 2 49 ? 27.857 10.625 -43.157 1.00 0.00 49 GLU B CA 15
ATOM 24778 C C . GLU B 2 49 ? 26.602 11.260 -43.859 1.00 0.00 49 GLU B C 15
ATOM 24779 O O . GLU B 2 49 ? 26.664 11.443 -45.090 1.00 0.00 49 GLU B O 15
ATOM 24791 N N . ARG B 2 50 ? 25.582 11.654 -43.089 1.00 0.00 50 ARG B N 15
ATOM 24792 C CA . ARG B 2 50 ? 24.462 12.481 -43.609 1.00 0.00 50 ARG B CA 15
ATOM 24793 C C . ARG B 2 50 ? 24.769 13.980 -43.655 1.00 0.00 50 ARG B C 15
ATOM 24794 O O . ARG B 2 50 ? 24.298 14.630 -44.570 1.00 0.00 50 ARG B O 15
ATOM 24815 N N . GLN B 2 51 ? 25.630 14.528 -42.755 1.00 0.00 51 GLN B N 15
ATOM 24816 C CA . GLN B 2 51 ? 26.162 15.923 -42.965 1.00 0.00 51 GLN B CA 15
ATOM 24817 C C . GLN B 2 51 ? 27.181 15.948 -44.124 1.00 0.00 51 GLN B C 15
ATOM 24818 O O . GLN B 2 51 ? 27.296 16.975 -44.770 1.00 0.00 51 GLN B O 15
ATOM 24832 N N . GLY B 2 52 ? 27.835 14.859 -44.467 1.00 0.00 52 GLY B N 15
ATOM 24833 C CA . GLY B 2 52 ? 28.967 14.838 -45.427 1.00 0.00 52 GLY B CA 15
ATOM 24834 C C . GLY B 2 52 ? 30.350 14.983 -44.868 1.00 0.00 52 GLY B C 15
ATOM 24835 O O . GLY B 2 52 ? 31.363 14.788 -45.538 1.00 0.00 52 GLY B O 15
ATOM 24839 N N . LEU B 2 53 ? 30.570 15.001 -43.538 1.00 0.00 53 LEU B N 15
ATOM 24840 C CA . LEU B 2 53 ? 31.814 15.302 -42.787 1.00 0.00 53 LEU B CA 15
ATOM 24841 C C . LEU B 2 53 ? 32.590 14.030 -42.384 1.00 0.00 53 LEU B C 15
ATOM 24842 O O . LEU B 2 53 ? 32.028 12.942 -42.232 1.00 0.00 53 LEU B O 15
ATOM 24858 N N . SER B 2 54 ? 33.868 14.163 -42.078 1.00 0.00 54 SER B N 15
ATOM 24859 C CA . SER B 2 54 ? 34.501 13.276 -41.118 1.00 0.00 54 SER B CA 15
ATOM 24860 C C . SER B 2 54 ? 33.966 13.597 -39.729 1.00 0.00 54 SER B C 15
ATOM 24861 O O . SER B 2 54 ? 33.947 14.794 -39.366 1.00 0.00 54 SER B O 15
ATOM 24869 N N . MET B 2 55 ? 33.788 12.613 -38.867 1.00 0.00 55 MET B N 15
ATOM 24870 C CA . MET B 2 55 ? 33.251 12.909 -37.487 1.00 0.00 55 MET B CA 15
ATOM 24871 C C . MET B 2 55 ? 34.200 13.749 -36.624 1.00 0.00 55 MET B C 15
ATOM 24872 O O . MET B 2 55 ? 33.805 14.381 -35.667 1.00 0.00 55 MET B O 15
ATOM 24886 N N . ARG B 2 56 ? 35.529 13.732 -36.891 1.00 0.00 56 ARG B N 15
ATOM 24887 C CA . ARG B 2 56 ? 36.596 14.489 -36.231 1.00 0.00 56 ARG B CA 15
ATOM 24888 C C . ARG B 2 56 ? 36.218 15.984 -36.150 1.00 0.00 56 ARG B C 15
ATOM 24889 O O . ARG B 2 56 ? 36.567 16.622 -35.161 1.00 0.00 56 ARG B O 15
ATOM 24910 N N . GLN B 2 57 ? 35.530 16.513 -37.177 1.00 0.00 57 GLN B N 15
ATOM 24911 C CA . GLN B 2 57 ? 35.143 17.893 -37.374 1.00 0.00 57 GLN B CA 15
ATOM 24912 C C . GLN B 2 57 ? 34.048 18.449 -36.389 1.00 0.00 57 GLN B C 15
ATOM 24913 O O . GLN B 2 57 ? 33.919 19.675 -36.235 1.00 0.00 57 GLN B O 15
ATOM 24927 N N . ILE B 2 58 ? 33.354 17.601 -35.665 1.00 0.00 58 ILE B N 15
ATOM 24928 C CA . ILE B 2 58 ? 32.190 18.015 -34.891 1.00 0.00 58 ILE B CA 15
ATOM 24929 C C . ILE B 2 58 ? 32.161 17.333 -33.488 1.00 0.00 58 ILE B C 15
ATOM 24930 O O . ILE B 2 58 ? 32.949 16.434 -33.164 1.00 0.00 58 ILE B O 15
ATOM 24946 N N . ARG B 2 59 ? 31.237 17.784 -32.635 1.00 0.00 59 ARG B N 15
ATOM 24947 C CA . ARG B 2 59 ? 30.956 17.267 -31.258 1.00 0.00 59 ARG B CA 15
ATOM 24948 C C . ARG B 2 59 ? 29.488 16.922 -31.056 1.00 0.00 59 ARG B C 15
ATOM 24949 O O . ARG B 2 59 ? 28.633 17.643 -31.509 1.00 0.00 59 ARG B O 15
ATOM 24970 N N . PHE B 2 60 ? 29.206 15.915 -30.178 1.00 0.00 60 PHE B N 15
ATOM 24971 C CA . PHE B 2 60 ? 27.932 15.381 -29.660 1.00 0.00 60 PHE B CA 15
ATOM 24972 C C . PHE B 2 60 ? 27.720 15.426 -28.158 1.00 0.00 60 PHE B C 15
ATOM 24973 O O . PHE B 2 60 ? 28.532 14.917 -27.349 1.00 0.00 60 PHE B O 15
ATOM 24990 N N . ARG B 2 61 ? 26.433 15.818 -27.727 1.00 0.00 61 ARG B N 15
ATOM 24991 C CA . ARG B 2 61 ? 26.000 15.868 -26.318 1.00 0.00 61 ARG B CA 15
ATOM 24992 C C . ARG B 2 61 ? 24.563 15.549 -26.181 1.00 0.00 61 ARG B C 15
ATOM 24993 O O . ARG B 2 61 ? 23.691 15.894 -26.931 1.00 0.00 61 ARG B O 15
ATOM 25014 N N . PHE B 2 62 ? 24.305 14.849 -25.045 1.00 0.00 62 PHE B N 15
ATOM 25015 C CA . PHE B 2 62 ? 22.985 14.648 -24.463 1.00 0.00 62 PHE B CA 15
ATOM 25016 C C . PHE B 2 62 ? 22.893 15.044 -23.022 1.00 0.00 62 PHE B C 15
ATOM 25017 O O . PHE B 2 62 ? 23.752 14.739 -22.209 1.00 0.00 62 PHE B O 15
ATOM 25034 N N . ASP B 2 63 ? 21.796 15.787 -22.714 1.00 0.00 63 ASP B N 15
ATOM 25035 C CA . ASP B 2 63 ? 21.639 16.448 -21.396 1.00 0.00 63 ASP B CA 15
ATOM 25036 C C . ASP B 2 63 ? 22.923 17.184 -20.929 1.00 0.00 63 ASP B C 15
ATOM 25037 O O . ASP B 2 63 ? 23.235 17.236 -19.738 1.00 0.00 63 ASP B O 15
ATOM 25046 N N . GLY B 2 64 ? 23.607 17.826 -21.885 1.00 0.00 64 GLY B N 15
ATOM 25047 C CA . GLY B 2 64 ? 24.716 18.682 -21.646 1.00 0.00 64 GLY B CA 15
ATOM 25048 C C . GLY B 2 64 ? 26.070 17.966 -21.436 1.00 0.00 64 GLY B C 15
ATOM 25049 O O . GLY B 2 64 ? 27.144 18.677 -21.480 1.00 0.00 64 GLY B O 15
ATOM 25053 N N . GLN B 2 65 ? 26.056 16.655 -21.313 1.00 0.00 65 GLN B N 15
ATOM 25054 C CA . GLN B 2 65 ? 27.230 15.817 -20.966 1.00 0.00 65 GLN B CA 15
ATOM 25055 C C . GLN B 2 65 ? 27.758 15.241 -22.337 1.00 0.00 65 GLN B C 15
ATOM 25056 O O . GLN B 2 65 ? 26.947 14.771 -23.178 1.00 0.00 65 GLN B O 15
ATOM 25070 N N . PRO B 2 66 ? 29.067 15.109 -22.387 1.00 0.00 66 PRO B N 15
ATOM 25071 C CA . PRO B 2 66 ? 29.764 14.365 -23.471 1.00 0.00 66 PRO B CA 15
ATOM 25072 C C . PRO B 2 66 ? 29.220 12.953 -23.722 1.00 0.00 66 PRO B C 15
ATOM 25073 O O . PRO B 2 66 ? 29.154 12.104 -22.842 1.00 0.00 66 PRO B O 15
ATOM 25084 N N . ILE B 2 67 ? 28.744 12.746 -24.940 1.00 0.00 67 ILE B N 15
ATOM 25085 C CA . ILE B 2 67 ? 28.353 11.356 -25.388 1.00 0.00 67 ILE B CA 15
ATOM 25086 C C . ILE B 2 67 ? 29.567 10.466 -25.604 1.00 0.00 67 ILE B C 15
ATOM 25087 O O . ILE B 2 67 ? 30.548 10.975 -26.162 1.00 0.00 67 ILE B O 15
ATOM 25103 N N . ASN B 2 68 ? 29.705 9.256 -25.088 1.00 0.00 68 ASN B N 15
ATOM 25104 C CA . ASN B 2 68 ? 30.833 8.347 -25.410 1.00 0.00 68 ASN B CA 15
ATOM 25105 C C . ASN B 2 68 ? 30.413 7.490 -26.582 1.00 0.00 68 ASN B C 15
ATOM 25106 O O . ASN B 2 68 ? 29.289 7.104 -26.791 1.00 0.00 68 ASN B O 15
ATOM 25117 N N . GLU B 2 69 ? 31.376 7.000 -27.396 1.00 0.00 69 GLU B N 15
ATOM 25118 C CA . GLU B 2 69 ? 31.126 6.007 -28.441 1.00 0.00 69 GLU B CA 15
ATOM 25119 C C . GLU B 2 69 ? 30.573 4.624 -27.889 1.00 0.00 69 GLU B C 15
ATOM 25120 O O . GLU B 2 69 ? 29.749 3.972 -28.578 1.00 0.00 69 GLU B O 15
ATOM 25132 N N . THR B 2 70 ? 30.823 4.466 -26.573 1.00 0.00 70 THR B N 15
ATOM 25133 C CA . THR B 2 70 ? 30.428 3.298 -25.803 1.00 0.00 70 THR B CA 15
ATOM 25134 C C . THR B 2 70 ? 29.116 3.356 -25.048 1.00 0.00 70 THR B C 15
ATOM 25135 O O . THR B 2 70 ? 28.824 2.460 -24.265 1.00 0.00 70 THR B O 15
ATOM 25146 N N . ASP B 2 71 ? 28.440 4.509 -25.074 1.00 0.00 71 ASP B N 15
ATOM 25147 C CA . ASP B 2 71 ? 27.099 4.668 -24.446 1.00 0.00 71 ASP B CA 15
ATOM 25148 C C . ASP B 2 71 ? 26.005 3.923 -25.222 1.00 0.00 71 ASP B C 15
ATOM 25149 O O . ASP B 2 71 ? 26.154 3.471 -26.350 1.00 0.00 71 ASP B O 15
ATOM 25158 N N . THR B 2 72 ? 24.845 3.790 -24.633 1.00 0.00 72 THR B N 15
ATOM 25159 C CA . THR B 2 72 ? 23.642 3.243 -25.229 1.00 0.00 72 THR B CA 15
ATOM 25160 C C . THR B 2 72 ? 22.452 4.115 -24.707 1.00 0.00 72 THR B C 15
ATOM 25161 O O . THR B 2 72 ? 22.594 4.817 -23.683 1.00 0.00 72 THR B O 15
ATOM 25172 N N . PRO B 2 73 ? 21.210 4.044 -25.302 1.00 0.00 73 PRO B N 15
ATOM 25173 C CA . PRO B 2 73 ? 20.060 4.677 -24.690 1.00 0.00 73 PRO B CA 15
ATOM 25174 C C . PRO B 2 73 ? 19.749 4.099 -23.259 1.00 0.00 73 PRO B C 15
ATOM 25175 O O . PRO B 2 73 ? 19.125 4.743 -22.470 1.00 0.00 73 PRO B O 15
ATOM 25186 N N . ALA B 2 74 ? 20.200 2.866 -23.019 1.00 0.00 74 ALA B N 15
ATOM 25187 C CA . ALA B 2 74 ? 20.098 2.238 -21.723 1.00 0.00 74 ALA B CA 15
ATOM 25188 C C . ALA B 2 74 ? 21.093 2.817 -20.674 1.00 0.00 74 ALA B C 15
ATOM 25189 O O . ALA B 2 74 ? 20.696 3.080 -19.563 1.00 0.00 74 ALA B O 15
ATOM 25196 N N . GLN B 2 75 ? 22.352 3.030 -21.012 1.00 0.00 75 GLN B N 15
ATOM 25197 C CA . GLN B 2 75 ? 23.417 3.380 -20.128 1.00 0.00 75 GLN B CA 15
ATOM 25198 C C . GLN B 2 75 ? 23.114 4.811 -19.642 1.00 0.00 75 GLN B C 15
ATOM 25199 O O . GLN B 2 75 ? 23.214 5.096 -18.447 1.00 0.00 75 GLN B O 15
ATOM 25213 N N . LEU B 2 76 ? 22.605 5.676 -20.486 1.00 0.00 76 LEU B N 15
ATOM 25214 C CA . LEU B 2 76 ? 22.153 7.033 -20.118 1.00 0.00 76 LEU B CA 15
ATOM 25215 C C . LEU B 2 76 ? 20.684 7.172 -19.701 1.00 0.00 76 LEU B C 15
ATOM 25216 O O . LEU B 2 76 ? 20.206 8.278 -19.592 1.00 0.00 76 LEU B O 15
ATOM 25232 N N . GLU B 2 77 ? 19.945 6.105 -19.573 1.00 0.00 77 GLU B N 15
ATOM 25233 C CA . GLU B 2 77 ? 18.665 5.998 -18.874 1.00 0.00 77 GLU B CA 15
ATOM 25234 C C . GLU B 2 77 ? 17.551 6.710 -19.564 1.00 0.00 77 GLU B C 15
ATOM 25235 O O . GLU B 2 77 ? 16.684 7.265 -18.892 1.00 0.00 77 GLU B O 15
ATOM 25247 N N . MET B 2 78 ? 17.583 6.761 -20.847 1.00 0.00 78 MET B N 15
ATOM 25248 C CA . MET B 2 78 ? 16.880 7.684 -21.829 1.00 0.00 78 MET B CA 15
ATOM 25249 C C . MET B 2 78 ? 15.433 7.342 -22.181 1.00 0.00 78 MET B C 15
ATOM 25250 O O . MET B 2 78 ? 15.034 6.188 -21.977 1.00 0.00 78 MET B O 15
ATOM 25264 N N . GLU B 2 79 ? 14.626 8.199 -22.743 1.00 0.00 79 GLU B N 15
ATOM 25265 C CA . GLU B 2 79 ? 13.278 7.915 -23.390 1.00 0.00 79 GLU B CA 15
ATOM 25266 C C . GLU B 2 79 ? 13.068 8.379 -24.773 1.00 0.00 79 GLU B C 15
ATOM 25267 O O . GLU B 2 79 ? 13.779 9.227 -25.290 1.00 0.00 79 GLU B O 15
ATOM 25279 N N . ASP B 2 80 ? 12.024 7.761 -25.340 1.00 0.00 80 ASP B N 15
ATOM 25280 C CA . ASP B 2 80 ? 11.481 8.212 -26.627 1.00 0.00 80 ASP B CA 15
ATOM 25281 C C . ASP B 2 80 ? 11.217 9.706 -26.733 1.00 0.00 80 ASP B C 15
ATOM 25282 O O . ASP B 2 80 ? 10.638 10.282 -25.815 1.00 0.00 80 ASP B O 15
ATOM 25291 N N . GLU B 2 81 ? 11.550 10.292 -27.833 1.00 0.00 81 GLU B N 15
ATOM 25292 C CA . GLU B 2 81 ? 11.532 11.732 -28.064 1.00 0.00 81 GLU B CA 15
ATOM 25293 C C . GLU B 2 81 ? 12.468 12.498 -27.079 1.00 0.00 81 GLU B C 15
ATOM 25294 O O . GLU B 2 81 ? 12.288 13.683 -26.853 1.00 0.00 81 GLU B O 15
ATOM 25306 N N . ASP B 2 82 ? 13.554 11.866 -26.629 1.00 0.00 82 ASP B N 15
ATOM 25307 C CA . ASP B 2 82 ? 14.781 12.518 -26.133 1.00 0.00 82 ASP B CA 15
ATOM 25308 C C . ASP B 2 82 ? 15.657 12.977 -27.321 1.00 0.00 82 ASP B C 15
ATOM 25309 O O . ASP B 2 82 ? 15.949 12.144 -28.251 1.00 0.00 82 ASP B O 15
ATOM 25318 N N . THR B 2 83 ? 16.189 14.219 -27.289 1.00 0.00 83 THR B N 15
ATOM 25319 C CA . THR B 2 83 ? 16.895 14.733 -28.492 1.00 0.00 83 THR B CA 15
ATOM 25320 C C . THR B 2 83 ? 18.393 15.143 -28.259 1.00 0.00 83 THR B C 15
ATOM 25321 O O . THR B 2 83 ? 18.741 15.804 -27.319 1.00 0.00 83 THR B O 15
ATOM 25332 N N . ILE B 2 84 ? 19.376 14.730 -29.118 1.00 0.00 84 ILE B N 15
ATOM 25333 C CA . ILE B 2 84 ? 20.872 14.968 -29.127 1.00 0.00 84 ILE B CA 15
ATOM 25334 C C . ILE B 2 84 ? 21.266 16.239 -29.800 1.00 0.00 84 ILE B C 15
ATOM 25335 O O . ILE B 2 84 ? 20.634 16.644 -30.771 1.00 0.00 84 ILE B O 15
ATOM 25351 N N . ASP B 2 85 ? 22.162 16.980 -29.131 1.00 0.00 85 ASP B N 15
ATOM 25352 C CA . ASP B 2 85 ? 22.744 18.286 -29.446 1.00 0.00 85 ASP B CA 15
ATOM 25353 C C . ASP B 2 85 ? 24.084 18.152 -30.187 1.00 0.00 85 ASP B C 15
ATOM 25354 O O . ASP B 2 85 ? 24.994 17.455 -29.678 1.00 0.00 85 ASP B O 15
ATOM 25363 N N . VAL B 2 86 ? 24.235 18.875 -31.311 1.00 0.00 86 VAL B N 15
ATOM 25364 C CA . VAL B 2 86 ? 25.453 18.752 -32.218 1.00 0.00 86 VAL B CA 15
ATOM 25365 C C . VAL B 2 86 ? 26.086 20.122 -32.342 1.00 0.00 86 VAL B C 15
ATOM 25366 O O . VAL B 2 86 ? 25.361 21.156 -32.410 1.00 0.00 86 VAL B O 15
ATOM 25379 N N . PHE B 2 87 ? 27.437 20.171 -32.336 1.00 0.00 87 PHE B N 15
ATOM 25380 C CA . PHE B 2 87 ? 28.288 21.393 -32.445 1.00 0.00 87 PHE B CA 15
ATOM 25381 C C . PHE B 2 87 ? 29.450 21.132 -33.418 1.00 0.00 87 PHE B C 15
ATOM 25382 O O . PHE B 2 87 ? 29.911 20.015 -33.520 1.00 0.00 87 PHE B O 15
ATOM 25399 N N . GLN B 2 88 ? 29.976 22.144 -34.140 1.00 0.00 88 GLN B N 15
ATOM 25400 C CA . GLN B 2 88 ? 31.221 22.165 -34.840 1.00 0.00 88 GLN B CA 15
ATOM 25401 C C . GLN B 2 88 ? 32.424 22.275 -33.802 1.00 0.00 88 GLN B C 15
ATOM 25402 O O . GLN B 2 88 ? 32.267 22.990 -32.790 1.00 0.00 88 GLN B O 15
ATOM 25416 N N . GLN B 2 89 ? 33.635 21.668 -34.023 1.00 0.00 89 GLN B N 15
ATOM 25417 C CA . GLN B 2 89 ? 34.875 21.862 -33.258 1.00 0.00 89 GLN B CA 15
ATOM 25418 C C . GLN B 2 89 ? 35.755 22.806 -34.022 1.00 0.00 89 GLN B C 15
ATOM 25419 O O . GLN B 2 89 ? 35.882 22.702 -35.259 1.00 0.00 89 GLN B O 15
ATOM 25433 N N . GLN B 2 90 ? 36.415 23.764 -33.360 1.00 0.00 90 GLN B N 15
ATOM 25434 C CA . GLN B 2 90 ? 37.139 24.937 -33.912 1.00 0.00 90 GLN B CA 15
ATOM 25435 C C . GLN B 2 90 ? 38.571 24.819 -33.408 1.00 0.00 90 GLN B C 15
ATOM 25436 O O . GLN B 2 90 ? 38.758 24.990 -32.242 1.00 0.00 90 GLN B O 15
ATOM 25450 N N . THR B 2 91 ? 39.526 24.566 -34.283 1.00 0.00 91 THR B N 15
ATOM 25451 C CA . THR B 2 91 ? 40.974 24.469 -33.925 1.00 0.00 91 THR B CA 15
ATOM 25452 C C . THR B 2 91 ? 41.680 25.680 -33.346 1.00 0.00 91 THR B C 15
ATOM 25453 O O . THR B 2 91 ? 42.601 25.511 -32.575 1.00 0.00 91 THR B O 15
ATOM 25464 N N . GLY B 2 92 ? 41.217 26.882 -33.626 1.00 0.00 92 GLY B N 15
ATOM 25465 C CA . GLY B 2 92 ? 41.839 28.146 -33.136 1.00 0.00 92 GLY B CA 15
ATOM 25466 C C . GLY B 2 92 ? 42.582 28.934 -34.138 1.00 0.00 92 GLY B C 15
ATOM 25467 O O . GLY B 2 92 ? 42.889 28.536 -35.259 1.00 0.00 92 GLY B O 15
ATOM 25471 N N . GLY B 2 93 ? 42.957 30.141 -33.770 1.00 0.00 93 GLY B N 15
ATOM 25472 C CA . GLY B 2 93 ? 43.797 31.019 -34.536 1.00 0.00 93 GLY B CA 15
ATOM 25473 C C . GLY B 2 93 ? 45.221 30.484 -34.686 1.00 0.00 93 GLY B C 15
ATOM 25474 O O . GLY B 2 93 ? 45.556 29.346 -34.455 1.00 0.00 93 GLY B O 15
ATOM 25478 N N . VAL B 2 94 ? 46.163 31.345 -35.136 1.00 0.00 94 VAL B N 15
ATOM 25479 C CA . VAL B 2 94 ? 47.461 30.997 -35.592 1.00 0.00 94 VAL B CA 15
ATOM 25480 C C . VAL B 2 94 ? 48.517 32.050 -35.178 1.00 0.00 94 VAL B C 15
ATOM 25481 O O . VAL B 2 94 ? 48.264 33.286 -35.375 1.00 0.00 94 VAL B O 15
ATOM 25494 N N . TYR B 2 95 ? 49.681 31.660 -34.693 1.00 0.00 95 TYR B N 15
ATOM 25495 C CA . TYR B 2 95 ? 50.733 32.620 -34.237 1.00 0.00 95 TYR B CA 15
ATOM 25496 C C . TYR B 2 95 ? 51.807 32.878 -35.279 1.00 0.00 95 TYR B C 15
ATOM 25497 O O . TYR B 2 95 ? 52.980 32.591 -35.052 1.00 0.00 95 TYR B O 15
ATOM 25522 N N . GLU A 1 2 ? 9.875 14.399 -44.928 1.00 0.00 37 GLU A N 16
ATOM 25523 C CA . GLU A 1 2 ? 9.635 13.158 -45.615 1.00 0.00 37 GLU A CA 16
ATOM 25524 C C . GLU A 1 2 ? 10.789 12.117 -45.586 1.00 0.00 37 GLU A C 16
ATOM 25525 O O . GLU A 1 2 ? 10.527 10.943 -45.641 1.00 0.00 37 GLU A O 16
ATOM 25537 N N . ASP A 1 3 ? 11.978 12.653 -45.399 1.00 0.00 38 ASP A N 16
ATOM 25538 C CA . ASP A 1 3 ? 13.268 12.000 -45.249 1.00 0.00 38 ASP A CA 16
ATOM 25539 C C . ASP A 1 3 ? 14.087 12.379 -44.022 1.00 0.00 38 ASP A C 16
ATOM 25540 O O . ASP A 1 3 ? 15.238 12.478 -44.132 1.00 0.00 38 ASP A O 16
ATOM 25549 N N . ALA A 1 4 ? 13.407 12.831 -42.968 1.00 0.00 39 ALA A N 16
ATOM 25550 C CA . ALA A 1 4 ? 14.089 13.088 -41.636 1.00 0.00 39 ALA A CA 16
ATOM 25551 C C . ALA A 1 4 ? 14.068 11.861 -40.779 1.00 0.00 39 ALA A C 16
ATOM 25552 O O . ALA A 1 4 ? 13.536 11.915 -39.700 1.00 0.00 39 ALA A O 16
ATOM 25559 N N . PHE A 1 5 ? 14.441 10.713 -41.389 1.00 0.00 40 PHE A N 16
ATOM 25560 C CA . PHE A 1 5 ? 14.342 9.434 -40.721 1.00 0.00 40 PHE A CA 16
ATOM 25561 C C . PHE A 1 5 ? 15.505 8.417 -40.970 1.00 0.00 40 PHE A C 16
ATOM 25562 O O . PHE A 1 5 ? 16.046 8.254 -41.985 1.00 0.00 40 PHE A O 16
ATOM 25579 N N . ILE A 1 6 ? 15.938 7.661 -39.934 1.00 0.00 41 ILE A N 16
ATOM 25580 C CA . ILE A 1 6 ? 17.007 6.623 -39.898 1.00 0.00 41 ILE A CA 16
ATOM 25581 C C . ILE A 1 6 ? 16.555 5.489 -39.012 1.00 0.00 41 ILE A C 16
ATOM 25582 O O . ILE A 1 6 ? 16.019 5.699 -37.943 1.00 0.00 41 ILE A O 16
ATOM 25598 N N . VAL A 1 7 ? 16.790 4.223 -39.388 1.00 0.00 42 VAL A N 16
ATOM 25599 C CA . VAL A 1 7 ? 16.267 2.997 -38.804 1.00 0.00 42 VAL A CA 16
ATOM 25600 C C . VAL A 1 7 ? 17.471 2.037 -38.775 1.00 0.00 42 VAL A C 16
ATOM 25601 O O . VAL A 1 7 ? 17.995 1.785 -39.814 1.00 0.00 42 VAL A O 16
ATOM 25614 N N . ILE A 1 8 ? 17.846 1.587 -37.563 1.00 0.00 43 ILE A N 16
ATOM 25615 C CA . ILE A 1 8 ? 19.060 0.799 -37.246 1.00 0.00 43 ILE A CA 16
ATOM 25616 C C . ILE A 1 8 ? 18.709 -0.070 -36.078 1.00 0.00 43 ILE A C 16
ATOM 25617 O O . ILE A 1 8 ? 17.990 0.323 -35.162 1.00 0.00 43 ILE A O 16
ATOM 25647 N N . ASP A 1 10 ? 21.223 -2.945 -33.553 1.00 0.00 45 ASP A N 16
ATOM 25648 C CA . ASP A 1 10 ? 22.687 -3.340 -33.437 1.00 0.00 45 ASP A CA 16
ATOM 25649 C C . ASP A 1 10 ? 22.903 -4.737 -34.139 1.00 0.00 45 ASP A C 16
ATOM 25650 O O . ASP A 1 10 ? 23.874 -4.937 -34.916 1.00 0.00 45 ASP A O 16
ATOM 25673 N N . ASP A 1 12 ? 22.828 -7.741 -36.597 1.00 0.00 47 ASP A N 16
ATOM 25674 C CA . ASP A 1 12 ? 22.639 -8.138 -37.983 1.00 0.00 47 ASP A CA 16
ATOM 25675 C C . ASP A 1 12 ? 22.051 -9.521 -38.041 1.00 0.00 47 ASP A C 16
ATOM 25676 O O . ASP A 1 12 ? 22.728 -10.470 -37.583 1.00 0.00 47 ASP A O 16
ATOM 25685 N N . GLY A 1 13 ? 20.917 -9.703 -38.745 1.00 0.00 48 GLY A N 16
ATOM 25686 C CA . GLY A 1 13 ? 20.528 -11.023 -39.218 1.00 0.00 48 GLY A CA 16
ATOM 25687 C C . GLY A 1 13 ? 20.017 -11.901 -38.076 1.00 0.00 48 GLY A C 16
ATOM 25688 O O . GLY A 1 13 ? 19.931 -11.486 -36.899 1.00 0.00 48 GLY A O 16
ATOM 25692 N N . GLU A 1 14 ? 19.901 -13.166 -38.439 1.00 0.00 49 GLU A N 16
ATOM 25693 C CA . GLU A 1 14 ? 19.428 -14.199 -37.545 1.00 0.00 49 GLU A CA 16
ATOM 25694 C C . GLU A 1 14 ? 20.071 -14.298 -36.197 1.00 0.00 49 GLU A C 16
ATOM 25695 O O . GLU A 1 14 ? 21.293 -14.173 -36.030 1.00 0.00 49 GLU A O 16
ATOM 25710 N N . MET B 2 1 ? -14.610 -29.640 -35.091 1.00 0.00 1 MET B N 16
ATOM 25711 C CA . MET B 2 1 ? -14.469 -28.202 -35.348 1.00 0.00 1 MET B CA 16
ATOM 25712 C C . MET B 2 1 ? -13.013 -27.754 -35.423 1.00 0.00 1 MET B C 16
ATOM 25713 O O . MET B 2 1 ? -12.188 -28.209 -34.616 1.00 0.00 1 MET B O 16
ATOM 25729 N N . ALA B 2 2 ? -12.844 -26.866 -36.338 1.00 0.00 2 ALA B N 16
ATOM 25730 C CA . ALA B 2 2 ? -11.618 -26.109 -36.561 1.00 0.00 2 ALA B CA 16
ATOM 25731 C C . ALA B 2 2 ? -11.112 -25.302 -35.350 1.00 0.00 2 ALA B C 16
ATOM 25732 O O . ALA B 2 2 ? -11.864 -24.462 -34.840 1.00 0.00 2 ALA B O 16
ATOM 25739 N N . ASP B 2 3 ? -9.826 -25.498 -34.971 1.00 0.00 3 ASP B N 16
ATOM 25740 C CA . ASP B 2 3 ? -9.216 -24.827 -33.789 1.00 0.00 3 ASP B CA 16
ATOM 25741 C C . ASP B 2 3 ? -7.847 -24.159 -34.131 1.00 0.00 3 ASP B C 16
ATOM 25742 O O . ASP B 2 3 ? -7.262 -24.301 -35.219 1.00 0.00 3 ASP B O 16
ATOM 25751 N N . GLU B 2 4 ? -7.371 -23.229 -33.270 1.00 0.00 4 GLU B N 16
ATOM 25752 C CA . GLU B 2 4 ? -6.206 -22.365 -33.451 1.00 0.00 4 GLU B CA 16
ATOM 25753 C C . GLU B 2 4 ? -5.565 -22.112 -32.076 1.00 0.00 4 GLU B C 16
ATOM 25754 O O . GLU B 2 4 ? -6.274 -21.756 -31.090 1.00 0.00 4 GLU B O 16
ATOM 25766 N N . LYS B 2 5 ? -4.199 -22.261 -32.018 1.00 0.00 5 LYS B N 16
ATOM 25767 C CA . LYS B 2 5 ? -3.384 -21.776 -30.888 1.00 0.00 5 LYS B CA 16
ATOM 25768 C C . LYS B 2 5 ? -3.327 -20.282 -31.035 1.00 0.00 5 LYS B C 16
ATOM 25769 O O . LYS B 2 5 ? -2.875 -19.744 -32.030 1.00 0.00 5 LYS B O 16
ATOM 25788 N N . PRO B 2 6 ? -3.690 -19.594 -29.921 1.00 0.00 6 PRO B N 16
ATOM 25789 C CA . PRO B 2 6 ? -3.704 -18.121 -29.863 1.00 0.00 6 PRO B CA 16
ATOM 25790 C C . PRO B 2 6 ? -2.273 -17.579 -29.660 1.00 0.00 6 PRO B C 16
ATOM 25791 O O . PRO B 2 6 ? -1.307 -18.191 -29.152 1.00 0.00 6 PRO B O 16
ATOM 25802 N N . LYS B 2 7 ? -2.014 -16.387 -30.167 1.00 0.00 7 LYS B N 16
ATOM 25803 C CA . LYS B 2 7 ? -0.813 -15.541 -30.211 1.00 0.00 7 LYS B CA 16
ATOM 25804 C C . LYS B 2 7 ? -0.137 -15.285 -28.823 1.00 0.00 7 LYS B C 16
ATOM 25805 O O . LYS B 2 7 ? -0.804 -15.018 -27.798 1.00 0.00 7 LYS B O 16
ATOM 25824 N N . GLU B 2 8 ? 1.209 -15.191 -28.674 1.00 0.00 8 GLU B N 16
ATOM 25825 C CA . GLU B 2 8 ? 2.000 -15.070 -27.446 1.00 0.00 8 GLU B CA 16
ATOM 25826 C C . GLU B 2 8 ? 3.246 -14.269 -27.680 1.00 0.00 8 GLU B C 16
ATOM 25827 O O . GLU B 2 8 ? 3.503 -13.906 -28.805 1.00 0.00 8 GLU B O 16
ATOM 25839 N N . GLY B 2 9 ? 4.136 -13.974 -26.641 1.00 0.00 9 GLY B N 16
ATOM 25840 C CA . GLY B 2 9 ? 5.182 -12.944 -26.816 1.00 0.00 9 GLY B CA 16
ATOM 25841 C C . GLY B 2 9 ? 6.213 -12.750 -25.698 1.00 0.00 9 GLY B C 16
ATOM 25842 O O . GLY B 2 9 ? 6.846 -11.635 -25.725 1.00 0.00 9 GLY B O 16
ATOM 25846 N N . VAL B 2 10 ? 6.412 -13.768 -24.791 1.00 0.00 10 VAL B N 16
ATOM 25847 C CA . VAL B 2 10 ? 7.541 -13.548 -23.827 1.00 0.00 10 VAL B CA 16
ATOM 25848 C C . VAL B 2 10 ? 8.897 -13.955 -24.470 1.00 0.00 10 VAL B C 16
ATOM 25849 O O . VAL B 2 10 ? 9.376 -15.086 -24.302 1.00 0.00 10 VAL B O 16
ATOM 25862 N N . LYS B 2 11 ? 9.541 -13.067 -25.174 1.00 0.00 11 LYS B N 16
ATOM 25863 C CA . LYS B 2 11 ? 10.660 -13.329 -26.057 1.00 0.00 11 LYS B CA 16
ATOM 25864 C C . LYS B 2 11 ? 11.348 -11.945 -26.322 1.00 0.00 11 LYS B C 16
ATOM 25865 O O . LYS B 2 11 ? 10.705 -11.111 -26.952 1.00 0.00 11 LYS B O 16
ATOM 25884 N N . THR B 2 12 ? 12.619 -11.682 -26.036 1.00 0.00 12 THR B N 16
ATOM 25885 C CA . THR B 2 12 ? 13.167 -10.362 -26.205 1.00 0.00 12 THR B CA 16
ATOM 25886 C C . THR B 2 12 ? 13.100 -9.820 -27.670 1.00 0.00 12 THR B C 16
ATOM 25887 O O . THR B 2 12 ? 12.997 -8.620 -27.803 1.00 0.00 12 THR B O 16
ATOM 25898 N N . GLU B 2 13 ? 13.159 -10.644 -28.714 1.00 0.00 13 GLU B N 16
ATOM 25899 C CA . GLU B 2 13 ? 12.878 -10.143 -30.069 1.00 0.00 13 GLU B CA 16
ATOM 25900 C C . GLU B 2 13 ? 11.612 -9.284 -30.250 1.00 0.00 13 GLU B C 16
ATOM 25901 O O . GLU B 2 13 ? 11.595 -8.348 -31.091 1.00 0.00 13 GLU B O 16
ATOM 25913 N N . ASN B 2 14 ? 10.637 -9.402 -29.314 1.00 0.00 14 ASN B N 16
ATOM 25914 C CA . ASN B 2 14 ? 9.434 -8.606 -29.374 1.00 0.00 14 ASN B CA 16
ATOM 25915 C C . ASN B 2 14 ? 9.569 -7.179 -28.809 1.00 0.00 14 ASN B C 16
ATOM 25916 O O . ASN B 2 14 ? 8.568 -6.473 -28.677 1.00 0.00 14 ASN B O 16
ATOM 25927 N N . ASN B 2 15 ? 10.751 -6.748 -28.404 1.00 0.00 15 ASN B N 16
ATOM 25928 C CA . ASN B 2 15 ? 10.938 -5.539 -27.656 1.00 0.00 15 ASN B CA 16
ATOM 25929 C C . ASN B 2 15 ? 10.697 -4.265 -28.545 1.00 0.00 15 ASN B C 16
ATOM 25930 O O . ASN B 2 15 ? 11.179 -4.169 -29.638 1.00 0.00 15 ASN B O 16
ATOM 25941 N N . ASP B 2 16 ? 10.217 -3.267 -27.899 1.00 0.00 16 ASP B N 16
ATOM 25942 C CA . ASP B 2 16 ? 9.866 -1.893 -28.393 1.00 0.00 16 ASP B CA 16
ATOM 25943 C C . ASP B 2 16 ? 11.155 -1.038 -28.811 1.00 0.00 16 ASP B C 16
ATOM 25944 O O . ASP B 2 16 ? 12.046 -0.830 -27.963 1.00 0.00 16 ASP B O 16
ATOM 25953 N N . HIS B 2 17 ? 11.090 -0.324 -29.907 1.00 0.00 17 HIS B N 16
ATOM 25954 C CA . HIS B 2 17 ? 12.071 0.688 -30.392 1.00 0.00 17 HIS B CA 16
ATOM 25955 C C . HIS B 2 17 ? 12.032 2.014 -29.546 1.00 0.00 17 HIS B C 16
ATOM 25956 O O . HIS B 2 17 ? 10.908 2.451 -29.196 1.00 0.00 17 HIS B O 16
ATOM 25970 N N . ILE B 2 18 ? 13.174 2.673 -29.264 1.00 0.00 18 ILE B N 16
ATOM 25971 C CA . ILE B 2 18 ? 13.326 4.017 -28.698 1.00 0.00 18 ILE B CA 16
ATOM 25972 C C . ILE B 2 18 ? 13.547 4.989 -29.829 1.00 0.00 18 ILE B C 16
ATOM 25973 O O . ILE B 2 18 ? 14.395 4.841 -30.654 1.00 0.00 18 ILE B O 16
ATOM 25989 N N . ASN B 2 19 ? 12.768 6.042 -29.884 1.00 0.00 19 ASN B N 16
ATOM 25990 C CA . ASN B 2 19 ? 12.574 7.150 -30.811 1.00 0.00 19 ASN B CA 16
ATOM 25991 C C . ASN B 2 19 ? 13.372 8.372 -30.421 1.00 0.00 19 ASN B C 16
ATOM 25992 O O . ASN B 2 19 ? 12.826 9.356 -29.898 1.00 0.00 19 ASN B O 16
ATOM 26003 N N . LEU B 2 20 ? 14.665 8.308 -30.537 1.00 0.00 20 LEU B N 16
ATOM 26004 C CA . LEU B 2 20 ? 15.564 9.498 -30.361 1.00 0.00 20 LEU B CA 16
ATOM 26005 C C . LEU B 2 20 ? 15.519 10.594 -31.427 1.00 0.00 20 LEU B C 16
ATOM 26006 O O . LEU B 2 20 ? 15.736 10.227 -32.568 1.00 0.00 20 LEU B O 16
ATOM 26022 N N . LYS B 2 21 ? 15.312 11.890 -31.066 1.00 0.00 21 LYS B N 16
ATOM 26023 C CA . LYS B 2 21 ? 15.548 13.122 -31.838 1.00 0.00 21 LYS B CA 16
ATOM 26024 C C . LYS B 2 21 ? 17.025 13.599 -31.795 1.00 0.00 21 LYS B C 16
ATOM 26025 O O . LYS B 2 21 ? 17.730 13.276 -30.862 1.00 0.00 21 LYS B O 16
ATOM 26044 N N . VAL B 2 22 ? 17.441 14.408 -32.766 1.00 0.00 22 VAL B N 16
ATOM 26045 C CA . VAL B 2 22 ? 18.894 14.780 -32.934 1.00 0.00 22 VAL B CA 16
ATOM 26046 C C . VAL B 2 22 ? 18.963 16.117 -33.670 1.00 0.00 22 VAL B C 16
ATOM 26047 O O . VAL B 2 22 ? 18.522 16.287 -34.759 1.00 0.00 22 VAL B O 16
ATOM 26060 N N . ALA B 2 23 ? 19.516 17.128 -32.962 1.00 0.00 23 ALA B N 16
ATOM 26061 C CA . ALA B 2 23 ? 19.371 18.507 -33.429 1.00 0.00 23 ALA B CA 16
ATOM 26062 C C . ALA B 2 23 ? 20.731 19.274 -33.445 1.00 0.00 23 ALA B C 16
ATOM 26063 O O . ALA B 2 23 ? 21.400 19.497 -32.415 1.00 0.00 23 ALA B O 16
ATOM 26070 N N . GLY B 2 24 ? 21.131 19.740 -34.637 1.00 0.00 24 GLY B N 16
ATOM 26071 C CA . GLY B 2 24 ? 22.189 20.666 -34.897 1.00 0.00 24 GLY B CA 16
ATOM 26072 C C . GLY B 2 24 ? 21.763 22.144 -34.685 1.00 0.00 24 GLY B C 16
ATOM 26073 O O . GLY B 2 24 ? 20.564 22.493 -34.804 1.00 0.00 24 GLY B O 16
ATOM 26077 N N . GLN B 2 25 ? 22.806 22.952 -34.621 1.00 0.00 25 GLN B N 16
ATOM 26078 C CA . GLN B 2 25 ? 22.668 24.387 -34.596 1.00 0.00 25 GLN B CA 16
ATOM 26079 C C . GLN B 2 25 ? 22.373 25.038 -35.906 1.00 0.00 25 GLN B C 16
ATOM 26080 O O . GLN B 2 25 ? 21.826 26.123 -36.058 1.00 0.00 25 GLN B O 16
ATOM 26094 N N . ASP B 2 26 ? 22.587 24.377 -37.009 1.00 0.00 26 ASP B N 16
ATOM 26095 C CA . ASP B 2 26 ? 22.324 24.973 -38.344 1.00 0.00 26 ASP B CA 16
ATOM 26096 C C . ASP B 2 26 ? 20.830 24.898 -38.754 1.00 0.00 26 ASP B C 16
ATOM 26097 O O . ASP B 2 26 ? 20.439 25.087 -39.879 1.00 0.00 26 ASP B O 16
ATOM 26106 N N . GLY B 2 27 ? 19.967 24.630 -37.770 1.00 0.00 27 GLY B N 16
ATOM 26107 C CA . GLY B 2 27 ? 18.525 24.486 -37.981 1.00 0.00 27 GLY B CA 16
ATOM 26108 C C . GLY B 2 27 ? 18.067 23.055 -38.271 1.00 0.00 27 GLY B C 16
ATOM 26109 O O . GLY B 2 27 ? 16.876 22.767 -38.385 1.00 0.00 27 GLY B O 16
ATOM 26113 N N . SER B 2 28 ? 18.943 22.076 -38.433 1.00 0.00 28 SER B N 16
ATOM 26114 C CA . SER B 2 28 ? 18.711 20.722 -38.901 1.00 0.00 28 SER B CA 16
ATOM 26115 C C . SER B 2 28 ? 18.230 19.757 -37.776 1.00 0.00 28 SER B C 16
ATOM 26116 O O . SER B 2 28 ? 18.702 19.723 -36.610 1.00 0.00 28 SER B O 16
ATOM 26124 N N . VAL B 2 29 ? 17.260 18.971 -38.100 1.00 0.00 29 VAL B N 16
ATOM 26125 C CA . VAL B 2 29 ? 16.486 18.147 -37.148 1.00 0.00 29 VAL B CA 16
ATOM 26126 C C . VAL B 2 29 ? 16.082 16.829 -37.797 1.00 0.00 29 VAL B C 16
ATOM 26127 O O . VAL B 2 29 ? 15.685 16.827 -38.929 1.00 0.00 29 VAL B O 16
ATOM 26140 N N . VAL B 2 30 ? 16.372 15.728 -37.123 1.00 0.00 30 VAL B N 16
ATOM 26141 C CA . VAL B 2 30 ? 16.041 14.378 -37.594 1.00 0.00 30 VAL B CA 16
ATOM 26142 C C . VAL B 2 30 ? 15.795 13.493 -36.373 1.00 0.00 30 VAL B C 16
ATOM 26143 O O . VAL B 2 30 ? 16.223 13.818 -35.265 1.00 0.00 30 VAL B O 16
ATOM 26156 N N . GLN B 2 31 ? 15.185 12.255 -36.613 1.00 0.00 31 GLN B N 16
ATOM 26157 C CA . GLN B 2 31 ? 14.946 11.236 -35.602 1.00 0.00 31 GLN B CA 16
ATOM 26158 C C . GLN B 2 31 ? 15.552 9.901 -36.098 1.00 0.00 31 GLN B C 16
ATOM 26159 O O . GLN B 2 31 ? 15.574 9.603 -37.303 1.00 0.00 31 GLN B O 16
ATOM 26173 N N . PHE B 2 32 ? 15.991 9.101 -35.077 1.00 0.00 32 PHE B N 16
ATOM 26174 C CA . PHE B 2 32 ? 16.420 7.755 -35.228 1.00 0.00 32 PHE B CA 16
ATOM 26175 C C . PHE B 2 32 ? 15.504 6.786 -34.534 1.00 0.00 32 PHE B C 16
ATOM 26176 O O . PHE B 2 32 ? 15.167 6.993 -33.381 1.00 0.00 32 PHE B O 16
ATOM 26193 N N . LYS B 2 33 ? 15.069 5.733 -35.179 1.00 0.00 33 LYS B N 16
ATOM 26194 C CA . LYS B 2 33 ? 14.369 4.605 -34.612 1.00 0.00 33 LYS B CA 16
ATOM 26195 C C . LYS B 2 33 ? 15.334 3.440 -34.378 1.00 0.00 33 LYS B C 16
ATOM 26196 O O . LYS B 2 33 ? 15.776 2.687 -35.280 1.00 0.00 33 LYS B O 16
ATOM 26215 N N . ILE B 2 34 ? 15.747 3.214 -33.134 1.00 0.00 34 ILE B N 16
ATOM 26216 C CA . ILE B 2 34 ? 16.841 2.268 -32.704 1.00 0.00 34 ILE B CA 16
ATOM 26217 C C . ILE B 2 34 ? 16.366 1.408 -31.507 1.00 0.00 34 ILE B C 16
ATOM 26218 O O . ILE B 2 34 ? 15.273 1.621 -31.029 1.00 0.00 34 ILE B O 16
ATOM 26234 N N . LYS B 2 35 ? 17.239 0.522 -30.958 1.00 0.00 35 LYS B N 16
ATOM 26235 C CA . LYS B 2 35 ? 16.935 -0.241 -29.784 1.00 0.00 35 LYS B CA 16
ATOM 26236 C C . LYS B 2 35 ? 17.602 0.503 -28.627 1.00 0.00 35 LYS B C 16
ATOM 26237 O O . LYS B 2 35 ? 18.609 1.165 -28.791 1.00 0.00 35 LYS B O 16
ATOM 26256 N N . ARG B 2 36 ? 17.095 0.334 -27.381 1.00 0.00 36 ARG B N 16
ATOM 26257 C CA . ARG B 2 36 ? 17.713 0.932 -26.192 1.00 0.00 36 ARG B CA 16
ATOM 26258 C C . ARG B 2 36 ? 19.112 0.377 -25.947 1.00 0.00 36 ARG B C 16
ATOM 26259 O O . ARG B 2 36 ? 19.902 1.119 -25.343 1.00 0.00 36 ARG B O 16
ATOM 26280 N N . HIS B 2 37 ? 19.557 -0.760 -26.399 1.00 0.00 37 HIS B N 16
ATOM 26281 C CA . HIS B 2 37 ? 20.953 -1.267 -26.456 1.00 0.00 37 HIS B CA 16
ATOM 26282 C C . HIS B 2 37 ? 21.713 -0.926 -27.784 1.00 0.00 37 HIS B C 16
ATOM 26283 O O . HIS B 2 37 ? 22.803 -1.419 -27.944 1.00 0.00 37 HIS B O 16
ATOM 26297 N N . THR B 2 38 ? 21.204 -0.050 -28.668 1.00 0.00 38 THR B N 16
ATOM 26298 C CA . THR B 2 38 ? 21.892 0.139 -29.953 1.00 0.00 38 THR B CA 16
ATOM 26299 C C . THR B 2 38 ? 23.035 1.193 -29.703 1.00 0.00 38 THR B C 16
ATOM 26300 O O . THR B 2 38 ? 22.809 2.252 -29.092 1.00 0.00 38 THR B O 16
ATOM 26311 N N . PRO B 2 39 ? 24.292 0.929 -30.160 1.00 0.00 39 PRO B N 16
ATOM 26312 C CA . PRO B 2 39 ? 25.384 1.832 -29.939 1.00 0.00 39 PRO B CA 16
ATOM 26313 C C . PRO B 2 39 ? 25.065 3.294 -30.364 1.00 0.00 39 PRO B C 16
ATOM 26314 O O . PRO B 2 39 ? 24.400 3.461 -31.429 1.00 0.00 39 PRO B O 16
ATOM 26325 N N . LEU B 2 40 ? 25.455 4.200 -29.472 1.00 0.00 40 LEU B N 16
ATOM 26326 C CA . LEU B 2 40 ? 25.336 5.624 -29.727 1.00 0.00 40 LEU B CA 16
ATOM 26327 C C . LEU B 2 40 ? 26.385 5.982 -30.816 1.00 0.00 40 LEU B C 16
ATOM 26328 O O . LEU B 2 40 ? 26.081 6.746 -31.703 1.00 0.00 40 LEU B O 16
ATOM 26344 N N . SER B 2 41 ? 27.515 5.343 -30.815 1.00 0.00 41 SER B N 16
ATOM 26345 C CA . SER B 2 41 ? 28.406 5.434 -31.969 1.00 0.00 41 SER B CA 16
ATOM 26346 C C . SER B 2 41 ? 27.686 5.139 -33.357 1.00 0.00 41 SER B C 16
ATOM 26347 O O . SER B 2 41 ? 27.934 5.872 -34.306 1.00 0.00 41 SER B O 16
ATOM 26355 N N . LYS B 2 42 ? 26.907 4.057 -33.530 1.00 0.00 42 LYS B N 16
ATOM 26356 C CA . LYS B 2 42 ? 26.162 3.742 -34.810 1.00 0.00 42 LYS B CA 16
ATOM 26357 C C . LYS B 2 42 ? 25.056 4.734 -35.087 1.00 0.00 42 LYS B C 16
ATOM 26358 O O . LYS B 2 42 ? 24.962 5.040 -36.301 1.00 0.00 42 LYS B O 16
ATOM 26377 N N . LEU B 2 43 ? 24.383 5.361 -34.080 1.00 0.00 43 LEU B N 16
ATOM 26378 C CA . LEU B 2 43 ? 23.704 6.693 -34.314 1.00 0.00 43 LEU B CA 16
ATOM 26379 C C . LEU B 2 43 ? 24.737 7.743 -34.844 1.00 0.00 43 LEU B C 16
ATOM 26380 O O . LEU B 2 43 ? 24.537 8.281 -35.912 1.00 0.00 43 LEU B O 16
ATOM 26396 N N . MET B 2 44 ? 25.723 8.117 -34.084 1.00 0.00 44 MET B N 16
ATOM 26397 C CA . MET B 2 44 ? 26.674 9.254 -34.423 1.00 0.00 44 MET B CA 16
ATOM 26398 C C . MET B 2 44 ? 27.410 9.121 -35.824 1.00 0.00 44 MET B C 16
ATOM 26399 O O . MET B 2 44 ? 27.556 10.130 -36.536 1.00 0.00 44 MET B O 16
ATOM 26413 N N . LYS B 2 45 ? 27.877 7.888 -36.216 1.00 0.00 45 LYS B N 16
ATOM 26414 C CA . LYS B 2 45 ? 28.359 7.611 -37.590 1.00 0.00 45 LYS B CA 16
ATOM 26415 C C . LYS B 2 45 ? 27.287 7.732 -38.640 1.00 0.00 45 LYS B C 16
ATOM 26416 O O . LYS B 2 45 ? 27.522 8.403 -39.623 1.00 0.00 45 LYS B O 16
ATOM 26435 N N . ALA B 2 46 ? 26.099 7.145 -38.386 1.00 0.00 46 ALA B N 16
ATOM 26436 C CA . ALA B 2 46 ? 24.967 7.394 -39.286 1.00 0.00 46 ALA B CA 16
ATOM 26437 C C . ALA B 2 46 ? 24.582 8.839 -39.384 1.00 0.00 46 ALA B C 16
ATOM 26438 O O . ALA B 2 46 ? 24.323 9.281 -40.515 1.00 0.00 46 ALA B O 16
ATOM 26445 N N . TYR B 2 47 ? 24.481 9.642 -38.261 1.00 0.00 47 TYR B N 16
ATOM 26446 C CA . TYR B 2 47 ? 24.281 11.061 -38.444 1.00 0.00 47 TYR B CA 16
ATOM 26447 C C . TYR B 2 47 ? 25.457 11.716 -39.217 1.00 0.00 47 TYR B C 16
ATOM 26448 O O . TYR B 2 47 ? 25.282 12.449 -40.215 1.00 0.00 47 TYR B O 16
ATOM 26466 N N . CYS B 2 48 ? 26.743 11.449 -38.892 1.00 0.00 48 CYS B N 16
ATOM 26467 C CA . CYS B 2 48 ? 27.852 12.202 -39.512 1.00 0.00 48 CYS B CA 16
ATOM 26468 C C . CYS B 2 48 ? 27.927 11.924 -41.060 1.00 0.00 48 CYS B C 16
ATOM 26469 O O . CYS B 2 48 ? 28.230 12.815 -41.863 1.00 0.00 48 CYS B O 16
ATOM 26477 N N . GLU B 2 49 ? 27.678 10.702 -41.526 1.00 0.00 49 GLU B N 16
ATOM 26478 C CA . GLU B 2 49 ? 27.652 10.315 -42.968 1.00 0.00 49 GLU B CA 16
ATOM 26479 C C . GLU B 2 49 ? 26.495 10.952 -43.693 1.00 0.00 49 GLU B C 16
ATOM 26480 O O . GLU B 2 49 ? 26.707 11.361 -44.828 1.00 0.00 49 GLU B O 16
ATOM 26492 N N . ARG B 2 50 ? 25.319 11.107 -43.073 1.00 0.00 50 ARG B N 16
ATOM 26493 C CA . ARG B 2 50 ? 24.095 11.837 -43.693 1.00 0.00 50 ARG B CA 16
ATOM 26494 C C . ARG B 2 50 ? 24.284 13.322 -43.849 1.00 0.00 50 ARG B C 16
ATOM 26495 O O . ARG B 2 50 ? 23.736 13.851 -44.791 1.00 0.00 50 ARG B O 16
ATOM 26516 N N . GLN B 2 51 ? 25.013 13.982 -42.970 1.00 0.00 51 GLN B N 16
ATOM 26517 C CA . GLN B 2 51 ? 25.439 15.372 -42.941 1.00 0.00 51 GLN B CA 16
ATOM 26518 C C . GLN B 2 51 ? 26.650 15.584 -43.836 1.00 0.00 51 GLN B C 16
ATOM 26519 O O . GLN B 2 51 ? 26.975 16.765 -44.050 1.00 0.00 51 GLN B O 16
ATOM 26533 N N . GLY B 2 52 ? 27.308 14.548 -44.304 1.00 0.00 52 GLY B N 16
ATOM 26534 C CA . GLY B 2 52 ? 28.431 14.482 -45.239 1.00 0.00 52 GLY B CA 16
ATOM 26535 C C . GLY B 2 52 ? 29.789 14.817 -44.603 1.00 0.00 52 GLY B C 16
ATOM 26536 O O . GLY B 2 52 ? 30.653 15.212 -45.375 1.00 0.00 52 GLY B O 16
ATOM 26540 N N . LEU B 2 53 ? 30.012 14.734 -43.280 1.00 0.00 53 LEU B N 16
ATOM 26541 C CA . LEU B 2 53 ? 31.161 15.333 -42.591 1.00 0.00 53 LEU B CA 16
ATOM 26542 C C . LEU B 2 53 ? 32.156 14.248 -42.038 1.00 0.00 53 LEU B C 16
ATOM 26543 O O . LEU B 2 53 ? 31.772 13.077 -41.873 1.00 0.00 53 LEU B O 16
ATOM 26559 N N . SER B 2 54 ? 33.380 14.681 -41.693 1.00 0.00 54 SER B N 16
ATOM 26560 C CA . SER B 2 54 ? 34.329 13.844 -40.933 1.00 0.00 54 SER B CA 16
ATOM 26561 C C . SER B 2 54 ? 33.948 14.001 -39.437 1.00 0.00 54 SER B C 16
ATOM 26562 O O . SER B 2 54 ? 33.727 15.073 -38.866 1.00 0.00 54 SER B O 16
ATOM 26570 N N . MET B 2 55 ? 33.777 12.869 -38.709 1.00 0.00 55 MET B N 16
ATOM 26571 C CA . MET B 2 55 ? 33.307 12.769 -37.348 1.00 0.00 55 MET B CA 16
ATOM 26572 C C . MET B 2 55 ? 34.253 13.499 -36.369 1.00 0.00 55 MET B C 16
ATOM 26573 O O . MET B 2 55 ? 33.796 13.894 -35.303 1.00 0.00 55 MET B O 16
ATOM 26587 N N . ARG B 2 56 ? 35.515 13.786 -36.791 1.00 0.00 56 ARG B N 16
ATOM 26588 C CA . ARG B 2 56 ? 36.421 14.856 -36.238 1.00 0.00 56 ARG B CA 16
ATOM 26589 C C . ARG B 2 56 ? 35.810 16.296 -36.120 1.00 0.00 56 ARG B C 16
ATOM 26590 O O . ARG B 2 56 ? 36.204 16.956 -35.187 1.00 0.00 56 ARG B O 16
ATOM 26611 N N . GLN B 2 57 ? 35.029 16.772 -37.039 1.00 0.00 57 GLN B N 16
ATOM 26612 C CA . GLN B 2 57 ? 34.656 18.178 -37.136 1.00 0.00 57 GLN B CA 16
ATOM 26613 C C . GLN B 2 57 ? 33.551 18.567 -36.124 1.00 0.00 57 GLN B C 16
ATOM 26614 O O . GLN B 2 57 ? 33.248 19.714 -35.844 1.00 0.00 57 GLN B O 16
ATOM 26628 N N . ILE B 2 58 ? 32.912 17.604 -35.511 1.00 0.00 58 ILE B N 16
ATOM 26629 C CA . ILE B 2 58 ? 31.728 17.787 -34.667 1.00 0.00 58 ILE B CA 16
ATOM 26630 C C . ILE B 2 58 ? 31.891 17.091 -33.288 1.00 0.00 58 ILE B C 16
ATOM 26631 O O . ILE B 2 58 ? 32.725 16.218 -33.150 1.00 0.00 58 ILE B O 16
ATOM 26647 N N . ARG B 2 59 ? 31.022 17.352 -32.307 1.00 0.00 59 ARG B N 16
ATOM 26648 C CA . ARG B 2 59 ? 30.871 16.760 -30.964 1.00 0.00 59 ARG B CA 16
ATOM 26649 C C . ARG B 2 59 ? 29.350 16.596 -30.694 1.00 0.00 59 ARG B C 16
ATOM 26650 O O . ARG B 2 59 ? 28.568 17.413 -31.072 1.00 0.00 59 ARG B O 16
ATOM 26671 N N . PHE B 2 60 ? 29.007 15.520 -29.966 1.00 0.00 60 PHE B N 16
ATOM 26672 C CA . PHE B 2 60 ? 27.661 15.182 -29.608 1.00 0.00 60 PHE B CA 16
ATOM 26673 C C . PHE B 2 60 ? 27.463 15.334 -28.117 1.00 0.00 60 PHE B C 16
ATOM 26674 O O . PHE B 2 60 ? 28.359 15.125 -27.246 1.00 0.00 60 PHE B O 16
ATOM 26691 N N . ARG B 2 61 ? 26.229 15.483 -27.661 1.00 0.00 61 ARG B N 16
ATOM 26692 C CA . ARG B 2 61 ? 25.804 15.841 -26.323 1.00 0.00 61 ARG B CA 16
ATOM 26693 C C . ARG B 2 61 ? 24.353 15.422 -25.953 1.00 0.00 61 ARG B C 16
ATOM 26694 O O . ARG B 2 61 ? 23.473 15.355 -26.790 1.00 0.00 61 ARG B O 16
ATOM 26715 N N . PHE B 2 62 ? 24.112 15.144 -24.674 1.00 0.00 62 PHE B N 16
ATOM 26716 C CA . PHE B 2 62 ? 22.767 14.778 -24.129 1.00 0.00 62 PHE B CA 16
ATOM 26717 C C . PHE B 2 62 ? 22.698 15.230 -22.616 1.00 0.00 62 PHE B C 16
ATOM 26718 O O . PHE B 2 62 ? 23.661 14.900 -21.922 1.00 0.00 62 PHE B O 16
ATOM 26735 N N . ASP B 2 63 ? 21.695 15.964 -22.154 1.00 0.00 63 ASP B N 16
ATOM 26736 C CA . ASP B 2 63 ? 21.643 16.491 -20.842 1.00 0.00 63 ASP B CA 16
ATOM 26737 C C . ASP B 2 63 ? 22.884 17.388 -20.402 1.00 0.00 63 ASP B C 16
ATOM 26738 O O . ASP B 2 63 ? 23.256 17.537 -19.212 1.00 0.00 63 ASP B O 16
ATOM 26747 N N . GLY B 2 64 ? 23.455 18.034 -21.388 1.00 0.00 64 GLY B N 16
ATOM 26748 C CA . GLY B 2 64 ? 24.614 18.936 -21.401 1.00 0.00 64 GLY B CA 16
ATOM 26749 C C . GLY B 2 64 ? 25.950 18.189 -21.268 1.00 0.00 64 GLY B C 16
ATOM 26750 O O . GLY B 2 64 ? 27.017 18.818 -21.226 1.00 0.00 64 GLY B O 16
ATOM 26754 N N . GLN B 2 65 ? 25.915 16.848 -21.262 1.00 0.00 65 GLN B N 16
ATOM 26755 C CA . GLN B 2 65 ? 26.991 15.916 -20.962 1.00 0.00 65 GLN B CA 16
ATOM 26756 C C . GLN B 2 65 ? 27.518 15.417 -22.310 1.00 0.00 65 GLN B C 16
ATOM 26757 O O . GLN B 2 65 ? 26.827 15.110 -23.285 1.00 0.00 65 GLN B O 16
ATOM 26771 N N . PRO B 2 66 ? 28.878 15.196 -22.401 1.00 0.00 66 PRO B N 16
ATOM 26772 C CA . PRO B 2 66 ? 29.532 14.708 -23.626 1.00 0.00 66 PRO B CA 16
ATOM 26773 C C . PRO B 2 66 ? 29.141 13.282 -23.735 1.00 0.00 66 PRO B C 16
ATOM 26774 O O . PRO B 2 66 ? 28.965 12.575 -22.732 1.00 0.00 66 PRO B O 16
ATOM 26785 N N . ILE B 2 67 ? 28.785 12.827 -24.913 1.00 0.00 67 ILE B N 16
ATOM 26786 C CA . ILE B 2 67 ? 28.597 11.420 -25.191 1.00 0.00 67 ILE B CA 16
ATOM 26787 C C . ILE B 2 67 ? 29.880 10.623 -25.399 1.00 0.00 67 ILE B C 16
ATOM 26788 O O . ILE B 2 67 ? 30.862 11.127 -25.998 1.00 0.00 67 ILE B O 16
ATOM 26804 N N . ASN B 2 68 ? 29.993 9.446 -24.809 1.00 0.00 68 ASN B N 16
ATOM 26805 C CA . ASN B 2 68 ? 31.108 8.531 -25.041 1.00 0.00 68 ASN B CA 16
ATOM 26806 C C . ASN B 2 68 ? 30.710 7.499 -26.120 1.00 0.00 68 ASN B C 16
ATOM 26807 O O . ASN B 2 68 ? 29.595 7.103 -26.173 1.00 0.00 68 ASN B O 16
ATOM 26818 N N . GLU B 2 69 ? 31.665 7.092 -26.921 1.00 0.00 69 GLU B N 16
ATOM 26819 C CA . GLU B 2 69 ? 31.514 5.935 -27.851 1.00 0.00 69 GLU B CA 16
ATOM 26820 C C . GLU B 2 69 ? 31.323 4.532 -27.229 1.00 0.00 69 GLU B C 16
ATOM 26821 O O . GLU B 2 69 ? 30.975 3.614 -27.986 1.00 0.00 69 GLU B O 16
ATOM 26833 N N . THR B 2 70 ? 31.484 4.234 -25.935 1.00 0.00 70 THR B N 16
ATOM 26834 C CA . THR B 2 70 ? 31.192 2.957 -25.168 1.00 0.00 70 THR B CA 16
ATOM 26835 C C . THR B 2 70 ? 29.596 2.788 -25.135 1.00 0.00 70 THR B C 16
ATOM 26836 O O . THR B 2 70 ? 29.070 1.726 -24.841 1.00 0.00 70 THR B O 16
ATOM 26847 N N . ASP B 2 71 ? 28.831 3.880 -25.290 1.00 0.00 71 ASP B N 16
ATOM 26848 C CA . ASP B 2 71 ? 27.488 4.060 -24.711 1.00 0.00 71 ASP B CA 16
ATOM 26849 C C . ASP B 2 71 ? 26.302 3.714 -25.637 1.00 0.00 71 ASP B C 16
ATOM 26850 O O . ASP B 2 71 ? 26.378 3.803 -26.821 1.00 0.00 71 ASP B O 16
ATOM 26859 N N . THR B 2 72 ? 25.193 3.365 -24.932 1.00 0.00 72 THR B N 16
ATOM 26860 C CA . THR B 2 72 ? 23.862 3.082 -25.529 1.00 0.00 72 THR B CA 16
ATOM 26861 C C . THR B 2 72 ? 22.763 3.967 -24.882 1.00 0.00 72 THR B C 16
ATOM 26862 O O . THR B 2 72 ? 22.962 4.655 -23.891 1.00 0.00 72 THR B O 16
ATOM 26873 N N . PRO B 2 73 ? 21.513 4.130 -25.451 1.00 0.00 73 PRO B N 16
ATOM 26874 C CA . PRO B 2 73 ? 20.402 4.720 -24.697 1.00 0.00 73 PRO B CA 16
ATOM 26875 C C . PRO B 2 73 ? 20.103 4.035 -23.313 1.00 0.00 73 PRO B C 16
ATOM 26876 O O . PRO B 2 73 ? 19.623 4.692 -22.412 1.00 0.00 73 PRO B O 16
ATOM 26887 N N . ALA B 2 74 ? 20.291 2.772 -23.081 1.00 0.00 74 ALA B N 16
ATOM 26888 C CA . ALA B 2 74 ? 20.079 2.018 -21.821 1.00 0.00 74 ALA B CA 16
ATOM 26889 C C . ALA B 2 74 ? 21.137 2.456 -20.753 1.00 0.00 74 ALA B C 16
ATOM 26890 O O . ALA B 2 74 ? 20.783 2.524 -19.573 1.00 0.00 74 ALA B O 16
ATOM 26897 N N . GLN B 2 75 ? 22.376 2.725 -21.149 1.00 0.00 75 GLN B N 16
ATOM 26898 C CA . GLN B 2 75 ? 23.377 3.214 -20.280 1.00 0.00 75 GLN B CA 16
ATOM 26899 C C . GLN B 2 75 ? 23.089 4.697 -19.837 1.00 0.00 75 GLN B C 16
ATOM 26900 O O . GLN B 2 75 ? 23.456 5.016 -18.721 1.00 0.00 75 GLN B O 16
ATOM 26914 N N . LEU B 2 76 ? 22.517 5.592 -20.601 1.00 0.00 76 LEU B N 16
ATOM 26915 C CA . LEU B 2 76 ? 22.253 6.989 -20.217 1.00 0.00 76 LEU B CA 16
ATOM 26916 C C . LEU B 2 76 ? 20.816 7.151 -19.822 1.00 0.00 76 LEU B C 16
ATOM 26917 O O . LEU B 2 76 ? 20.360 8.269 -19.582 1.00 0.00 76 LEU B O 16
ATOM 26933 N N . GLU B 2 77 ? 19.960 6.099 -19.762 1.00 0.00 77 GLU B N 16
ATOM 26934 C CA . GLU B 2 77 ? 18.618 6.176 -19.171 1.00 0.00 77 GLU B CA 16
ATOM 26935 C C . GLU B 2 77 ? 17.684 7.098 -19.967 1.00 0.00 77 GLU B C 16
ATOM 26936 O O . GLU B 2 77 ? 16.748 7.772 -19.474 1.00 0.00 77 GLU B O 16
ATOM 26948 N N . MET B 2 78 ? 17.857 7.120 -21.263 1.00 0.00 78 MET B N 16
ATOM 26949 C CA . MET B 2 78 ? 17.065 8.019 -22.132 1.00 0.00 78 MET B CA 16
ATOM 26950 C C . MET B 2 78 ? 15.725 7.389 -22.316 1.00 0.00 78 MET B C 16
ATOM 26951 O O . MET B 2 78 ? 15.491 6.201 -22.079 1.00 0.00 78 MET B O 16
ATOM 26965 N N . GLU B 2 79 ? 14.815 8.160 -22.900 1.00 0.00 79 GLU B N 16
ATOM 26966 C CA . GLU B 2 79 ? 13.434 7.808 -23.203 1.00 0.00 79 GLU B CA 16
ATOM 26967 C C . GLU B 2 79 ? 13.022 8.384 -24.530 1.00 0.00 79 GLU B C 16
ATOM 26968 O O . GLU B 2 79 ? 13.622 9.383 -24.989 1.00 0.00 79 GLU B O 16
ATOM 26980 N N . ASP B 2 80 ? 11.967 7.873 -25.158 1.00 0.00 80 ASP B N 16
ATOM 26981 C CA . ASP B 2 80 ? 11.528 8.429 -26.434 1.00 0.00 80 ASP B CA 16
ATOM 26982 C C . ASP B 2 80 ? 11.306 9.955 -26.443 1.00 0.00 80 ASP B C 16
ATOM 26983 O O . ASP B 2 80 ? 10.754 10.642 -25.552 1.00 0.00 80 ASP B O 16
ATOM 26992 N N . GLU B 2 81 ? 11.566 10.430 -27.676 1.00 0.00 81 GLU B N 16
ATOM 26993 C CA . GLU B 2 81 ? 11.653 11.883 -28.060 1.00 0.00 81 GLU B CA 16
ATOM 26994 C C . GLU B 2 81 ? 12.531 12.793 -27.069 1.00 0.00 81 GLU B C 16
ATOM 26995 O O . GLU B 2 81 ? 12.647 13.997 -27.355 1.00 0.00 81 GLU B O 16
ATOM 27007 N N . ASP B 2 82 ? 13.246 12.156 -26.107 1.00 0.00 82 ASP B N 16
ATOM 27008 C CA . ASP B 2 82 ? 14.475 12.906 -25.703 1.00 0.00 82 ASP B CA 16
ATOM 27009 C C . ASP B 2 82 ? 15.392 13.250 -26.928 1.00 0.00 82 ASP B C 16
ATOM 27010 O O . ASP B 2 82 ? 15.478 12.472 -27.914 1.00 0.00 82 ASP B O 16
ATOM 27019 N N . THR B 2 83 ? 16.221 14.329 -26.831 1.00 0.00 83 THR B N 16
ATOM 27020 C CA . THR B 2 83 ? 16.958 14.931 -28.029 1.00 0.00 83 THR B CA 16
ATOM 27021 C C . THR B 2 83 ? 18.500 15.040 -27.753 1.00 0.00 83 THR B C 16
ATOM 27022 O O . THR B 2 83 ? 18.951 15.567 -26.713 1.00 0.00 83 THR B O 16
ATOM 27033 N N . ILE B 2 84 ? 19.244 14.462 -28.632 1.00 0.00 84 ILE B N 16
ATOM 27034 C CA . ILE B 2 84 ? 20.651 14.556 -28.734 1.00 0.00 84 ILE B CA 16
ATOM 27035 C C . ILE B 2 84 ? 21.111 15.830 -29.422 1.00 0.00 84 ILE B C 16
ATOM 27036 O O . ILE B 2 84 ? 20.795 16.124 -30.590 1.00 0.00 84 ILE B O 16
ATOM 27052 N N . ASP B 2 85 ? 21.693 16.725 -28.716 1.00 0.00 85 ASP B N 16
ATOM 27053 C CA . ASP B 2 85 ? 22.471 17.856 -29.330 1.00 0.00 85 ASP B CA 16
ATOM 27054 C C . ASP B 2 85 ? 23.772 17.564 -30.082 1.00 0.00 85 ASP B C 16
ATOM 27055 O O . ASP B 2 85 ? 24.546 16.651 -29.726 1.00 0.00 85 ASP B O 16
ATOM 27064 N N . VAL B 2 86 ? 24.035 18.379 -31.063 1.00 0.00 86 VAL B N 16
ATOM 27065 C CA . VAL B 2 86 ? 25.205 18.387 -31.948 1.00 0.00 86 VAL B CA 16
ATOM 27066 C C . VAL B 2 86 ? 25.772 19.833 -32.120 1.00 0.00 86 VAL B C 16
ATOM 27067 O O . VAL B 2 86 ? 25.041 20.834 -32.147 1.00 0.00 86 VAL B O 16
ATOM 27080 N N . PHE B 2 87 ? 27.104 19.924 -32.145 1.00 0.00 87 PHE B N 16
ATOM 27081 C CA . PHE B 2 87 ? 27.813 21.197 -32.254 1.00 0.00 87 PHE B CA 16
ATOM 27082 C C . PHE B 2 87 ? 29.162 20.985 -32.888 1.00 0.00 87 PHE B C 16
ATOM 27083 O O . PHE B 2 87 ? 29.632 19.848 -32.984 1.00 0.00 87 PHE B O 16
ATOM 27100 N N . GLN B 2 88 ? 29.834 22.051 -33.376 1.00 0.00 88 GLN B N 16
ATOM 27101 C CA . GLN B 2 88 ? 31.178 21.883 -34.092 1.00 0.00 88 GLN B CA 16
ATOM 27102 C C . GLN B 2 88 ? 32.234 21.916 -33.022 1.00 0.00 88 GLN B C 16
ATOM 27103 O O . GLN B 2 88 ? 32.001 22.376 -31.911 1.00 0.00 88 GLN B O 16
ATOM 27117 N N . GLN B 2 89 ? 33.430 21.429 -33.419 1.00 0.00 89 GLN B N 16
ATOM 27118 C CA . GLN B 2 89 ? 34.774 21.603 -32.791 1.00 0.00 89 GLN B CA 16
ATOM 27119 C C . GLN B 2 89 ? 35.612 22.722 -33.438 1.00 0.00 89 GLN B C 16
ATOM 27120 O O . GLN B 2 89 ? 36.121 22.468 -34.553 1.00 0.00 89 GLN B O 16
ATOM 27134 N N . GLN B 2 90 ? 35.723 23.939 -32.929 1.00 0.00 90 GLN B N 16
ATOM 27135 C CA . GLN B 2 90 ? 36.337 25.165 -33.535 1.00 0.00 90 GLN B CA 16
ATOM 27136 C C . GLN B 2 90 ? 37.869 25.059 -33.774 1.00 0.00 90 GLN B C 16
ATOM 27137 O O . GLN B 2 90 ? 38.588 24.667 -32.897 1.00 0.00 90 GLN B O 16
ATOM 27151 N N . THR B 2 91 ? 38.370 25.498 -34.948 1.00 0.00 91 THR B N 16
ATOM 27152 C CA . THR B 2 91 ? 39.771 25.040 -35.306 1.00 0.00 91 THR B CA 16
ATOM 27153 C C . THR B 2 91 ? 40.793 25.964 -34.654 1.00 0.00 91 THR B C 16
ATOM 27154 O O . THR B 2 91 ? 41.954 25.679 -34.617 1.00 0.00 91 THR B O 16
ATOM 27165 N N . GLY B 2 92 ? 40.421 27.168 -34.210 1.00 0.00 92 GLY B N 16
ATOM 27166 C CA . GLY B 2 92 ? 41.376 28.203 -33.828 1.00 0.00 92 GLY B CA 16
ATOM 27167 C C . GLY B 2 92 ? 42.026 28.915 -34.961 1.00 0.00 92 GLY B C 16
ATOM 27168 O O . GLY B 2 92 ? 41.662 28.897 -36.113 1.00 0.00 92 GLY B O 16
ATOM 27172 N N . GLY B 2 93 ? 43.015 29.672 -34.704 1.00 0.00 93 GLY B N 16
ATOM 27173 C CA . GLY B 2 93 ? 43.685 30.682 -35.623 1.00 0.00 93 GLY B CA 16
ATOM 27174 C C . GLY B 2 93 ? 44.776 30.146 -36.536 1.00 0.00 93 GLY B C 16
ATOM 27175 O O . GLY B 2 93 ? 44.991 28.924 -36.621 1.00 0.00 93 GLY B O 16
ATOM 27179 N N . VAL B 2 94 ? 45.505 31.071 -37.186 1.00 0.00 94 VAL B N 16
ATOM 27180 C CA . VAL B 2 94 ? 46.752 30.707 -37.852 1.00 0.00 94 VAL B CA 16
ATOM 27181 C C . VAL B 2 94 ? 47.784 31.779 -37.420 1.00 0.00 94 VAL B C 16
ATOM 27182 O O . VAL B 2 94 ? 47.561 33.002 -37.630 1.00 0.00 94 VAL B O 16
ATOM 27195 N N . TYR B 2 95 ? 48.712 31.307 -36.597 1.00 0.00 95 TYR B N 16
ATOM 27196 C CA . TYR B 2 95 ? 49.787 32.071 -35.956 1.00 0.00 95 TYR B CA 16
ATOM 27197 C C . TYR B 2 95 ? 50.848 32.597 -36.993 1.00 0.00 95 TYR B C 16
ATOM 27198 O O . TYR B 2 95 ? 51.750 31.876 -37.418 1.00 0.00 95 TYR B O 16
ATOM 27223 N N . GLU A 1 2 ? 9.868 13.731 -45.947 1.00 0.00 37 GLU A N 17
ATOM 27224 C CA . GLU A 1 2 ? 10.019 12.418 -46.515 1.00 0.00 37 GLU A CA 17
ATOM 27225 C C . GLU A 1 2 ? 11.406 11.695 -46.471 1.00 0.00 37 GLU A C 17
ATOM 27226 O O . GLU A 1 2 ? 11.583 10.517 -46.895 1.00 0.00 37 GLU A O 17
ATOM 27238 N N . ASP A 1 3 ? 12.397 12.347 -45.834 1.00 0.00 38 ASP A N 17
ATOM 27239 C CA . ASP A 1 3 ? 13.647 11.602 -45.534 1.00 0.00 38 ASP A CA 17
ATOM 27240 C C . ASP A 1 3 ? 14.158 11.773 -44.062 1.00 0.00 38 ASP A C 17
ATOM 27241 O O . ASP A 1 3 ? 15.240 11.209 -43.787 1.00 0.00 38 ASP A O 17
ATOM 27250 N N . ALA A 1 4 ? 13.526 12.480 -43.179 1.00 0.00 39 ALA A N 17
ATOM 27251 C CA . ALA A 1 4 ? 13.883 12.818 -41.777 1.00 0.00 39 ALA A CA 17
ATOM 27252 C C . ALA A 1 4 ? 13.979 11.666 -40.755 1.00 0.00 39 ALA A C 17
ATOM 27253 O O . ALA A 1 4 ? 13.578 11.872 -39.585 1.00 0.00 39 ALA A O 17
ATOM 27260 N N . PHE A 1 5 ? 14.320 10.465 -41.234 1.00 0.00 40 PHE A N 17
ATOM 27261 C CA . PHE A 1 5 ? 14.133 9.217 -40.542 1.00 0.00 40 PHE A CA 17
ATOM 27262 C C . PHE A 1 5 ? 15.257 8.210 -40.801 1.00 0.00 40 PHE A C 17
ATOM 27263 O O . PHE A 1 5 ? 15.480 7.823 -41.929 1.00 0.00 40 PHE A O 17
ATOM 27280 N N . ILE A 1 6 ? 15.932 7.637 -39.782 1.00 0.00 41 ILE A N 17
ATOM 27281 C CA . ILE A 1 6 ? 17.260 6.902 -39.937 1.00 0.00 41 ILE A CA 17
ATOM 27282 C C . ILE A 1 6 ? 17.249 5.645 -39.093 1.00 0.00 41 ILE A C 17
ATOM 27283 O O . ILE A 1 6 ? 17.164 5.823 -37.888 1.00 0.00 41 ILE A O 17
ATOM 27299 N N . VAL A 1 7 ? 17.410 4.421 -39.660 1.00 0.00 42 VAL A N 17
ATOM 27300 C CA . VAL A 1 7 ? 16.925 3.287 -38.988 1.00 0.00 42 VAL A CA 17
ATOM 27301 C C . VAL A 1 7 ? 18.037 2.198 -38.890 1.00 0.00 42 VAL A C 17
ATOM 27302 O O . VAL A 1 7 ? 18.490 1.585 -39.881 1.00 0.00 42 VAL A O 17
ATOM 27315 N N . ILE A 1 8 ? 18.453 1.866 -37.622 1.00 0.00 43 ILE A N 17
ATOM 27316 C CA . ILE A 1 8 ? 19.619 1.039 -37.216 1.00 0.00 43 ILE A CA 17
ATOM 27317 C C . ILE A 1 8 ? 19.412 0.097 -35.981 1.00 0.00 43 ILE A C 17
ATOM 27318 O O . ILE A 1 8 ? 18.652 0.373 -35.118 1.00 0.00 43 ILE A O 17
ATOM 27348 N N . ASP A 1 10 ? 22.384 -2.574 -33.725 1.00 0.00 45 ASP A N 17
ATOM 27349 C CA . ASP A 1 10 ? 23.797 -2.941 -33.551 1.00 0.00 45 ASP A CA 17
ATOM 27350 C C . ASP A 1 10 ? 24.177 -4.291 -34.212 1.00 0.00 45 ASP A C 17
ATOM 27351 O O . ASP A 1 10 ? 25.355 -4.519 -34.477 1.00 0.00 45 ASP A O 17
ATOM 27374 N N . ASP A 1 12 ? 23.109 -6.713 -37.387 1.00 0.00 47 ASP A N 17
ATOM 27375 C CA . ASP A 1 12 ? 22.669 -7.364 -38.587 1.00 0.00 47 ASP A CA 17
ATOM 27376 C C . ASP A 1 12 ? 23.047 -8.840 -38.708 1.00 0.00 47 ASP A C 17
ATOM 27377 O O . ASP A 1 12 ? 24.057 -9.327 -38.233 1.00 0.00 47 ASP A O 17
ATOM 27386 N N . GLY A 1 13 ? 22.290 -9.632 -39.478 1.00 0.00 48 GLY A N 17
ATOM 27387 C CA . GLY A 1 13 ? 22.337 -11.032 -39.629 1.00 0.00 48 GLY A CA 17
ATOM 27388 C C . GLY A 1 13 ? 21.687 -11.871 -38.573 1.00 0.00 48 GLY A C 17
ATOM 27389 O O . GLY A 1 13 ? 21.143 -11.309 -37.620 1.00 0.00 48 GLY A O 17
ATOM 27393 N N . GLU A 1 14 ? 21.822 -13.213 -38.660 1.00 0.00 49 GLU A N 17
ATOM 27394 C CA . GLU A 1 14 ? 21.131 -14.159 -37.742 1.00 0.00 49 GLU A CA 17
ATOM 27395 C C . GLU A 1 14 ? 22.055 -15.187 -37.069 1.00 0.00 49 GLU A C 17
ATOM 27396 O O . GLU A 1 14 ? 22.762 -15.961 -37.705 1.00 0.00 49 GLU A O 17
ATOM 27411 N N . MET B 2 1 ? -16.248 -26.135 -35.817 1.00 0.00 1 MET B N 17
ATOM 27412 C CA . MET B 2 1 ? -15.366 -24.988 -35.524 1.00 0.00 1 MET B CA 17
ATOM 27413 C C . MET B 2 1 ? -13.881 -25.607 -35.448 1.00 0.00 1 MET B C 17
ATOM 27414 O O . MET B 2 1 ? -13.625 -26.362 -34.511 1.00 0.00 1 MET B O 17
ATOM 27430 N N . ALA B 2 2 ? -13.063 -25.376 -36.503 1.00 0.00 2 ALA B N 17
ATOM 27431 C CA . ALA B 2 2 ? -11.624 -25.588 -36.456 1.00 0.00 2 ALA B CA 17
ATOM 27432 C C . ALA B 2 2 ? -10.918 -24.711 -35.403 1.00 0.00 2 ALA B C 17
ATOM 27433 O O . ALA B 2 2 ? -11.521 -23.759 -34.850 1.00 0.00 2 ALA B O 17
ATOM 27440 N N . ASP B 2 3 ? -9.726 -25.106 -35.003 1.00 0.00 3 ASP B N 17
ATOM 27441 C CA . ASP B 2 3 ? -8.948 -24.458 -33.939 1.00 0.00 3 ASP B CA 17
ATOM 27442 C C . ASP B 2 3 ? -7.549 -24.162 -34.420 1.00 0.00 3 ASP B C 17
ATOM 27443 O O . ASP B 2 3 ? -7.032 -24.874 -35.271 1.00 0.00 3 ASP B O 17
ATOM 27452 N N . GLU B 2 4 ? -6.921 -23.102 -33.904 1.00 0.00 4 GLU B N 17
ATOM 27453 C CA . GLU B 2 4 ? -5.574 -22.606 -34.230 1.00 0.00 4 GLU B CA 17
ATOM 27454 C C . GLU B 2 4 ? -4.709 -22.319 -33.041 1.00 0.00 4 GLU B C 17
ATOM 27455 O O . GLU B 2 4 ? -5.197 -21.741 -32.061 1.00 0.00 4 GLU B O 17
ATOM 27467 N N . LYS B 2 5 ? -3.429 -22.798 -32.991 1.00 0.00 5 LYS B N 17
ATOM 27468 C CA . LYS B 2 5 ? -2.432 -22.607 -31.883 1.00 0.00 5 LYS B CA 17
ATOM 27469 C C . LYS B 2 5 ? -2.444 -21.251 -31.218 1.00 0.00 5 LYS B C 17
ATOM 27470 O O . LYS B 2 5 ? -2.366 -20.345 -32.012 1.00 0.00 5 LYS B O 17
ATOM 27489 N N . PRO B 2 6 ? -2.433 -21.074 -29.869 1.00 0.00 6 PRO B N 17
ATOM 27490 C CA . PRO B 2 6 ? -2.606 -19.684 -29.265 1.00 0.00 6 PRO B CA 17
ATOM 27491 C C . PRO B 2 6 ? -1.351 -18.886 -29.250 1.00 0.00 6 PRO B C 17
ATOM 27492 O O . PRO B 2 6 ? -0.304 -19.482 -29.576 1.00 0.00 6 PRO B O 17
ATOM 27503 N N . LYS B 2 7 ? -1.445 -17.605 -28.930 1.00 0.00 7 LYS B N 17
ATOM 27504 C CA . LYS B 2 7 ? -0.379 -16.586 -28.865 1.00 0.00 7 LYS B CA 17
ATOM 27505 C C . LYS B 2 7 ? 0.754 -16.903 -27.926 1.00 0.00 7 LYS B C 17
ATOM 27506 O O . LYS B 2 7 ? 0.496 -17.390 -26.821 1.00 0.00 7 LYS B O 17
ATOM 27525 N N . GLU B 2 8 ? 2.003 -16.711 -28.358 1.00 0.00 8 GLU B N 17
ATOM 27526 C CA . GLU B 2 8 ? 3.253 -16.881 -27.509 1.00 0.00 8 GLU B CA 17
ATOM 27527 C C . GLU B 2 8 ? 4.330 -15.887 -28.017 1.00 0.00 8 GLU B C 17
ATOM 27528 O O . GLU B 2 8 ? 4.205 -15.462 -29.162 1.00 0.00 8 GLU B O 17
ATOM 27540 N N . GLY B 2 9 ? 5.286 -15.541 -27.163 1.00 0.00 9 GLY B N 17
ATOM 27541 C CA . GLY B 2 9 ? 6.373 -14.718 -27.639 1.00 0.00 9 GLY B CA 17
ATOM 27542 C C . GLY B 2 9 ? 7.178 -14.031 -26.556 1.00 0.00 9 GLY B C 17
ATOM 27543 O O . GLY B 2 9 ? 7.590 -12.879 -26.688 1.00 0.00 9 GLY B O 17
ATOM 27547 N N . VAL B 2 10 ? 7.409 -14.791 -25.453 1.00 0.00 10 VAL B N 17
ATOM 27548 C CA . VAL B 2 10 ? 8.466 -14.312 -24.461 1.00 0.00 10 VAL B CA 17
ATOM 27549 C C . VAL B 2 10 ? 9.804 -14.549 -25.047 1.00 0.00 10 VAL B C 17
ATOM 27550 O O . VAL B 2 10 ? 10.287 -15.640 -24.965 1.00 0.00 10 VAL B O 17
ATOM 27563 N N . LYS B 2 11 ? 10.355 -13.550 -25.756 1.00 0.00 11 LYS B N 17
ATOM 27564 C CA . LYS B 2 11 ? 11.740 -13.454 -26.248 1.00 0.00 11 LYS B CA 17
ATOM 27565 C C . LYS B 2 11 ? 12.323 -11.983 -26.412 1.00 0.00 11 LYS B C 17
ATOM 27566 O O . LYS B 2 11 ? 11.673 -11.024 -26.860 1.00 0.00 11 LYS B O 17
ATOM 27585 N N . THR B 2 12 ? 13.582 -11.824 -25.997 1.00 0.00 12 THR B N 17
ATOM 27586 C CA . THR B 2 12 ? 14.303 -10.511 -25.993 1.00 0.00 12 THR B CA 17
ATOM 27587 C C . THR B 2 12 ? 14.101 -9.688 -27.274 1.00 0.00 12 THR B C 17
ATOM 27588 O O . THR B 2 12 ? 14.027 -8.425 -27.184 1.00 0.00 12 THR B O 17
ATOM 27599 N N . GLU B 2 13 ? 14.170 -10.364 -28.461 1.00 0.00 13 GLU B N 17
ATOM 27600 C CA . GLU B 2 13 ? 14.045 -9.758 -29.770 1.00 0.00 13 GLU B CA 17
ATOM 27601 C C . GLU B 2 13 ? 12.745 -9.081 -30.018 1.00 0.00 13 GLU B C 17
ATOM 27602 O O . GLU B 2 13 ? 12.722 -8.149 -30.858 1.00 0.00 13 GLU B O 17
ATOM 27614 N N . ASN B 2 14 ? 11.646 -9.407 -29.316 1.00 0.00 14 ASN B N 17
ATOM 27615 C CA . ASN B 2 14 ? 10.326 -8.737 -29.308 1.00 0.00 14 ASN B CA 17
ATOM 27616 C C . ASN B 2 14 ? 10.072 -7.447 -28.400 1.00 0.00 14 ASN B C 17
ATOM 27617 O O . ASN B 2 14 ? 9.013 -6.825 -28.475 1.00 0.00 14 ASN B O 17
ATOM 27628 N N . ASN B 2 15 ? 11.082 -7.075 -27.585 1.00 0.00 15 ASN B N 17
ATOM 27629 C CA . ASN B 2 15 ? 11.049 -5.828 -26.853 1.00 0.00 15 ASN B CA 17
ATOM 27630 C C . ASN B 2 15 ? 10.928 -4.640 -27.851 1.00 0.00 15 ASN B C 17
ATOM 27631 O O . ASN B 2 15 ? 11.200 -4.760 -29.077 1.00 0.00 15 ASN B O 17
ATOM 27642 N N . ASP B 2 16 ? 10.548 -3.498 -27.310 1.00 0.00 16 ASP B N 17
ATOM 27643 C CA . ASP B 2 16 ? 10.268 -2.326 -28.100 1.00 0.00 16 ASP B CA 17
ATOM 27644 C C . ASP B 2 16 ? 11.490 -1.382 -28.380 1.00 0.00 16 ASP B C 17
ATOM 27645 O O . ASP B 2 16 ? 12.452 -1.383 -27.584 1.00 0.00 16 ASP B O 17
ATOM 27654 N N . HIS B 2 17 ? 11.333 -0.603 -29.507 1.00 0.00 17 HIS B N 17
ATOM 27655 C CA . HIS B 2 17 ? 12.314 0.392 -30.046 1.00 0.00 17 HIS B CA 17
ATOM 27656 C C . HIS B 2 17 ? 12.275 1.732 -29.272 1.00 0.00 17 HIS B C 17
ATOM 27657 O O . HIS B 2 17 ? 11.206 2.158 -28.736 1.00 0.00 17 HIS B O 17
ATOM 27671 N N . ILE B 2 18 ? 13.396 2.440 -29.377 1.00 0.00 18 ILE B N 17
ATOM 27672 C CA . ILE B 2 18 ? 13.503 3.865 -29.009 1.00 0.00 18 ILE B CA 17
ATOM 27673 C C . ILE B 2 18 ? 13.548 4.861 -30.201 1.00 0.00 18 ILE B C 17
ATOM 27674 O O . ILE B 2 18 ? 14.321 4.556 -31.121 1.00 0.00 18 ILE B O 17
ATOM 27690 N N . ASN B 2 19 ? 12.879 6.011 -30.162 1.00 0.00 19 ASN B N 17
ATOM 27691 C CA . ASN B 2 19 ? 12.810 7.024 -31.146 1.00 0.00 19 ASN B CA 17
ATOM 27692 C C . ASN B 2 19 ? 13.384 8.307 -30.554 1.00 0.00 19 ASN B C 17
ATOM 27693 O O . ASN B 2 19 ? 12.777 8.966 -29.735 1.00 0.00 19 ASN B O 17
ATOM 27704 N N . LEU B 2 20 ? 14.544 8.703 -31.009 1.00 0.00 20 LEU B N 17
ATOM 27705 C CA . LEU B 2 20 ? 15.268 9.879 -30.480 1.00 0.00 20 LEU B CA 17
ATOM 27706 C C . LEU B 2 20 ? 15.411 10.939 -31.617 1.00 0.00 20 LEU B C 17
ATOM 27707 O O . LEU B 2 20 ? 15.804 10.605 -32.742 1.00 0.00 20 LEU B O 17
ATOM 27723 N N . LYS B 2 21 ? 15.205 12.234 -31.193 1.00 0.00 21 LYS B N 17
ATOM 27724 C CA . LYS B 2 21 ? 15.502 13.362 -32.058 1.00 0.00 21 LYS B CA 17
ATOM 27725 C C . LYS B 2 21 ? 17.021 13.588 -32.097 1.00 0.00 21 LYS B C 17
ATOM 27726 O O . LYS B 2 21 ? 17.817 13.281 -31.166 1.00 0.00 21 LYS B O 17
ATOM 27745 N N . VAL B 2 22 ? 17.499 14.209 -33.153 1.00 0.00 22 VAL B N 17
ATOM 27746 C CA . VAL B 2 22 ? 18.875 14.752 -33.232 1.00 0.00 22 VAL B CA 17
ATOM 27747 C C . VAL B 2 22 ? 18.774 16.229 -33.721 1.00 0.00 22 VAL B C 17
ATOM 27748 O O . VAL B 2 22 ? 18.105 16.446 -34.748 1.00 0.00 22 VAL B O 17
ATOM 27761 N N . ALA B 2 23 ? 19.393 17.182 -33.041 1.00 0.00 23 ALA B N 17
ATOM 27762 C CA . ALA B 2 23 ? 19.091 18.625 -33.231 1.00 0.00 23 ALA B CA 17
ATOM 27763 C C . ALA B 2 23 ? 20.355 19.459 -32.964 1.00 0.00 23 ALA B C 17
ATOM 27764 O O . ALA B 2 23 ? 20.826 19.720 -31.853 1.00 0.00 23 ALA B O 17
ATOM 27771 N N . GLY B 2 24 ? 20.975 19.928 -34.049 1.00 0.00 24 GLY B N 17
ATOM 27772 C CA . GLY B 2 24 ? 22.169 20.776 -34.086 1.00 0.00 24 GLY B CA 17
ATOM 27773 C C . GLY B 2 24 ? 21.966 22.293 -33.876 1.00 0.00 24 GLY B C 17
ATOM 27774 O O . GLY B 2 24 ? 20.843 22.774 -34.026 1.00 0.00 24 GLY B O 17
ATOM 27778 N N . GLN B 2 25 ? 23.067 23.096 -33.624 1.00 0.00 25 GLN B N 17
ATOM 27779 C CA . GLN B 2 25 ? 22.811 24.534 -33.297 1.00 0.00 25 GLN B CA 17
ATOM 27780 C C . GLN B 2 25 ? 22.526 25.352 -34.628 1.00 0.00 25 GLN B C 17
ATOM 27781 O O . GLN B 2 25 ? 22.038 26.460 -34.517 1.00 0.00 25 GLN B O 17
ATOM 27795 N N . ASP B 2 26 ? 22.812 24.857 -35.847 1.00 0.00 26 ASP B N 17
ATOM 27796 C CA . ASP B 2 26 ? 22.375 25.470 -37.087 1.00 0.00 26 ASP B CA 17
ATOM 27797 C C . ASP B 2 26 ? 20.848 25.220 -37.356 1.00 0.00 26 ASP B C 17
ATOM 27798 O O . ASP B 2 26 ? 20.368 25.376 -38.472 1.00 0.00 26 ASP B O 17
ATOM 27807 N N . GLY B 2 27 ? 20.020 24.763 -36.379 1.00 0.00 27 GLY B N 17
ATOM 27808 C CA . GLY B 2 27 ? 18.552 24.470 -36.537 1.00 0.00 27 GLY B CA 17
ATOM 27809 C C . GLY B 2 27 ? 18.256 23.326 -37.469 1.00 0.00 27 GLY B C 17
ATOM 27810 O O . GLY B 2 27 ? 17.102 23.189 -37.930 1.00 0.00 27 GLY B O 17
ATOM 27814 N N . SER B 2 28 ? 19.253 22.492 -37.764 1.00 0.00 28 SER B N 17
ATOM 27815 C CA . SER B 2 28 ? 19.031 21.192 -38.440 1.00 0.00 28 SER B CA 17
ATOM 27816 C C . SER B 2 28 ? 18.407 20.113 -37.463 1.00 0.00 28 SER B C 17
ATOM 27817 O O . SER B 2 28 ? 18.785 20.074 -36.323 1.00 0.00 28 SER B O 17
ATOM 27825 N N . VAL B 2 29 ? 17.471 19.284 -37.924 1.00 0.00 29 VAL B N 17
ATOM 27826 C CA . VAL B 2 29 ? 16.808 18.242 -37.169 1.00 0.00 29 VAL B CA 17
ATOM 27827 C C . VAL B 2 29 ? 16.530 16.951 -37.911 1.00 0.00 29 VAL B C 17
ATOM 27828 O O . VAL B 2 29 ? 16.117 16.966 -39.054 1.00 0.00 29 VAL B O 17
ATOM 27841 N N . VAL B 2 30 ? 16.662 15.732 -37.306 1.00 0.00 30 VAL B N 17
ATOM 27842 C CA . VAL B 2 30 ? 16.223 14.481 -37.810 1.00 0.00 30 VAL B CA 17
ATOM 27843 C C . VAL B 2 30 ? 15.669 13.613 -36.651 1.00 0.00 30 VAL B C 17
ATOM 27844 O O . VAL B 2 30 ? 16.015 13.842 -35.470 1.00 0.00 30 VAL B O 17
ATOM 27857 N N . GLN B 2 31 ? 14.966 12.516 -37.032 1.00 0.00 31 GLN B N 17
ATOM 27858 C CA . GLN B 2 31 ? 14.601 11.410 -36.105 1.00 0.00 31 GLN B CA 17
ATOM 27859 C C . GLN B 2 31 ? 15.527 10.126 -36.344 1.00 0.00 31 GLN B C 17
ATOM 27860 O O . GLN B 2 31 ? 15.552 9.594 -37.466 1.00 0.00 31 GLN B O 17
ATOM 27874 N N . PHE B 2 32 ? 16.101 9.594 -35.284 1.00 0.00 32 PHE B N 17
ATOM 27875 C CA . PHE B 2 32 ? 16.621 8.190 -35.371 1.00 0.00 32 PHE B CA 17
ATOM 27876 C C . PHE B 2 32 ? 15.494 7.241 -34.752 1.00 0.00 32 PHE B C 17
ATOM 27877 O O . PHE B 2 32 ? 14.641 7.689 -34.012 1.00 0.00 32 PHE B O 17
ATOM 27894 N N . LYS B 2 33 ? 15.386 6.002 -35.199 1.00 0.00 33 LYS B N 17
ATOM 27895 C CA . LYS B 2 33 ? 14.732 4.855 -34.559 1.00 0.00 33 LYS B CA 17
ATOM 27896 C C . LYS B 2 33 ? 15.744 3.676 -34.498 1.00 0.00 33 LYS B C 17
ATOM 27897 O O . LYS B 2 33 ? 16.055 2.955 -35.455 1.00 0.00 33 LYS B O 17
ATOM 27916 N N . ILE B 2 34 ? 16.120 3.393 -33.256 1.00 0.00 34 ILE B N 17
ATOM 27917 C CA . ILE B 2 34 ? 17.115 2.290 -32.842 1.00 0.00 34 ILE B CA 17
ATOM 27918 C C . ILE B 2 34 ? 16.597 1.465 -31.672 1.00 0.00 34 ILE B C 17
ATOM 27919 O O . ILE B 2 34 ? 15.405 1.523 -31.413 1.00 0.00 34 ILE B O 17
ATOM 27935 N N . LYS B 2 35 ? 17.452 0.579 -31.114 1.00 0.00 35 LYS B N 17
ATOM 27936 C CA . LYS B 2 35 ? 17.031 -0.190 -29.861 1.00 0.00 35 LYS B CA 17
ATOM 27937 C C . LYS B 2 35 ? 17.770 0.511 -28.643 1.00 0.00 35 LYS B C 17
ATOM 27938 O O . LYS B 2 35 ? 18.744 1.249 -28.824 1.00 0.00 35 LYS B O 17
ATOM 27957 N N . ARG B 2 36 ? 17.230 0.319 -27.467 1.00 0.00 36 ARG B N 17
ATOM 27958 C CA . ARG B 2 36 ? 17.751 0.914 -26.206 1.00 0.00 36 ARG B CA 17
ATOM 27959 C C . ARG B 2 36 ? 19.264 0.361 -25.960 1.00 0.00 36 ARG B C 17
ATOM 27960 O O . ARG B 2 36 ? 20.102 1.029 -25.338 1.00 0.00 36 ARG B O 17
ATOM 27981 N N . HIS B 2 37 ? 19.508 -0.899 -26.424 1.00 0.00 37 HIS B N 17
ATOM 27982 C CA . HIS B 2 37 ? 20.818 -1.579 -26.315 1.00 0.00 37 HIS B CA 17
ATOM 27983 C C . HIS B 2 37 ? 21.833 -1.201 -27.483 1.00 0.00 37 HIS B C 17
ATOM 27984 O O . HIS B 2 37 ? 22.902 -1.732 -27.625 1.00 0.00 37 HIS B O 17
ATOM 27998 N N . THR B 2 38 ? 21.438 -0.398 -28.460 1.00 0.00 38 THR B N 17
ATOM 27999 C CA . THR B 2 38 ? 22.243 -0.084 -29.665 1.00 0.00 38 THR B CA 17
ATOM 28000 C C . THR B 2 38 ? 23.324 0.970 -29.273 1.00 0.00 38 THR B C 17
ATOM 28001 O O . THR B 2 38 ? 23.044 1.930 -28.586 1.00 0.00 38 THR B O 17
ATOM 28012 N N . PRO B 2 39 ? 24.629 0.792 -29.689 1.00 0.00 39 PRO B N 17
ATOM 28013 C CA . PRO B 2 39 ? 25.586 1.835 -29.374 1.00 0.00 39 PRO B CA 17
ATOM 28014 C C . PRO B 2 39 ? 25.408 3.143 -30.098 1.00 0.00 39 PRO B C 17
ATOM 28015 O O . PRO B 2 39 ? 25.203 3.160 -31.308 1.00 0.00 39 PRO B O 17
ATOM 28026 N N . LEU B 2 40 ? 25.465 4.334 -29.352 1.00 0.00 40 LEU B N 17
ATOM 28027 C CA . LEU B 2 40 ? 25.290 5.723 -30.007 1.00 0.00 40 LEU B CA 17
ATOM 28028 C C . LEU B 2 40 ? 26.496 6.023 -30.852 1.00 0.00 40 LEU B C 17
ATOM 28029 O O . LEU B 2 40 ? 26.456 7.011 -31.608 1.00 0.00 40 LEU B O 17
ATOM 28045 N N . SER B 2 41 ? 27.590 5.281 -30.756 1.00 0.00 41 SER B N 17
ATOM 28046 C CA . SER B 2 41 ? 28.730 5.388 -31.643 1.00 0.00 41 SER B CA 17
ATOM 28047 C C . SER B 2 41 ? 28.339 5.025 -33.120 1.00 0.00 41 SER B C 17
ATOM 28048 O O . SER B 2 41 ? 28.964 5.510 -34.081 1.00 0.00 41 SER B O 17
ATOM 28056 N N . LYS B 2 42 ? 27.306 4.162 -33.245 1.00 0.00 42 LYS B N 17
ATOM 28057 C CA . LYS B 2 42 ? 26.673 3.957 -34.505 1.00 0.00 42 LYS B CA 17
ATOM 28058 C C . LYS B 2 42 ? 25.835 5.117 -34.963 1.00 0.00 42 LYS B C 17
ATOM 28059 O O . LYS B 2 42 ? 25.935 5.589 -36.091 1.00 0.00 42 LYS B O 17
ATOM 28078 N N . LEU B 2 43 ? 25.036 5.714 -34.084 1.00 0.00 43 LEU B N 17
ATOM 28079 C CA . LEU B 2 43 ? 24.177 6.905 -34.351 1.00 0.00 43 LEU B CA 17
ATOM 28080 C C . LEU B 2 43 ? 25.027 8.112 -34.772 1.00 0.00 43 LEU B C 17
ATOM 28081 O O . LEU B 2 43 ? 24.785 8.659 -35.843 1.00 0.00 43 LEU B O 17
ATOM 28097 N N . MET B 2 44 ? 26.177 8.370 -34.081 1.00 0.00 44 MET B N 17
ATOM 28098 C CA . MET B 2 44 ? 26.986 9.526 -34.470 1.00 0.00 44 MET B CA 17
ATOM 28099 C C . MET B 2 44 ? 27.799 9.343 -35.817 1.00 0.00 44 MET B C 17
ATOM 28100 O O . MET B 2 44 ? 27.636 10.213 -36.657 1.00 0.00 44 MET B O 17
ATOM 28114 N N . LYS B 2 45 ? 28.419 8.173 -36.114 1.00 0.00 45 LYS B N 17
ATOM 28115 C CA . LYS B 2 45 ? 29.074 7.842 -37.421 1.00 0.00 45 LYS B CA 17
ATOM 28116 C C . LYS B 2 45 ? 28.050 7.892 -38.549 1.00 0.00 45 LYS B C 17
ATOM 28117 O O . LYS B 2 45 ? 28.287 8.485 -39.612 1.00 0.00 45 LYS B O 17
ATOM 28136 N N . ALA B 2 46 ? 26.831 7.313 -38.402 1.00 0.00 46 ALA B N 17
ATOM 28137 C CA . ALA B 2 46 ? 25.720 7.354 -39.389 1.00 0.00 46 ALA B CA 17
ATOM 28138 C C . ALA B 2 46 ? 25.075 8.699 -39.644 1.00 0.00 46 ALA B C 17
ATOM 28139 O O . ALA B 2 46 ? 24.957 9.152 -40.775 1.00 0.00 46 ALA B O 17
ATOM 28146 N N . TYR B 2 47 ? 24.736 9.500 -38.622 1.00 0.00 47 TYR B N 17
ATOM 28147 C CA . TYR B 2 47 ? 24.422 10.878 -38.874 1.00 0.00 47 TYR B CA 17
ATOM 28148 C C . TYR B 2 47 ? 25.439 11.604 -39.737 1.00 0.00 47 TYR B C 17
ATOM 28149 O O . TYR B 2 47 ? 25.135 12.341 -40.625 1.00 0.00 47 TYR B O 17
ATOM 28167 N N . CYS B 2 48 ? 26.754 11.435 -39.397 1.00 0.00 48 CYS B N 17
ATOM 28168 C CA . CYS B 2 48 ? 27.796 12.193 -40.056 1.00 0.00 48 CYS B CA 17
ATOM 28169 C C . CYS B 2 48 ? 27.876 11.926 -41.577 1.00 0.00 48 CYS B C 17
ATOM 28170 O O . CYS B 2 48 ? 28.071 12.888 -42.269 1.00 0.00 48 CYS B O 17
ATOM 28178 N N . GLU B 2 49 ? 27.843 10.690 -41.998 1.00 0.00 49 GLU B N 17
ATOM 28179 C CA . GLU B 2 49 ? 27.906 10.346 -43.442 1.00 0.00 49 GLU B CA 17
ATOM 28180 C C . GLU B 2 49 ? 26.614 10.800 -44.101 1.00 0.00 49 GLU B C 17
ATOM 28181 O O . GLU B 2 49 ? 26.741 11.182 -45.300 1.00 0.00 49 GLU B O 17
ATOM 28193 N N . ARG B 2 50 ? 25.467 10.896 -43.391 1.00 0.00 50 ARG B N 17
ATOM 28194 C CA . ARG B 2 50 ? 24.271 11.540 -43.948 1.00 0.00 50 ARG B CA 17
ATOM 28195 C C . ARG B 2 50 ? 24.321 13.089 -44.136 1.00 0.00 50 ARG B C 17
ATOM 28196 O O . ARG B 2 50 ? 23.599 13.613 -44.992 1.00 0.00 50 ARG B O 17
ATOM 28217 N N . GLN B 2 51 ? 25.124 13.775 -43.289 1.00 0.00 51 GLN B N 17
ATOM 28218 C CA . GLN B 2 51 ? 25.558 15.139 -43.412 1.00 0.00 51 GLN B CA 17
ATOM 28219 C C . GLN B 2 51 ? 26.564 15.253 -44.523 1.00 0.00 51 GLN B C 17
ATOM 28220 O O . GLN B 2 51 ? 26.918 16.345 -44.876 1.00 0.00 51 GLN B O 17
ATOM 28234 N N . GLY B 2 52 ? 27.155 14.104 -44.946 1.00 0.00 52 GLY B N 17
ATOM 28235 C CA . GLY B 2 52 ? 28.303 14.024 -45.809 1.00 0.00 52 GLY B CA 17
ATOM 28236 C C . GLY B 2 52 ? 29.626 14.506 -45.250 1.00 0.00 52 GLY B C 17
ATOM 28237 O O . GLY B 2 52 ? 30.450 14.913 -46.020 1.00 0.00 52 GLY B O 17
ATOM 28241 N N . LEU B 2 53 ? 29.692 14.740 -43.964 1.00 0.00 53 LEU B N 17
ATOM 28242 C CA . LEU B 2 53 ? 31.018 15.177 -43.311 1.00 0.00 53 LEU B CA 17
ATOM 28243 C C . LEU B 2 53 ? 31.833 13.991 -42.737 1.00 0.00 53 LEU B C 17
ATOM 28244 O O . LEU B 2 53 ? 31.231 12.940 -42.613 1.00 0.00 53 LEU B O 17
ATOM 28260 N N . SER B 2 54 ? 33.003 14.239 -42.150 1.00 0.00 54 SER B N 17
ATOM 28261 C CA . SER B 2 54 ? 33.701 13.220 -41.292 1.00 0.00 54 SER B CA 17
ATOM 28262 C C . SER B 2 54 ? 33.365 13.456 -39.803 1.00 0.00 54 SER B C 17
ATOM 28263 O O . SER B 2 54 ? 33.520 14.607 -39.417 1.00 0.00 54 SER B O 17
ATOM 28271 N N . MET B 2 55 ? 33.198 12.437 -38.929 1.00 0.00 55 MET B N 17
ATOM 28272 C CA . MET B 2 55 ? 32.882 12.619 -37.453 1.00 0.00 55 MET B CA 17
ATOM 28273 C C . MET B 2 55 ? 33.969 13.295 -36.598 1.00 0.00 55 MET B C 17
ATOM 28274 O O . MET B 2 55 ? 33.679 13.761 -35.488 1.00 0.00 55 MET B O 17
ATOM 28288 N N . ARG B 2 56 ? 35.185 13.414 -37.090 1.00 0.00 56 ARG B N 17
ATOM 28289 C CA . ARG B 2 56 ? 36.193 14.237 -36.422 1.00 0.00 56 ARG B CA 17
ATOM 28290 C C . ARG B 2 56 ? 35.873 15.709 -36.536 1.00 0.00 56 ARG B C 17
ATOM 28291 O O . ARG B 2 56 ? 36.248 16.534 -35.676 1.00 0.00 56 ARG B O 17
ATOM 28312 N N . GLN B 2 57 ? 35.058 16.159 -37.532 1.00 0.00 57 GLN B N 17
ATOM 28313 C CA . GLN B 2 57 ? 34.566 17.510 -37.555 1.00 0.00 57 GLN B CA 17
ATOM 28314 C C . GLN B 2 57 ? 33.553 17.947 -36.472 1.00 0.00 57 GLN B C 17
ATOM 28315 O O . GLN B 2 57 ? 33.376 19.127 -36.223 1.00 0.00 57 GLN B O 17
ATOM 28329 N N . ILE B 2 58 ? 32.787 17.010 -35.865 1.00 0.00 58 ILE B N 17
ATOM 28330 C CA . ILE B 2 58 ? 31.630 17.367 -35.024 1.00 0.00 58 ILE B CA 17
ATOM 28331 C C . ILE B 2 58 ? 31.651 16.770 -33.604 1.00 0.00 58 ILE B C 17
ATOM 28332 O O . ILE B 2 58 ? 32.405 15.810 -33.347 1.00 0.00 58 ILE B O 17
ATOM 28348 N N . ARG B 2 59 ? 30.695 17.185 -32.720 1.00 0.00 59 ARG B N 17
ATOM 28349 C CA . ARG B 2 59 ? 30.504 16.613 -31.337 1.00 0.00 59 ARG B CA 17
ATOM 28350 C C . ARG B 2 59 ? 29.031 16.447 -31.177 1.00 0.00 59 ARG B C 17
ATOM 28351 O O . ARG B 2 59 ? 28.163 17.018 -31.880 1.00 0.00 59 ARG B O 17
ATOM 28372 N N . PHE B 2 60 ? 28.718 15.698 -30.093 1.00 0.00 60 PHE B N 17
ATOM 28373 C CA . PHE B 2 60 ? 27.350 15.492 -29.595 1.00 0.00 60 PHE B CA 17
ATOM 28374 C C . PHE B 2 60 ? 27.305 15.486 -28.038 1.00 0.00 60 PHE B C 17
ATOM 28375 O O . PHE B 2 60 ? 28.355 15.246 -27.345 1.00 0.00 60 PHE B O 17
ATOM 28392 N N . ARG B 2 61 ? 26.100 15.789 -27.429 1.00 0.00 61 ARG B N 17
ATOM 28393 C CA . ARG B 2 61 ? 25.854 15.949 -26.013 1.00 0.00 61 ARG B CA 17
ATOM 28394 C C . ARG B 2 61 ? 24.481 15.439 -25.713 1.00 0.00 61 ARG B C 17
ATOM 28395 O O . ARG B 2 61 ? 23.575 15.562 -26.551 1.00 0.00 61 ARG B O 17
ATOM 28416 N N . PHE B 2 62 ? 24.161 14.981 -24.482 1.00 0.00 62 PHE B N 17
ATOM 28417 C CA . PHE B 2 62 ? 22.817 14.691 -23.894 1.00 0.00 62 PHE B CA 17
ATOM 28418 C C . PHE B 2 62 ? 22.830 14.996 -22.390 1.00 0.00 62 PHE B C 17
ATOM 28419 O O . PHE B 2 62 ? 23.835 14.724 -21.771 1.00 0.00 62 PHE B O 17
ATOM 28436 N N . ASP B 2 63 ? 21.884 15.598 -21.787 1.00 0.00 63 ASP B N 17
ATOM 28437 C CA . ASP B 2 63 ? 21.888 16.060 -20.414 1.00 0.00 63 ASP B CA 17
ATOM 28438 C C . ASP B 2 63 ? 23.079 16.936 -20.132 1.00 0.00 63 ASP B C 17
ATOM 28439 O O . ASP B 2 63 ? 23.570 17.044 -18.992 1.00 0.00 63 ASP B O 17
ATOM 28448 N N . GLY B 2 64 ? 23.407 17.732 -21.071 1.00 0.00 64 GLY B N 17
ATOM 28449 C CA . GLY B 2 64 ? 24.570 18.618 -21.015 1.00 0.00 64 GLY B CA 17
ATOM 28450 C C . GLY B 2 64 ? 25.938 17.947 -20.955 1.00 0.00 64 GLY B C 17
ATOM 28451 O O . GLY B 2 64 ? 26.978 18.600 -20.805 1.00 0.00 64 GLY B O 17
ATOM 28455 N N . GLN B 2 65 ? 26.027 16.603 -20.920 1.00 0.00 65 GLN B N 17
ATOM 28456 C CA . GLN B 2 65 ? 27.306 15.870 -20.994 1.00 0.00 65 GLN B CA 17
ATOM 28457 C C . GLN B 2 65 ? 27.636 15.483 -22.439 1.00 0.00 65 GLN B C 17
ATOM 28458 O O . GLN B 2 65 ? 26.743 15.144 -23.214 1.00 0.00 65 GLN B O 17
ATOM 28472 N N . PRO B 2 66 ? 28.974 15.554 -22.841 1.00 0.00 66 PRO B N 17
ATOM 28473 C CA . PRO B 2 66 ? 29.372 14.954 -24.151 1.00 0.00 66 PRO B CA 17
ATOM 28474 C C . PRO B 2 66 ? 29.007 13.423 -24.156 1.00 0.00 66 PRO B C 17
ATOM 28475 O O . PRO B 2 66 ? 28.860 12.791 -23.117 1.00 0.00 66 PRO B O 17
ATOM 28486 N N . ILE B 2 67 ? 28.696 12.874 -25.324 1.00 0.00 67 ILE B N 17
ATOM 28487 C CA . ILE B 2 67 ? 28.440 11.423 -25.518 1.00 0.00 67 ILE B CA 17
ATOM 28488 C C . ILE B 2 67 ? 29.743 10.690 -25.592 1.00 0.00 67 ILE B C 17
ATOM 28489 O O . ILE B 2 67 ? 30.686 11.133 -26.271 1.00 0.00 67 ILE B O 17
ATOM 28505 N N . ASN B 2 68 ? 29.817 9.555 -24.879 1.00 0.00 68 ASN B N 17
ATOM 28506 C CA . ASN B 2 68 ? 30.919 8.597 -24.922 1.00 0.00 68 ASN B CA 17
ATOM 28507 C C . ASN B 2 68 ? 30.711 7.471 -25.969 1.00 0.00 68 ASN B C 17
ATOM 28508 O O . ASN B 2 68 ? 29.610 7.003 -26.080 1.00 0.00 68 ASN B O 17
ATOM 28519 N N . GLU B 2 69 ? 31.731 7.000 -26.674 1.00 0.00 69 GLU B N 17
ATOM 28520 C CA . GLU B 2 69 ? 31.561 6.067 -27.777 1.00 0.00 69 GLU B CA 17
ATOM 28521 C C . GLU B 2 69 ? 31.281 4.596 -27.383 1.00 0.00 69 GLU B C 17
ATOM 28522 O O . GLU B 2 69 ? 30.976 3.718 -28.207 1.00 0.00 69 GLU B O 17
ATOM 28534 N N . THR B 2 70 ? 31.412 4.335 -26.109 1.00 0.00 70 THR B N 17
ATOM 28535 C CA . THR B 2 70 ? 31.030 3.090 -25.384 1.00 0.00 70 THR B CA 17
ATOM 28536 C C . THR B 2 70 ? 29.555 3.125 -25.044 1.00 0.00 70 THR B C 17
ATOM 28537 O O . THR B 2 70 ? 29.130 2.094 -24.513 1.00 0.00 70 THR B O 17
ATOM 28548 N N . ASP B 2 71 ? 28.698 4.178 -25.086 1.00 0.00 71 ASP B N 17
ATOM 28549 C CA . ASP B 2 71 ? 27.371 4.110 -24.346 1.00 0.00 71 ASP B CA 17
ATOM 28550 C C . ASP B 2 71 ? 26.114 4.001 -25.282 1.00 0.00 71 ASP B C 17
ATOM 28551 O O . ASP B 2 71 ? 26.033 4.230 -26.443 1.00 0.00 71 ASP B O 17
ATOM 28560 N N . THR B 2 72 ? 25.054 3.510 -24.637 1.00 0.00 72 THR B N 17
ATOM 28561 C CA . THR B 2 72 ? 23.766 3.134 -25.195 1.00 0.00 72 THR B CA 17
ATOM 28562 C C . THR B 2 72 ? 22.676 4.075 -24.568 1.00 0.00 72 THR B C 17
ATOM 28563 O O . THR B 2 72 ? 22.904 4.566 -23.478 1.00 0.00 72 THR B O 17
ATOM 28574 N N . PRO B 2 73 ? 21.520 4.298 -25.246 1.00 0.00 73 PRO B N 17
ATOM 28575 C CA . PRO B 2 73 ? 20.372 4.921 -24.678 1.00 0.00 73 PRO B CA 17
ATOM 28576 C C . PRO B 2 73 ? 19.949 4.322 -23.297 1.00 0.00 73 PRO B C 17
ATOM 28577 O O . PRO B 2 73 ? 19.421 5.028 -22.461 1.00 0.00 73 PRO B O 17
ATOM 28588 N N . ALA B 2 74 ? 20.171 3.039 -23.116 1.00 0.00 74 ALA B N 17
ATOM 28589 C CA . ALA B 2 74 ? 19.832 2.349 -21.898 1.00 0.00 74 ALA B CA 17
ATOM 28590 C C . ALA B 2 74 ? 20.714 2.800 -20.701 1.00 0.00 74 ALA B C 17
ATOM 28591 O O . ALA B 2 74 ? 20.173 3.133 -19.664 1.00 0.00 74 ALA B O 17
ATOM 28598 N N . GLN B 2 75 ? 22.102 2.893 -20.958 1.00 0.00 75 GLN B N 17
ATOM 28599 C CA . GLN B 2 75 ? 23.011 3.348 -19.901 1.00 0.00 75 GLN B CA 17
ATOM 28600 C C . GLN B 2 75 ? 22.687 4.770 -19.471 1.00 0.00 75 GLN B C 17
ATOM 28601 O O . GLN B 2 75 ? 22.966 5.089 -18.314 1.00 0.00 75 GLN B O 17
ATOM 28615 N N . LEU B 2 76 ? 22.277 5.574 -20.420 1.00 0.00 76 LEU B N 17
ATOM 28616 C CA . LEU B 2 76 ? 22.041 7.028 -20.295 1.00 0.00 76 LEU B CA 17
ATOM 28617 C C . LEU B 2 76 ? 20.610 7.408 -19.810 1.00 0.00 76 LEU B C 17
ATOM 28618 O O . LEU B 2 76 ? 20.304 8.539 -19.578 1.00 0.00 76 LEU B O 17
ATOM 28634 N N . GLU B 2 77 ? 19.688 6.398 -19.594 1.00 0.00 77 GLU B N 17
ATOM 28635 C CA . GLU B 2 77 ? 18.298 6.597 -19.121 1.00 0.00 77 GLU B CA 17
ATOM 28636 C C . GLU B 2 77 ? 17.317 7.268 -20.068 1.00 0.00 77 GLU B C 17
ATOM 28637 O O . GLU B 2 77 ? 16.414 8.081 -19.658 1.00 0.00 77 GLU B O 17
ATOM 28649 N N . MET B 2 78 ? 17.479 7.086 -21.379 1.00 0.00 78 MET B N 17
ATOM 28650 C CA . MET B 2 78 ? 16.691 7.824 -22.370 1.00 0.00 78 MET B CA 17
ATOM 28651 C C . MET B 2 78 ? 15.337 7.121 -22.482 1.00 0.00 78 MET B C 17
ATOM 28652 O O . MET B 2 78 ? 15.182 5.913 -22.270 1.00 0.00 78 MET B O 17
ATOM 28666 N N . GLU B 2 79 ? 14.352 8.014 -22.786 1.00 0.00 79 GLU B N 17
ATOM 28667 C CA . GLU B 2 79 ? 13.022 7.611 -23.371 1.00 0.00 79 GLU B CA 17
ATOM 28668 C C . GLU B 2 79 ? 12.798 8.047 -24.868 1.00 0.00 79 GLU B C 17
ATOM 28669 O O . GLU B 2 79 ? 13.667 8.721 -25.412 1.00 0.00 79 GLU B O 17
ATOM 28681 N N . ASP B 2 80 ? 11.598 7.711 -25.434 1.00 0.00 80 ASP B N 17
ATOM 28682 C CA . ASP B 2 80 ? 11.154 8.204 -26.745 1.00 0.00 80 ASP B CA 17
ATOM 28683 C C . ASP B 2 80 ? 10.924 9.729 -26.760 1.00 0.00 80 ASP B C 17
ATOM 28684 O O . ASP B 2 80 ? 10.488 10.259 -25.777 1.00 0.00 80 ASP B O 17
ATOM 28693 N N . GLU B 2 81 ? 11.252 10.383 -27.893 1.00 0.00 81 GLU B N 17
ATOM 28694 C CA . GLU B 2 81 ? 10.964 11.819 -28.050 1.00 0.00 81 GLU B CA 17
ATOM 28695 C C . GLU B 2 81 ? 11.719 12.744 -27.066 1.00 0.00 81 GLU B C 17
ATOM 28696 O O . GLU B 2 81 ? 11.498 13.952 -26.892 1.00 0.00 81 GLU B O 17
ATOM 28708 N N . ASP B 2 82 ? 12.820 12.214 -26.485 1.00 0.00 82 ASP B N 17
ATOM 28709 C CA . ASP B 2 82 ? 13.984 13.007 -26.073 1.00 0.00 82 ASP B CA 17
ATOM 28710 C C . ASP B 2 82 ? 14.798 13.592 -27.348 1.00 0.00 82 ASP B C 17
ATOM 28711 O O . ASP B 2 82 ? 14.596 13.172 -28.471 1.00 0.00 82 ASP B O 17
ATOM 28720 N N . THR B 2 83 ? 15.804 14.455 -27.109 1.00 0.00 83 THR B N 17
ATOM 28721 C CA . THR B 2 83 ? 16.638 15.080 -28.140 1.00 0.00 83 THR B CA 17
ATOM 28722 C C . THR B 2 83 ? 18.183 15.055 -27.981 1.00 0.00 83 THR B C 17
ATOM 28723 O O . THR B 2 83 ? 18.730 15.257 -26.926 1.00 0.00 83 THR B O 17
ATOM 28734 N N . ILE B 2 84 ? 18.943 14.667 -29.021 1.00 0.00 84 ILE B N 17
ATOM 28735 C CA . ILE B 2 84 ? 20.430 14.684 -28.974 1.00 0.00 84 ILE B CA 17
ATOM 28736 C C . ILE B 2 84 ? 20.902 16.073 -29.447 1.00 0.00 84 ILE B C 17
ATOM 28737 O O . ILE B 2 84 ? 20.474 16.487 -30.552 1.00 0.00 84 ILE B O 17
ATOM 28753 N N . ASP B 2 85 ? 21.812 16.809 -28.792 1.00 0.00 85 ASP B N 17
ATOM 28754 C CA . ASP B 2 85 ? 22.351 18.058 -29.342 1.00 0.00 85 ASP B CA 17
ATOM 28755 C C . ASP B 2 85 ? 23.538 17.738 -30.176 1.00 0.00 85 ASP B C 17
ATOM 28756 O O . ASP B 2 85 ? 24.529 17.180 -29.666 1.00 0.00 85 ASP B O 17
ATOM 28765 N N . VAL B 2 86 ? 23.565 18.224 -31.465 1.00 0.00 86 VAL B N 17
ATOM 28766 C CA . VAL B 2 86 ? 24.855 18.206 -32.196 1.00 0.00 86 VAL B CA 17
ATOM 28767 C C . VAL B 2 86 ? 25.543 19.595 -32.079 1.00 0.00 86 VAL B C 17
ATOM 28768 O O . VAL B 2 86 ? 24.956 20.620 -31.784 1.00 0.00 86 VAL B O 17
ATOM 28781 N N . PHE B 2 87 ? 26.853 19.752 -32.352 1.00 0.00 87 PHE B N 17
ATOM 28782 C CA . PHE B 2 87 ? 27.717 20.965 -32.413 1.00 0.00 87 PHE B CA 17
ATOM 28783 C C . PHE B 2 87 ? 28.812 20.652 -33.546 1.00 0.00 87 PHE B C 17
ATOM 28784 O O . PHE B 2 87 ? 29.374 19.594 -33.662 1.00 0.00 87 PHE B O 17
ATOM 28801 N N . GLN B 2 88 ? 29.188 21.668 -34.257 1.00 0.00 88 GLN B N 17
ATOM 28802 C CA . GLN B 2 88 ? 30.345 21.628 -35.154 1.00 0.00 88 GLN B CA 17
ATOM 28803 C C . GLN B 2 88 ? 31.596 22.207 -34.452 1.00 0.00 88 GLN B C 17
ATOM 28804 O O . GLN B 2 88 ? 31.488 23.269 -33.842 1.00 0.00 88 GLN B O 17
ATOM 28818 N N . GLN B 2 89 ? 32.716 21.513 -34.416 1.00 0.00 89 GLN B N 17
ATOM 28819 C CA . GLN B 2 89 ? 33.895 21.967 -33.681 1.00 0.00 89 GLN B CA 17
ATOM 28820 C C . GLN B 2 89 ? 34.689 22.991 -34.428 1.00 0.00 89 GLN B C 17
ATOM 28821 O O . GLN B 2 89 ? 34.980 22.757 -35.623 1.00 0.00 89 GLN B O 17
ATOM 28835 N N . GLN B 2 90 ? 35.065 24.086 -33.775 1.00 0.00 90 GLN B N 17
ATOM 28836 C CA . GLN B 2 90 ? 35.913 25.169 -34.271 1.00 0.00 90 GLN B CA 17
ATOM 28837 C C . GLN B 2 90 ? 37.411 24.712 -34.447 1.00 0.00 90 GLN B C 17
ATOM 28838 O O . GLN B 2 90 ? 37.904 23.818 -33.757 1.00 0.00 90 GLN B O 17
ATOM 28852 N N . THR B 2 91 ? 38.103 25.379 -35.398 1.00 0.00 91 THR B N 17
ATOM 28853 C CA . THR B 2 91 ? 39.476 25.111 -35.902 1.00 0.00 91 THR B CA 17
ATOM 28854 C C . THR B 2 91 ? 40.313 26.355 -35.546 1.00 0.00 91 THR B C 17
ATOM 28855 O O . THR B 2 91 ? 41.428 26.230 -35.032 1.00 0.00 91 THR B O 17
ATOM 28866 N N . GLY B 2 92 ? 39.808 27.624 -35.742 1.00 0.00 92 GLY B N 17
ATOM 28867 C CA . GLY B 2 92 ? 40.513 28.783 -35.374 1.00 0.00 92 GLY B CA 17
ATOM 28868 C C . GLY B 2 92 ? 41.740 29.090 -36.142 1.00 0.00 92 GLY B C 17
ATOM 28869 O O . GLY B 2 92 ? 42.033 28.531 -37.189 1.00 0.00 92 GLY B O 17
ATOM 28873 N N . GLY B 2 93 ? 42.649 29.957 -35.598 1.00 0.00 93 GLY B N 17
ATOM 28874 C CA . GLY B 2 93 ? 43.748 30.571 -36.318 1.00 0.00 93 GLY B CA 17
ATOM 28875 C C . GLY B 2 93 ? 45.000 29.705 -36.542 1.00 0.00 93 GLY B C 17
ATOM 28876 O O . GLY B 2 93 ? 45.093 28.484 -36.444 1.00 0.00 93 GLY B O 17
ATOM 28880 N N . VAL B 2 94 ? 46.056 30.467 -36.878 1.00 0.00 94 VAL B N 17
ATOM 28881 C CA . VAL B 2 94 ? 47.427 30.031 -37.184 1.00 0.00 94 VAL B CA 17
ATOM 28882 C C . VAL B 2 94 ? 48.366 31.189 -36.829 1.00 0.00 94 VAL B C 17
ATOM 28883 O O . VAL B 2 94 ? 48.148 32.310 -37.395 1.00 0.00 94 VAL B O 17
ATOM 28896 N N . TYR B 2 95 ? 49.260 30.998 -35.804 1.00 0.00 95 TYR B N 17
ATOM 28897 C CA . TYR B 2 95 ? 50.339 31.837 -35.387 1.00 0.00 95 TYR B CA 17
ATOM 28898 C C . TYR B 2 95 ? 51.518 31.811 -36.465 1.00 0.00 95 TYR B C 17
ATOM 28899 O O . TYR B 2 95 ? 51.808 30.675 -36.836 1.00 0.00 95 TYR B O 17
ATOM 28924 N N . GLU A 1 2 ? 12.374 14.389 -47.158 1.00 0.00 37 GLU A N 18
ATOM 28925 C CA . GLU A 1 2 ? 12.616 13.322 -48.151 1.00 0.00 37 GLU A CA 18
ATOM 28926 C C . GLU A 1 2 ? 13.149 11.986 -47.573 1.00 0.00 37 GLU A C 18
ATOM 28927 O O . GLU A 1 2 ? 12.985 10.943 -48.199 1.00 0.00 37 GLU A O 18
ATOM 28939 N N . ASP A 1 3 ? 13.899 12.117 -46.489 1.00 0.00 38 ASP A N 18
ATOM 28940 C CA . ASP A 1 3 ? 14.750 11.023 -45.852 1.00 0.00 38 ASP A CA 18
ATOM 28941 C C . ASP A 1 3 ? 14.788 11.139 -44.310 1.00 0.00 38 ASP A C 18
ATOM 28942 O O . ASP A 1 3 ? 15.690 10.532 -43.707 1.00 0.00 38 ASP A O 18
ATOM 28951 N N . ALA A 1 4 ? 13.853 11.772 -43.577 1.00 0.00 39 ALA A N 18
ATOM 28952 C CA . ALA A 1 4 ? 13.942 12.143 -42.180 1.00 0.00 39 ALA A CA 18
ATOM 28953 C C . ALA A 1 4 ? 13.652 11.028 -41.100 1.00 0.00 39 ALA A C 18
ATOM 28954 O O . ALA A 1 4 ? 13.268 11.344 -39.971 1.00 0.00 39 ALA A O 18
ATOM 28961 N N . PHE A 1 5 ? 13.964 9.766 -41.445 1.00 0.00 40 PHE A N 18
ATOM 28962 C CA . PHE A 1 5 ? 13.791 8.520 -40.661 1.00 0.00 40 PHE A CA 18
ATOM 28963 C C . PHE A 1 5 ? 15.082 7.614 -40.670 1.00 0.00 40 PHE A C 18
ATOM 28964 O O . PHE A 1 5 ? 15.640 7.478 -41.766 1.00 0.00 40 PHE A O 18
ATOM 28981 N N . ILE A 1 6 ? 15.639 7.187 -39.554 1.00 0.00 41 ILE A N 18
ATOM 28982 C CA . ILE A 1 6 ? 16.799 6.364 -39.522 1.00 0.00 41 ILE A CA 18
ATOM 28983 C C . ILE A 1 6 ? 16.504 5.308 -38.474 1.00 0.00 41 ILE A C 18
ATOM 28984 O O . ILE A 1 6 ? 16.030 5.539 -37.414 1.00 0.00 41 ILE A O 18
ATOM 29000 N N . VAL A 1 7 ? 16.728 4.047 -38.792 1.00 0.00 42 VAL A N 18
ATOM 29001 C CA . VAL A 1 7 ? 16.287 2.890 -38.037 1.00 0.00 42 VAL A CA 18
ATOM 29002 C C . VAL A 1 7 ? 17.494 1.877 -37.931 1.00 0.00 42 VAL A C 18
ATOM 29003 O O . VAL A 1 7 ? 17.900 1.258 -38.902 1.00 0.00 42 VAL A O 18
ATOM 29016 N N . ILE A 1 8 ? 18.041 1.637 -36.800 1.00 0.00 43 ILE A N 18
ATOM 29017 C CA . ILE A 1 8 ? 19.204 0.828 -36.579 1.00 0.00 43 ILE A CA 18
ATOM 29018 C C . ILE A 1 8 ? 19.071 -0.181 -35.399 1.00 0.00 43 ILE A C 18
ATOM 29019 O O . ILE A 1 8 ? 18.443 0.183 -34.359 1.00 0.00 43 ILE A O 18
ATOM 29049 N N . ASP A 1 10 ? 21.859 -3.749 -33.771 1.00 0.00 45 ASP A N 18
ATOM 29050 C CA . ASP A 1 10 ? 23.228 -4.171 -33.760 1.00 0.00 45 ASP A CA 18
ATOM 29051 C C . ASP A 1 10 ? 23.263 -5.647 -34.264 1.00 0.00 45 ASP A C 18
ATOM 29052 O O . ASP A 1 10 ? 24.318 -6.092 -34.654 1.00 0.00 45 ASP A O 18
ATOM 29075 N N . ASP A 1 12 ? 21.925 -7.602 -37.074 1.00 0.00 47 ASP A N 18
ATOM 29076 C CA . ASP A 1 12 ? 21.280 -7.870 -38.390 1.00 0.00 47 ASP A CA 18
ATOM 29077 C C . ASP A 1 12 ? 21.030 -9.389 -38.683 1.00 0.00 47 ASP A C 18
ATOM 29078 O O . ASP A 1 12 ? 21.921 -10.111 -39.245 1.00 0.00 47 ASP A O 18
ATOM 29087 N N . GLY A 1 13 ? 19.779 -9.830 -38.371 1.00 0.00 48 GLY A N 18
ATOM 29088 C CA . GLY A 1 13 ? 19.150 -11.099 -38.853 1.00 0.00 48 GLY A CA 18
ATOM 29089 C C . GLY A 1 13 ? 19.284 -12.127 -37.711 1.00 0.00 48 GLY A C 18
ATOM 29090 O O . GLY A 1 13 ? 20.261 -12.126 -36.930 1.00 0.00 48 GLY A O 18
ATOM 29094 N N . GLU A 1 14 ? 18.403 -13.134 -37.625 1.00 0.00 49 GLU A N 18
ATOM 29095 C CA . GLU A 1 14 ? 18.448 -14.336 -36.727 1.00 0.00 49 GLU A CA 18
ATOM 29096 C C . GLU A 1 14 ? 19.537 -15.194 -37.116 1.00 0.00 49 GLU A C 18
ATOM 29097 O O . GLU A 1 14 ? 20.246 -15.759 -36.297 1.00 0.00 49 GLU A O 18
ATOM 29112 N N . MET B 2 1 ? -13.361 -30.328 -39.325 1.00 0.00 1 MET B N 18
ATOM 29113 C CA . MET B 2 1 ? -13.534 -28.835 -39.604 1.00 0.00 1 MET B CA 18
ATOM 29114 C C . MET B 2 1 ? -12.286 -28.080 -39.300 1.00 0.00 1 MET B C 18
ATOM 29115 O O . MET B 2 1 ? -11.565 -28.500 -38.398 1.00 0.00 1 MET B O 18
ATOM 29131 N N . ALA B 2 2 ? -11.908 -27.039 -40.071 1.00 0.00 2 ALA B N 18
ATOM 29132 C CA . ALA B 2 2 ? -10.654 -26.284 -39.791 1.00 0.00 2 ALA B CA 18
ATOM 29133 C C . ALA B 2 2 ? -10.610 -25.629 -38.444 1.00 0.00 2 ALA B C 18
ATOM 29134 O O . ALA B 2 2 ? -11.646 -25.161 -38.024 1.00 0.00 2 ALA B O 18
ATOM 29141 N N . ASP B 2 3 ? -9.439 -25.503 -37.850 1.00 0.00 3 ASP B N 18
ATOM 29142 C CA . ASP B 2 3 ? -9.131 -24.779 -36.625 1.00 0.00 3 ASP B CA 18
ATOM 29143 C C . ASP B 2 3 ? -7.787 -24.108 -36.830 1.00 0.00 3 ASP B C 18
ATOM 29144 O O . ASP B 2 3 ? -7.070 -24.394 -37.822 1.00 0.00 3 ASP B O 18
ATOM 29153 N N . GLU B 2 4 ? -7.438 -23.108 -36.038 1.00 0.00 4 GLU B N 18
ATOM 29154 C CA . GLU B 2 4 ? -6.148 -22.324 -36.099 1.00 0.00 4 GLU B CA 18
ATOM 29155 C C . GLU B 2 4 ? -5.086 -22.674 -35.040 1.00 0.00 4 GLU B C 18
ATOM 29156 O O . GLU B 2 4 ? -5.460 -23.049 -33.923 1.00 0.00 4 GLU B O 18
ATOM 29168 N N . LYS B 2 5 ? -3.748 -22.440 -35.292 1.00 0.00 5 LYS B N 18
ATOM 29169 C CA . LYS B 2 5 ? -2.623 -22.554 -34.326 1.00 0.00 5 LYS B CA 18
ATOM 29170 C C . LYS B 2 5 ? -2.610 -21.456 -33.319 1.00 0.00 5 LYS B C 18
ATOM 29171 O O . LYS B 2 5 ? -2.437 -20.289 -33.741 1.00 0.00 5 LYS B O 18
ATOM 29190 N N . PRO B 2 6 ? -2.716 -21.722 -31.977 1.00 0.00 6 PRO B N 18
ATOM 29191 C CA . PRO B 2 6 ? -2.894 -20.591 -31.017 1.00 0.00 6 PRO B CA 18
ATOM 29192 C C . PRO B 2 6 ? -1.612 -19.746 -30.814 1.00 0.00 6 PRO B C 18
ATOM 29193 O O . PRO B 2 6 ? -0.512 -20.266 -30.767 1.00 0.00 6 PRO B O 18
ATOM 29204 N N . LYS B 2 7 ? -1.907 -18.430 -30.693 1.00 0.00 7 LYS B N 18
ATOM 29205 C CA . LYS B 2 7 ? -0.835 -17.478 -30.770 1.00 0.00 7 LYS B CA 18
ATOM 29206 C C . LYS B 2 7 ? 0.035 -17.360 -29.495 1.00 0.00 7 LYS B C 18
ATOM 29207 O O . LYS B 2 7 ? -0.603 -17.473 -28.403 1.00 0.00 7 LYS B O 18
ATOM 29226 N N . GLU B 2 8 ? 1.366 -17.214 -29.629 1.00 0.00 8 GLU B N 18
ATOM 29227 C CA . GLU B 2 8 ? 2.267 -17.618 -28.588 1.00 0.00 8 GLU B CA 18
ATOM 29228 C C . GLU B 2 8 ? 3.493 -16.637 -28.540 1.00 0.00 8 GLU B C 18
ATOM 29229 O O . GLU B 2 8 ? 4.404 -16.954 -27.841 1.00 0.00 8 GLU B O 18
ATOM 29241 N N . GLY B 2 9 ? 3.571 -15.570 -29.345 1.00 0.00 9 GLY B N 18
ATOM 29242 C CA . GLY B 2 9 ? 4.742 -14.720 -29.472 1.00 0.00 9 GLY B CA 18
ATOM 29243 C C . GLY B 2 9 ? 5.262 -13.923 -28.254 1.00 0.00 9 GLY B C 18
ATOM 29244 O O . GLY B 2 9 ? 5.395 -12.691 -28.289 1.00 0.00 9 GLY B O 18
ATOM 29248 N N . VAL B 2 10 ? 5.512 -14.557 -27.114 1.00 0.00 10 VAL B N 18
ATOM 29249 C CA . VAL B 2 10 ? 6.469 -14.121 -26.007 1.00 0.00 10 VAL B CA 18
ATOM 29250 C C . VAL B 2 10 ? 7.837 -14.266 -26.606 1.00 0.00 10 VAL B C 18
ATOM 29251 O O . VAL B 2 10 ? 8.251 -15.371 -26.763 1.00 0.00 10 VAL B O 18
ATOM 29264 N N . LYS B 2 11 ? 8.491 -13.176 -27.091 1.00 0.00 11 LYS B N 18
ATOM 29265 C CA . LYS B 2 11 ? 9.724 -13.332 -27.893 1.00 0.00 11 LYS B CA 18
ATOM 29266 C C . LYS B 2 11 ? 10.488 -12.026 -27.926 1.00 0.00 11 LYS B C 18
ATOM 29267 O O . LYS B 2 11 ? 9.820 -10.943 -28.063 1.00 0.00 11 LYS B O 18
ATOM 29286 N N . THR B 2 12 ? 11.789 -12.017 -27.911 1.00 0.00 12 THR B N 18
ATOM 29287 C CA . THR B 2 12 ? 12.611 -10.766 -27.829 1.00 0.00 12 THR B CA 18
ATOM 29288 C C . THR B 2 12 ? 12.589 -9.991 -29.164 1.00 0.00 12 THR B C 18
ATOM 29289 O O . THR B 2 12 ? 12.896 -8.817 -29.273 1.00 0.00 12 THR B O 18
ATOM 29300 N N . GLU B 2 13 ? 12.168 -10.606 -30.298 1.00 0.00 13 GLU B N 18
ATOM 29301 C CA . GLU B 2 13 ? 12.057 -9.846 -31.565 1.00 0.00 13 GLU B CA 18
ATOM 29302 C C . GLU B 2 13 ? 10.759 -8.858 -31.502 1.00 0.00 13 GLU B C 18
ATOM 29303 O O . GLU B 2 13 ? 10.728 -7.849 -32.135 1.00 0.00 13 GLU B O 18
ATOM 29315 N N . ASN B 2 14 ? 9.818 -9.218 -30.685 1.00 0.00 14 ASN B N 18
ATOM 29316 C CA . ASN B 2 14 ? 8.639 -8.342 -30.504 1.00 0.00 14 ASN B CA 18
ATOM 29317 C C . ASN B 2 14 ? 8.708 -7.115 -29.568 1.00 0.00 14 ASN B C 18
ATOM 29318 O O . ASN B 2 14 ? 7.727 -6.419 -29.362 1.00 0.00 14 ASN B O 18
ATOM 29329 N N . ASN B 2 15 ? 9.915 -6.906 -28.995 1.00 0.00 15 ASN B N 18
ATOM 29330 C CA . ASN B 2 15 ? 10.148 -5.865 -28.011 1.00 0.00 15 ASN B CA 18
ATOM 29331 C C . ASN B 2 15 ? 10.171 -4.541 -28.719 1.00 0.00 15 ASN B C 18
ATOM 29332 O O . ASN B 2 15 ? 10.502 -4.491 -29.950 1.00 0.00 15 ASN B O 18
ATOM 29343 N N . ASP B 2 16 ? 9.688 -3.462 -28.053 1.00 0.00 16 ASP B N 18
ATOM 29344 C CA . ASP B 2 16 ? 9.528 -2.195 -28.784 1.00 0.00 16 ASP B CA 18
ATOM 29345 C C . ASP B 2 16 ? 10.750 -1.273 -28.625 1.00 0.00 16 ASP B C 18
ATOM 29346 O O . ASP B 2 16 ? 11.392 -1.292 -27.562 1.00 0.00 16 ASP B O 18
ATOM 29355 N N . HIS B 2 17 ? 10.858 -0.356 -29.640 1.00 0.00 17 HIS B N 18
ATOM 29356 C CA . HIS B 2 17 ? 12.065 0.518 -30.061 1.00 0.00 17 HIS B CA 18
ATOM 29357 C C . HIS B 2 17 ? 12.250 1.699 -29.115 1.00 0.00 17 HIS B C 18
ATOM 29358 O O . HIS B 2 17 ? 11.323 2.070 -28.320 1.00 0.00 17 HIS B O 18
ATOM 29372 N N . ILE B 2 18 ? 13.318 2.484 -29.263 1.00 0.00 18 ILE B N 18
ATOM 29373 C CA . ILE B 2 18 ? 13.382 3.827 -28.705 1.00 0.00 18 ILE B CA 18
ATOM 29374 C C . ILE B 2 18 ? 13.670 4.934 -29.868 1.00 0.00 18 ILE B C 18
ATOM 29375 O O . ILE B 2 18 ? 14.679 4.809 -30.611 1.00 0.00 18 ILE B O 18
ATOM 29391 N N . ASN B 2 19 ? 12.712 5.906 -29.990 1.00 0.00 19 ASN B N 18
ATOM 29392 C CA . ASN B 2 19 ? 12.835 7.022 -30.964 1.00 0.00 19 ASN B CA 18
ATOM 29393 C C . ASN B 2 19 ? 13.573 8.240 -30.360 1.00 0.00 19 ASN B C 18
ATOM 29394 O O . ASN B 2 19 ? 12.936 9.097 -29.808 1.00 0.00 19 ASN B O 18
ATOM 29405 N N . LEU B 2 20 ? 14.924 8.285 -30.434 1.00 0.00 20 LEU B N 18
ATOM 29406 C CA . LEU B 2 20 ? 15.666 9.582 -30.147 1.00 0.00 20 LEU B CA 18
ATOM 29407 C C . LEU B 2 20 ? 15.561 10.642 -31.203 1.00 0.00 20 LEU B C 18
ATOM 29408 O O . LEU B 2 20 ? 15.200 10.303 -32.338 1.00 0.00 20 LEU B O 18
ATOM 29424 N N . LYS B 2 21 ? 16.119 11.838 -31.032 1.00 0.00 21 LYS B N 18
ATOM 29425 C CA . LYS B 2 21 ? 16.339 12.873 -32.022 1.00 0.00 21 LYS B CA 18
ATOM 29426 C C . LYS B 2 21 ? 17.796 13.285 -32.022 1.00 0.00 21 LYS B C 18
ATOM 29427 O O . LYS B 2 21 ? 18.454 13.292 -30.998 1.00 0.00 21 LYS B O 18
ATOM 29446 N N . VAL B 2 22 ? 18.284 13.639 -33.212 1.00 0.00 22 VAL B N 18
ATOM 29447 C CA . VAL B 2 22 ? 19.572 14.381 -33.492 1.00 0.00 22 VAL B CA 18
ATOM 29448 C C . VAL B 2 22 ? 19.199 15.727 -34.154 1.00 0.00 22 VAL B C 18
ATOM 29449 O O . VAL B 2 22 ? 18.464 15.871 -35.111 1.00 0.00 22 VAL B O 18
ATOM 29462 N N . ALA B 2 23 ? 19.948 16.811 -33.722 1.00 0.00 23 ALA B N 18
ATOM 29463 C CA . ALA B 2 23 ? 19.877 18.138 -34.345 1.00 0.00 23 ALA B CA 18
ATOM 29464 C C . ALA B 2 23 ? 21.155 19.000 -34.380 1.00 0.00 23 ALA B C 18
ATOM 29465 O O . ALA B 2 23 ? 21.926 18.984 -33.437 1.00 0.00 23 ALA B O 18
ATOM 29472 N N . GLY B 2 24 ? 21.190 19.900 -35.323 1.00 0.00 24 GLY B N 18
ATOM 29473 C CA . GLY B 2 24 ? 22.140 20.992 -35.428 1.00 0.00 24 GLY B CA 18
ATOM 29474 C C . GLY B 2 24 ? 21.635 22.330 -34.944 1.00 0.00 24 GLY B C 18
ATOM 29475 O O . GLY B 2 24 ? 20.460 22.580 -34.908 1.00 0.00 24 GLY B O 18
ATOM 29479 N N . GLN B 2 25 ? 22.581 23.141 -34.578 1.00 0.00 25 GLN B N 18
ATOM 29480 C CA . GLN B 2 25 ? 22.221 24.470 -33.906 1.00 0.00 25 GLN B CA 18
ATOM 29481 C C . GLN B 2 25 ? 21.313 25.283 -34.869 1.00 0.00 25 GLN B C 18
ATOM 29482 O O . GLN B 2 25 ? 20.474 26.104 -34.420 1.00 0.00 25 GLN B O 18
ATOM 29496 N N . ASP B 2 26 ? 21.506 25.036 -36.186 1.00 0.00 26 ASP B N 18
ATOM 29497 C CA . ASP B 2 26 ? 20.916 25.750 -37.331 1.00 0.00 26 ASP B CA 18
ATOM 29498 C C . ASP B 2 26 ? 19.332 25.482 -37.438 1.00 0.00 26 ASP B C 18
ATOM 29499 O O . ASP B 2 26 ? 18.661 26.218 -38.206 1.00 0.00 26 ASP B O 18
ATOM 29508 N N . GLY B 2 27 ? 18.738 24.637 -36.670 1.00 0.00 27 GLY B N 18
ATOM 29509 C CA . GLY B 2 27 ? 17.331 24.282 -36.665 1.00 0.00 27 GLY B CA 18
ATOM 29510 C C . GLY B 2 27 ? 16.899 23.174 -37.561 1.00 0.00 27 GLY B C 18
ATOM 29511 O O . GLY B 2 27 ? 15.712 23.009 -37.858 1.00 0.00 27 GLY B O 18
ATOM 29515 N N . SER B 2 28 ? 17.838 22.353 -38.073 1.00 0.00 28 SER B N 18
ATOM 29516 C CA . SER B 2 28 ? 17.485 21.119 -38.768 1.00 0.00 28 SER B CA 18
ATOM 29517 C C . SER B 2 28 ? 17.636 19.945 -37.787 1.00 0.00 28 SER B C 18
ATOM 29518 O O . SER B 2 28 ? 18.514 19.929 -36.902 1.00 0.00 28 SER B O 18
ATOM 29526 N N . VAL B 2 29 ? 16.837 18.886 -37.942 1.00 0.00 29 VAL B N 18
ATOM 29527 C CA . VAL B 2 29 ? 16.657 17.711 -37.062 1.00 0.00 29 VAL B CA 18
ATOM 29528 C C . VAL B 2 29 ? 16.561 16.484 -37.933 1.00 0.00 29 VAL B C 18
ATOM 29529 O O . VAL B 2 29 ? 16.269 16.512 -39.152 1.00 0.00 29 VAL B O 18
ATOM 29542 N N . VAL B 2 30 ? 16.805 15.289 -37.317 1.00 0.00 30 VAL B N 18
ATOM 29543 C CA . VAL B 2 30 ? 16.212 13.980 -37.728 1.00 0.00 30 VAL B CA 18
ATOM 29544 C C . VAL B 2 30 ? 15.732 13.185 -36.490 1.00 0.00 30 VAL B C 18
ATOM 29545 O O . VAL B 2 30 ? 16.401 13.160 -35.459 1.00 0.00 30 VAL B O 18
ATOM 29558 N N . GLN B 2 31 ? 14.634 12.389 -36.692 1.00 0.00 31 GLN B N 18
ATOM 29559 C CA . GLN B 2 31 ? 14.371 11.239 -35.824 1.00 0.00 31 GLN B CA 18
ATOM 29560 C C . GLN B 2 31 ? 15.209 9.967 -36.058 1.00 0.00 31 GLN B C 18
ATOM 29561 O O . GLN B 2 31 ? 15.396 9.535 -37.172 1.00 0.00 31 GLN B O 18
ATOM 29575 N N . PHE B 2 32 ? 15.704 9.281 -35.031 1.00 0.00 32 PHE B N 18
ATOM 29576 C CA . PHE B 2 32 ? 16.286 7.927 -35.021 1.00 0.00 32 PHE B CA 18
ATOM 29577 C C . PHE B 2 32 ? 15.358 6.951 -34.315 1.00 0.00 32 PHE B C 18
ATOM 29578 O O . PHE B 2 32 ? 14.891 7.288 -33.213 1.00 0.00 32 PHE B O 18
ATOM 29595 N N . LYS B 2 33 ? 15.005 5.770 -34.896 1.00 0.00 33 LYS B N 18
ATOM 29596 C CA . LYS B 2 33 ? 14.308 4.658 -34.280 1.00 0.00 33 LYS B CA 18
ATOM 29597 C C . LYS B 2 33 ? 15.318 3.494 -33.993 1.00 0.00 33 LYS B C 18
ATOM 29598 O O . LYS B 2 33 ? 15.397 2.550 -34.814 1.00 0.00 33 LYS B O 18
ATOM 29617 N N . ILE B 2 34 ? 16.175 3.639 -33.018 1.00 0.00 34 ILE B N 18
ATOM 29618 C CA . ILE B 2 34 ? 17.125 2.652 -32.486 1.00 0.00 34 ILE B CA 18
ATOM 29619 C C . ILE B 2 34 ? 16.535 1.714 -31.404 1.00 0.00 34 ILE B C 18
ATOM 29620 O O . ILE B 2 34 ? 15.308 1.754 -31.199 1.00 0.00 34 ILE B O 18
ATOM 29636 N N . LYS B 2 35 ? 17.375 1.032 -30.585 1.00 0.00 35 LYS B N 18
ATOM 29637 C CA . LYS B 2 35 ? 16.944 0.129 -29.536 1.00 0.00 35 LYS B CA 18
ATOM 29638 C C . LYS B 2 35 ? 17.729 0.421 -28.304 1.00 0.00 35 LYS B C 18
ATOM 29639 O O . LYS B 2 35 ? 18.788 1.049 -28.286 1.00 0.00 35 LYS B O 18
ATOM 29658 N N . ARG B 2 36 ? 17.196 0.102 -27.100 1.00 0.00 36 ARG B N 18
ATOM 29659 C CA . ARG B 2 36 ? 17.699 0.687 -25.810 1.00 0.00 36 ARG B CA 18
ATOM 29660 C C . ARG B 2 36 ? 19.122 0.187 -25.544 1.00 0.00 36 ARG B C 18
ATOM 29661 O O . ARG B 2 36 ? 19.873 0.832 -24.871 1.00 0.00 36 ARG B O 18
ATOM 29682 N N . HIS B 2 37 ? 19.448 -1.016 -26.044 1.00 0.00 37 HIS B N 18
ATOM 29683 C CA . HIS B 2 37 ? 20.787 -1.661 -26.053 1.00 0.00 37 HIS B CA 18
ATOM 29684 C C . HIS B 2 37 ? 21.628 -1.358 -27.347 1.00 0.00 37 HIS B C 18
ATOM 29685 O O . HIS B 2 37 ? 22.683 -1.950 -27.509 1.00 0.00 37 HIS B O 18
ATOM 29699 N N . THR B 2 38 ? 21.123 -0.654 -28.365 1.00 0.00 38 THR B N 18
ATOM 29700 C CA . THR B 2 38 ? 21.999 -0.196 -29.575 1.00 0.00 38 THR B CA 18
ATOM 29701 C C . THR B 2 38 ? 23.114 0.795 -29.229 1.00 0.00 38 THR B C 18
ATOM 29702 O O . THR B 2 38 ? 22.810 1.686 -28.504 1.00 0.00 38 THR B O 18
ATOM 29713 N N . PRO B 2 39 ? 24.339 0.603 -29.790 1.00 0.00 39 PRO B N 18
ATOM 29714 C CA . PRO B 2 39 ? 25.454 1.564 -29.596 1.00 0.00 39 PRO B CA 18
ATOM 29715 C C . PRO B 2 39 ? 25.159 2.893 -30.223 1.00 0.00 39 PRO B C 18
ATOM 29716 O O . PRO B 2 39 ? 24.669 2.966 -31.341 1.00 0.00 39 PRO B O 18
ATOM 29727 N N . LEU B 2 40 ? 25.493 3.961 -29.430 1.00 0.00 40 LEU B N 18
ATOM 29728 C CA . LEU B 2 40 ? 25.373 5.328 -29.930 1.00 0.00 40 LEU B CA 18
ATOM 29729 C C . LEU B 2 40 ? 26.396 5.686 -30.944 1.00 0.00 40 LEU B C 18
ATOM 29730 O O . LEU B 2 40 ? 26.214 6.582 -31.674 1.00 0.00 40 LEU B O 18
ATOM 29746 N N . SER B 2 41 ? 27.441 4.886 -31.038 1.00 0.00 41 SER B N 18
ATOM 29747 C CA . SER B 2 41 ? 28.404 4.963 -32.105 1.00 0.00 41 SER B CA 18
ATOM 29748 C C . SER B 2 41 ? 27.694 4.911 -33.415 1.00 0.00 41 SER B C 18
ATOM 29749 O O . SER B 2 41 ? 27.782 5.807 -34.268 1.00 0.00 41 SER B O 18
ATOM 29757 N N . LYS B 2 42 ? 26.922 3.811 -33.588 1.00 0.00 42 LYS B N 18
ATOM 29758 C CA . LYS B 2 42 ? 26.227 3.454 -34.832 1.00 0.00 42 LYS B CA 18
ATOM 29759 C C . LYS B 2 42 ? 25.205 4.501 -35.232 1.00 0.00 42 LYS B C 18
ATOM 29760 O O . LYS B 2 42 ? 25.046 4.675 -36.439 1.00 0.00 42 LYS B O 18
ATOM 29779 N N . LEU B 2 43 ? 24.547 5.181 -34.229 1.00 0.00 43 LEU B N 18
ATOM 29780 C CA . LEU B 2 43 ? 23.899 6.515 -34.410 1.00 0.00 43 LEU B CA 18
ATOM 29781 C C . LEU B 2 43 ? 24.849 7.683 -34.888 1.00 0.00 43 LEU B C 18
ATOM 29782 O O . LEU B 2 43 ? 24.504 8.403 -35.889 1.00 0.00 43 LEU B O 18
ATOM 29798 N N . MET B 2 44 ? 25.929 7.913 -34.185 1.00 0.00 44 MET B N 18
ATOM 29799 C CA . MET B 2 44 ? 26.772 9.079 -34.360 1.00 0.00 44 MET B CA 18
ATOM 29800 C C . MET B 2 44 ? 27.462 9.110 -35.691 1.00 0.00 44 MET B C 18
ATOM 29801 O O . MET B 2 44 ? 27.723 10.135 -36.357 1.00 0.00 44 MET B O 18
ATOM 29815 N N . LYS B 2 45 ? 27.711 7.961 -36.319 1.00 0.00 45 LYS B N 18
ATOM 29816 C CA . LYS B 2 45 ? 28.276 7.809 -37.735 1.00 0.00 45 LYS B CA 18
ATOM 29817 C C . LYS B 2 45 ? 27.240 7.965 -38.885 1.00 0.00 45 LYS B C 18
ATOM 29818 O O . LYS B 2 45 ? 27.519 8.633 -39.885 1.00 0.00 45 LYS B O 18
ATOM 29837 N N . ALA B 2 46 ? 26.064 7.419 -38.649 1.00 0.00 46 ALA B N 18
ATOM 29838 C CA . ALA B 2 46 ? 24.907 7.482 -39.562 1.00 0.00 46 ALA B CA 18
ATOM 29839 C C . ALA B 2 46 ? 24.462 8.929 -39.589 1.00 0.00 46 ALA B C 18
ATOM 29840 O O . ALA B 2 46 ? 23.901 9.356 -40.613 1.00 0.00 46 ALA B O 18
ATOM 29847 N N . TYR B 2 47 ? 24.601 9.749 -38.518 1.00 0.00 47 TYR B N 18
ATOM 29848 C CA . TYR B 2 47 ? 24.388 11.226 -38.555 1.00 0.00 47 TYR B CA 18
ATOM 29849 C C . TYR B 2 47 ? 25.554 12.072 -39.073 1.00 0.00 47 TYR B C 18
ATOM 29850 O O . TYR B 2 47 ? 25.385 13.032 -39.811 1.00 0.00 47 TYR B O 18
ATOM 29868 N N . CYS B 2 48 ? 26.817 11.591 -38.846 1.00 0.00 48 CYS B N 18
ATOM 29869 C CA . CYS B 2 48 ? 28.055 12.202 -39.372 1.00 0.00 48 CYS B CA 18
ATOM 29870 C C . CYS B 2 48 ? 28.167 12.078 -40.910 1.00 0.00 48 CYS B C 18
ATOM 29871 O O . CYS B 2 48 ? 28.535 13.119 -41.476 1.00 0.00 48 CYS B O 18
ATOM 29879 N N . GLU B 2 49 ? 27.840 10.942 -41.558 1.00 0.00 49 GLU B N 18
ATOM 29880 C CA . GLU B 2 49 ? 27.642 10.788 -43.001 1.00 0.00 49 GLU B CA 18
ATOM 29881 C C . GLU B 2 49 ? 26.448 11.624 -43.675 1.00 0.00 49 GLU B C 18
ATOM 29882 O O . GLU B 2 49 ? 26.599 12.165 -44.755 1.00 0.00 49 GLU B O 18
ATOM 29894 N N . ARG B 2 50 ? 25.352 11.604 -42.935 1.00 0.00 50 ARG B N 18
ATOM 29895 C CA . ARG B 2 50 ? 24.196 12.485 -43.225 1.00 0.00 50 ARG B CA 18
ATOM 29896 C C . ARG B 2 50 ? 24.552 13.954 -43.392 1.00 0.00 50 ARG B C 18
ATOM 29897 O O . ARG B 2 50 ? 24.204 14.518 -44.442 1.00 0.00 50 ARG B O 18
ATOM 29918 N N . GLN B 2 51 ? 25.255 14.541 -42.435 1.00 0.00 51 GLN B N 18
ATOM 29919 C CA . GLN B 2 51 ? 25.953 15.812 -42.619 1.00 0.00 51 GLN B CA 18
ATOM 29920 C C . GLN B 2 51 ? 27.133 15.809 -43.594 1.00 0.00 51 GLN B C 18
ATOM 29921 O O . GLN B 2 51 ? 27.753 16.826 -43.788 1.00 0.00 51 GLN B O 18
ATOM 29935 N N . GLY B 2 52 ? 27.582 14.730 -44.178 1.00 0.00 52 GLY B N 18
ATOM 29936 C CA . GLY B 2 52 ? 28.730 14.709 -45.146 1.00 0.00 52 GLY B CA 18
ATOM 29937 C C . GLY B 2 52 ? 30.090 14.969 -44.575 1.00 0.00 52 GLY B C 18
ATOM 29938 O O . GLY B 2 52 ? 31.007 15.398 -45.246 1.00 0.00 52 GLY B O 18
ATOM 29942 N N . LEU B 2 53 ? 30.295 14.820 -43.265 1.00 0.00 53 LEU B N 18
ATOM 29943 C CA . LEU B 2 53 ? 31.552 15.039 -42.526 1.00 0.00 53 LEU B CA 18
ATOM 29944 C C . LEU B 2 53 ? 32.361 13.763 -42.126 1.00 0.00 53 LEU B C 18
ATOM 29945 O O . LEU B 2 53 ? 31.891 12.644 -42.312 1.00 0.00 53 LEU B O 18
ATOM 29961 N N . SER B 2 54 ? 33.551 14.033 -41.559 1.00 0.00 54 SER B N 18
ATOM 29962 C CA . SER B 2 54 ? 34.205 13.071 -40.607 1.00 0.00 54 SER B CA 18
ATOM 29963 C C . SER B 2 54 ? 33.830 13.427 -39.096 1.00 0.00 54 SER B C 18
ATOM 29964 O O . SER B 2 54 ? 33.624 14.601 -38.825 1.00 0.00 54 SER B O 18
ATOM 29972 N N . MET B 2 55 ? 33.772 12.444 -38.200 1.00 0.00 55 MET B N 18
ATOM 29973 C CA . MET B 2 55 ? 33.315 12.622 -36.786 1.00 0.00 55 MET B CA 18
ATOM 29974 C C . MET B 2 55 ? 34.267 13.585 -36.020 1.00 0.00 55 MET B C 18
ATOM 29975 O O . MET B 2 55 ? 33.932 14.251 -35.028 1.00 0.00 55 MET B O 18
ATOM 29989 N N . ARG B 2 56 ? 35.537 13.652 -36.401 1.00 0.00 56 ARG B N 18
ATOM 29990 C CA . ARG B 2 56 ? 36.604 14.540 -35.941 1.00 0.00 56 ARG B CA 18
ATOM 29991 C C . ARG B 2 56 ? 36.237 16.026 -35.970 1.00 0.00 56 ARG B C 18
ATOM 29992 O O . ARG B 2 56 ? 36.619 16.771 -35.055 1.00 0.00 56 ARG B O 18
ATOM 30013 N N . GLN B 2 57 ? 35.461 16.451 -36.951 1.00 0.00 57 GLN B N 18
ATOM 30014 C CA . GLN B 2 57 ? 35.077 17.873 -37.042 1.00 0.00 57 GLN B CA 18
ATOM 30015 C C . GLN B 2 57 ? 34.000 18.261 -36.065 1.00 0.00 57 GLN B C 18
ATOM 30016 O O . GLN B 2 57 ? 33.853 19.473 -35.777 1.00 0.00 57 GLN B O 18
ATOM 30030 N N . ILE B 2 58 ? 33.244 17.338 -35.462 1.00 0.00 58 ILE B N 18
ATOM 30031 C CA . ILE B 2 58 ? 32.022 17.556 -34.746 1.00 0.00 58 ILE B CA 18
ATOM 30032 C C . ILE B 2 58 ? 31.988 16.952 -33.334 1.00 0.00 58 ILE B C 18
ATOM 30033 O O . ILE B 2 58 ? 32.821 16.095 -33.116 1.00 0.00 58 ILE B O 18
ATOM 30049 N N . ARG B 2 59 ? 31.077 17.277 -32.454 1.00 0.00 59 ARG B N 18
ATOM 30050 C CA . ARG B 2 59 ? 30.820 16.721 -31.181 1.00 0.00 59 ARG B CA 18
ATOM 30051 C C . ARG B 2 59 ? 29.306 16.680 -30.948 1.00 0.00 59 ARG B C 18
ATOM 30052 O O . ARG B 2 59 ? 28.606 17.639 -31.259 1.00 0.00 59 ARG B O 18
ATOM 30073 N N . PHE B 2 60 ? 28.830 15.584 -30.272 1.00 0.00 60 PHE B N 18
ATOM 30074 C CA . PHE B 2 60 ? 27.436 15.399 -29.865 1.00 0.00 60 PHE B CA 18
ATOM 30075 C C . PHE B 2 60 ? 27.286 15.590 -28.360 1.00 0.00 60 PHE B C 18
ATOM 30076 O O . PHE B 2 60 ? 28.011 15.007 -27.597 1.00 0.00 60 PHE B O 18
ATOM 30093 N N . ARG B 2 61 ? 26.263 16.265 -27.840 1.00 0.00 61 ARG B N 18
ATOM 30094 C CA . ARG B 2 61 ? 25.910 16.400 -26.392 1.00 0.00 61 ARG B CA 18
ATOM 30095 C C . ARG B 2 61 ? 24.534 15.948 -26.024 1.00 0.00 61 ARG B C 18
ATOM 30096 O O . ARG B 2 61 ? 23.614 16.145 -26.854 1.00 0.00 61 ARG B O 18
ATOM 30117 N N . PHE B 2 62 ? 24.370 15.439 -24.830 1.00 0.00 62 PHE B N 18
ATOM 30118 C CA . PHE B 2 62 ? 23.032 15.182 -24.156 1.00 0.00 62 PHE B CA 18
ATOM 30119 C C . PHE B 2 62 ? 23.012 15.576 -22.615 1.00 0.00 62 PHE B C 18
ATOM 30120 O O . PHE B 2 62 ? 23.957 15.264 -21.902 1.00 0.00 62 PHE B O 18
ATOM 30137 N N . ASP B 2 63 ? 21.953 16.242 -22.224 1.00 0.00 63 ASP B N 18
ATOM 30138 C CA . ASP B 2 63 ? 21.923 16.946 -20.960 1.00 0.00 63 ASP B CA 18
ATOM 30139 C C . ASP B 2 63 ? 23.150 17.864 -20.703 1.00 0.00 63 ASP B C 18
ATOM 30140 O O . ASP B 2 63 ? 23.811 17.736 -19.631 1.00 0.00 63 ASP B O 18
ATOM 30149 N N . GLY B 2 64 ? 23.606 18.491 -21.769 1.00 0.00 64 GLY B N 18
ATOM 30150 C CA . GLY B 2 64 ? 24.940 19.096 -21.854 1.00 0.00 64 GLY B CA 18
ATOM 30151 C C . GLY B 2 64 ? 26.193 18.235 -21.831 1.00 0.00 64 GLY B C 18
ATOM 30152 O O . GLY B 2 64 ? 27.293 18.829 -21.850 1.00 0.00 64 GLY B O 18
ATOM 30156 N N . GLN B 2 65 ? 26.156 16.908 -21.702 1.00 0.00 65 GLN B N 18
ATOM 30157 C CA . GLN B 2 65 ? 27.309 15.992 -21.513 1.00 0.00 65 GLN B CA 18
ATOM 30158 C C . GLN B 2 65 ? 27.702 15.298 -22.795 1.00 0.00 65 GLN B C 18
ATOM 30159 O O . GLN B 2 65 ? 26.870 14.685 -23.386 1.00 0.00 65 GLN B O 18
ATOM 30173 N N . PRO B 2 66 ? 28.977 15.316 -23.307 1.00 0.00 66 PRO B N 18
ATOM 30174 C CA . PRO B 2 66 ? 29.335 14.615 -24.569 1.00 0.00 66 PRO B CA 18
ATOM 30175 C C . PRO B 2 66 ? 29.093 13.187 -24.373 1.00 0.00 66 PRO B C 18
ATOM 30176 O O . PRO B 2 66 ? 29.620 12.574 -23.427 1.00 0.00 66 PRO B O 18
ATOM 30187 N N . ILE B 2 67 ? 28.327 12.545 -25.229 1.00 0.00 67 ILE B N 18
ATOM 30188 C CA . ILE B 2 67 ? 28.123 11.072 -25.320 1.00 0.00 67 ILE B CA 18
ATOM 30189 C C . ILE B 2 67 ? 29.407 10.433 -25.762 1.00 0.00 67 ILE B C 18
ATOM 30190 O O . ILE B 2 67 ? 29.879 10.728 -26.877 1.00 0.00 67 ILE B O 18
ATOM 30206 N N . ASN B 2 68 ? 29.873 9.430 -25.014 1.00 0.00 68 ASN B N 18
ATOM 30207 C CA . ASN B 2 68 ? 31.023 8.576 -25.367 1.00 0.00 68 ASN B CA 18
ATOM 30208 C C . ASN B 2 68 ? 30.562 7.393 -26.197 1.00 0.00 68 ASN B C 18
ATOM 30209 O O . ASN B 2 68 ? 29.441 6.895 -25.995 1.00 0.00 68 ASN B O 18
ATOM 30220 N N . GLU B 2 69 ? 31.334 6.832 -27.214 1.00 0.00 69 GLU B N 18
ATOM 30221 C CA . GLU B 2 69 ? 31.120 5.685 -28.107 1.00 0.00 69 GLU B CA 18
ATOM 30222 C C . GLU B 2 69 ? 31.189 4.398 -27.415 1.00 0.00 69 GLU B C 18
ATOM 30223 O O . GLU B 2 69 ? 31.123 3.349 -28.079 1.00 0.00 69 GLU B O 18
ATOM 30235 N N . THR B 2 70 ? 31.218 4.407 -26.079 1.00 0.00 70 THR B N 18
ATOM 30236 C CA . THR B 2 70 ? 31.082 3.250 -25.234 1.00 0.00 70 THR B CA 18
ATOM 30237 C C . THR B 2 70 ? 29.593 3.034 -24.764 1.00 0.00 70 THR B C 18
ATOM 30238 O O . THR B 2 70 ? 29.284 2.116 -24.038 1.00 0.00 70 THR B O 18
ATOM 30249 N N . ASP B 2 71 ? 28.671 3.974 -25.024 1.00 0.00 71 ASP B N 18
ATOM 30250 C CA . ASP B 2 71 ? 27.430 4.140 -24.195 1.00 0.00 71 ASP B CA 18
ATOM 30251 C C . ASP B 2 71 ? 26.232 3.881 -25.154 1.00 0.00 71 ASP B C 18
ATOM 30252 O O . ASP B 2 71 ? 26.318 4.085 -26.400 1.00 0.00 71 ASP B O 18
ATOM 30261 N N . THR B 2 72 ? 25.138 3.413 -24.626 1.00 0.00 72 THR B N 18
ATOM 30262 C CA . THR B 2 72 ? 23.924 3.038 -25.369 1.00 0.00 72 THR B CA 18
ATOM 30263 C C . THR B 2 72 ? 22.789 3.814 -24.672 1.00 0.00 72 THR B C 18
ATOM 30264 O O . THR B 2 72 ? 23.021 4.349 -23.547 1.00 0.00 72 THR B O 18
ATOM 30275 N N . PRO B 2 73 ? 21.507 3.883 -25.223 1.00 0.00 73 PRO B N 18
ATOM 30276 C CA . PRO B 2 73 ? 20.392 4.570 -24.539 1.00 0.00 73 PRO B CA 18
ATOM 30277 C C . PRO B 2 73 ? 19.962 3.994 -23.179 1.00 0.00 73 PRO B C 18
ATOM 30278 O O . PRO B 2 73 ? 19.567 4.807 -22.351 1.00 0.00 73 PRO B O 18
ATOM 30289 N N . ALA B 2 74 ? 20.146 2.733 -22.931 1.00 0.00 74 ALA B N 18
ATOM 30290 C CA . ALA B 2 74 ? 19.967 2.114 -21.615 1.00 0.00 74 ALA B CA 18
ATOM 30291 C C . ALA B 2 74 ? 20.919 2.645 -20.520 1.00 0.00 74 ALA B C 18
ATOM 30292 O O . ALA B 2 74 ? 20.428 2.904 -19.411 1.00 0.00 74 ALA B O 18
ATOM 30299 N N . GLN B 2 75 ? 22.175 2.799 -20.743 1.00 0.00 75 GLN B N 18
ATOM 30300 C CA . GLN B 2 75 ? 23.113 3.316 -19.777 1.00 0.00 75 GLN B CA 18
ATOM 30301 C C . GLN B 2 75 ? 22.935 4.761 -19.427 1.00 0.00 75 GLN B C 18
ATOM 30302 O O . GLN B 2 75 ? 23.288 5.169 -18.274 1.00 0.00 75 GLN B O 18
ATOM 30316 N N . LEU B 2 76 ? 22.512 5.585 -20.449 1.00 0.00 76 LEU B N 18
ATOM 30317 C CA . LEU B 2 76 ? 22.229 7.021 -20.279 1.00 0.00 76 LEU B CA 18
ATOM 30318 C C . LEU B 2 76 ? 20.767 7.227 -19.831 1.00 0.00 76 LEU B C 18
ATOM 30319 O O . LEU B 2 76 ? 20.339 8.417 -19.711 1.00 0.00 76 LEU B O 18
ATOM 30335 N N . GLU B 2 77 ? 20.079 6.147 -19.535 1.00 0.00 77 GLU B N 18
ATOM 30336 C CA . GLU B 2 77 ? 18.701 6.131 -19.103 1.00 0.00 77 GLU B CA 18
ATOM 30337 C C . GLU B 2 77 ? 17.737 7.091 -19.909 1.00 0.00 77 GLU B C 18
ATOM 30338 O O . GLU B 2 77 ? 17.052 7.994 -19.361 1.00 0.00 77 GLU B O 18
ATOM 30350 N N . MET B 2 78 ? 17.745 6.962 -21.238 1.00 0.00 78 MET B N 18
ATOM 30351 C CA . MET B 2 78 ? 16.956 7.735 -22.283 1.00 0.00 78 MET B CA 18
ATOM 30352 C C . MET B 2 78 ? 15.563 7.151 -22.485 1.00 0.00 78 MET B C 18
ATOM 30353 O O . MET B 2 78 ? 15.206 6.084 -21.972 1.00 0.00 78 MET B O 18
ATOM 30367 N N . GLU B 2 79 ? 14.758 7.854 -23.258 1.00 0.00 79 GLU B N 18
ATOM 30368 C CA . GLU B 2 79 ? 13.364 7.551 -23.610 1.00 0.00 79 GLU B CA 18
ATOM 30369 C C . GLU B 2 79 ? 13.093 8.129 -25.027 1.00 0.00 79 GLU B C 18
ATOM 30370 O O . GLU B 2 79 ? 13.951 8.801 -25.615 1.00 0.00 79 GLU B O 18
ATOM 30382 N N . ASP B 2 80 ? 11.854 7.947 -25.554 1.00 0.00 80 ASP B N 18
ATOM 30383 C CA . ASP B 2 80 ? 11.487 8.471 -26.905 1.00 0.00 80 ASP B CA 18
ATOM 30384 C C . ASP B 2 80 ? 11.318 9.984 -26.866 1.00 0.00 80 ASP B C 18
ATOM 30385 O O . ASP B 2 80 ? 10.790 10.554 -25.927 1.00 0.00 80 ASP B O 18
ATOM 30394 N N . GLU B 2 81 ? 11.711 10.694 -27.887 1.00 0.00 81 GLU B N 18
ATOM 30395 C CA . GLU B 2 81 ? 11.783 12.168 -27.880 1.00 0.00 81 GLU B CA 18
ATOM 30396 C C . GLU B 2 81 ? 12.747 12.793 -26.874 1.00 0.00 81 GLU B C 18
ATOM 30397 O O . GLU B 2 81 ? 12.692 13.956 -26.554 1.00 0.00 81 GLU B O 18
ATOM 30409 N N . ASP B 2 82 ? 13.811 12.132 -26.540 1.00 0.00 82 ASP B N 18
ATOM 30410 C CA . ASP B 2 82 ? 15.085 12.709 -26.069 1.00 0.00 82 ASP B CA 18
ATOM 30411 C C . ASP B 2 82 ? 15.849 13.226 -27.352 1.00 0.00 82 ASP B C 18
ATOM 30412 O O . ASP B 2 82 ? 15.928 12.473 -28.334 1.00 0.00 82 ASP B O 18
ATOM 30421 N N . THR B 2 83 ? 16.387 14.453 -27.324 1.00 0.00 83 THR B N 18
ATOM 30422 C CA . THR B 2 83 ? 17.235 15.070 -28.375 1.00 0.00 83 THR B CA 18
ATOM 30423 C C . THR B 2 83 ? 18.742 15.291 -27.964 1.00 0.00 83 THR B C 18
ATOM 30424 O O . THR B 2 83 ? 19.032 15.690 -26.872 1.00 0.00 83 THR B O 18
ATOM 30435 N N . ILE B 2 84 ? 19.571 14.915 -28.884 1.00 0.00 84 ILE B N 18
ATOM 30436 C CA . ILE B 2 84 ? 21.036 14.999 -28.985 1.00 0.00 84 ILE B CA 18
ATOM 30437 C C . ILE B 2 84 ? 21.315 16.236 -29.923 1.00 0.00 84 ILE B C 18
ATOM 30438 O O . ILE B 2 84 ? 21.147 16.270 -31.119 1.00 0.00 84 ILE B O 18
ATOM 30454 N N . ASP B 2 85 ? 21.966 17.264 -29.282 1.00 0.00 85 ASP B N 18
ATOM 30455 C CA . ASP B 2 85 ? 22.473 18.438 -29.844 1.00 0.00 85 ASP B CA 18
ATOM 30456 C C . ASP B 2 85 ? 23.896 18.298 -30.358 1.00 0.00 85 ASP B C 18
ATOM 30457 O O . ASP B 2 85 ? 24.794 17.911 -29.567 1.00 0.00 85 ASP B O 18
ATOM 30466 N N . VAL B 2 86 ? 24.246 18.715 -31.565 1.00 0.00 86 VAL B N 18
ATOM 30467 C CA . VAL B 2 86 ? 25.556 18.544 -32.178 1.00 0.00 86 VAL B CA 18
ATOM 30468 C C . VAL B 2 86 ? 26.247 19.851 -32.425 1.00 0.00 86 VAL B C 18
ATOM 30469 O O . VAL B 2 86 ? 25.615 20.764 -32.918 1.00 0.00 86 VAL B O 18
ATOM 30482 N N . PHE B 2 87 ? 27.552 19.918 -32.136 1.00 0.00 87 PHE B N 18
ATOM 30483 C CA . PHE B 2 87 ? 28.405 21.078 -32.194 1.00 0.00 87 PHE B CA 18
ATOM 30484 C C . PHE B 2 87 ? 29.556 20.925 -33.146 1.00 0.00 87 PHE B C 18
ATOM 30485 O O . PHE B 2 87 ? 30.039 19.801 -33.188 1.00 0.00 87 PHE B O 18
ATOM 30502 N N . GLN B 2 88 ? 30.027 22.042 -33.787 1.00 0.00 88 GLN B N 18
ATOM 30503 C CA . GLN B 2 88 ? 31.295 22.005 -34.535 1.00 0.00 88 GLN B CA 18
ATOM 30504 C C . GLN B 2 88 ? 32.408 22.069 -33.515 1.00 0.00 88 GLN B C 18
ATOM 30505 O O . GLN B 2 88 ? 32.349 22.905 -32.609 1.00 0.00 88 GLN B O 18
ATOM 30519 N N . GLN B 2 89 ? 33.439 21.304 -33.601 1.00 0.00 89 GLN B N 18
ATOM 30520 C CA . GLN B 2 89 ? 34.625 21.325 -32.715 1.00 0.00 89 GLN B CA 18
ATOM 30521 C C . GLN B 2 89 ? 35.510 22.556 -32.931 1.00 0.00 89 GLN B C 18
ATOM 30522 O O . GLN B 2 89 ? 36.027 22.775 -34.020 1.00 0.00 89 GLN B O 18
ATOM 30536 N N . GLN B 2 90 ? 35.754 23.361 -31.849 1.00 0.00 90 GLN B N 18
ATOM 30537 C CA . GLN B 2 90 ? 36.412 24.690 -31.867 1.00 0.00 90 GLN B CA 18
ATOM 30538 C C . GLN B 2 90 ? 37.850 24.498 -32.401 1.00 0.00 90 GLN B C 18
ATOM 30539 O O . GLN B 2 90 ? 38.434 23.476 -32.200 1.00 0.00 90 GLN B O 18
ATOM 30553 N N . THR B 2 91 ? 38.562 25.519 -32.913 1.00 0.00 91 THR B N 18
ATOM 30554 C CA . THR B 2 91 ? 39.984 25.519 -33.279 1.00 0.00 91 THR B CA 18
ATOM 30555 C C . THR B 2 91 ? 40.863 26.189 -32.203 1.00 0.00 91 THR B C 18
ATOM 30556 O O . THR B 2 91 ? 41.916 25.654 -31.873 1.00 0.00 91 THR B O 18
ATOM 30567 N N . GLY B 2 92 ? 40.422 27.300 -31.614 1.00 0.00 92 GLY B N 18
ATOM 30568 C CA . GLY B 2 92 ? 41.292 28.180 -30.843 1.00 0.00 92 GLY B CA 18
ATOM 30569 C C . GLY B 2 92 ? 42.488 28.782 -31.549 1.00 0.00 92 GLY B C 18
ATOM 30570 O O . GLY B 2 92 ? 42.296 29.145 -32.708 1.00 0.00 92 GLY B O 18
ATOM 30574 N N . GLY B 2 93 ? 43.637 28.874 -30.977 1.00 0.00 93 GLY B N 18
ATOM 30575 C CA . GLY B 2 93 ? 44.727 29.698 -31.478 1.00 0.00 93 GLY B CA 18
ATOM 30576 C C . GLY B 2 93 ? 45.683 29.101 -32.502 1.00 0.00 93 GLY B C 18
ATOM 30577 O O . GLY B 2 93 ? 45.557 27.982 -32.891 1.00 0.00 93 GLY B O 18
ATOM 30581 N N . VAL B 2 94 ? 46.566 29.927 -33.016 1.00 0.00 94 VAL B N 18
ATOM 30582 C CA . VAL B 2 94 ? 47.679 29.610 -33.934 1.00 0.00 94 VAL B CA 18
ATOM 30583 C C . VAL B 2 94 ? 48.998 30.078 -33.373 1.00 0.00 94 VAL B C 18
ATOM 30584 O O . VAL B 2 94 ? 48.947 31.118 -32.672 1.00 0.00 94 VAL B O 18
ATOM 30597 N N . TYR B 2 95 ? 50.073 29.400 -33.682 1.00 0.00 95 TYR B N 18
ATOM 30598 C CA . TYR B 2 95 ? 51.342 29.232 -32.871 1.00 0.00 95 TYR B CA 18
ATOM 30599 C C . TYR B 2 95 ? 52.596 29.189 -33.667 1.00 0.00 95 TYR B C 18
ATOM 30600 O O . TYR B 2 95 ? 53.470 30.079 -33.417 1.00 0.00 95 TYR B O 18
ATOM 30625 N N . GLU A 1 2 ? 11.820 15.467 -45.306 1.00 0.00 37 GLU A N 19
ATOM 30626 C CA . GLU A 1 2 ? 11.641 14.671 -46.595 1.00 0.00 37 GLU A CA 19
ATOM 30627 C C . GLU A 1 2 ? 12.344 13.314 -46.504 1.00 0.00 37 GLU A C 19
ATOM 30628 O O . GLU A 1 2 ? 12.074 12.328 -47.157 1.00 0.00 37 GLU A O 19
ATOM 30640 N N . ASP A 1 3 ? 13.409 13.345 -45.685 1.00 0.00 38 ASP A N 19
ATOM 30641 C CA . ASP A 1 3 ? 14.375 12.242 -45.469 1.00 0.00 38 ASP A CA 19
ATOM 30642 C C . ASP A 1 3 ? 14.832 12.196 -43.976 1.00 0.00 38 ASP A C 19
ATOM 30643 O O . ASP A 1 3 ? 15.891 11.689 -43.653 1.00 0.00 38 ASP A O 19
ATOM 30652 N N . ALA A 1 4 ? 14.020 12.825 -43.093 1.00 0.00 39 ALA A N 19
ATOM 30653 C CA . ALA A 1 4 ? 14.323 12.812 -41.627 1.00 0.00 39 ALA A CA 19
ATOM 30654 C C . ALA A 1 4 ? 14.175 11.454 -40.873 1.00 0.00 39 ALA A C 19
ATOM 30655 O O . ALA A 1 4 ? 13.555 11.319 -39.867 1.00 0.00 39 ALA A O 19
ATOM 30662 N N . PHE A 1 5 ? 14.724 10.337 -41.387 1.00 0.00 40 PHE A N 19
ATOM 30663 C CA . PHE A 1 5 ? 14.581 8.957 -40.865 1.00 0.00 40 PHE A CA 19
ATOM 30664 C C . PHE A 1 5 ? 15.780 8.021 -41.152 1.00 0.00 40 PHE A C 19
ATOM 30665 O O . PHE A 1 5 ? 16.226 8.002 -42.271 1.00 0.00 40 PHE A O 19
ATOM 30682 N N . ILE A 1 6 ? 16.295 7.282 -40.137 1.00 0.00 41 ILE A N 19
ATOM 30683 C CA . ILE A 1 6 ? 17.488 6.385 -40.086 1.00 0.00 41 ILE A CA 19
ATOM 30684 C C . ILE A 1 6 ? 17.160 5.254 -39.089 1.00 0.00 41 ILE A C 19
ATOM 30685 O O . ILE A 1 6 ? 16.472 5.577 -38.057 1.00 0.00 41 ILE A O 19
ATOM 30701 N N . VAL A 1 7 ? 17.519 3.997 -39.442 1.00 0.00 42 VAL A N 19
ATOM 30702 C CA . VAL A 1 7 ? 17.022 2.820 -38.735 1.00 0.00 42 VAL A CA 19
ATOM 30703 C C . VAL A 1 7 ? 18.175 1.830 -38.588 1.00 0.00 42 VAL A C 19
ATOM 30704 O O . VAL A 1 7 ? 18.522 1.234 -39.580 1.00 0.00 42 VAL A O 19
ATOM 30717 N N . ILE A 1 8 ? 18.748 1.688 -37.413 1.00 0.00 43 ILE A N 19
ATOM 30718 C CA . ILE A 1 8 ? 20.045 0.945 -37.060 1.00 0.00 43 ILE A CA 19
ATOM 30719 C C . ILE A 1 8 ? 19.742 0.071 -35.857 1.00 0.00 43 ILE A C 19
ATOM 30720 O O . ILE A 1 8 ? 18.957 0.339 -34.996 1.00 0.00 43 ILE A O 19
ATOM 30750 N N . ASP A 1 10 ? 21.976 -3.520 -33.630 1.00 0.00 45 ASP A N 19
ATOM 30751 C CA . ASP A 1 10 ? 23.373 -3.980 -33.306 1.00 0.00 45 ASP A CA 19
ATOM 30752 C C . ASP A 1 10 ? 23.588 -5.539 -33.553 1.00 0.00 45 ASP A C 19
ATOM 30753 O O . ASP A 1 10 ? 24.605 -5.952 -34.108 1.00 0.00 45 ASP A O 19
ATOM 30776 N N . ASP A 1 12 ? 23.344 -9.084 -35.700 1.00 0.00 47 ASP A N 19
ATOM 30777 C CA . ASP A 1 12 ? 23.351 -9.671 -37.031 1.00 0.00 47 ASP A CA 19
ATOM 30778 C C . ASP A 1 12 ? 22.908 -11.152 -37.023 1.00 0.00 47 ASP A C 19
ATOM 30779 O O . ASP A 1 12 ? 23.709 -12.024 -36.848 1.00 0.00 47 ASP A O 19
ATOM 30788 N N . GLY A 1 13 ? 21.633 -11.280 -37.350 1.00 0.00 48 GLY A N 19
ATOM 30789 C CA . GLY A 1 13 ? 21.000 -12.600 -37.555 1.00 0.00 48 GLY A CA 19
ATOM 30790 C C . GLY A 1 13 ? 20.943 -13.393 -36.246 1.00 0.00 48 GLY A C 19
ATOM 30791 O O . GLY A 1 13 ? 21.075 -12.794 -35.216 1.00 0.00 48 GLY A O 19
ATOM 30795 N N . GLU A 1 14 ? 20.623 -14.690 -36.302 1.00 0.00 49 GLU A N 19
ATOM 30796 C CA . GLU A 1 14 ? 20.448 -15.607 -35.160 1.00 0.00 49 GLU A CA 19
ATOM 30797 C C . GLU A 1 14 ? 21.437 -16.788 -35.358 1.00 0.00 49 GLU A C 19
ATOM 30798 O O . GLU A 1 14 ? 22.188 -17.123 -34.446 1.00 0.00 49 GLU A O 19
ATOM 30813 N N . MET B 2 1 ? -11.773 -27.631 -38.439 1.00 0.00 1 MET B N 19
ATOM 30814 C CA . MET B 2 1 ? -12.044 -26.250 -38.059 1.00 0.00 1 MET B CA 19
ATOM 30815 C C . MET B 2 1 ? -10.871 -25.700 -37.320 1.00 0.00 1 MET B C 19
ATOM 30816 O O . MET B 2 1 ? -10.355 -26.234 -36.340 1.00 0.00 1 MET B O 19
ATOM 30832 N N . ALA B 2 2 ? -10.392 -24.497 -37.720 1.00 0.00 2 ALA B N 19
ATOM 30833 C CA . ALA B 2 2 ? -9.231 -23.785 -37.051 1.00 0.00 2 ALA B CA 19
ATOM 30834 C C . ALA B 2 2 ? -9.584 -22.944 -35.888 1.00 0.00 2 ALA B C 19
ATOM 30835 O O . ALA B 2 2 ? -10.738 -22.635 -35.596 1.00 0.00 2 ALA B O 19
ATOM 30842 N N . ASP B 2 3 ? -8.544 -22.738 -35.106 1.00 0.00 3 ASP B N 19
ATOM 30843 C CA . ASP B 2 3 ? -8.643 -21.883 -33.898 1.00 0.00 3 ASP B CA 19
ATOM 30844 C C . ASP B 2 3 ? -7.610 -20.677 -34.014 1.00 0.00 3 ASP B C 19
ATOM 30845 O O . ASP B 2 3 ? -6.615 -20.849 -34.730 1.00 0.00 3 ASP B O 19
ATOM 30854 N N . GLU B 2 4 ? -7.887 -19.460 -33.502 1.00 0.00 4 GLU B N 19
ATOM 30855 C CA . GLU B 2 4 ? -7.029 -18.246 -33.726 1.00 0.00 4 GLU B CA 19
ATOM 30856 C C . GLU B 2 4 ? -5.667 -18.394 -32.992 1.00 0.00 4 GLU B C 19
ATOM 30857 O O . GLU B 2 4 ? -5.644 -18.648 -31.796 1.00 0.00 4 GLU B O 19
ATOM 30869 N N . LYS B 2 5 ? -4.487 -18.214 -33.604 1.00 0.00 5 LYS B N 19
ATOM 30870 C CA . LYS B 2 5 ? -3.193 -18.338 -32.913 1.00 0.00 5 LYS B CA 19
ATOM 30871 C C . LYS B 2 5 ? -2.843 -17.069 -32.136 1.00 0.00 5 LYS B C 19
ATOM 30872 O O . LYS B 2 5 ? -2.848 -16.076 -32.831 1.00 0.00 5 LYS B O 19
ATOM 30891 N N . PRO B 2 6 ? -2.776 -17.130 -30.802 1.00 0.00 6 PRO B N 19
ATOM 30892 C CA . PRO B 2 6 ? -2.604 -15.971 -29.910 1.00 0.00 6 PRO B CA 19
ATOM 30893 C C . PRO B 2 6 ? -1.281 -15.301 -30.047 1.00 0.00 6 PRO B C 19
ATOM 30894 O O . PRO B 2 6 ? -0.223 -15.921 -30.215 1.00 0.00 6 PRO B O 19
ATOM 30905 N N . LYS B 2 7 ? -1.297 -13.984 -29.954 1.00 0.00 7 LYS B N 19
ATOM 30906 C CA . LYS B 2 7 ? -0.128 -13.107 -29.846 1.00 0.00 7 LYS B CA 19
ATOM 30907 C C . LYS B 2 7 ? 0.368 -13.005 -28.435 1.00 0.00 7 LYS B C 19
ATOM 30908 O O . LYS B 2 7 ? -0.028 -12.156 -27.676 1.00 0.00 7 LYS B O 19
ATOM 30927 N N . GLU B 2 8 ? 1.268 -13.909 -28.019 1.00 0.00 8 GLU B N 19
ATOM 30928 C CA . GLU B 2 8 ? 1.727 -13.935 -26.635 1.00 0.00 8 GLU B CA 19
ATOM 30929 C C . GLU B 2 8 ? 2.992 -14.597 -26.378 1.00 0.00 8 GLU B C 19
ATOM 30930 O O . GLU B 2 8 ? 3.605 -14.368 -25.326 1.00 0.00 8 GLU B O 19
ATOM 30942 N N . GLY B 2 9 ? 3.560 -15.426 -27.271 1.00 0.00 9 GLY B N 19
ATOM 30943 C CA . GLY B 2 9 ? 4.799 -16.256 -27.108 1.00 0.00 9 GLY B CA 19
ATOM 30944 C C . GLY B 2 9 ? 5.947 -15.231 -27.235 1.00 0.00 9 GLY B C 19
ATOM 30945 O O . GLY B 2 9 ? 6.067 -14.520 -28.264 1.00 0.00 9 GLY B O 19
ATOM 30949 N N . VAL B 2 10 ? 6.700 -15.129 -26.099 1.00 0.00 10 VAL B N 19
ATOM 30950 C CA . VAL B 2 10 ? 7.764 -14.124 -25.930 1.00 0.00 10 VAL B CA 19
ATOM 30951 C C . VAL B 2 10 ? 9.000 -14.562 -26.739 1.00 0.00 10 VAL B C 19
ATOM 30952 O O . VAL B 2 10 ? 9.580 -15.614 -26.558 1.00 0.00 10 VAL B O 19
ATOM 30965 N N . LYS B 2 11 ? 9.386 -13.619 -27.655 1.00 0.00 11 LYS B N 19
ATOM 30966 C CA . LYS B 2 11 ? 10.611 -13.637 -28.401 1.00 0.00 11 LYS B CA 19
ATOM 30967 C C . LYS B 2 11 ? 11.150 -12.174 -28.303 1.00 0.00 11 LYS B C 19
ATOM 30968 O O . LYS B 2 11 ? 10.370 -11.272 -28.124 1.00 0.00 11 LYS B O 19
ATOM 30987 N N . THR B 2 12 ? 12.464 -11.991 -28.251 1.00 0.00 12 THR B N 19
ATOM 30988 C CA . THR B 2 12 ? 13.125 -10.656 -28.161 1.00 0.00 12 THR B CA 19
ATOM 30989 C C . THR B 2 12 ? 13.008 -9.808 -29.412 1.00 0.00 12 THR B C 19
ATOM 30990 O O . THR B 2 12 ? 13.098 -8.591 -29.423 1.00 0.00 12 THR B O 19
ATOM 31001 N N . GLU B 2 13 ? 12.701 -10.487 -30.518 1.00 0.00 13 GLU B N 19
ATOM 31002 C CA . GLU B 2 13 ? 12.231 -9.784 -31.723 1.00 0.00 13 GLU B CA 19
ATOM 31003 C C . GLU B 2 13 ? 10.951 -8.996 -31.498 1.00 0.00 13 GLU B C 19
ATOM 31004 O O . GLU B 2 13 ? 10.789 -7.994 -32.195 1.00 0.00 13 GLU B O 19
ATOM 31016 N N . ASN B 2 14 ? 10.163 -9.272 -30.488 1.00 0.00 14 ASN B N 19
ATOM 31017 C CA . ASN B 2 14 ? 8.869 -8.668 -30.266 1.00 0.00 14 ASN B CA 19
ATOM 31018 C C . ASN B 2 14 ? 9.003 -7.381 -29.442 1.00 0.00 14 ASN B C 19
ATOM 31019 O O . ASN B 2 14 ? 7.970 -6.660 -29.354 1.00 0.00 14 ASN B O 19
ATOM 31030 N N . ASN B 2 15 ? 10.158 -6.928 -29.013 1.00 0.00 15 ASN B N 19
ATOM 31031 C CA . ASN B 2 15 ? 10.414 -5.746 -28.152 1.00 0.00 15 ASN B CA 19
ATOM 31032 C C . ASN B 2 15 ? 10.412 -4.444 -28.963 1.00 0.00 15 ASN B C 19
ATOM 31033 O O . ASN B 2 15 ? 10.887 -4.437 -30.061 1.00 0.00 15 ASN B O 19
ATOM 31044 N N . ASP B 2 16 ? 9.855 -3.322 -28.389 1.00 0.00 16 ASP B N 19
ATOM 31045 C CA . ASP B 2 16 ? 9.647 -2.016 -28.972 1.00 0.00 16 ASP B CA 19
ATOM 31046 C C . ASP B 2 16 ? 11.004 -1.301 -29.148 1.00 0.00 16 ASP B C 19
ATOM 31047 O O . ASP B 2 16 ? 11.969 -1.354 -28.363 1.00 0.00 16 ASP B O 19
ATOM 31056 N N . HIS B 2 17 ? 11.066 -0.598 -30.258 1.00 0.00 17 HIS B N 19
ATOM 31057 C CA . HIS B 2 17 ? 12.057 0.458 -30.448 1.00 0.00 17 HIS B CA 19
ATOM 31058 C C . HIS B 2 17 ? 11.986 1.676 -29.490 1.00 0.00 17 HIS B C 19
ATOM 31059 O O . HIS B 2 17 ? 10.905 1.871 -28.964 1.00 0.00 17 HIS B O 19
ATOM 31073 N N . ILE B 2 18 ? 13.054 2.492 -29.301 1.00 0.00 18 ILE B N 19
ATOM 31074 C CA . ILE B 2 18 ? 13.069 3.829 -28.691 1.00 0.00 18 ILE B CA 19
ATOM 31075 C C . ILE B 2 18 ? 13.341 4.953 -29.800 1.00 0.00 18 ILE B C 19
ATOM 31076 O O . ILE B 2 18 ? 14.228 4.855 -30.667 1.00 0.00 18 ILE B O 19
ATOM 31092 N N . ASN B 2 19 ? 12.516 6.003 -29.711 1.00 0.00 19 ASN B N 19
ATOM 31093 C CA . ASN B 2 19 ? 12.546 7.093 -30.737 1.00 0.00 19 ASN B CA 19
ATOM 31094 C C . ASN B 2 19 ? 13.085 8.400 -30.234 1.00 0.00 19 ASN B C 19
ATOM 31095 O O . ASN B 2 19 ? 12.418 9.099 -29.487 1.00 0.00 19 ASN B O 19
ATOM 31106 N N . LEU B 2 20 ? 14.346 8.656 -30.696 1.00 0.00 20 LEU B N 19
ATOM 31107 C CA . LEU B 2 20 ? 15.228 9.787 -30.340 1.00 0.00 20 LEU B CA 19
ATOM 31108 C C . LEU B 2 20 ? 15.150 10.862 -31.363 1.00 0.00 20 LEU B C 19
ATOM 31109 O O . LEU B 2 20 ? 14.920 10.596 -32.516 1.00 0.00 20 LEU B O 19
ATOM 31125 N N . LYS B 2 21 ? 15.403 12.088 -30.924 1.00 0.00 21 LYS B N 19
ATOM 31126 C CA . LYS B 2 21 ? 15.853 13.241 -31.780 1.00 0.00 21 LYS B CA 19
ATOM 31127 C C . LYS B 2 21 ? 17.343 13.573 -31.829 1.00 0.00 21 LYS B C 19
ATOM 31128 O O . LYS B 2 21 ? 18.096 13.304 -30.879 1.00 0.00 21 LYS B O 19
ATOM 31147 N N . VAL B 2 22 ? 17.694 14.221 -32.974 1.00 0.00 22 VAL B N 19
ATOM 31148 C CA . VAL B 2 22 ? 19.112 14.585 -33.173 1.00 0.00 22 VAL B CA 19
ATOM 31149 C C . VAL B 2 22 ? 19.061 15.886 -33.883 1.00 0.00 22 VAL B C 19
ATOM 31150 O O . VAL B 2 22 ? 18.302 16.044 -34.870 1.00 0.00 22 VAL B O 19
ATOM 31163 N N . ALA B 2 23 ? 19.799 16.831 -33.396 1.00 0.00 23 ALA B N 19
ATOM 31164 C CA . ALA B 2 23 ? 19.529 18.256 -33.557 1.00 0.00 23 ALA B CA 19
ATOM 31165 C C . ALA B 2 23 ? 20.783 19.104 -33.801 1.00 0.00 23 ALA B C 19
ATOM 31166 O O . ALA B 2 23 ? 21.712 19.290 -33.002 1.00 0.00 23 ALA B O 19
ATOM 31173 N N . GLY B 2 24 ? 20.812 19.563 -35.043 1.00 0.00 24 GLY B N 19
ATOM 31174 C CA . GLY B 2 24 ? 21.732 20.592 -35.569 1.00 0.00 24 GLY B CA 19
ATOM 31175 C C . GLY B 2 24 ? 21.517 21.965 -34.836 1.00 0.00 24 GLY B C 19
ATOM 31176 O O . GLY B 2 24 ? 20.397 22.306 -34.389 1.00 0.00 24 GLY B O 19
ATOM 31180 N N . GLN B 2 25 ? 22.528 22.853 -34.801 1.00 0.00 25 GLN B N 19
ATOM 31181 C CA . GLN B 2 25 ? 22.330 24.154 -34.117 1.00 0.00 25 GLN B CA 19
ATOM 31182 C C . GLN B 2 25 ? 21.338 25.103 -34.928 1.00 0.00 25 GLN B C 19
ATOM 31183 O O . GLN B 2 25 ? 20.746 26.040 -34.335 1.00 0.00 25 GLN B O 19
ATOM 31197 N N . ASP B 2 26 ? 21.088 24.861 -36.218 1.00 0.00 26 ASP B N 19
ATOM 31198 C CA . ASP B 2 26 ? 20.096 25.598 -37.006 1.00 0.00 26 ASP B CA 19
ATOM 31199 C C . ASP B 2 26 ? 18.600 25.142 -36.857 1.00 0.00 26 ASP B C 19
ATOM 31200 O O . ASP B 2 26 ? 17.688 25.556 -37.626 1.00 0.00 26 ASP B O 19
ATOM 31209 N N . GLY B 2 27 ? 18.306 24.276 -35.900 1.00 0.00 27 GLY B N 19
ATOM 31210 C CA . GLY B 2 27 ? 16.968 23.677 -35.839 1.00 0.00 27 GLY B CA 19
ATOM 31211 C C . GLY B 2 27 ? 16.701 22.641 -36.881 1.00 0.00 27 GLY B C 19
ATOM 31212 O O . GLY B 2 27 ? 15.575 22.111 -36.946 1.00 0.00 27 GLY B O 19
ATOM 31216 N N . SER B 2 28 ? 17.710 22.233 -37.667 1.00 0.00 28 SER B N 19
ATOM 31217 C CA . SER B 2 28 ? 17.601 21.018 -38.407 1.00 0.00 28 SER B CA 19
ATOM 31218 C C . SER B 2 28 ? 17.664 19.751 -37.519 1.00 0.00 28 SER B C 19
ATOM 31219 O O . SER B 2 28 ? 18.621 19.581 -36.773 1.00 0.00 28 SER B O 19
ATOM 31227 N N . VAL B 2 29 ? 16.678 18.868 -37.699 1.00 0.00 29 VAL B N 19
ATOM 31228 C CA . VAL B 2 29 ? 16.347 17.829 -36.763 1.00 0.00 29 VAL B CA 19
ATOM 31229 C C . VAL B 2 29 ? 15.948 16.555 -37.483 1.00 0.00 29 VAL B C 19
ATOM 31230 O O . VAL B 2 29 ? 15.099 16.545 -38.362 1.00 0.00 29 VAL B O 19
ATOM 31243 N N . VAL B 2 30 ? 16.632 15.416 -37.306 1.00 0.00 30 VAL B N 19
ATOM 31244 C CA . VAL B 2 30 ? 16.220 14.063 -37.819 1.00 0.00 30 VAL B CA 19
ATOM 31245 C C . VAL B 2 30 ? 15.682 13.164 -36.662 1.00 0.00 30 VAL B C 19
ATOM 31246 O O . VAL B 2 30 ? 15.968 13.450 -35.501 1.00 0.00 30 VAL B O 19
ATOM 31259 N N . GLN B 2 31 ? 14.890 12.083 -36.826 1.00 0.00 31 GLN B N 19
ATOM 31260 C CA . GLN B 2 31 ? 14.463 11.132 -35.852 1.00 0.00 31 GLN B CA 19
ATOM 31261 C C . GLN B 2 31 ? 15.413 9.858 -35.991 1.00 0.00 31 GLN B C 19
ATOM 31262 O O . GLN B 2 31 ? 15.922 9.582 -37.021 1.00 0.00 31 GLN B O 19
ATOM 31276 N N . PHE B 2 32 ? 15.673 9.195 -34.885 1.00 0.00 32 PHE B N 19
ATOM 31277 C CA . PHE B 2 32 ? 16.364 7.910 -34.938 1.00 0.00 32 PHE B CA 19
ATOM 31278 C C . PHE B 2 32 ? 15.511 6.854 -34.245 1.00 0.00 32 PHE B C 19
ATOM 31279 O O . PHE B 2 32 ? 15.098 7.103 -33.102 1.00 0.00 32 PHE B O 19
ATOM 31296 N N . LYS B 2 33 ? 15.161 5.765 -34.942 1.00 0.00 33 LYS B N 19
ATOM 31297 C CA . LYS B 2 33 ? 14.337 4.624 -34.464 1.00 0.00 33 LYS B CA 19
ATOM 31298 C C . LYS B 2 33 ? 15.299 3.450 -34.296 1.00 0.00 33 LYS B C 19
ATOM 31299 O O . LYS B 2 33 ? 15.639 2.796 -35.245 1.00 0.00 33 LYS B O 19
ATOM 31318 N N . ILE B 2 34 ? 15.645 3.184 -33.072 1.00 0.00 34 ILE B N 19
ATOM 31319 C CA . ILE B 2 34 ? 16.680 2.276 -32.679 1.00 0.00 34 ILE B CA 19
ATOM 31320 C C . ILE B 2 34 ? 16.260 1.314 -31.540 1.00 0.00 34 ILE B C 19
ATOM 31321 O O . ILE B 2 34 ? 15.277 1.528 -30.892 1.00 0.00 34 ILE B O 19
ATOM 31337 N N . LYS B 2 35 ? 17.021 0.282 -31.108 1.00 0.00 35 LYS B N 19
ATOM 31338 C CA . LYS B 2 35 ? 16.803 -0.561 -29.990 1.00 0.00 35 LYS B CA 19
ATOM 31339 C C . LYS B 2 35 ? 17.507 0.170 -28.788 1.00 0.00 35 LYS B C 19
ATOM 31340 O O . LYS B 2 35 ? 18.504 0.867 -28.947 1.00 0.00 35 LYS B O 19
ATOM 31359 N N . ARG B 2 36 ? 16.988 -0.012 -27.574 1.00 0.00 36 ARG B N 19
ATOM 31360 C CA . ARG B 2 36 ? 17.546 0.711 -26.415 1.00 0.00 36 ARG B CA 19
ATOM 31361 C C . ARG B 2 36 ? 18.998 0.393 -26.012 1.00 0.00 36 ARG B C 19
ATOM 31362 O O . ARG B 2 36 ? 19.680 1.145 -25.273 1.00 0.00 36 ARG B O 19
ATOM 31383 N N . HIS B 2 37 ? 19.478 -0.705 -26.552 1.00 0.00 37 HIS B N 19
ATOM 31384 C CA . HIS B 2 37 ? 20.862 -1.140 -26.439 1.00 0.00 37 HIS B CA 19
ATOM 31385 C C . HIS B 2 37 ? 21.697 -1.000 -27.685 1.00 0.00 37 HIS B C 19
ATOM 31386 O O . HIS B 2 37 ? 22.855 -1.371 -27.647 1.00 0.00 37 HIS B O 19
ATOM 31400 N N . THR B 2 38 ? 21.258 -0.397 -28.840 1.00 0.00 38 THR B N 19
ATOM 31401 C CA . THR B 2 38 ? 22.093 -0.054 -29.980 1.00 0.00 38 THR B CA 19
ATOM 31402 C C . THR B 2 38 ? 23.144 1.011 -29.508 1.00 0.00 38 THR B C 19
ATOM 31403 O O . THR B 2 38 ? 22.789 1.892 -28.728 1.00 0.00 38 THR B O 19
ATOM 31414 N N . PRO B 2 39 ? 24.391 1.053 -30.094 1.00 0.00 39 PRO B N 19
ATOM 31415 C CA . PRO B 2 39 ? 25.345 2.071 -29.734 1.00 0.00 39 PRO B CA 19
ATOM 31416 C C . PRO B 2 39 ? 25.070 3.484 -30.290 1.00 0.00 39 PRO B C 19
ATOM 31417 O O . PRO B 2 39 ? 24.624 3.647 -31.416 1.00 0.00 39 PRO B O 19
ATOM 31428 N N . LEU B 2 40 ? 25.283 4.478 -29.468 1.00 0.00 40 LEU B N 19
ATOM 31429 C CA . LEU B 2 40 ? 25.292 5.894 -29.929 1.00 0.00 40 LEU B CA 19
ATOM 31430 C C . LEU B 2 40 ? 26.489 6.274 -30.880 1.00 0.00 40 LEU B C 19
ATOM 31431 O O . LEU B 2 40 ? 26.336 7.135 -31.744 1.00 0.00 40 LEU B O 19
ATOM 31447 N N . SER B 2 41 ? 27.678 5.637 -30.681 1.00 0.00 41 SER B N 19
ATOM 31448 C CA . SER B 2 41 ? 28.702 5.644 -31.765 1.00 0.00 41 SER B CA 19
ATOM 31449 C C . SER B 2 41 ? 28.169 5.441 -33.221 1.00 0.00 41 SER B C 19
ATOM 31450 O O . SER B 2 41 ? 28.421 6.197 -34.086 1.00 0.00 41 SER B O 19
ATOM 31458 N N . LYS B 2 42 ? 27.343 4.387 -33.453 1.00 0.00 42 LYS B N 19
ATOM 31459 C CA . LYS B 2 42 ? 26.748 4.017 -34.742 1.00 0.00 42 LYS B CA 19
ATOM 31460 C C . LYS B 2 42 ? 25.750 5.120 -35.131 1.00 0.00 42 LYS B C 19
ATOM 31461 O O . LYS B 2 42 ? 25.745 5.453 -36.297 1.00 0.00 42 LYS B O 19
ATOM 31480 N N . LEU B 2 43 ? 25.055 5.693 -34.127 1.00 0.00 43 LEU B N 19
ATOM 31481 C CA . LEU B 2 43 ? 24.071 6.765 -34.387 1.00 0.00 43 LEU B CA 19
ATOM 31482 C C . LEU B 2 43 ? 24.741 8.125 -34.813 1.00 0.00 43 LEU B C 19
ATOM 31483 O O . LEU B 2 43 ? 24.352 8.662 -35.797 1.00 0.00 43 LEU B O 19
ATOM 31499 N N . MET B 2 44 ? 25.741 8.628 -34.078 1.00 0.00 44 MET B N 19
ATOM 31500 C CA . MET B 2 44 ? 26.708 9.656 -34.446 1.00 0.00 44 MET B CA 19
ATOM 31501 C C . MET B 2 44 ? 27.307 9.383 -35.832 1.00 0.00 44 MET B C 19
ATOM 31502 O O . MET B 2 44 ? 27.158 10.240 -36.759 1.00 0.00 44 MET B O 19
ATOM 31516 N N . LYS B 2 45 ? 27.943 8.234 -36.007 1.00 0.00 45 LYS B N 19
ATOM 31517 C CA . LYS B 2 45 ? 28.601 7.918 -37.298 1.00 0.00 45 LYS B CA 19
ATOM 31518 C C . LYS B 2 45 ? 27.686 7.937 -38.542 1.00 0.00 45 LYS B C 19
ATOM 31519 O O . LYS B 2 45 ? 27.943 8.582 -39.585 1.00 0.00 45 LYS B O 19
ATOM 31538 N N . ALA B 2 46 ? 26.468 7.332 -38.399 1.00 0.00 46 ALA B N 19
ATOM 31539 C CA . ALA B 2 46 ? 25.424 7.412 -39.422 1.00 0.00 46 ALA B CA 19
ATOM 31540 C C . ALA B 2 46 ? 24.954 8.845 -39.850 1.00 0.00 46 ALA B C 19
ATOM 31541 O O . ALA B 2 46 ? 25.021 9.203 -41.026 1.00 0.00 46 ALA B O 19
ATOM 31548 N N . TYR B 2 47 ? 24.570 9.611 -38.804 1.00 0.00 47 TYR B N 19
ATOM 31549 C CA . TYR B 2 47 ? 24.348 11.080 -38.979 1.00 0.00 47 TYR B CA 19
ATOM 31550 C C . TYR B 2 47 ? 25.494 11.820 -39.685 1.00 0.00 47 TYR B C 19
ATOM 31551 O O . TYR B 2 47 ? 25.334 12.502 -40.708 1.00 0.00 47 TYR B O 19
ATOM 31569 N N . CYS B 2 48 ? 26.764 11.588 -39.246 1.00 0.00 48 CYS B N 19
ATOM 31570 C CA . CYS B 2 48 ? 27.961 12.238 -39.733 1.00 0.00 48 CYS B CA 19
ATOM 31571 C C . CYS B 2 48 ? 28.091 11.868 -41.176 1.00 0.00 48 CYS B C 19
ATOM 31572 O O . CYS B 2 48 ? 28.248 12.754 -42.005 1.00 0.00 48 CYS B O 19
ATOM 31580 N N . GLU B 2 49 ? 28.009 10.584 -41.613 1.00 0.00 49 GLU B N 19
ATOM 31581 C CA . GLU B 2 49 ? 28.011 10.119 -43.017 1.00 0.00 49 GLU B CA 19
ATOM 31582 C C . GLU B 2 49 ? 27.023 10.911 -43.815 1.00 0.00 49 GLU B C 19
ATOM 31583 O O . GLU B 2 49 ? 27.372 11.459 -44.849 1.00 0.00 49 GLU B O 19
ATOM 31595 N N . ARG B 2 50 ? 25.792 11.050 -43.379 1.00 0.00 50 ARG B N 19
ATOM 31596 C CA . ARG B 2 50 ? 24.683 11.849 -44.052 1.00 0.00 50 ARG B CA 19
ATOM 31597 C C . ARG B 2 50 ? 25.004 13.333 -44.281 1.00 0.00 50 ARG B C 19
ATOM 31598 O O . ARG B 2 50 ? 24.667 13.857 -45.327 1.00 0.00 50 ARG B O 19
ATOM 31619 N N . GLN B 2 51 ? 25.623 13.968 -43.245 1.00 0.00 51 GLN B N 19
ATOM 31620 C CA . GLN B 2 51 ? 26.170 15.332 -43.368 1.00 0.00 51 GLN B CA 19
ATOM 31621 C C . GLN B 2 51 ? 27.508 15.406 -44.247 1.00 0.00 51 GLN B C 19
ATOM 31622 O O . GLN B 2 51 ? 27.787 16.524 -44.618 1.00 0.00 51 GLN B O 19
ATOM 31636 N N . GLY B 2 52 ? 28.153 14.294 -44.556 1.00 0.00 52 GLY B N 19
ATOM 31637 C CA . GLY B 2 52 ? 29.303 14.153 -45.465 1.00 0.00 52 GLY B CA 19
ATOM 31638 C C . GLY B 2 52 ? 30.700 14.450 -44.852 1.00 0.00 52 GLY B C 19
ATOM 31639 O O . GLY B 2 52 ? 31.501 15.021 -45.523 1.00 0.00 52 GLY B O 19
ATOM 31643 N N . LEU B 2 53 ? 30.848 14.187 -43.545 1.00 0.00 53 LEU B N 19
ATOM 31644 C CA . LEU B 2 53 ? 32.037 14.521 -42.792 1.00 0.00 53 LEU B CA 19
ATOM 31645 C C . LEU B 2 53 ? 32.722 13.205 -42.166 1.00 0.00 53 LEU B C 19
ATOM 31646 O O . LEU B 2 53 ? 32.126 12.129 -42.096 1.00 0.00 53 LEU B O 19
ATOM 31662 N N . SER B 2 54 ? 33.852 13.487 -41.488 1.00 0.00 54 SER B N 19
ATOM 31663 C CA . SER B 2 54 ? 34.387 12.657 -40.405 1.00 0.00 54 SER B CA 19
ATOM 31664 C C . SER B 2 54 ? 33.819 13.096 -39.053 1.00 0.00 54 SER B C 19
ATOM 31665 O O . SER B 2 54 ? 33.648 14.282 -38.651 1.00 0.00 54 SER B O 19
ATOM 31673 N N . MET B 2 55 ? 33.570 12.110 -38.115 1.00 0.00 55 MET B N 19
ATOM 31674 C CA . MET B 2 55 ? 32.945 12.287 -36.751 1.00 0.00 55 MET B CA 19
ATOM 31675 C C . MET B 2 55 ? 33.748 13.221 -35.880 1.00 0.00 55 MET B C 19
ATOM 31676 O O . MET B 2 55 ? 33.178 13.893 -34.999 1.00 0.00 55 MET B O 19
ATOM 31690 N N . ARG B 2 56 ? 35.057 13.283 -36.072 1.00 0.00 56 ARG B N 19
ATOM 31691 C CA . ARG B 2 56 ? 35.979 14.208 -35.350 1.00 0.00 56 ARG B CA 19
ATOM 31692 C C . ARG B 2 56 ? 35.874 15.647 -35.809 1.00 0.00 56 ARG B C 19
ATOM 31693 O O . ARG B 2 56 ? 36.144 16.455 -34.929 1.00 0.00 56 ARG B O 19
ATOM 31714 N N . GLN B 2 57 ? 35.246 15.992 -36.954 1.00 0.00 57 GLN B N 19
ATOM 31715 C CA . GLN B 2 57 ? 34.935 17.485 -37.209 1.00 0.00 57 GLN B CA 19
ATOM 31716 C C . GLN B 2 57 ? 33.696 18.004 -36.422 1.00 0.00 57 GLN B C 19
ATOM 31717 O O . GLN B 2 57 ? 33.534 19.217 -36.327 1.00 0.00 57 GLN B O 19
ATOM 31731 N N . ILE B 2 58 ? 32.839 17.118 -35.973 1.00 0.00 58 ILE B N 19
ATOM 31732 C CA . ILE B 2 58 ? 31.645 17.410 -35.094 1.00 0.00 58 ILE B CA 19
ATOM 31733 C C . ILE B 2 58 ? 31.820 16.873 -33.674 1.00 0.00 58 ILE B C 19
ATOM 31734 O O . ILE B 2 58 ? 32.788 16.179 -33.257 1.00 0.00 58 ILE B O 19
ATOM 31750 N N . ARG B 2 59 ? 31.031 17.379 -32.726 1.00 0.00 59 ARG B N 19
ATOM 31751 C CA . ARG B 2 59 ? 30.793 16.834 -31.346 1.00 0.00 59 ARG B CA 19
ATOM 31752 C C . ARG B 2 59 ? 29.337 16.633 -31.023 1.00 0.00 59 ARG B C 19
ATOM 31753 O O . ARG B 2 59 ? 28.502 17.254 -31.704 1.00 0.00 59 ARG B O 19
ATOM 31774 N N . PHE B 2 60 ? 29.060 15.831 -30.004 1.00 0.00 60 PHE B N 19
ATOM 31775 C CA . PHE B 2 60 ? 27.649 15.417 -29.678 1.00 0.00 60 PHE B CA 19
ATOM 31776 C C . PHE B 2 60 ? 27.446 15.479 -28.186 1.00 0.00 60 PHE B C 19
ATOM 31777 O O . PHE B 2 60 ? 28.445 15.072 -27.475 1.00 0.00 60 PHE B O 19
ATOM 31794 N N . ARG B 2 61 ? 26.256 15.926 -27.685 1.00 0.00 61 ARG B N 19
ATOM 31795 C CA . ARG B 2 61 ? 25.825 15.982 -26.274 1.00 0.00 61 ARG B CA 19
ATOM 31796 C C . ARG B 2 61 ? 24.388 15.545 -26.095 1.00 0.00 61 ARG B C 19
ATOM 31797 O O . ARG B 2 61 ? 23.469 15.851 -26.868 1.00 0.00 61 ARG B O 19
ATOM 31818 N N . PHE B 2 62 ? 24.173 15.098 -24.875 1.00 0.00 62 PHE B N 19
ATOM 31819 C CA . PHE B 2 62 ? 22.838 14.948 -24.242 1.00 0.00 62 PHE B CA 19
ATOM 31820 C C . PHE B 2 62 ? 22.905 15.124 -22.710 1.00 0.00 62 PHE B C 19
ATOM 31821 O O . PHE B 2 62 ? 24.024 14.993 -22.170 1.00 0.00 62 PHE B O 19
ATOM 31838 N N . ASP B 2 63 ? 21.848 15.463 -21.960 1.00 0.00 63 ASP B N 19
ATOM 31839 C CA . ASP B 2 63 ? 21.975 15.913 -20.548 1.00 0.00 63 ASP B CA 19
ATOM 31840 C C . ASP B 2 63 ? 23.122 16.856 -20.235 1.00 0.00 63 ASP B C 19
ATOM 31841 O O . ASP B 2 63 ? 23.804 16.756 -19.242 1.00 0.00 63 ASP B O 19
ATOM 31850 N N . GLY B 2 64 ? 23.391 17.840 -21.185 1.00 0.00 64 GLY B N 19
ATOM 31851 C CA . GLY B 2 64 ? 24.560 18.808 -21.056 1.00 0.00 64 GLY B CA 19
ATOM 31852 C C . GLY B 2 64 ? 25.874 18.220 -21.158 1.00 0.00 64 GLY B C 19
ATOM 31853 O O . GLY B 2 64 ? 26.851 18.937 -21.415 1.00 0.00 64 GLY B O 19
ATOM 31857 N N . GLN B 2 65 ? 25.983 16.906 -21.013 1.00 0.00 65 GLN B N 19
ATOM 31858 C CA . GLN B 2 65 ? 27.191 16.101 -21.159 1.00 0.00 65 GLN B CA 19
ATOM 31859 C C . GLN B 2 65 ? 27.547 15.831 -22.582 1.00 0.00 65 GLN B C 19
ATOM 31860 O O . GLN B 2 65 ? 26.732 15.374 -23.343 1.00 0.00 65 GLN B O 19
ATOM 31874 N N . PRO B 2 66 ? 28.850 15.848 -22.945 1.00 0.00 66 PRO B N 19
ATOM 31875 C CA . PRO B 2 66 ? 29.454 15.198 -24.153 1.00 0.00 66 PRO B CA 19
ATOM 31876 C C . PRO B 2 66 ? 29.325 13.589 -24.233 1.00 0.00 66 PRO B C 19
ATOM 31877 O O . PRO B 2 66 ? 29.289 12.896 -23.159 1.00 0.00 66 PRO B O 19
ATOM 31888 N N . ILE B 2 67 ? 29.118 12.986 -25.399 1.00 0.00 67 ILE B N 19
ATOM 31889 C CA . ILE B 2 67 ? 28.855 11.538 -25.483 1.00 0.00 67 ILE B CA 19
ATOM 31890 C C . ILE B 2 67 ? 30.136 10.615 -25.647 1.00 0.00 67 ILE B C 19
ATOM 31891 O O . ILE B 2 67 ? 30.915 10.907 -26.561 1.00 0.00 67 ILE B O 19
ATOM 31907 N N . ASN B 2 68 ? 30.352 9.599 -24.860 1.00 0.00 68 ASN B N 19
ATOM 31908 C CA . ASN B 2 68 ? 31.445 8.660 -25.166 1.00 0.00 68 ASN B CA 19
ATOM 31909 C C . ASN B 2 68 ? 30.965 7.678 -26.243 1.00 0.00 68 ASN B C 19
ATOM 31910 O O . ASN B 2 68 ? 29.753 7.326 -26.433 1.00 0.00 68 ASN B O 19
ATOM 31921 N N . GLU B 2 69 ? 31.967 7.267 -27.070 1.00 0.00 69 GLU B N 19
ATOM 31922 C CA . GLU B 2 69 ? 31.932 6.215 -28.056 1.00 0.00 69 GLU B CA 19
ATOM 31923 C C . GLU B 2 69 ? 31.646 4.795 -27.467 1.00 0.00 69 GLU B C 19
ATOM 31924 O O . GLU B 2 69 ? 31.692 3.785 -28.185 1.00 0.00 69 GLU B O 19
ATOM 31936 N N . THR B 2 70 ? 31.258 4.749 -26.197 1.00 0.00 70 THR B N 19
ATOM 31937 C CA . THR B 2 70 ? 30.957 3.522 -25.461 1.00 0.00 70 THR B CA 19
ATOM 31938 C C . THR B 2 70 ? 29.511 3.259 -24.981 1.00 0.00 70 THR B C 19
ATOM 31939 O O . THR B 2 70 ? 29.199 2.119 -24.593 1.00 0.00 70 THR B O 19
ATOM 31950 N N . ASP B 2 71 ? 28.668 4.242 -25.201 1.00 0.00 71 ASP B N 19
ATOM 31951 C CA . ASP B 2 71 ? 27.442 4.207 -24.509 1.00 0.00 71 ASP B CA 19
ATOM 31952 C C . ASP B 2 71 ? 26.216 3.974 -25.509 1.00 0.00 71 ASP B C 19
ATOM 31953 O O . ASP B 2 71 ? 26.351 4.052 -26.706 1.00 0.00 71 ASP B O 19
ATOM 31962 N N . THR B 2 72 ? 25.040 3.634 -24.894 1.00 0.00 72 THR B N 19
ATOM 31963 C CA . THR B 2 72 ? 23.823 3.191 -25.473 1.00 0.00 72 THR B CA 19
ATOM 31964 C C . THR B 2 72 ? 22.742 4.020 -24.857 1.00 0.00 72 THR B C 19
ATOM 31965 O O . THR B 2 72 ? 22.898 4.584 -23.746 1.00 0.00 72 THR B O 19
ATOM 31976 N N . PRO B 2 73 ? 21.455 3.986 -25.384 1.00 0.00 73 PRO B N 19
ATOM 31977 C CA . PRO B 2 73 ? 20.354 4.737 -24.745 1.00 0.00 73 PRO B CA 19
ATOM 31978 C C . PRO B 2 73 ? 19.925 4.293 -23.329 1.00 0.00 73 PRO B C 19
ATOM 31979 O O . PRO B 2 73 ? 19.807 5.100 -22.403 1.00 0.00 73 PRO B O 19
ATOM 31990 N N . ALA B 2 74 ? 19.787 2.982 -23.102 1.00 0.00 74 ALA B N 19
ATOM 31991 C CA . ALA B 2 74 ? 19.744 2.445 -21.796 1.00 0.00 74 ALA B CA 19
ATOM 31992 C C . ALA B 2 74 ? 20.855 2.753 -20.856 1.00 0.00 74 ALA B C 19
ATOM 31993 O O . ALA B 2 74 ? 20.621 3.029 -19.682 1.00 0.00 74 ALA B O 19
ATOM 32000 N N . GLN B 2 75 ? 22.102 2.956 -21.327 1.00 0.00 75 GLN B N 19
ATOM 32001 C CA . GLN B 2 75 ? 23.205 3.387 -20.517 1.00 0.00 75 GLN B CA 19
ATOM 32002 C C . GLN B 2 75 ? 23.167 4.913 -20.134 1.00 0.00 75 GLN B C 19
ATOM 32003 O O . GLN B 2 75 ? 23.747 5.272 -19.061 1.00 0.00 75 GLN B O 19
ATOM 32017 N N . LEU B 2 76 ? 22.529 5.820 -20.860 1.00 0.00 76 LEU B N 19
ATOM 32018 C CA . LEU B 2 76 ? 22.245 7.194 -20.460 1.00 0.00 76 LEU B CA 19
ATOM 32019 C C . LEU B 2 76 ? 20.843 7.485 -20.028 1.00 0.00 76 LEU B C 19
ATOM 32020 O O . LEU B 2 76 ? 20.418 8.657 -19.964 1.00 0.00 76 LEU B O 19
ATOM 32036 N N . GLU B 2 77 ? 20.115 6.433 -19.543 1.00 0.00 77 GLU B N 19
ATOM 32037 C CA . GLU B 2 77 ? 18.759 6.400 -19.034 1.00 0.00 77 GLU B CA 19
ATOM 32038 C C . GLU B 2 77 ? 17.774 7.135 -19.948 1.00 0.00 77 GLU B C 19
ATOM 32039 O O . GLU B 2 77 ? 16.975 8.050 -19.533 1.00 0.00 77 GLU B O 19
ATOM 32051 N N . MET B 2 78 ? 17.979 7.004 -21.269 1.00 0.00 78 MET B N 19
ATOM 32052 C CA . MET B 2 78 ? 17.226 7.823 -22.302 1.00 0.00 78 MET B CA 19
ATOM 32053 C C . MET B 2 78 ? 15.737 7.344 -22.467 1.00 0.00 78 MET B C 19
ATOM 32054 O O . MET B 2 78 ? 15.375 6.165 -22.399 1.00 0.00 78 MET B O 19
ATOM 32068 N N . GLU B 2 79 ? 14.836 8.255 -22.790 1.00 0.00 79 GLU B N 19
ATOM 32069 C CA . GLU B 2 79 ? 13.374 8.132 -22.980 1.00 0.00 79 GLU B CA 19
ATOM 32070 C C . GLU B 2 79 ? 13.114 8.636 -24.387 1.00 0.00 79 GLU B C 19
ATOM 32071 O O . GLU B 2 79 ? 13.888 9.485 -24.939 1.00 0.00 79 GLU B O 19
ATOM 32083 N N . ASP B 2 80 ? 11.922 8.308 -24.975 1.00 0.00 80 ASP B N 19
ATOM 32084 C CA . ASP B 2 80 ? 11.550 8.810 -26.335 1.00 0.00 80 ASP B CA 19
ATOM 32085 C C . ASP B 2 80 ? 11.367 10.340 -26.330 1.00 0.00 80 ASP B C 19
ATOM 32086 O O . ASP B 2 80 ? 11.022 10.874 -25.269 1.00 0.00 80 ASP B O 19
ATOM 32095 N N . GLU B 2 81 ? 11.639 11.030 -27.457 1.00 0.00 81 GLU B N 19
ATOM 32096 C CA . GLU B 2 81 ? 11.709 12.525 -27.539 1.00 0.00 81 GLU B CA 19
ATOM 32097 C C . GLU B 2 81 ? 12.711 13.298 -26.667 1.00 0.00 81 GLU B C 19
ATOM 32098 O O . GLU B 2 81 ? 12.672 14.524 -26.694 1.00 0.00 81 GLU B O 19
ATOM 32110 N N . ASP B 2 82 ? 13.658 12.560 -26.050 1.00 0.00 82 ASP B N 19
ATOM 32111 C CA . ASP B 2 82 ? 14.967 13.132 -25.674 1.00 0.00 82 ASP B CA 19
ATOM 32112 C C . ASP B 2 82 ? 15.711 13.509 -26.892 1.00 0.00 82 ASP B C 19
ATOM 32113 O O . ASP B 2 82 ? 15.712 12.786 -27.927 1.00 0.00 82 ASP B O 19
ATOM 32122 N N . THR B 2 83 ? 16.509 14.628 -26.816 1.00 0.00 83 THR B N 19
ATOM 32123 C CA . THR B 2 83 ? 17.300 15.131 -27.962 1.00 0.00 83 THR B CA 19
ATOM 32124 C C . THR B 2 83 ? 18.852 15.170 -27.827 1.00 0.00 83 THR B C 19
ATOM 32125 O O . THR B 2 83 ? 19.323 15.989 -27.056 1.00 0.00 83 THR B O 19
ATOM 32136 N N . ILE B 2 84 ? 19.644 14.381 -28.605 1.00 0.00 84 ILE B N 19
ATOM 32137 C CA . ILE B 2 84 ? 21.066 14.581 -28.847 1.00 0.00 84 ILE B CA 19
ATOM 32138 C C . ILE B 2 84 ? 21.409 15.835 -29.631 1.00 0.00 84 ILE B C 19
ATOM 32139 O O . ILE B 2 84 ? 20.804 16.073 -30.702 1.00 0.00 84 ILE B O 19
ATOM 32155 N N . ASP B 2 85 ? 22.135 16.691 -29.015 1.00 0.00 85 ASP B N 19
ATOM 32156 C CA . ASP B 2 85 ? 22.675 17.957 -29.614 1.00 0.00 85 ASP B CA 19
ATOM 32157 C C . ASP B 2 85 ? 23.963 17.716 -30.401 1.00 0.00 85 ASP B C 19
ATOM 32158 O O . ASP B 2 85 ? 24.909 17.051 -29.896 1.00 0.00 85 ASP B O 19
ATOM 32167 N N . VAL B 2 86 ? 24.064 18.314 -31.591 1.00 0.00 86 VAL B N 19
ATOM 32168 C CA . VAL B 2 86 ? 25.227 18.346 -32.454 1.00 0.00 86 VAL B CA 19
ATOM 32169 C C . VAL B 2 86 ? 25.817 19.776 -32.578 1.00 0.00 86 VAL B C 19
ATOM 32170 O O . VAL B 2 86 ? 25.143 20.734 -32.847 1.00 0.00 86 VAL B O 19
ATOM 32183 N N . PHE B 2 87 ? 27.192 19.774 -32.550 1.00 0.00 87 PHE B N 19
ATOM 32184 C CA . PHE B 2 87 ? 28.105 20.931 -32.532 1.00 0.00 87 PHE B CA 19
ATOM 32185 C C . PHE B 2 87 ? 29.160 20.679 -33.655 1.00 0.00 87 PHE B C 19
ATOM 32186 O O . PHE B 2 87 ? 29.372 19.533 -33.987 1.00 0.00 87 PHE B O 19
ATOM 32203 N N . GLN B 2 88 ? 29.787 21.719 -34.175 1.00 0.00 88 GLN B N 19
ATOM 32204 C CA . GLN B 2 88 ? 31.022 21.621 -35.025 1.00 0.00 88 GLN B CA 19
ATOM 32205 C C . GLN B 2 88 ? 32.227 21.905 -34.070 1.00 0.00 88 GLN B C 19
ATOM 32206 O O . GLN B 2 88 ? 32.133 22.639 -32.978 1.00 0.00 88 GLN B O 19
ATOM 32220 N N . GLN B 2 89 ? 33.336 21.239 -34.367 1.00 0.00 89 GLN B N 19
ATOM 32221 C CA . GLN B 2 89 ? 34.603 21.572 -33.652 1.00 0.00 89 GLN B CA 19
ATOM 32222 C C . GLN B 2 89 ? 35.306 22.850 -34.033 1.00 0.00 89 GLN B C 19
ATOM 32223 O O . GLN B 2 89 ? 35.172 23.303 -35.161 1.00 0.00 89 GLN B O 19
ATOM 32237 N N . GLN B 2 90 ? 36.045 23.498 -33.098 1.00 0.00 90 GLN B N 19
ATOM 32238 C CA . GLN B 2 90 ? 36.848 24.715 -33.347 1.00 0.00 90 GLN B CA 19
ATOM 32239 C C . GLN B 2 90 ? 37.827 24.537 -34.514 1.00 0.00 90 GLN B C 19
ATOM 32240 O O . GLN B 2 90 ? 38.220 23.444 -34.891 1.00 0.00 90 GLN B O 19
ATOM 32254 N N . THR B 2 91 ? 38.223 25.675 -35.085 1.00 0.00 91 THR B N 19
ATOM 32255 C CA . THR B 2 91 ? 38.929 25.828 -36.353 1.00 0.00 91 THR B CA 19
ATOM 32256 C C . THR B 2 91 ? 40.260 26.585 -36.220 1.00 0.00 91 THR B C 19
ATOM 32257 O O . THR B 2 91 ? 40.864 27.118 -37.157 1.00 0.00 91 THR B O 19
ATOM 32268 N N . GLY B 2 92 ? 40.765 26.596 -34.966 1.00 0.00 92 GLY B N 19
ATOM 32269 C CA . GLY B 2 92 ? 41.983 27.303 -34.559 1.00 0.00 92 GLY B CA 19
ATOM 32270 C C . GLY B 2 92 ? 41.817 28.849 -34.643 1.00 0.00 92 GLY B C 19
ATOM 32271 O O . GLY B 2 92 ? 40.701 29.398 -34.741 1.00 0.00 92 GLY B O 19
ATOM 32275 N N . GLY B 2 93 ? 42.981 29.609 -34.692 1.00 0.00 93 GLY B N 19
ATOM 32276 C CA . GLY B 2 93 ? 42.983 31.098 -34.913 1.00 0.00 93 GLY B CA 19
ATOM 32277 C C . GLY B 2 93 ? 44.374 31.533 -35.436 1.00 0.00 93 GLY B C 19
ATOM 32278 O O . GLY B 2 93 ? 45.003 30.877 -36.226 1.00 0.00 93 GLY B O 19
ATOM 32282 N N . VAL B 2 94 ? 44.855 32.738 -35.070 1.00 0.00 94 VAL B N 19
ATOM 32283 C CA . VAL B 2 94 ? 46.026 33.463 -35.602 1.00 0.00 94 VAL B CA 19
ATOM 32284 C C . VAL B 2 94 ? 46.951 34.025 -34.451 1.00 0.00 94 VAL B C 19
ATOM 32285 O O . VAL B 2 94 ? 46.476 34.786 -33.588 1.00 0.00 94 VAL B O 19
ATOM 32298 N N . TYR B 2 95 ? 48.248 33.693 -34.463 1.00 0.00 95 TYR B N 19
ATOM 32299 C CA . TYR B 2 95 ? 49.274 33.919 -33.409 1.00 0.00 95 TYR B CA 19
ATOM 32300 C C . TYR B 2 95 ? 50.691 33.791 -33.971 1.00 0.00 95 TYR B C 19
ATOM 32301 O O . TYR B 2 95 ? 51.618 34.510 -33.512 1.00 0.00 95 TYR B O 19
ATOM 32326 N N . GLU A 1 2 ? 10.271 12.965 -45.723 1.00 0.00 37 GLU A N 20
ATOM 32327 C CA . GLU A 1 2 ? 10.575 11.705 -46.478 1.00 0.00 37 GLU A CA 20
ATOM 32328 C C . GLU A 1 2 ? 11.935 11.071 -46.177 1.00 0.00 37 GLU A C 20
ATOM 32329 O O . GLU A 1 2 ? 12.054 9.846 -46.072 1.00 0.00 37 GLU A O 20
ATOM 32341 N N . ASP A 1 3 ? 12.923 11.924 -45.942 1.00 0.00 38 ASP A N 20
ATOM 32342 C CA . ASP A 1 3 ? 14.290 11.603 -45.458 1.00 0.00 38 ASP A CA 20
ATOM 32343 C C . ASP A 1 3 ? 14.617 12.171 -44.095 1.00 0.00 38 ASP A C 20
ATOM 32344 O O . ASP A 1 3 ? 15.721 12.184 -43.610 1.00 0.00 38 ASP A O 20
ATOM 32353 N N . ALA A 1 4 ? 13.596 12.659 -43.409 1.00 0.00 39 ALA A N 20
ATOM 32354 C CA . ALA A 1 4 ? 13.711 13.207 -42.006 1.00 0.00 39 ALA A CA 20
ATOM 32355 C C . ALA A 1 4 ? 13.684 12.112 -40.903 1.00 0.00 39 ALA A C 20
ATOM 32356 O O . ALA A 1 4 ? 13.341 12.347 -39.725 1.00 0.00 39 ALA A O 20
ATOM 32363 N N . PHE A 1 5 ? 14.066 10.897 -41.266 1.00 0.00 40 PHE A N 20
ATOM 32364 C CA . PHE A 1 5 ? 13.958 9.689 -40.545 1.00 0.00 40 PHE A CA 20
ATOM 32365 C C . PHE A 1 5 ? 15.036 8.658 -40.922 1.00 0.00 40 PHE A C 20
ATOM 32366 O O . PHE A 1 5 ? 15.428 8.515 -42.095 1.00 0.00 40 PHE A O 20
ATOM 32383 N N . ILE A 1 6 ? 15.535 7.923 -39.901 1.00 0.00 41 ILE A N 20
ATOM 32384 C CA . ILE A 1 6 ? 16.602 6.966 -39.980 1.00 0.00 41 ILE A CA 20
ATOM 32385 C C . ILE A 1 6 ? 16.274 5.785 -39.061 1.00 0.00 41 ILE A C 20
ATOM 32386 O O . ILE A 1 6 ? 15.496 5.995 -38.099 1.00 0.00 41 ILE A O 20
ATOM 32402 N N . VAL A 1 7 ? 16.801 4.608 -39.237 1.00 0.00 42 VAL A N 20
ATOM 32403 C CA . VAL A 1 7 ? 16.379 3.406 -38.487 1.00 0.00 42 VAL A CA 20
ATOM 32404 C C . VAL A 1 7 ? 17.624 2.365 -38.446 1.00 0.00 42 VAL A C 20
ATOM 32405 O O . VAL A 1 7 ? 18.135 2.075 -39.483 1.00 0.00 42 VAL A O 20
ATOM 32418 N N . ILE A 1 8 ? 18.062 2.012 -37.214 1.00 0.00 43 ILE A N 20
ATOM 32419 C CA . ILE A 1 8 ? 19.368 1.337 -36.987 1.00 0.00 43 ILE A CA 20
ATOM 32420 C C . ILE A 1 8 ? 19.063 0.190 -35.953 1.00 0.00 43 ILE A C 20
ATOM 32421 O O . ILE A 1 8 ? 18.170 0.331 -35.131 1.00 0.00 43 ILE A O 20
ATOM 32451 N N . ASP A 1 10 ? 21.514 -3.694 -34.020 1.00 0.00 45 ASP A N 20
ATOM 32452 C CA . ASP A 1 10 ? 22.780 -4.394 -33.804 1.00 0.00 45 ASP A CA 20
ATOM 32453 C C . ASP A 1 10 ? 22.782 -5.904 -33.861 1.00 0.00 45 ASP A C 20
ATOM 32454 O O . ASP A 1 10 ? 23.840 -6.548 -33.931 1.00 0.00 45 ASP A O 20
ATOM 32477 N N . ASP A 1 12 ? 21.978 -8.307 -36.377 1.00 0.00 47 ASP A N 20
ATOM 32478 C CA . ASP A 1 12 ? 22.135 -9.080 -37.649 1.00 0.00 47 ASP A CA 20
ATOM 32479 C C . ASP A 1 12 ? 22.659 -10.520 -37.309 1.00 0.00 47 ASP A C 20
ATOM 32480 O O . ASP A 1 12 ? 23.713 -10.643 -36.755 1.00 0.00 47 ASP A O 20
ATOM 32489 N N . GLY A 1 13 ? 22.021 -11.592 -37.767 1.00 0.00 48 GLY A N 20
ATOM 32490 C CA . GLY A 1 13 ? 22.374 -12.957 -37.426 1.00 0.00 48 GLY A CA 20
ATOM 32491 C C . GLY A 1 13 ? 21.805 -13.356 -36.042 1.00 0.00 48 GLY A C 20
ATOM 32492 O O . GLY A 1 13 ? 20.955 -12.690 -35.521 1.00 0.00 48 GLY A O 20
ATOM 32496 N N . GLU A 1 14 ? 22.295 -14.429 -35.393 1.00 0.00 49 GLU A N 20
ATOM 32497 C CA . GLU A 1 14 ? 22.025 -14.642 -33.958 1.00 0.00 49 GLU A CA 20
ATOM 32498 C C . GLU A 1 14 ? 23.393 -14.669 -33.212 1.00 0.00 49 GLU A C 20
ATOM 32499 O O . GLU A 1 14 ? 23.541 -14.965 -31.993 1.00 0.00 49 GLU A O 20
ATOM 32514 N N . MET B 2 1 ? -5.907 -28.628 -35.083 1.00 0.00 1 MET B N 20
ATOM 32515 C CA . MET B 2 1 ? -6.594 -27.775 -34.056 1.00 0.00 1 MET B CA 20
ATOM 32516 C C . MET B 2 1 ? -5.545 -26.978 -33.254 1.00 0.00 1 MET B C 20
ATOM 32517 O O . MET B 2 1 ? -4.705 -27.572 -32.560 1.00 0.00 1 MET B O 20
ATOM 32533 N N . ALA B 2 2 ? -5.686 -25.636 -33.243 1.00 0.00 2 ALA B N 20
ATOM 32534 C CA . ALA B 2 2 ? -4.851 -24.759 -32.482 1.00 0.00 2 ALA B CA 20
ATOM 32535 C C . ALA B 2 2 ? -5.365 -24.657 -30.929 1.00 0.00 2 ALA B C 20
ATOM 32536 O O . ALA B 2 2 ? -6.600 -24.920 -30.740 1.00 0.00 2 ALA B O 20
ATOM 32543 N N . ASP B 2 3 ? -4.509 -24.341 -29.968 1.00 0.00 3 ASP B N 20
ATOM 32544 C CA . ASP B 2 3 ? -4.764 -24.061 -28.557 1.00 0.00 3 ASP B CA 20
ATOM 32545 C C . ASP B 2 3 ? -4.248 -22.751 -28.037 1.00 0.00 3 ASP B C 20
ATOM 32546 O O . ASP B 2 3 ? -3.091 -22.479 -28.299 1.00 0.00 3 ASP B O 20
ATOM 32555 N N . GLU B 2 4 ? -5.045 -21.927 -27.334 1.00 0.00 4 GLU B N 20
ATOM 32556 C CA . GLU B 2 4 ? -4.592 -20.724 -26.636 1.00 0.00 4 GLU B CA 20
ATOM 32557 C C . GLU B 2 4 ? -3.424 -20.946 -25.594 1.00 0.00 4 GLU B C 20
ATOM 32558 O O . GLU B 2 4 ? -3.568 -21.731 -24.609 1.00 0.00 4 GLU B O 20
ATOM 32570 N N . LYS B 2 5 ? -2.234 -20.295 -25.838 1.00 0.00 5 LYS B N 20
ATOM 32571 C CA . LYS B 2 5 ? -0.946 -20.475 -25.152 1.00 0.00 5 LYS B CA 20
ATOM 32572 C C . LYS B 2 5 ? -0.725 -19.284 -24.232 1.00 0.00 5 LYS B C 20
ATOM 32573 O O . LYS B 2 5 ? -0.677 -18.206 -24.800 1.00 0.00 5 LYS B O 20
ATOM 32592 N N . PRO B 2 6 ? -0.675 -19.384 -22.917 1.00 0.00 6 PRO B N 20
ATOM 32593 C CA . PRO B 2 6 ? -0.516 -18.191 -22.086 1.00 0.00 6 PRO B CA 20
ATOM 32594 C C . PRO B 2 6 ? 0.866 -17.552 -22.144 1.00 0.00 6 PRO B C 20
ATOM 32595 O O . PRO B 2 6 ? 1.913 -18.194 -22.275 1.00 0.00 6 PRO B O 20
ATOM 32606 N N . LYS B 2 7 ? 0.950 -16.240 -22.004 1.00 0.00 7 LYS B N 20
ATOM 32607 C CA . LYS B 2 7 ? 2.090 -15.378 -21.982 1.00 0.00 7 LYS B CA 20
ATOM 32608 C C . LYS B 2 7 ? 2.735 -15.502 -20.589 1.00 0.00 7 LYS B C 20
ATOM 32609 O O . LYS B 2 7 ? 2.164 -14.976 -19.646 1.00 0.00 7 LYS B O 20
ATOM 32628 N N . GLU B 2 8 ? 3.731 -16.365 -20.414 1.00 0.00 8 GLU B N 20
ATOM 32629 C CA . GLU B 2 8 ? 4.292 -16.725 -19.120 1.00 0.00 8 GLU B CA 20
ATOM 32630 C C . GLU B 2 8 ? 5.833 -17.110 -19.151 1.00 0.00 8 GLU B C 20
ATOM 32631 O O . GLU B 2 8 ? 6.359 -17.606 -18.113 1.00 0.00 8 GLU B O 20
ATOM 32643 N N . GLY B 2 9 ? 6.567 -16.940 -20.212 1.00 0.00 9 GLY B N 20
ATOM 32644 C CA . GLY B 2 9 ? 8.028 -17.080 -20.373 1.00 0.00 9 GLY B CA 20
ATOM 32645 C C . GLY B 2 9 ? 8.686 -15.945 -21.215 1.00 0.00 9 GLY B C 20
ATOM 32646 O O . GLY B 2 9 ? 8.087 -15.512 -22.176 1.00 0.00 9 GLY B O 20
ATOM 32650 N N . VAL B 2 10 ? 9.765 -15.363 -20.768 1.00 0.00 10 VAL B N 20
ATOM 32651 C CA . VAL B 2 10 ? 10.338 -14.181 -21.397 1.00 0.00 10 VAL B CA 20
ATOM 32652 C C . VAL B 2 10 ? 11.450 -14.315 -22.428 1.00 0.00 10 VAL B C 20
ATOM 32653 O O . VAL B 2 10 ? 12.328 -15.154 -22.351 1.00 0.00 10 VAL B O 20
ATOM 32666 N N . LYS B 2 11 ? 11.373 -13.521 -23.529 1.00 0.00 11 LYS B N 20
ATOM 32667 C CA . LYS B 2 11 ? 12.361 -13.589 -24.588 1.00 0.00 11 LYS B CA 20
ATOM 32668 C C . LYS B 2 11 ? 12.631 -12.147 -25.114 1.00 0.00 11 LYS B C 20
ATOM 32669 O O . LYS B 2 11 ? 11.740 -11.422 -25.463 1.00 0.00 11 LYS B O 20
ATOM 32688 N N . THR B 2 12 ? 13.921 -11.823 -25.367 1.00 0.00 12 THR B N 20
ATOM 32689 C CA . THR B 2 12 ? 14.461 -10.507 -25.663 1.00 0.00 12 THR B CA 20
ATOM 32690 C C . THR B 2 12 ? 13.996 -9.794 -26.986 1.00 0.00 12 THR B C 20
ATOM 32691 O O . THR B 2 12 ? 14.356 -8.640 -27.269 1.00 0.00 12 THR B O 20
ATOM 32702 N N . GLU B 2 13 ? 13.260 -10.537 -27.811 1.00 0.00 13 GLU B N 20
ATOM 32703 C CA . GLU B 2 13 ? 12.538 -10.030 -28.961 1.00 0.00 13 GLU B CA 20
ATOM 32704 C C . GLU B 2 13 ? 11.447 -9.036 -28.650 1.00 0.00 13 GLU B C 20
ATOM 32705 O O . GLU B 2 13 ? 11.348 -7.967 -29.253 1.00 0.00 13 GLU B O 20
ATOM 32717 N N . ASN B 2 14 ? 10.591 -9.394 -27.702 1.00 0.00 14 ASN B N 20
ATOM 32718 C CA . ASN B 2 14 ? 9.205 -8.858 -27.599 1.00 0.00 14 ASN B CA 20
ATOM 32719 C C . ASN B 2 14 ? 9.134 -7.410 -27.092 1.00 0.00 14 ASN B C 20
ATOM 32720 O O . ASN B 2 14 ? 8.100 -6.864 -27.012 1.00 0.00 14 ASN B O 20
ATOM 32731 N N . ASN B 2 15 ? 10.262 -6.848 -26.652 1.00 0.00 15 ASN B N 20
ATOM 32732 C CA . ASN B 2 15 ? 10.503 -5.525 -26.094 1.00 0.00 15 ASN B CA 20
ATOM 32733 C C . ASN B 2 15 ? 10.391 -4.256 -26.956 1.00 0.00 15 ASN B C 20
ATOM 32734 O O . ASN B 2 15 ? 10.554 -4.328 -28.158 1.00 0.00 15 ASN B O 20
ATOM 32745 N N . ASP B 2 16 ? 10.019 -3.115 -26.407 1.00 0.00 16 ASP B N 20
ATOM 32746 C CA . ASP B 2 16 ? 9.775 -1.936 -27.299 1.00 0.00 16 ASP B CA 20
ATOM 32747 C C . ASP B 2 16 ? 11.077 -1.453 -27.936 1.00 0.00 16 ASP B C 20
ATOM 32748 O O . ASP B 2 16 ? 12.181 -1.481 -27.349 1.00 0.00 16 ASP B O 20
ATOM 32757 N N . HIS B 2 17 ? 10.961 -0.794 -29.084 1.00 0.00 17 HIS B N 20
ATOM 32758 C CA . HIS B 2 17 ? 11.950 0.161 -29.623 1.00 0.00 17 HIS B CA 20
ATOM 32759 C C . HIS B 2 17 ? 11.939 1.503 -28.893 1.00 0.00 17 HIS B C 20
ATOM 32760 O O . HIS B 2 17 ? 11.087 1.825 -28.107 1.00 0.00 17 HIS B O 20
ATOM 32774 N N . ILE B 2 18 ? 13.037 2.275 -29.143 1.00 0.00 18 ILE B N 20
ATOM 32775 C CA . ILE B 2 18 ? 13.206 3.620 -28.625 1.00 0.00 18 ILE B CA 20
ATOM 32776 C C . ILE B 2 18 ? 13.551 4.566 -29.791 1.00 0.00 18 ILE B C 20
ATOM 32777 O O . ILE B 2 18 ? 14.491 4.387 -30.568 1.00 0.00 18 ILE B O 20
ATOM 32793 N N . ASN B 2 19 ? 12.743 5.651 -29.881 1.00 0.00 19 ASN B N 20
ATOM 32794 C CA . ASN B 2 19 ? 12.985 6.798 -30.753 1.00 0.00 19 ASN B CA 20
ATOM 32795 C C . ASN B 2 19 ? 13.900 7.838 -30.138 1.00 0.00 19 ASN B C 20
ATOM 32796 O O . ASN B 2 19 ? 13.660 8.257 -29.006 1.00 0.00 19 ASN B O 20
ATOM 32807 N N . LEU B 2 20 ? 14.941 8.392 -30.865 1.00 0.00 20 LEU B N 20
ATOM 32808 C CA . LEU B 2 20 ? 15.652 9.560 -30.574 1.00 0.00 20 LEU B CA 20
ATOM 32809 C C . LEU B 2 20 ? 15.478 10.638 -31.641 1.00 0.00 20 LEU B C 20
ATOM 32810 O O . LEU B 2 20 ? 14.861 10.388 -32.650 1.00 0.00 20 LEU B O 20
ATOM 32826 N N . LYS B 2 21 ? 15.904 11.864 -31.344 1.00 0.00 21 LYS B N 20
ATOM 32827 C CA . LYS B 2 21 ? 15.965 12.936 -32.304 1.00 0.00 21 LYS B CA 20
ATOM 32828 C C . LYS B 2 21 ? 17.343 13.518 -32.291 1.00 0.00 21 LYS B C 20
ATOM 32829 O O . LYS B 2 21 ? 17.922 13.483 -31.187 1.00 0.00 21 LYS B O 20
ATOM 32848 N N . VAL B 2 22 ? 17.923 14.049 -33.334 1.00 0.00 22 VAL B N 20
ATOM 32849 C CA . VAL B 2 22 ? 19.179 14.861 -33.322 1.00 0.00 22 VAL B CA 20
ATOM 32850 C C . VAL B 2 22 ? 18.794 16.303 -33.817 1.00 0.00 22 VAL B C 20
ATOM 32851 O O . VAL B 2 22 ? 18.142 16.371 -34.898 1.00 0.00 22 VAL B O 20
ATOM 32864 N N . ALA B 2 23 ? 19.008 17.347 -32.988 1.00 0.00 23 ALA B N 20
ATOM 32865 C CA . ALA B 2 23 ? 18.882 18.724 -33.407 1.00 0.00 23 ALA B CA 20
ATOM 32866 C C . ALA B 2 23 ? 20.261 19.291 -33.781 1.00 0.00 23 ALA B C 20
ATOM 32867 O O . ALA B 2 23 ? 21.359 18.632 -33.544 1.00 0.00 23 ALA B O 20
ATOM 32874 N N . GLY B 2 24 ? 20.178 20.513 -34.310 1.00 0.00 24 GLY B N 20
ATOM 32875 C CA . GLY B 2 24 ? 21.274 21.202 -34.886 1.00 0.00 24 GLY B CA 20
ATOM 32876 C C . GLY B 2 24 ? 21.316 22.768 -34.672 1.00 0.00 24 GLY B C 20
ATOM 32877 O O . GLY B 2 24 ? 20.265 23.423 -34.302 1.00 0.00 24 GLY B O 20
ATOM 32881 N N . GLN B 2 25 ? 22.381 23.461 -35.061 1.00 0.00 25 GLN B N 20
ATOM 32882 C CA . GLN B 2 25 ? 22.564 24.887 -34.854 1.00 0.00 25 GLN B CA 20
ATOM 32883 C C . GLN B 2 25 ? 21.794 25.598 -35.903 1.00 0.00 25 GLN B C 20
ATOM 32884 O O . GLN B 2 25 ? 21.380 26.703 -35.690 1.00 0.00 25 GLN B O 20
ATOM 32898 N N . ASP B 2 26 ? 21.660 25.100 -37.123 1.00 0.00 26 ASP B N 20
ATOM 32899 C CA . ASP B 2 26 ? 20.853 25.635 -38.352 1.00 0.00 26 ASP B CA 20
ATOM 32900 C C . ASP B 2 26 ? 19.323 25.363 -38.150 1.00 0.00 26 ASP B C 20
ATOM 32901 O O . ASP B 2 26 ? 18.391 25.613 -38.919 1.00 0.00 26 ASP B O 20
ATOM 32910 N N . GLY B 2 27 ? 19.012 24.622 -37.078 1.00 0.00 27 GLY B N 20
ATOM 32911 C CA . GLY B 2 27 ? 17.619 24.448 -36.555 1.00 0.00 27 GLY B CA 20
ATOM 32912 C C . GLY B 2 27 ? 16.947 23.154 -37.092 1.00 0.00 27 GLY B C 20
ATOM 32913 O O . GLY B 2 27 ? 15.847 22.850 -36.683 1.00 0.00 27 GLY B O 20
ATOM 32917 N N . SER B 2 28 ? 17.651 22.355 -37.913 1.00 0.00 28 SER B N 20
ATOM 32918 C CA . SER B 2 28 ? 17.113 21.109 -38.428 1.00 0.00 28 SER B CA 20
ATOM 32919 C C . SER B 2 28 ? 17.114 19.879 -37.522 1.00 0.00 28 SER B C 20
ATOM 32920 O O . SER B 2 28 ? 17.934 19.786 -36.579 1.00 0.00 28 SER B O 20
ATOM 32928 N N . VAL B 2 29 ? 16.127 18.991 -37.727 1.00 0.00 29 VAL B N 20
ATOM 32929 C CA . VAL B 2 29 ? 15.880 17.856 -36.858 1.00 0.00 29 VAL B CA 20
ATOM 32930 C C . VAL B 2 29 ? 15.651 16.652 -37.730 1.00 0.00 29 VAL B C 20
ATOM 32931 O O . VAL B 2 29 ? 14.885 16.616 -38.725 1.00 0.00 29 VAL B O 20
ATOM 32944 N N . VAL B 2 30 ? 16.310 15.580 -37.304 1.00 0.00 30 VAL B N 20
ATOM 32945 C CA . VAL B 2 30 ? 16.027 14.221 -37.747 1.00 0.00 30 VAL B CA 20
ATOM 32946 C C . VAL B 2 30 ? 15.645 13.203 -36.591 1.00 0.00 30 VAL B C 20
ATOM 32947 O O . VAL B 2 30 ? 16.156 13.410 -35.512 1.00 0.00 30 VAL B O 20
ATOM 32960 N N . GLN B 2 31 ? 14.770 12.247 -36.791 1.00 0.00 31 GLN B N 20
ATOM 32961 C CA . GLN B 2 31 ? 14.358 11.240 -35.859 1.00 0.00 31 GLN B CA 20
ATOM 32962 C C . GLN B 2 31 ? 14.961 9.859 -36.219 1.00 0.00 31 GLN B C 20
ATOM 32963 O O . GLN B 2 31 ? 15.153 9.560 -37.379 1.00 0.00 31 GLN B O 20
ATOM 32977 N N . PHE B 2 32 ? 15.345 9.092 -35.216 1.00 0.00 32 PHE B N 20
ATOM 32978 C CA . PHE B 2 32 ? 15.955 7.803 -35.314 1.00 0.00 32 PHE B CA 20
ATOM 32979 C C . PHE B 2 32 ? 15.077 6.799 -34.530 1.00 0.00 32 PHE B C 20
ATOM 32980 O O . PHE B 2 32 ? 14.837 7.037 -33.341 1.00 0.00 32 PHE B O 20
ATOM 32997 N N . LYS B 2 33 ? 14.638 5.704 -35.178 1.00 0.00 33 LYS B N 20
ATOM 32998 C CA . LYS B 2 33 ? 14.138 4.501 -34.406 1.00 0.00 33 LYS B CA 20
ATOM 32999 C C . LYS B 2 33 ? 15.268 3.460 -34.248 1.00 0.00 33 LYS B C 20
ATOM 33000 O O . LYS B 2 33 ? 15.819 3.014 -35.242 1.00 0.00 33 LYS B O 20
ATOM 33019 N N . ILE B 2 34 ? 15.585 3.215 -32.967 1.00 0.00 34 ILE B N 20
ATOM 33020 C CA . ILE B 2 34 ? 16.698 2.288 -32.617 1.00 0.00 34 ILE B CA 20
ATOM 33021 C C . ILE B 2 34 ? 16.233 1.369 -31.524 1.00 0.00 34 ILE B C 20
ATOM 33022 O O . ILE B 2 34 ? 15.164 1.561 -30.934 1.00 0.00 34 ILE B O 20
ATOM 33038 N N . LYS B 2 35 ? 16.994 0.391 -31.131 1.00 0.00 35 LYS B N 20
ATOM 33039 C CA . LYS B 2 35 ? 16.807 -0.414 -29.924 1.00 0.00 35 LYS B CA 20
ATOM 33040 C C . LYS B 2 35 ? 17.612 0.027 -28.682 1.00 0.00 35 LYS B C 20
ATOM 33041 O O . LYS B 2 35 ? 18.626 0.690 -28.854 1.00 0.00 35 LYS B O 20
ATOM 33060 N N . ARG B 2 36 ? 17.125 -0.156 -27.457 1.00 0.00 36 ARG B N 20
ATOM 33061 C CA . ARG B 2 36 ? 17.735 0.494 -26.276 1.00 0.00 36 ARG B CA 20
ATOM 33062 C C . ARG B 2 36 ? 19.134 0.035 -25.995 1.00 0.00 36 ARG B C 20
ATOM 33063 O O . ARG B 2 36 ? 19.772 0.779 -25.280 1.00 0.00 36 ARG B O 20
ATOM 33084 N N . HIS B 2 37 ? 19.622 -1.108 -26.518 1.00 0.00 37 HIS B N 20
ATOM 33085 C CA . HIS B 2 37 ? 20.932 -1.676 -26.377 1.00 0.00 37 HIS B CA 20
ATOM 33086 C C . HIS B 2 37 ? 21.790 -1.480 -27.654 1.00 0.00 37 HIS B C 20
ATOM 33087 O O . HIS B 2 37 ? 22.907 -1.993 -27.794 1.00 0.00 37 HIS B O 20
ATOM 33101 N N . THR B 2 38 ? 21.246 -0.778 -28.647 1.00 0.00 38 THR B N 20
ATOM 33102 C CA . THR B 2 38 ? 21.952 -0.395 -29.862 1.00 0.00 38 THR B CA 20
ATOM 33103 C C . THR B 2 38 ? 23.070 0.588 -29.512 1.00 0.00 38 THR B C 20
ATOM 33104 O O . THR B 2 38 ? 22.803 1.507 -28.780 1.00 0.00 38 THR B O 20
ATOM 33115 N N . PRO B 2 39 ? 24.272 0.497 -30.130 1.00 0.00 39 PRO B N 20
ATOM 33116 C CA . PRO B 2 39 ? 25.385 1.398 -29.966 1.00 0.00 39 PRO B CA 20
ATOM 33117 C C . PRO B 2 39 ? 25.003 2.793 -30.597 1.00 0.00 39 PRO B C 20
ATOM 33118 O O . PRO B 2 39 ? 24.634 2.936 -31.748 1.00 0.00 39 PRO B O 20
ATOM 33129 N N . LEU B 2 40 ? 25.033 3.897 -29.813 1.00 0.00 40 LEU B N 20
ATOM 33130 C CA . LEU B 2 40 ? 24.977 5.249 -30.244 1.00 0.00 40 LEU B CA 20
ATOM 33131 C C . LEU B 2 40 ? 26.095 5.577 -31.285 1.00 0.00 40 LEU B C 20
ATOM 33132 O O . LEU B 2 40 ? 25.907 6.488 -32.063 1.00 0.00 40 LEU B O 20
ATOM 33148 N N . SER B 2 41 ? 27.201 4.856 -31.270 1.00 0.00 41 SER B N 20
ATOM 33149 C CA . SER B 2 41 ? 28.263 5.052 -32.320 1.00 0.00 41 SER B CA 20
ATOM 33150 C C . SER B 2 41 ? 27.757 4.798 -33.671 1.00 0.00 41 SER B C 20
ATOM 33151 O O . SER B 2 41 ? 28.254 5.503 -34.575 1.00 0.00 41 SER B O 20
ATOM 33159 N N . LYS B 2 42 ? 26.706 4.043 -33.930 1.00 0.00 42 LYS B N 20
ATOM 33160 C CA . LYS B 2 42 ? 25.963 4.022 -35.204 1.00 0.00 42 LYS B CA 20
ATOM 33161 C C . LYS B 2 42 ? 25.190 5.245 -35.488 1.00 0.00 42 LYS B C 20
ATOM 33162 O O . LYS B 2 42 ? 25.508 5.820 -36.525 1.00 0.00 42 LYS B O 20
ATOM 33181 N N . LEU B 2 43 ? 24.403 5.683 -34.572 1.00 0.00 43 LEU B N 20
ATOM 33182 C CA . LEU B 2 43 ? 23.595 6.969 -34.765 1.00 0.00 43 LEU B CA 20
ATOM 33183 C C . LEU B 2 43 ? 24.546 8.214 -34.962 1.00 0.00 43 LEU B C 20
ATOM 33184 O O . LEU B 2 43 ? 24.411 8.944 -35.977 1.00 0.00 43 LEU B O 20
ATOM 33200 N N . MET B 2 44 ? 25.627 8.293 -34.140 1.00 0.00 44 MET B N 20
ATOM 33201 C CA . MET B 2 44 ? 26.559 9.396 -34.392 1.00 0.00 44 MET B CA 20
ATOM 33202 C C . MET B 2 44 ? 27.161 9.394 -35.785 1.00 0.00 44 MET B C 20
ATOM 33203 O O . MET B 2 44 ? 27.176 10.453 -36.445 1.00 0.00 44 MET B O 20
ATOM 33217 N N . LYS B 2 45 ? 27.573 8.227 -36.305 1.00 0.00 45 LYS B N 20
ATOM 33218 C CA . LYS B 2 45 ? 28.207 8.067 -37.686 1.00 0.00 45 LYS B CA 20
ATOM 33219 C C . LYS B 2 45 ? 27.207 8.353 -38.784 1.00 0.00 45 LYS B C 20
ATOM 33220 O O . LYS B 2 45 ? 27.417 9.062 -39.748 1.00 0.00 45 LYS B O 20
ATOM 33239 N N . ALA B 2 46 ? 25.987 7.847 -38.638 1.00 0.00 46 ALA B N 20
ATOM 33240 C CA . ALA B 2 46 ? 24.872 8.024 -39.634 1.00 0.00 46 ALA B CA 20
ATOM 33241 C C . ALA B 2 46 ? 24.638 9.535 -39.967 1.00 0.00 46 ALA B C 20
ATOM 33242 O O . ALA B 2 46 ? 24.827 9.880 -41.103 1.00 0.00 46 ALA B O 20
ATOM 33249 N N . TYR B 2 47 ? 24.421 10.340 -38.933 1.00 0.00 47 TYR B N 20
ATOM 33250 C CA . TYR B 2 47 ? 24.310 11.774 -39.014 1.00 0.00 47 TYR B CA 20
ATOM 33251 C C . TYR B 2 47 ? 25.635 12.450 -39.649 1.00 0.00 47 TYR B C 20
ATOM 33252 O O . TYR B 2 47 ? 25.525 13.408 -40.506 1.00 0.00 47 TYR B O 20
ATOM 33270 N N . CYS B 2 48 ? 26.782 12.056 -39.086 1.00 0.00 48 CYS B N 20
ATOM 33271 C CA . CYS B 2 48 ? 28.076 12.524 -39.592 1.00 0.00 48 CYS B CA 20
ATOM 33272 C C . CYS B 2 48 ? 28.268 12.338 -41.110 1.00 0.00 48 CYS B C 20
ATOM 33273 O O . CYS B 2 48 ? 28.900 13.146 -41.753 1.00 0.00 48 CYS B O 20
ATOM 33281 N N . GLU B 2 49 ? 27.745 11.256 -41.660 1.00 0.00 49 GLU B N 20
ATOM 33282 C CA . GLU B 2 49 ? 27.861 10.883 -43.091 1.00 0.00 49 GLU B CA 20
ATOM 33283 C C . GLU B 2 49 ? 26.980 11.775 -43.937 1.00 0.00 49 GLU B C 20
ATOM 33284 O O . GLU B 2 49 ? 27.453 12.291 -44.948 1.00 0.00 49 GLU B O 20
ATOM 33296 N N . ARG B 2 50 ? 25.744 12.012 -43.441 1.00 0.00 50 ARG B N 20
ATOM 33297 C CA . ARG B 2 50 ? 24.690 12.924 -43.962 1.00 0.00 50 ARG B CA 20
ATOM 33298 C C . ARG B 2 50 ? 25.260 14.307 -44.020 1.00 0.00 50 ARG B C 20
ATOM 33299 O O . ARG B 2 50 ? 25.120 14.952 -45.035 1.00 0.00 50 ARG B O 20
ATOM 33320 N N . GLN B 2 51 ? 25.983 14.810 -43.002 1.00 0.00 51 GLN B N 20
ATOM 33321 C CA . GLN B 2 51 ? 26.752 16.044 -43.017 1.00 0.00 51 GLN B CA 20
ATOM 33322 C C . GLN B 2 51 ? 28.009 15.937 -43.868 1.00 0.00 51 GLN B C 20
ATOM 33323 O O . GLN B 2 51 ? 28.515 16.979 -44.327 1.00 0.00 51 GLN B O 20
ATOM 33337 N N . GLY B 2 52 ? 28.561 14.798 -44.282 1.00 0.00 52 GLY B N 20
ATOM 33338 C CA . GLY B 2 52 ? 29.777 14.722 -45.171 1.00 0.00 52 GLY B CA 20
ATOM 33339 C C . GLY B 2 52 ? 31.123 15.083 -44.385 1.00 0.00 52 GLY B C 20
ATOM 33340 O O . GLY B 2 52 ? 31.995 15.771 -44.870 1.00 0.00 52 GLY B O 20
ATOM 33344 N N . LEU B 2 53 ? 31.173 14.605 -43.142 1.00 0.00 53 LEU B N 20
ATOM 33345 C CA . LEU B 2 53 ? 32.245 14.914 -42.157 1.00 0.00 53 LEU B CA 20
ATOM 33346 C C . LEU B 2 53 ? 32.924 13.714 -41.541 1.00 0.00 53 LEU B C 20
ATOM 33347 O O . LEU B 2 53 ? 32.240 12.684 -41.461 1.00 0.00 53 LEU B O 20
ATOM 33363 N N . SER B 2 54 ? 34.114 13.952 -40.944 1.00 0.00 54 SER B N 20
ATOM 33364 C CA . SER B 2 54 ? 34.781 13.008 -40.016 1.00 0.00 54 SER B CA 20
ATOM 33365 C C . SER B 2 54 ? 34.201 13.212 -38.616 1.00 0.00 54 SER B C 20
ATOM 33366 O O . SER B 2 54 ? 33.998 14.405 -38.299 1.00 0.00 54 SER B O 20
ATOM 33374 N N . MET B 2 55 ? 33.881 12.149 -37.823 1.00 0.00 55 MET B N 20
ATOM 33375 C CA . MET B 2 55 ? 33.449 12.259 -36.454 1.00 0.00 55 MET B CA 20
ATOM 33376 C C . MET B 2 55 ? 34.443 12.988 -35.513 1.00 0.00 55 MET B C 20
ATOM 33377 O O . MET B 2 55 ? 34.071 13.533 -34.486 1.00 0.00 55 MET B O 20
ATOM 33391 N N . ARG B 2 56 ? 35.702 13.054 -35.923 1.00 0.00 56 ARG B N 20
ATOM 33392 C CA . ARG B 2 56 ? 36.757 13.853 -35.372 1.00 0.00 56 ARG B CA 20
ATOM 33393 C C . ARG B 2 56 ? 36.426 15.385 -35.286 1.00 0.00 56 ARG B C 20
ATOM 33394 O O . ARG B 2 56 ? 36.755 16.016 -34.322 1.00 0.00 56 ARG B O 20
ATOM 33415 N N . GLN B 2 57 ? 35.713 15.970 -36.291 1.00 0.00 57 GLN B N 20
ATOM 33416 C CA . GLN B 2 57 ? 35.365 17.405 -36.224 1.00 0.00 57 GLN B CA 20
ATOM 33417 C C . GLN B 2 57 ? 34.261 17.835 -35.283 1.00 0.00 57 GLN B C 20
ATOM 33418 O O . GLN B 2 57 ? 34.361 18.894 -34.654 1.00 0.00 57 GLN B O 20
ATOM 33432 N N . ILE B 2 58 ? 33.213 17.022 -35.225 1.00 0.00 58 ILE B N 20
ATOM 33433 C CA . ILE B 2 58 ? 32.050 17.303 -34.342 1.00 0.00 58 ILE B CA 20
ATOM 33434 C C . ILE B 2 58 ? 31.952 16.545 -33.002 1.00 0.00 58 ILE B C 20
ATOM 33435 O O . ILE B 2 58 ? 32.701 15.612 -32.742 1.00 0.00 58 ILE B O 20
ATOM 33451 N N . ARG B 2 59 ? 31.012 16.951 -32.188 1.00 0.00 59 ARG B N 20
ATOM 33452 C CA . ARG B 2 59 ? 30.823 16.397 -30.826 1.00 0.00 59 ARG B CA 20
ATOM 33453 C C . ARG B 2 59 ? 29.326 16.236 -30.598 1.00 0.00 59 ARG B C 20
ATOM 33454 O O . ARG B 2 59 ? 28.559 17.124 -30.874 1.00 0.00 59 ARG B O 20
ATOM 33475 N N . PHE B 2 60 ? 28.792 15.085 -30.144 1.00 0.00 60 PHE B N 20
ATOM 33476 C CA . PHE B 2 60 ? 27.433 14.804 -29.759 1.00 0.00 60 PHE B CA 20
ATOM 33477 C C . PHE B 2 60 ? 27.279 14.899 -28.237 1.00 0.00 60 PHE B C 20
ATOM 33478 O O . PHE B 2 60 ? 28.281 14.797 -27.532 1.00 0.00 60 PHE B O 20
ATOM 33495 N N . ARG B 2 61 ? 26.075 15.285 -27.711 1.00 0.00 61 ARG B N 20
ATOM 33496 C CA . ARG B 2 61 ? 25.894 15.927 -26.394 1.00 0.00 61 ARG B CA 20
ATOM 33497 C C . ARG B 2 61 ? 24.520 15.596 -25.863 1.00 0.00 61 ARG B C 20
ATOM 33498 O O . ARG B 2 61 ? 23.541 15.603 -26.634 1.00 0.00 61 ARG B O 20
ATOM 33519 N N . PHE B 2 62 ? 24.388 15.287 -24.639 1.00 0.00 62 PHE B N 20
ATOM 33520 C CA . PHE B 2 62 ? 23.105 15.022 -23.952 1.00 0.00 62 PHE B CA 20
ATOM 33521 C C . PHE B 2 62 ? 23.142 15.622 -22.532 1.00 0.00 62 PHE B C 20
ATOM 33522 O O . PHE B 2 62 ? 24.151 15.425 -21.803 1.00 0.00 62 PHE B O 20
ATOM 33539 N N . ASP B 2 63 ? 22.143 16.384 -22.135 1.00 0.00 63 ASP B N 20
ATOM 33540 C CA . ASP B 2 63 ? 22.148 17.318 -21.109 1.00 0.00 63 ASP B CA 20
ATOM 33541 C C . ASP B 2 63 ? 23.484 18.059 -20.882 1.00 0.00 63 ASP B C 20
ATOM 33542 O O . ASP B 2 63 ? 24.165 17.853 -19.867 1.00 0.00 63 ASP B O 20
ATOM 33551 N N . GLY B 2 64 ? 23.965 18.750 -21.876 1.00 0.00 64 GLY B N 20
ATOM 33552 C CA . GLY B 2 64 ? 25.152 19.557 -21.931 1.00 0.00 64 GLY B CA 20
ATOM 33553 C C . GLY B 2 64 ? 26.422 18.668 -21.927 1.00 0.00 64 GLY B C 20
ATOM 33554 O O . GLY B 2 64 ? 27.469 19.168 -22.325 1.00 0.00 64 GLY B O 20
ATOM 33558 N N . GLN B 2 65 ? 26.400 17.431 -21.527 1.00 0.00 65 GLN B N 20
ATOM 33559 C CA . GLN B 2 65 ? 27.624 16.604 -21.453 1.00 0.00 65 GLN B CA 20
ATOM 33560 C C . GLN B 2 65 ? 27.944 15.889 -22.742 1.00 0.00 65 GLN B C 20
ATOM 33561 O O . GLN B 2 65 ? 26.975 15.499 -23.418 1.00 0.00 65 GLN B O 20
ATOM 33575 N N . PRO B 2 66 ? 29.202 15.629 -23.106 1.00 0.00 66 PRO B N 20
ATOM 33576 C CA . PRO B 2 66 ? 29.503 14.898 -24.366 1.00 0.00 66 PRO B CA 20
ATOM 33577 C C . PRO B 2 66 ? 29.172 13.378 -24.280 1.00 0.00 66 PRO B C 20
ATOM 33578 O O . PRO B 2 66 ? 29.135 12.754 -23.213 1.00 0.00 66 PRO B O 20
ATOM 33589 N N . ILE B 2 67 ? 28.830 12.802 -25.464 1.00 0.00 67 ILE B N 20
ATOM 33590 C CA . ILE B 2 67 ? 28.625 11.360 -25.625 1.00 0.00 67 ILE B CA 20
ATOM 33591 C C . ILE B 2 67 ? 29.894 10.620 -26.073 1.00 0.00 67 ILE B C 20
ATOM 33592 O O . ILE B 2 67 ? 30.595 11.010 -27.000 1.00 0.00 67 ILE B O 20
ATOM 33608 N N . ASN B 2 68 ? 30.197 9.467 -25.424 1.00 0.00 68 ASN B N 20
ATOM 33609 C CA . ASN B 2 68 ? 31.278 8.564 -25.832 1.00 0.00 68 ASN B CA 20
ATOM 33610 C C . ASN B 2 68 ? 30.716 7.289 -26.442 1.00 0.00 68 ASN B C 20
ATOM 33611 O O . ASN B 2 68 ? 29.765 6.787 -25.970 1.00 0.00 68 ASN B O 20
ATOM 33622 N N . GLU B 2 69 ? 31.475 6.869 -27.514 1.00 0.00 69 GLU B N 20
ATOM 33623 C CA . GLU B 2 69 ? 31.093 5.679 -28.298 1.00 0.00 69 GLU B CA 20
ATOM 33624 C C . GLU B 2 69 ? 30.946 4.367 -27.470 1.00 0.00 69 GLU B C 20
ATOM 33625 O O . GLU B 2 69 ? 30.164 3.530 -27.908 1.00 0.00 69 GLU B O 20
ATOM 33637 N N . THR B 2 70 ? 31.405 4.223 -26.211 1.00 0.00 70 THR B N 20
ATOM 33638 C CA . THR B 2 70 ? 31.103 3.103 -25.269 1.00 0.00 70 THR B CA 20
ATOM 33639 C C . THR B 2 70 ? 29.621 2.954 -24.810 1.00 0.00 70 THR B C 20
ATOM 33640 O O . THR B 2 70 ? 29.276 1.934 -24.238 1.00 0.00 70 THR B O 20
ATOM 33651 N N . ASP B 2 71 ? 28.784 3.944 -25.146 1.00 0.00 71 ASP B N 20
ATOM 33652 C CA . ASP B 2 71 ? 27.478 3.971 -24.541 1.00 0.00 71 ASP B CA 20
ATOM 33653 C C . ASP B 2 71 ? 26.274 3.655 -25.439 1.00 0.00 71 ASP B C 20
ATOM 33654 O O . ASP B 2 71 ? 26.288 3.702 -26.677 1.00 0.00 71 ASP B O 20
ATOM 33663 N N . THR B 2 72 ? 25.173 3.409 -24.738 1.00 0.00 72 THR B N 20
ATOM 33664 C CA . THR B 2 72 ? 23.884 3.074 -25.306 1.00 0.00 72 THR B CA 20
ATOM 33665 C C . THR B 2 72 ? 22.791 3.841 -24.619 1.00 0.00 72 THR B C 20
ATOM 33666 O O . THR B 2 72 ? 22.957 4.336 -23.444 1.00 0.00 72 THR B O 20
ATOM 33677 N N . PRO B 2 73 ? 21.578 3.843 -25.180 1.00 0.00 73 PRO B N 20
ATOM 33678 C CA . PRO B 2 73 ? 20.422 4.432 -24.556 1.00 0.00 73 PRO B CA 20
ATOM 33679 C C . PRO B 2 73 ? 20.058 3.916 -23.149 1.00 0.00 73 PRO B C 20
ATOM 33680 O O . PRO B 2 73 ? 19.580 4.719 -22.311 1.00 0.00 73 PRO B O 20
ATOM 33691 N N . ALA B 2 74 ? 20.348 2.605 -22.840 1.00 0.00 74 ALA B N 20
ATOM 33692 C CA . ALA B 2 74 ? 20.234 2.130 -21.439 1.00 0.00 74 ALA B CA 20
ATOM 33693 C C . ALA B 2 74 ? 21.418 2.535 -20.520 1.00 0.00 74 ALA B C 20
ATOM 33694 O O . ALA B 2 74 ? 21.117 2.638 -19.349 1.00 0.00 74 ALA B O 20
ATOM 33701 N N . GLN B 2 75 ? 22.648 2.747 -21.028 1.00 0.00 75 GLN B N 20
ATOM 33702 C CA . GLN B 2 75 ? 23.697 3.383 -20.248 1.00 0.00 75 GLN B CA 20
ATOM 33703 C C . GLN B 2 75 ? 23.366 4.810 -19.835 1.00 0.00 75 GLN B C 20
ATOM 33704 O O . GLN B 2 75 ? 23.917 5.297 -18.847 1.00 0.00 75 GLN B O 20
ATOM 33718 N N . LEU B 2 76 ? 22.715 5.702 -20.639 1.00 0.00 76 LEU B N 20
ATOM 33719 C CA . LEU B 2 76 ? 22.413 7.069 -20.341 1.00 0.00 76 LEU B CA 20
ATOM 33720 C C . LEU B 2 76 ? 20.959 7.240 -19.968 1.00 0.00 76 LEU B C 20
ATOM 33721 O O . LEU B 2 76 ? 20.389 8.356 -19.903 1.00 0.00 76 LEU B O 20
ATOM 33737 N N . GLU B 2 77 ? 20.208 6.165 -19.669 1.00 0.00 77 GLU B N 20
ATOM 33738 C CA . GLU B 2 77 ? 18.796 6.237 -19.299 1.00 0.00 77 GLU B CA 20
ATOM 33739 C C . GLU B 2 77 ? 17.796 7.054 -20.104 1.00 0.00 77 GLU B C 20
ATOM 33740 O O . GLU B 2 77 ? 16.859 7.696 -19.532 1.00 0.00 77 GLU B O 20
ATOM 33752 N N . MET B 2 78 ? 17.904 7.074 -21.403 1.00 0.00 78 MET B N 20
ATOM 33753 C CA . MET B 2 78 ? 17.094 7.843 -22.415 1.00 0.00 78 MET B CA 20
ATOM 33754 C C . MET B 2 78 ? 15.616 7.393 -22.503 1.00 0.00 78 MET B C 20
ATOM 33755 O O . MET B 2 78 ? 15.325 6.261 -22.092 1.00 0.00 78 MET B O 20
ATOM 33769 N N . GLU B 2 79 ? 14.659 8.200 -22.938 1.00 0.00 79 GLU B N 20
ATOM 33770 C CA . GLU B 2 79 ? 13.139 7.944 -22.959 1.00 0.00 79 GLU B CA 20
ATOM 33771 C C . GLU B 2 79 ? 12.610 8.174 -24.413 1.00 0.00 79 GLU B C 20
ATOM 33772 O O . GLU B 2 79 ? 13.421 8.314 -25.329 1.00 0.00 79 GLU B O 20
ATOM 33784 N N . ASP B 2 80 ? 11.272 8.239 -24.663 1.00 0.00 80 ASP B N 20
ATOM 33785 C CA . ASP B 2 80 ? 10.716 8.274 -26.047 1.00 0.00 80 ASP B CA 20
ATOM 33786 C C . ASP B 2 80 ? 10.698 9.690 -26.743 1.00 0.00 80 ASP B C 20
ATOM 33787 O O . ASP B 2 80 ? 10.021 10.579 -26.335 1.00 0.00 80 ASP B O 20
ATOM 33796 N N . GLU B 2 81 ? 11.486 9.850 -27.778 1.00 0.00 81 GLU B N 20
ATOM 33797 C CA . GLU B 2 81 ? 11.847 11.053 -28.559 1.00 0.00 81 GLU B CA 20
ATOM 33798 C C . GLU B 2 81 ? 12.581 12.123 -27.751 1.00 0.00 81 GLU B C 20
ATOM 33799 O O . GLU B 2 81 ? 12.215 13.315 -27.759 1.00 0.00 81 GLU B O 20
ATOM 33811 N N . ASP B 2 82 ? 13.599 11.675 -27.031 1.00 0.00 82 ASP B N 20
ATOM 33812 C CA . ASP B 2 82 ? 14.627 12.534 -26.439 1.00 0.00 82 ASP B CA 20
ATOM 33813 C C . ASP B 2 82 ? 15.602 13.068 -27.515 1.00 0.00 82 ASP B C 20
ATOM 33814 O O . ASP B 2 82 ? 15.994 12.328 -28.398 1.00 0.00 82 ASP B O 20
ATOM 33823 N N . THR B 2 83 ? 15.960 14.356 -27.452 1.00 0.00 83 THR B N 20
ATOM 33824 C CA . THR B 2 83 ? 16.685 15.067 -28.465 1.00 0.00 83 THR B CA 20
ATOM 33825 C C . THR B 2 83 ? 18.172 15.280 -28.110 1.00 0.00 83 THR B C 20
ATOM 33826 O O . THR B 2 83 ? 18.475 15.892 -27.049 1.00 0.00 83 THR B O 20
ATOM 33837 N N . ILE B 2 84 ? 19.118 14.909 -28.987 1.00 0.00 84 ILE B N 20
ATOM 33838 C CA . ILE B 2 84 ? 20.621 15.036 -28.903 1.00 0.00 84 ILE B CA 20
ATOM 33839 C C . ILE B 2 84 ? 21.049 16.310 -29.631 1.00 0.00 84 ILE B C 20
ATOM 33840 O O . ILE B 2 84 ? 20.472 16.659 -30.657 1.00 0.00 84 ILE B O 20
ATOM 33856 N N . ASP B 2 85 ? 22.137 16.943 -29.152 1.00 0.00 85 ASP B N 20
ATOM 33857 C CA . ASP B 2 85 ? 22.707 17.967 -29.972 1.00 0.00 85 ASP B CA 20
ATOM 33858 C C . ASP B 2 85 ? 24.065 17.766 -30.596 1.00 0.00 85 ASP B C 20
ATOM 33859 O O . ASP B 2 85 ? 24.875 16.979 -30.027 1.00 0.00 85 ASP B O 20
ATOM 33868 N N . VAL B 2 86 ? 24.349 18.365 -31.709 1.00 0.00 86 VAL B N 20
ATOM 33869 C CA . VAL B 2 86 ? 25.658 18.274 -32.377 1.00 0.00 86 VAL B CA 20
ATOM 33870 C C . VAL B 2 86 ? 26.456 19.598 -32.308 1.00 0.00 86 VAL B C 20
ATOM 33871 O O . VAL B 2 86 ? 25.908 20.654 -32.590 1.00 0.00 86 VAL B O 20
ATOM 33884 N N . PHE B 2 87 ? 27.715 19.610 -31.905 1.00 0.00 87 PHE B N 20
ATOM 33885 C CA . PHE B 2 87 ? 28.588 20.810 -31.870 1.00 0.00 87 PHE B CA 20
ATOM 33886 C C . PHE B 2 87 ? 29.759 20.688 -32.875 1.00 0.00 87 PHE B C 20
ATOM 33887 O O . PHE B 2 87 ? 30.366 19.597 -32.974 1.00 0.00 87 PHE B O 20
ATOM 33904 N N . GLN B 2 88 ? 30.046 21.677 -33.658 1.00 0.00 88 GLN B N 20
ATOM 33905 C CA . GLN B 2 88 ? 31.296 21.820 -34.414 1.00 0.00 88 GLN B CA 20
ATOM 33906 C C . GLN B 2 88 ? 32.581 22.220 -33.568 1.00 0.00 88 GLN B C 20
ATOM 33907 O O . GLN B 2 88 ? 32.535 23.268 -32.963 1.00 0.00 88 GLN B O 20
ATOM 33921 N N . GLN B 2 89 ? 33.669 21.467 -33.591 1.00 0.00 89 GLN B N 20
ATOM 33922 C CA . GLN B 2 89 ? 34.830 21.831 -32.810 1.00 0.00 89 GLN B CA 20
ATOM 33923 C C . GLN B 2 89 ? 35.470 23.084 -33.396 1.00 0.00 89 GLN B C 20
ATOM 33924 O O . GLN B 2 89 ? 35.290 23.431 -34.590 1.00 0.00 89 GLN B O 20
ATOM 33938 N N . GLN B 2 90 ? 36.093 23.835 -32.495 1.00 0.00 90 GLN B N 20
ATOM 33939 C CA . GLN B 2 90 ? 36.576 25.195 -32.806 1.00 0.00 90 GLN B CA 20
ATOM 33940 C C . GLN B 2 90 ? 37.750 25.070 -33.759 1.00 0.00 90 GLN B C 20
ATOM 33941 O O . GLN B 2 90 ? 38.371 24.029 -34.020 1.00 0.00 90 GLN B O 20
ATOM 33955 N N . THR B 2 91 ? 38.048 26.194 -34.354 1.00 0.00 91 THR B N 20
ATOM 33956 C CA . THR B 2 91 ? 39.265 26.459 -35.175 1.00 0.00 91 THR B CA 20
ATOM 33957 C C . THR B 2 91 ? 40.002 27.808 -34.743 1.00 0.00 91 THR B C 20
ATOM 33958 O O . THR B 2 91 ? 41.143 28.112 -35.150 1.00 0.00 91 THR B O 20
ATOM 33969 N N . GLY B 2 92 ? 39.341 28.536 -33.890 1.00 0.00 92 GLY B N 20
ATOM 33970 C CA . GLY B 2 92 ? 39.874 29.742 -33.290 1.00 0.00 92 GLY B CA 20
ATOM 33971 C C . GLY B 2 92 ? 39.732 30.986 -34.192 1.00 0.00 92 GLY B C 20
ATOM 33972 O O . GLY B 2 92 ? 39.414 30.781 -35.376 1.00 0.00 92 GLY B O 20
ATOM 33976 N N . GLY B 2 93 ? 39.989 32.173 -33.655 1.00 0.00 93 GLY B N 20
ATOM 33977 C CA . GLY B 2 93 ? 39.768 33.428 -34.338 1.00 0.00 93 GLY B CA 20
ATOM 33978 C C . GLY B 2 93 ? 40.971 33.999 -35.037 1.00 0.00 93 GLY B C 20
ATOM 33979 O O . GLY B 2 93 ? 42.007 33.399 -35.117 1.00 0.00 93 GLY B O 20
ATOM 33983 N N . VAL B 2 94 ? 40.785 35.093 -35.772 1.00 0.00 94 VAL B N 20
ATOM 33984 C CA . VAL B 2 94 ? 41.773 35.864 -36.490 1.00 0.00 94 VAL B CA 20
ATOM 33985 C C . VAL B 2 94 ? 42.460 36.799 -35.547 1.00 0.00 94 VAL B C 20
ATOM 33986 O O . VAL B 2 94 ? 41.871 37.613 -34.835 1.00 0.00 94 VAL B O 20
ATOM 33999 N N . TYR B 2 95 ? 43.802 36.764 -35.544 1.00 0.00 95 TYR B N 20
ATOM 34000 C CA . TYR B 2 95 ? 44.683 37.476 -34.657 1.00 0.00 95 TYR B CA 20
ATOM 34001 C C . TYR B 2 95 ? 45.831 38.089 -35.490 1.00 0.00 95 TYR B C 20
ATOM 34002 O O . TYR B 2 95 ? 46.386 39.046 -34.962 1.00 0.00 95 TYR B O 20
#

Radius of gyration: 19.0 Å; Cα contacts (8 Å, |Δi|>4): 143; chains: 2; bounding box: 55×66×28 Å

Nearest PDB structures (foldseek):
  5d2m-assembly1_E  TM=9.428E-01  e=2.405E-15  Homo sapiens
  8djh-assembly1_A  TM=9.234E-01  e=6.980E-11  Homo sapiens
  8seb-assembly1_B  TM=8.924E-01  e=1.526E-07  Homo sapiens
  3vdz-assembly2_B  TM=7.913E-01  e=2.126E-07  unclassified
  3sdl-assembly1_C  TM=8.259E-01  e=1.115E-06  Homo sapiens

Foldseek 3Di:
DPPDDDDPDDD/DDDDDDDDDDDPPPDDWAKEKEAEPVGDIDIDTDHQQDFCVVVLVVVCVVVVHDSVFKFKDDPNHTDDRPDGNVRVVHHHHYYIYMDGDDPDDDD

Secondary structure (DSSP, 8-state):
---EEE-----/--------S--TT---EEEEEEE-TTS-EEEEEEETTS-HHHHHHHHHHHHT--GGG-EEEETTEEPPTT--TTTTTPPTT-EEEEE----SS--

Sequence (106 aa):
EDAFIVIDDGEMADEKPKEGVKTENNDHINLKVAGQDGSVVQFKIKRHTPLSKLMKAYCERQGLSMRQIRFRFDGQPINETDTPAQLEMEDEDTIDVFQQQTGGVYEDAFIVIDDGEMADEKPKEGVKTENNDHINLKVAGQDGSVVQFKIKRHTPLSKLMKAYCERQGLSMRQIRFRFDGQPINETDTPAQLEMEDEDTIDVFQQQTGGVYEDAFIVIDDGEMADEKPKEGVKTENNDHINLKVAGQDGSVVQFKIKRHTPLSKLMKAYCERQGLSMRQIRFRFDGQPINETDTPAQLEMEDEDTIDVFQQQTGGVYEDAFIVIDDGEMADEKPKEGVKTENNDHINLKVAGQDGSVVQFKIKRHTPLSKLMKAYCERQGLSMRQIRFRFDGQPINETDTPAQLEMEDEDTIDVFQQQTGGVYEDAFIVIDDGEMADEKPKEGVKTENNDHINLKVAGQDGSVVQFKIKRHTPLSKLMKAYCERQGLSMRQIRFRFDGQPINETDTPAQLEMEDEDTIDVFQQQTGGVYEDAFIVIDDGEMADEKPKEGVKTENNDHINLKVAGQDGSVVQFKIKRHTPLSKLMKAYCERQGLSMRQIRFRFDGQPINETDTPAQLEMEDEDTIDVFQQQTGGVYEDAFIVIDDGEMADEKPKEGVKTENNDHINLKVAGQDGSVVQFKIKRHTPLSKLMKAYCERQGLSMRQIRFRFDGQPINETDTPAQLEMEDEDTIDVFQQQTGGVYEDAFIVIDDGEMADEKPKEGVKTENNDHINLKVAGQDGSVVQFKIKRHTPLSKLMKAYCERQGLSMRQIRFRFDGQPINETDTPAQLEMEDEDTIDVFQQQTGGVYEDAFIVIDDGEMADEKPKEGVKTENNDHINLKVAGQDGSVVQFKIKRHTPLSKLMKAYCERQGLSMRQIRFRFDGQPINETDTPAQLEMEDEDTIDVFQQQTGGVYEDAFIVIDDGEMADEKPKEGVKTENNDHINLKVAGQDGSVVQFKIKRHTPLSKLMKAYCERQGLSMRQIRFRFDGQPINETDTPAQLEMEDEDTIDVFQQQTGGVYEDAFIVIDDGEMADEKPKEGVKTENNDHINLKVAGQDGSVVQFKIKRHTPLSKLMKAYCERQGLSMRQIRFRFDGQPINETDTPAQLEMEDEDTIDVFQQQTGGVYEDAFIVIDDGEMADEKPKEGVKTENNDHINLKVAGQDGSVVQFKIKRHTPLSKLMKAYCERQGLSMRQIRFRFDGQPINETDTPAQLEMEDEDTIDVFQQQTGGVYEDAFIVIDDGEMADEKPKEGVKTENNDHINLKVAGQDGSVVQFKIKRHTPLSKLMKAYCERQGLSMRQIRFRFDGQPINETDTPAQLEMEDEDTIDVFQQQTGGVYEDAFIVIDDGEMADEKPKEGVKTENNDHINLKVAGQDGSVVQFKIKRHTPLSKLMKAYCERQGLSMRQIRFRFDGQPINETDTPAQLEMEDEDTIDVFQQQTGGVYEDAFIVIDDGEMADEKPKEGVKTENNDHINLKVAGQDGSVVQFKIKRHTPLSKLMKAYCERQGLSMRQIRFRFDGQPINETDTPAQLEMEDEDTIDVFQQQTGGVYEDAFIVIDDGEMADEKPKEGVKTENNDHINLKVAGQDGSVVQFKIKRHTPLSKLMKAYCERQGLSMRQIRFRFDGQPINETDTPAQLEMEDEDTIDVFQQQTGGVYEDAFIVIDDGEMADEKPKEGVKTENNDHINLKVAGQDGSVVQFKIKRHTPLSKLMKAYCERQGLSMRQIRFRFDGQPINETDTPAQLEMEDEDTIDVFQQQTGGVYEDAFIVIDDGEMADEKPKEGVKTENNDHINLKVAGQDGSVVQFKIKRHTPLSKLMKAYCERQGLSMRQIRFRFDGQPINETDTPAQLEMEDEDTIDVFQQQTGGVYEDAFIVIDDGEMADEKPKEGVKTENNDHINLKVAGQDGSVVQFKIKRHTPLSKLMKAYCERQGLSMRQIRFRFDGQPINETDTPAQLEMEDEDTIDVFQQQTGGVYEDAFIVIDDGEMADEKPKEGVKTENNDHINLKVAGQDGSVVQFKIKRHTPLSKLMKAYCERQGLSMRQIRFRFDGQPINETDTPAQLEMEDEDTIDVFQQQTGGVY

GO terms:
  GO:0005515 protein binding (F, IPI)
  GO:0061649 ubiquitin-modified histone reader activity (F, IDA)
  GO:0035861 site of double-strand break (C, IDA)
  GO:0005634 nucleus (C, IDA)
  GO:0045892 negative regulation of DNA-templated transcription (P, IDA)
  GO:0070530 K63-linked polyubiquitin modification-dependent protein binding (F, IDA)
  GO:0042393 histone binding (F, IDA)
  GO:0070531 BRCA1-A complex (C, IDA)
  GO:0045739 positive regulation of DNA repair (P, IMP)
  GO:0010212 response to ionizing radiation (P, IMP)
  GO:0006302 double-strand break repair (P, IMP)
  GO:0007095 mitotic G2 DNA damage checkpoint signaling (P, IMP)
  GO:0005654 nucleoplasm (C, TAS)
  GO:0005654 nucleoplasm (C, IDA)
  GO:0016604 nuclear body (C, IDA)
  GO:0140861 DNA repair-dependent chromatin remodeling (P, IMP)